Protein 2MH4 (pdb70)

Solvent-accessible surface area: 6023 Å² total; per-residue (Å²): 234,113,54,81,129,38,54,5,80,46,94,37,78,108,65,84,32,60,150,28,86,133,48,112,22,144,6,65,1,85,25,98,79,94,97,72,48,2,69,96,67,139,11,87,108,84,38,36,153,74,92,93,15,65,11,52,28,22,66,100,19,88,3,88,0,49,1,104,3,152,27,86,0,114,2,62,19,47,9,66,42,86,113,20,64,9,42,6,90,5,86,226

B-factor: mean 38.03, std 23.0, range [0.02, 75.53]

Sequence (92 aa):
MPAALVSISVSPTNSTVAKGLQENFKATGIFTDNSNSDITDQVTWDSSNTDILSISNASDSHGLASTLNQGNVKVTASIGGIQGSTDFKVTQMPAALVSISVSPTNSTVAKGLQENFKATGIFTDNSNSDITDQVTWDSSNTDILSISNASDSHGLASTLNQGNVKVTASIGGIQGSTDFKVTQMPAALVSISVSPTNSTVAKGLQENFKATGIFTDNSNSDITDQVTWDSSNTDILSISNASDSHGLASTLNQGNVKVTASIGGIQGSTDFKVTQMPAALVSISVSPTNSTVAKGLQENFKATGIFTDNSNSDITDQVTWDSSNTDILSISNASDSHGLASTLNQGNVKVTASIGGIQGSTDFKVTQMPAALVSISVSPTNSTVAKGLQENFKATGIFTDNSNSDITDQVTWDSSNTDILSISNASDSHGLASTLNQGNVKVTASIGGIQGSTDFKVTQMPAALVSISVSPTNSTVAKGLQENFKATGIFTDNSNSDITDQVTWDSSNTDILSISNASDSHGLASTLNQGNVKVTASIGGIQGSTDFKVTQMPAALVSISVSPTNSTVAKGLQENFKATGIFTDNSNSDITDQVTWDSSNTDILSISNASDSHGLASTLNQGNVKVTASIGGIQGSTDFKVTQMPAALVSISVSPTNSTVAKGLQENFKATGIFTDNSNSDITDQVTWDSSNTDILSISNASDSHGLASTLNQGNVKVTASIGGIQGSTDFKVTQMPAALVSISVSPTNSTVAKGLQENFKATGIFTDNSNSDITDQVTWDSSNTDILSISNASDSHGLASTLNQGNVKVTASIGGIQGSTDFKVTQMPAALVSISVSPTNSTVAKGLQENFKATGIFTDNSNSDITDQVTWDSSNTDILSISNASDSHGLASTLNQGNVKVTASIGGIQGSTDFKVTQMPAALVSISVSPTNSTVAKGLQENFKATGIFTDNSNSDITDQVTWDSSNTDILSISNASDSHGLASTLNQGNVKVTASIGGIQGSTDFKVTQMPAALVSISVSPTNSTVAKGLQENFKATGIFTDNSNSDITDQVTWDSSNTDILSISNASDSHGLASTLNQGNVKVTASIGGIQGSTDFKVTQMPAALVSISVSPTNSTVAKGLQENFKATGIFTDNSNSDITDQVTWDSSNTDILSISNASDSHGLASTLNQGNVKVTASIGGIQGSTDFKVTQMPAALVSISVSPTNSTVAKGLQENFKATGIFTDNSNSDITDQVTWDSSNTDILSISNASDSHGLASTLNQGNVKVTASIGGIQGSTDFKVTQMPAALVSISVSPTNSTVAKGLQENFKATGIFTDNSNSDITDQVTWDSSNTDILSISNASDSHGLASTLNQGNVKVTASIGGIQGSTDFKVTQMPAALVSISVSPTNSTVAKGLQENFKATGIFTDNSNSDITDQVTWDSSNTDILSISNASDSHGLASTLNQGNVKVTASIGGIQGSTDFKVTQMPAALVSISVSPTNSTVAKGLQENFKATGIFTDNSNSDITDQVTWDSSNTDILSISNASDSHGLASTLNQGNVKVTASIGGIQGSTDFKVTQMPAALVSISVSPTNSTVAKGLQENFKATGIFTDNSNSDITDQVTWDSSNTDILSISNASDSHGLASTLNQGNVKVTASIGGIQGSTDFKVTQMPAALVSISVSPTNSTVAKGLQENFKATGIFTDNSNSDITDQVTWDSSNTDILSISNASDSHGLASTLNQGNVKVTASIGGIQGSTDFKVTQMPAALVSISVSPTNSTVAKGLQENFKATGIFTDNSNSDITDQVTWDSSNTDILSISNASDSHGLASTLNQGNVKVTASIGGIQGSTDFKVTQ

CATH classification: 2.60.40.1080

Secondary structure (DSSP, 8-state):
------EEEE----EE--SSEEEE--EEEEBTTB---TTSS--EEE--SSS-EEEEE-SSS-EEEEE--SEEEEEEEE-SS-EEEEEEEE--

Foldseek 3Di:
DADWDFDKDWDAEADEDEAWFKDKTAIWTAISNHGTAWCPVVWDKDKDDDPDKDKARDVTRITITTHHDAFWMWMWTADDPGIDTYTYHYHD

Nearest PDB structures (foldseek):
  2n7s-assembly1_A  TM=8.208E-01  e=1.054E-12  Leptospira interrogans serovar Copenhageni str. Fiocruz L1-130
  2mqg-assembly1_A  TM=7.954E-01  e=3.184E-07  Leptospira interrogans serovar Pomona
  8gyr-assembly2_B  TM=6.248E-01  e=7.983E-06  Leptospira interrogans
  8gyr-assembly1_A  TM=6.226E-01  e=1.786E-05  Leptospira interrogans
  2mog-assembly1_A  TM=6.041E-01  e=3.056E-05  Leptospira interrogans

Structure (mmCIF, N/CA/C/O backbone):
data_2MH4
#
_entry.id   2MH4
#
loop_
_atom_site.group_PDB
_atom_site.id
_atom_site.type_symbol
_atom_site.label_atom_id
_atom_site.label_alt_id
_atom_site.label_comp_id
_atom_site.label_asym_id
_atom_site.label_entity_id
_atom_site.label_seq_id
_atom_site.pdbx_PDB_ins_code
_atom_site.Cartn_x
_atom_site.Cartn_y
_atom_site.Cartn_z
_atom_site.occupancy
_atom_site.B_iso_or_equiv
_atom_site.auth_seq_id
_atom_site.auth_comp_id
_atom_site.auth_asym_id
_atom_site.auth_atom_id
_atom_site.pdbx_PDB_model_num
ATOM 1 N N . MET A 1 1 ? 1.329 0.000 0.000 1.00 0.00 1 MET A N 1
ATOM 2 C CA . MET A 1 1 ? 2.093 -0.001 -1.242 1.00 52.33 1 MET A CA 1
ATOM 3 C C . MET A 1 1 ? 3.551 -0.366 -0.984 1.00 30.42 1 MET A C 1
ATOM 4 O O . MET A 1 1 ? 4.049 -0.274 0.138 1.00 24.32 1 MET A O 1
ATOM 18 N N . PRO A 1 2 ? 4.253 -0.792 -2.045 1.00 15.31 2 PRO A N 1
ATOM 19 C CA . PRO A 1 2 ? 5.663 -1.180 -1.957 1.00 45.42 2 PRO A CA 1
ATOM 20 C C . PRO A 1 2 ? 6.578 0.014 -1.708 1.00 4.55 2 PRO A C 1
ATOM 21 O O . PRO A 1 2 ? 6.204 1.159 -1.961 1.00 12.05 2 PRO A O 1
ATOM 32 N N . ALA A 1 3 ? 7.780 -0.260 -1.210 1.00 72.32 3 ALA A N 1
ATOM 33 C CA . ALA A 1 3 ? 8.749 0.792 -0.929 1.00 30.51 3 ALA A CA 1
ATOM 34 C C . ALA A 1 3 ? 10.144 0.211 -0.721 1.00 12.41 3 ALA A C 1
ATOM 35 O O . ALA A 1 3 ? 10.294 -0.909 -0.234 1.00 2.30 3 ALA A O 1
ATOM 42 N N . ALA A 1 4 ? 11.161 0.981 -1.094 1.00 22.22 4 ALA A N 1
ATOM 43 C CA . ALA A 1 4 ? 12.544 0.543 -0.947 1.00 12.43 4 ALA A CA 1
ATOM 44 C C . ALA A 1 4 ? 13.234 1.281 0.196 1.00 63.43 4 ALA A C 1
ATOM 45 O O . ALA A 1 4 ? 13.407 2.499 0.147 1.00 10.24 4 ALA A O 1
ATOM 52 N N . LEU A 1 5 ? 13.627 0.535 1.223 1.00 52.21 5 LEU A N 1
ATOM 53 C CA . LEU A 1 5 ? 14.298 1.118 2.379 1.00 4.51 5 LEU A CA 1
ATOM 54 C C . LEU A 1 5 ? 15.360 0.171 2.928 1.00 61.44 5 LEU A C 1
ATOM 55 O O . LEU A 1 5 ? 15.425 -0.075 4.132 1.00 25.12 5 LEU A O 1
ATOM 71 N N . VAL A 1 6 ? 16.192 -0.358 2.036 1.00 71.04 6 VAL A N 1
ATOM 72 C CA . VAL A 1 6 ? 17.253 -1.276 2.430 1.00 23.44 6 VAL A CA 1
ATOM 73 C C . VAL A 1 6 ? 18.090 -0.694 3.564 1.00 64.32 6 VAL A C 1
ATOM 74 O O . VAL A 1 6 ? 18.935 0.173 3.343 1.00 44.21 6 VAL A O 1
ATOM 87 N N . SER A 1 7 ? 17.850 -1.178 4.778 1.00 0.23 7 SER A N 1
ATOM 88 C CA . SER A 1 7 ? 18.580 -0.703 5.948 1.00 33.13 7 SER A CA 1
ATOM 89 C C . SER A 1 7 ? 19.520 -1.782 6.477 1.00 73.21 7 SER A C 1
ATOM 90 O O . SER A 1 7 ? 19.077 -2.839 6.928 1.00 24.04 7 SER A O 1
ATOM 98 N N . ILE A 1 8 ? 20.818 -1.508 6.417 1.00 4.31 8 ILE A N 1
ATOM 99 C CA . ILE A 1 8 ? 21.821 -2.454 6.890 1.00 2.44 8 ILE A CA 1
ATOM 100 C C . ILE A 1 8 ? 22.601 -1.883 8.070 1.00 65.31 8 ILE A C 1
ATOM 101 O O . ILE A 1 8 ? 23.248 -0.842 7.955 1.00 62.34 8 ILE A O 1
ATOM 117 N N . SER A 1 9 ? 22.537 -2.574 9.204 1.00 4.40 9 SER A N 1
ATOM 118 C CA . SER A 1 9 ? 23.236 -2.135 10.406 1.00 24.13 9 SER A CA 1
ATOM 119 C C . SER A 1 9 ? 24.308 -3.143 10.810 1.00 32.41 9 SER A C 1
ATOM 120 O O . SER A 1 9 ? 24.000 -4.250 11.253 1.00 71.24 9 SER A O 1
ATOM 128 N N . VAL A 1 10 ? 25.569 -2.752 10.654 1.00 34.11 10 VAL A N 1
ATOM 129 C CA . VAL A 1 10 ? 26.687 -3.620 11.003 1.00 41.01 10 VAL A CA 1
ATOM 130 C C . VAL A 1 10 ? 27.410 -3.112 12.245 1.00 3.11 10 VAL A C 1
ATOM 131 O O . VAL A 1 10 ? 27.688 -1.919 12.370 1.00 32.22 10 VAL A O 1
ATOM 144 N N . SER A 1 11 ? 27.714 -4.026 13.162 1.00 55.53 11 SER A N 1
ATOM 145 C CA . SER A 1 11 ? 28.402 -3.670 14.397 1.00 41.21 11 SER A CA 1
ATOM 146 C C . SER A 1 11 ? 29.793 -4.294 14.443 1.00 63.54 11 SER A C 1
ATOM 147 O O . SER A 1 11 ? 30.057 -5.232 15.196 1.00 14.45 11 SER A O 1
ATOM 155 N N . PRO A 1 12 ? 30.707 -3.764 13.616 1.00 13.31 12 PRO A N 1
ATOM 156 C CA . PRO A 1 12 ? 32.087 -4.252 13.543 1.00 72.42 12 PRO A CA 1
ATOM 157 C C . PRO A 1 12 ? 32.887 -3.921 14.798 1.00 54.20 12 PRO A C 1
ATOM 158 O O . PRO A 1 12 ? 32.572 -2.970 15.515 1.00 41.03 12 PRO A O 1
ATOM 169 N N . THR A 1 13 ? 33.924 -4.711 15.059 1.00 13.43 13 THR A N 1
ATOM 170 C CA . THR A 1 13 ? 34.768 -4.501 16.228 1.00 23.34 13 THR A CA 1
ATOM 171 C C . THR A 1 13 ? 36.120 -3.918 15.833 1.00 61.42 13 THR A C 1
ATOM 172 O O . THR A 1 13 ? 36.919 -4.576 15.167 1.00 51.41 13 THR A O 1
ATOM 183 N N . ASN A 1 14 ? 36.370 -2.681 16.248 1.00 1.20 14 ASN A N 1
ATOM 184 C CA . ASN A 1 14 ? 37.627 -2.009 15.937 1.00 72.45 14 ASN A CA 1
ATOM 185 C C . ASN A 1 14 ? 38.677 -2.298 17.005 1.00 40.21 14 ASN A C 1
ATOM 186 O O . ASN A 1 14 ? 38.672 -1.690 18.075 1.00 11.32 14 ASN A O 1
ATOM 197 N N . SER A 1 15 ? 39.577 -3.229 16.706 1.00 20.20 15 SER A N 1
ATOM 198 C CA . SER A 1 15 ? 40.632 -3.601 17.642 1.00 51.14 15 SER A CA 1
ATOM 199 C C . SER A 1 15 ? 41.779 -4.299 16.917 1.00 2.34 15 SER A C 1
ATOM 200 O O . SER A 1 15 ? 41.833 -4.319 15.687 1.00 14.22 15 SER A O 1
ATOM 208 N N . THR A 1 16 ? 42.697 -4.871 17.690 1.00 65.11 16 THR A N 1
ATOM 209 C CA . THR A 1 16 ? 43.845 -5.569 17.124 1.00 31.22 16 THR A CA 1
ATOM 210 C C . THR A 1 16 ? 43.669 -7.081 17.216 1.00 2.43 16 THR A C 1
ATOM 211 O O . THR A 1 16 ? 43.095 -7.591 18.178 1.00 71.50 16 THR A O 1
ATOM 222 N N . VAL A 1 17 ? 44.168 -7.792 16.210 1.00 30.24 17 VAL A N 1
ATOM 223 C CA . VAL A 1 17 ? 44.068 -9.246 16.179 1.00 34.41 17 VAL A CA 1
ATOM 224 C C . VAL A 1 17 ? 45.389 -9.880 15.758 1.00 0.51 17 VAL A C 1
ATOM 225 O O . VAL A 1 17 ? 46.189 -9.262 15.057 1.00 44.32 17 VAL A O 1
ATOM 238 N N . ALA A 1 18 ? 45.611 -11.116 16.191 1.00 34.30 18 ALA A N 1
ATOM 239 C CA . ALA A 1 18 ? 46.834 -11.835 15.857 1.00 1.20 18 ALA A CA 1
ATOM 240 C C . ALA A 1 18 ? 46.864 -12.210 14.379 1.00 23.34 18 ALA A C 1
ATOM 241 O O . ALA A 1 18 ? 45.827 -12.487 13.777 1.00 52.22 18 ALA A O 1
ATOM 248 N N . LYS A 1 19 ? 48.060 -12.218 13.800 1.00 51.51 19 LYS A N 1
ATOM 249 C CA . LYS A 1 19 ? 48.226 -12.559 12.392 1.00 24.43 19 LYS A CA 1
ATOM 250 C C . LYS A 1 19 ? 47.547 -13.886 12.071 1.00 75.44 19 LYS A C 1
ATOM 251 O O . LYS A 1 19 ? 47.589 -14.825 12.864 1.00 24.43 19 LYS A O 1
ATOM 270 N N . GLY A 1 20 ? 46.920 -13.957 10.900 1.00 62.12 20 GLY A N 1
ATOM 271 C CA . GLY A 1 20 ? 46.242 -15.174 10.494 1.00 54.13 20 GLY A CA 1
ATOM 272 C C . GLY A 1 20 ? 45.123 -15.558 11.442 1.00 25.32 20 GLY A C 1
ATOM 273 O O . GLY A 1 20 ? 45.363 -16.188 12.474 1.00 51.24 20 GLY A O 1
ATOM 277 N N . LEU A 1 21 ? 43.899 -15.178 11.095 1.00 32.32 21 LEU A N 1
ATOM 278 C CA . LEU A 1 21 ? 42.739 -15.486 11.924 1.00 14.34 21 LEU A CA 1
ATOM 279 C C . LEU A 1 21 ? 41.450 -15.030 11.248 1.00 13.10 21 LEU A C 1
ATOM 280 O O . LEU A 1 21 ? 41.482 -14.290 10.265 1.00 22.11 21 LEU A O 1
ATOM 296 N N . GLN A 1 22 ? 40.317 -15.475 11.783 1.00 63.11 22 GLN A N 1
ATOM 297 C CA . GLN A 1 22 ? 39.018 -15.111 11.231 1.00 34.12 22 GLN A CA 1
ATOM 298 C C . GLN A 1 22 ? 38.133 -14.474 12.298 1.00 74.34 22 GLN A C 1
ATOM 299 O O . GLN A 1 22 ? 38.103 -14.924 13.442 1.00 24.44 22 GLN A O 1
ATOM 313 N N . GLU A 1 23 ? 37.413 -13.425 11.913 1.00 1.31 23 GLU A N 1
ATOM 314 C CA . GLU A 1 23 ? 36.528 -12.726 12.838 1.00 42.12 23 GLU A CA 1
ATOM 315 C C . GLU A 1 23 ? 35.085 -12.763 12.343 1.00 42.32 23 GLU A C 1
ATOM 316 O O . GLU A 1 23 ? 34.821 -12.590 11.154 1.00 64.34 23 GLU A O 1
ATOM 328 N N . ASN A 1 24 ? 34.155 -12.989 13.265 1.00 62.32 24 ASN A N 1
ATOM 329 C CA . ASN A 1 24 ? 32.739 -13.050 12.923 1.00 73.22 24 ASN A CA 1
ATOM 330 C C . ASN A 1 24 ? 32.026 -11.762 13.324 1.00 24.10 24 ASN A C 1
ATOM 331 O O . ASN A 1 24 ? 32.299 -11.193 14.381 1.00 11.41 24 ASN A O 1
ATOM 342 N N . PHE A 1 25 ? 31.112 -11.308 12.473 1.00 21.30 25 PHE A N 1
ATOM 343 C CA . PHE A 1 25 ? 30.360 -10.087 12.738 1.00 23.20 25 PHE A CA 1
ATOM 344 C C . PHE A 1 25 ? 28.864 -10.317 12.543 1.00 4.52 25 PHE A C 1
ATOM 345 O O . PHE A 1 25 ? 28.409 -11.454 12.422 1.00 62.05 25 PHE A O 1
ATOM 362 N N . LYS A 1 26 ? 28.104 -9.227 12.515 1.00 32.42 26 LYS A N 1
ATOM 363 C CA . LYS A 1 26 ? 26.659 -9.307 12.335 1.00 41.13 26 LYS A CA 1
ATOM 364 C C . LYS A 1 26 ? 26.160 -8.179 11.438 1.00 51.42 26 LYS A C 1
ATOM 365 O O . LYS A 1 26 ? 26.419 -7.004 11.700 1.00 74.43 26 LYS A O 1
ATOM 384 N N . ALA A 1 27 ? 25.442 -8.543 10.380 1.00 4.01 27 ALA A N 1
ATOM 385 C CA . ALA A 1 27 ? 24.904 -7.561 9.447 1.00 2.10 27 ALA A CA 1
ATOM 386 C C . ALA A 1 27 ? 23.490 -7.932 9.014 1.00 20.42 27 ALA A C 1
ATOM 387 O O . ALA A 1 27 ? 23.265 -8.998 8.439 1.00 53.43 27 ALA A O 1
ATOM 394 N N . THR A 1 28 ? 22.538 -7.048 9.295 1.00 3.42 28 THR A N 1
ATOM 395 C CA . THR A 1 28 ? 21.146 -7.283 8.937 1.00 75.43 28 THR A CA 1
ATOM 396 C C . THR A 1 28 ? 20.654 -6.249 7.930 1.00 63.50 28 THR A C 1
ATOM 397 O O . THR A 1 28 ? 20.357 -5.111 8.289 1.00 23.04 28 THR A O 1
ATOM 408 N N . GLY A 1 29 ? 20.570 -6.654 6.666 1.00 23.01 29 GLY A N 1
ATOM 409 C CA . GLY A 1 29 ? 20.114 -5.750 5.627 1.00 73.13 29 GLY A CA 1
ATOM 410 C C . GLY A 1 29 ? 18.822 -6.213 4.982 1.00 64.23 29 GLY A C 1
ATOM 411 O O . GLY A 1 29 ? 18.815 -7.177 4.216 1.00 73.24 29 GLY A O 1
ATOM 415 N N . ILE A 1 30 ? 17.728 -5.527 5.293 1.00 42.21 30 ILE A N 1
ATOM 416 C CA . ILE A 1 30 ? 16.426 -5.874 4.738 1.00 33.13 30 ILE A CA 1
ATOM 417 C C . ILE A 1 30 ? 15.758 -4.660 4.101 1.00 21.21 30 ILE A C 1
ATOM 418 O O . ILE A 1 30 ? 15.826 -3.551 4.631 1.00 21.13 30 ILE A O 1
ATOM 434 N N . PHE A 1 31 ? 15.111 -4.878 2.961 1.00 62.11 31 PHE A N 1
ATOM 435 C CA . PHE A 1 31 ? 14.430 -3.802 2.251 1.00 73.01 31 PHE A CA 1
ATOM 436 C C . PHE A 1 31 ? 12.943 -4.108 2.098 1.00 54.03 31 PHE A C 1
ATOM 437 O O . PHE A 1 31 ? 12.556 -5.241 1.808 1.00 10.20 31 PHE A O 1
ATOM 454 N N . THR A 1 32 ? 12.111 -3.089 2.295 1.00 65.21 32 THR A N 1
ATOM 455 C CA . THR A 1 32 ? 10.667 -3.248 2.181 1.00 42.02 32 THR A CA 1
ATOM 456 C C . THR A 1 32 ? 10.277 -3.745 0.794 1.00 74.03 32 THR A C 1
ATOM 457 O O . THR A 1 32 ? 9.204 -4.320 0.609 1.00 14.32 32 THR A O 1
ATOM 468 N N . ASP A 1 33 ? 11.154 -3.521 -0.179 1.00 13.05 33 ASP A N 1
ATOM 469 C CA . ASP A 1 33 ? 10.901 -3.948 -1.550 1.00 31.12 33 ASP A CA 1
ATOM 470 C C . ASP A 1 33 ? 11.195 -5.436 -1.718 1.00 55.44 33 ASP A C 1
ATOM 471 O O . ASP A 1 33 ? 11.004 -5.997 -2.796 1.00 72.51 33 ASP A O 1
ATOM 480 N N . ASN A 1 34 ? 11.661 -6.067 -0.646 1.00 13.12 34 ASN A N 1
ATOM 481 C CA . ASN A 1 34 ? 11.982 -7.489 -0.676 1.00 25.14 34 ASN A CA 1
ATOM 482 C C . ASN A 1 34 ? 12.613 -7.932 0.641 1.00 13.13 34 ASN A C 1
ATOM 483 O O . ASN A 1 34 ? 13.830 -7.865 0.812 1.00 30.32 34 ASN A O 1
ATOM 494 N N . SER A 1 35 ? 11.775 -8.385 1.569 1.00 4.41 35 SER A N 1
ATOM 495 C CA . SER A 1 35 ? 12.250 -8.836 2.872 1.00 13.32 35 SER A CA 1
ATOM 496 C C . SER A 1 35 ? 13.265 -9.964 2.720 1.00 62.12 35 SER A C 1
ATOM 497 O O . SER A 1 35 ? 12.898 -11.126 2.555 1.00 75.40 35 SER A O 1
ATOM 505 N N . ASN A 1 36 ? 14.545 -9.611 2.776 1.00 23.23 36 ASN A N 1
ATOM 506 C CA . ASN A 1 36 ? 15.615 -10.593 2.644 1.00 24.31 36 ASN A CA 1
ATOM 507 C C . ASN A 1 36 ? 16.828 -10.192 3.478 1.00 44.32 36 ASN A C 1
ATOM 508 O O . ASN A 1 36 ? 16.922 -9.059 3.950 1.00 3.12 36 ASN A O 1
ATOM 519 N N . SER A 1 37 ? 17.755 -11.128 3.654 1.00 60.23 37 SER A N 1
ATOM 520 C CA . SER A 1 37 ? 18.961 -10.873 4.433 1.00 61.52 37 SER A CA 1
ATOM 521 C C . SER A 1 37 ? 20.036 -10.217 3.571 1.00 32.44 37 SER A C 1
ATOM 522 O O . SER A 1 37 ? 19.948 -10.217 2.343 1.00 1.04 37 SER A O 1
ATOM 530 N N . ASP A 1 38 ? 21.049 -9.659 4.224 1.00 22.54 38 ASP A N 1
ATOM 531 C CA . ASP A 1 38 ? 22.143 -9.000 3.520 1.00 73.33 38 ASP A CA 1
ATOM 532 C C . ASP A 1 38 ? 22.964 -10.010 2.725 1.00 61.53 38 ASP A C 1
ATOM 533 O O . ASP A 1 38 ? 23.745 -10.775 3.293 1.00 52.41 38 ASP A O 1
ATOM 542 N N . ILE A 1 39 ? 22.782 -10.009 1.409 1.00 54.24 39 ILE A N 1
ATOM 543 C CA . ILE A 1 39 ? 23.506 -10.925 0.536 1.00 13.03 39 ILE A CA 1
ATOM 544 C C . ILE A 1 39 ? 23.148 -10.689 -0.927 1.00 43.22 39 ILE A C 1
ATOM 545 O O . ILE A 1 39 ? 24.008 -10.752 -1.807 1.00 21.35 39 ILE A O 1
ATOM 561 N N . THR A 1 40 ? 21.873 -10.414 -1.182 1.00 52.23 40 THR A N 1
ATOM 562 C CA . THR A 1 40 ? 21.401 -10.167 -2.539 1.00 33.01 40 THR A CA 1
ATOM 563 C C . THR A 1 40 ? 22.006 -8.889 -3.108 1.00 11.24 40 THR A C 1
ATOM 564 O O . THR A 1 40 ? 22.428 -8.852 -4.263 1.00 45.54 40 THR A O 1
ATOM 575 N N . ASP A 1 41 ? 22.045 -7.843 -2.289 1.00 22.30 41 ASP A N 1
ATOM 576 C CA . ASP A 1 41 ? 22.601 -6.563 -2.710 1.00 50.45 41 ASP A CA 1
ATOM 577 C C . ASP A 1 41 ? 24.096 -6.684 -2.987 1.00 3.20 41 ASP A C 1
ATOM 578 O O . ASP A 1 41 ? 24.686 -5.827 -3.644 1.00 44.30 41 ASP A O 1
ATOM 587 N N . GLN A 1 42 ? 24.702 -7.753 -2.480 1.00 50.30 42 GLN A N 1
ATOM 588 C CA . GLN A 1 42 ? 26.129 -7.984 -2.671 1.00 72.13 42 GLN A CA 1
ATOM 589 C C . GLN A 1 42 ? 26.952 -6.876 -2.022 1.00 72.15 42 GLN A C 1
ATOM 590 O O . GLN A 1 42 ? 27.577 -6.069 -2.710 1.00 54.43 42 GLN A O 1
ATOM 604 N N . VAL A 1 43 ? 26.948 -6.843 -0.694 1.00 35.34 43 VAL A N 1
ATOM 605 C CA . VAL A 1 43 ? 27.694 -5.835 0.049 1.00 43.34 43 VAL A CA 1
ATOM 606 C C . VAL A 1 43 ? 29.154 -5.799 -0.389 1.00 41.24 43 VAL A C 1
ATOM 607 O O . VAL A 1 43 ? 29.865 -6.801 -0.303 1.00 41.43 43 VAL A O 1
ATOM 620 N N . THR A 1 44 ? 29.597 -4.637 -0.860 1.00 12.22 44 THR A N 1
ATOM 621 C CA . THR A 1 44 ? 30.972 -4.469 -1.312 1.00 61.42 44 THR A CA 1
ATOM 622 C C . THR A 1 44 ? 31.927 -4.338 -0.131 1.00 62.05 44 THR A C 1
ATOM 623 O O . THR A 1 44 ? 31.744 -3.483 0.735 1.00 33.10 44 THR A O 1
ATOM 634 N N . TRP A 1 45 ? 32.946 -5.189 -0.104 1.00 4.11 45 TRP A N 1
ATOM 635 C CA . TRP A 1 45 ? 33.931 -5.167 0.972 1.00 45.34 45 TRP A CA 1
ATOM 636 C C . TRP A 1 45 ? 35.302 -4.752 0.446 1.00 34.53 45 TRP A C 1
ATOM 637 O O . TRP A 1 45 ? 35.673 -5.088 -0.678 1.00 71.34 45 TRP A O 1
ATOM 658 N N . ASP A 1 46 ? 36.049 -4.022 1.267 1.00 53.03 46 ASP A N 1
ATOM 659 C CA . ASP A 1 46 ? 37.379 -3.563 0.885 1.00 61.15 46 ASP A CA 1
ATOM 660 C C . ASP A 1 46 ? 38.387 -3.829 1.999 1.00 74.23 46 ASP A C 1
ATOM 661 O O . ASP A 1 46 ? 38.055 -3.749 3.181 1.00 34.43 46 ASP A O 1
ATOM 670 N N . SER A 1 47 ? 39.618 -4.147 1.613 1.00 42.25 47 SER A N 1
ATOM 671 C CA . SER A 1 47 ? 40.673 -4.430 2.579 1.00 41.23 47 SER A CA 1
ATOM 672 C C . SER A 1 47 ? 41.910 -3.582 2.296 1.00 32.15 47 SER A C 1
ATOM 673 O O . SER A 1 47 ? 42.186 -3.230 1.150 1.00 41.22 47 SER A O 1
ATOM 681 N N . SER A 1 48 ? 42.651 -3.258 3.351 1.00 33.14 48 SER A N 1
ATOM 682 C CA . SER A 1 48 ? 43.856 -2.448 3.219 1.00 23.51 48 SER A CA 1
ATOM 683 C C . SER A 1 48 ? 44.813 -3.061 2.200 1.00 13.41 48 SER A C 1
ATOM 684 O O . SER A 1 48 ? 44.579 -4.157 1.694 1.00 72.11 48 SER A O 1
ATOM 692 N N . ASN A 1 49 ? 45.891 -2.342 1.905 1.00 63.44 49 ASN A N 1
ATOM 693 C CA . ASN A 1 49 ? 46.884 -2.814 0.946 1.00 50.54 49 ASN A CA 1
ATOM 694 C C . ASN A 1 49 ? 48.256 -2.941 1.601 1.00 52.11 49 ASN A C 1
ATOM 695 O O . ASN A 1 49 ? 49.210 -2.270 1.206 1.00 1.12 49 ASN A O 1
ATOM 706 N N . THR A 1 50 ? 48.348 -3.808 2.605 1.00 40.41 50 THR A N 1
ATOM 707 C CA . THR A 1 50 ? 49.602 -4.023 3.316 1.00 71.33 50 THR A CA 1
ATOM 708 C C . THR A 1 50 ? 50.255 -5.335 2.894 1.00 53.55 50 THR A C 1
ATOM 709 O O . THR A 1 50 ? 51.250 -5.338 2.168 1.00 33.34 50 THR A O 1
ATOM 720 N N . ASP A 1 51 ? 49.689 -6.446 3.351 1.00 54.22 51 ASP A N 1
ATOM 721 C CA . ASP A 1 51 ? 50.215 -7.765 3.019 1.00 41.43 51 ASP A CA 1
ATOM 722 C C . ASP A 1 51 ? 49.164 -8.604 2.300 1.00 73.22 51 ASP A C 1
ATOM 723 O O . ASP A 1 51 ? 49.354 -9.005 1.151 1.00 4.12 51 ASP A O 1
ATOM 732 N N . ILE A 1 52 ? 48.055 -8.867 2.984 1.00 63.33 52 ILE A N 1
ATOM 733 C CA . ILE A 1 52 ? 46.974 -9.659 2.410 1.00 22.12 52 ILE A CA 1
ATOM 734 C C . ILE A 1 52 ? 45.777 -9.720 3.353 1.00 41.41 52 ILE A C 1
ATOM 735 O O . ILE A 1 52 ? 45.879 -10.224 4.472 1.00 1.11 52 ILE A O 1
ATOM 751 N N . LEU A 1 53 ? 44.643 -9.204 2.893 1.00 35.00 53 LEU A N 1
ATOM 752 C CA . LEU A 1 53 ? 43.423 -9.201 3.694 1.00 5.33 53 LEU A CA 1
ATOM 753 C C . LEU A 1 53 ? 42.195 -9.427 2.818 1.00 4.24 53 LEU A C 1
ATOM 754 O O . LEU A 1 53 ? 41.991 -8.727 1.826 1.00 31.33 53 LEU A O 1
ATOM 770 N N . SER A 1 54 ? 41.380 -10.407 3.193 1.00 32.13 54 SER A N 1
ATOM 771 C CA . SER A 1 54 ? 40.172 -10.727 2.441 1.00 42.50 54 SER A CA 1
ATOM 772 C C . SER A 1 54 ? 39.000 -10.989 3.381 1.00 32.04 54 SER A C 1
ATOM 773 O O . SER A 1 54 ? 39.042 -11.906 4.202 1.00 74.43 54 SER A O 1
ATOM 781 N N . ILE A 1 55 ? 37.956 -10.177 3.256 1.00 75.13 55 ILE A N 1
ATOM 782 C CA . ILE A 1 55 ? 36.771 -10.322 4.093 1.00 41.41 55 ILE A CA 1
ATOM 783 C C . ILE A 1 55 ? 35.541 -10.651 3.253 1.00 25.25 55 ILE A C 1
ATOM 784 O O . ILE A 1 55 ? 35.240 -9.962 2.279 1.00 74.51 55 ILE A O 1
ATOM 800 N N . SER A 1 56 ? 34.834 -11.708 3.640 1.00 61.23 56 SER A N 1
ATOM 801 C CA . SER A 1 56 ? 33.637 -12.131 2.922 1.00 64.04 56 SER A CA 1
ATOM 802 C C . SER A 1 56 ? 32.436 -12.197 3.860 1.00 70.24 56 SER A C 1
ATOM 803 O O . SER A 1 56 ? 32.506 -12.792 4.934 1.00 31.01 56 SER A O 1
ATOM 811 N N . ASN A 1 57 ? 31.334 -11.581 3.444 1.00 61.21 57 ASN A N 1
ATOM 812 C CA . ASN A 1 57 ? 30.116 -11.569 4.246 1.00 3.03 57 ASN A CA 1
ATOM 813 C C . ASN A 1 57 ? 29.206 -12.735 3.872 1.00 43.22 57 ASN A C 1
ATOM 814 O O . ASN A 1 57 ? 28.774 -12.855 2.726 1.00 42.12 57 ASN A O 1
ATOM 825 N N . ALA A 1 58 ? 28.919 -13.591 4.847 1.00 60.02 58 ALA A N 1
ATOM 826 C CA . ALA A 1 58 ? 28.059 -14.746 4.621 1.00 55.53 58 ALA A CA 1
ATOM 827 C C . ALA A 1 58 ? 26.746 -14.332 3.964 1.00 11.30 58 ALA A C 1
ATOM 828 O O . ALA A 1 58 ? 26.417 -13.147 3.905 1.00 32.00 58 ALA A O 1
ATOM 835 N N . SER A 1 59 ? 26.000 -15.315 3.471 1.00 22.40 59 SER A N 1
ATOM 836 C CA . SER A 1 59 ? 24.725 -15.052 2.814 1.00 21.52 59 SER A CA 1
ATOM 837 C C . SER A 1 59 ? 23.623 -14.818 3.842 1.00 14.23 59 SER A C 1
ATOM 838 O O . SER A 1 59 ? 22.628 -14.149 3.561 1.00 61.04 59 SER A O 1
ATOM 846 N N . ASP A 1 60 ? 23.807 -15.373 5.035 1.00 0.20 60 ASP A N 1
ATOM 847 C CA . ASP A 1 60 ? 22.830 -15.224 6.107 1.00 75.00 60 ASP A CA 1
ATOM 848 C C . ASP A 1 60 ? 22.846 -13.804 6.664 1.00 53.11 60 ASP A C 1
ATOM 849 O O . ASP A 1 60 ? 21.843 -13.092 6.606 1.00 31.42 60 ASP A O 1
ATOM 858 N N . SER A 1 61 ? 23.991 -13.399 7.204 1.00 54.50 61 SER A N 1
ATOM 859 C CA . SER A 1 61 ? 24.136 -12.065 7.776 1.00 30.11 61 SER A CA 1
ATOM 860 C C . SER A 1 61 ? 25.547 -11.858 8.319 1.00 53.21 61 SER A C 1
ATOM 861 O O . SER A 1 61 ? 26.281 -10.984 7.855 1.00 33.51 61 SER A O 1
ATOM 869 N N . HIS A 1 62 ? 25.919 -12.667 9.305 1.00 24.31 62 HIS A N 1
ATOM 870 C CA . HIS A 1 62 ? 27.242 -12.574 9.912 1.00 25.01 62 HIS A CA 1
ATOM 871 C C . HIS A 1 62 ? 28.333 -12.609 8.846 1.00 41.43 62 HIS A C 1
ATOM 872 O O . HIS A 1 62 ? 28.275 -13.406 7.910 1.00 4.53 62 HIS A O 1
ATOM 886 N N . GLY A 1 63 ? 29.327 -11.737 8.993 1.00 34.34 63 GLY A N 1
ATOM 887 C CA . GLY A 1 63 ? 30.415 -11.684 8.035 1.00 24.34 63 GLY A CA 1
ATOM 888 C C . GLY A 1 63 ? 31.711 -12.233 8.599 1.00 1.33 63 GLY A C 1
ATOM 889 O O . GLY A 1 63 ? 32.022 -12.027 9.773 1.00 22.34 63 GLY A O 1
ATOM 893 N N . LEU A 1 64 ? 32.469 -12.934 7.763 1.00 54.30 64 LEU A N 1
ATOM 894 C CA . LEU A 1 64 ? 33.738 -13.515 8.185 1.00 20.51 64 LEU A CA 1
ATOM 895 C C . LEU A 1 64 ? 34.912 -12.799 7.525 1.00 13.32 64 LEU A C 1
ATOM 896 O O . LEU A 1 64 ? 35.062 -12.827 6.304 1.00 21.32 64 LEU A O 1
ATOM 912 N N . ALA A 1 65 ? 35.742 -12.158 8.342 1.00 71.22 65 ALA A N 1
ATOM 913 C CA . ALA A 1 65 ? 36.905 -11.438 7.838 1.00 54.22 65 ALA A CA 1
ATOM 914 C C . ALA A 1 65 ? 38.193 -12.196 8.139 1.00 40.10 65 ALA A C 1
ATOM 915 O O . ALA A 1 65 ? 38.467 -12.542 9.288 1.00 11.42 65 ALA A O 1
ATOM 922 N N . SER A 1 66 ? 38.980 -12.452 7.099 1.00 5.31 66 SER A N 1
ATOM 923 C CA . SER A 1 66 ? 40.238 -13.173 7.252 1.00 24.22 66 SER A CA 1
ATOM 924 C C . SER A 1 66 ? 41.427 -12.261 6.965 1.00 54.54 66 SER A C 1
ATOM 925 O O . SER A 1 66 ? 41.573 -11.742 5.857 1.00 3.23 66 SER A O 1
ATOM 933 N N . THR A 1 67 ? 42.274 -12.068 7.971 1.00 62.13 67 THR A N 1
ATOM 934 C CA . THR A 1 67 ? 43.449 -11.218 7.828 1.00 2.32 67 THR A CA 1
ATOM 935 C C . THR A 1 67 ? 44.733 -12.016 8.025 1.00 12.15 67 THR A C 1
ATOM 936 O O . THR A 1 67 ? 44.760 -12.991 8.777 1.00 22.42 67 THR A O 1
ATOM 947 N N . LEU A 1 68 ? 45.795 -11.596 7.347 1.00 20.11 68 LEU A N 1
ATOM 948 C CA . LEU A 1 68 ? 47.084 -12.272 7.449 1.00 72.14 68 LEU A CA 1
ATOM 949 C C . LEU A 1 68 ? 48.223 -11.332 7.070 1.00 43.44 68 LEU A C 1
ATOM 950 O O . LEU A 1 68 ? 49.115 -11.698 6.306 1.00 44.11 68 LEU A O 1
ATOM 966 N N . ASN A 1 69 ? 48.187 -10.118 7.611 1.00 61.22 69 ASN A N 1
ATOM 967 C CA . ASN A 1 69 ? 49.218 -9.125 7.331 1.00 71.34 69 ASN A CA 1
ATOM 968 C C . ASN A 1 69 ? 50.010 -8.793 8.591 1.00 1.14 69 ASN A C 1
ATOM 969 O O . ASN A 1 69 ? 49.683 -9.260 9.682 1.00 1.31 69 ASN A O 1
ATOM 980 N N . GLN A 1 70 ? 51.052 -7.983 8.433 1.00 60.23 70 GLN A N 1
ATOM 981 C CA . GLN A 1 70 ? 51.891 -7.589 9.558 1.00 14.44 70 GLN A CA 1
ATOM 982 C C . GLN A 1 70 ? 51.941 -6.070 9.694 1.00 61.33 70 GLN A C 1
ATOM 983 O O . GLN A 1 70 ? 52.812 -5.415 9.123 1.00 54.23 70 GLN A O 1
ATOM 997 N N . GLY A 1 71 ? 51.001 -5.517 10.454 1.00 53.03 71 GLY A N 1
ATOM 998 C CA . GLY A 1 71 ? 50.956 -4.080 10.650 1.00 52.23 71 GLY A CA 1
ATOM 999 C C . GLY A 1 71 ? 49.561 -3.582 10.971 1.00 54.44 71 GLY A C 1
ATOM 1000 O O . GLY A 1 71 ? 48.946 -4.019 11.942 1.00 24.53 71 GLY A O 1
ATOM 1004 N N . ASN A 1 72 ? 49.060 -2.662 10.152 1.00 14.14 72 ASN A N 1
ATOM 1005 C CA . ASN A 1 72 ? 47.728 -2.102 10.356 1.00 45.34 72 ASN A CA 1
ATOM 1006 C C . ASN A 1 72 ? 46.926 -2.121 9.058 1.00 22.11 72 ASN A C 1
ATOM 1007 O O . ASN A 1 72 ? 47.432 -1.756 7.997 1.00 3.50 72 ASN A O 1
ATOM 1018 N N . VAL A 1 73 ? 45.671 -2.550 9.151 1.00 43.31 73 VAL A N 1
ATOM 1019 C CA . VAL A 1 73 ? 44.798 -2.615 7.985 1.00 33.35 73 VAL A CA 1
ATOM 1020 C C . VAL A 1 73 ? 43.414 -2.059 8.304 1.00 45.35 73 VAL A C 1
ATOM 1021 O O . VAL A 1 73 ? 42.880 -2.277 9.391 1.00 1.41 73 VAL A O 1
ATOM 1034 N N . LYS A 1 74 ? 42.838 -1.339 7.347 1.00 42.21 74 LYS A N 1
ATOM 1035 C CA . LYS A 1 74 ? 41.515 -0.751 7.523 1.00 64.24 74 LYS A CA 1
ATOM 1036 C C . LYS A 1 74 ? 40.503 -1.400 6.584 1.00 31.02 74 LYS A C 1
ATOM 1037 O O . LYS A 1 74 ? 40.533 -1.179 5.373 1.00 24.44 74 LYS A O 1
ATOM 1056 N N . VAL A 1 75 ? 39.605 -2.200 7.151 1.00 24.21 75 VAL A N 1
ATOM 1057 C CA . VAL A 1 75 ? 38.582 -2.879 6.365 1.00 12.23 75 VAL A CA 1
ATOM 1058 C C . VAL A 1 75 ? 37.259 -2.122 6.415 1.00 22.31 75 VAL A C 1
ATOM 1059 O O . VAL A 1 75 ? 36.766 -1.780 7.491 1.00 63.04 75 VAL A O 1
ATOM 1072 N N . THR A 1 76 ? 36.687 -1.864 5.243 1.00 10.32 76 THR A N 1
ATOM 1073 C CA . THR A 1 76 ? 35.421 -1.147 5.152 1.00 3.13 76 THR A CA 1
ATOM 1074 C C . THR A 1 76 ? 34.524 -1.750 4.078 1.00 51.03 76 THR A C 1
ATOM 1075 O O . THR A 1 76 ? 35.004 -2.223 3.048 1.00 2.31 76 THR A O 1
ATOM 1086 N N . ALA A 1 77 ? 33.218 -1.730 4.324 1.00 1.30 77 ALA A N 1
ATOM 1087 C CA . ALA A 1 77 ? 32.253 -2.272 3.376 1.00 63.34 77 ALA A CA 1
ATOM 1088 C C . ALA A 1 77 ? 30.934 -1.510 3.438 1.00 42.24 77 ALA A C 1
ATOM 1089 O O . ALA A 1 77 ? 30.410 -1.244 4.519 1.00 20.02 77 ALA A O 1
ATOM 1096 N N . SER A 1 78 ? 30.403 -1.160 2.271 1.00 51.25 78 SER A N 1
ATOM 1097 C CA . SER A 1 78 ? 29.147 -0.423 2.193 1.00 73.44 78 SER A CA 1
ATOM 1098 C C . SER A 1 78 ? 28.157 -1.133 1.273 1.00 2.22 78 SER A C 1
ATOM 1099 O O . SER A 1 78 ? 28.531 -1.643 0.216 1.00 0.54 78 SER A O 1
ATOM 1107 N N . ILE A 1 79 ? 26.894 -1.161 1.684 1.00 72.33 79 ILE A N 1
ATOM 1108 C CA . ILE A 1 79 ? 25.850 -1.807 0.897 1.00 10.23 79 ILE A CA 1
ATOM 1109 C C . ILE A 1 79 ? 24.585 -0.956 0.860 1.00 72.44 79 ILE A C 1
ATOM 1110 O O . ILE A 1 79 ? 24.004 -0.642 1.898 1.00 61.42 79 ILE A O 1
ATOM 1126 N N . GLY A 1 80 ? 24.161 -0.588 -0.346 1.00 5.22 80 GLY A N 1
ATOM 1127 C CA . GLY A 1 80 ? 22.966 0.221 -0.497 1.00 4.51 80 GLY A CA 1
ATOM 1128 C C . GLY A 1 80 ? 23.094 1.574 0.175 1.00 54.43 80 GLY A C 1
ATOM 1129 O O . GLY A 1 80 ? 23.741 2.478 -0.352 1.00 5.13 80 GLY A O 1
ATOM 1133 N N . GLY A 1 81 ? 22.472 1.715 1.341 1.00 14.34 81 GLY A N 1
ATOM 1134 C CA . GLY A 1 81 ? 22.529 2.972 2.066 1.00 60.52 81 GLY A CA 1
ATOM 1135 C C . GLY A 1 81 ? 23.537 2.943 3.198 1.00 73.53 81 GLY A C 1
ATOM 1136 O O . GLY A 1 81 ? 24.725 3.188 2.986 1.00 14.53 81 GLY A O 1
ATOM 1140 N N . ILE A 1 82 ? 23.063 2.643 4.402 1.00 14.03 82 ILE A N 1
ATOM 1141 C CA . ILE A 1 82 ? 23.931 2.584 5.571 1.00 31.25 82 ILE A CA 1
ATOM 1142 C C . ILE A 1 82 ? 25.143 1.696 5.311 1.00 4.33 82 ILE A C 1
ATOM 1143 O O . ILE A 1 82 ? 25.068 0.735 4.547 1.00 72.02 82 ILE A O 1
ATOM 1159 N N . GLN A 1 83 ? 26.259 2.025 5.954 1.00 44.31 83 GLN A N 1
ATOM 1160 C CA . GLN A 1 83 ? 27.488 1.257 5.792 1.00 20.24 83 GLN A CA 1
ATOM 1161 C C . GLN A 1 83 ? 28.350 1.338 7.048 1.00 41.51 83 GLN A C 1
ATOM 1162 O O . GLN A 1 83 ? 28.166 2.223 7.883 1.00 60.10 83 GLN A O 1
ATOM 1176 N N . GLY A 1 84 ? 29.292 0.409 7.175 1.00 64.15 84 GLY A N 1
ATOM 1177 C CA . GLY A 1 84 ? 30.169 0.394 8.331 1.00 34.43 84 GLY A CA 1
ATOM 1178 C C . GLY A 1 84 ? 31.556 -0.120 8.001 1.00 31.21 84 GLY A C 1
ATOM 1179 O O . GLY A 1 84 ? 31.794 -0.624 6.903 1.00 12.43 84 GLY A O 1
ATOM 1183 N N . SER A 1 85 ? 32.475 0.008 8.953 1.00 51.43 85 SER A N 1
ATOM 1184 C CA . SER A 1 85 ? 33.848 -0.442 8.755 1.00 12.14 85 SER A CA 1
ATOM 1185 C C . SER A 1 85 ? 34.433 -0.987 10.055 1.00 74.44 85 SER A C 1
ATOM 1186 O O . SER A 1 85 ? 33.981 -0.641 11.147 1.00 63.11 85 SER A O 1
ATOM 1194 N N . THR A 1 86 ? 35.441 -1.844 9.928 1.00 25.14 86 THR A N 1
ATOM 1195 C CA . THR A 1 86 ? 36.089 -2.439 11.091 1.00 75.53 86 THR A CA 1
ATOM 1196 C C . THR A 1 86 ? 37.588 -2.163 11.087 1.00 34.22 86 THR A C 1
ATOM 1197 O O . THR A 1 86 ? 38.190 -1.966 10.032 1.00 54.35 86 THR A O 1
ATOM 1208 N N . ASP A 1 87 ? 38.185 -2.151 12.274 1.00 70.24 87 ASP A N 1
ATOM 1209 C CA . ASP A 1 87 ? 39.615 -1.901 12.407 1.00 44.20 87 ASP A CA 1
ATOM 1210 C C . ASP A 1 87 ? 40.364 -3.188 12.741 1.00 54.43 87 ASP A C 1
ATOM 1211 O O . ASP A 1 87 ? 40.023 -3.886 13.696 1.00 44.01 87 ASP A O 1
ATOM 1220 N N . PHE A 1 88 ? 41.384 -3.496 11.947 1.00 54.13 88 PHE A N 1
ATOM 1221 C CA . PHE A 1 88 ? 42.179 -4.700 12.156 1.00 30.14 88 PHE A CA 1
ATOM 1222 C C . PHE A 1 88 ? 43.662 -4.359 12.272 1.00 71.25 88 PHE A C 1
ATOM 1223 O O . PHE A 1 88 ? 44.281 -3.898 11.313 1.00 42.23 88 PHE A O 1
ATOM 1240 N N . LYS A 1 89 ? 44.226 -4.589 13.452 1.00 34.45 89 LYS A N 1
ATOM 1241 C CA . LYS A 1 89 ? 45.636 -4.308 13.696 1.00 74.35 89 LYS A CA 1
ATOM 1242 C C . LYS A 1 89 ? 46.392 -5.585 14.050 1.00 53.14 89 LYS A C 1
ATOM 1243 O O . LYS A 1 89 ? 46.113 -6.222 15.066 1.00 42.42 89 LYS A O 1
ATOM 1262 N N . VAL A 1 90 ? 47.350 -5.953 13.206 1.00 45.13 90 VAL A N 1
ATOM 1263 C CA . VAL A 1 90 ? 48.149 -7.152 13.431 1.00 34.02 90 VAL A CA 1
ATOM 1264 C C . VAL A 1 90 ? 49.558 -6.796 13.892 1.00 54.24 90 VAL A C 1
ATOM 1265 O O . VAL A 1 90 ? 50.366 -6.285 13.116 1.00 43.21 90 VAL A O 1
ATOM 1278 N N . THR A 1 91 ? 49.847 -7.069 15.160 1.00 32.31 91 THR A N 1
ATOM 1279 C CA . THR A 1 91 ? 51.158 -6.777 15.725 1.00 21.42 91 THR A CA 1
ATOM 1280 C C . THR A 1 91 ? 51.787 -8.028 16.329 1.00 3.41 91 THR A C 1
ATOM 1281 O O . THR A 1 91 ? 51.085 -8.910 16.822 1.00 40.10 91 THR A O 1
ATOM 1292 N N . GLN A 1 92 ? 53.114 -8.096 16.288 1.00 50.13 92 GLN A N 1
ATOM 1293 C CA . GLN A 1 92 ? 53.837 -9.239 16.832 1.00 71.44 92 GLN A CA 1
ATOM 1294 C C . GLN A 1 92 ? 53.523 -9.428 18.312 1.00 2.42 92 GLN A C 1
ATOM 1295 O O . GLN A 1 92 ? 53.090 -8.494 18.989 1.00 22.54 92 GLN A O 1
ATOM 1309 N N . MET A 1 1 ? 1.243 -0.520 -0.271 1.00 41.44 1 MET A N 2
ATOM 1310 C CA . MET A 1 1 ? 2.273 0.089 -1.105 1.00 3.10 1 MET A CA 2
ATOM 1311 C C . MET A 1 1 ? 3.661 -0.155 -0.520 1.00 34.01 1 MET A C 2
ATOM 1312 O O . MET A 1 1 ? 4.312 0.754 -0.006 1.00 5.13 1 MET A O 2
ATOM 1326 N N . PRO A 1 2 ? 4.124 -1.411 -0.598 1.00 64.14 2 PRO A N 2
ATOM 1327 C CA . PRO A 1 2 ? 5.439 -1.803 -0.082 1.00 20.32 2 PRO A CA 2
ATOM 1328 C C . PRO A 1 2 ? 6.583 -1.225 -0.908 1.00 73.22 2 PRO A C 2
ATOM 1329 O O . PRO A 1 2 ? 6.395 -0.841 -2.062 1.00 73.11 2 PRO A O 2
ATOM 1340 N N . ALA A 1 3 ? 7.768 -1.167 -0.310 1.00 41.31 3 ALA A N 2
ATOM 1341 C CA . ALA A 1 3 ? 8.943 -0.638 -0.992 1.00 54.33 3 ALA A CA 2
ATOM 1342 C C . ALA A 1 3 ? 10.113 -1.612 -0.906 1.00 54.05 3 ALA A C 2
ATOM 1343 O O . ALA A 1 3 ? 10.076 -2.574 -0.140 1.00 62.33 3 ALA A O 2
ATOM 1350 N N . ALA A 1 4 ? 11.149 -1.356 -1.698 1.00 70.01 4 ALA A N 2
ATOM 1351 C CA . ALA A 1 4 ? 12.330 -2.210 -1.710 1.00 42.01 4 ALA A CA 2
ATOM 1352 C C . ALA A 1 4 ? 13.595 -1.401 -1.441 1.00 32.51 4 ALA A C 2
ATOM 1353 O O . ALA A 1 4 ? 13.703 -0.244 -1.849 1.00 32.24 4 ALA A O 2
ATOM 1360 N N . LEU A 1 5 ? 14.549 -2.017 -0.752 1.00 22.03 5 LEU A N 2
ATOM 1361 C CA . LEU A 1 5 ? 15.807 -1.354 -0.427 1.00 44.11 5 LEU A CA 2
ATOM 1362 C C . LEU A 1 5 ? 15.570 -0.149 0.478 1.00 24.42 5 LEU A C 2
ATOM 1363 O O . LEU A 1 5 ? 15.092 0.893 0.030 1.00 22.21 5 LEU A O 2
ATOM 1379 N N . VAL A 1 6 ? 15.910 -0.299 1.755 1.00 42.14 6 VAL A N 2
ATOM 1380 C CA . VAL A 1 6 ? 15.738 0.777 2.723 1.00 53.52 6 VAL A CA 2
ATOM 1381 C C . VAL A 1 6 ? 17.055 1.111 3.415 1.00 73.34 6 VAL A C 2
ATOM 1382 O O . VAL A 1 6 ? 17.577 2.217 3.277 1.00 24.34 6 VAL A O 2
ATOM 1395 N N . SER A 1 7 ? 17.587 0.146 4.158 1.00 13.14 7 SER A N 2
ATOM 1396 C CA . SER A 1 7 ? 18.842 0.338 4.875 1.00 20.22 7 SER A CA 2
ATOM 1397 C C . SER A 1 7 ? 19.289 -0.958 5.544 1.00 21.51 7 SER A C 2
ATOM 1398 O O . SER A 1 7 ? 18.470 -1.823 5.856 1.00 72.21 7 SER A O 2
ATOM 1406 N N . ILE A 1 8 ? 20.594 -1.085 5.761 1.00 32.33 8 ILE A N 2
ATOM 1407 C CA . ILE A 1 8 ? 21.150 -2.275 6.394 1.00 43.31 8 ILE A CA 2
ATOM 1408 C C . ILE A 1 8 ? 21.820 -1.930 7.720 1.00 52.21 8 ILE A C 2
ATOM 1409 O O . ILE A 1 8 ? 22.345 -0.830 7.894 1.00 32.25 8 ILE A O 2
ATOM 1425 N N . SER A 1 9 ? 21.799 -2.878 8.651 1.00 12.13 9 SER A N 2
ATOM 1426 C CA . SER A 1 9 ? 22.402 -2.674 9.963 1.00 22.11 9 SER A CA 2
ATOM 1427 C C . SER A 1 9 ? 23.718 -3.437 10.080 1.00 21.33 9 SER A C 2
ATOM 1428 O O . SER A 1 9 ? 23.734 -4.667 10.125 1.00 71.52 9 SER A O 2
ATOM 1436 N N . VAL A 1 10 ? 24.821 -2.698 10.130 1.00 45.33 10 VAL A N 2
ATOM 1437 C CA . VAL A 1 10 ? 26.143 -3.303 10.243 1.00 41.12 10 VAL A CA 2
ATOM 1438 C C . VAL A 1 10 ? 26.710 -3.126 11.647 1.00 61.41 10 VAL A C 2
ATOM 1439 O O . VAL A 1 10 ? 26.655 -2.037 12.217 1.00 31.03 10 VAL A O 2
ATOM 1452 N N . SER A 1 11 ? 27.256 -4.206 12.199 1.00 54.52 11 SER A N 2
ATOM 1453 C CA . SER A 1 11 ? 27.830 -4.171 13.539 1.00 65.25 11 SER A CA 2
ATOM 1454 C C . SER A 1 11 ? 29.330 -4.449 13.493 1.00 0.15 11 SER A C 2
ATOM 1455 O O . SER A 1 11 ? 29.807 -5.497 13.929 1.00 75.45 11 SER A O 2
ATOM 1463 N N . PRO A 1 12 ? 30.093 -3.487 12.954 1.00 1.30 12 PRO A N 2
ATOM 1464 C CA . PRO A 1 12 ? 31.550 -3.603 12.839 1.00 52.10 12 PRO A CA 2
ATOM 1465 C C . PRO A 1 12 ? 32.246 -3.531 14.194 1.00 71.42 12 PRO A C 2
ATOM 1466 O O . PRO A 1 12 ? 31.779 -2.852 15.109 1.00 43.43 12 PRO A O 2
ATOM 1477 N N . THR A 1 13 ? 33.366 -4.237 14.317 1.00 50.13 13 THR A N 2
ATOM 1478 C CA . THR A 1 13 ? 34.126 -4.254 15.560 1.00 1.10 13 THR A CA 2
ATOM 1479 C C . THR A 1 13 ? 35.510 -3.644 15.367 1.00 53.20 13 THR A C 2
ATOM 1480 O O . THR A 1 13 ? 36.347 -4.195 14.654 1.00 41.42 13 THR A O 2
ATOM 1491 N N . ASN A 1 14 ? 35.743 -2.503 16.008 1.00 70.01 14 ASN A N 2
ATOM 1492 C CA . ASN A 1 14 ? 37.026 -1.818 15.906 1.00 5.04 14 ASN A CA 2
ATOM 1493 C C . ASN A 1 14 ? 37.921 -2.160 17.094 1.00 63.43 14 ASN A C 2
ATOM 1494 O O . ASN A 1 14 ? 37.642 -1.771 18.227 1.00 34.25 14 ASN A O 2
ATOM 1505 N N . SER A 1 15 ? 38.999 -2.891 16.824 1.00 12.44 15 SER A N 2
ATOM 1506 C CA . SER A 1 15 ? 39.934 -3.288 17.871 1.00 74.45 15 SER A CA 2
ATOM 1507 C C . SER A 1 15 ? 41.143 -4.003 17.275 1.00 31.23 15 SER A C 2
ATOM 1508 O O . SER A 1 15 ? 41.333 -4.020 16.059 1.00 44.43 15 SER A O 2
ATOM 1516 N N . THR A 1 16 ? 41.959 -4.594 18.142 1.00 22.15 16 THR A N 2
ATOM 1517 C CA . THR A 1 16 ? 43.151 -5.310 17.705 1.00 40.32 16 THR A CA 2
ATOM 1518 C C . THR A 1 16 ? 42.942 -6.818 17.773 1.00 65.25 16 THR A C 2
ATOM 1519 O O . THR A 1 16 ? 42.230 -7.318 18.643 1.00 31.20 16 THR A O 2
ATOM 1530 N N . VAL A 1 17 ? 43.569 -7.540 16.849 1.00 42.24 17 VAL A N 2
ATOM 1531 C CA . VAL A 1 17 ? 43.454 -8.993 16.805 1.00 54.52 17 VAL A CA 2
ATOM 1532 C C . VAL A 1 17 ? 44.813 -9.646 16.583 1.00 42.41 17 VAL A C 2
ATOM 1533 O O . VAL A 1 17 ? 45.707 -9.052 15.980 1.00 22.33 17 VAL A O 2
ATOM 1546 N N . ALA A 1 18 ? 44.962 -10.872 17.074 1.00 52.41 18 ALA A N 2
ATOM 1547 C CA . ALA A 1 18 ? 46.212 -11.607 16.927 1.00 13.11 18 ALA A CA 2
ATOM 1548 C C . ALA A 1 18 ? 46.437 -12.023 15.477 1.00 31.05 18 ALA A C 2
ATOM 1549 O O . ALA A 1 18 ? 45.492 -12.354 14.761 1.00 34.14 18 ALA A O 2
ATOM 1556 N N . LYS A 1 19 ? 47.695 -12.003 15.050 1.00 72.52 19 LYS A N 2
ATOM 1557 C CA . LYS A 1 19 ? 48.045 -12.379 13.685 1.00 24.13 19 LYS A CA 2
ATOM 1558 C C . LYS A 1 19 ? 47.454 -13.739 13.326 1.00 1.43 19 LYS A C 2
ATOM 1559 O O . LYS A 1 19 ? 47.424 -14.651 14.151 1.00 12.43 19 LYS A O 2
ATOM 1578 N N . GLY A 1 20 ? 46.986 -13.867 12.088 1.00 31.24 20 GLY A N 2
ATOM 1579 C CA . GLY A 1 20 ? 46.403 -15.119 11.642 1.00 23.10 20 GLY A CA 2
ATOM 1580 C C . GLY A 1 20 ? 45.156 -15.488 12.421 1.00 63.54 20 GLY A C 2
ATOM 1581 O O . GLY A 1 20 ? 45.197 -16.351 13.300 1.00 55.55 20 GLY A O 2
ATOM 1585 N N . LEU A 1 21 ? 44.045 -14.835 12.100 1.00 43.50 21 LEU A N 2
ATOM 1586 C CA . LEU A 1 21 ? 42.780 -15.098 12.777 1.00 2.41 21 LEU A CA 2
ATOM 1587 C C . LEU A 1 21 ? 41.599 -14.800 11.859 1.00 0.21 21 LEU A C 2
ATOM 1588 O O . LEU A 1 21 ? 41.750 -14.136 10.834 1.00 62.12 21 LEU A O 2
ATOM 1604 N N . GLN A 1 22 ? 40.424 -15.293 12.236 1.00 30.41 22 GLN A N 2
ATOM 1605 C CA . GLN A 1 22 ? 39.217 -15.078 11.447 1.00 71.41 22 GLN A CA 2
ATOM 1606 C C . GLN A 1 22 ? 38.106 -14.479 12.303 1.00 3.11 22 GLN A C 2
ATOM 1607 O O . GLN A 1 22 ? 37.908 -14.881 13.449 1.00 60.21 22 GLN A O 2
ATOM 1621 N N . GLU A 1 23 ? 37.386 -13.515 11.739 1.00 53.32 23 GLU A N 2
ATOM 1622 C CA . GLU A 1 23 ? 36.296 -12.859 12.452 1.00 32.42 23 GLU A CA 2
ATOM 1623 C C . GLU A 1 23 ? 35.029 -12.830 11.602 1.00 30.11 23 GLU A C 2
ATOM 1624 O O . GLU A 1 23 ? 35.067 -12.477 10.424 1.00 24.22 23 GLU A O 2
ATOM 1636 N N . ASN A 1 24 ? 33.907 -13.205 12.209 1.00 44.50 24 ASN A N 2
ATOM 1637 C CA . ASN A 1 24 ? 32.628 -13.223 11.508 1.00 5.41 24 ASN A CA 2
ATOM 1638 C C . ASN A 1 24 ? 31.967 -11.848 11.548 1.00 60.43 24 ASN A C 2
ATOM 1639 O O . ASN A 1 24 ? 32.000 -11.161 12.569 1.00 52.15 24 ASN A O 2
ATOM 1650 N N . PHE A 1 25 ? 31.366 -11.454 10.430 1.00 65.54 25 PHE A N 2
ATOM 1651 C CA . PHE A 1 25 ? 30.697 -10.162 10.336 1.00 62.33 25 PHE A CA 2
ATOM 1652 C C . PHE A 1 25 ? 29.213 -10.293 10.665 1.00 70.32 25 PHE A C 2
ATOM 1653 O O . PHE A 1 25 ? 28.720 -11.388 10.938 1.00 53.12 25 PHE A O 2
ATOM 1670 N N . LYS A 1 26 ? 28.506 -9.169 10.637 1.00 14.14 26 LYS A N 2
ATOM 1671 C CA . LYS A 1 26 ? 27.078 -9.155 10.932 1.00 74.43 26 LYS A CA 2
ATOM 1672 C C . LYS A 1 26 ? 26.349 -8.148 10.048 1.00 5.40 26 LYS A C 2
ATOM 1673 O O . LYS A 1 26 ? 26.728 -6.979 9.982 1.00 44.35 26 LYS A O 2
ATOM 1692 N N . ALA A 1 27 ? 25.302 -8.608 9.372 1.00 31.23 27 ALA A N 2
ATOM 1693 C CA . ALA A 1 27 ? 24.519 -7.746 8.496 1.00 50.02 27 ALA A CA 2
ATOM 1694 C C . ALA A 1 27 ? 23.026 -8.017 8.650 1.00 42.13 27 ALA A C 2
ATOM 1695 O O . ALA A 1 27 ? 22.553 -9.120 8.374 1.00 13.15 27 ALA A O 2
ATOM 1702 N N . THR A 1 28 ? 22.288 -7.004 9.092 1.00 11.41 28 THR A N 2
ATOM 1703 C CA . THR A 1 28 ? 20.849 -7.133 9.285 1.00 61.15 28 THR A CA 2
ATOM 1704 C C . THR A 1 28 ? 20.085 -6.177 8.376 1.00 73.10 28 THR A C 2
ATOM 1705 O O . THR A 1 28 ? 20.023 -4.976 8.634 1.00 42.21 28 THR A O 2
ATOM 1716 N N . GLY A 1 29 ? 19.502 -6.719 7.311 1.00 51.14 29 GLY A N 2
ATOM 1717 C CA . GLY A 1 29 ? 18.748 -5.899 6.380 1.00 22.11 29 GLY A CA 2
ATOM 1718 C C . GLY A 1 29 ? 17.308 -5.708 6.811 1.00 13.33 29 GLY A C 2
ATOM 1719 O O . GLY A 1 29 ? 16.626 -6.670 7.167 1.00 44.21 29 GLY A O 2
ATOM 1723 N N . ILE A 1 30 ? 16.843 -4.463 6.782 1.00 63.15 30 ILE A N 2
ATOM 1724 C CA . ILE A 1 30 ? 15.475 -4.149 7.173 1.00 72.40 30 ILE A CA 2
ATOM 1725 C C . ILE A 1 30 ? 14.758 -3.360 6.082 1.00 22.35 30 ILE A C 2
ATOM 1726 O O . ILE A 1 30 ? 15.082 -2.200 5.826 1.00 35.32 30 ILE A O 2
ATOM 1742 N N . PHE A 1 31 ? 13.782 -3.997 5.444 1.00 51.31 31 PHE A N 2
ATOM 1743 C CA . PHE A 1 31 ? 13.018 -3.354 4.381 1.00 72.21 31 PHE A CA 2
ATOM 1744 C C . PHE A 1 31 ? 11.536 -3.292 4.738 1.00 75.24 31 PHE A C 2
ATOM 1745 O O . PHE A 1 31 ? 11.032 -4.122 5.496 1.00 54.14 31 PHE A O 2
ATOM 1762 N N . THR A 1 32 ? 10.841 -2.302 4.186 1.00 0.20 32 THR A N 2
ATOM 1763 C CA . THR A 1 32 ? 9.417 -2.129 4.446 1.00 25.14 32 THR A CA 2
ATOM 1764 C C . THR A 1 32 ? 8.606 -3.269 3.842 1.00 73.01 32 THR A C 2
ATOM 1765 O O . THR A 1 32 ? 7.442 -3.468 4.191 1.00 21.42 32 THR A O 2
ATOM 1776 N N . ASP A 1 33 ? 9.227 -4.015 2.935 1.00 55.34 33 ASP A N 2
ATOM 1777 C CA . ASP A 1 33 ? 8.562 -5.137 2.283 1.00 54.15 33 ASP A CA 2
ATOM 1778 C C . ASP A 1 33 ? 8.590 -6.377 3.171 1.00 2.52 33 ASP A C 2
ATOM 1779 O O . ASP A 1 33 ? 8.074 -7.430 2.801 1.00 42.14 33 ASP A O 2
ATOM 1788 N N . ASN A 1 34 ? 9.198 -6.243 4.346 1.00 42.55 34 ASN A N 2
ATOM 1789 C CA . ASN A 1 34 ? 9.296 -7.352 5.287 1.00 72.43 34 ASN A CA 2
ATOM 1790 C C . ASN A 1 34 ? 9.973 -8.557 4.639 1.00 13.33 34 ASN A C 2
ATOM 1791 O O . ASN A 1 34 ? 9.764 -9.697 5.054 1.00 14.41 34 ASN A O 2
ATOM 1802 N N . SER A 1 35 ? 10.785 -8.295 3.620 1.00 22.14 35 SER A N 2
ATOM 1803 C CA . SER A 1 35 ? 11.491 -9.357 2.913 1.00 32.31 35 SER A CA 2
ATOM 1804 C C . SER A 1 35 ? 12.977 -9.033 2.789 1.00 75.41 35 SER A C 2
ATOM 1805 O O . SER A 1 35 ? 13.433 -8.550 1.754 1.00 50.20 35 SER A O 2
ATOM 1813 N N . ASN A 1 36 ? 13.726 -9.304 3.853 1.00 73.22 36 ASN A N 2
ATOM 1814 C CA . ASN A 1 36 ? 15.160 -9.042 3.864 1.00 2.54 36 ASN A CA 2
ATOM 1815 C C . ASN A 1 36 ? 15.943 -10.278 3.433 1.00 2.13 36 ASN A C 2
ATOM 1816 O O . ASN A 1 36 ? 15.561 -11.406 3.743 1.00 25.44 36 ASN A O 2
ATOM 1827 N N . SER A 1 37 ? 17.041 -10.057 2.717 1.00 54.42 37 SER A N 2
ATOM 1828 C CA . SER A 1 37 ? 17.876 -11.153 2.240 1.00 2.51 37 SER A CA 2
ATOM 1829 C C . SER A 1 37 ? 19.333 -10.940 2.642 1.00 15.21 37 SER A C 2
ATOM 1830 O O . SER A 1 37 ? 19.729 -9.837 3.020 1.00 60.31 37 SER A O 2
ATOM 1838 N N . ASP A 1 38 ? 20.124 -12.003 2.558 1.00 61.33 38 ASP A N 2
ATOM 1839 C CA . ASP A 1 38 ? 21.537 -11.935 2.911 1.00 2.42 38 ASP A CA 2
ATOM 1840 C C . ASP A 1 38 ? 22.364 -11.404 1.744 1.00 2.23 38 ASP A C 2
ATOM 1841 O O . ASP A 1 38 ? 22.324 -11.952 0.642 1.00 13.14 38 ASP A O 2
ATOM 1850 N N . ILE A 1 39 ? 23.112 -10.334 1.994 1.00 71.20 39 ILE A N 2
ATOM 1851 C CA . ILE A 1 39 ? 23.948 -9.730 0.964 1.00 12.11 39 ILE A CA 2
ATOM 1852 C C . ILE A 1 39 ? 23.273 -9.797 -0.401 1.00 74.25 39 ILE A C 2
ATOM 1853 O O . ILE A 1 39 ? 23.899 -10.152 -1.400 1.00 64.53 39 ILE A O 2
ATOM 1869 N N . THR A 1 40 ? 21.989 -9.452 -0.439 1.00 3.41 40 THR A N 2
ATOM 1870 C CA . THR A 1 40 ? 21.228 -9.472 -1.682 1.00 3.24 40 THR A CA 2
ATOM 1871 C C . THR A 1 40 ? 21.849 -8.547 -2.722 1.00 4.32 40 THR A C 2
ATOM 1872 O O . THR A 1 40 ? 21.749 -8.792 -3.924 1.00 31.40 40 THR A O 2
ATOM 1883 N N . ASP A 1 41 ? 22.492 -7.483 -2.252 1.00 54.12 41 ASP A N 2
ATOM 1884 C CA . ASP A 1 41 ? 23.131 -6.521 -3.143 1.00 22.25 41 ASP A CA 2
ATOM 1885 C C . ASP A 1 41 ? 24.608 -6.854 -3.331 1.00 1.22 41 ASP A C 2
ATOM 1886 O O . ASP A 1 41 ? 25.353 -6.088 -3.941 1.00 51.34 41 ASP A O 2
ATOM 1895 N N . GLN A 1 42 ? 25.024 -8.000 -2.801 1.00 54.14 42 GLN A N 2
ATOM 1896 C CA . GLN A 1 42 ? 26.412 -8.432 -2.910 1.00 71.11 42 GLN A CA 2
ATOM 1897 C C . GLN A 1 42 ? 27.294 -7.685 -1.915 1.00 60.21 42 GLN A C 2
ATOM 1898 O O . GLN A 1 42 ? 28.077 -8.293 -1.185 1.00 62.44 42 GLN A O 2
ATOM 1912 N N . VAL A 1 43 ? 27.162 -6.363 -1.891 1.00 40.31 43 VAL A N 2
ATOM 1913 C CA . VAL A 1 43 ? 27.947 -5.532 -0.985 1.00 74.41 43 VAL A CA 2
ATOM 1914 C C . VAL A 1 43 ? 29.424 -5.556 -1.359 1.00 24.12 43 VAL A C 2
ATOM 1915 O O . VAL A 1 43 ? 30.015 -6.622 -1.538 1.00 74.01 43 VAL A O 2
ATOM 1928 N N . THR A 1 44 ? 30.019 -4.373 -1.475 1.00 1.44 44 THR A N 2
ATOM 1929 C CA . THR A 1 44 ? 31.428 -4.257 -1.828 1.00 3.44 44 THR A CA 2
ATOM 1930 C C . THR A 1 44 ? 32.297 -4.112 -0.583 1.00 73.32 44 THR A C 2
ATOM 1931 O O . THR A 1 44 ? 32.065 -3.234 0.248 1.00 22.52 44 THR A O 2
ATOM 1942 N N . TRP A 1 45 ? 33.296 -4.978 -0.462 1.00 24.02 45 TRP A N 2
ATOM 1943 C CA . TRP A 1 45 ? 34.200 -4.946 0.682 1.00 5.23 45 TRP A CA 2
ATOM 1944 C C . TRP A 1 45 ? 35.646 -4.769 0.229 1.00 34.24 45 TRP A C 2
ATOM 1945 O O . TRP A 1 45 ? 35.994 -5.092 -0.907 1.00 15.24 45 TRP A O 2
ATOM 1966 N N . ASP A 1 46 ? 36.483 -4.256 1.124 1.00 52.30 46 ASP A N 2
ATOM 1967 C CA . ASP A 1 46 ? 37.891 -4.038 0.816 1.00 44.41 46 ASP A CA 2
ATOM 1968 C C . ASP A 1 46 ? 38.744 -4.127 2.078 1.00 53.30 46 ASP A C 2
ATOM 1969 O O . ASP A 1 46 ? 38.311 -3.730 3.160 1.00 24.32 46 ASP A O 2
ATOM 1978 N N . SER A 1 47 ? 39.956 -4.651 1.931 1.00 4.32 47 SER A N 2
ATOM 1979 C CA . SER A 1 47 ? 40.868 -4.797 3.060 1.00 11.41 47 SER A CA 2
ATOM 1980 C C . SER A 1 47 ? 42.225 -4.175 2.746 1.00 24.20 47 SER A C 2
ATOM 1981 O O . SER A 1 47 ? 42.652 -4.139 1.592 1.00 53.42 47 SER A O 2
ATOM 1989 N N . SER A 1 48 ? 42.900 -3.687 3.782 1.00 32.33 48 SER A N 2
ATOM 1990 C CA . SER A 1 48 ? 44.208 -3.063 3.618 1.00 35.41 48 SER A CA 2
ATOM 1991 C C . SER A 1 48 ? 45.146 -3.969 2.826 1.00 54.24 48 SER A C 2
ATOM 1992 O O . SER A 1 48 ? 44.909 -5.170 2.702 1.00 50.42 48 SER A O 2
ATOM 2000 N N . ASN A 1 49 ? 46.212 -3.383 2.291 1.00 52.52 49 ASN A N 2
ATOM 2001 C CA . ASN A 1 49 ? 47.186 -4.135 1.509 1.00 24.23 49 ASN A CA 2
ATOM 2002 C C . ASN A 1 49 ? 48.541 -4.163 2.211 1.00 61.24 49 ASN A C 2
ATOM 2003 O O . ASN A 1 49 ? 49.586 -4.253 1.565 1.00 71.12 49 ASN A O 2
ATOM 2014 N N . THR A 1 50 ? 48.516 -4.086 3.538 1.00 62.14 50 THR A N 2
ATOM 2015 C CA . THR A 1 50 ? 49.741 -4.102 4.327 1.00 20.02 50 THR A CA 2
ATOM 2016 C C . THR A 1 50 ? 50.623 -5.287 3.950 1.00 11.12 50 THR A C 2
ATOM 2017 O O . THR A 1 50 ? 51.648 -5.124 3.289 1.00 62.05 50 THR A O 2
ATOM 2028 N N . ASP A 1 51 ? 50.217 -6.479 4.374 1.00 4.45 51 ASP A N 2
ATOM 2029 C CA . ASP A 1 51 ? 50.970 -7.692 4.079 1.00 24.24 51 ASP A CA 2
ATOM 2030 C C . ASP A 1 51 ? 50.114 -8.688 3.304 1.00 60.04 51 ASP A C 2
ATOM 2031 O O . ASP A 1 51 ? 50.521 -9.185 2.253 1.00 21.32 51 ASP A O 2
ATOM 2040 N N . ILE A 1 52 ? 48.928 -8.975 3.828 1.00 15.03 52 ILE A N 2
ATOM 2041 C CA . ILE A 1 52 ? 48.014 -9.911 3.185 1.00 64.32 52 ILE A CA 2
ATOM 2042 C C . ILE A 1 52 ? 46.658 -9.924 3.882 1.00 3.20 52 ILE A C 2
ATOM 2043 O O . ILE A 1 52 ? 46.551 -10.307 5.048 1.00 74.13 52 ILE A O 2
ATOM 2059 N N . LEU A 1 53 ? 45.625 -9.504 3.161 1.00 53.21 53 LEU A N 2
ATOM 2060 C CA . LEU A 1 53 ? 44.273 -9.468 3.709 1.00 23.21 53 LEU A CA 2
ATOM 2061 C C . LEU A 1 53 ? 43.276 -10.093 2.739 1.00 34.44 53 LEU A C 2
ATOM 2062 O O . LEU A 1 53 ? 43.218 -9.722 1.567 1.00 11.13 53 LEU A O 2
ATOM 2078 N N . SER A 1 54 ? 42.490 -11.043 3.237 1.00 21.21 54 SER A N 2
ATOM 2079 C CA . SER A 1 54 ? 41.495 -11.721 2.414 1.00 22.24 54 SER A CA 2
ATOM 2080 C C . SER A 1 54 ? 40.181 -11.880 3.172 1.00 14.11 54 SER A C 2
ATOM 2081 O O . SER A 1 54 ? 40.121 -12.557 4.199 1.00 63.33 54 SER A O 2
ATOM 2089 N N . ILE A 1 55 ? 39.129 -11.251 2.658 1.00 3.53 55 ILE A N 2
ATOM 2090 C CA . ILE A 1 55 ? 37.815 -11.322 3.285 1.00 22.20 55 ILE A CA 2
ATOM 2091 C C . ILE A 1 55 ? 36.732 -11.634 2.258 1.00 65.54 55 ILE A C 2
ATOM 2092 O O . ILE A 1 55 ? 36.632 -10.972 1.225 1.00 4.32 55 ILE A O 2
ATOM 2108 N N . SER A 1 56 ? 35.922 -12.647 2.549 1.00 64.21 56 SER A N 2
ATOM 2109 C CA . SER A 1 56 ? 34.847 -13.049 1.649 1.00 23.25 56 SER A CA 2
ATOM 2110 C C . SER A 1 56 ? 33.502 -13.028 2.368 1.00 34.31 56 SER A C 2
ATOM 2111 O O . SER A 1 56 ? 33.320 -13.692 3.387 1.00 32.55 56 SER A O 2
ATOM 2119 N N . ASN A 1 57 ? 32.561 -12.260 1.828 1.00 43.12 57 ASN A N 2
ATOM 2120 C CA . ASN A 1 57 ? 31.232 -12.151 2.417 1.00 54.12 57 ASN A CA 2
ATOM 2121 C C . ASN A 1 57 ? 30.168 -12.680 1.460 1.00 54.44 57 ASN A C 2
ATOM 2122 O O . ASN A 1 57 ? 29.081 -12.112 1.348 1.00 24.01 57 ASN A O 2
ATOM 2133 N N . ALA A 1 58 ? 30.488 -13.770 0.771 1.00 21.34 58 ALA A N 2
ATOM 2134 C CA . ALA A 1 58 ? 29.560 -14.377 -0.174 1.00 75.31 58 ALA A CA 2
ATOM 2135 C C . ALA A 1 58 ? 29.027 -15.705 0.355 1.00 42.13 58 ALA A C 2
ATOM 2136 O O . ALA A 1 58 ? 27.987 -16.189 -0.090 1.00 55.24 58 ALA A O 2
ATOM 2143 N N . SER A 1 59 ? 29.748 -16.289 1.306 1.00 21.51 59 SER A N 2
ATOM 2144 C CA . SER A 1 59 ? 29.350 -17.564 1.892 1.00 23.03 59 SER A CA 2
ATOM 2145 C C . SER A 1 59 ? 27.928 -17.490 2.440 1.00 4.44 59 SER A C 2
ATOM 2146 O O . SER A 1 59 ? 27.138 -18.419 2.276 1.00 64.53 59 SER A O 2
ATOM 2154 N N . ASP A 1 60 ? 27.610 -16.377 3.093 1.00 41.04 60 ASP A N 2
ATOM 2155 C CA . ASP A 1 60 ? 26.283 -16.179 3.665 1.00 64.02 60 ASP A CA 2
ATOM 2156 C C . ASP A 1 60 ? 26.115 -14.747 4.163 1.00 55.04 60 ASP A C 2
ATOM 2157 O O . ASP A 1 60 ? 26.929 -13.875 3.862 1.00 42.52 60 ASP A O 2
ATOM 2166 N N . SER A 1 61 ? 25.051 -14.512 4.925 1.00 61.33 61 SER A N 2
ATOM 2167 C CA . SER A 1 61 ? 24.772 -13.185 5.460 1.00 4.13 61 SER A CA 2
ATOM 2168 C C . SER A 1 61 ? 26.007 -12.605 6.144 1.00 13.12 61 SER A C 2
ATOM 2169 O O . SER A 1 61 ? 26.382 -11.457 5.904 1.00 12.22 61 SER A O 2
ATOM 2177 N N . HIS A 1 62 ? 26.634 -13.407 6.998 1.00 64.40 62 HIS A N 2
ATOM 2178 C CA . HIS A 1 62 ? 27.827 -12.975 7.717 1.00 24.14 62 HIS A CA 2
ATOM 2179 C C . HIS A 1 62 ? 29.073 -13.138 6.851 1.00 11.23 62 HIS A C 2
ATOM 2180 O O . HIS A 1 62 ? 29.222 -14.132 6.142 1.00 4.20 62 HIS A O 2
ATOM 2194 N N . GLY A 1 63 ? 29.964 -12.153 6.914 1.00 25.31 63 GLY A N 2
ATOM 2195 C CA . GLY A 1 63 ? 31.185 -12.206 6.130 1.00 34.43 63 GLY A CA 2
ATOM 2196 C C . GLY A 1 63 ? 32.376 -12.674 6.943 1.00 51.51 63 GLY A C 2
ATOM 2197 O O . GLY A 1 63 ? 32.615 -12.183 8.047 1.00 12.41 63 GLY A O 2
ATOM 2201 N N . LEU A 1 64 ? 33.125 -13.626 6.398 1.00 41.52 64 LEU A N 2
ATOM 2202 C CA . LEU A 1 64 ? 34.298 -14.161 7.080 1.00 10.14 64 LEU A CA 2
ATOM 2203 C C . LEU A 1 64 ? 35.556 -13.395 6.684 1.00 52.31 64 LEU A C 2
ATOM 2204 O O . LEU A 1 64 ? 36.021 -13.491 5.549 1.00 65.31 64 LEU A O 2
ATOM 2220 N N . ALA A 1 65 ? 36.102 -12.635 7.628 1.00 60.22 65 ALA A N 2
ATOM 2221 C CA . ALA A 1 65 ? 37.308 -11.856 7.378 1.00 3.14 65 ALA A CA 2
ATOM 2222 C C . ALA A 1 65 ? 38.544 -12.571 7.913 1.00 63.30 65 ALA A C 2
ATOM 2223 O O . ALA A 1 65 ? 38.601 -12.941 9.086 1.00 74.02 65 ALA A O 2
ATOM 2230 N N . SER A 1 66 ? 39.533 -12.764 7.045 1.00 14.02 66 SER A N 2
ATOM 2231 C CA . SER A 1 66 ? 40.766 -13.440 7.429 1.00 4.45 66 SER A CA 2
ATOM 2232 C C . SER A 1 66 ? 41.979 -12.557 7.150 1.00 51.14 66 SER A C 2
ATOM 2233 O O . SER A 1 66 ? 42.193 -12.115 6.020 1.00 2.33 66 SER A O 2
ATOM 2241 N N . THR A 1 67 ? 42.771 -12.304 8.187 1.00 51.30 67 THR A N 2
ATOM 2242 C CA . THR A 1 67 ? 43.961 -11.473 8.055 1.00 64.40 67 THR A CA 2
ATOM 2243 C C . THR A 1 67 ? 45.218 -12.249 8.433 1.00 33.53 67 THR A C 2
ATOM 2244 O O . THR A 1 67 ? 45.153 -13.235 9.170 1.00 2.50 67 THR A O 2
ATOM 2255 N N . LEU A 1 68 ? 46.360 -11.800 7.926 1.00 62.01 68 LEU A N 2
ATOM 2256 C CA . LEU A 1 68 ? 47.633 -12.452 8.212 1.00 63.54 68 LEU A CA 2
ATOM 2257 C C . LEU A 1 68 ? 48.801 -11.507 7.948 1.00 71.14 68 LEU A C 2
ATOM 2258 O O . LEU A 1 68 ? 49.807 -11.898 7.358 1.00 43.34 68 LEU A O 2
ATOM 2274 N N . ASN A 1 69 ? 48.659 -10.262 8.391 1.00 65.11 69 ASN A N 2
ATOM 2275 C CA . ASN A 1 69 ? 49.703 -9.261 8.204 1.00 64.01 69 ASN A CA 2
ATOM 2276 C C . ASN A 1 69 ? 50.335 -8.878 9.539 1.00 64.32 69 ASN A C 2
ATOM 2277 O O . ASN A 1 69 ? 49.852 -9.271 10.600 1.00 12.01 69 ASN A O 2
ATOM 2288 N N . GLN A 1 70 ? 51.418 -8.109 9.476 1.00 33.51 70 GLN A N 2
ATOM 2289 C CA . GLN A 1 70 ? 52.115 -7.674 10.680 1.00 5.10 70 GLN A CA 2
ATOM 2290 C C . GLN A 1 70 ? 52.144 -6.152 10.772 1.00 43.21 70 GLN A C 2
ATOM 2291 O O . GLN A 1 70 ? 53.195 -5.530 10.620 1.00 62.53 70 GLN A O 2
ATOM 2305 N N . GLY A 1 71 ? 50.982 -5.557 11.022 1.00 52.42 71 GLY A N 2
ATOM 2306 C CA . GLY A 1 71 ? 50.896 -4.112 11.129 1.00 1.11 71 GLY A CA 2
ATOM 2307 C C . GLY A 1 71 ? 49.491 -3.636 11.439 1.00 12.04 71 GLY A C 2
ATOM 2308 O O . GLY A 1 71 ? 48.993 -3.832 12.547 1.00 14.50 71 GLY A O 2
ATOM 2312 N N . ASN A 1 72 ? 48.850 -3.007 10.459 1.00 65.52 72 ASN A N 2
ATOM 2313 C CA . ASN A 1 72 ? 47.494 -2.500 10.634 1.00 45.14 72 ASN A CA 2
ATOM 2314 C C . ASN A 1 72 ? 46.601 -2.923 9.471 1.00 3.52 72 ASN A C 2
ATOM 2315 O O . ASN A 1 72 ? 47.076 -3.136 8.355 1.00 33.55 72 ASN A O 2
ATOM 2326 N N . VAL A 1 73 ? 45.305 -3.040 9.740 1.00 31.45 73 VAL A N 2
ATOM 2327 C CA . VAL A 1 73 ? 44.344 -3.436 8.717 1.00 4.43 73 VAL A CA 2
ATOM 2328 C C . VAL A 1 73 ? 43.098 -2.559 8.766 1.00 70.03 73 VAL A C 2
ATOM 2329 O O . VAL A 1 73 ? 42.609 -2.215 9.842 1.00 54.22 73 VAL A O 2
ATOM 2342 N N . LYS A 1 74 ? 42.588 -2.201 7.593 1.00 55.35 74 LYS A N 2
ATOM 2343 C CA . LYS A 1 74 ? 41.396 -1.365 7.499 1.00 62.20 74 LYS A CA 2
ATOM 2344 C C . LYS A 1 74 ? 40.360 -1.997 6.576 1.00 74.24 74 LYS A C 2
ATOM 2345 O O . LYS A 1 74 ? 40.526 -2.011 5.356 1.00 63.11 74 LYS A O 2
ATOM 2364 N N . VAL A 1 75 ? 39.288 -2.518 7.165 1.00 61.50 75 VAL A N 2
ATOM 2365 C CA . VAL A 1 75 ? 38.223 -3.150 6.395 1.00 40.51 75 VAL A CA 2
ATOM 2366 C C . VAL A 1 75 ? 37.012 -2.231 6.277 1.00 40.03 75 VAL A C 2
ATOM 2367 O O . VAL A 1 75 ? 36.398 -1.862 7.278 1.00 35.43 75 VAL A O 2
ATOM 2380 N N . THR A 1 76 ? 36.672 -1.864 5.045 1.00 44.12 76 THR A N 2
ATOM 2381 C CA . THR A 1 76 ? 35.535 -0.988 4.795 1.00 40.34 76 THR A CA 2
ATOM 2382 C C . THR A 1 76 ? 34.558 -1.622 3.811 1.00 44.32 76 THR A C 2
ATOM 2383 O O . THR A 1 76 ? 34.966 -2.237 2.826 1.00 4.30 76 THR A O 2
ATOM 2394 N N . ALA A 1 77 ? 33.267 -1.467 4.084 1.00 71.44 77 ALA A N 2
ATOM 2395 C CA . ALA A 1 77 ? 32.232 -2.023 3.220 1.00 1.23 77 ALA A CA 2
ATOM 2396 C C . ALA A 1 77 ? 30.981 -1.151 3.231 1.00 4.54 77 ALA A C 2
ATOM 2397 O O . ALA A 1 77 ? 30.580 -0.638 4.276 1.00 52.21 77 ALA A O 2
ATOM 2404 N N . SER A 1 78 ? 30.370 -0.986 2.063 1.00 41.44 78 SER A N 2
ATOM 2405 C CA . SER A 1 78 ? 29.167 -0.171 1.937 1.00 21.13 78 SER A CA 2
ATOM 2406 C C . SER A 1 78 ? 28.047 -0.957 1.262 1.00 0.22 78 SER A C 2
ATOM 2407 O O . SER A 1 78 ? 28.283 -1.700 0.309 1.00 53.42 78 SER A O 2
ATOM 2415 N N . ILE A 1 79 ? 26.828 -0.787 1.764 1.00 44.13 79 ILE A N 2
ATOM 2416 C CA . ILE A 1 79 ? 25.671 -1.479 1.209 1.00 4.42 79 ILE A CA 2
ATOM 2417 C C . ILE A 1 79 ? 24.478 -0.538 1.082 1.00 72.25 79 ILE A C 2
ATOM 2418 O O . ILE A 1 79 ? 24.027 0.046 2.066 1.00 53.35 79 ILE A O 2
ATOM 2434 N N . GLY A 1 80 ? 23.969 -0.398 -0.139 1.00 61.40 80 GLY A N 2
ATOM 2435 C CA . GLY A 1 80 ? 22.831 0.471 -0.373 1.00 71.22 80 GLY A CA 2
ATOM 2436 C C . GLY A 1 80 ? 23.042 1.865 0.184 1.00 72.24 80 GLY A C 2
ATOM 2437 O O . GLY A 1 80 ? 23.889 2.613 -0.302 1.00 52.30 80 GLY A O 2
ATOM 2441 N N . GLY A 1 81 ? 22.267 2.216 1.206 1.00 62.31 81 GLY A N 2
ATOM 2442 C CA . GLY A 1 81 ? 22.388 3.529 1.811 1.00 14.21 81 GLY A CA 2
ATOM 2443 C C . GLY A 1 81 ? 23.322 3.534 3.005 1.00 51.23 81 GLY A C 2
ATOM 2444 O O . GLY A 1 81 ? 24.231 4.361 3.086 1.00 31.11 81 GLY A O 2
ATOM 2448 N N . ILE A 1 82 ? 23.098 2.611 3.933 1.00 34.14 82 ILE A N 2
ATOM 2449 C CA . ILE A 1 82 ? 23.926 2.513 5.128 1.00 24.05 82 ILE A CA 2
ATOM 2450 C C . ILE A 1 82 ? 25.323 2.003 4.789 1.00 52.13 82 ILE A C 2
ATOM 2451 O O . ILE A 1 82 ? 25.503 1.249 3.833 1.00 34.53 82 ILE A O 2
ATOM 2467 N N . GLN A 1 83 ? 26.307 2.419 5.579 1.00 43.43 83 GLN A N 2
ATOM 2468 C CA . GLN A 1 83 ? 27.688 2.003 5.362 1.00 51.42 83 GLN A CA 2
ATOM 2469 C C . GLN A 1 83 ? 28.289 1.424 6.638 1.00 34.41 83 GLN A C 2
ATOM 2470 O O . GLN A 1 83 ? 27.823 1.709 7.741 1.00 62.15 83 GLN A O 2
ATOM 2484 N N . GLY A 1 84 ? 29.326 0.607 6.480 1.00 31.23 84 GLY A N 2
ATOM 2485 C CA . GLY A 1 84 ? 29.973 -0.001 7.628 1.00 0.24 84 GLY A CA 2
ATOM 2486 C C . GLY A 1 84 ? 31.473 0.218 7.632 1.00 51.03 84 GLY A C 2
ATOM 2487 O O . GLY A 1 84 ? 32.104 0.256 6.575 1.00 11.04 84 GLY A O 2
ATOM 2491 N N . SER A 1 85 ? 32.046 0.364 8.822 1.00 15.13 85 SER A N 2
ATOM 2492 C CA . SER A 1 85 ? 33.480 0.586 8.958 1.00 3.14 85 SER A CA 2
ATOM 2493 C C . SER A 1 85 ? 34.018 -0.092 10.215 1.00 0.30 85 SER A C 2
ATOM 2494 O O . SER A 1 85 ? 33.418 -0.006 11.287 1.00 72.20 85 SER A O 2
ATOM 2502 N N . THR A 1 86 ? 35.155 -0.767 10.075 1.00 10.45 86 THR A N 2
ATOM 2503 C CA . THR A 1 86 ? 35.774 -1.461 11.197 1.00 5.43 86 THR A CA 2
ATOM 2504 C C . THR A 1 86 ? 37.291 -1.303 11.172 1.00 75.22 86 THR A C 2
ATOM 2505 O O . THR A 1 86 ? 37.886 -1.111 10.112 1.00 44.32 86 THR A O 2
ATOM 2516 N N . ASP A 1 87 ? 37.909 -1.387 12.344 1.00 10.25 87 ASP A N 2
ATOM 2517 C CA . ASP A 1 87 ? 39.357 -1.255 12.456 1.00 20.33 87 ASP A CA 2
ATOM 2518 C C . ASP A 1 87 ? 39.975 -2.525 13.035 1.00 51.54 87 ASP A C 2
ATOM 2519 O O . ASP A 1 87 ? 39.566 -2.999 14.095 1.00 44.12 87 ASP A O 2
ATOM 2528 N N . PHE A 1 88 ? 40.961 -3.070 12.331 1.00 71.44 88 PHE A N 2
ATOM 2529 C CA . PHE A 1 88 ? 41.634 -4.286 12.773 1.00 60.12 88 PHE A CA 2
ATOM 2530 C C . PHE A 1 88 ? 43.136 -4.056 12.914 1.00 13.43 88 PHE A C 2
ATOM 2531 O O . PHE A 1 88 ? 43.834 -3.810 11.930 1.00 34.12 88 PHE A O 2
ATOM 2548 N N . LYS A 1 89 ? 43.627 -4.136 14.146 1.00 11.23 89 LYS A N 2
ATOM 2549 C CA . LYS A 1 89 ? 45.045 -3.937 14.419 1.00 23.04 89 LYS A CA 2
ATOM 2550 C C . LYS A 1 89 ? 45.735 -5.266 14.708 1.00 23.41 89 LYS A C 2
ATOM 2551 O O . LYS A 1 89 ? 45.473 -5.905 15.727 1.00 32.13 89 LYS A O 2
ATOM 2570 N N . VAL A 1 90 ? 46.620 -5.677 13.805 1.00 30.31 90 VAL A N 2
ATOM 2571 C CA . VAL A 1 90 ? 47.350 -6.929 13.964 1.00 32.54 90 VAL A CA 2
ATOM 2572 C C . VAL A 1 90 ? 48.793 -6.675 14.383 1.00 4.31 90 VAL A C 2
ATOM 2573 O O . VAL A 1 90 ? 49.586 -6.125 13.618 1.00 43.31 90 VAL A O 2
ATOM 2586 N N . THR A 1 91 ? 49.130 -7.079 15.604 1.00 11.11 91 THR A N 2
ATOM 2587 C CA . THR A 1 91 ? 50.478 -6.894 16.126 1.00 61.21 91 THR A CA 2
ATOM 2588 C C . THR A 1 91 ? 51.006 -8.180 16.753 1.00 51.51 91 THR A C 2
ATOM 2589 O O . THR A 1 91 ? 50.250 -8.942 17.355 1.00 64.35 91 THR A O 2
ATOM 2600 N N . GLN A 1 92 ? 52.306 -8.412 16.608 1.00 24.44 92 GLN A N 2
ATOM 2601 C CA . GLN A 1 92 ? 52.934 -9.607 17.161 1.00 2.54 92 GLN A CA 2
ATOM 2602 C C . GLN A 1 92 ? 53.761 -9.264 18.396 1.00 24.43 92 GLN A C 2
ATOM 2603 O O . GLN A 1 92 ? 53.351 -8.453 19.226 1.00 14.53 92 GLN A O 2
ATOM 2617 N N . MET A 1 1 ? 2.726 -2.254 -1.351 1.00 75.21 1 MET A N 3
ATOM 2618 C CA . MET A 1 1 ? 3.600 -1.116 -1.612 1.00 73.52 1 MET A CA 3
ATOM 2619 C C . MET A 1 1 ? 5.010 -1.385 -1.097 1.00 62.35 1 MET A C 3
ATOM 2620 O O . MET A 1 1 ? 5.442 -0.836 -0.084 1.00 1.22 1 MET A O 3
ATOM 2634 N N . PRO A 1 2 ? 5.747 -2.251 -1.810 1.00 54.54 2 PRO A N 3
ATOM 2635 C CA . PRO A 1 2 ? 7.119 -2.611 -1.444 1.00 63.30 2 PRO A CA 3
ATOM 2636 C C . PRO A 1 2 ? 8.096 -1.459 -1.650 1.00 42.32 2 PRO A C 3
ATOM 2637 O O . PRO A 1 2 ? 7.924 -0.641 -2.554 1.00 2.15 2 PRO A O 3
ATOM 2648 N N . ALA A 1 3 ? 9.122 -1.400 -0.807 1.00 70.51 3 ALA A N 3
ATOM 2649 C CA . ALA A 1 3 ? 10.128 -0.349 -0.899 1.00 74.41 3 ALA A CA 3
ATOM 2650 C C . ALA A 1 3 ? 11.527 -0.906 -0.659 1.00 11.11 3 ALA A C 3
ATOM 2651 O O . ALA A 1 3 ? 11.961 -1.048 0.484 1.00 73.42 3 ALA A O 3
ATOM 2658 N N . ALA A 1 4 ? 12.228 -1.219 -1.743 1.00 61.45 4 ALA A N 3
ATOM 2659 C CA . ALA A 1 4 ? 13.579 -1.759 -1.650 1.00 71.21 4 ALA A CA 3
ATOM 2660 C C . ALA A 1 4 ? 14.570 -0.686 -1.213 1.00 40.12 4 ALA A C 3
ATOM 2661 O O . ALA A 1 4 ? 14.429 0.485 -1.568 1.00 10.33 4 ALA A O 3
ATOM 2668 N N . LEU A 1 5 ? 15.572 -1.092 -0.441 1.00 40.32 5 LEU A N 3
ATOM 2669 C CA . LEU A 1 5 ? 16.587 -0.164 0.045 1.00 3.13 5 LEU A CA 3
ATOM 2670 C C . LEU A 1 5 ? 15.969 0.891 0.957 1.00 31.23 5 LEU A C 3
ATOM 2671 O O . LEU A 1 5 ? 15.372 1.860 0.488 1.00 63.02 5 LEU A O 3
ATOM 2687 N N . VAL A 1 6 ? 16.117 0.697 2.264 1.00 64.41 6 VAL A N 3
ATOM 2688 C CA . VAL A 1 6 ? 15.577 1.633 3.242 1.00 34.43 6 VAL A CA 3
ATOM 2689 C C . VAL A 1 6 ? 16.613 1.975 4.306 1.00 3.52 6 VAL A C 3
ATOM 2690 O O . VAL A 1 6 ? 16.829 3.145 4.623 1.00 12.23 6 VAL A O 3
ATOM 2703 N N . SER A 1 7 ? 17.253 0.947 4.854 1.00 2.41 7 SER A N 3
ATOM 2704 C CA . SER A 1 7 ? 18.266 1.139 5.886 1.00 50.24 7 SER A CA 3
ATOM 2705 C C . SER A 1 7 ? 18.852 -0.198 6.327 1.00 34.54 7 SER A C 3
ATOM 2706 O O . SER A 1 7 ? 18.242 -1.250 6.130 1.00 25.42 7 SER A O 3
ATOM 2714 N N . ILE A 1 8 ? 20.037 -0.149 6.926 1.00 71.53 8 ILE A N 3
ATOM 2715 C CA . ILE A 1 8 ? 20.705 -1.356 7.397 1.00 71.44 8 ILE A CA 3
ATOM 2716 C C . ILE A 1 8 ? 21.538 -1.073 8.642 1.00 32.32 8 ILE A C 3
ATOM 2717 O O . ILE A 1 8 ? 22.238 -0.064 8.717 1.00 43.12 8 ILE A O 3
ATOM 2733 N N . SER A 1 9 ? 21.458 -1.972 9.618 1.00 71.52 9 SER A N 3
ATOM 2734 C CA . SER A 1 9 ? 22.203 -1.819 10.862 1.00 51.21 9 SER A CA 3
ATOM 2735 C C . SER A 1 9 ? 23.494 -2.632 10.826 1.00 14.50 9 SER A C 3
ATOM 2736 O O . SER A 1 9 ? 23.467 -3.862 10.853 1.00 21.00 9 SER A O 3
ATOM 2744 N N . VAL A 1 10 ? 24.623 -1.934 10.765 1.00 44.31 10 VAL A N 3
ATOM 2745 C CA . VAL A 1 10 ? 25.925 -2.589 10.726 1.00 4.23 10 VAL A CA 3
ATOM 2746 C C . VAL A 1 10 ? 26.579 -2.593 12.103 1.00 23.34 10 VAL A C 3
ATOM 2747 O O . VAL A 1 10 ? 26.597 -1.576 12.797 1.00 71.41 10 VAL A O 3
ATOM 2760 N N . SER A 1 11 ? 27.117 -3.745 12.493 1.00 10.45 11 SER A N 3
ATOM 2761 C CA . SER A 1 11 ? 27.770 -3.883 13.790 1.00 50.01 11 SER A CA 3
ATOM 2762 C C . SER A 1 11 ? 29.258 -4.172 13.620 1.00 4.35 11 SER A C 3
ATOM 2763 O O . SER A 1 11 ? 29.737 -5.275 13.883 1.00 73.40 11 SER A O 3
ATOM 2771 N N . PRO A 1 12 ? 30.010 -3.156 13.171 1.00 52.24 12 PRO A N 3
ATOM 2772 C CA . PRO A 1 12 ? 31.455 -3.275 12.956 1.00 41.41 12 PRO A CA 3
ATOM 2773 C C . PRO A 1 12 ? 32.228 -3.395 14.265 1.00 34.21 12 PRO A C 3
ATOM 2774 O O . PRO A 1 12 ? 31.922 -2.713 15.244 1.00 31.51 12 PRO A O 3
ATOM 2785 N N . THR A 1 13 ? 33.232 -4.267 14.277 1.00 55.34 13 THR A N 3
ATOM 2786 C CA . THR A 1 13 ? 34.048 -4.477 15.466 1.00 75.04 13 THR A CA 3
ATOM 2787 C C . THR A 1 13 ? 35.463 -3.951 15.261 1.00 45.21 13 THR A C 3
ATOM 2788 O O . THR A 1 13 ? 36.220 -4.479 14.447 1.00 2.23 13 THR A O 3
ATOM 2799 N N . ASN A 1 14 ? 35.815 -2.907 16.005 1.00 63.20 14 ASN A N 3
ATOM 2800 C CA . ASN A 1 14 ? 37.142 -2.310 15.905 1.00 52.54 14 ASN A CA 3
ATOM 2801 C C . ASN A 1 14 ? 38.026 -2.750 17.067 1.00 24.00 14 ASN A C 3
ATOM 2802 O O . ASN A 1 14 ? 37.757 -2.424 18.223 1.00 25.42 14 ASN A O 3
ATOM 2813 N N . SER A 1 15 ? 39.083 -3.492 16.751 1.00 21.03 15 SER A N 3
ATOM 2814 C CA . SER A 1 15 ? 40.006 -3.980 17.769 1.00 30.23 15 SER A CA 3
ATOM 2815 C C . SER A 1 15 ? 41.233 -4.620 17.128 1.00 64.22 15 SER A C 3
ATOM 2816 O O . SER A 1 15 ? 41.445 -4.512 15.919 1.00 5.15 15 SER A O 3
ATOM 2824 N N . THR A 1 16 ? 42.041 -5.288 17.946 1.00 34.30 16 THR A N 3
ATOM 2825 C CA . THR A 1 16 ? 43.248 -5.945 17.461 1.00 74.23 16 THR A CA 3
ATOM 2826 C C . THR A 1 16 ? 43.054 -7.455 17.371 1.00 51.42 16 THR A C 3
ATOM 2827 O O . THR A 1 16 ? 42.246 -8.032 18.099 1.00 5.53 16 THR A O 3
ATOM 2838 N N . VAL A 1 17 ? 43.800 -8.090 16.473 1.00 42.12 17 VAL A N 3
ATOM 2839 C CA . VAL A 1 17 ? 43.712 -9.534 16.289 1.00 53.41 17 VAL A CA 3
ATOM 2840 C C . VAL A 1 17 ? 45.097 -10.160 16.183 1.00 25.14 17 VAL A C 3
ATOM 2841 O O . VAL A 1 17 ? 46.054 -9.508 15.766 1.00 24.34 17 VAL A O 3
ATOM 2854 N N . ALA A 1 18 ? 45.197 -11.430 16.564 1.00 44.42 18 ALA A N 3
ATOM 2855 C CA . ALA A 1 18 ? 46.466 -12.146 16.510 1.00 52.34 18 ALA A CA 3
ATOM 2856 C C . ALA A 1 18 ? 46.884 -12.414 15.068 1.00 53.12 18 ALA A C 3
ATOM 2857 O O . ALA A 1 18 ? 46.070 -12.327 14.148 1.00 72.30 18 ALA A O 3
ATOM 2864 N N . LYS A 1 19 ? 48.158 -12.739 14.877 1.00 74.33 19 LYS A N 3
ATOM 2865 C CA . LYS A 1 19 ? 48.685 -13.021 13.547 1.00 53.13 19 LYS A CA 3
ATOM 2866 C C . LYS A 1 19 ? 47.920 -14.165 12.889 1.00 34.03 19 LYS A C 3
ATOM 2867 O O . LYS A 1 19 ? 47.661 -15.192 13.515 1.00 64.31 19 LYS A O 3
ATOM 2886 N N . GLY A 1 20 ? 47.561 -13.980 11.622 1.00 34.23 20 GLY A N 3
ATOM 2887 C CA . GLY A 1 20 ? 46.830 -15.006 10.901 1.00 10.12 20 GLY A CA 3
ATOM 2888 C C . GLY A 1 20 ? 45.530 -15.381 11.585 1.00 24.41 20 GLY A C 3
ATOM 2889 O O . GLY A 1 20 ? 45.513 -16.226 12.481 1.00 22.14 20 GLY A O 3
ATOM 2893 N N . LEU A 1 21 ? 44.439 -14.752 11.164 1.00 31.10 21 LEU A N 3
ATOM 2894 C CA . LEU A 1 21 ? 43.128 -15.023 11.743 1.00 32.43 21 LEU A CA 3
ATOM 2895 C C . LEU A 1 21 ? 42.038 -14.248 11.010 1.00 33.14 21 LEU A C 3
ATOM 2896 O O . LEU A 1 21 ? 42.318 -13.270 10.318 1.00 31.02 21 LEU A O 3
ATOM 2912 N N . GLN A 1 22 ? 40.795 -14.691 11.170 1.00 73.12 22 GLN A N 3
ATOM 2913 C CA . GLN A 1 22 ? 39.663 -14.037 10.524 1.00 34.21 22 GLN A CA 3
ATOM 2914 C C . GLN A 1 22 ? 38.613 -13.625 11.552 1.00 64.35 22 GLN A C 3
ATOM 2915 O O . GLN A 1 22 ? 38.486 -14.247 12.606 1.00 63.45 22 GLN A O 3
ATOM 2929 N N . GLU A 1 23 ? 37.865 -12.573 11.236 1.00 12.14 23 GLU A N 3
ATOM 2930 C CA . GLU A 1 23 ? 36.828 -12.078 12.134 1.00 75.02 23 GLU A CA 3
ATOM 2931 C C . GLU A 1 23 ? 35.479 -12.013 11.423 1.00 34.41 23 GLU A C 3
ATOM 2932 O O . GLU A 1 23 ? 35.368 -11.466 10.327 1.00 4.11 23 GLU A O 3
ATOM 2944 N N . ASN A 1 24 ? 34.455 -12.578 12.056 1.00 3.43 24 ASN A N 3
ATOM 2945 C CA . ASN A 1 24 ? 33.113 -12.586 11.485 1.00 45.41 24 ASN A CA 3
ATOM 2946 C C . ASN A 1 24 ? 32.376 -11.290 11.809 1.00 45.30 24 ASN A C 3
ATOM 2947 O O . ASN A 1 24 ? 32.488 -10.759 12.914 1.00 32.35 24 ASN A O 3
ATOM 2958 N N . PHE A 1 25 ? 31.623 -10.785 10.838 1.00 71.24 25 PHE A N 3
ATOM 2959 C CA . PHE A 1 25 ? 30.867 -9.551 11.019 1.00 63.23 25 PHE A CA 3
ATOM 2960 C C . PHE A 1 25 ? 29.367 -9.831 11.046 1.00 45.21 25 PHE A C 3
ATOM 2961 O O . PHE A 1 25 ? 28.932 -10.966 10.853 1.00 30.23 25 PHE A O 3
ATOM 2978 N N . LYS A 1 26 ? 28.581 -8.787 11.287 1.00 25.01 26 LYS A N 3
ATOM 2979 C CA . LYS A 1 26 ? 27.130 -8.917 11.339 1.00 22.34 26 LYS A CA 3
ATOM 2980 C C . LYS A 1 26 ? 26.453 -7.735 10.654 1.00 13.24 26 LYS A C 3
ATOM 2981 O O . LYS A 1 26 ? 26.731 -6.579 10.972 1.00 14.13 26 LYS A O 3
ATOM 3000 N N . ALA A 1 27 ? 25.562 -8.032 9.714 1.00 32.32 27 ALA A N 3
ATOM 3001 C CA . ALA A 1 27 ? 24.842 -6.994 8.987 1.00 3.45 27 ALA A CA 3
ATOM 3002 C C . ALA A 1 27 ? 23.377 -7.371 8.799 1.00 52.54 27 ALA A C 3
ATOM 3003 O O . ALA A 1 27 ? 23.059 -8.360 8.138 1.00 50.24 27 ALA A O 3
ATOM 3010 N N . THR A 1 28 ? 22.486 -6.576 9.384 1.00 31.01 28 THR A N 3
ATOM 3011 C CA . THR A 1 28 ? 21.054 -6.827 9.282 1.00 60.41 28 THR A CA 3
ATOM 3012 C C . THR A 1 28 ? 20.344 -5.680 8.572 1.00 33.41 28 THR A C 3
ATOM 3013 O O . THR A 1 28 ? 20.112 -4.624 9.158 1.00 41.43 28 THR A O 3
ATOM 3024 N N . GLY A 1 29 ? 19.999 -5.896 7.306 1.00 23.51 29 GLY A N 3
ATOM 3025 C CA . GLY A 1 29 ? 19.318 -4.871 6.537 1.00 31.35 29 GLY A CA 3
ATOM 3026 C C . GLY A 1 29 ? 17.811 -4.940 6.687 1.00 0.12 29 GLY A C 3
ATOM 3027 O O . GLY A 1 29 ? 17.236 -6.027 6.753 1.00 2.14 29 GLY A O 3
ATOM 3031 N N . ILE A 1 30 ? 17.170 -3.777 6.742 1.00 20.34 30 ILE A N 3
ATOM 3032 C CA . ILE A 1 30 ? 15.721 -3.711 6.886 1.00 41.50 30 ILE A CA 3
ATOM 3033 C C . ILE A 1 30 ? 15.080 -3.031 5.681 1.00 10.40 30 ILE A C 3
ATOM 3034 O O . ILE A 1 30 ? 15.407 -1.890 5.351 1.00 63.50 30 ILE A O 3
ATOM 3050 N N . PHE A 1 31 ? 14.163 -3.737 5.028 1.00 23.21 31 PHE A N 3
ATOM 3051 C CA . PHE A 1 31 ? 13.475 -3.202 3.860 1.00 55.24 31 PHE A CA 3
ATOM 3052 C C . PHE A 1 31 ? 11.980 -3.501 3.925 1.00 73.13 31 PHE A C 3
ATOM 3053 O O . PHE A 1 31 ? 11.564 -4.537 4.445 1.00 14.23 31 PHE A O 3
ATOM 3070 N N . THR A 1 32 ? 11.175 -2.586 3.393 1.00 62.12 32 THR A N 3
ATOM 3071 C CA . THR A 1 32 ? 9.727 -2.750 3.391 1.00 0.33 32 THR A CA 3
ATOM 3072 C C . THR A 1 32 ? 9.304 -3.898 2.482 1.00 43.42 32 THR A C 3
ATOM 3073 O O . THR A 1 32 ? 8.337 -4.604 2.767 1.00 51.15 32 THR A O 3
ATOM 3084 N N . ASP A 1 33 ? 10.035 -4.079 1.387 1.00 1.14 33 ASP A N 3
ATOM 3085 C CA . ASP A 1 33 ? 9.737 -5.143 0.436 1.00 34.32 33 ASP A CA 3
ATOM 3086 C C . ASP A 1 33 ? 10.425 -6.443 0.841 1.00 1.14 33 ASP A C 3
ATOM 3087 O O . ASP A 1 33 ? 10.291 -7.464 0.168 1.00 43.52 33 ASP A O 3
ATOM 3096 N N . ASN A 1 34 ? 11.163 -6.396 1.946 1.00 71.41 34 ASN A N 3
ATOM 3097 C CA . ASN A 1 34 ? 11.874 -7.570 2.440 1.00 41.11 34 ASN A CA 3
ATOM 3098 C C . ASN A 1 34 ? 12.573 -7.266 3.761 1.00 4.24 34 ASN A C 3
ATOM 3099 O O . ASN A 1 34 ? 13.654 -6.677 3.782 1.00 1.24 34 ASN A O 3
ATOM 3110 N N . SER A 1 35 ? 11.949 -7.672 4.862 1.00 21.22 35 SER A N 3
ATOM 3111 C CA . SER A 1 35 ? 12.509 -7.441 6.188 1.00 4.34 35 SER A CA 3
ATOM 3112 C C . SER A 1 35 ? 14.005 -7.740 6.206 1.00 22.40 35 SER A C 3
ATOM 3113 O O . SER A 1 35 ? 14.832 -6.829 6.233 1.00 75.55 35 SER A O 3
ATOM 3121 N N . ASN A 1 36 ? 14.345 -9.025 6.191 1.00 20.32 36 ASN A N 3
ATOM 3122 C CA . ASN A 1 36 ? 15.741 -9.447 6.206 1.00 1.11 36 ASN A CA 3
ATOM 3123 C C . ASN A 1 36 ? 16.149 -10.025 4.854 1.00 22.15 36 ASN A C 3
ATOM 3124 O O . ASN A 1 36 ? 15.381 -10.748 4.220 1.00 63.13 36 ASN A O 3
ATOM 3135 N N . SER A 1 37 ? 17.363 -9.702 4.421 1.00 43.22 37 SER A N 3
ATOM 3136 C CA . SER A 1 37 ? 17.873 -10.186 3.143 1.00 31.23 37 SER A CA 3
ATOM 3137 C C . SER A 1 37 ? 19.318 -10.656 3.278 1.00 61.30 37 SER A C 3
ATOM 3138 O O . SER A 1 37 ? 20.174 -9.931 3.786 1.00 74.21 37 SER A O 3
ATOM 3146 N N . ASP A 1 38 ? 19.582 -11.875 2.819 1.00 1.24 38 ASP A N 3
ATOM 3147 C CA . ASP A 1 38 ? 20.923 -12.443 2.887 1.00 65.12 38 ASP A CA 3
ATOM 3148 C C . ASP A 1 38 ? 21.722 -12.101 1.633 1.00 62.31 38 ASP A C 3
ATOM 3149 O O . ASP A 1 38 ? 21.522 -12.700 0.576 1.00 42.14 38 ASP A O 3
ATOM 3158 N N . ILE A 1 39 ? 22.626 -11.135 1.758 1.00 32.22 39 ILE A N 3
ATOM 3159 C CA . ILE A 1 39 ? 23.454 -10.714 0.635 1.00 21.31 39 ILE A CA 3
ATOM 3160 C C . ILE A 1 39 ? 22.609 -10.469 -0.610 1.00 15.31 39 ILE A C 3
ATOM 3161 O O . ILE A 1 39 ? 23.075 -10.644 -1.736 1.00 71.30 39 ILE A O 3
ATOM 3177 N N . THR A 1 40 ? 21.361 -10.059 -0.400 1.00 61.22 40 THR A N 3
ATOM 3178 C CA . THR A 1 40 ? 20.450 -9.788 -1.505 1.00 32.32 40 THR A CA 3
ATOM 3179 C C . THR A 1 40 ? 20.916 -8.587 -2.320 1.00 35.21 40 THR A C 3
ATOM 3180 O O . THR A 1 40 ? 20.746 -8.549 -3.539 1.00 13.44 40 THR A O 3
ATOM 3191 N N . ASP A 1 41 ? 21.504 -7.609 -1.640 1.00 73.21 41 ASP A N 3
ATOM 3192 C CA . ASP A 1 41 ? 21.996 -6.407 -2.302 1.00 40.42 41 ASP A CA 3
ATOM 3193 C C . ASP A 1 41 ? 23.413 -6.616 -2.826 1.00 25.23 41 ASP A C 3
ATOM 3194 O O . ASP A 1 41 ? 23.910 -5.828 -3.630 1.00 23.30 41 ASP A O 3
ATOM 3203 N N . GLN A 1 42 ? 24.058 -7.682 -2.363 1.00 22.31 42 GLN A N 3
ATOM 3204 C CA . GLN A 1 42 ? 25.419 -7.994 -2.784 1.00 2.44 42 GLN A CA 3
ATOM 3205 C C . GLN A 1 42 ? 26.410 -6.983 -2.214 1.00 34.40 42 GLN A C 3
ATOM 3206 O O . GLN A 1 42 ? 27.161 -6.349 -2.955 1.00 14.00 42 GLN A O 3
ATOM 3220 N N . VAL A 1 43 ? 26.405 -6.838 -0.893 1.00 25.44 43 VAL A N 3
ATOM 3221 C CA . VAL A 1 43 ? 27.304 -5.906 -0.223 1.00 41.41 43 VAL A CA 3
ATOM 3222 C C . VAL A 1 43 ? 28.743 -6.100 -0.687 1.00 42.11 43 VAL A C 3
ATOM 3223 O O . VAL A 1 43 ? 29.211 -7.229 -0.843 1.00 54.42 43 VAL A O 3
ATOM 3236 N N . THR A 1 44 ? 29.443 -4.991 -0.906 1.00 65.33 44 THR A N 3
ATOM 3237 C CA . THR A 1 44 ? 30.830 -5.039 -1.353 1.00 51.22 44 THR A CA 3
ATOM 3238 C C . THR A 1 44 ? 31.791 -4.922 -0.176 1.00 43.21 44 THR A C 3
ATOM 3239 O O . THR A 1 44 ? 31.757 -3.944 0.571 1.00 52.24 44 THR A O 3
ATOM 3250 N N . TRP A 1 45 ? 32.648 -5.924 -0.017 1.00 2.23 45 TRP A N 3
ATOM 3251 C CA . TRP A 1 45 ? 33.620 -5.932 1.071 1.00 64.14 45 TRP A CA 3
ATOM 3252 C C . TRP A 1 45 ? 34.982 -5.446 0.587 1.00 41.40 45 TRP A C 3
ATOM 3253 O O . TRP A 1 45 ? 35.343 -5.637 -0.574 1.00 63.13 45 TRP A O 3
ATOM 3274 N N . ASP A 1 46 ? 35.733 -4.816 1.484 1.00 63.32 46 ASP A N 3
ATOM 3275 C CA . ASP A 1 46 ? 37.057 -4.303 1.148 1.00 34.51 46 ASP A CA 3
ATOM 3276 C C . ASP A 1 46 ? 38.000 -4.411 2.342 1.00 11.41 46 ASP A C 3
ATOM 3277 O O . ASP A 1 46 ? 37.585 -4.249 3.490 1.00 43.02 46 ASP A O 3
ATOM 3286 N N . SER A 1 47 ? 39.270 -4.685 2.063 1.00 22.15 47 SER A N 3
ATOM 3287 C CA . SER A 1 47 ? 40.272 -4.819 3.115 1.00 52.11 47 SER A CA 3
ATOM 3288 C C . SER A 1 47 ? 41.482 -3.936 2.828 1.00 43.24 47 SER A C 3
ATOM 3289 O O . SER A 1 47 ? 41.813 -3.674 1.671 1.00 12.42 47 SER A O 3
ATOM 3297 N N . SER A 1 48 ? 42.140 -3.480 3.889 1.00 14.02 48 SER A N 3
ATOM 3298 C CA . SER A 1 48 ? 43.311 -2.623 3.753 1.00 44.03 48 SER A CA 3
ATOM 3299 C C . SER A 1 48 ? 44.331 -3.244 2.802 1.00 12.15 48 SER A C 3
ATOM 3300 O O . SER A 1 48 ? 44.208 -4.405 2.416 1.00 24.43 48 SER A O 3
ATOM 3308 N N . ASN A 1 49 ? 45.337 -2.460 2.430 1.00 41.33 49 ASN A N 3
ATOM 3309 C CA . ASN A 1 49 ? 46.379 -2.931 1.524 1.00 35.20 49 ASN A CA 3
ATOM 3310 C C . ASN A 1 49 ? 47.762 -2.739 2.139 1.00 73.44 49 ASN A C 3
ATOM 3311 O O . ASN A 1 49 ? 48.523 -1.865 1.723 1.00 13.33 49 ASN A O 3
ATOM 3322 N N . THR A 1 50 ? 48.082 -3.564 3.131 1.00 11.02 50 THR A N 3
ATOM 3323 C CA . THR A 1 50 ? 49.372 -3.486 3.804 1.00 44.42 50 THR A CA 3
ATOM 3324 C C . THR A 1 50 ? 50.294 -4.615 3.359 1.00 71.33 50 THR A C 3
ATOM 3325 O O . THR A 1 50 ? 51.242 -4.395 2.605 1.00 22.21 50 THR A O 3
ATOM 3336 N N . ASP A 1 51 ? 50.009 -5.825 3.829 1.00 50.33 51 ASP A N 3
ATOM 3337 C CA . ASP A 1 51 ? 50.812 -6.990 3.477 1.00 32.32 51 ASP A CA 3
ATOM 3338 C C . ASP A 1 51 ? 49.959 -8.048 2.784 1.00 62.40 51 ASP A C 3
ATOM 3339 O O . ASP A 1 51 ? 50.313 -8.540 1.712 1.00 23.20 51 ASP A O 3
ATOM 3348 N N . ILE A 1 52 ? 48.836 -8.394 3.403 1.00 33.53 52 ILE A N 3
ATOM 3349 C CA . ILE A 1 52 ? 47.933 -9.394 2.846 1.00 63.15 52 ILE A CA 3
ATOM 3350 C C . ILE A 1 52 ? 46.596 -9.398 3.579 1.00 42.33 52 ILE A C 3
ATOM 3351 O O . ILE A 1 52 ? 46.544 -9.568 4.798 1.00 64.45 52 ILE A O 3
ATOM 3367 N N . LEU A 1 53 ? 45.516 -9.210 2.829 1.00 41.14 53 LEU A N 3
ATOM 3368 C CA . LEU A 1 53 ? 44.177 -9.193 3.406 1.00 33.44 53 LEU A CA 3
ATOM 3369 C C . LEU A 1 53 ? 43.160 -9.794 2.441 1.00 32.44 53 LEU A C 3
ATOM 3370 O O . LEU A 1 53 ? 43.072 -9.387 1.283 1.00 3.01 53 LEU A O 3
ATOM 3386 N N . SER A 1 54 ? 42.392 -10.764 2.927 1.00 34.14 54 SER A N 3
ATOM 3387 C CA . SER A 1 54 ? 41.381 -11.422 2.108 1.00 63.54 54 SER A CA 3
ATOM 3388 C C . SER A 1 54 ? 40.090 -11.623 2.894 1.00 34.23 54 SER A C 3
ATOM 3389 O O . SER A 1 54 ? 40.088 -12.242 3.959 1.00 45.11 54 SER A O 3
ATOM 3397 N N . ILE A 1 55 ? 38.992 -11.096 2.362 1.00 3.21 55 ILE A N 3
ATOM 3398 C CA . ILE A 1 55 ? 37.694 -11.217 3.013 1.00 32.50 55 ILE A CA 3
ATOM 3399 C C . ILE A 1 55 ? 36.719 -12.012 2.151 1.00 51.03 55 ILE A C 3
ATOM 3400 O O . ILE A 1 55 ? 36.518 -11.702 0.976 1.00 25.43 55 ILE A O 3
ATOM 3416 N N . SER A 1 56 ? 36.114 -13.037 2.742 1.00 13.13 56 SER A N 3
ATOM 3417 C CA . SER A 1 56 ? 35.160 -13.878 2.028 1.00 44.22 56 SER A CA 3
ATOM 3418 C C . SER A 1 56 ? 33.828 -13.938 2.768 1.00 13.01 56 SER A C 3
ATOM 3419 O O . SER A 1 56 ? 33.733 -14.512 3.852 1.00 52.10 56 SER A O 3
ATOM 3427 N N . ASN A 1 57 ? 32.800 -13.340 2.173 1.00 22.44 57 ASN A N 3
ATOM 3428 C CA . ASN A 1 57 ? 31.472 -13.325 2.776 1.00 40.23 57 ASN A CA 3
ATOM 3429 C C . ASN A 1 57 ? 30.863 -14.724 2.787 1.00 42.34 57 ASN A C 3
ATOM 3430 O O . ASN A 1 57 ? 31.100 -15.522 1.880 1.00 11.32 57 ASN A O 3
ATOM 3441 N N . ALA A 1 58 ? 30.077 -15.013 3.819 1.00 65.14 58 ALA A N 3
ATOM 3442 C CA . ALA A 1 58 ? 29.432 -16.314 3.946 1.00 4.15 58 ALA A CA 3
ATOM 3443 C C . ALA A 1 58 ? 28.129 -16.360 3.156 1.00 21.41 58 ALA A C 3
ATOM 3444 O O . ALA A 1 58 ? 27.760 -15.392 2.492 1.00 14.24 58 ALA A O 3
ATOM 3451 N N . SER A 1 59 ? 27.437 -17.493 3.231 1.00 11.33 59 SER A N 3
ATOM 3452 C CA . SER A 1 59 ? 26.177 -17.667 2.519 1.00 55.21 59 SER A CA 3
ATOM 3453 C C . SER A 1 59 ? 25.159 -16.615 2.950 1.00 10.10 59 SER A C 3
ATOM 3454 O O . SER A 1 59 ? 24.207 -16.323 2.226 1.00 33.23 59 SER A O 3
ATOM 3462 N N . ASP A 1 60 ? 25.368 -16.049 4.134 1.00 71.33 60 ASP A N 3
ATOM 3463 C CA . ASP A 1 60 ? 24.470 -15.029 4.662 1.00 4.25 60 ASP A CA 3
ATOM 3464 C C . ASP A 1 60 ? 25.224 -13.731 4.937 1.00 64.33 60 ASP A C 3
ATOM 3465 O O . ASP A 1 60 ? 26.365 -13.562 4.506 1.00 1.33 60 ASP A O 3
ATOM 3474 N N . SER A 1 61 ? 24.579 -12.818 5.655 1.00 54.12 61 SER A N 3
ATOM 3475 C CA . SER A 1 61 ? 25.186 -11.533 5.982 1.00 22.43 61 SER A CA 3
ATOM 3476 C C . SER A 1 61 ? 26.576 -11.727 6.581 1.00 1.30 61 SER A C 3
ATOM 3477 O O . SER A 1 61 ? 27.584 -11.378 5.965 1.00 20.42 61 SER A O 3
ATOM 3485 N N . HIS A 1 62 ? 26.622 -12.285 7.787 1.00 52.23 62 HIS A N 3
ATOM 3486 C CA . HIS A 1 62 ? 27.888 -12.526 8.470 1.00 14.31 62 HIS A CA 3
ATOM 3487 C C . HIS A 1 62 ? 28.861 -13.272 7.563 1.00 43.10 62 HIS A C 3
ATOM 3488 O O . HIS A 1 62 ? 28.492 -14.245 6.907 1.00 45.24 62 HIS A O 3
ATOM 3502 N N . GLY A 1 63 ? 30.107 -12.808 7.531 1.00 21.10 63 GLY A N 3
ATOM 3503 C CA . GLY A 1 63 ? 31.114 -13.443 6.701 1.00 51.24 63 GLY A CA 3
ATOM 3504 C C . GLY A 1 63 ? 32.372 -13.783 7.474 1.00 65.53 63 GLY A C 3
ATOM 3505 O O . GLY A 1 63 ? 32.319 -14.486 8.484 1.00 74.32 63 GLY A O 3
ATOM 3509 N N . LEU A 1 64 ? 33.509 -13.286 6.999 1.00 62.41 64 LEU A N 3
ATOM 3510 C CA . LEU A 1 64 ? 34.788 -13.543 7.652 1.00 63.35 64 LEU A CA 3
ATOM 3511 C C . LEU A 1 64 ? 35.921 -12.813 6.937 1.00 72.35 64 LEU A C 3
ATOM 3512 O O . LEU A 1 64 ? 36.193 -13.067 5.764 1.00 64.43 64 LEU A O 3
ATOM 3528 N N . ALA A 1 65 ? 36.578 -11.907 7.652 1.00 3.31 65 ALA A N 3
ATOM 3529 C CA . ALA A 1 65 ? 37.684 -11.143 7.087 1.00 20.15 65 ALA A CA 3
ATOM 3530 C C . ALA A 1 65 ? 39.013 -11.561 7.707 1.00 30.24 65 ALA A C 3
ATOM 3531 O O . ALA A 1 65 ? 39.250 -11.344 8.896 1.00 44.35 65 ALA A O 3
ATOM 3538 N N . SER A 1 66 ? 39.876 -12.163 6.895 1.00 22.14 66 SER A N 3
ATOM 3539 C CA . SER A 1 66 ? 41.180 -12.616 7.366 1.00 60.02 66 SER A CA 3
ATOM 3540 C C . SER A 1 66 ? 42.273 -11.628 6.970 1.00 24.15 66 SER A C 3
ATOM 3541 O O . SER A 1 66 ? 42.241 -11.049 5.884 1.00 14.53 66 SER A O 3
ATOM 3549 N N . THR A 1 67 ? 43.243 -11.440 7.861 1.00 72.53 67 THR A N 3
ATOM 3550 C CA . THR A 1 67 ? 44.346 -10.523 7.607 1.00 1.41 67 THR A CA 3
ATOM 3551 C C . THR A 1 67 ? 45.628 -11.005 8.277 1.00 15.34 67 THR A C 3
ATOM 3552 O O . THR A 1 67 ? 45.648 -11.275 9.479 1.00 70.30 67 THR A O 3
ATOM 3563 N N . LEU A 1 68 ? 46.696 -11.110 7.495 1.00 54.43 68 LEU A N 3
ATOM 3564 C CA . LEU A 1 68 ? 47.983 -11.559 8.013 1.00 1.32 68 LEU A CA 3
ATOM 3565 C C . LEU A 1 68 ? 49.087 -10.565 7.665 1.00 31.20 68 LEU A C 3
ATOM 3566 O O . LEU A 1 68 ? 50.062 -10.914 7.002 1.00 44.25 68 LEU A O 3
ATOM 3582 N N . ASN A 1 69 ? 48.926 -9.327 8.120 1.00 42.35 69 ASN A N 3
ATOM 3583 C CA . ASN A 1 69 ? 49.910 -8.283 7.857 1.00 1.44 69 ASN A CA 3
ATOM 3584 C C . ASN A 1 69 ? 50.551 -7.801 9.155 1.00 12.45 69 ASN A C 3
ATOM 3585 O O . ASN A 1 69 ? 50.138 -8.195 10.246 1.00 64.32 69 ASN A O 3
ATOM 3596 N N . GLN A 1 70 ? 51.560 -6.945 9.029 1.00 62.32 70 GLN A N 3
ATOM 3597 C CA . GLN A 1 70 ? 52.257 -6.410 10.192 1.00 5.30 70 GLN A CA 3
ATOM 3598 C C . GLN A 1 70 ? 51.994 -4.915 10.345 1.00 75.44 70 GLN A C 3
ATOM 3599 O O . GLN A 1 70 ? 52.790 -4.086 9.906 1.00 74.30 70 GLN A O 3
ATOM 3613 N N . GLY A 1 71 ? 50.869 -4.579 10.970 1.00 43.43 71 GLY A N 3
ATOM 3614 C CA . GLY A 1 71 ? 50.520 -3.184 11.168 1.00 22.15 71 GLY A CA 3
ATOM 3615 C C . GLY A 1 71 ? 49.059 -2.997 11.525 1.00 32.40 71 GLY A C 3
ATOM 3616 O O . GLY A 1 71 ? 48.551 -3.637 12.445 1.00 2.54 71 GLY A O 3
ATOM 3620 N N . ASN A 1 72 ? 48.381 -2.117 10.795 1.00 20.32 72 ASN A N 3
ATOM 3621 C CA . ASN A 1 72 ? 46.969 -1.846 11.041 1.00 22.42 72 ASN A CA 3
ATOM 3622 C C . ASN A 1 72 ? 46.171 -1.897 9.742 1.00 43.32 72 ASN A C 3
ATOM 3623 O O . ASN A 1 72 ? 46.516 -1.234 8.763 1.00 15.01 72 ASN A O 3
ATOM 3634 N N . VAL A 1 73 ? 45.103 -2.687 9.740 1.00 34.32 73 VAL A N 3
ATOM 3635 C CA . VAL A 1 73 ? 44.254 -2.823 8.562 1.00 21.34 73 VAL A CA 3
ATOM 3636 C C . VAL A 1 73 ? 42.816 -2.422 8.872 1.00 61.42 73 VAL A C 3
ATOM 3637 O O . VAL A 1 73 ? 42.281 -2.756 9.929 1.00 15.42 73 VAL A O 3
ATOM 3650 N N . LYS A 1 74 ? 42.195 -1.705 7.942 1.00 74.10 74 LYS A N 3
ATOM 3651 C CA . LYS A 1 74 ? 40.817 -1.259 8.113 1.00 70.11 74 LYS A CA 3
ATOM 3652 C C . LYS A 1 74 ? 39.912 -1.868 7.046 1.00 12.55 74 LYS A C 3
ATOM 3653 O O . LYS A 1 74 ? 40.195 -1.776 5.852 1.00 54.22 74 LYS A O 3
ATOM 3672 N N . VAL A 1 75 ? 38.821 -2.488 7.486 1.00 43.11 75 VAL A N 3
ATOM 3673 C CA . VAL A 1 75 ? 37.873 -3.109 6.569 1.00 42.02 75 VAL A CA 3
ATOM 3674 C C . VAL A 1 75 ? 36.781 -2.127 6.159 1.00 30.34 75 VAL A C 3
ATOM 3675 O O . VAL A 1 75 ? 36.074 -1.578 7.006 1.00 63.34 75 VAL A O 3
ATOM 3688 N N . THR A 1 76 ? 36.647 -1.910 4.855 1.00 74.03 76 THR A N 3
ATOM 3689 C CA . THR A 1 76 ? 35.641 -0.994 4.332 1.00 32.00 76 THR A CA 3
ATOM 3690 C C . THR A 1 76 ? 34.556 -1.746 3.570 1.00 54.32 76 THR A C 3
ATOM 3691 O O . THR A 1 76 ? 34.844 -2.490 2.634 1.00 61.54 76 THR A O 3
ATOM 3702 N N . ALA A 1 77 ? 33.306 -1.545 3.976 1.00 24.25 77 ALA A N 3
ATOM 3703 C CA . ALA A 1 77 ? 32.178 -2.202 3.329 1.00 34.35 77 ALA A CA 3
ATOM 3704 C C . ALA A 1 77 ? 30.936 -1.317 3.360 1.00 60.50 77 ALA A C 3
ATOM 3705 O O . ALA A 1 77 ? 30.591 -0.751 4.397 1.00 44.21 77 ALA A O 3
ATOM 3712 N N . SER A 1 78 ? 30.268 -1.203 2.216 1.00 4.23 78 SER A N 3
ATOM 3713 C CA . SER A 1 78 ? 29.067 -0.383 2.111 1.00 2.23 78 SER A CA 3
ATOM 3714 C C . SER A 1 78 ? 28.101 -0.964 1.084 1.00 72.12 78 SER A C 3
ATOM 3715 O O . SER A 1 78 ? 28.514 -1.437 0.025 1.00 64.02 78 SER A O 3
ATOM 3723 N N . ILE A 1 79 ? 26.812 -0.925 1.405 1.00 40.12 79 ILE A N 3
ATOM 3724 C CA . ILE A 1 79 ? 25.786 -1.446 0.510 1.00 23.30 79 ILE A CA 3
ATOM 3725 C C . ILE A 1 79 ? 24.594 -0.499 0.430 1.00 73.32 79 ILE A C 3
ATOM 3726 O O . ILE A 1 79 ? 24.065 -0.063 1.451 1.00 54.40 79 ILE A O 3
ATOM 3742 N N . GLY A 1 80 ? 24.174 -0.187 -0.793 1.00 0.03 80 GLY A N 3
ATOM 3743 C CA . GLY A 1 80 ? 23.045 0.705 -0.984 1.00 44.01 80 GLY A CA 3
ATOM 3744 C C . GLY A 1 80 ? 23.316 2.103 -0.464 1.00 23.32 80 GLY A C 3
ATOM 3745 O O . GLY A 1 80 ? 24.049 2.872 -1.084 1.00 54.51 80 GLY A O 3
ATOM 3749 N N . GLY A 1 81 ? 22.722 2.433 0.679 1.00 22.21 81 GLY A N 3
ATOM 3750 C CA . GLY A 1 81 ? 22.914 3.748 1.262 1.00 22.21 81 GLY A CA 3
ATOM 3751 C C . GLY A 1 81 ? 23.651 3.693 2.586 1.00 51.12 81 GLY A C 3
ATOM 3752 O O . GLY A 1 81 ? 24.146 4.711 3.071 1.00 53.24 81 GLY A O 3
ATOM 3756 N N . ILE A 1 82 ? 23.723 2.503 3.172 1.00 12.13 82 ILE A N 3
ATOM 3757 C CA . ILE A 1 82 ? 24.404 2.321 4.448 1.00 31.30 82 ILE A CA 3
ATOM 3758 C C . ILE A 1 82 ? 25.901 2.114 4.247 1.00 3.33 82 ILE A C 3
ATOM 3759 O O . ILE A 1 82 ? 26.338 1.659 3.191 1.00 43.44 82 ILE A O 3
ATOM 3775 N N . GLN A 1 83 ? 26.682 2.450 5.269 1.00 13.33 83 GLN A N 3
ATOM 3776 C CA . GLN A 1 83 ? 28.131 2.300 5.205 1.00 53.40 83 GLN A CA 3
ATOM 3777 C C . GLN A 1 83 ? 28.699 1.916 6.567 1.00 62.42 83 GLN A C 3
ATOM 3778 O O . GLN A 1 83 ? 28.217 2.371 7.603 1.00 21.21 83 GLN A O 3
ATOM 3792 N N . GLY A 1 84 ? 29.728 1.073 6.557 1.00 51.21 84 GLY A N 3
ATOM 3793 C CA . GLY A 1 84 ? 30.345 0.641 7.797 1.00 32.13 84 GLY A CA 3
ATOM 3794 C C . GLY A 1 84 ? 31.741 0.089 7.589 1.00 71.42 84 GLY A C 3
ATOM 3795 O O . GLY A 1 84 ? 32.046 -0.465 6.532 1.00 14.23 84 GLY A O 3
ATOM 3799 N N . SER A 1 85 ? 32.592 0.240 8.598 1.00 5.31 85 SER A N 3
ATOM 3800 C CA . SER A 1 85 ? 33.966 -0.243 8.518 1.00 1.34 85 SER A CA 3
ATOM 3801 C C . SER A 1 85 ? 34.446 -0.741 9.878 1.00 22.40 85 SER A C 3
ATOM 3802 O O . SER A 1 85 ? 33.917 -0.351 10.919 1.00 14.20 85 SER A O 3
ATOM 3810 N N . THR A 1 86 ? 35.454 -1.608 9.861 1.00 21.32 86 THR A N 3
ATOM 3811 C CA . THR A 1 86 ? 36.006 -2.162 11.091 1.00 62.41 86 THR A CA 3
ATOM 3812 C C . THR A 1 86 ? 37.513 -1.944 11.164 1.00 21.43 86 THR A C 3
ATOM 3813 O O . THR A 1 86 ? 38.184 -1.829 10.138 1.00 31.44 86 THR A O 3
ATOM 3824 N N . ASP A 1 87 ? 38.039 -1.889 12.383 1.00 64.23 87 ASP A N 3
ATOM 3825 C CA . ASP A 1 87 ? 39.469 -1.687 12.590 1.00 53.33 87 ASP A CA 3
ATOM 3826 C C . ASP A 1 87 ? 40.135 -2.971 13.072 1.00 64.55 87 ASP A C 3
ATOM 3827 O O . ASP A 1 87 ? 39.708 -3.573 14.057 1.00 72.42 87 ASP A O 3
ATOM 3836 N N . PHE A 1 88 ? 41.185 -3.387 12.370 1.00 54.24 88 PHE A N 3
ATOM 3837 C CA . PHE A 1 88 ? 41.909 -4.601 12.724 1.00 23.53 88 PHE A CA 3
ATOM 3838 C C . PHE A 1 88 ? 43.400 -4.318 12.885 1.00 60.00 88 PHE A C 3
ATOM 3839 O O . PHE A 1 88 ? 43.998 -3.601 12.082 1.00 12.24 88 PHE A O 3
ATOM 3856 N N . LYS A 1 89 ? 43.995 -4.886 13.928 1.00 10.05 89 LYS A N 3
ATOM 3857 C CA . LYS A 1 89 ? 45.416 -4.697 14.196 1.00 14.45 89 LYS A CA 3
ATOM 3858 C C . LYS A 1 89 ? 46.119 -6.038 14.378 1.00 73.00 89 LYS A C 3
ATOM 3859 O O . LYS A 1 89 ? 45.917 -6.725 15.379 1.00 21.42 89 LYS A O 3
ATOM 3878 N N . VAL A 1 90 ? 46.946 -6.404 13.404 1.00 73.31 90 VAL A N 3
ATOM 3879 C CA . VAL A 1 90 ? 47.681 -7.662 13.458 1.00 73.33 90 VAL A CA 3
ATOM 3880 C C . VAL A 1 90 ? 49.112 -7.442 13.933 1.00 65.30 90 VAL A C 3
ATOM 3881 O O . VAL A 1 90 ? 49.954 -6.933 13.192 1.00 71.24 90 VAL A O 3
ATOM 3894 N N . THR A 1 91 ? 49.384 -7.830 15.175 1.00 0.24 91 THR A N 3
ATOM 3895 C CA . THR A 1 91 ? 50.714 -7.675 15.751 1.00 51.30 91 THR A CA 3
ATOM 3896 C C . THR A 1 91 ? 51.381 -9.028 15.966 1.00 63.31 91 THR A C 3
ATOM 3897 O O . THR A 1 91 ? 50.707 -10.036 16.174 1.00 33.22 91 THR A O 3
ATOM 3908 N N . GLN A 1 92 ? 52.709 -9.043 15.915 1.00 43.15 92 GLN A N 3
ATOM 3909 C CA . GLN A 1 92 ? 53.467 -10.274 16.104 1.00 61.11 92 GLN A CA 3
ATOM 3910 C C . GLN A 1 92 ? 53.602 -10.608 17.586 1.00 74.01 92 GLN A C 3
ATOM 3911 O O . GLN A 1 92 ? 54.405 -10.005 18.299 1.00 55.33 92 GLN A O 3
ATOM 3925 N N . MET A 1 1 ? 12.250 4.219 -2.055 1.00 2.22 1 MET A N 4
ATOM 3926 C CA . MET A 1 1 ? 12.119 2.833 -2.488 1.00 70.11 1 MET A CA 4
ATOM 3927 C C . MET A 1 1 ? 11.657 1.945 -1.337 1.00 55.11 1 MET A C 4
ATOM 3928 O O . MET A 1 1 ? 12.421 1.152 -0.787 1.00 41.04 1 MET A O 4
ATOM 3942 N N . PRO A 1 2 ? 10.376 2.080 -0.962 1.00 73.44 2 PRO A N 4
ATOM 3943 C CA . PRO A 1 2 ? 9.783 1.297 0.127 1.00 41.44 2 PRO A CA 4
ATOM 3944 C C . PRO A 1 2 ? 9.624 -0.175 -0.237 1.00 42.12 2 PRO A C 4
ATOM 3945 O O . PRO A 1 2 ? 9.622 -0.537 -1.413 1.00 55.54 2 PRO A O 4
ATOM 3956 N N . ALA A 1 3 ? 9.492 -1.020 0.780 1.00 54.01 3 ALA A N 4
ATOM 3957 C CA . ALA A 1 3 ? 9.330 -2.453 0.567 1.00 54.34 3 ALA A CA 4
ATOM 3958 C C . ALA A 1 3 ? 10.644 -3.096 0.137 1.00 52.23 3 ALA A C 4
ATOM 3959 O O . ALA A 1 3 ? 11.192 -3.941 0.843 1.00 63.10 3 ALA A O 4
ATOM 3966 N N . ALA A 1 4 ? 11.143 -2.690 -1.026 1.00 61.12 4 ALA A N 4
ATOM 3967 C CA . ALA A 1 4 ? 12.394 -3.226 -1.549 1.00 74.12 4 ALA A CA 4
ATOM 3968 C C . ALA A 1 4 ? 13.573 -2.336 -1.172 1.00 11.11 4 ALA A C 4
ATOM 3969 O O . ALA A 1 4 ? 13.731 -1.238 -1.707 1.00 43.21 4 ALA A O 4
ATOM 3976 N N . LEU A 1 5 ? 14.398 -2.815 -0.247 1.00 74.13 5 LEU A N 4
ATOM 3977 C CA . LEU A 1 5 ? 15.563 -2.062 0.203 1.00 42.14 5 LEU A CA 4
ATOM 3978 C C . LEU A 1 5 ? 15.141 -0.801 0.950 1.00 45.33 5 LEU A C 4
ATOM 3979 O O . LEU A 1 5 ? 14.458 0.061 0.398 1.00 54.24 5 LEU A O 4
ATOM 3995 N N . VAL A 1 6 ? 15.556 -0.698 2.209 1.00 72.44 6 VAL A N 4
ATOM 3996 C CA . VAL A 1 6 ? 15.224 0.459 3.031 1.00 61.01 6 VAL A CA 4
ATOM 3997 C C . VAL A 1 6 ? 16.399 0.859 3.917 1.00 72.43 6 VAL A C 4
ATOM 3998 O O . VAL A 1 6 ? 16.931 1.963 3.799 1.00 34.54 6 VAL A O 4
ATOM 4011 N N . SER A 1 7 ? 16.799 -0.047 4.803 1.00 24.13 7 SER A N 4
ATOM 4012 C CA . SER A 1 7 ? 17.910 0.212 5.712 1.00 31.12 7 SER A CA 4
ATOM 4013 C C . SER A 1 7 ? 18.275 -1.045 6.496 1.00 32.10 7 SER A C 4
ATOM 4014 O O . SER A 1 7 ? 17.399 -1.788 6.941 1.00 65.33 7 SER A O 4
ATOM 4022 N N . ILE A 1 8 ? 19.573 -1.276 6.661 1.00 51.31 8 ILE A N 4
ATOM 4023 C CA . ILE A 1 8 ? 20.054 -2.441 7.392 1.00 64.54 8 ILE A CA 4
ATOM 4024 C C . ILE A 1 8 ? 20.830 -2.028 8.638 1.00 40.45 8 ILE A C 4
ATOM 4025 O O . ILE A 1 8 ? 21.384 -0.930 8.700 1.00 23.32 8 ILE A O 4
ATOM 4041 N N . SER A 1 9 ? 20.866 -2.914 9.627 1.00 23.31 9 SER A N 4
ATOM 4042 C CA . SER A 1 9 ? 21.573 -2.641 10.873 1.00 13.31 9 SER A CA 4
ATOM 4043 C C . SER A 1 9 ? 22.879 -3.426 10.940 1.00 3.45 9 SER A C 4
ATOM 4044 O O . SER A 1 9 ? 22.876 -4.650 11.066 1.00 34.22 9 SER A O 4
ATOM 4052 N N . VAL A 1 10 ? 23.997 -2.711 10.856 1.00 52.22 10 VAL A N 4
ATOM 4053 C CA . VAL A 1 10 ? 25.312 -3.339 10.908 1.00 13.50 10 VAL A CA 4
ATOM 4054 C C . VAL A 1 10 ? 25.987 -3.089 12.252 1.00 34.41 10 VAL A C 4
ATOM 4055 O O . VAL A 1 10 ? 25.997 -1.966 12.754 1.00 12.43 10 VAL A O 4
ATOM 4068 N N . SER A 1 11 ? 26.550 -4.145 12.830 1.00 64.42 11 SER A N 4
ATOM 4069 C CA . SER A 1 11 ? 27.225 -4.042 14.118 1.00 24.33 11 SER A CA 4
ATOM 4070 C C . SER A 1 11 ? 28.710 -4.364 13.981 1.00 63.51 11 SER A C 4
ATOM 4071 O O . SER A 1 11 ? 29.193 -5.397 14.446 1.00 63.24 11 SER A O 4
ATOM 4079 N N . PRO A 1 12 ? 29.453 -3.459 13.327 1.00 62.33 12 PRO A N 4
ATOM 4080 C CA . PRO A 1 12 ? 30.894 -3.624 13.113 1.00 40.45 12 PRO A CA 4
ATOM 4081 C C . PRO A 1 12 ? 31.691 -3.488 14.405 1.00 24.42 12 PRO A C 4
ATOM 4082 O O . PRO A 1 12 ? 31.349 -2.690 15.278 1.00 33.33 12 PRO A O 4
ATOM 4093 N N . THR A 1 13 ? 32.758 -4.273 14.522 1.00 22.22 13 THR A N 4
ATOM 4094 C CA . THR A 1 13 ? 33.604 -4.241 15.709 1.00 60.44 13 THR A CA 4
ATOM 4095 C C . THR A 1 13 ? 35.013 -3.769 15.367 1.00 34.11 13 THR A C 4
ATOM 4096 O O . THR A 1 13 ? 35.750 -4.450 14.655 1.00 12.51 13 THR A O 4
ATOM 4107 N N . ASN A 1 14 ? 35.380 -2.599 15.880 1.00 22.53 14 ASN A N 4
ATOM 4108 C CA . ASN A 1 14 ? 36.702 -2.036 15.629 1.00 31.22 14 ASN A CA 4
ATOM 4109 C C . ASN A 1 14 ? 37.653 -2.347 16.781 1.00 63.04 14 ASN A C 4
ATOM 4110 O O . ASN A 1 14 ? 37.460 -1.878 17.902 1.00 25.55 14 ASN A O 4
ATOM 4121 N N . SER A 1 15 ? 38.681 -3.140 16.494 1.00 0.13 15 SER A N 4
ATOM 4122 C CA . SER A 1 15 ? 39.661 -3.516 17.506 1.00 23.22 15 SER A CA 4
ATOM 4123 C C . SER A 1 15 ? 40.884 -4.163 16.864 1.00 63.34 15 SER A C 4
ATOM 4124 O O . SER A 1 15 ? 41.041 -4.148 15.642 1.00 13.21 15 SER A O 4
ATOM 4132 N N . THR A 1 16 ? 41.751 -4.733 17.696 1.00 51.42 16 THR A N 4
ATOM 4133 C CA . THR A 1 16 ? 42.961 -5.384 17.211 1.00 31.40 16 THR A CA 4
ATOM 4134 C C . THR A 1 16 ? 42.823 -6.902 17.255 1.00 42.14 16 THR A C 4
ATOM 4135 O O . THR A 1 16 ? 42.114 -7.447 18.101 1.00 63.04 16 THR A O 4
ATOM 4146 N N . VAL A 1 17 ? 43.506 -7.580 16.338 1.00 61.03 17 VAL A N 4
ATOM 4147 C CA . VAL A 1 17 ? 43.461 -9.036 16.273 1.00 43.13 17 VAL A CA 4
ATOM 4148 C C . VAL A 1 17 ? 44.856 -9.620 16.077 1.00 74.53 17 VAL A C 4
ATOM 4149 O O . VAL A 1 17 ? 45.738 -8.972 15.515 1.00 61.41 17 VAL A O 4
ATOM 4162 N N . ALA A 1 18 ? 45.047 -10.850 16.544 1.00 73.04 18 ALA A N 4
ATOM 4163 C CA . ALA A 1 18 ? 46.333 -11.524 16.417 1.00 2.44 18 ALA A CA 4
ATOM 4164 C C . ALA A 1 18 ? 46.618 -11.896 14.966 1.00 32.24 18 ALA A C 4
ATOM 4165 O O . ALA A 1 18 ? 45.700 -12.027 14.156 1.00 11.43 18 ALA A O 4
ATOM 4172 N N . LYS A 1 19 ? 47.896 -12.066 14.644 1.00 55.23 19 LYS A N 4
ATOM 4173 C CA . LYS A 1 19 ? 48.302 -12.424 13.290 1.00 23.02 19 LYS A CA 4
ATOM 4174 C C . LYS A 1 19 ? 47.534 -13.646 12.797 1.00 41.24 19 LYS A C 4
ATOM 4175 O O . LYS A 1 19 ? 47.284 -14.582 13.555 1.00 52.33 19 LYS A O 4
ATOM 4194 N N . GLY A 1 20 ? 47.163 -13.630 11.520 1.00 65.44 20 GLY A N 4
ATOM 4195 C CA . GLY A 1 20 ? 46.429 -14.743 10.947 1.00 71.21 20 GLY A CA 4
ATOM 4196 C C . GLY A 1 20 ? 45.158 -15.055 11.713 1.00 44.32 20 GLY A C 4
ATOM 4197 O O . GLY A 1 20 ? 45.110 -16.012 12.486 1.00 33.04 20 GLY A O 4
ATOM 4201 N N . LEU A 1 21 ? 44.127 -14.245 11.500 1.00 44.44 21 LEU A N 4
ATOM 4202 C CA . LEU A 1 21 ? 42.850 -14.437 12.177 1.00 30.42 21 LEU A CA 4
ATOM 4203 C C . LEU A 1 21 ? 41.701 -13.887 11.339 1.00 15.12 21 LEU A C 4
ATOM 4204 O O . LEU A 1 21 ? 41.877 -12.941 10.573 1.00 43.45 21 LEU A O 4
ATOM 4220 N N . GLN A 1 22 ? 40.524 -14.485 11.493 1.00 54.10 22 GLN A N 4
ATOM 4221 C CA . GLN A 1 22 ? 39.345 -14.053 10.751 1.00 0.21 22 GLN A CA 4
ATOM 4222 C C . GLN A 1 22 ? 38.200 -13.711 11.699 1.00 42.10 22 GLN A C 4
ATOM 4223 O O . GLN A 1 22 ? 37.966 -14.412 12.682 1.00 25.45 22 GLN A O 4
ATOM 4237 N N . GLU A 1 23 ? 37.490 -12.628 11.396 1.00 65.52 23 GLU A N 4
ATOM 4238 C CA . GLU A 1 23 ? 36.371 -12.194 12.223 1.00 53.25 23 GLU A CA 4
ATOM 4239 C C . GLU A 1 23 ? 35.096 -12.074 11.393 1.00 73.44 23 GLU A C 4
ATOM 4240 O O . GLU A 1 23 ? 35.071 -11.393 10.369 1.00 72.35 23 GLU A O 4
ATOM 4252 N N . ASN A 1 24 ? 34.039 -12.743 11.843 1.00 51.12 24 ASN A N 4
ATOM 4253 C CA . ASN A 1 24 ? 32.760 -12.713 11.142 1.00 63.31 24 ASN A CA 4
ATOM 4254 C C . ASN A 1 24 ? 31.877 -11.586 11.669 1.00 61.33 24 ASN A C 4
ATOM 4255 O O . ASN A 1 24 ? 31.827 -11.333 12.873 1.00 62.25 24 ASN A O 4
ATOM 4266 N N . PHE A 1 25 ? 31.181 -10.913 10.759 1.00 41.23 25 PHE A N 4
ATOM 4267 C CA . PHE A 1 25 ? 30.300 -9.812 11.131 1.00 74.40 25 PHE A CA 4
ATOM 4268 C C . PHE A 1 25 ? 28.836 -10.235 11.046 1.00 20.44 25 PHE A C 4
ATOM 4269 O O . PHE A 1 25 ? 28.527 -11.414 10.868 1.00 4.11 25 PHE A O 4
ATOM 4286 N N . LYS A 1 26 ? 27.938 -9.265 11.176 1.00 34.22 26 LYS A N 4
ATOM 4287 C CA . LYS A 1 26 ? 26.506 -9.534 11.114 1.00 31.21 26 LYS A CA 4
ATOM 4288 C C . LYS A 1 26 ? 25.765 -8.385 10.439 1.00 40.53 26 LYS A C 4
ATOM 4289 O O . LYS A 1 26 ? 26.076 -7.216 10.665 1.00 41.53 26 LYS A O 4
ATOM 4308 N N . ALA A 1 27 ? 24.783 -8.725 9.610 1.00 1.24 27 ALA A N 4
ATOM 4309 C CA . ALA A 1 27 ? 23.996 -7.721 8.905 1.00 10.23 27 ALA A CA 4
ATOM 4310 C C . ALA A 1 27 ? 22.516 -8.089 8.898 1.00 22.00 27 ALA A C 4
ATOM 4311 O O . ALA A 1 27 ? 22.129 -9.140 8.387 1.00 63.45 27 ALA A O 4
ATOM 4318 N N . THR A 1 28 ? 21.691 -7.217 9.470 1.00 62.14 28 THR A N 4
ATOM 4319 C CA . THR A 1 28 ? 20.254 -7.451 9.531 1.00 61.55 28 THR A CA 4
ATOM 4320 C C . THR A 1 28 ? 19.489 -6.378 8.765 1.00 11.01 28 THR A C 4
ATOM 4321 O O . THR A 1 28 ? 19.344 -5.251 9.236 1.00 54.42 28 THR A O 4
ATOM 4332 N N . GLY A 1 29 ? 19.000 -6.736 7.581 1.00 23.14 29 GLY A N 4
ATOM 4333 C CA . GLY A 1 29 ? 18.255 -5.792 6.770 1.00 41.50 29 GLY A CA 4
ATOM 4334 C C . GLY A 1 29 ? 16.768 -5.824 7.061 1.00 32.11 29 GLY A C 4
ATOM 4335 O O . GLY A 1 29 ? 16.155 -6.892 7.077 1.00 61.12 29 GLY A O 4
ATOM 4339 N N . ILE A 1 30 ? 16.186 -4.652 7.294 1.00 63.23 30 ILE A N 4
ATOM 4340 C CA . ILE A 1 30 ? 14.762 -4.552 7.586 1.00 10.53 30 ILE A CA 4
ATOM 4341 C C . ILE A 1 30 ? 14.079 -3.554 6.657 1.00 40.10 30 ILE A C 4
ATOM 4342 O O . ILE A 1 30 ? 14.282 -2.345 6.769 1.00 2.22 30 ILE A O 4
ATOM 4358 N N . PHE A 1 31 ? 13.267 -4.069 5.740 1.00 54.52 31 PHE A N 4
ATOM 4359 C CA . PHE A 1 31 ? 12.552 -3.223 4.791 1.00 50.13 31 PHE A CA 4
ATOM 4360 C C . PHE A 1 31 ? 11.110 -3.000 5.239 1.00 64.32 31 PHE A C 4
ATOM 4361 O O . PHE A 1 31 ? 10.654 -3.591 6.218 1.00 14.02 31 PHE A O 4
ATOM 4378 N N . THR A 1 32 ? 10.398 -2.143 4.515 1.00 54.21 32 THR A N 4
ATOM 4379 C CA . THR A 1 32 ? 9.009 -1.840 4.838 1.00 40.25 32 THR A CA 4
ATOM 4380 C C . THR A 1 32 ? 8.111 -3.046 4.589 1.00 71.12 32 THR A C 4
ATOM 4381 O O . THR A 1 32 ? 7.018 -3.144 5.147 1.00 21.14 32 THR A O 4
ATOM 4392 N N . ASP A 1 33 ? 8.578 -3.963 3.748 1.00 4.54 33 ASP A N 4
ATOM 4393 C CA . ASP A 1 33 ? 7.818 -5.164 3.427 1.00 34.42 33 ASP A CA 4
ATOM 4394 C C . ASP A 1 33 ? 8.204 -6.315 4.351 1.00 61.31 33 ASP A C 4
ATOM 4395 O O . ASP A 1 33 ? 7.961 -7.481 4.041 1.00 1.24 33 ASP A O 4
ATOM 4404 N N . ASN A 1 34 ? 8.808 -5.979 5.486 1.00 3.00 34 ASN A N 4
ATOM 4405 C CA . ASN A 1 34 ? 9.230 -6.985 6.454 1.00 1.44 34 ASN A CA 4
ATOM 4406 C C . ASN A 1 34 ? 9.834 -8.197 5.752 1.00 54.03 34 ASN A C 4
ATOM 4407 O O . ASN A 1 34 ? 9.492 -9.339 6.059 1.00 52.05 34 ASN A O 4
ATOM 4418 N N . SER A 1 35 ? 10.733 -7.940 4.808 1.00 45.22 35 SER A N 4
ATOM 4419 C CA . SER A 1 35 ? 11.383 -9.009 4.059 1.00 73.50 35 SER A CA 4
ATOM 4420 C C . SER A 1 35 ? 12.894 -8.975 4.263 1.00 63.23 35 SER A C 4
ATOM 4421 O O . SER A 1 35 ? 13.553 -7.989 3.936 1.00 64.35 35 SER A O 4
ATOM 4429 N N . ASN A 1 36 ? 13.437 -10.060 4.806 1.00 34.11 36 ASN A N 4
ATOM 4430 C CA . ASN A 1 36 ? 14.870 -10.155 5.055 1.00 65.22 36 ASN A CA 4
ATOM 4431 C C . ASN A 1 36 ? 15.584 -10.814 3.878 1.00 2.21 36 ASN A C 4
ATOM 4432 O O . ASN A 1 36 ? 15.053 -11.730 3.250 1.00 11.24 36 ASN A O 4
ATOM 4443 N N . SER A 1 37 ? 16.791 -10.341 3.586 1.00 65.05 37 SER A N 4
ATOM 4444 C CA . SER A 1 37 ? 17.577 -10.881 2.482 1.00 23.45 37 SER A CA 4
ATOM 4445 C C . SER A 1 37 ? 19.019 -11.131 2.914 1.00 62.21 37 SER A C 4
ATOM 4446 O O . SER A 1 37 ? 19.635 -10.294 3.573 1.00 4.15 37 SER A O 4
ATOM 4454 N N . ASP A 1 38 ? 19.551 -12.289 2.537 1.00 53.22 38 ASP A N 4
ATOM 4455 C CA . ASP A 1 38 ? 20.920 -12.650 2.883 1.00 64.20 38 ASP A CA 4
ATOM 4456 C C . ASP A 1 38 ? 21.899 -12.149 1.825 1.00 74.10 38 ASP A C 4
ATOM 4457 O O . ASP A 1 38 ? 21.992 -12.714 0.735 1.00 53.03 38 ASP A O 4
ATOM 4466 N N . ILE A 1 39 ? 22.624 -11.086 2.154 1.00 44.11 39 ILE A N 4
ATOM 4467 C CA . ILE A 1 39 ? 23.595 -10.509 1.232 1.00 61.41 39 ILE A CA 4
ATOM 4468 C C . ILE A 1 39 ? 23.065 -10.515 -0.198 1.00 45.31 39 ILE A C 4
ATOM 4469 O O . ILE A 1 39 ? 23.811 -10.757 -1.148 1.00 21.22 39 ILE A O 4
ATOM 4485 N N . THR A 1 40 ? 21.772 -10.244 -0.346 1.00 3.24 40 THR A N 4
ATOM 4486 C CA . THR A 1 40 ? 21.142 -10.217 -1.659 1.00 41.54 40 THR A CA 4
ATOM 4487 C C . THR A 1 40 ? 21.689 -9.074 -2.508 1.00 20.31 40 THR A C 4
ATOM 4488 O O . THR A 1 40 ? 21.905 -9.230 -3.710 1.00 4.31 40 THR A O 4
ATOM 4499 N N . ASP A 1 41 ? 21.911 -7.928 -1.875 1.00 42.53 41 ASP A N 4
ATOM 4500 C CA . ASP A 1 41 ? 22.435 -6.759 -2.572 1.00 41.34 41 ASP A CA 4
ATOM 4501 C C . ASP A 1 41 ? 23.922 -6.924 -2.868 1.00 65.04 41 ASP A C 4
ATOM 4502 O O . ASP A 1 41 ? 24.487 -6.195 -3.683 1.00 1.50 41 ASP A O 4
ATOM 4511 N N . GLN A 1 42 ? 24.550 -7.887 -2.200 1.00 41.55 42 GLN A N 4
ATOM 4512 C CA . GLN A 1 42 ? 25.972 -8.146 -2.391 1.00 43.42 42 GLN A CA 4
ATOM 4513 C C . GLN A 1 42 ? 26.808 -6.948 -1.952 1.00 14.35 42 GLN A C 4
ATOM 4514 O O . GLN A 1 42 ? 27.179 -6.104 -2.767 1.00 41.22 42 GLN A O 4
ATOM 4528 N N . VAL A 1 43 ? 27.100 -6.879 -0.656 1.00 74.45 43 VAL A N 4
ATOM 4529 C CA . VAL A 1 43 ? 27.892 -5.785 -0.108 1.00 72.11 43 VAL A CA 4
ATOM 4530 C C . VAL A 1 43 ? 29.315 -5.809 -0.655 1.00 54.20 43 VAL A C 4
ATOM 4531 O O . VAL A 1 43 ? 29.905 -6.874 -0.837 1.00 32.32 43 VAL A O 4
ATOM 4544 N N . THR A 1 44 ? 29.862 -4.626 -0.916 1.00 43.21 44 THR A N 4
ATOM 4545 C CA . THR A 1 44 ? 31.216 -4.510 -1.443 1.00 41.11 44 THR A CA 4
ATOM 4546 C C . THR A 1 44 ? 32.253 -4.745 -0.351 1.00 62.40 44 THR A C 4
ATOM 4547 O O . THR A 1 44 ? 32.365 -3.961 0.591 1.00 34.44 44 THR A O 4
ATOM 4558 N N . TRP A 1 45 ? 33.010 -5.828 -0.484 1.00 61.45 45 TRP A N 4
ATOM 4559 C CA . TRP A 1 45 ? 34.040 -6.166 0.492 1.00 74.10 45 TRP A CA 4
ATOM 4560 C C . TRP A 1 45 ? 35.413 -5.707 0.016 1.00 42.42 45 TRP A C 4
ATOM 4561 O O . TRP A 1 45 ? 35.795 -5.946 -1.130 1.00 23.12 45 TRP A O 4
ATOM 4582 N N . ASP A 1 46 ? 36.151 -5.046 0.901 1.00 21.22 46 ASP A N 4
ATOM 4583 C CA . ASP A 1 46 ? 37.484 -4.554 0.571 1.00 74.30 46 ASP A CA 4
ATOM 4584 C C . ASP A 1 46 ? 38.387 -4.566 1.800 1.00 63.31 46 ASP A C 4
ATOM 4585 O O . ASP A 1 46 ? 37.933 -4.331 2.919 1.00 13.43 46 ASP A O 4
ATOM 4594 N N . SER A 1 47 ? 39.669 -4.843 1.583 1.00 21.50 47 SER A N 4
ATOM 4595 C CA . SER A 1 47 ? 40.636 -4.891 2.674 1.00 70.25 47 SER A CA 4
ATOM 4596 C C . SER A 1 47 ? 41.835 -3.997 2.376 1.00 44.43 47 SER A C 4
ATOM 4597 O O . SER A 1 47 ? 42.210 -3.807 1.219 1.00 51.44 47 SER A O 4
ATOM 4605 N N . SER A 1 48 ? 42.434 -3.449 3.429 1.00 35.30 48 SER A N 4
ATOM 4606 C CA . SER A 1 48 ? 43.588 -2.571 3.282 1.00 64.24 48 SER A CA 4
ATOM 4607 C C . SER A 1 48 ? 44.878 -3.381 3.190 1.00 3.24 48 SER A C 4
ATOM 4608 O O . SER A 1 48 ? 44.848 -4.604 3.059 1.00 44.42 48 SER A O 4
ATOM 4616 N N . ASN A 1 49 ? 46.010 -2.688 3.261 1.00 24.24 49 ASN A N 4
ATOM 4617 C CA . ASN A 1 49 ? 47.312 -3.342 3.186 1.00 1.44 49 ASN A CA 4
ATOM 4618 C C . ASN A 1 49 ? 47.506 -4.013 1.830 1.00 22.33 49 ASN A C 4
ATOM 4619 O O . ASN A 1 49 ? 46.571 -4.116 1.036 1.00 41.35 49 ASN A O 4
ATOM 4630 N N . THR A 1 50 ? 48.728 -4.471 1.572 1.00 55.21 50 THR A N 4
ATOM 4631 C CA . THR A 1 50 ? 49.045 -5.132 0.313 1.00 64.13 50 THR A CA 4
ATOM 4632 C C . THR A 1 50 ? 49.955 -6.335 0.538 1.00 50.45 50 THR A C 4
ATOM 4633 O O . THR A 1 50 ? 50.695 -6.742 -0.359 1.00 15.44 50 THR A O 4
ATOM 4644 N N . ASP A 1 51 ? 49.895 -6.899 1.738 1.00 20.44 51 ASP A N 4
ATOM 4645 C CA . ASP A 1 51 ? 50.713 -8.057 2.080 1.00 33.43 51 ASP A CA 4
ATOM 4646 C C . ASP A 1 51 ? 49.896 -9.343 1.996 1.00 62.24 51 ASP A C 4
ATOM 4647 O O . ASP A 1 51 ? 50.107 -10.166 1.104 1.00 21.22 51 ASP A O 4
ATOM 4656 N N . ILE A 1 52 ? 48.965 -9.509 2.929 1.00 61.31 52 ILE A N 4
ATOM 4657 C CA . ILE A 1 52 ? 48.118 -10.695 2.959 1.00 15.22 52 ILE A CA 4
ATOM 4658 C C . ILE A 1 52 ? 46.726 -10.363 3.488 1.00 4.51 52 ILE A C 4
ATOM 4659 O O . ILE A 1 52 ? 46.441 -10.544 4.673 1.00 52.45 52 ILE A O 4
ATOM 4675 N N . LEU A 1 53 ? 45.863 -9.877 2.603 1.00 64.15 53 LEU A N 4
ATOM 4676 C CA . LEU A 1 53 ? 44.500 -9.521 2.979 1.00 13.00 53 LEU A CA 4
ATOM 4677 C C . LEU A 1 53 ? 43.485 -10.347 2.195 1.00 30.34 53 LEU A C 4
ATOM 4678 O O . LEU A 1 53 ? 43.528 -10.399 0.966 1.00 11.52 53 LEU A O 4
ATOM 4694 N N . SER A 1 54 ? 42.572 -10.991 2.915 1.00 34.21 54 SER A N 4
ATOM 4695 C CA . SER A 1 54 ? 41.546 -11.817 2.287 1.00 4.43 54 SER A CA 4
ATOM 4696 C C . SER A 1 54 ? 40.189 -11.591 2.946 1.00 31.42 54 SER A C 4
ATOM 4697 O O . SER A 1 54 ? 40.008 -11.871 4.132 1.00 63.02 54 SER A O 4
ATOM 4705 N N . ILE A 1 55 ? 39.238 -11.084 2.169 1.00 21.10 55 ILE A N 4
ATOM 4706 C CA . ILE A 1 55 ? 37.897 -10.822 2.676 1.00 52.01 55 ILE A CA 4
ATOM 4707 C C . ILE A 1 55 ? 36.862 -11.686 1.964 1.00 34.21 55 ILE A C 4
ATOM 4708 O O . ILE A 1 55 ? 36.808 -11.724 0.735 1.00 45.41 55 ILE A O 4
ATOM 4724 N N . SER A 1 56 ? 36.039 -12.379 2.745 1.00 12.44 56 SER A N 4
ATOM 4725 C CA . SER A 1 56 ? 35.005 -13.245 2.190 1.00 3.40 56 SER A CA 4
ATOM 4726 C C . SER A 1 56 ? 33.629 -12.857 2.721 1.00 54.31 56 SER A C 4
ATOM 4727 O O . SER A 1 56 ? 33.337 -13.027 3.904 1.00 72.33 56 SER A O 4
ATOM 4735 N N . ASN A 1 57 ? 32.786 -12.333 1.836 1.00 20.50 57 ASN A N 4
ATOM 4736 C CA . ASN A 1 57 ? 31.440 -11.920 2.214 1.00 34.24 57 ASN A CA 4
ATOM 4737 C C . ASN A 1 57 ? 30.412 -12.425 1.206 1.00 0.00 57 ASN A C 4
ATOM 4738 O O . ASN A 1 57 ? 29.404 -11.767 0.949 1.00 45.11 57 ASN A O 4
ATOM 4749 N N . ALA A 1 58 ? 30.675 -13.598 0.639 1.00 54.34 58 ALA A N 4
ATOM 4750 C CA . ALA A 1 58 ? 29.772 -14.192 -0.339 1.00 70.43 58 ALA A CA 4
ATOM 4751 C C . ALA A 1 58 ? 28.927 -15.294 0.292 1.00 11.50 58 ALA A C 4
ATOM 4752 O O . ALA A 1 58 ? 27.826 -15.588 -0.173 1.00 13.32 58 ALA A O 4
ATOM 4759 N N . SER A 1 59 ? 29.450 -15.900 1.353 1.00 11.41 59 SER A N 4
ATOM 4760 C CA . SER A 1 59 ? 28.745 -16.972 2.046 1.00 70.15 59 SER A CA 4
ATOM 4761 C C . SER A 1 59 ? 27.355 -16.517 2.480 1.00 41.31 59 SER A C 4
ATOM 4762 O O . SER A 1 59 ? 26.381 -17.260 2.360 1.00 53.42 59 SER A O 4
ATOM 4770 N N . ASP A 1 60 ? 27.272 -15.291 2.985 1.00 3.10 60 ASP A N 4
ATOM 4771 C CA . ASP 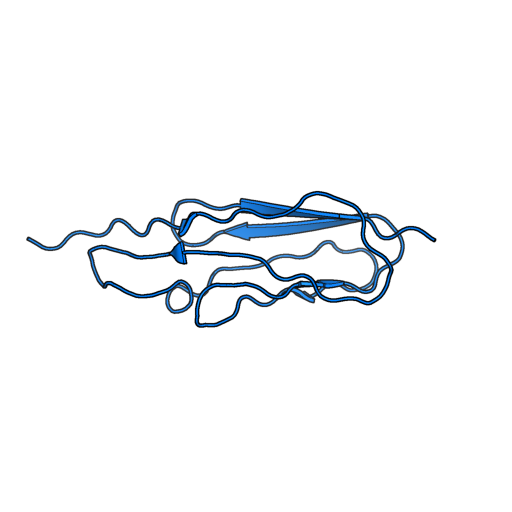A 1 60 ? 26.002 -14.734 3.437 1.00 64.40 60 ASP A CA 4
ATOM 4772 C C . ASP A 1 60 ? 26.186 -13.310 3.952 1.00 32.44 60 ASP A C 4
ATOM 4773 O O . ASP A 1 60 ? 27.238 -12.700 3.760 1.00 75.54 60 ASP A O 4
ATOM 4782 N N . SER A 1 61 ? 25.155 -12.786 4.608 1.00 60.22 61 SER A N 4
ATOM 4783 C CA . SER A 1 61 ? 25.201 -11.432 5.147 1.00 74.12 61 SER A CA 4
ATOM 4784 C C . SER A 1 61 ? 26.462 -11.221 5.978 1.00 1.45 61 SER A C 4
ATOM 4785 O O . SER A 1 61 ? 27.215 -10.272 5.755 1.00 64.41 61 SER A O 4
ATOM 4793 N N . HIS A 1 62 ? 26.686 -12.111 6.940 1.00 60.35 62 HIS A N 4
ATOM 4794 C CA . HIS A 1 62 ? 27.856 -12.024 7.805 1.00 5.34 62 HIS A CA 4
ATOM 4795 C C . HIS A 1 62 ? 29.134 -11.897 6.981 1.00 51.30 62 HIS A C 4
ATOM 4796 O O . HIS A 1 62 ? 29.395 -12.708 6.094 1.00 24.10 62 HIS A O 4
ATOM 4810 N N . GLY A 1 63 ? 29.926 -10.872 7.280 1.00 4.40 63 GLY A N 4
ATOM 4811 C CA . GLY A 1 63 ? 31.166 -10.657 6.557 1.00 41.21 63 GLY A CA 4
ATOM 4812 C C . GLY A 1 63 ? 32.379 -11.131 7.332 1.00 3.55 63 GLY A C 4
ATOM 4813 O O . GLY A 1 63 ? 32.638 -10.662 8.442 1.00 31.41 63 GLY A O 4
ATOM 4817 N N . LEU A 1 64 ? 33.125 -12.063 6.750 1.00 51.34 64 LEU A N 4
ATOM 4818 C CA . LEU A 1 64 ? 34.317 -12.602 7.394 1.00 24.10 64 LEU A CA 4
ATOM 4819 C C . LEU A 1 64 ? 35.580 -11.966 6.822 1.00 3.44 64 LEU A C 4
ATOM 4820 O O . LEU A 1 64 ? 35.902 -12.147 5.648 1.00 12.25 64 LEU A O 4
ATOM 4836 N N . ALA A 1 65 ? 36.293 -11.221 7.661 1.00 23.23 65 ALA A N 4
ATOM 4837 C CA . ALA A 1 65 ? 37.523 -10.562 7.241 1.00 42.32 65 ALA A CA 4
ATOM 4838 C C . ALA A 1 65 ? 38.743 -11.213 7.884 1.00 70.14 65 ALA A C 4
ATOM 4839 O O . ALA A 1 65 ? 38.843 -11.294 9.108 1.00 54.12 65 ALA A O 4
ATOM 4846 N N . SER A 1 66 ? 39.668 -11.677 7.050 1.00 25.20 66 SER A N 4
ATOM 4847 C CA . SER A 1 66 ? 40.880 -12.326 7.538 1.00 70.15 66 SER A CA 4
ATOM 4848 C C . SER A 1 66 ? 42.125 -11.626 7.001 1.00 72.14 66 SER A C 4
ATOM 4849 O O . SER A 1 66 ? 42.144 -11.151 5.864 1.00 31.43 66 SER A O 4
ATOM 4857 N N . THR A 1 67 ? 43.165 -11.566 7.827 1.00 52.54 67 THR A N 4
ATOM 4858 C CA . THR A 1 67 ? 44.414 -10.923 7.437 1.00 33.21 67 THR A CA 4
ATOM 4859 C C . THR A 1 67 ? 45.615 -11.652 8.029 1.00 14.35 67 THR A C 4
ATOM 4860 O O . THR A 1 67 ? 45.528 -12.236 9.111 1.00 43.43 67 THR A O 4
ATOM 4871 N N . LEU A 1 68 ? 46.735 -11.614 7.316 1.00 15.41 68 LEU A N 4
ATOM 4872 C CA . LEU A 1 68 ? 47.955 -12.270 7.772 1.00 31.01 68 LEU A CA 4
ATOM 4873 C C . LEU A 1 68 ? 49.142 -11.314 7.715 1.00 53.43 68 LEU A C 4
ATOM 4874 O O . LEU A 1 68 ? 50.289 -11.722 7.886 1.00 64.34 68 LEU A O 4
ATOM 4890 N N . ASN A 1 69 ? 48.856 -10.038 7.475 1.00 1.11 69 ASN A N 4
ATOM 4891 C CA . ASN A 1 69 ? 49.900 -9.023 7.397 1.00 0.51 69 ASN A CA 4
ATOM 4892 C C . ASN A 1 69 ? 50.116 -8.359 8.754 1.00 60.11 69 ASN A C 4
ATOM 4893 O O . ASN A 1 69 ? 49.317 -8.532 9.674 1.00 62.11 69 ASN A O 4
ATOM 4904 N N . GLN A 1 70 ? 51.200 -7.599 8.869 1.00 25.40 70 GLN A N 4
ATOM 4905 C CA . GLN A 1 70 ? 51.521 -6.910 10.113 1.00 22.13 70 GLN A CA 4
ATOM 4906 C C . GLN A 1 70 ? 51.424 -5.398 9.939 1.00 64.13 70 GLN A C 4
ATOM 4907 O O . GLN A 1 70 ? 52.092 -4.818 9.084 1.00 41.12 70 GLN A O 4
ATOM 4921 N N . GLY A 1 71 ? 50.587 -4.765 10.755 1.00 22.22 71 GLY A N 4
ATOM 4922 C CA . GLY A 1 71 ? 50.418 -3.326 10.674 1.00 30.22 71 GLY A CA 4
ATOM 4923 C C . GLY A 1 71 ? 49.004 -2.889 11.003 1.00 61.34 71 GLY A C 4
ATOM 4924 O O . GLY A 1 71 ? 48.469 -3.236 12.054 1.00 32.44 71 GLY A O 4
ATOM 4928 N N . ASN A 1 72 ? 48.398 -2.124 10.101 1.00 44.14 72 ASN A N 4
ATOM 4929 C CA . ASN A 1 72 ? 47.038 -1.637 10.301 1.00 4.21 72 ASN A CA 4
ATOM 4930 C C . ASN A 1 72 ? 46.183 -1.887 9.063 1.00 40.53 72 ASN A C 4
ATOM 4931 O O . ASN A 1 72 ? 46.589 -1.578 7.942 1.00 30.50 72 ASN A O 4
ATOM 4942 N N . VAL A 1 73 ? 44.996 -2.447 9.273 1.00 10.51 73 VAL A N 4
ATOM 4943 C CA . VAL A 1 73 ? 44.082 -2.736 8.175 1.00 71.32 73 VAL A CA 4
ATOM 4944 C C . VAL A 1 73 ? 42.658 -2.312 8.518 1.00 23.32 73 VAL A C 4
ATOM 4945 O O . VAL A 1 73 ? 42.215 -2.452 9.658 1.00 34.01 73 VAL A O 4
ATOM 4958 N N . LYS A 1 74 ? 41.945 -1.794 7.524 1.00 4.31 74 LYS A N 4
ATOM 4959 C CA . LYS A 1 74 ? 40.570 -1.350 7.719 1.00 61.14 74 LYS A CA 4
ATOM 4960 C C . LYS A 1 74 ? 39.649 -1.956 6.665 1.00 73.21 74 LYS A C 4
ATOM 4961 O O . LYS A 1 74 ? 39.910 -1.856 5.466 1.00 73.21 74 LYS A O 4
ATOM 4980 N N . VAL A 1 75 ? 38.569 -2.584 7.120 1.00 70.11 75 VAL A N 4
ATOM 4981 C CA . VAL A 1 75 ? 37.607 -3.204 6.216 1.00 4.02 75 VAL A CA 4
ATOM 4982 C C . VAL A 1 75 ? 36.496 -2.229 5.844 1.00 72.33 75 VAL A C 4
ATOM 4983 O O . VAL A 1 75 ? 35.943 -1.542 6.703 1.00 1.22 75 VAL A O 4
ATOM 4996 N N . THR A 1 76 ? 36.171 -2.174 4.556 1.00 62.43 76 THR A N 4
ATOM 4997 C CA . THR A 1 76 ? 35.126 -1.284 4.068 1.00 12.42 76 THR A CA 4
ATOM 4998 C C . THR A 1 76 ? 33.959 -2.072 3.485 1.00 30.41 76 THR A C 4
ATOM 4999 O O . THR A 1 76 ? 34.147 -2.935 2.628 1.00 64.00 76 THR A O 4
ATOM 5010 N N . ALA A 1 77 ? 32.753 -1.771 3.955 1.00 40.50 77 ALA A N 4
ATOM 5011 C CA . ALA A 1 77 ? 31.555 -2.450 3.478 1.00 41.04 77 ALA A CA 4
ATOM 5012 C C . ALA A 1 77 ? 30.359 -1.504 3.455 1.00 5.20 77 ALA A C 4
ATOM 5013 O O . ALA A 1 77 ? 30.116 -0.773 4.415 1.00 34.44 77 ALA A O 4
ATOM 5020 N N . SER A 1 78 ? 29.617 -1.522 2.352 1.00 3.45 78 SER A N 4
ATOM 5021 C CA . SER A 1 78 ? 28.449 -0.661 2.203 1.00 22.43 78 SER A CA 4
ATOM 5022 C C . SER A 1 78 ? 27.381 -1.339 1.350 1.00 1.13 78 SER A C 4
ATOM 5023 O O . SER A 1 78 ? 27.690 -1.990 0.352 1.00 73.31 78 SER A O 4
ATOM 5031 N N . ILE A 1 79 ? 26.124 -1.180 1.751 1.00 23.33 79 ILE A N 4
ATOM 5032 C CA . ILE A 1 79 ? 25.010 -1.775 1.024 1.00 60.21 79 ILE A CA 4
ATOM 5033 C C . ILE A 1 79 ? 23.858 -0.787 0.879 1.00 13.04 79 ILE A C 4
ATOM 5034 O O . ILE A 1 79 ? 23.368 -0.240 1.866 1.00 11.34 79 ILE A O 4
ATOM 5050 N N . GLY A 1 80 ? 23.428 -0.564 -0.359 1.00 34.40 80 GLY A N 4
ATOM 5051 C CA . GLY A 1 80 ? 22.335 0.356 -0.610 1.00 55.54 80 GLY A CA 4
ATOM 5052 C C . GLY A 1 80 ? 22.575 1.723 0.001 1.00 63.34 80 GLY A C 4
ATOM 5053 O O . GLY A 1 80 ? 23.330 2.529 -0.542 1.00 22.34 80 GLY A O 4
ATOM 5057 N N . GLY A 1 81 ? 21.930 1.985 1.133 1.00 11.02 81 GLY A N 4
ATOM 5058 C CA . GLY A 1 81 ? 22.089 3.265 1.799 1.00 65.24 81 GLY A CA 4
ATOM 5059 C C . GLY A 1 81 ? 22.984 3.176 3.019 1.00 13.03 81 GLY A C 4
ATOM 5060 O O . GLY A 1 81 ? 23.889 3.992 3.194 1.00 1.11 81 GLY A O 4
ATOM 5064 N N . ILE A 1 82 ? 22.729 2.184 3.866 1.00 2.43 82 ILE A N 4
ATOM 5065 C CA . ILE A 1 82 ? 23.518 1.993 5.077 1.00 0.20 82 ILE A CA 4
ATOM 5066 C C . ILE A 1 82 ? 24.857 1.334 4.763 1.00 75.34 82 ILE A C 4
ATOM 5067 O O . ILE A 1 82 ? 24.974 0.575 3.801 1.00 63.11 82 ILE A O 4
ATOM 5083 N N . GLN A 1 83 ? 25.862 1.628 5.581 1.00 35.42 83 GLN A N 4
ATOM 5084 C CA . GLN A 1 83 ? 27.192 1.062 5.391 1.00 72.24 83 GLN A CA 4
ATOM 5085 C C . GLN A 1 83 ? 27.940 0.971 6.717 1.00 51.05 83 GLN A C 4
ATOM 5086 O O . GLN A 1 83 ? 27.577 1.627 7.692 1.00 51.22 83 GLN A O 4
ATOM 5100 N N . GLY A 1 84 ? 28.987 0.152 6.745 1.00 41.11 84 GLY A N 4
ATOM 5101 C CA . GLY A 1 84 ? 29.769 -0.010 7.956 1.00 5.14 84 GLY A CA 4
ATOM 5102 C C . GLY A 1 84 ? 31.196 -0.437 7.673 1.00 41.54 84 GLY A C 4
ATOM 5103 O O . GLY A 1 84 ? 31.478 -1.031 6.633 1.00 70.54 84 GLY A O 4
ATOM 5107 N N . SER A 1 85 ? 32.099 -0.131 8.599 1.00 50.31 85 SER A N 4
ATOM 5108 C CA . SER A 1 85 ? 33.505 -0.482 8.441 1.00 44.43 85 SER A CA 4
ATOM 5109 C C . SER A 1 85 ? 34.036 -1.177 9.691 1.00 52.11 85 SER A C 4
ATOM 5110 O O . SER A 1 85 ? 33.487 -1.022 10.783 1.00 63.14 85 SER A O 4
ATOM 5118 N N . THR A 1 86 ? 35.108 -1.945 9.523 1.00 0.05 86 THR A N 4
ATOM 5119 C CA . THR A 1 86 ? 35.713 -2.666 10.636 1.00 2.33 86 THR A CA 4
ATOM 5120 C C . THR A 1 86 ? 37.195 -2.334 10.765 1.00 4.12 86 THR A C 4
ATOM 5121 O O . THR A 1 86 ? 37.894 -2.170 9.765 1.00 51.23 86 THR A O 4
ATOM 5132 N N . ASP A 1 87 ? 37.670 -2.237 12.002 1.00 33.22 87 ASP A N 4
ATOM 5133 C CA . ASP A 1 87 ? 39.071 -1.927 12.262 1.00 53.41 87 ASP A CA 4
ATOM 5134 C C . ASP A 1 87 ? 39.852 -3.190 12.611 1.00 14.43 87 ASP A C 4
ATOM 5135 O O . ASP A 1 87 ? 39.469 -3.940 13.510 1.00 44.24 87 ASP A O 4
ATOM 5144 N N . PHE A 1 88 ? 40.947 -3.419 11.895 1.00 60.13 88 PHE A N 4
ATOM 5145 C CA . PHE A 1 88 ? 41.781 -4.593 12.128 1.00 51.45 88 PHE A CA 4
ATOM 5146 C C . PHE A 1 88 ? 43.232 -4.189 12.372 1.00 51.20 88 PHE A C 4
ATOM 5147 O O . PHE A 1 88 ? 43.901 -3.663 11.482 1.00 31.00 88 PHE A O 4
ATOM 5164 N N . LYS A 1 89 ? 43.713 -4.438 13.585 1.00 14.04 89 LYS A N 4
ATOM 5165 C CA . LYS A 1 89 ? 45.084 -4.102 13.949 1.00 30.14 89 LYS A CA 4
ATOM 5166 C C . LYS A 1 89 ? 45.875 -5.357 14.307 1.00 52.53 89 LYS A C 4
ATOM 5167 O O . LYS A 1 89 ? 45.641 -5.975 15.345 1.00 73.52 89 LYS A O 4
ATOM 5186 N N . VAL A 1 90 ? 46.813 -5.726 13.441 1.00 43.23 90 VAL A N 4
ATOM 5187 C CA . VAL A 1 90 ? 47.641 -6.905 13.666 1.00 14.14 90 VAL A CA 4
ATOM 5188 C C . VAL A 1 90 ? 48.990 -6.523 14.266 1.00 75.24 90 VAL A C 4
ATOM 5189 O O . VAL A 1 90 ? 49.861 -5.992 13.576 1.00 74.23 90 VAL A O 4
ATOM 5202 N N . THR A 1 91 ? 49.157 -6.798 15.556 1.00 51.44 91 THR A N 4
ATOM 5203 C CA . THR A 1 91 ? 50.400 -6.483 16.249 1.00 15.30 91 THR A CA 4
ATOM 5204 C C . THR A 1 91 ? 51.069 -7.746 16.779 1.00 53.30 91 THR A C 4
ATOM 5205 O O . THR A 1 91 ? 50.416 -8.772 16.968 1.00 52.41 91 THR A O 4
ATOM 5216 N N . GLN A 1 92 ? 52.374 -7.663 17.017 1.00 14.03 92 GLN A N 4
ATOM 5217 C CA . GLN A 1 92 ? 53.130 -8.801 17.526 1.00 45.21 92 GLN A CA 4
ATOM 5218 C C . GLN A 1 92 ? 52.981 -10.009 16.607 1.00 14.20 92 GLN A C 4
ATOM 5219 O O . GLN A 1 92 ? 53.921 -10.783 16.424 1.00 74.13 92 GLN A O 4
ATOM 5233 N N . MET A 1 1 ? 2.576 1.320 3.667 1.00 35.54 1 MET A N 5
ATOM 5234 C CA . MET A 1 1 ? 2.679 0.868 2.285 1.00 73.34 1 MET A CA 5
ATOM 5235 C C . MET A 1 1 ? 3.999 0.142 2.047 1.00 61.10 1 MET A C 5
ATOM 5236 O O . MET A 1 1 ? 4.977 0.328 2.772 1.00 35.32 1 MET A O 5
ATOM 5250 N N . PRO A 1 2 ? 4.031 -0.705 1.008 1.00 61.53 2 PRO A N 5
ATOM 5251 C CA . PRO A 1 2 ? 5.226 -1.476 0.651 1.00 41.11 2 PRO A CA 5
ATOM 5252 C C . PRO A 1 2 ? 6.338 -0.595 0.093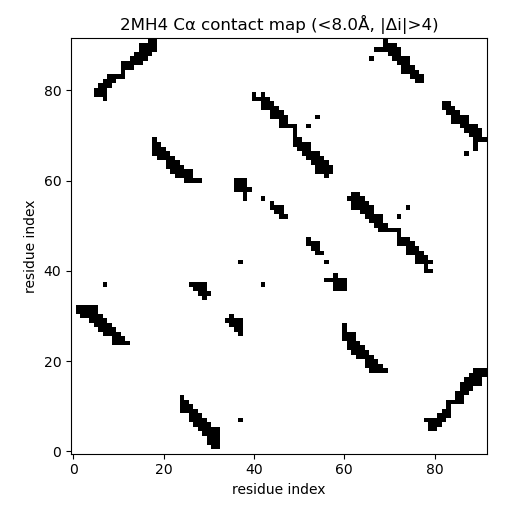 1.00 45.13 2 PRO A C 5
ATOM 5253 O O . PRO A 1 2 ? 6.077 0.380 -0.611 1.00 72.25 2 PRO A O 5
ATOM 5264 N N . ALA A 1 3 ? 7.580 -0.945 0.412 1.00 43.34 3 ALA A N 5
ATOM 5265 C CA . ALA A 1 3 ? 8.732 -0.187 -0.060 1.00 45.25 3 ALA A CA 5
ATOM 5266 C C . ALA A 1 3 ? 9.974 -1.069 -0.142 1.00 53.12 3 ALA A C 5
ATOM 5267 O O . ALA A 1 3 ? 10.433 -1.606 0.866 1.00 53.45 3 ALA A O 5
ATOM 5274 N N . ALA A 1 4 ? 10.512 -1.215 -1.349 1.00 12.24 4 ALA A N 5
ATOM 5275 C CA . ALA A 1 4 ? 11.701 -2.031 -1.561 1.00 53.02 4 ALA A CA 5
ATOM 5276 C C . ALA A 1 4 ? 12.971 -1.203 -1.398 1.00 21.41 4 ALA A C 5
ATOM 5277 O O . ALA A 1 4 ? 13.004 -0.022 -1.746 1.00 31.23 4 ALA A O 5
ATOM 5284 N N . LEU A 1 5 ? 14.015 -1.830 -0.866 1.00 41.44 5 LEU A N 5
ATOM 5285 C CA . LEU A 1 5 ? 15.289 -1.150 -0.656 1.00 71.42 5 LEU A CA 5
ATOM 5286 C C . LEU A 1 5 ? 15.137 -0.005 0.340 1.00 45.14 5 LEU A C 5
ATOM 5287 O O . LEU A 1 5 ? 14.595 1.050 0.011 1.00 52.14 5 LEU A O 5
ATOM 5303 N N . VAL A 1 6 ? 15.623 -0.219 1.559 1.00 73.05 6 VAL A N 5
ATOM 5304 C CA . VAL A 1 6 ? 15.544 0.796 2.602 1.00 45.52 6 VAL A CA 5
ATOM 5305 C C . VAL A 1 6 ? 16.922 1.095 3.183 1.00 60.23 6 VAL A C 5
ATOM 5306 O O . VAL A 1 6 ? 17.498 2.153 2.930 1.00 61.35 6 VAL A O 5
ATOM 5319 N N . SER A 1 7 ? 17.445 0.155 3.963 1.00 64.50 7 SER A N 5
ATOM 5320 C CA . SER A 1 7 ? 18.755 0.318 4.583 1.00 30.34 7 SER A CA 5
ATOM 5321 C C . SER A 1 7 ? 19.142 -0.930 5.372 1.00 14.32 7 SER A C 5
ATOM 5322 O O . SER A 1 7 ? 18.307 -1.797 5.630 1.00 31.35 7 SER A O 5
ATOM 5330 N N . ILE A 1 8 ? 20.412 -1.012 5.752 1.00 44.34 8 ILE A N 5
ATOM 5331 C CA . ILE A 1 8 ? 20.910 -2.151 6.512 1.00 61.53 8 ILE A CA 5
ATOM 5332 C C . ILE A 1 8 ? 21.643 -1.696 7.769 1.00 62.02 8 ILE A C 5
ATOM 5333 O O . ILE A 1 8 ? 22.224 -0.611 7.802 1.00 30.25 8 ILE A O 5
ATOM 5349 N N . SER A 1 9 ? 21.614 -2.533 8.801 1.00 75.43 9 SER A N 5
ATOM 5350 C CA . SER A 1 9 ? 22.274 -2.216 10.062 1.00 73.34 9 SER A CA 5
ATOM 5351 C C . SER A 1 9 ? 23.494 -3.107 10.275 1.00 51.10 9 SER A C 5
ATOM 5352 O O . SER A 1 9 ? 23.367 -4.310 10.502 1.00 73.21 9 SER A O 5
ATOM 5360 N N . VAL A 1 10 ? 24.677 -2.506 10.200 1.00 25.32 10 VAL A N 5
ATOM 5361 C CA . VAL A 1 10 ? 25.922 -3.243 10.386 1.00 72.21 10 VAL A CA 5
ATOM 5362 C C . VAL A 1 10 ? 26.525 -2.966 11.758 1.00 1.03 10 VAL A C 5
ATOM 5363 O O . VAL A 1 10 ? 26.606 -1.817 12.191 1.00 5.43 10 VAL A O 5
ATOM 5376 N N . SER A 1 11 ? 26.947 -4.027 12.438 1.00 24.13 11 SER A N 5
ATOM 5377 C CA . SER A 1 11 ? 27.541 -3.899 13.764 1.00 11.21 11 SER A CA 5
ATOM 5378 C C . SER A 1 11 ? 29.009 -4.315 13.745 1.00 53.43 11 SER A C 5
ATOM 5379 O O . SER A 1 11 ? 29.389 -5.368 14.256 1.00 12.03 11 SER A O 5
ATOM 5387 N N . PRO A 1 12 ? 29.855 -3.468 13.140 1.00 52.41 12 PRO A N 5
ATOM 5388 C CA . PRO A 1 12 ? 31.294 -3.724 13.039 1.00 65.21 12 PRO A CA 5
ATOM 5389 C C . PRO A 1 12 ? 31.998 -3.619 14.388 1.00 41.44 12 PRO A C 5
ATOM 5390 O O . PRO A 1 12 ? 31.526 -2.932 15.294 1.00 2.33 12 PRO A O 5
ATOM 5401 N N . THR A 1 13 ? 33.131 -4.303 14.514 1.00 32.13 13 THR A N 5
ATOM 5402 C CA . THR A 1 13 ? 33.899 -4.287 15.753 1.00 43.35 13 THR A CA 5
ATOM 5403 C C . THR A 1 13 ? 35.271 -3.656 15.540 1.00 33.02 13 THR A C 5
ATOM 5404 O O . THR A 1 13 ? 36.112 -4.203 14.829 1.00 42.13 13 THR A O 5
ATOM 5415 N N . ASN A 1 14 ? 35.489 -2.502 16.163 1.00 61.22 14 ASN A N 5
ATOM 5416 C CA . ASN A 1 14 ? 36.760 -1.797 16.042 1.00 51.15 14 ASN A CA 5
ATOM 5417 C C . ASN A 1 14 ? 37.692 -2.152 17.196 1.00 34.32 14 ASN A C 5
ATOM 5418 O O . ASN A 1 14 ? 37.594 -1.583 18.283 1.00 24.55 14 ASN A O 5
ATOM 5429 N N . SER A 1 15 ? 38.595 -3.096 16.952 1.00 73.54 15 SER A N 5
ATOM 5430 C CA . SER A 1 15 ? 39.542 -3.530 17.971 1.00 23.54 15 SER A CA 5
ATOM 5431 C C . SER A 1 15 ? 40.779 -4.155 17.333 1.00 21.31 15 SER A C 5
ATOM 5432 O O . SER A 1 15 ? 40.972 -4.080 16.119 1.00 12.20 15 SER A O 5
ATOM 5440 N N . THR A 1 16 ? 41.616 -4.773 18.160 1.00 23.45 16 THR A N 5
ATOM 5441 C CA . THR A 1 16 ? 42.835 -5.411 17.679 1.00 4.41 16 THR A CA 5
ATOM 5442 C C . THR A 1 16 ? 42.737 -6.929 17.775 1.00 52.24 16 THR A C 5
ATOM 5443 O O . THR A 1 16 ? 41.963 -7.462 18.570 1.00 3.03 16 THR A O 5
ATOM 5454 N N . VAL A 1 17 ? 43.526 -7.621 16.959 1.00 72.01 17 VAL A N 5
ATOM 5455 C CA . VAL A 1 17 ? 43.529 -9.079 16.953 1.00 34.00 17 VAL A CA 5
ATOM 5456 C C . VAL A 1 17 ? 44.951 -9.626 16.920 1.00 4.33 17 VAL A C 5
ATOM 5457 O O . VAL A 1 17 ? 45.873 -8.958 16.452 1.00 71.45 17 VAL A O 5
ATOM 5470 N N . ALA A 1 18 ? 45.123 -10.845 17.421 1.00 14.21 18 ALA A N 5
ATOM 5471 C CA . ALA A 1 18 ? 46.433 -11.483 17.447 1.00 51.11 18 ALA A CA 5
ATOM 5472 C C . ALA A 1 18 ? 46.889 -11.857 16.041 1.00 61.12 18 ALA A C 5
ATOM 5473 O O . ALA A 1 18 ? 46.095 -11.863 15.100 1.00 32.40 18 ALA A O 5
ATOM 5480 N N . LYS A 1 19 ? 48.174 -12.168 15.904 1.00 74.12 19 LYS A N 5
ATOM 5481 C CA . LYS A 1 19 ? 48.737 -12.544 14.612 1.00 33.35 19 LYS A CA 5
ATOM 5482 C C . LYS A 1 19 ? 47.918 -13.656 13.965 1.00 74.22 19 LYS A C 5
ATOM 5483 O O . LYS A 1 19 ? 47.693 -14.706 14.566 1.00 14.53 19 LYS A O 5
ATOM 5502 N N . GLY A 1 20 ? 47.475 -13.419 12.734 1.00 61.04 20 GLY A N 5
ATOM 5503 C CA . GLY A 1 20 ? 46.687 -14.410 12.025 1.00 62.43 20 GLY A CA 5
ATOM 5504 C C . GLY A 1 20 ? 45.372 -14.709 12.717 1.00 23.10 20 GLY A C 5
ATOM 5505 O O . GLY A 1 20 ? 45.339 -15.415 13.726 1.00 65.32 20 GLY A O 5
ATOM 5509 N N . LEU A 1 21 ? 44.285 -14.170 12.177 1.00 42.14 21 LEU A N 5
ATOM 5510 C CA . LEU A 1 21 ? 42.960 -14.381 12.750 1.00 65.11 21 LEU A CA 5
ATOM 5511 C C . LEU A 1 21 ? 41.879 -13.782 11.857 1.00 73.12 21 LEU A C 5
ATOM 5512 O O . LEU A 1 21 ? 42.151 -12.899 11.044 1.00 61.21 21 LEU A O 5
ATOM 5528 N N . GLN A 1 22 ? 40.652 -14.267 12.016 1.00 74.33 22 GLN A N 5
ATOM 5529 C CA . GLN A 1 22 ? 39.529 -13.778 11.224 1.00 31.34 22 GLN A CA 5
ATOM 5530 C C . GLN A 1 22 ? 38.382 -13.331 12.125 1.00 71.32 22 GLN A C 5
ATOM 5531 O O . GLN A 1 22 ? 38.125 -13.937 13.165 1.00 44.22 22 GLN A O 5
ATOM 5545 N N . GLU A 1 23 ? 37.696 -12.268 11.718 1.00 42.35 23 GLU A N 5
ATOM 5546 C CA . GLU A 1 23 ? 36.577 -11.740 12.489 1.00 3.32 23 GLU A CA 5
ATOM 5547 C C . GLU A 1 23 ? 35.291 -11.765 11.669 1.00 34.01 23 GLU A C 5
ATOM 5548 O O . GLU A 1 23 ? 35.215 -11.169 10.596 1.00 53.13 23 GLU A O 5
ATOM 5560 N N . ASN A 1 24 ? 34.282 -12.460 12.184 1.00 74.55 24 ASN A N 5
ATOM 5561 C CA . ASN A 1 24 ? 32.998 -12.565 11.499 1.00 60.10 24 ASN A CA 5
ATOM 5562 C C . ASN A 1 24 ? 32.224 -11.254 11.591 1.00 11.30 24 ASN A C 5
ATOM 5563 O O . ASN A 1 24 ? 32.216 -10.596 12.632 1.00 24.41 24 ASN A O 5
ATOM 5574 N N . PHE A 1 25 ? 31.573 -10.879 10.495 1.00 72.22 25 PHE A N 5
ATOM 5575 C CA . PHE A 1 25 ? 30.795 -9.646 10.451 1.00 24.10 25 PHE A CA 5
ATOM 5576 C C . PHE A 1 25 ? 29.312 -9.930 10.670 1.00 23.22 25 PHE A C 5
ATOM 5577 O O . PHE A 1 25 ? 28.888 -11.085 10.710 1.00 65.44 25 PHE A O 5
ATOM 5594 N N . LYS A 1 26 ? 28.527 -8.868 10.813 1.00 4.40 26 LYS A N 5
ATOM 5595 C CA . LYS A 1 26 ? 27.091 -9.000 11.028 1.00 43.23 26 LYS A CA 5
ATOM 5596 C C . LYS A 1 26 ? 26.332 -7.873 10.335 1.00 74.45 26 LYS A C 5
ATOM 5597 O O . LYS A 1 26 ? 26.649 -6.698 10.512 1.00 55.43 26 LYS A O 5
ATOM 5616 N N . ALA A 1 27 ? 25.327 -8.241 9.546 1.00 31.01 27 ALA A N 5
ATOM 5617 C CA . ALA A 1 27 ? 24.520 -7.261 8.830 1.00 61.14 27 ALA A CA 5
ATOM 5618 C C . ALA A 1 27 ? 23.041 -7.627 8.878 1.00 74.20 27 ALA A C 5
ATOM 5619 O O . ALA A 1 27 ? 22.653 -8.741 8.522 1.00 3.21 27 ALA A O 5
ATOM 5626 N N . THR A 1 28 ? 22.216 -6.683 9.321 1.00 21.14 28 THR A N 5
ATOM 5627 C CA . THR A 1 28 ? 20.779 -6.907 9.418 1.00 23.13 28 THR A CA 5
ATOM 5628 C C . THR A 1 28 ? 20.012 -5.953 8.511 1.00 53.32 28 THR A C 5
ATOM 5629 O O . THR A 1 28 ? 19.854 -4.774 8.825 1.00 43.42 28 THR A O 5
ATOM 5640 N N . GLY A 1 29 ? 19.534 -6.471 7.383 1.00 45.31 29 GLY A N 5
ATOM 5641 C CA . GLY A 1 29 ? 18.788 -5.650 6.447 1.00 21.12 29 GLY A CA 5
ATOM 5642 C C . GLY A 1 29 ? 17.314 -5.574 6.791 1.00 73.33 29 GLY A C 5
ATOM 5643 O O . GLY A 1 29 ? 16.684 -6.592 7.078 1.00 34.44 29 GLY A O 5
ATOM 5647 N N . ILE A 1 30 ? 16.763 -4.366 6.763 1.00 53.55 30 ILE A N 5
ATOM 5648 C CA . ILE A 1 30 ? 15.353 -4.161 7.074 1.00 25.40 30 ILE A CA 5
ATOM 5649 C C . ILE A 1 30 ? 14.650 -3.393 5.960 1.00 20.05 30 ILE A C 5
ATOM 5650 O O . ILE A 1 30 ? 14.884 -2.199 5.772 1.00 14.00 30 ILE A O 5
ATOM 5666 N N . PHE A 1 31 ? 13.786 -4.085 5.226 1.00 71.42 31 PHE A N 5
ATOM 5667 C CA . PHE A 1 31 ? 13.047 -3.468 4.131 1.00 73.33 31 PHE A CA 5
ATOM 5668 C C . PHE A 1 31 ? 11.553 -3.423 4.440 1.00 61.41 31 PHE A C 5
ATOM 5669 O O . PHE A 1 31 ? 11.010 -4.329 5.074 1.00 64.34 31 PHE A O 5
ATOM 5686 N N . THR A 1 32 ? 10.893 -2.362 3.988 1.00 12.42 32 THR A N 5
ATOM 5687 C CA . THR A 1 32 ? 9.463 -2.196 4.217 1.00 21.22 32 THR A CA 5
ATOM 5688 C C . THR A 1 32 ? 8.659 -3.241 3.451 1.00 2.34 32 THR A C 5
ATOM 5689 O O . THR A 1 32 ? 7.482 -3.463 3.736 1.00 62.13 32 THR A O 5
ATOM 5700 N N . ASP A 1 33 ? 9.302 -3.879 2.480 1.00 73.32 33 ASP A N 5
ATOM 5701 C CA . ASP A 1 33 ? 8.646 -4.903 1.674 1.00 44.34 33 ASP A CA 5
ATOM 5702 C C . ASP A 1 33 ? 8.631 -6.242 2.404 1.00 75.13 33 ASP A C 5
ATOM 5703 O O . ASP A 1 33 ? 8.115 -7.234 1.890 1.00 44.02 33 ASP A O 5
ATOM 5712 N N . ASN A 1 34 ? 9.200 -6.262 3.605 1.00 74.43 34 ASN A N 5
ATOM 5713 C CA . ASN A 1 34 ? 9.252 -7.480 4.405 1.00 63.51 34 ASN A CA 5
ATOM 5714 C C . ASN A 1 34 ? 9.934 -8.608 3.635 1.00 11.23 34 ASN A C 5
ATOM 5715 O O . ASN A 1 34 ? 9.684 -9.786 3.889 1.00 73.11 34 ASN A O 5
ATOM 5726 N N . SER A 1 35 ? 10.797 -8.237 2.695 1.00 73.55 35 SER A N 5
ATOM 5727 C CA . SER A 1 35 ? 11.512 -9.217 1.885 1.00 4.04 35 SER A CA 5
ATOM 5728 C C . SER A 1 35 ? 13.010 -8.923 1.875 1.00 75.20 35 SER A C 5
ATOM 5729 O O . SER A 1 35 ? 13.528 -8.319 0.937 1.00 11.12 35 SER A O 5
ATOM 5737 N N . ASN A 1 36 ? 13.698 -9.356 2.926 1.00 3.01 36 ASN A N 5
ATOM 5738 C CA . ASN A 1 36 ? 15.136 -9.139 3.039 1.00 21.55 36 ASN A CA 5
ATOM 5739 C C . ASN A 1 36 ? 15.911 -10.336 2.496 1.00 31.23 36 ASN A C 5
ATOM 5740 O O . ASN A 1 36 ? 15.491 -11.483 2.651 1.00 11.13 36 ASN A O 5
ATOM 5751 N N . SER A 1 37 ? 17.045 -10.061 1.860 1.00 53.34 37 SER A N 5
ATOM 5752 C CA . SER A 1 37 ? 17.877 -11.114 1.290 1.00 3.05 37 SER A CA 5
ATOM 5753 C C . SER A 1 37 ? 19.344 -10.905 1.656 1.00 14.33 37 SER A C 5
ATOM 5754 O O . SER A 1 37 ? 19.739 -9.821 2.085 1.00 2.33 37 SER A O 5
ATOM 5762 N N . ASP A 1 38 ? 20.145 -11.950 1.484 1.00 73.25 38 ASP A N 5
ATOM 5763 C CA . ASP A 1 38 ? 21.568 -11.882 1.794 1.00 31.50 38 ASP A CA 5
ATOM 5764 C C . ASP A 1 38 ? 22.317 -11.079 0.736 1.00 64.34 38 ASP A C 5
ATOM 5765 O O . ASP A 1 38 ? 22.487 -11.533 -0.397 1.00 4.34 38 ASP A O 5
ATOM 5774 N N . ILE A 1 39 ? 22.762 -9.885 1.111 1.00 10.14 39 ILE A N 5
ATOM 5775 C CA . ILE A 1 39 ? 23.493 -9.019 0.194 1.00 31.15 39 ILE A CA 5
ATOM 5776 C C . ILE A 1 39 ? 22.955 -9.145 -1.227 1.00 13.42 39 ILE A C 5
ATOM 5777 O O . ILE A 1 39 ? 23.716 -9.328 -2.177 1.00 51.05 39 ILE A O 5
ATOM 5793 N N . THR A 1 40 ? 21.636 -9.043 -1.366 1.00 5.01 40 THR A N 5
ATOM 5794 C CA . THR A 1 40 ? 20.995 -9.144 -2.671 1.00 25.22 40 THR A CA 5
ATOM 5795 C C . THR A 1 40 ? 21.532 -8.088 -3.630 1.00 60.34 40 THR A C 5
ATOM 5796 O O . THR A 1 40 ? 21.571 -8.300 -4.843 1.00 2.15 40 THR A O 5
ATOM 5807 N N . ASP A 1 41 ? 21.945 -6.952 -3.081 1.00 0.42 41 ASP A N 5
ATOM 5808 C CA . ASP A 1 41 ? 22.482 -5.862 -3.889 1.00 35.44 41 ASP A CA 5
ATOM 5809 C C . ASP A 1 41 ? 23.981 -6.037 -4.110 1.00 32.34 41 ASP A C 5
ATOM 5810 O O . ASP A 1 41 ? 24.640 -5.164 -4.673 1.00 21.11 41 ASP A O 5
ATOM 5819 N N . GLN A 1 42 ? 24.512 -7.170 -3.661 1.00 73.23 42 GLN A N 5
ATOM 5820 C CA . GLN A 1 42 ? 25.933 -7.458 -3.809 1.00 5.01 42 GLN A CA 5
ATOM 5821 C C . GLN A 1 42 ? 26.776 -6.459 -3.022 1.00 54.12 42 GLN A C 5
ATOM 5822 O O . GLN A 1 42 ? 27.010 -5.338 -3.473 1.00 52.32 42 GLN A O 5
ATOM 5836 N N . VAL A 1 43 ? 27.228 -6.873 -1.843 1.00 22.10 43 VAL A N 5
ATOM 5837 C CA . VAL A 1 43 ? 28.045 -6.015 -0.993 1.00 41.23 43 VAL A CA 5
ATOM 5838 C C . VAL A 1 43 ? 29.508 -6.051 -1.420 1.00 62.04 43 VAL A C 5
ATOM 5839 O O . VAL A 1 43 ? 30.044 -7.109 -1.752 1.00 43.12 43 VAL A O 5
ATOM 5852 N N . THR A 1 44 ? 30.151 -4.887 -1.410 1.00 22.44 44 THR A N 5
ATOM 5853 C CA . THR A 1 44 ? 31.553 -4.785 -1.796 1.00 54.03 44 THR A CA 5
ATOM 5854 C C . THR A 1 44 ? 32.465 -4.837 -0.576 1.00 71.52 44 THR A C 5
ATOM 5855 O O . THR A 1 44 ? 32.301 -4.063 0.366 1.00 2.05 44 THR A O 5
ATOM 5866 N N . TRP A 1 45 ? 33.425 -5.754 -0.601 1.00 24.21 45 TRP A N 5
ATOM 5867 C CA . TRP A 1 45 ? 34.365 -5.907 0.504 1.00 11.44 45 TRP A CA 5
ATOM 5868 C C . TRP A 1 45 ? 35.775 -5.514 0.078 1.00 22.31 45 TRP A C 5
ATOM 5869 O O . TRP A 1 45 ? 36.174 -5.740 -1.065 1.00 35.13 45 TRP A O 5
ATOM 5890 N N . ASP A 1 46 ? 36.526 -4.926 1.003 1.00 61.51 46 ASP A N 5
ATOM 5891 C CA . ASP A 1 46 ? 37.893 -4.504 0.723 1.00 44.05 46 ASP A CA 5
ATOM 5892 C C . ASP A 1 46 ? 38.735 -4.508 1.995 1.00 62.33 46 ASP A C 5
ATOM 5893 O O . ASP A 1 46 ? 38.239 -4.206 3.080 1.00 44.40 46 ASP A O 5
ATOM 5902 N N . SER A 1 47 ? 40.011 -4.854 1.853 1.00 33.51 47 SER A N 5
ATOM 5903 C CA . SER A 1 47 ? 40.920 -4.903 2.992 1.00 64.13 47 SER A CA 5
ATOM 5904 C C . SER A 1 47 ? 42.167 -4.065 2.727 1.00 43.21 47 SER A C 5
ATOM 5905 O O . SER A 1 47 ? 42.598 -3.917 1.583 1.00 11.33 47 SER A O 5
ATOM 5913 N N . SER A 1 48 ? 42.743 -3.518 3.793 1.00 34.13 48 SER A N 5
ATOM 5914 C CA . SER A 1 48 ? 43.938 -2.691 3.677 1.00 30.02 48 SER A CA 5
ATOM 5915 C C . SER A 1 48 ? 45.048 -3.440 2.946 1.00 52.14 48 SER A C 5
ATOM 5916 O O . SER A 1 48 ? 45.378 -4.573 3.291 1.00 63.54 48 SER A O 5
ATOM 5924 N N . ASN A 1 49 ? 45.619 -2.796 1.933 1.00 60.33 49 ASN A N 5
ATOM 5925 C CA . ASN A 1 49 ? 46.692 -3.401 1.151 1.00 54.32 49 ASN A CA 5
ATOM 5926 C C . ASN A 1 49 ? 48.042 -3.195 1.830 1.00 22.41 49 ASN A C 5
ATOM 5927 O O . ASN A 1 49 ? 48.651 -2.131 1.718 1.00 2.23 49 ASN A O 5
ATOM 5938 N N . THR A 1 50 ? 48.506 -4.223 2.535 1.00 2.31 50 THR A N 5
ATOM 5939 C CA . THR A 1 50 ? 49.784 -4.156 3.233 1.00 11.30 50 THR A CA 5
ATOM 5940 C C . THR A 1 50 ? 50.653 -5.364 2.905 1.00 24.13 50 THR A C 5
ATOM 5941 O O . THR A 1 50 ? 51.857 -5.232 2.680 1.00 75.21 50 THR A O 5
ATOM 5952 N N . ASP A 1 51 ? 50.037 -6.541 2.880 1.00 44.33 51 ASP A N 5
ATOM 5953 C CA . ASP A 1 51 ? 50.756 -7.773 2.577 1.00 34.44 51 ASP A CA 5
ATOM 5954 C C . ASP A 1 51 ? 49.784 -8.932 2.373 1.00 25.02 51 ASP A C 5
ATOM 5955 O O . ASP A 1 51 ? 49.550 -9.366 1.245 1.00 35.10 51 ASP A O 5
ATOM 5964 N N . ILE A 1 52 ? 49.225 -9.428 3.471 1.00 35.41 52 ILE A N 5
ATOM 5965 C CA . ILE A 1 52 ? 48.279 -10.536 3.412 1.00 63.41 52 ILE A CA 5
ATOM 5966 C C . ILE A 1 52 ? 46.910 -10.120 3.939 1.00 43.12 52 ILE A C 5
ATOM 5967 O O . ILE A 1 52 ? 46.740 -9.878 5.135 1.00 43.25 52 ILE A O 5
ATOM 5983 N N . LEU A 1 53 ? 45.936 -10.040 3.040 1.00 51.25 53 LEU A N 5
ATOM 5984 C CA . LEU A 1 53 ? 44.579 -9.654 3.413 1.00 24.44 53 LEU A CA 5
ATOM 5985 C C . LEU A 1 53 ? 43.549 -10.451 2.620 1.00 53.45 53 LEU A C 5
ATOM 5986 O O . LEU A 1 53 ? 43.582 -10.475 1.389 1.00 22.43 53 LEU A O 5
ATOM 6002 N N . SER A 1 54 ? 42.632 -11.098 3.332 1.00 64.52 54 SER A N 5
ATOM 6003 C CA . SER A 1 54 ? 41.592 -11.897 2.694 1.00 43.02 54 SER A CA 5
ATOM 6004 C C . SER A 1 54 ? 40.250 -11.697 3.391 1.00 71.41 54 SER A C 5
ATOM 6005 O O . SER A 1 54 ? 40.093 -12.030 4.566 1.00 3.53 54 SER A O 5
ATOM 6013 N N . ILE A 1 55 ? 39.285 -11.153 2.658 1.00 51.13 55 ILE A N 5
ATOM 6014 C CA . ILE A 1 55 ? 37.956 -10.910 3.204 1.00 13.22 55 ILE A CA 5
ATOM 6015 C C . ILE A 1 55 ? 36.900 -11.725 2.465 1.00 11.11 55 ILE A C 5
ATOM 6016 O O . ILE A 1 55 ? 36.809 -11.675 1.239 1.00 72.05 55 ILE A O 5
ATOM 6032 N N . SER A 1 56 ? 36.103 -12.474 3.220 1.00 14.22 56 SER A N 5
ATOM 6033 C CA . SER A 1 56 ? 35.053 -13.302 2.637 1.00 44.42 56 SER A CA 5
ATOM 6034 C C . SER A 1 56 ? 33.699 -12.984 3.264 1.00 42.03 56 SER A C 5
ATOM 6035 O O . SER A 1 56 ? 33.465 -13.268 4.438 1.00 53.44 56 SER A O 5
ATOM 6043 N N . ASN A 1 57 ? 32.811 -12.393 2.471 1.00 42.12 57 ASN A N 5
ATOM 6044 C CA . ASN A 1 57 ? 31.480 -12.035 2.947 1.00 31.41 57 ASN A CA 5
ATOM 6045 C C . ASN A 1 57 ? 30.478 -12.016 1.797 1.00 51.42 57 ASN A C 5
ATOM 6046 O O . ASN A 1 57 ? 29.788 -11.020 1.578 1.00 24.00 57 ASN A O 5
ATOM 6057 N N . ALA A 1 58 ? 30.403 -13.123 1.065 1.00 10.44 58 ALA A N 5
ATOM 6058 C CA . ALA A 1 58 ? 29.484 -13.234 -0.060 1.00 52.44 58 ALA A CA 5
ATOM 6059 C C . ALA A 1 58 ? 28.444 -14.322 0.185 1.00 0.30 58 ALA A C 5
ATOM 6060 O O . ALA A 1 58 ? 27.362 -14.303 -0.401 1.00 71.25 58 ALA A O 5
ATOM 6067 N N . SER A 1 59 ? 28.780 -15.269 1.055 1.00 74.22 59 SER A N 5
ATOM 6068 C CA . SER A 1 59 ? 27.876 -16.368 1.374 1.00 22.42 59 SER A CA 5
ATOM 6069 C C . SER A 1 59 ? 26.583 -15.846 1.993 1.00 70.43 59 SER A C 5
ATOM 6070 O O . SER A 1 59 ? 25.493 -16.320 1.671 1.00 11.23 59 SER A O 5
ATOM 6078 N N . ASP A 1 60 ? 26.713 -14.868 2.882 1.00 72.01 60 ASP A N 5
ATOM 6079 C CA . ASP A 1 60 ? 25.555 -14.280 3.546 1.00 44.41 60 ASP A CA 5
ATOM 6080 C C . ASP A 1 60 ? 25.930 -12.969 4.231 1.00 51.14 60 ASP A C 5
ATOM 6081 O O . ASP A 1 60 ? 27.010 -12.425 4.003 1.00 42.42 60 ASP A O 5
ATOM 6090 N N . SER A 1 61 ? 25.029 -12.467 5.069 1.00 3.14 61 SER A N 5
ATOM 6091 C CA . SER A 1 61 ? 25.263 -11.217 5.784 1.00 71.23 61 SER A CA 5
ATOM 6092 C C . SER A 1 61 ? 26.617 -11.238 6.487 1.00 73.32 61 SER A C 5
ATOM 6093 O O . SER A 1 61 ? 27.442 -10.344 6.298 1.00 55.43 61 SER A O 5
ATOM 6101 N N . HIS A 1 62 ? 26.839 -12.267 7.299 1.00 14.44 62 HIS A N 5
ATOM 6102 C CA . HIS A 1 62 ? 28.093 -12.406 8.031 1.00 15.03 62 HIS A CA 5
ATOM 6103 C C . HIS A 1 62 ? 29.205 -12.903 7.113 1.00 20.44 62 HIS A C 5
ATOM 6104 O O . HIS A 1 62 ? 28.955 -13.642 6.162 1.00 33.42 62 HIS A O 5
ATOM 6118 N N . GLY A 1 63 ? 30.435 -12.492 7.405 1.00 3.23 63 GLY A N 5
ATOM 6119 C CA . GLY A 1 63 ? 31.567 -12.905 6.596 1.00 2.33 63 GLY A CA 5
ATOM 6120 C C . GLY A 1 63 ? 32.716 -13.432 7.433 1.00 71.31 63 GLY A C 5
ATOM 6121 O O . GLY A 1 63 ? 32.513 -14.241 8.339 1.00 23.25 63 GLY A O 5
ATOM 6125 N N . LEU A 1 64 ? 33.926 -12.976 7.128 1.00 13.14 64 LEU A N 5
ATOM 6126 C CA . LEU A 1 64 ? 35.113 -13.408 7.858 1.00 34.31 64 LEU A CA 5
ATOM 6127 C C . LEU A 1 64 ? 36.348 -12.649 7.387 1.00 44.33 64 LEU A C 5
ATOM 6128 O O . LEU A 1 64 ? 37.055 -13.093 6.483 1.00 60.34 64 LEU A O 5
ATOM 6144 N N . ALA A 1 65 ? 36.604 -11.502 8.007 1.00 11.52 65 ALA A N 5
ATOM 6145 C CA . ALA A 1 65 ? 37.757 -10.682 7.654 1.00 33.42 65 ALA A CA 5
ATOM 6146 C C . ALA A 1 65 ? 39.030 -11.219 8.300 1.00 52.13 65 ALA A C 5
ATOM 6147 O O . ALA A 1 65 ? 39.247 -11.051 9.500 1.00 71.23 65 ALA A O 5
ATOM 6154 N N . SER A 1 66 ? 39.868 -11.865 7.496 1.00 63.30 66 SER A N 5
ATOM 6155 C CA . SER A 1 66 ? 41.118 -12.431 7.990 1.00 2.34 66 SER A CA 5
ATOM 6156 C C . SER A 1 66 ? 42.315 -11.645 7.464 1.00 65.31 66 SER A C 5
ATOM 6157 O O . SER A 1 66 ? 42.334 -11.216 6.310 1.00 75.45 66 SER A O 5
ATOM 6165 N N . THR A 1 67 ? 43.316 -11.460 8.319 1.00 3.02 67 THR A N 5
ATOM 6166 C CA . THR A 1 67 ? 44.517 -10.726 7.943 1.00 45.34 67 THR A CA 5
ATOM 6167 C C . THR A 1 67 ? 45.751 -11.301 8.629 1.00 42.31 67 THR A C 5
ATOM 6168 O O . THR A 1 67 ? 45.731 -11.589 9.826 1.00 13.23 67 THR A O 5
ATOM 6179 N N . LEU A 1 68 ? 46.825 -11.465 7.864 1.00 30.22 68 LEU A N 5
ATOM 6180 C CA . LEU A 1 68 ? 48.070 -12.006 8.399 1.00 12.33 68 LEU A CA 5
ATOM 6181 C C . LEU A 1 68 ? 49.252 -11.113 8.036 1.00 51.21 68 LEU A C 5
ATOM 6182 O O . LEU A 1 68 ? 50.223 -11.567 7.434 1.00 64.34 68 LEU A O 5
ATOM 6198 N N . ASN A 1 69 ? 49.162 -9.840 8.408 1.00 20.14 69 ASN A N 5
ATOM 6199 C CA . ASN A 1 69 ? 50.225 -8.883 8.123 1.00 21.41 69 ASN A CA 5
ATOM 6200 C C . ASN A 1 69 ? 50.765 -8.270 9.411 1.00 25.34 69 ASN A C 5
ATOM 6201 O O . ASN A 1 69 ? 50.221 -8.494 10.492 1.00 12.11 69 ASN A O 5
ATOM 6212 N N . GLN A 1 70 ? 51.839 -7.496 9.287 1.00 31.53 70 GLN A N 5
ATOM 6213 C CA . GLN A 1 70 ? 52.453 -6.851 10.442 1.00 74.41 70 GLN A CA 5
ATOM 6214 C C . GLN A 1 70 ? 52.109 -5.366 10.482 1.00 1.00 70 GLN A C 5
ATOM 6215 O O . GLN A 1 70 ? 52.885 -4.527 10.028 1.00 4.50 70 GLN A O 5
ATOM 6229 N N . GLY A 1 71 ? 50.939 -5.048 11.029 1.00 63.53 71 GLY A N 5
ATOM 6230 C CA . GLY A 1 71 ? 50.513 -3.664 11.117 1.00 23.03 71 GLY A CA 5
ATOM 6231 C C . GLY A 1 71 ? 49.040 -3.531 11.448 1.00 50.21 71 GLY A C 5
ATOM 6232 O O . GLY A 1 71 ? 48.530 -4.220 12.330 1.00 3.02 71 GLY A O 5
ATOM 6236 N N . ASN A 1 72 ? 48.354 -2.640 10.739 1.00 62.13 72 ASN A N 5
ATOM 6237 C CA . ASN A 1 72 ? 46.931 -2.417 10.963 1.00 15.02 72 ASN A CA 5
ATOM 6238 C C . ASN A 1 72 ? 46.162 -2.436 9.645 1.00 4.21 72 ASN A C 5
ATOM 6239 O O . ASN A 1 72 ? 46.627 -1.906 8.636 1.00 41.13 72 ASN A O 5
ATOM 6250 N N . VAL A 1 73 ? 44.983 -3.050 9.662 1.00 4.52 73 VAL A N 5
ATOM 6251 C CA . VAL A 1 73 ? 44.149 -3.136 8.469 1.00 24.35 73 VAL A CA 5
ATOM 6252 C C . VAL A 1 73 ? 42.764 -2.553 8.724 1.00 31.42 73 VAL A C 5
ATOM 6253 O O . VAL A 1 73 ? 42.287 -2.529 9.859 1.00 20.31 73 VAL A O 5
ATOM 6266 N N . LYS A 1 74 ? 42.121 -2.084 7.660 1.00 32.24 74 LYS A N 5
ATOM 6267 C CA . LYS A 1 74 ? 40.788 -1.502 7.766 1.00 21.35 74 LYS A CA 5
ATOM 6268 C C . LYS A 1 74 ? 39.836 -2.135 6.756 1.00 2.22 74 LYS A C 5
ATOM 6269 O O . LYS A 1 74 ? 40.042 -2.034 5.547 1.00 63.24 74 LYS A O 5
ATOM 6288 N N . VAL A 1 75 ? 38.792 -2.786 7.260 1.00 5.42 75 VAL A N 5
ATOM 6289 C CA . VAL A 1 75 ? 37.807 -3.432 6.402 1.00 63.14 75 VAL A CA 5
ATOM 6290 C C . VAL A 1 75 ? 36.566 -2.562 6.237 1.00 22.13 75 VAL A C 5
ATOM 6291 O O . VAL A 1 75 ? 36.105 -1.932 7.190 1.00 41.45 75 VAL A O 5
ATOM 6304 N N . THR A 1 76 ? 36.028 -2.532 5.022 1.00 33.01 76 THR A N 5
ATOM 6305 C CA . THR A 1 76 ? 34.840 -1.739 4.732 1.00 50.01 76 THR A CA 5
ATOM 6306 C C . THR A 1 76 ? 33.857 -2.518 3.865 1.00 1.23 76 THR A C 5
ATOM 6307 O O . THR A 1 76 ? 34.246 -3.150 2.884 1.00 23.30 76 THR A O 5
ATOM 6318 N N . ALA A 1 77 ? 32.581 -2.467 4.234 1.00 42.12 77 ALA A N 5
ATOM 6319 C CA . ALA A 1 77 ? 31.542 -3.166 3.488 1.00 41.32 77 ALA A CA 5
ATOM 6320 C C . ALA A 1 77 ? 30.217 -2.414 3.556 1.00 2.14 77 ALA A C 5
ATOM 6321 O O . ALA A 1 77 ? 29.795 -1.977 4.627 1.00 43.20 77 ALA A O 5
ATOM 6328 N N . SER A 1 78 ? 29.566 -2.266 2.407 1.00 34.43 78 SER A N 5
ATOM 6329 C CA . SER A 1 78 ? 28.290 -1.563 2.337 1.00 62.14 78 SER A CA 5
ATOM 6330 C C . SER A 1 78 ? 27.344 -2.252 1.358 1.00 53.51 78 SER A C 5
ATOM 6331 O O . SER A 1 78 ? 27.756 -2.691 0.284 1.00 30.32 78 SER A O 5
ATOM 6339 N N . ILE A 1 79 ? 26.073 -2.341 1.737 1.00 3.01 79 ILE A N 5
ATOM 6340 C CA . ILE A 1 79 ? 25.068 -2.975 0.893 1.00 13.54 79 ILE A CA 5
ATOM 6341 C C . ILE A 1 79 ? 23.768 -2.177 0.894 1.00 51.00 79 ILE A C 5
ATOM 6342 O O . ILE A 1 79 ? 23.236 -1.838 1.950 1.00 1.41 79 ILE A O 5
ATOM 6358 N N . GLY A 1 80 ? 23.260 -1.882 -0.299 1.00 62.10 80 GLY A N 5
ATOM 6359 C CA . GLY A 1 80 ? 22.025 -1.128 -0.414 1.00 25.11 80 GLY A CA 5
ATOM 6360 C C . GLY A 1 80 ? 22.090 0.204 0.307 1.00 62.30 80 GLY A C 5
ATOM 6361 O O . GLY A 1 80 ? 22.587 1.189 -0.238 1.00 35.13 80 GLY A O 5
ATOM 6365 N N . GLY A 1 81 ? 21.585 0.235 1.537 1.00 63.33 81 GLY A N 5
ATOM 6366 C CA . GLY A 1 81 ? 21.596 1.461 2.312 1.00 1.23 81 GLY A CA 5
ATOM 6367 C C . GLY A 1 81 ? 22.490 1.367 3.533 1.00 15.22 81 GLY A C 5
ATOM 6368 O O . GLY A 1 81 ? 22.587 0.311 4.159 1.00 3.20 81 GLY A O 5
ATOM 6372 N N . ILE A 1 82 ? 23.144 2.473 3.872 1.00 60.21 82 ILE A N 5
ATOM 6373 C CA . ILE A 1 82 ? 24.034 2.510 5.026 1.00 62.15 82 ILE A CA 5
ATOM 6374 C C . ILE A 1 82 ? 25.249 1.614 4.811 1.00 22.43 82 ILE A C 5
ATOM 6375 O O . ILE A 1 82 ? 25.166 0.592 4.130 1.00 1.20 82 ILE A O 5
ATOM 6391 N N . GLN A 1 83 ? 26.376 2.003 5.399 1.00 32.13 83 GLN A N 5
ATOM 6392 C CA . GLN A 1 83 ? 27.608 1.233 5.273 1.00 10.44 83 GLN A CA 5
ATOM 6393 C C . GLN A 1 83 ? 28.212 0.944 6.644 1.00 55.12 83 GLN A C 5
ATOM 6394 O O . GLN A 1 83 ? 27.874 1.595 7.632 1.00 71.32 83 GLN A O 5
ATOM 6408 N N . GLY A 1 84 ? 29.107 -0.038 6.696 1.00 52.43 84 GLY A N 5
ATOM 6409 C CA . GLY A 1 84 ? 29.743 -0.396 7.950 1.00 73.21 84 GLY A CA 5
ATOM 6410 C C . GLY A 1 84 ? 31.254 -0.308 7.880 1.00 43.24 84 GLY A C 5
ATOM 6411 O O . GLY A 1 84 ? 31.851 -0.581 6.838 1.00 22.44 84 GLY A O 5
ATOM 6415 N N . SER A 1 85 ? 31.875 0.077 8.990 1.00 3.20 85 SER A N 5
ATOM 6416 C CA . SER A 1 85 ? 33.327 0.207 9.049 1.00 74.55 85 SER A CA 5
ATOM 6417 C C . SER A 1 85 ? 33.881 -0.454 10.308 1.00 55.45 85 SER A C 5
ATOM 6418 O O . SER A 1 85 ? 33.341 -0.283 11.402 1.00 63.24 85 SER A O 5
ATOM 6426 N N . THR A 1 86 ? 34.962 -1.209 10.145 1.00 22.40 86 THR A N 5
ATOM 6427 C CA . THR A 1 86 ? 35.590 -1.897 11.266 1.00 13.14 86 THR A CA 5
ATOM 6428 C C . THR A 1 86 ? 37.107 -1.763 11.214 1.00 63.34 86 THR A C 5
ATOM 6429 O O . THR A 1 86 ? 37.701 -1.739 10.135 1.00 14.51 86 THR A O 5
ATOM 6440 N N . ASP A 1 87 ? 37.730 -1.678 12.384 1.00 61.31 87 ASP A N 5
ATOM 6441 C CA . ASP A 1 87 ? 39.180 -1.549 12.471 1.00 60.02 87 ASP A CA 5
ATOM 6442 C C . ASP A 1 87 ? 39.805 -2.817 13.043 1.00 23.34 87 ASP A C 5
ATOM 6443 O O . ASP A 1 87 ? 39.418 -3.284 14.115 1.00 10.40 87 ASP A O 5
ATOM 6452 N N . PHE A 1 88 ? 40.774 -3.371 12.321 1.00 34.45 88 PHE A N 5
ATOM 6453 C CA . PHE A 1 88 ? 41.451 -4.587 12.756 1.00 23.24 88 PHE A CA 5
ATOM 6454 C C . PHE A 1 88 ? 42.964 -4.387 12.782 1.00 72.42 88 PHE A C 5
ATOM 6455 O O . PHE A 1 88 ? 43.594 -4.191 11.742 1.00 15.53 88 PHE A O 5
ATOM 6472 N N . LYS A 1 89 ? 43.541 -4.439 13.977 1.00 3.24 89 LYS A N 5
ATOM 6473 C CA . LYS A 1 89 ? 44.980 -4.264 14.141 1.00 73.50 89 LYS A CA 5
ATOM 6474 C C . LYS A 1 89 ? 45.651 -5.587 14.497 1.00 60.00 89 LYS A C 5
ATOM 6475 O O . LYS A 1 89 ? 45.392 -6.161 15.555 1.00 62.22 89 LYS A O 5
ATOM 6494 N N . VAL A 1 90 ? 46.516 -6.065 13.608 1.00 53.14 90 VAL A N 5
ATOM 6495 C CA . VAL A 1 90 ? 47.226 -7.319 13.829 1.00 3.44 90 VAL A CA 5
ATOM 6496 C C . VAL A 1 90 ? 48.680 -7.066 14.214 1.00 14.23 90 VAL A C 5
ATOM 6497 O O . VAL A 1 90 ? 49.407 -6.364 13.511 1.00 24.10 90 VAL A O 5
ATOM 6510 N N . THR A 1 91 ? 49.098 -7.643 15.337 1.00 51.14 91 THR A N 5
ATOM 6511 C CA . THR A 1 91 ? 50.464 -7.480 15.816 1.00 24.14 91 THR A CA 5
ATOM 6512 C C . THR A 1 91 ? 51.083 -8.825 16.181 1.00 41.15 91 THR A C 5
ATOM 6513 O O . THR A 1 91 ? 50.375 -9.770 16.526 1.00 20.14 91 THR A O 5
ATOM 6524 N N . GLN A 1 92 ? 52.408 -8.903 16.101 1.00 55.42 92 GLN A N 5
ATOM 6525 C CA . GLN A 1 92 ? 53.121 -10.133 16.422 1.00 33.15 92 GLN A CA 5
ATOM 6526 C C . GLN A 1 92 ? 54.266 -9.861 17.392 1.00 11.12 92 GLN A C 5
ATOM 6527 O O . GLN A 1 92 ? 54.052 -9.708 18.595 1.00 33.14 92 GLN A O 5
ATOM 6541 N N . MET A 1 1 ? 3.231 -2.528 1.153 1.00 35.44 1 MET A N 6
ATOM 6542 C CA . MET A 1 1 ? 3.487 -2.027 -0.192 1.00 25.42 1 MET A CA 6
ATOM 6543 C C . MET A 1 1 ? 4.977 -1.774 -0.402 1.00 52.42 1 MET A C 6
ATOM 6544 O O . MET A 1 1 ? 5.749 -1.641 0.548 1.00 55.41 1 MET A O 6
ATOM 6558 N N . PRO A 1 2 ? 5.392 -1.705 -1.676 1.00 3.24 2 PRO A N 6
ATOM 6559 C CA . PRO A 1 2 ? 6.792 -1.466 -2.040 1.00 21.32 2 PRO A CA 6
ATOM 6560 C C . PRO A 1 2 ? 7.242 -0.046 -1.713 1.00 62.45 2 PRO A C 6
ATOM 6561 O O . PRO A 1 2 ? 6.432 0.879 -1.681 1.00 42.51 2 PRO A O 6
ATOM 6572 N N . ALA A 1 3 ? 8.539 0.118 -1.473 1.00 32.24 3 ALA A N 6
ATOM 6573 C CA . ALA A 1 3 ? 9.097 1.426 -1.151 1.00 75.44 3 ALA A CA 6
ATOM 6574 C C . ALA A 1 3 ? 10.617 1.418 -1.269 1.00 31.15 3 ALA A C 6
ATOM 6575 O O . ALA A 1 3 ? 11.215 0.407 -1.636 1.00 4.40 3 ALA A O 6
ATOM 6582 N N . ALA A 1 4 ? 11.236 2.551 -0.955 1.00 13.44 4 ALA A N 6
ATOM 6583 C CA . ALA A 1 4 ? 12.686 2.674 -1.024 1.00 5.14 4 ALA A CA 6
ATOM 6584 C C . ALA A 1 4 ? 13.258 3.178 0.297 1.00 23.44 4 ALA A C 6
ATOM 6585 O O . ALA A 1 4 ? 12.809 4.192 0.834 1.00 64.42 4 ALA A O 6
ATOM 6592 N N . LEU A 1 5 ? 14.250 2.463 0.818 1.00 41.43 5 LEU A N 6
ATOM 6593 C CA . LEU A 1 5 ? 14.883 2.838 2.077 1.00 25.35 5 LEU A CA 6
ATOM 6594 C C . LEU A 1 5 ? 16.088 1.948 2.367 1.00 44.35 5 LEU A C 6
ATOM 6595 O O . LEU A 1 5 ? 17.117 2.417 2.853 1.00 2.55 5 LEU A O 6
ATOM 6611 N N . VAL A 1 6 ? 15.954 0.661 2.061 1.00 5.43 6 VAL A N 6
ATOM 6612 C CA . VAL A 1 6 ? 17.033 -0.294 2.285 1.00 1.30 6 VAL A CA 6
ATOM 6613 C C . VAL A 1 6 ? 17.814 0.045 3.550 1.00 53.41 6 VAL A C 6
ATOM 6614 O O . VAL A 1 6 ? 18.863 0.686 3.491 1.00 11.51 6 VAL A O 6
ATOM 6627 N N . SER A 1 7 ? 17.295 -0.390 4.694 1.00 53.14 7 SER A N 6
ATOM 6628 C CA . SER A 1 7 ? 17.941 -0.130 5.974 1.00 3.24 7 SER A CA 6
ATOM 6629 C C . SER A 1 7 ? 18.710 -1.357 6.454 1.00 30.31 7 SER A C 6
ATOM 6630 O O . SER A 1 7 ? 18.152 -2.450 6.560 1.00 2.01 7 SER A O 6
ATOM 6638 N N . ILE A 1 8 ? 19.993 -1.169 6.742 1.00 2.53 8 ILE A N 6
ATOM 6639 C CA . ILE A 1 8 ? 20.839 -2.259 7.212 1.00 73.24 8 ILE A CA 6
ATOM 6640 C C . ILE A 1 8 ? 21.617 -1.854 8.459 1.00 72.01 8 ILE A C 6
ATOM 6641 O O . ILE A 1 8 ? 22.104 -0.728 8.561 1.00 63.35 8 ILE A O 6
ATOM 6657 N N . SER A 1 9 ? 21.731 -2.780 9.406 1.00 75.14 9 SER A N 6
ATOM 6658 C CA . SER A 1 9 ? 22.448 -2.519 10.648 1.00 61.11 9 SER A CA 6
ATOM 6659 C C . SER A 1 9 ? 23.694 -3.393 10.749 1.00 24.33 9 SER A C 6
ATOM 6660 O O . SER A 1 9 ? 23.602 -4.609 10.922 1.00 1.43 9 SER A O 6
ATOM 6668 N N . VAL A 1 10 ? 24.861 -2.765 10.640 1.00 13.12 10 VAL A N 6
ATOM 6669 C CA . VAL A 1 10 ? 26.127 -3.484 10.720 1.00 13.45 10 VAL A CA 6
ATOM 6670 C C . VAL A 1 10 ? 26.804 -3.255 12.067 1.00 43.31 10 VAL A C 6
ATOM 6671 O O . VAL A 1 10 ? 26.890 -2.124 12.546 1.00 62.12 10 VAL A O 6
ATOM 6684 N N . SER A 1 11 ? 27.285 -4.336 12.673 1.00 53.22 11 SER A N 6
ATOM 6685 C CA . SER A 1 11 ? 27.952 -4.254 13.967 1.00 44.24 11 SER A CA 6
ATOM 6686 C C . SER A 1 11 ? 29.418 -4.661 13.848 1.00 31.34 11 SER A C 6
ATOM 6687 O O . SER A 1 11 ? 29.834 -5.721 14.318 1.00 51.15 11 SER A O 6
ATOM 6695 N N . PRO A 1 12 ? 30.221 -3.800 13.206 1.00 73.01 12 PRO A N 6
ATOM 6696 C CA . PRO A 1 12 ? 31.652 -4.047 13.011 1.00 63.34 12 PRO A CA 6
ATOM 6697 C C . PRO A 1 12 ? 32.439 -3.960 14.314 1.00 12.11 12 PRO A C 6
ATOM 6698 O O . PRO A 1 12 ? 32.028 -3.280 15.255 1.00 5.41 12 PRO A O 6
ATOM 6709 N N . THR A 1 13 ? 33.572 -4.653 14.364 1.00 44.34 13 THR A N 6
ATOM 6710 C CA . THR A 1 13 ? 34.416 -4.654 15.552 1.00 41.20 13 THR A CA 6
ATOM 6711 C C . THR A 1 13 ? 35.776 -4.030 15.261 1.00 1.54 13 THR A C 6
ATOM 6712 O O . THR A 1 13 ? 36.570 -4.576 14.497 1.00 32.40 13 THR A O 6
ATOM 6723 N N . ASN A 1 14 ? 36.039 -2.881 15.877 1.00 74.21 14 ASN A N 6
ATOM 6724 C CA . ASN A 1 14 ? 37.304 -2.182 15.684 1.00 70.32 14 ASN A CA 6
ATOM 6725 C C . ASN A 1 14 ? 38.267 -2.473 16.831 1.00 33.21 14 ASN A C 6
ATOM 6726 O O . ASN A 1 14 ? 38.126 -1.929 17.926 1.00 2.41 14 ASN A O 6
ATOM 6737 N N . SER A 1 15 ? 39.245 -3.335 16.572 1.00 52.14 15 SER A N 6
ATOM 6738 C CA . SER A 1 15 ? 40.229 -3.701 17.583 1.00 4.00 15 SER A CA 6
ATOM 6739 C C . SER A 1 15 ? 41.437 -4.380 16.945 1.00 63.14 15 SER A C 6
ATOM 6740 O O . SER A 1 15 ? 41.584 -4.393 15.722 1.00 50.41 15 SER A O 6
ATOM 6748 N N . THR A 1 16 ? 42.302 -4.945 17.782 1.00 72.12 16 THR A N 6
ATOM 6749 C CA . THR A 1 16 ? 43.498 -5.625 17.301 1.00 32.45 16 THR A CA 6
ATOM 6750 C C . THR A 1 16 ? 43.337 -7.139 17.377 1.00 22.44 16 THR A C 6
ATOM 6751 O O . THR A 1 16 ? 42.636 -7.657 18.247 1.00 1.43 16 THR A O 6
ATOM 6762 N N . VAL A 1 17 ? 43.992 -7.846 16.461 1.00 33.14 17 VAL A N 6
ATOM 6763 C CA . VAL A 1 17 ? 43.923 -9.302 16.426 1.00 72.01 17 VAL A CA 6
ATOM 6764 C C . VAL A 1 17 ? 45.303 -9.912 16.212 1.00 24.53 17 VAL A C 6
ATOM 6765 O O . VAL A 1 17 ? 46.195 -9.276 15.652 1.00 52.23 17 VAL A O 6
ATOM 6778 N N . ALA A 1 18 ? 45.473 -11.151 16.663 1.00 73.31 18 ALA A N 6
ATOM 6779 C CA . ALA A 1 18 ? 46.744 -11.849 16.519 1.00 61.41 18 ALA A CA 6
ATOM 6780 C C . ALA A 1 18 ? 47.014 -12.203 15.060 1.00 31.34 18 ALA A C 6
ATOM 6781 O O . ALA A 1 18 ? 46.098 -12.233 14.238 1.00 42.10 18 ALA A O 6
ATOM 6788 N N . LYS A 1 19 ? 48.277 -12.471 14.745 1.00 13.22 19 LYS A N 6
ATOM 6789 C CA . LYS A 1 19 ? 48.668 -12.824 13.386 1.00 43.53 19 LYS A CA 6
ATOM 6790 C C . LYS A 1 19 ? 47.802 -13.958 12.847 1.00 41.41 19 LYS A C 6
ATOM 6791 O O . LYS A 1 19 ? 47.547 -14.941 13.541 1.00 1.44 19 LYS A O 6
ATOM 6810 N N . GLY A 1 20 ? 47.353 -13.814 11.603 1.00 24.45 20 GLY A N 6
ATOM 6811 C CA . GLY A 1 20 ? 46.522 -14.835 10.993 1.00 61.13 20 GLY A CA 6
ATOM 6812 C C . GLY A 1 20 ? 45.330 -15.203 11.853 1.00 32.33 20 GLY A C 6
ATOM 6813 O O . GLY A 1 20 ? 45.404 -16.123 12.669 1.00 31.12 20 GLY A O 6
ATOM 6817 N N . LEU A 1 21 ? 44.228 -14.484 11.674 1.00 52.45 21 LEU A N 6
ATOM 6818 C CA . LEU A 1 21 ? 43.014 -14.738 12.441 1.00 31.35 21 LEU A CA 6
ATOM 6819 C C . LEU A 1 21 ? 41.772 -14.369 11.636 1.00 44.10 21 LEU A C 6
ATOM 6820 O O . LEU A 1 21 ? 41.870 -13.742 10.581 1.00 33.42 21 LEU A O 6
ATOM 6836 N N . GLN A 1 22 ? 40.607 -14.760 12.142 1.00 42.30 22 GLN A N 6
ATOM 6837 C CA . GLN A 1 22 ? 39.347 -14.468 11.470 1.00 54.14 22 GLN A CA 6
ATOM 6838 C C . GLN A 1 22 ? 38.390 -13.733 12.402 1.00 35.14 22 GLN A C 6
ATOM 6839 O O . GLN A 1 22 ? 38.316 -14.034 13.593 1.00 32.21 22 GLN A O 6
ATOM 6853 N N . GLU A 1 23 ? 37.659 -12.768 11.852 1.00 20.13 23 GLU A N 6
ATOM 6854 C CA . GLU A 1 23 ? 36.707 -11.990 12.637 1.00 45.13 23 GLU A CA 6
ATOM 6855 C C . GLU A 1 23 ? 35.293 -12.143 12.084 1.00 22.04 23 GLU A C 6
ATOM 6856 O O . GLU A 1 23 ? 35.084 -12.126 10.872 1.00 12.43 23 GLU A O 6
ATOM 6868 N N . ASN A 1 24 ? 34.326 -12.294 12.984 1.00 42.43 24 ASN A N 6
ATOM 6869 C CA . ASN A 1 24 ? 32.932 -12.451 12.587 1.00 34.12 24 ASN A CA 6
ATOM 6870 C C . ASN A 1 24 ? 32.159 -11.151 12.787 1.00 41.42 24 ASN A C 6
ATOM 6871 O O . ASN A 1 24 ? 32.351 -10.448 13.779 1.00 4.31 24 ASN A O 6
ATOM 6882 N N . PHE A 1 25 ? 31.284 -10.837 11.837 1.00 0.01 25 PHE A N 6
ATOM 6883 C CA . PHE A 1 25 ? 30.482 -9.621 11.908 1.00 42.02 25 PHE A CA 6
ATOM 6884 C C . PHE A 1 25 ? 28.996 -9.941 11.777 1.00 30.24 25 PHE A C 6
ATOM 6885 O O . PHE A 1 25 ? 28.593 -11.104 11.819 1.00 43.11 25 PHE A O 6
ATOM 6902 N N . LYS A 1 26 ? 28.184 -8.901 11.620 1.00 45.11 26 LYS A N 6
ATOM 6903 C CA . LYS A 1 26 ? 26.743 -9.069 11.483 1.00 54.44 26 LYS A CA 6
ATOM 6904 C C . LYS A 1 26 ? 26.164 -8.035 10.521 1.00 32.52 26 LYS A C 6
ATOM 6905 O O . LYS A 1 26 ? 26.379 -6.835 10.683 1.00 41.34 26 LYS A O 6
ATOM 6924 N N . ALA A 1 27 ? 25.427 -8.511 9.522 1.00 5.31 27 ALA A N 6
ATOM 6925 C CA . ALA A 1 27 ? 24.815 -7.628 8.537 1.00 10.33 27 ALA A CA 6
ATOM 6926 C C . ALA A 1 27 ? 23.397 -8.079 8.202 1.00 4.41 27 ALA A C 6
ATOM 6927 O O . ALA A 1 27 ? 23.191 -9.171 7.672 1.00 54.21 27 ALA A O 6
ATOM 6934 N N . THR A 1 28 ? 22.422 -7.231 8.515 1.00 30.11 28 THR A N 6
ATOM 6935 C CA . THR A 1 28 ? 21.024 -7.543 8.249 1.00 75.31 28 THR A CA 6
ATOM 6936 C C . THR A 1 28 ? 20.413 -6.544 7.273 1.00 1.43 28 THR A C 6
ATOM 6937 O O . THR A 1 28 ? 20.184 -5.385 7.618 1.00 22.24 28 THR A O 6
ATOM 6948 N N . GLY A 1 29 ? 20.151 -7.000 6.052 1.00 13.22 29 GLY A N 6
ATOM 6949 C CA . GLY A 1 29 ? 19.568 -6.132 5.045 1.00 2.04 29 GLY A CA 6
ATOM 6950 C C . GLY A 1 29 ? 18.054 -6.113 5.102 1.00 34.21 29 GLY A C 6
ATOM 6951 O O . GLY A 1 29 ? 17.413 -7.165 5.113 1.00 24.04 29 GLY A O 6
ATOM 6955 N N . ILE A 1 30 ? 17.479 -4.916 5.140 1.00 43.43 30 ILE A N 6
ATOM 6956 C CA . ILE A 1 30 ? 16.031 -4.765 5.196 1.00 34.13 30 ILE A CA 6
ATOM 6957 C C . ILE A 1 30 ? 15.531 -3.836 4.095 1.00 0.13 30 ILE A C 6
ATOM 6958 O O . ILE A 1 30 ? 15.847 -2.646 4.082 1.00 52.15 30 ILE A O 6
ATOM 6974 N N . PHE A 1 31 ? 14.748 -4.387 3.174 1.00 54.30 31 PHE A N 6
ATOM 6975 C CA . PHE A 1 31 ? 14.203 -3.607 2.069 1.00 73.34 31 PHE A CA 6
ATOM 6976 C C . PHE A 1 31 ? 12.682 -3.726 2.017 1.00 63.33 31 PHE A C 6
ATOM 6977 O O . PHE A 1 31 ? 12.129 -4.821 2.128 1.00 51.21 31 PHE A O 6
ATOM 6994 N N . THR A 1 32 ? 12.011 -2.591 1.848 1.00 62.15 32 THR A N 6
ATOM 6995 C CA . THR A 1 32 ? 10.555 -2.566 1.783 1.00 65.34 32 THR A CA 6
ATOM 6996 C C . THR A 1 32 ? 10.051 -3.212 0.497 1.00 23.11 32 THR A C 6
ATOM 6997 O O . THR A 1 32 ? 8.910 -3.668 0.427 1.00 60.44 32 THR A O 6
ATOM 7008 N N . ASP A 1 33 ? 10.909 -3.248 -0.517 1.00 33.11 33 ASP A N 6
ATOM 7009 C CA . ASP A 1 33 ? 10.550 -3.840 -1.800 1.00 64.45 33 ASP A CA 6
ATOM 7010 C C . ASP A 1 33 ? 11.290 -5.157 -2.017 1.00 43.31 33 ASP A C 6
ATOM 7011 O O . ASP A 1 33 ? 11.460 -5.605 -3.150 1.00 22.31 33 ASP A O 6
ATOM 7020 N N . ASN A 1 34 ? 11.729 -5.770 -0.923 1.00 21.14 34 ASN A N 6
ATOM 7021 C CA . ASN A 1 34 ? 12.453 -7.034 -0.993 1.00 74.41 34 ASN A CA 6
ATOM 7022 C C . ASN A 1 34 ? 12.353 -7.793 0.327 1.00 14.41 34 ASN A C 6
ATOM 7023 O O . ASN A 1 34 ? 11.699 -8.832 0.410 1.00 71.44 34 ASN A O 6
ATOM 7034 N N . SER A 1 35 ? 13.005 -7.264 1.358 1.00 71.14 35 SER A N 6
ATOM 7035 C CA . SER A 1 35 ? 12.992 -7.892 2.674 1.00 64.34 35 SER A CA 6
ATOM 7036 C C . SER A 1 35 ? 13.710 -9.238 2.640 1.00 75.52 35 SER A C 6
ATOM 7037 O O . SER A 1 35 ? 13.104 -10.283 2.876 1.00 12.33 35 SER A O 6
ATOM 7045 N N . ASN A 1 36 ? 15.005 -9.205 2.344 1.00 53.55 36 ASN A N 6
ATOM 7046 C CA . ASN A 1 36 ? 15.806 -10.421 2.278 1.00 72.43 36 ASN A CA 6
ATOM 7047 C C . ASN A 1 36 ? 17.106 -10.259 3.059 1.00 64.52 36 ASN A C 6
ATOM 7048 O O . ASN A 1 36 ? 17.473 -9.152 3.450 1.00 5.33 36 ASN A O 6
ATOM 7059 N N . SER A 1 37 ? 17.799 -11.372 3.281 1.00 2.22 37 SER A N 6
ATOM 7060 C CA . SER A 1 37 ? 19.057 -11.354 4.018 1.00 24.21 37 SER A CA 6
ATOM 7061 C C . SER A 1 37 ? 20.219 -10.983 3.101 1.00 12.42 37 SER A C 6
ATOM 7062 O O . SER A 1 37 ? 20.096 -11.026 1.877 1.00 41.10 37 SER A O 6
ATOM 7070 N N . ASP A 1 38 ? 21.346 -10.617 3.703 1.00 75.52 38 ASP A N 6
ATOM 7071 C CA . ASP A 1 38 ? 22.531 -10.239 2.942 1.00 55.12 38 ASP A CA 6
ATOM 7072 C C . ASP A 1 38 ? 23.034 -11.409 2.102 1.00 12.20 38 ASP A C 6
ATOM 7073 O O . ASP A 1 38 ? 23.639 -12.345 2.624 1.00 31.44 38 ASP A O 6
ATOM 7082 N N . ILE A 1 39 ? 22.779 -11.348 0.799 1.00 34.35 39 ILE A N 6
ATOM 7083 C CA . ILE A 1 39 ? 23.206 -12.403 -0.112 1.00 13.41 39 ILE A CA 6
ATOM 7084 C C . ILE A 1 39 ? 22.750 -12.114 -1.538 1.00 60.23 39 ILE A C 6
ATOM 7085 O O . ILE A 1 39 ? 23.463 -12.402 -2.500 1.00 72.15 39 ILE A O 6
ATOM 7101 N N . THR A 1 40 ? 21.557 -11.542 -1.668 1.00 42.44 40 THR A N 6
ATOM 7102 C CA . THR A 1 40 ? 21.006 -11.213 -2.977 1.00 12.02 40 THR A CA 6
ATOM 7103 C C . THR A 1 40 ? 21.818 -10.117 -3.656 1.00 43.43 40 THR A C 6
ATOM 7104 O O . THR A 1 40 ? 22.119 -10.201 -4.847 1.00 64.40 40 THR A O 6
ATOM 7115 N N . ASP A 1 41 ? 22.171 -9.089 -2.892 1.00 52.55 41 ASP A N 6
ATOM 7116 C CA . ASP A 1 41 ? 22.951 -7.975 -3.421 1.00 33.30 41 ASP A CA 6
ATOM 7117 C C . ASP A 1 41 ? 24.440 -8.184 -3.163 1.00 34.03 41 ASP A C 6
ATOM 7118 O O . ASP A 1 41 ? 25.283 -7.549 -3.794 1.00 42.53 41 ASP A O 6
ATOM 7127 N N . GLN A 1 42 ? 24.754 -9.077 -2.230 1.00 73.30 42 GLN A N 6
ATOM 7128 C CA . GLN A 1 42 ? 26.141 -9.368 -1.887 1.00 50.35 42 GLN A CA 6
ATOM 7129 C C . GLN A 1 42 ? 26.870 -8.102 -1.448 1.00 14.00 42 GLN A C 6
ATOM 7130 O O . GLN A 1 42 ? 27.401 -7.360 -2.275 1.00 33.24 42 GLN A O 6
ATOM 7144 N N . VAL A 1 43 ? 26.891 -7.861 -0.141 1.00 15.31 43 VAL A N 6
ATOM 7145 C CA . VAL A 1 43 ? 27.555 -6.685 0.409 1.00 54.22 43 VAL A CA 6
ATOM 7146 C C . VAL A 1 43 ? 28.976 -6.556 -0.127 1.00 1.13 43 VAL A C 6
ATOM 7147 O O . VAL A 1 43 ? 29.688 -7.549 -0.276 1.00 63.42 43 VAL A O 6
ATOM 7160 N N . THR A 1 44 ? 29.385 -5.324 -0.414 1.00 51.14 44 THR A N 6
ATOM 7161 C CA . THR A 1 44 ? 30.721 -5.064 -0.934 1.00 44.11 44 THR A CA 6
ATOM 7162 C C . THR A 1 44 ? 31.683 -4.683 0.186 1.00 34.42 44 THR A C 6
ATOM 7163 O O . THR A 1 44 ? 31.549 -3.624 0.798 1.00 14.23 44 THR A O 6
ATOM 7174 N N . TRP A 1 45 ? 32.651 -5.553 0.449 1.00 62.11 45 TRP A N 6
ATOM 7175 C CA . TRP A 1 45 ? 33.636 -5.307 1.496 1.00 11.23 45 TRP A CA 6
ATOM 7176 C C . TRP A 1 45 ? 34.999 -4.982 0.896 1.00 23.02 45 TRP A C 6
ATOM 7177 O O . TRP A 1 45 ? 35.348 -5.473 -0.178 1.00 30.14 45 TRP A O 6
ATOM 7198 N N . ASP A 1 46 ? 35.766 -4.153 1.595 1.00 3.24 46 ASP A N 6
ATOM 7199 C CA . ASP A 1 46 ? 37.093 -3.764 1.131 1.00 11.24 46 ASP A CA 6
ATOM 7200 C C . ASP A 1 46 ? 38.102 -3.803 2.275 1.00 13.21 46 ASP A C 6
ATOM 7201 O O . ASP A 1 46 ? 37.768 -3.500 3.421 1.00 61.43 46 ASP A O 6
ATOM 7210 N N . SER A 1 47 ? 39.336 -4.178 1.956 1.00 22.21 47 SER A N 6
ATOM 7211 C CA . SER A 1 47 ? 40.393 -4.262 2.958 1.00 53.33 47 SER A CA 6
ATOM 7212 C C . SER A 1 47 ? 41.620 -3.467 2.521 1.00 74.13 47 SER A C 6
ATOM 7213 O O . SER A 1 47 ? 41.882 -3.315 1.328 1.00 54.24 47 SER A O 6
ATOM 7221 N N . SER A 1 48 ? 42.368 -2.962 3.496 1.00 22.42 48 SER A N 6
ATOM 7222 C CA . SER A 1 48 ? 43.566 -2.180 3.214 1.00 52.22 48 SER A CA 6
ATOM 7223 C C . SER A 1 48 ? 44.457 -2.896 2.203 1.00 10.25 48 SER A C 6
ATOM 7224 O O . SER A 1 48 ? 45.128 -2.260 1.391 1.00 31.45 48 SER A O 6
ATOM 7232 N N . ASN A 1 49 ? 44.457 -4.224 2.261 1.00 45.30 49 ASN A N 6
ATOM 7233 C CA . ASN A 1 49 ? 45.266 -5.028 1.352 1.00 42.32 49 ASN A CA 6
ATOM 7234 C C . ASN A 1 49 ? 46.720 -4.564 1.362 1.00 54.23 49 ASN A C 6
ATOM 7235 O O . ASN A 1 49 ? 47.430 -4.687 0.363 1.00 13.01 49 ASN A O 6
ATOM 7246 N N . THR A 1 50 ? 47.157 -4.030 2.498 1.00 40.20 50 THR A N 6
ATOM 7247 C CA . THR A 1 50 ? 48.525 -3.547 2.639 1.00 51.13 50 THR A CA 6
ATOM 7248 C C . THR A 1 50 ? 49.531 -4.667 2.398 1.00 12.34 50 THR A C 6
ATOM 7249 O O . THR A 1 50 ? 50.687 -4.413 2.061 1.00 62.35 50 THR A O 6
ATOM 7260 N N . ASP A 1 51 ? 49.083 -5.905 2.574 1.00 24.12 51 ASP A N 6
ATOM 7261 C CA . ASP A 1 51 ? 49.945 -7.065 2.374 1.00 13.25 51 ASP A CA 6
ATOM 7262 C C . ASP A 1 51 ? 49.118 -8.310 2.069 1.00 53.32 51 ASP A C 6
ATOM 7263 O O . ASP A 1 51 ? 49.200 -8.868 0.974 1.00 24.35 51 ASP A O 6
ATOM 7272 N N . ILE A 1 52 ? 48.322 -8.739 3.043 1.00 63.24 52 ILE A N 6
ATOM 7273 C CA . ILE A 1 52 ? 47.481 -9.918 2.877 1.00 12.21 52 ILE A CA 6
ATOM 7274 C C . ILE A 1 52 ? 46.149 -9.748 3.599 1.00 14.14 52 ILE A C 6
ATOM 7275 O O . ILE A 1 52 ? 45.990 -10.181 4.742 1.00 55.44 52 ILE A O 6
ATOM 7291 N N . LEU A 1 53 ? 45.193 -9.117 2.926 1.00 41.11 53 LEU A N 6
ATOM 7292 C CA . LEU A 1 53 ? 43.872 -8.891 3.502 1.00 22.14 53 LEU A CA 6
ATOM 7293 C C . LEU A 1 53 ? 42.776 -9.378 2.560 1.00 42.12 53 LEU A C 6
ATOM 7294 O O . LEU A 1 53 ? 42.736 -8.998 1.390 1.00 63.15 53 LEU A O 6
ATOM 7310 N N . SER A 1 54 ? 41.887 -10.219 3.078 1.00 23.14 54 SER A N 6
ATOM 7311 C CA . SER A 1 54 ? 40.791 -10.759 2.283 1.00 62.13 54 SER A CA 6
ATOM 7312 C C . SER A 1 54 ? 39.490 -10.761 3.080 1.00 4.30 54 SER A C 6
ATOM 7313 O O . SER A 1 54 ? 39.485 -11.044 4.278 1.00 33.53 54 SER A O 6
ATOM 7321 N N . ILE A 1 55 ? 38.391 -10.442 2.406 1.00 15.23 55 ILE A N 6
ATOM 7322 C CA . ILE A 1 55 ? 37.084 -10.407 3.051 1.00 74.33 55 ILE A CA 6
ATOM 7323 C C . ILE A 1 55 ? 36.153 -11.462 2.463 1.00 74.15 55 ILE A C 6
ATOM 7324 O O . ILE A 1 55 ? 36.021 -11.579 1.244 1.00 13.52 55 ILE A O 6
ATOM 7340 N N . SER A 1 56 ? 35.507 -12.228 3.337 1.00 44.33 56 SER A N 6
ATOM 7341 C CA . SER A 1 56 ? 34.589 -13.275 2.904 1.00 3.13 56 SER A CA 6
ATOM 7342 C C . SER A 1 56 ? 33.210 -13.078 3.525 1.00 34.10 56 SER A C 6
ATOM 7343 O O . SER A 1 56 ? 33.034 -13.227 4.733 1.00 12.14 56 SER A O 6
ATOM 7351 N N . ASN A 1 57 ? 32.234 -12.742 2.688 1.00 75.22 57 ASN A N 6
ATOM 7352 C CA . ASN A 1 57 ? 30.869 -12.524 3.153 1.00 13.13 57 ASN A CA 6
ATOM 7353 C C . ASN A 1 57 ? 29.975 -13.706 2.791 1.00 31.12 57 ASN A C 6
ATOM 7354 O O . ASN A 1 57 ? 29.724 -13.971 1.616 1.00 44.22 57 ASN A O 6
ATOM 7365 N N . ALA A 1 58 ? 29.497 -14.413 3.810 1.00 75.02 58 ALA A N 6
ATOM 7366 C CA . ALA A 1 58 ? 28.629 -15.565 3.599 1.00 34.05 58 ALA A CA 6
ATOM 7367 C C . ALA A 1 58 ? 27.239 -15.130 3.146 1.00 21.02 58 ALA A C 6
ATOM 7368 O O . ALA A 1 58 ? 26.932 -13.939 3.111 1.00 11.42 58 ALA A O 6
ATOM 7375 N N . SER A 1 59 ? 26.403 -16.103 2.799 1.00 22.42 59 SER A N 6
ATOM 7376 C CA . SER A 1 59 ? 25.047 -15.820 2.343 1.00 23.34 59 SER A CA 6
ATOM 7377 C C . SER A 1 59 ? 24.125 -15.536 3.525 1.00 21.32 59 SER A C 6
ATOM 7378 O O . SER A 1 59 ? 23.162 -14.778 3.407 1.00 21.43 59 SER A O 6
ATOM 7386 N N . ASP A 1 60 ? 24.427 -16.150 4.664 1.00 63.11 60 ASP A N 6
ATOM 7387 C CA . ASP A 1 60 ? 23.627 -15.964 5.869 1.00 43.42 60 ASP A CA 6
ATOM 7388 C C . ASP A 1 60 ? 23.516 -14.484 6.224 1.00 70.14 60 ASP A C 6
ATOM 7389 O O . ASP A 1 60 ? 22.477 -13.860 6.008 1.00 32.43 60 ASP A O 6
ATOM 7398 N N . SER A 1 61 ? 24.593 -13.929 6.769 1.00 4.13 61 SER A N 6
ATOM 7399 C CA . SER A 1 61 ? 24.615 -12.524 7.159 1.00 41.23 61 SER A CA 6
ATOM 7400 C C . SER A 1 61 ? 25.964 -12.149 7.766 1.00 73.22 61 SER A C 6
ATOM 7401 O O . SER A 1 61 ? 26.603 -11.186 7.341 1.00 30.20 61 SER A O 6
ATOM 7409 N N . HIS A 1 62 ? 26.391 -12.918 8.763 1.00 53.30 62 HIS A N 6
ATOM 7410 C CA . HIS A 1 62 ? 27.664 -12.668 9.430 1.00 52.15 62 HIS A CA 6
ATOM 7411 C C . HIS A 1 62 ? 28.827 -12.824 8.455 1.00 42.22 62 HIS A C 6
ATOM 7412 O O . HIS A 1 62 ? 28.958 -13.849 7.788 1.00 60.31 62 HIS A O 6
ATOM 7426 N N . GLY A 1 63 ? 29.670 -11.798 8.377 1.00 32.12 63 GLY A N 6
ATOM 7427 C CA . GLY A 1 63 ? 30.810 -11.841 7.481 1.00 63.21 63 GLY A CA 6
ATOM 7428 C C . GLY A 1 63 ? 32.082 -12.279 8.181 1.00 54.12 63 GLY A C 6
ATOM 7429 O O . GLY A 1 63 ? 32.303 -11.948 9.346 1.00 30.05 63 GLY A O 6
ATOM 7433 N N . LEU A 1 64 ? 32.919 -13.026 7.470 1.00 31.21 64 LEU A N 6
ATOM 7434 C CA . LEU A 1 64 ? 34.175 -13.512 8.031 1.00 40.02 64 LEU A CA 6
ATOM 7435 C C . LEU A 1 64 ? 35.368 -12.854 7.345 1.00 0.32 64 LEU A C 6
ATOM 7436 O O . LEU A 1 64 ? 35.654 -13.125 6.179 1.00 30.05 64 LEU A O 6
ATOM 7452 N N . ALA A 1 65 ? 36.062 -11.989 8.078 1.00 51.21 65 ALA A N 6
ATOM 7453 C CA . ALA A 1 65 ? 37.226 -11.295 7.542 1.00 65.21 65 ALA A CA 6
ATOM 7454 C C . ALA A 1 65 ? 38.518 -12.001 7.941 1.00 32.23 65 ALA A C 6
ATOM 7455 O O . ALA A 1 65 ? 38.722 -12.327 9.111 1.00 44.14 65 ALA A O 6
ATOM 7462 N N . SER A 1 66 ? 39.386 -12.236 6.962 1.00 12.43 66 SER A N 6
ATOM 7463 C CA . SER A 1 66 ? 40.656 -12.908 7.211 1.00 12.54 66 SER A CA 6
ATOM 7464 C C . SER A 1 66 ? 41.829 -11.973 6.931 1.00 31.10 66 SER A C 6
ATOM 7465 O O . SER A 1 66 ? 41.912 -11.364 5.864 1.00 2.10 66 SER A O 6
ATOM 7473 N N . THR A 1 67 ? 42.735 -11.865 7.898 1.00 41.43 67 THR A N 6
ATOM 7474 C CA . THR A 1 67 ? 43.903 -11.004 7.757 1.00 22.53 67 THR A CA 6
ATOM 7475 C C . THR A 1 67 ? 45.184 -11.757 8.099 1.00 2.21 67 THR A C 6
ATOM 7476 O O . THR A 1 67 ? 45.190 -12.634 8.964 1.00 15.31 67 THR A O 6
ATOM 7487 N N . LEU A 1 68 ? 46.269 -11.409 7.416 1.00 41.21 68 LEU A N 6
ATOM 7488 C CA . LEU A 1 68 ? 47.558 -12.051 7.648 1.00 21.30 68 LEU A CA 6
ATOM 7489 C C . LEU A 1 68 ? 48.704 -11.153 7.193 1.00 71.35 68 LEU A C 6
ATOM 7490 O O . LEU A 1 68 ? 49.534 -11.555 6.378 1.00 1.23 68 LEU A O 6
ATOM 7506 N N . ASN A 1 69 ? 48.743 -9.936 7.726 1.00 61.53 69 ASN A N 6
ATOM 7507 C CA . ASN A 1 69 ? 49.788 -8.982 7.375 1.00 4.21 69 ASN A CA 6
ATOM 7508 C C . ASN A 1 69 ? 50.518 -8.491 8.622 1.00 34.33 69 ASN A C 6
ATOM 7509 O O . ASN A 1 69 ? 50.137 -8.821 9.745 1.00 14.31 69 ASN A O 6
ATOM 7520 N N . GLN A 1 70 ? 51.567 -7.702 8.416 1.00 70.24 70 GLN A N 6
ATOM 7521 C CA . GLN A 1 70 ? 52.349 -7.166 9.523 1.00 22.53 70 GLN A CA 6
ATOM 7522 C C . GLN A 1 70 ? 52.181 -5.654 9.628 1.00 75.32 70 GLN A C 6
ATOM 7523 O O . GLN A 1 70 ? 52.831 -4.896 8.910 1.00 5.04 70 GLN A O 6
ATOM 7537 N N . GLY A 1 71 ? 51.301 -5.222 10.527 1.00 61.42 71 GLY A N 6
ATOM 7538 C CA . GLY A 1 71 ? 51.062 -3.802 10.708 1.00 23.52 71 GLY A CA 6
ATOM 7539 C C . GLY A 1 71 ? 49.616 -3.496 11.041 1.00 14.20 71 GLY A C 6
ATOM 7540 O O . GLY A 1 71 ? 49.038 -4.101 11.943 1.00 53.21 71 GLY A O 6
ATOM 7544 N N . ASN A 1 72 ? 49.030 -2.552 10.312 1.00 54.41 72 ASN A N 6
ATOM 7545 C CA . ASN A 1 72 ? 47.642 -2.164 10.536 1.00 13.13 72 ASN A CA 6
ATOM 7546 C C . ASN A 1 72 ? 46.867 -2.129 9.222 1.00 4.11 72 ASN A C 6
ATOM 7547 O O . ASN A 1 72 ? 47.384 -1.686 8.196 1.00 11.33 72 ASN A O 6
ATOM 7558 N N . VAL A 1 73 ? 45.625 -2.599 9.261 1.00 15.21 73 VAL A N 6
ATOM 7559 C CA . VAL A 1 73 ? 44.778 -2.620 8.075 1.00 54.15 73 VAL A CA 6
ATOM 7560 C C . VAL A 1 73 ? 43.372 -2.124 8.394 1.00 72.12 73 VAL A C 6
ATOM 7561 O O . VAL A 1 73 ? 42.804 -2.459 9.434 1.00 44.11 73 VAL A O 6
ATOM 7574 N N . LYS A 1 74 ? 42.814 -1.324 7.492 1.00 54.11 74 LYS A N 6
ATOM 7575 C CA . LYS A 1 74 ? 41.472 -0.782 7.675 1.00 44.11 74 LYS A CA 6
ATOM 7576 C C . LYS A 1 74 ? 40.486 -1.435 6.713 1.00 74.24 74 LYS A C 6
ATOM 7577 O O . LYS A 1 74 ? 40.686 -1.422 5.498 1.00 24.20 74 LYS A O 6
ATOM 7596 N N . VAL A 1 75 ? 39.418 -2.005 7.263 1.00 41.10 75 VAL A N 6
ATOM 7597 C CA . VAL A 1 75 ? 38.399 -2.661 6.453 1.00 15.20 75 VAL A CA 6
ATOM 7598 C C . VAL A 1 75 ? 37.077 -1.903 6.513 1.00 2.30 75 VAL A C 6
ATOM 7599 O O . VAL A 1 75 ? 36.655 -1.450 7.578 1.00 62.41 75 VAL A O 6
ATOM 7612 N N . THR A 1 76 ? 36.426 -1.767 5.362 1.00 42.12 76 THR A N 6
ATOM 7613 C CA . THR A 1 76 ? 35.153 -1.063 5.282 1.00 35.04 76 THR A CA 6
ATOM 7614 C C . THR A 1 76 ? 34.177 -1.794 4.367 1.00 13.41 76 THR A C 6
ATOM 7615 O O . THR A 1 76 ? 34.585 -2.512 3.456 1.00 64.15 76 THR A O 6
ATOM 7626 N N . ALA A 1 77 ? 32.885 -1.605 4.616 1.00 51.43 77 ALA A N 6
ATOM 7627 C CA . ALA A 1 77 ? 31.851 -2.244 3.812 1.00 53.24 77 ALA A CA 6
ATOM 7628 C C . ALA A 1 77 ? 30.604 -1.370 3.725 1.00 0.12 77 ALA A C 6
ATOM 7629 O O . ALA A 1 77 ? 30.222 -0.718 4.697 1.00 25.43 77 ALA A O 6
ATOM 7636 N N . SER A 1 78 ? 29.974 -1.360 2.555 1.00 34.40 78 SER A N 6
ATOM 7637 C CA . SER A 1 78 ? 28.772 -0.562 2.341 1.00 61.54 78 SER A CA 6
ATOM 7638 C C . SER A 1 78 ? 27.637 -1.425 1.798 1.00 73.20 78 SER A C 6
ATOM 7639 O O . SER A 1 78 ? 27.849 -2.281 0.939 1.00 64.14 78 SER A O 6
ATOM 7647 N N . ILE A 1 79 ? 26.431 -1.193 2.306 1.00 22.42 79 ILE A N 6
ATOM 7648 C CA . ILE A 1 79 ? 25.262 -1.948 1.873 1.00 51.15 79 ILE A CA 6
ATOM 7649 C C . ILE A 1 79 ? 24.058 -1.032 1.676 1.00 25.13 79 ILE A C 6
ATOM 7650 O O . ILE A 1 79 ? 23.552 -0.442 2.630 1.00 43.24 79 ILE A O 6
ATOM 7666 N N . GLY A 1 80 ? 23.604 -0.920 0.432 1.00 55.11 80 GLY A N 6
ATOM 7667 C CA . GLY A 1 80 ? 22.462 -0.076 0.133 1.00 54.31 80 GLY A CA 6
ATOM 7668 C C . GLY A 1 80 ? 22.623 1.331 0.674 1.00 33.25 80 GLY A C 6
ATOM 7669 O O . GLY A 1 80 ? 23.472 2.090 0.208 1.00 34.43 80 GLY A O 6
ATOM 7673 N N . GLY A 1 81 ? 21.804 1.681 1.662 1.00 73.12 81 GLY A N 6
ATOM 7674 C CA . GLY A 1 81 ? 21.874 3.006 2.250 1.00 63.23 81 GLY A CA 6
ATOM 7675 C C . GLY A 1 81 ? 22.864 3.080 3.395 1.00 20.34 81 GLY A C 6
ATOM 7676 O O . GLY A 1 81 ? 23.917 3.707 3.275 1.00 12.12 81 GLY A O 6
ATOM 7680 N N . ILE A 1 82 ? 22.526 2.440 4.509 1.00 32.55 82 ILE A N 6
ATOM 7681 C CA . ILE A 1 82 ? 23.393 2.436 5.681 1.00 12.32 82 ILE A CA 6
ATOM 7682 C C . ILE A 1 82 ? 24.658 1.625 5.427 1.00 63.44 82 ILE A C 6
ATOM 7683 O O . ILE A 1 82 ? 24.623 0.600 4.745 1.00 1.34 82 ILE A O 6
ATOM 7699 N N . GLN A 1 83 ? 25.774 2.089 5.980 1.00 71.01 83 GLN A N 6
ATOM 7700 C CA . GLN A 1 83 ? 27.051 1.405 5.813 1.00 32.23 83 GLN A CA 6
ATOM 7701 C C . GLN A 1 83 ? 27.902 1.528 7.072 1.00 25.55 83 GLN A C 6
ATOM 7702 O O . GLN A 1 83 ? 27.659 2.388 7.918 1.00 74.44 83 GLN A O 6
ATOM 7716 N N . GLY A 1 84 ? 28.903 0.660 7.191 1.00 4.21 84 GLY A N 6
ATOM 7717 C CA . GLY A 1 84 ? 29.776 0.688 8.351 1.00 53.25 84 GLY A CA 6
ATOM 7718 C C . GLY A 1 84 ? 31.202 0.304 8.012 1.00 5.10 84 GLY A C 6
ATOM 7719 O O . GLY A 1 84 ? 31.497 -0.082 6.881 1.00 51.22 84 GLY A O 6
ATOM 7723 N N . SER A 1 85 ? 32.091 0.411 8.994 1.00 5.23 85 SER A N 6
ATOM 7724 C CA . SER A 1 85 ? 33.497 0.077 8.793 1.00 14.44 85 SER A CA 6
ATOM 7725 C C . SER A 1 85 ? 34.094 -0.538 10.055 1.00 65.42 85 SER A C 6
ATOM 7726 O O . SER A 1 85 ? 33.590 -0.334 11.160 1.00 61.04 85 SER A O 6
ATOM 7734 N N . THR A 1 86 ? 35.174 -1.295 9.882 1.00 3.42 86 THR A N 6
ATOM 7735 C CA . THR A 1 86 ? 35.841 -1.942 11.005 1.00 44.23 86 THR A CA 6
ATOM 7736 C C . THR A 1 86 ? 37.346 -1.704 10.961 1.00 4.45 86 THR A C 6
ATOM 7737 O O . THR A 1 86 ? 37.920 -1.490 9.893 1.00 23.04 86 THR A O 6
ATOM 7748 N N . ASP A 1 87 ? 37.980 -1.742 12.128 1.00 24.12 87 ASP A N 6
ATOM 7749 C CA . ASP A 1 87 ? 39.420 -1.532 12.223 1.00 24.02 87 ASP A CA 6
ATOM 7750 C C . ASP A 1 87 ? 40.143 -2.843 12.516 1.00 33.33 87 ASP A C 6
ATOM 7751 O O . ASP A 1 87 ? 39.707 -3.629 13.358 1.00 24.31 87 ASP A O 6
ATOM 7760 N N . PHE A 1 88 ? 41.248 -3.074 11.815 1.00 1.54 88 PHE A N 6
ATOM 7761 C CA . PHE A 1 88 ? 42.030 -4.291 11.999 1.00 51.32 88 PHE A CA 6
ATOM 7762 C C . PHE A 1 88 ? 43.488 -3.960 12.303 1.00 1.24 88 PHE A C 6
ATOM 7763 O O . PHE A 1 88 ? 44.193 -3.386 11.473 1.00 64.51 88 PHE A O 6
ATOM 7780 N N . LYS A 1 89 ? 43.934 -4.325 13.501 1.00 54.32 89 LYS A N 6
ATOM 7781 C CA . LYS A 1 89 ? 45.307 -4.068 13.917 1.00 22.53 89 LYS A CA 6
ATOM 7782 C C . LYS A 1 89 ? 46.001 -5.363 14.330 1.00 11.44 89 LYS A C 6
ATOM 7783 O O . LYS A 1 89 ? 45.657 -5.966 15.347 1.00 1.21 89 LYS A O 6
ATOM 7802 N N . VAL A 1 90 ? 46.980 -5.783 13.536 1.00 22.52 90 VAL A N 6
ATOM 7803 C CA . VAL A 1 90 ? 47.724 -7.005 13.821 1.00 1.41 90 VAL A CA 6
ATOM 7804 C C . VAL A 1 90 ? 49.162 -6.692 14.220 1.00 40.14 90 VAL A C 6
ATOM 7805 O O . VAL A 1 90 ? 49.883 -6.004 13.497 1.00 44.44 90 VAL A O 6
ATOM 7818 N N . THR A 1 91 ? 49.575 -7.203 15.376 1.00 55.33 91 THR A N 6
ATOM 7819 C CA . THR A 1 91 ? 50.926 -6.978 15.872 1.00 43.14 91 THR A CA 6
ATOM 7820 C C . THR A 1 91 ? 51.595 -8.291 16.261 1.00 34.43 91 THR A C 6
ATOM 7821 O O . THR A 1 91 ? 50.920 -9.268 16.587 1.00 3.11 91 THR A O 6
ATOM 7832 N N . GLN A 1 92 ? 52.923 -8.307 16.226 1.00 61.30 92 GLN A N 6
ATOM 7833 C CA . GLN A 1 92 ? 53.682 -9.502 16.576 1.00 72.31 92 GLN A CA 6
ATOM 7834 C C . GLN A 1 92 ? 54.838 -9.159 17.509 1.00 30.25 92 GLN A C 6
ATOM 7835 O O . GLN A 1 92 ? 55.640 -8.270 17.221 1.00 62.52 92 GLN A O 6
ATOM 7849 N N . MET A 1 1 ? 6.020 1.826 -4.577 1.00 73.50 1 MET A N 7
ATOM 7850 C CA . MET A 1 1 ? 5.850 2.372 -3.236 1.00 3.33 1 MET A CA 7
ATOM 7851 C C . MET A 1 1 ? 6.200 1.332 -2.176 1.00 44.14 1 MET A C 7
ATOM 7852 O O . MET A 1 1 ? 7.106 1.519 -1.364 1.00 3.21 1 MET A O 7
ATOM 7866 N N . PRO A 1 2 ? 5.467 0.209 -2.183 1.00 52.20 2 PRO A N 7
ATOM 7867 C CA . PRO A 1 2 ? 5.682 -0.883 -1.229 1.00 1.31 2 PRO A CA 7
ATOM 7868 C C . PRO A 1 2 ? 6.993 -1.621 -1.479 1.00 13.12 2 PRO A C 7
ATOM 7869 O O . PRO A 1 2 ? 7.536 -1.584 -2.582 1.00 71.34 2 PRO A O 7
ATOM 7880 N N . ALA A 1 3 ? 7.495 -2.291 -0.447 1.00 2.22 3 ALA A N 7
ATOM 7881 C CA . ALA A 1 3 ? 8.741 -3.040 -0.556 1.00 11.31 3 ALA A CA 7
ATOM 7882 C C . ALA A 1 3 ? 9.905 -2.120 -0.908 1.00 63.23 3 ALA A C 7
ATOM 7883 O O . ALA A 1 3 ? 10.903 -2.558 -1.481 1.00 13.10 3 ALA A O 7
ATOM 7890 N N . ALA A 1 4 ? 9.771 -0.844 -0.563 1.00 12.10 4 ALA A N 7
ATOM 7891 C CA . ALA A 1 4 ? 10.812 0.137 -0.842 1.00 25.30 4 ALA A CA 7
ATOM 7892 C C . ALA A 1 4 ? 12.022 -0.074 0.063 1.00 35.10 4 ALA A C 7
ATOM 7893 O O . ALA A 1 4 ? 11.910 -0.020 1.289 1.00 54.15 4 ALA A O 7
ATOM 7900 N N . LEU A 1 5 ? 13.176 -0.315 -0.547 1.00 65.33 5 LEU A N 7
ATOM 7901 C CA . LEU A 1 5 ? 14.408 -0.535 0.204 1.00 74.21 5 LEU A CA 7
ATOM 7902 C C . LEU A 1 5 ? 14.622 0.570 1.233 1.00 30.34 5 LEU A C 7
ATOM 7903 O O . LEU A 1 5 ? 14.060 1.659 1.117 1.00 33.32 5 LEU A O 7
ATOM 7919 N N . VAL A 1 6 ? 15.441 0.282 2.240 1.00 12.44 6 VAL A N 7
ATOM 7920 C CA . VAL A 1 6 ? 15.733 1.253 3.289 1.00 73.50 6 VAL A CA 7
ATOM 7921 C C . VAL A 1 6 ? 17.218 1.259 3.634 1.00 73.11 6 VAL A C 7
ATOM 7922 O O . VAL A 1 6 ? 17.927 2.225 3.352 1.00 71.43 6 VAL A O 7
ATOM 7935 N N . SER A 1 7 ? 17.682 0.174 4.246 1.00 41.13 7 SER A N 7
ATOM 7936 C CA . SER A 1 7 ? 19.083 0.055 4.633 1.00 41.54 7 SER A CA 7
ATOM 7937 C C . SER A 1 7 ? 19.350 -1.289 5.303 1.00 73.15 7 SER A C 7
ATOM 7938 O O . SER A 1 7 ? 18.451 -2.122 5.427 1.00 41.31 7 SER A O 7
ATOM 7946 N N . ILE A 1 8 ? 20.590 -1.493 5.732 1.00 64.21 8 ILE A N 7
ATOM 7947 C CA . ILE A 1 8 ? 20.976 -2.735 6.390 1.00 32.31 8 ILE A CA 7
ATOM 7948 C C . ILE A 1 8 ? 21.651 -2.461 7.729 1.00 22.25 8 ILE A C 7
ATOM 7949 O O . ILE A 1 8 ? 22.265 -1.412 7.924 1.00 52.13 8 ILE A O 7
ATOM 7965 N N . SER A 1 9 ? 21.535 -3.413 8.650 1.00 2.33 9 SER A N 7
ATOM 7966 C CA . SER A 1 9 ? 22.133 -3.273 9.973 1.00 70.40 9 SER A CA 7
ATOM 7967 C C . SER A 1 9 ? 23.367 -4.160 10.107 1.00 23.04 9 SER A C 7
ATOM 7968 O O . SER A 1 9 ? 23.264 -5.386 10.151 1.00 53.04 9 SER A O 7
ATOM 7976 N N . VAL A 1 10 ? 24.536 -3.530 10.173 1.00 21.32 10 VAL A N 7
ATOM 7977 C CA . VAL A 1 10 ? 25.792 -4.260 10.304 1.00 75.22 10 VAL A CA 7
ATOM 7978 C C . VAL A 1 10 ? 26.507 -3.895 11.600 1.00 60.54 10 VAL A C 7
ATOM 7979 O O . VAL A 1 10 ? 26.598 -2.722 11.961 1.00 23.44 10 VAL A O 7
ATOM 7992 N N . SER A 1 11 ? 27.014 -4.909 12.295 1.00 51.32 11 SER A N 7
ATOM 7993 C CA . SER A 1 11 ? 27.719 -4.695 13.553 1.00 22.41 11 SER A CA 7
ATOM 7994 C C . SER A 1 11 ? 29.201 -5.030 13.409 1.00 52.32 11 SER A C 7
ATOM 7995 O O . SER A 1 11 ? 29.677 -6.068 13.869 1.00 52.23 11 SER A O 7
ATOM 8003 N N . PRO A 1 12 ? 29.949 -4.129 12.754 1.00 14.02 12 PRO A N 7
ATOM 8004 C CA . PRO A 1 12 ? 31.387 -4.305 12.534 1.00 42.22 12 PRO A CA 7
ATOM 8005 C C . PRO A 1 12 ? 32.191 -4.180 13.824 1.00 52.03 12 PRO A C 7
ATOM 8006 O O . PRO A 1 12 ? 31.757 -3.533 14.778 1.00 23.40 12 PRO A O 7
ATOM 8017 N N . THR A 1 13 ? 33.365 -4.803 13.847 1.00 42.34 13 THR A N 7
ATOM 8018 C CA . THR A 1 13 ? 34.229 -4.762 15.020 1.00 42.24 13 THR A CA 7
ATOM 8019 C C . THR A 1 13 ? 35.415 -3.830 14.797 1.00 71.02 13 THR A C 7
ATOM 8020 O O . THR A 1 13 ? 36.020 -3.825 13.726 1.00 72.33 13 THR A O 7
ATOM 8031 N N . ASN A 1 14 ? 35.742 -3.042 15.816 1.00 24.52 14 ASN A N 7
ATOM 8032 C CA . ASN A 1 14 ? 36.857 -2.106 15.731 1.00 1.20 14 ASN A CA 7
ATOM 8033 C C . ASN A 1 14 ? 37.800 -2.273 16.919 1.00 50.03 14 ASN A C 7
ATOM 8034 O O . ASN A 1 14 ? 37.494 -1.846 18.032 1.00 2.00 14 ASN A O 7
ATOM 8045 N N . SER A 1 15 ? 38.948 -2.897 16.673 1.00 52.41 15 SER A N 7
ATOM 8046 C CA . SER A 1 15 ? 39.935 -3.123 17.722 1.00 34.23 15 SER A CA 7
ATOM 8047 C C . SER A 1 15 ? 41.207 -3.739 17.148 1.00 74.40 15 SER A C 7
ATOM 8048 O O . SER A 1 15 ? 41.380 -3.814 15.931 1.00 25.21 15 SER A O 7
ATOM 8056 N N . THR A 1 16 ? 42.095 -4.180 18.033 1.00 21.43 16 THR A N 7
ATOM 8057 C CA . THR A 1 16 ? 43.352 -4.789 17.616 1.00 30.14 16 THR A CA 7
ATOM 8058 C C . THR A 1 16 ? 43.336 -6.296 17.846 1.00 52.00 16 THR A C 7
ATOM 8059 O O . THR A 1 16 ? 42.757 -6.780 18.819 1.00 51.23 16 THR A O 7
ATOM 8070 N N . VAL A 1 17 ? 43.976 -7.034 16.945 1.00 72.25 17 VAL A N 7
ATOM 8071 C CA . VAL A 1 17 ? 44.036 -8.487 17.050 1.00 24.10 17 VAL A CA 7
ATOM 8072 C C . VAL A 1 17 ? 45.441 -9.001 16.755 1.00 71.42 17 VAL A C 7
ATOM 8073 O O . VAL A 1 17 ? 46.216 -8.352 16.053 1.00 73.42 17 VAL A O 7
ATOM 8086 N N . ALA A 1 18 ? 45.762 -10.172 17.296 1.00 62.15 18 ALA A N 7
ATOM 8087 C CA . ALA A 1 18 ? 47.073 -10.775 17.088 1.00 32.41 18 ALA A CA 7
ATOM 8088 C C . ALA A 1 18 ? 47.240 -11.243 15.646 1.00 10.03 18 ALA A C 7
ATOM 8089 O O . ALA A 1 18 ? 46.259 -11.438 14.928 1.00 22.11 18 ALA A O 7
ATOM 8096 N N . LYS A 1 19 ? 48.488 -11.420 15.228 1.00 65.52 19 LYS A N 7
ATOM 8097 C CA . LYS A 1 19 ? 48.785 -11.866 13.872 1.00 43.25 19 LYS A CA 7
ATOM 8098 C C . LYS A 1 19 ? 47.992 -13.122 13.525 1.00 2.15 19 LYS A C 7
ATOM 8099 O O . LYS A 1 19 ? 47.815 -14.006 14.362 1.00 31.04 19 LYS A O 7
ATOM 8118 N N . GLY A 1 20 ? 47.518 -13.194 12.285 1.00 20.33 20 GLY A N 7
ATOM 8119 C CA . GLY A 1 20 ? 46.751 -14.347 11.851 1.00 52.14 20 GLY A CA 7
ATOM 8120 C C . GLY A 1 20 ? 45.402 -14.438 12.537 1.00 64.20 20 GLY A C 7
ATOM 8121 O O . GLY A 1 20 ? 45.303 -14.921 13.666 1.00 43.02 20 GLY A O 7
ATOM 8125 N N . LEU A 1 21 ? 44.361 -13.972 11.856 1.00 21.32 21 LEU A N 7
ATOM 8126 C CA . LEU A 1 21 ? 43.011 -14.002 12.408 1.00 40.10 21 LEU A CA 7
ATOM 8127 C C . LEU A 1 21 ? 42.004 -13.431 11.414 1.00 21.34 21 LEU A C 7
ATOM 8128 O O . LEU A 1 21 ? 42.377 -12.743 10.465 1.00 3.11 21 LEU A O 7
ATOM 8144 N N . GLN A 1 22 ? 40.727 -13.721 11.642 1.00 50.02 22 GLN A N 7
ATOM 8145 C CA . GLN A 1 22 ? 39.667 -13.235 10.767 1.00 55.01 22 GLN A CA 7
ATOM 8146 C C . GLN A 1 22 ? 38.493 -12.700 11.580 1.00 15.31 22 GLN A C 7
ATOM 8147 O O . GLN A 1 22 ? 38.271 -13.118 12.716 1.00 1.40 22 GLN A O 7
ATOM 8161 N N . GLU A 1 23 ? 37.744 -11.773 10.990 1.00 2.33 23 GLU A N 7
ATOM 8162 C CA . GLU A 1 23 ? 36.594 -11.180 11.662 1.00 55.13 23 GLU A CA 7
ATOM 8163 C C . GLU A 1 23 ? 35.313 -11.433 10.871 1.00 13.55 23 GLU A C 7
ATOM 8164 O O . GLU A 1 23 ? 35.181 -10.999 9.728 1.00 63.54 23 GLU A O 7
ATOM 8176 N N . ASN A 1 24 ? 34.371 -12.137 11.491 1.00 24.20 24 ASN A N 7
ATOM 8177 C CA . ASN A 1 24 ? 33.101 -12.449 10.846 1.00 62.11 24 ASN A CA 7
ATOM 8178 C C . ASN A 1 24 ? 31.931 -11.895 11.653 1.00 72.22 24 ASN A C 7
ATOM 8179 O O . ASN A 1 24 ? 31.929 -11.951 12.883 1.00 70.13 24 ASN A O 7
ATOM 8190 N N . PHE A 1 25 ? 30.936 -11.361 10.952 1.00 42.02 25 PHE A N 7
ATOM 8191 C CA . PHE A 1 25 ? 29.760 -10.796 11.602 1.00 34.32 25 PHE A CA 7
ATOM 8192 C C . PHE A 1 25 ? 28.498 -11.091 10.796 1.00 62.50 25 PHE A C 7
ATOM 8193 O O . PHE A 1 25 ? 28.519 -11.889 9.858 1.00 40.52 25 PHE A O 7
ATOM 8210 N N . LYS A 1 26 ? 27.400 -10.443 11.169 1.00 72.32 26 LYS A N 7
ATOM 8211 C CA . LYS A 1 26 ? 26.128 -10.634 10.482 1.00 50.12 26 LYS A CA 7
ATOM 8212 C C . LYS A 1 26 ? 25.510 -9.293 10.098 1.00 4.03 26 LYS A C 7
ATOM 8213 O O . LYS A 1 26 ? 25.813 -8.264 10.702 1.00 63.31 26 LYS A O 7
ATOM 8232 N N . ALA A 1 27 ? 24.642 -9.313 9.092 1.00 3.42 27 ALA A N 7
ATOM 8233 C CA . ALA A 1 27 ? 23.980 -8.099 8.631 1.00 13.23 27 ALA A CA 7
ATOM 8234 C C . ALA A 1 27 ? 22.471 -8.299 8.537 1.00 71.12 27 ALA A C 7
ATOM 8235 O O . ALA A 1 27 ? 21.990 -9.120 7.754 1.00 3.42 27 ALA A O 7
ATOM 8242 N N . THR A 1 28 ? 21.727 -7.544 9.340 1.00 71.53 28 THR A N 7
ATOM 8243 C CA . THR A 1 28 ? 20.273 -7.640 9.348 1.00 73.51 28 THR A CA 7
ATOM 8244 C C . THR A 1 28 ? 19.644 -6.531 8.513 1.00 73.34 28 THR A C 7
ATOM 8245 O O . THR A 1 28 ? 19.641 -5.367 8.910 1.00 60.11 28 THR A O 7
ATOM 8256 N N . GLY A 1 29 ? 19.110 -6.901 7.352 1.00 0.30 29 GLY A N 7
ATOM 8257 C CA . GLY A 1 29 ? 18.485 -5.925 6.479 1.00 14.30 29 GLY A CA 7
ATOM 8258 C C . GLY A 1 29 ? 17.033 -5.673 6.837 1.00 43.33 29 GLY A C 7
ATOM 8259 O O . GLY A 1 29 ? 16.304 -6.600 7.188 1.00 72.42 29 GLY A O 7
ATOM 8263 N N . ILE A 1 30 ? 16.614 -4.415 6.749 1.00 11.02 30 ILE A N 7
ATOM 8264 C CA . ILE A 1 30 ? 15.240 -4.044 7.067 1.00 25.40 30 ILE A CA 7
ATOM 8265 C C . ILE A 1 30 ? 14.601 -3.269 5.920 1.00 11.03 30 ILE A C 7
ATOM 8266 O O . ILE A 1 30 ? 14.949 -2.116 5.666 1.00 11.42 30 ILE A O 7
ATOM 8282 N N . PHE A 1 31 ? 13.662 -3.909 5.231 1.00 22.43 31 PHE A N 7
ATOM 8283 C CA . PHE A 1 31 ? 12.972 -3.280 4.111 1.00 4.34 31 PHE A CA 7
ATOM 8284 C C . PHE A 1 31 ? 11.469 -3.219 4.364 1.00 73.04 31 PHE A C 7
ATOM 8285 O O . PHE A 1 31 ? 10.966 -3.787 5.334 1.00 2.42 31 PHE A O 7
ATOM 8302 N N . THR A 1 32 ? 10.754 -2.526 3.482 1.00 3.55 32 THR A N 7
ATOM 8303 C CA . THR A 1 32 ? 9.309 -2.388 3.609 1.00 31.12 32 THR A CA 7
ATOM 8304 C C . THR A 1 32 ? 8.607 -3.720 3.369 1.00 11.22 32 THR A C 7
ATOM 8305 O O . THR A 1 32 ? 7.496 -3.942 3.851 1.00 60.40 32 THR A O 7
ATOM 8316 N N . ASP A 1 33 ? 9.262 -4.602 2.623 1.00 73.23 33 ASP A N 7
ATOM 8317 C CA . ASP A 1 33 ? 8.700 -5.914 2.320 1.00 5.22 33 ASP A CA 7
ATOM 8318 C C . ASP A 1 33 ? 8.883 -6.867 3.497 1.00 62.52 33 ASP A C 7
ATOM 8319 O O . ASP A 1 33 ? 8.464 -8.023 3.442 1.00 5.15 33 ASP A O 7
ATOM 8328 N N . ASN A 1 34 ? 9.512 -6.375 4.559 1.00 64.01 34 ASN A N 7
ATOM 8329 C CA . ASN A 1 34 ? 9.752 -7.184 5.748 1.00 23.23 34 ASN A CA 7
ATOM 8330 C C . ASN A 1 34 ? 10.485 -8.473 5.390 1.00 24.44 34 ASN A C 7
ATOM 8331 O O . ASN A 1 34 ? 10.406 -9.466 6.114 1.00 21.01 34 ASN A O 7
ATOM 8342 N N . SER A 1 35 ? 11.199 -8.450 4.269 1.00 22.24 35 SER A N 7
ATOM 8343 C CA . SER A 1 35 ? 11.944 -9.618 3.813 1.00 2.23 35 SER A CA 7
ATOM 8344 C C . SER A 1 35 ? 13.432 -9.301 3.696 1.00 20.22 35 SER A C 7
ATOM 8345 O O . SER A 1 35 ? 13.871 -8.677 2.731 1.00 32.31 35 SER A O 7
ATOM 8353 N N . ASN A 1 36 ? 14.203 -9.737 4.687 1.00 0.34 36 ASN A N 7
ATOM 8354 C CA . ASN A 1 36 ? 15.642 -9.500 4.697 1.00 0.21 36 ASN A CA 7
ATOM 8355 C C . ASN A 1 36 ? 16.390 -10.668 4.063 1.00 60.43 36 ASN A C 7
ATOM 8356 O O . ASN A 1 36 ? 16.012 -11.827 4.234 1.00 21.23 36 ASN A O 7
ATOM 8367 N N . SER A 1 37 ? 17.454 -10.355 3.330 1.00 75.15 37 SER A N 7
ATOM 8368 C CA . SER A 1 37 ? 18.253 -11.378 2.667 1.00 63.54 37 SER A CA 7
ATOM 8369 C C . SER A 1 37 ? 19.743 -11.122 2.873 1.00 40.24 37 SER A C 7
ATOM 8370 O O . SER A 1 37 ? 20.153 -10.007 3.197 1.00 21.20 37 SER A O 7
ATOM 8378 N N . ASP A 1 38 ? 20.548 -12.161 2.682 1.00 72.32 38 ASP A N 7
ATOM 8379 C CA . ASP A 1 38 ? 21.993 -12.050 2.845 1.00 14.22 38 ASP A CA 7
ATOM 8380 C C . ASP A 1 38 ? 22.579 -11.066 1.838 1.00 62.04 38 ASP A C 7
ATOM 8381 O O . ASP A 1 38 ? 22.655 -11.357 0.643 1.00 12.14 38 ASP A O 7
ATOM 8390 N N . ILE A 1 39 ? 22.992 -9.901 2.327 1.00 74.53 39 ILE A N 7
ATOM 8391 C CA . ILE A 1 39 ? 23.571 -8.875 1.469 1.00 61.42 39 ILE A CA 7
ATOM 8392 C C . ILE A 1 39 ? 22.892 -8.853 0.103 1.00 4.24 39 ILE A C 7
ATOM 8393 O O . ILE A 1 39 ? 23.556 -8.885 -0.933 1.00 42.25 39 ILE A O 7
ATOM 8409 N N . THR A 1 40 ? 21.564 -8.796 0.110 1.00 42.44 40 THR A N 7
ATOM 8410 C CA . THR A 1 40 ? 20.795 -8.768 -1.128 1.00 14.32 40 THR A CA 7
ATOM 8411 C C . THR A 1 40 ? 21.193 -7.580 -1.996 1.00 60.14 40 THR A C 7
ATOM 8412 O O . THR A 1 40 ? 21.113 -7.642 -3.223 1.00 55.44 40 THR A O 7
ATOM 8423 N N . ASP A 1 41 ? 21.623 -6.501 -1.353 1.00 3.41 41 ASP A N 7
ATOM 8424 C CA . ASP A 1 41 ? 22.036 -5.298 -2.068 1.00 24.34 41 ASP A CA 7
ATOM 8425 C C . ASP A 1 41 ? 23.476 -5.424 -2.556 1.00 22.12 41 ASP A C 7
ATOM 8426 O O . ASP A 1 41 ? 24.015 -4.504 -3.170 1.00 60.25 41 ASP A O 7
ATOM 8435 N N . GLN A 1 42 ? 24.093 -6.568 -2.277 1.00 35.14 42 GLN A N 7
ATOM 8436 C CA . GLN A 1 42 ? 25.470 -6.813 -2.686 1.00 44.41 42 GLN A CA 7
ATOM 8437 C C . GLN A 1 42 ? 26.422 -5.834 -2.006 1.00 23.23 42 GLN A C 7
ATOM 8438 O O . GLN A 1 42 ? 26.596 -4.703 -2.460 1.00 33.21 42 GLN A O 7
ATOM 8452 N N . VAL A 1 43 ? 27.037 -6.277 -0.913 1.00 41.05 43 VAL A N 7
ATOM 8453 C CA . VAL A 1 43 ? 27.972 -5.441 -0.170 1.00 42.34 43 VAL A CA 7
ATOM 8454 C C . VAL A 1 43 ? 29.412 -5.727 -0.582 1.00 31.12 43 VAL A C 7
ATOM 8455 O O . VAL A 1 43 ? 29.814 -6.884 -0.714 1.00 52.44 43 VAL A O 7
ATOM 8468 N N . THR A 1 44 ? 30.187 -4.665 -0.783 1.00 33.54 44 THR A N 7
ATOM 8469 C CA . THR A 1 44 ? 31.582 -4.802 -1.180 1.00 3.13 44 THR A CA 7
ATOM 8470 C C . THR A 1 44 ? 32.507 -4.735 0.030 1.00 22.12 44 THR A C 7
ATOM 8471 O O . THR A 1 44 ? 32.633 -3.691 0.670 1.00 44.23 44 THR A O 7
ATOM 8482 N N . TRP A 1 45 ? 33.152 -5.855 0.338 1.00 11.53 45 TRP A N 7
ATOM 8483 C CA . TRP A 1 45 ? 34.067 -5.922 1.472 1.00 34.13 45 TRP A CA 7
ATOM 8484 C C . TRP A 1 45 ? 35.506 -6.099 1.001 1.00 32.51 45 TRP A C 7
ATOM 8485 O O . TRP A 1 45 ? 35.812 -7.021 0.245 1.00 72.52 45 TRP A O 7
ATOM 8506 N N . ASP A 1 46 ? 36.385 -5.212 1.452 1.00 1.14 46 ASP A N 7
ATOM 8507 C CA . ASP A 1 46 ? 37.793 -5.272 1.077 1.00 1.24 46 ASP A CA 7
ATOM 8508 C C . ASP A 1 46 ? 38.689 -5.102 2.300 1.00 11.44 46 ASP A C 7
ATOM 8509 O O . ASP A 1 46 ? 38.309 -4.452 3.275 1.00 62.04 46 ASP A O 7
ATOM 8518 N N . SER A 1 47 ? 39.879 -5.690 2.242 1.00 21.54 47 SER A N 7
ATOM 8519 C CA . SER A 1 47 ? 40.827 -5.608 3.347 1.00 23.22 47 SER A CA 7
ATOM 8520 C C . SER A 1 47 ? 42.187 -5.117 2.861 1.00 63.15 47 SER A C 7
ATOM 8521 O O . SER A 1 47 ? 42.576 -5.363 1.719 1.00 51.54 47 SER A O 7
ATOM 8529 N N . SER A 1 48 ? 42.906 -4.422 3.736 1.00 42.41 48 SER A N 7
ATOM 8530 C CA . SER A 1 48 ? 44.221 -3.892 3.395 1.00 4.15 48 SER A CA 7
ATOM 8531 C C . SER A 1 48 ? 45.116 -4.986 2.820 1.00 34.14 48 SER A C 7
ATOM 8532 O O . SER A 1 48 ? 44.980 -6.159 3.165 1.00 35.05 48 SER A O 7
ATOM 8540 N N . ASN A 1 49 ? 46.031 -4.592 1.941 1.00 72.23 49 ASN A N 7
ATOM 8541 C CA . ASN A 1 49 ? 46.948 -5.539 1.316 1.00 11.32 49 ASN A CA 7
ATOM 8542 C C . ASN A 1 49 ? 48.394 -5.218 1.683 1.00 34.33 49 ASN A C 7
ATOM 8543 O O . ASN A 1 49 ? 49.138 -4.650 0.884 1.00 63.23 49 ASN A O 7
ATOM 8554 N N . THR A 1 50 ? 48.785 -5.587 2.899 1.00 25.11 50 THR A N 7
ATOM 8555 C CA . THR A 1 50 ? 50.141 -5.339 3.373 1.00 21.12 50 THR A CA 7
ATOM 8556 C C . THR A 1 50 ? 51.034 -6.554 3.146 1.00 11.41 50 THR A C 7
ATOM 8557 O O . THR A 1 50 ? 52.255 -6.429 3.052 1.00 21.45 50 THR A O 7
ATOM 8568 N N . ASP A 1 51 ? 50.417 -7.727 3.058 1.00 42.14 51 ASP A N 7
ATOM 8569 C CA . ASP A 1 51 ? 51.157 -8.965 2.839 1.00 14.24 51 ASP A CA 7
ATOM 8570 C C . ASP A 1 51 ? 50.235 -10.065 2.323 1.00 55.45 51 ASP A C 7
ATOM 8571 O O . ASP A 1 51 ? 50.607 -10.835 1.437 1.00 52.22 51 ASP A O 7
ATOM 8580 N N . ILE A 1 52 ? 49.031 -10.132 2.882 1.00 23.42 52 ILE A N 7
ATOM 8581 C CA . ILE A 1 52 ? 48.057 -11.138 2.478 1.00 53.13 52 ILE A CA 7
ATOM 8582 C C . ILE A 1 52 ? 46.666 -10.798 3.002 1.00 52.50 52 ILE A C 7
ATOM 8583 O O . ILE A 1 52 ? 46.462 -10.660 4.209 1.00 73.11 52 ILE A O 7
ATOM 8599 N N . LEU A 1 53 ? 45.711 -10.664 2.088 1.00 63.43 53 LEU A N 7
ATOM 8600 C CA . LEU A 1 53 ? 44.337 -10.342 2.457 1.00 4.04 53 LEU A CA 7
ATOM 8601 C C . LEU A 1 53 ? 43.354 -11.285 1.773 1.00 74.43 53 LEU A C 7
ATOM 8602 O O . LEU A 1 53 ? 43.447 -11.529 0.570 1.00 72.33 53 LEU A O 7
ATOM 8618 N N . SER A 1 54 ? 42.410 -11.812 2.547 1.00 51.42 54 SER A N 7
ATOM 8619 C CA . SER A 1 54 ? 41.409 -12.730 2.015 1.00 2.54 54 SER A CA 7
ATOM 8620 C C . SER A 1 54 ? 40.018 -12.373 2.529 1.00 33.25 54 SER A C 7
ATOM 8621 O O . SER A 1 54 ? 39.756 -12.426 3.732 1.00 41.34 54 SER A O 7
ATOM 8629 N N . ILE A 1 55 ? 39.129 -12.011 1.610 1.00 2.34 55 ILE A N 7
ATOM 8630 C CA . ILE A 1 55 ? 37.764 -11.647 1.970 1.00 44.43 55 ILE A CA 7
ATOM 8631 C C . ILE A 1 55 ? 36.755 -12.581 1.312 1.00 32.52 55 ILE A C 7
ATOM 8632 O O . ILE A 1 55 ? 36.789 -12.795 0.100 1.00 14.14 55 ILE A O 7
ATOM 8648 N N . SER A 1 56 ? 35.856 -13.135 2.120 1.00 61.31 56 SER A N 7
ATOM 8649 C CA . SER A 1 56 ? 34.837 -14.049 1.617 1.00 21.32 56 SER A CA 7
ATOM 8650 C C . SER A 1 56 ? 33.440 -13.563 1.989 1.00 12.31 56 SER A C 7
ATOM 8651 O O . SER A 1 56 ? 33.062 -13.562 3.160 1.00 4.40 56 SER A O 7
ATOM 8659 N N . ASN A 1 57 ? 32.676 -13.150 0.983 1.00 45.34 57 ASN A N 7
ATOM 8660 C CA . ASN A 1 57 ? 31.321 -12.660 1.203 1.00 54.34 57 ASN A CA 7
ATOM 8661 C C . ASN A 1 57 ? 30.536 -12.623 -0.106 1.00 23.04 57 ASN A C 7
ATOM 8662 O O . ASN A 1 57 ? 30.729 -11.731 -0.931 1.00 75.35 57 ASN A O 7
ATOM 8673 N N . ALA A 1 58 ? 29.652 -13.598 -0.286 1.00 73.22 58 ALA A N 7
ATOM 8674 C CA . ALA A 1 58 ? 28.836 -13.676 -1.492 1.00 24.30 58 ALA A CA 7
ATOM 8675 C C . ALA A 1 58 ? 27.600 -14.539 -1.264 1.00 21.42 58 ALA A C 7
ATOM 8676 O O . ALA A 1 58 ? 26.479 -14.033 -1.212 1.00 21.41 58 ALA A O 7
ATOM 8683 N N . SER A 1 59 ? 27.812 -15.845 -1.129 1.00 10.40 59 SER A N 7
ATOM 8684 C CA . SER A 1 59 ? 26.714 -16.779 -0.911 1.00 13.21 59 SER A CA 7
ATOM 8685 C C . SER A 1 59 ? 25.999 -16.480 0.404 1.00 64.13 59 SER A C 7
ATOM 8686 O O . SER A 1 59 ? 24.876 -16.931 0.629 1.00 23.21 59 SER A O 7
ATOM 8694 N N . ASP A 1 60 ? 26.659 -15.717 1.268 1.00 42.01 60 ASP A N 7
ATOM 8695 C CA . ASP A 1 60 ? 26.088 -15.356 2.560 1.00 24.24 60 ASP A CA 7
ATOM 8696 C C . ASP A 1 60 ? 26.150 -13.848 2.780 1.00 45.21 60 ASP A C 7
ATOM 8697 O O . ASP A 1 60 ? 26.435 -13.087 1.855 1.00 62.21 60 ASP A O 7
ATOM 8706 N N . SER A 1 61 ? 25.881 -13.422 4.010 1.00 60.21 61 SER A N 7
ATOM 8707 C CA . SER A 1 61 ? 25.901 -12.004 4.350 1.00 64.41 61 SER A CA 7
ATOM 8708 C C . SER A 1 61 ? 27.003 -11.704 5.362 1.00 71.11 61 SER A C 7
ATOM 8709 O O . SER A 1 61 ? 27.299 -10.544 5.649 1.00 15.34 61 SER A O 7
ATOM 8717 N N . HIS A 1 62 ? 27.607 -12.759 5.900 1.00 45.15 62 HIS A N 7
ATOM 8718 C CA . HIS A 1 62 ? 28.677 -12.610 6.880 1.00 43.34 62 HIS A CA 7
ATOM 8719 C C . HIS A 1 62 ? 29.980 -12.194 6.203 1.00 61.22 62 HIS A C 7
ATOM 8720 O O . HIS A 1 62 ? 30.437 -12.842 5.262 1.00 34.20 62 HIS A O 7
ATOM 8734 N N . GLY A 1 63 ? 30.574 -11.108 6.688 1.00 13.15 63 GLY A N 7
ATOM 8735 C CA . GLY A 1 63 ? 31.817 -10.624 6.118 1.00 63.32 63 GLY A CA 7
ATOM 8736 C C . GLY A 1 63 ? 33.034 -11.124 6.871 1.00 31.22 63 GLY A C 7
ATOM 8737 O O . GLY A 1 63 ? 33.493 -10.485 7.818 1.00 1.54 63 GLY A O 7
ATOM 8741 N N . LEU A 1 64 ? 33.557 -12.271 6.452 1.00 21.12 64 LEU A N 7
ATOM 8742 C CA . LEU A 1 64 ? 34.728 -12.858 7.095 1.00 33.21 64 LEU A CA 7
ATOM 8743 C C . LEU A 1 64 ? 36.015 -12.315 6.483 1.00 71.11 64 LEU A C 7
ATOM 8744 O O . LEU A 1 64 ? 36.472 -12.796 5.446 1.00 13.32 64 LEU A O 7
ATOM 8760 N N . ALA A 1 65 ? 36.596 -11.312 7.133 1.00 52.12 65 ALA A N 7
ATOM 8761 C CA . ALA A 1 65 ? 37.833 -10.707 6.655 1.00 54.51 65 ALA A CA 7
ATOM 8762 C C . ALA A 1 65 ? 39.042 -11.278 7.387 1.00 1.42 65 ALA A C 7
ATOM 8763 O O . ALA A 1 65 ? 39.253 -11.001 8.568 1.00 53.51 65 ALA A O 7
ATOM 8770 N N . SER A 1 66 ? 39.834 -12.077 6.679 1.00 12.31 66 SER A N 7
ATOM 8771 C CA . SER A 1 66 ? 41.020 -12.691 7.264 1.00 43.34 66 SER A CA 7
ATOM 8772 C C . SER A 1 66 ? 42.291 -12.070 6.692 1.00 41.34 66 SER A C 7
ATOM 8773 O O . SER A 1 66 ? 42.339 -11.690 5.521 1.00 21.20 66 SER A O 7
ATOM 8781 N N . THR A 1 67 ? 43.321 -11.969 7.527 1.00 53.23 67 THR A N 7
ATOM 8782 C CA . THR A 1 67 ? 44.592 -11.393 7.107 1.00 70.35 67 THR A CA 7
ATOM 8783 C C . THR A 1 67 ? 45.757 -12.022 7.863 1.00 52.22 67 THR A C 7
ATOM 8784 O O . THR A 1 67 ? 45.561 -12.706 8.868 1.00 12.02 67 THR A O 7
ATOM 8795 N N . LEU A 1 68 ? 46.969 -11.786 7.374 1.00 3.44 68 LEU A N 7
ATOM 8796 C CA . LEU A 1 68 ? 48.167 -12.328 8.005 1.00 24.44 68 LEU A CA 7
ATOM 8797 C C . LEU A 1 68 ? 49.388 -11.474 7.681 1.00 4.44 68 LEU A C 7
ATOM 8798 O O . LEU A 1 68 ? 50.463 -11.995 7.388 1.00 61.25 68 LEU A O 7
ATOM 8814 N N . ASN A 1 69 ? 49.215 -10.157 7.739 1.00 30.14 69 ASN A N 7
ATOM 8815 C CA . ASN A 1 69 ? 50.303 -9.229 7.454 1.00 65.53 69 ASN A CA 7
ATOM 8816 C C . ASN A 1 69 ? 50.742 -8.499 8.719 1.00 22.34 69 ASN A C 7
ATOM 8817 O O . ASN A 1 69 ? 50.131 -8.649 9.777 1.00 55.42 69 ASN A O 7
ATOM 8828 N N . GLN A 1 70 ? 51.805 -7.710 8.602 1.00 11.33 70 GLN A N 7
ATOM 8829 C CA . GLN A 1 70 ? 52.325 -6.957 9.737 1.00 2.52 70 GLN A CA 7
ATOM 8830 C C . GLN A 1 70 ? 52.089 -5.461 9.552 1.00 30.25 70 GLN A C 7
ATOM 8831 O O . GLN A 1 70 ? 52.390 -4.900 8.500 1.00 62.32 70 GLN A O 7
ATOM 8845 N N . GLY A 1 71 ? 51.547 -4.821 10.584 1.00 50.40 71 GLY A N 7
ATOM 8846 C CA . GLY A 1 71 ? 51.279 -3.396 10.515 1.00 71.13 71 GLY A CA 7
ATOM 8847 C C . GLY A 1 71 ? 49.853 -3.055 10.901 1.00 4.10 71 GLY A C 7
ATOM 8848 O O . GLY A 1 71 ? 49.399 -3.401 11.990 1.00 32.14 71 GLY A O 7
ATOM 8852 N N . ASN A 1 72 ? 49.147 -2.372 10.006 1.00 33.11 72 ASN A N 7
ATOM 8853 C CA . ASN A 1 72 ? 47.765 -1.982 10.260 1.00 13.32 72 ASN A CA 7
ATOM 8854 C C . ASN A 1 72 ? 46.873 -2.334 9.074 1.00 71.34 72 ASN A C 7
ATOM 8855 O O . ASN A 1 72 ? 47.324 -2.355 7.928 1.00 22.34 72 ASN A O 7
ATOM 8866 N N . VAL A 1 73 ? 45.604 -2.610 9.356 1.00 75.42 73 VAL A N 7
ATOM 8867 C CA . VAL A 1 73 ? 44.647 -2.960 8.312 1.00 21.44 73 VAL A CA 7
ATOM 8868 C C . VAL A 1 73 ? 43.327 -2.223 8.507 1.00 30.33 73 VAL A C 7
ATOM 8869 O O . VAL A 1 73 ? 42.836 -2.092 9.629 1.00 73.04 73 VAL A O 7
ATOM 8882 N N . LYS A 1 74 ? 42.756 -1.743 7.408 1.00 72.53 74 LYS A N 7
ATOM 8883 C CA . LYS A 1 74 ? 41.491 -1.020 7.455 1.00 34.34 74 LYS A CA 7
ATOM 8884 C C . LYS A 1 74 ? 40.457 -1.671 6.541 1.00 3.22 74 LYS A C 7
ATOM 8885 O O . LYS A 1 74 ? 40.652 -1.756 5.329 1.00 45.13 74 LYS A O 7
ATOM 8904 N N . VAL A 1 75 ? 39.357 -2.127 7.130 1.00 34.53 75 VAL A N 7
ATOM 8905 C CA . VAL A 1 75 ? 38.291 -2.768 6.368 1.00 2.12 75 VAL A CA 7
ATOM 8906 C C . VAL A 1 75 ? 37.164 -1.786 6.068 1.00 62.24 75 VAL A C 7
ATOM 8907 O O . VAL A 1 75 ? 36.781 -0.983 6.919 1.00 73.30 75 VAL A O 7
ATOM 8920 N N . THR A 1 76 ? 36.635 -1.856 4.850 1.00 43.32 76 THR A N 7
ATOM 8921 C CA . THR A 1 76 ? 35.552 -0.973 4.435 1.00 21.14 76 THR A CA 7
ATOM 8922 C C . THR A 1 76 ? 34.448 -1.752 3.730 1.00 53.31 76 THR A C 7
ATOM 8923 O O . THR A 1 76 ? 34.708 -2.502 2.790 1.00 74.02 76 THR A O 7
ATOM 8934 N N . ALA A 1 77 ? 33.214 -1.568 4.189 1.00 3.22 77 ALA A N 7
ATOM 8935 C CA . ALA A 1 77 ? 32.070 -2.251 3.600 1.00 73.33 77 ALA A CA 7
ATOM 8936 C C . ALA A 1 77 ? 30.811 -1.395 3.693 1.00 22.44 77 ALA A C 7
ATOM 8937 O O . ALA A 1 77 ? 30.532 -0.798 4.732 1.00 15.54 77 ALA A O 7
ATOM 8944 N N . SER A 1 78 ? 30.056 -1.341 2.601 1.00 13.41 78 SER A N 7
ATOM 8945 C CA . SER A 1 78 ? 28.829 -0.554 2.559 1.00 13.20 78 SER A CA 7
ATOM 8946 C C . SER A 1 78 ? 27.757 -1.263 1.737 1.00 14.13 78 SER A C 7
ATOM 8947 O O . SER A 1 78 ? 28.045 -1.844 0.691 1.00 53.15 78 SER A O 7
ATOM 8955 N N . ILE A 1 79 ? 26.520 -1.210 2.219 1.00 35.44 79 ILE A N 7
ATOM 8956 C CA . ILE A 1 79 ? 25.404 -1.846 1.530 1.00 72.31 79 ILE A CA 7
ATOM 8957 C C . ILE A 1 79 ? 24.180 -0.937 1.510 1.00 32.11 79 ILE A C 7
ATOM 8958 O O . ILE A 1 79 ? 23.686 -0.520 2.557 1.00 62.10 79 ILE A O 7
ATOM 8974 N N . GLY A 1 80 ? 23.693 -0.635 0.310 1.00 0.32 80 GLY A N 7
ATOM 8975 C CA . GLY A 1 80 ? 22.529 0.222 0.176 1.00 22.20 80 GLY A CA 7
ATOM 8976 C C . GLY A 1 80 ? 22.718 1.566 0.850 1.00 42.53 80 GLY A C 7
ATOM 8977 O O . GLY A 1 80 ? 23.356 2.462 0.297 1.00 73.44 80 GLY A O 7
ATOM 8981 N N . GLY A 1 81 ? 22.161 1.710 2.048 1.00 32.03 81 GLY A N 7
ATOM 8982 C CA . GLY A 1 81 ? 22.281 2.959 2.778 1.00 71.14 81 GLY A CA 7
ATOM 8983 C C . GLY A 1 81 ? 23.362 2.909 3.839 1.00 33.32 81 GLY A C 7
ATOM 8984 O O . GLY A 1 81 ? 24.474 3.390 3.625 1.00 45.24 81 GLY A O 7
ATOM 8988 N N . ILE A 1 82 ? 23.034 2.326 4.988 1.00 41.33 82 ILE A N 7
ATOM 8989 C CA . ILE A 1 82 ? 23.985 2.216 6.086 1.00 5.04 82 ILE A CA 7
ATOM 8990 C C . ILE A 1 82 ? 25.186 1.363 5.691 1.00 73.32 82 ILE A C 7
ATOM 8991 O O . ILE A 1 82 ? 25.063 0.437 4.889 1.00 25.24 82 ILE A O 7
ATOM 9007 N N . GLN A 1 83 ? 26.344 1.681 6.260 1.00 61.52 83 GLN A N 7
ATOM 9008 C CA . GLN A 1 83 ? 27.567 0.942 5.967 1.00 74.31 83 GLN A CA 7
ATOM 9009 C C . GLN A 1 83 ? 28.342 0.644 7.246 1.00 60.51 83 GLN A C 7
ATOM 9010 O O . GLN A 1 83 ? 28.117 1.270 8.280 1.00 3.24 83 GLN A O 7
ATOM 9024 N N . GLY A 1 84 ? 29.256 -0.319 7.167 1.00 4.33 84 GLY A N 7
ATOM 9025 C CA . GLY A 1 84 ? 30.051 -0.683 8.326 1.00 72.54 84 GLY A CA 7
ATOM 9026 C C . GLY A 1 84 ? 31.492 -0.989 7.968 1.00 52.25 84 GLY A C 7
ATOM 9027 O O . GLY A 1 84 ? 31.772 -1.520 6.893 1.00 3.01 84 GLY A O 7
ATOM 9031 N N . SER A 1 85 ? 32.408 -0.651 8.869 1.00 23.10 85 SER A N 7
ATOM 9032 C CA . SER A 1 85 ? 33.829 -0.887 8.640 1.00 31.43 85 SER A CA 7
ATOM 9033 C C . SER A 1 85 ? 34.491 -1.467 9.887 1.00 51.42 85 SER A C 7
ATOM 9034 O O . SER A 1 85 ? 34.256 -1.002 11.003 1.00 51.32 85 SER A O 7
ATOM 9042 N N . THR A 1 86 ? 35.321 -2.486 9.689 1.00 60.10 86 THR A N 7
ATOM 9043 C CA . THR A 1 86 ? 36.017 -3.131 10.795 1.00 11.13 86 THR A CA 7
ATOM 9044 C C . THR A 1 86 ? 37.485 -2.722 10.834 1.00 31.34 86 THR A C 7
ATOM 9045 O O . THR A 1 86 ? 38.136 -2.610 9.795 1.00 33.04 86 THR A O 7
ATOM 9056 N N . ASP A 1 87 ? 38.001 -2.502 12.038 1.00 11.25 87 ASP A N 7
ATOM 9057 C CA . ASP A 1 87 ? 39.394 -2.107 12.213 1.00 71.21 87 ASP A CA 7
ATOM 9058 C C . ASP A 1 87 ? 40.239 -3.289 12.677 1.00 4.14 87 ASP A C 7
ATOM 9059 O O . ASP A 1 87 ? 39.917 -3.945 13.668 1.00 31.10 87 ASP A O 7
ATOM 9068 N N . PHE A 1 88 ? 41.322 -3.555 11.955 1.00 64.31 88 PHE A N 7
ATOM 9069 C CA . PHE A 1 88 ? 42.214 -4.659 12.292 1.00 75.54 88 PHE A CA 7
ATOM 9070 C C . PHE A 1 88 ? 43.650 -4.170 12.450 1.00 61.24 88 PHE A C 7
ATOM 9071 O O . PHE A 1 88 ? 44.274 -3.719 11.489 1.00 62.21 88 PHE A O 7
ATOM 9088 N N . LYS A 1 89 ? 44.169 -4.262 13.669 1.00 2.13 89 LYS A N 7
ATOM 9089 C CA . LYS A 1 89 ? 45.532 -3.830 13.956 1.00 60.01 89 LYS A CA 7
ATOM 9090 C C . LYS A 1 89 ? 46.373 -4.992 14.476 1.00 51.41 89 LYS A C 7
ATOM 9091 O O . LYS A 1 89 ? 46.180 -5.457 15.599 1.00 12.23 89 LYS A O 7
ATOM 9110 N N . VAL A 1 90 ? 47.308 -5.455 13.652 1.00 34.02 90 VAL A N 7
ATOM 9111 C CA . VAL A 1 90 ? 48.180 -6.561 14.030 1.00 12.52 90 VAL A CA 7
ATOM 9112 C C . VAL A 1 90 ? 49.510 -6.050 14.574 1.00 73.24 90 VAL A C 7
ATOM 9113 O O . VAL A 1 90 ? 50.260 -5.369 13.873 1.00 15.13 90 VAL A O 7
ATOM 9126 N N . THR A 1 91 ? 49.798 -6.385 15.828 1.00 51.54 91 THR A N 7
ATOM 9127 C CA . THR A 1 91 ? 51.037 -5.960 16.466 1.00 2.03 91 THR A CA 7
ATOM 9128 C C . THR A 1 91 ? 51.704 -7.120 17.197 1.00 45.40 91 THR A C 7
ATOM 9129 O O . THR A 1 91 ? 51.029 -7.994 17.738 1.00 31.23 91 THR A O 7
ATOM 9140 N N . GLN A 1 92 ? 53.034 -7.119 17.209 1.00 75.34 92 GLN A N 7
ATOM 9141 C CA . GLN A 1 92 ? 53.791 -8.173 17.874 1.00 43.42 92 GLN A CA 7
ATOM 9142 C C . GLN A 1 92 ? 53.484 -9.535 17.261 1.00 55.33 92 GLN A C 7
ATOM 9143 O O . GLN A 1 92 ? 54.219 -10.021 16.400 1.00 12.44 92 GLN A O 7
ATOM 9157 N N . MET A 1 1 ? 3.473 2.220 -2.817 1.00 24.43 1 MET A N 8
ATOM 9158 C CA . MET A 1 1 ? 4.842 1.825 -3.129 1.00 2.40 1 MET A CA 8
ATOM 9159 C C . MET A 1 1 ? 5.333 0.752 -2.163 1.00 33.23 1 MET A C 8
ATOM 9160 O O . MET A 1 1 ? 6.161 1.003 -1.287 1.00 34.34 1 MET A O 8
ATOM 9174 N N . PRO A 1 2 ? 4.811 -0.473 -2.323 1.00 61.44 2 PRO A N 8
ATOM 9175 C CA . PRO A 1 2 ? 5.182 -1.609 -1.474 1.00 61.33 2 PRO A CA 8
ATOM 9176 C C . PRO A 1 2 ? 6.611 -2.078 -1.725 1.00 23.01 2 PRO A C 8
ATOM 9177 O O . PRO A 1 2 ? 7.142 -1.922 -2.824 1.00 51.12 2 PRO A O 8
ATOM 9188 N N . ALA A 1 3 ? 7.229 -2.653 -0.698 1.00 60.34 3 ALA A N 8
ATOM 9189 C CA . ALA A 1 3 ? 8.596 -3.147 -0.809 1.00 0.03 3 ALA A CA 8
ATOM 9190 C C . ALA A 1 3 ? 9.526 -2.070 -1.357 1.00 60.23 3 ALA A C 8
ATOM 9191 O O . ALA A 1 3 ? 9.727 -1.968 -2.567 1.00 51.21 3 ALA A O 8
ATOM 9198 N N . ALA A 1 4 ? 10.090 -1.269 -0.460 1.00 3.32 4 ALA A N 8
ATOM 9199 C CA . ALA A 1 4 ? 11.000 -0.200 -0.854 1.00 70.45 4 ALA A CA 8
ATOM 9200 C C . ALA A 1 4 ? 12.269 -0.220 -0.009 1.00 50.31 4 ALA A C 8
ATOM 9201 O O . ALA A 1 4 ? 12.209 -0.169 1.220 1.00 2.22 4 ALA A O 8
ATOM 9208 N N . LEU A 1 5 ? 13.416 -0.294 -0.675 1.00 23.15 5 LEU A N 8
ATOM 9209 C CA . LEU A 1 5 ? 14.701 -0.321 0.016 1.00 10.22 5 LEU A CA 8
ATOM 9210 C C . LEU A 1 5 ? 14.794 0.808 1.037 1.00 13.44 5 LEU A C 8
ATOM 9211 O O . LEU A 1 5 ? 14.722 1.986 0.685 1.00 31.21 5 LEU A O 8
ATOM 9227 N N . VAL A 1 6 ? 14.956 0.441 2.305 1.00 52.42 6 VAL A N 8
ATOM 9228 C CA . VAL A 1 6 ? 15.062 1.423 3.377 1.00 1.34 6 VAL A CA 8
ATOM 9229 C C . VAL A 1 6 ? 16.511 1.601 3.818 1.00 53.42 6 VAL A C 8
ATOM 9230 O O . VAL A 1 6 ? 17.121 2.642 3.574 1.00 41.14 6 VAL A O 8
ATOM 9243 N N . SER A 1 7 ? 17.056 0.578 4.468 1.00 12.32 7 SER A N 8
ATOM 9244 C CA . SER A 1 7 ? 18.433 0.623 4.946 1.00 33.32 7 SER A CA 8
ATOM 9245 C C . SER A 1 7 ? 18.802 -0.674 5.661 1.00 15.53 7 SER A C 8
ATOM 9246 O O . SER A 1 7 ? 17.991 -1.596 5.755 1.00 13.53 7 SER A O 8
ATOM 9254 N N . ILE A 1 8 ? 20.030 -0.736 6.163 1.00 1.24 8 ILE A N 8
ATOM 9255 C CA . ILE A 1 8 ? 20.507 -1.918 6.871 1.00 53.21 8 ILE A CA 8
ATOM 9256 C C . ILE A 1 8 ? 21.517 -1.543 7.950 1.00 53.40 8 ILE A C 8
ATOM 9257 O O . ILE A 1 8 ? 22.332 -0.639 7.764 1.00 21.34 8 ILE A O 8
ATOM 9273 N N . SER A 1 9 ? 21.458 -2.244 9.078 1.00 54.34 9 SER A N 8
ATOM 9274 C CA . SER A 1 9 ? 22.366 -1.983 10.188 1.00 20.32 9 SER A CA 8
ATOM 9275 C C . SER A 1 9 ? 23.555 -2.938 10.153 1.00 61.41 9 SER A C 8
ATOM 9276 O O . SER A 1 9 ? 23.388 -4.152 10.034 1.00 31.31 9 SER A O 8
ATOM 9284 N N . VAL A 1 10 ? 24.757 -2.381 10.257 1.00 43.10 10 VAL A N 8
ATOM 9285 C CA . VAL A 1 10 ? 25.976 -3.182 10.238 1.00 13.42 10 VAL A CA 8
ATOM 9286 C C . VAL A 1 10 ? 26.711 -3.094 11.571 1.00 44.04 10 VAL A C 8
ATOM 9287 O O . VAL A 1 10 ? 26.865 -2.012 12.137 1.00 54.21 10 VAL A O 8
ATOM 9300 N N . SER A 1 11 ? 27.166 -4.241 12.066 1.00 14.31 11 SER A N 8
ATOM 9301 C CA . SER A 1 11 ? 27.883 -4.295 13.334 1.00 2.54 11 SER A CA 8
ATOM 9302 C C . SER A 1 11 ? 29.346 -4.669 13.115 1.00 31.05 11 SER A C 8
ATOM 9303 O O . SER A 1 11 ? 29.767 -5.800 13.358 1.00 74.41 11 SER A O 8
ATOM 9311 N N . PRO A 1 12 ? 30.141 -3.696 12.646 1.00 71.35 12 PRO A N 8
ATOM 9312 C CA . PRO A 1 12 ? 31.569 -3.898 12.384 1.00 71.44 12 PRO A CA 8
ATOM 9313 C C . PRO A 1 12 ? 32.375 -4.072 13.666 1.00 12.34 12 PRO A C 8
ATOM 9314 O O . PRO A 1 12 ? 31.970 -3.610 14.734 1.00 30.10 12 PRO A O 8
ATOM 9325 N N . THR A 1 13 ? 33.519 -4.740 13.556 1.00 52.13 13 THR A N 8
ATOM 9326 C CA . THR A 1 13 ? 34.381 -4.975 14.707 1.00 43.32 13 THR A CA 8
ATOM 9327 C C . THR A 1 13 ? 35.671 -4.169 14.601 1.00 12.42 13 THR A C 8
ATOM 9328 O O . THR A 1 13 ? 36.496 -4.413 13.722 1.00 10.51 13 THR A O 8
ATOM 9339 N N . ASN A 1 14 ? 35.838 -3.207 15.504 1.00 72.33 14 ASN A N 8
ATOM 9340 C CA . ASN A 1 14 ? 37.028 -2.365 15.512 1.00 42.24 14 ASN A CA 8
ATOM 9341 C C . ASN A 1 14 ? 37.937 -2.718 16.685 1.00 12.12 14 ASN A C 8
ATOM 9342 O O . ASN A 1 14 ? 37.774 -2.196 17.788 1.00 21.43 14 ASN A O 8
ATOM 9353 N N . SER A 1 15 ? 38.894 -3.607 16.439 1.00 40.41 15 SER A N 8
ATOM 9354 C CA . SER A 1 15 ? 39.827 -4.032 17.476 1.00 60.24 15 SER A CA 8
ATOM 9355 C C . SER A 1 15 ? 41.049 -4.710 16.862 1.00 14.22 15 SER A C 8
ATOM 9356 O O . SER A 1 15 ? 41.248 -4.676 15.647 1.00 22.24 15 SER A O 8
ATOM 9364 N N . THR A 1 16 ? 41.865 -5.326 17.712 1.00 40.42 16 THR A N 8
ATOM 9365 C CA . THR A 1 16 ? 43.068 -6.010 17.256 1.00 71.44 16 THR A CA 8
ATOM 9366 C C . THR A 1 16 ? 42.876 -7.523 17.263 1.00 51.42 16 THR A C 8
ATOM 9367 O O . THR A 1 16 ? 42.131 -8.060 18.083 1.00 63.13 16 THR A O 8
ATOM 9378 N N . VAL A 1 17 ? 43.553 -8.205 16.344 1.00 14.14 17 VAL A N 8
ATOM 9379 C CA . VAL A 1 17 ? 43.458 -9.657 16.246 1.00 13.53 17 VAL A CA 8
ATOM 9380 C C . VAL A 1 17 ? 44.836 -10.288 16.085 1.00 40.31 17 VAL A C 8
ATOM 9381 O O . VAL A 1 17 ? 45.770 -9.649 15.600 1.00 15.11 17 VAL A O 8
ATOM 9394 N N . ALA A 1 18 ? 44.956 -11.546 16.494 1.00 30.41 18 ALA A N 8
ATOM 9395 C CA . ALA A 1 18 ? 46.220 -12.266 16.393 1.00 52.54 18 ALA A CA 8
ATOM 9396 C C . ALA A 1 18 ? 46.562 -12.571 14.938 1.00 3.13 18 ALA A C 8
ATOM 9397 O O . ALA A 1 18 ? 45.687 -12.582 14.072 1.00 2.14 18 ALA A O 8
ATOM 9404 N N . LYS A 1 19 ? 47.841 -12.818 14.676 1.00 42.10 19 LYS A N 8
ATOM 9405 C CA . LYS A 1 19 ? 48.301 -13.124 13.326 1.00 33.15 19 LYS A CA 8
ATOM 9406 C C . LYS A 1 19 ? 47.480 -14.256 12.716 1.00 23.12 19 LYS A C 8
ATOM 9407 O O . LYS A 1 19 ? 47.241 -15.278 13.358 1.00 15.21 19 LYS A O 8
ATOM 9426 N N . GLY A 1 20 ? 47.053 -14.067 11.471 1.00 25.21 20 GLY A N 8
ATOM 9427 C CA . GLY A 1 20 ? 46.266 -15.081 10.795 1.00 31.40 20 GLY A CA 8
ATOM 9428 C C . GLY A 1 20 ? 45.070 -15.527 11.612 1.00 14.14 20 GLY A C 8
ATOM 9429 O O . GLY A 1 20 ? 45.081 -16.606 12.206 1.00 30.02 20 GLY A O 8
ATOM 9433 N N . LEU A 1 21 ? 44.035 -14.695 11.645 1.00 13.32 21 LEU A N 8
ATOM 9434 C CA . LEU A 1 21 ? 42.825 -15.008 12.398 1.00 52.23 21 LEU A CA 8
ATOM 9435 C C . LEU A 1 21 ? 41.589 -14.899 11.511 1.00 54.01 21 LEU A C 8
ATOM 9436 O O . LEU A 1 21 ? 41.698 -14.769 10.292 1.00 14.31 21 LEU A O 8
ATOM 9452 N N . GLN A 1 22 ? 40.415 -14.951 12.132 1.00 73.30 22 GLN A N 8
ATOM 9453 C CA . GLN A 1 22 ? 39.158 -14.857 11.398 1.00 20.14 22 GLN A CA 8
ATOM 9454 C C . GLN A 1 22 ? 38.080 -14.194 12.249 1.00 34.20 22 GLN A C 8
ATOM 9455 O O . GLN A 1 22 ? 37.959 -14.473 13.441 1.00 15.04 22 GLN A O 8
ATOM 9469 N N . GLU A 1 23 ? 37.299 -13.316 11.627 1.00 1.34 23 GLU A N 8
ATOM 9470 C CA . GLU A 1 23 ? 36.232 -12.613 12.329 1.00 14.31 23 GLU A CA 8
ATOM 9471 C C . GLU A 1 23 ? 34.903 -12.770 11.596 1.00 73.14 23 GLU A C 8
ATOM 9472 O O . GLU A 1 23 ? 34.860 -12.803 10.367 1.00 42.04 23 GLU A O 8
ATOM 9484 N N . ASN A 1 24 ? 33.820 -12.867 12.360 1.00 73.51 24 ASN A N 8
ATOM 9485 C CA . ASN A 1 24 ? 32.489 -13.023 11.784 1.00 50.34 24 ASN A CA 8
ATOM 9486 C C . ASN A 1 24 ? 31.751 -11.688 11.751 1.00 1.30 24 ASN A C 8
ATOM 9487 O O . ASN A 1 24 ? 31.837 -10.896 12.690 1.00 40.44 24 ASN A O 8
ATOM 9498 N N . PHE A 1 25 ? 31.026 -11.445 10.664 1.00 34.34 25 PHE A N 8
ATOM 9499 C CA . PHE A 1 25 ? 30.273 -10.206 10.509 1.00 75.23 25 PHE A CA 8
ATOM 9500 C C . PHE A 1 25 ? 28.775 -10.457 10.661 1.00 22.02 25 PHE A C 8
ATOM 9501 O O . PHE A 1 25 ? 28.295 -11.569 10.443 1.00 75.31 25 PHE A O 8
ATOM 9518 N N . LYS A 1 26 ? 28.042 -9.415 11.038 1.00 3.23 26 LYS A N 8
ATOM 9519 C CA . LYS A 1 26 ? 26.599 -9.519 11.220 1.00 24.22 26 LYS A CA 8
ATOM 9520 C C . LYS A 1 26 ? 25.903 -8.229 10.799 1.00 61.22 26 LYS A C 8
ATOM 9521 O O . LYS A 1 26 ? 26.258 -7.143 11.256 1.00 22.31 26 LYS A O 8
ATOM 9540 N N . ALA A 1 27 ? 24.909 -8.356 9.926 1.00 64.54 27 ALA A N 8
ATOM 9541 C CA . ALA A 1 27 ? 24.161 -7.201 9.446 1.00 63.12 27 ALA A CA 8
ATOM 9542 C C . ALA A 1 27 ? 22.669 -7.506 9.371 1.00 0.30 27 ALA A C 8
ATOM 9543 O O . ALA A 1 27 ? 22.263 -8.561 8.883 1.00 23.21 27 ALA A O 8
ATOM 9550 N N . THR A 1 28 ? 21.854 -6.575 9.858 1.00 5.14 28 THR A N 8
ATOM 9551 C CA . THR A 1 28 ? 20.407 -6.745 9.849 1.00 40.34 28 THR A CA 8
ATOM 9552 C C . THR A 1 28 ? 19.739 -5.713 8.947 1.00 35.20 28 THR A C 8
ATOM 9553 O O . THR A 1 28 ? 19.590 -4.551 9.321 1.00 12.33 28 THR A O 8
ATOM 9564 N N . GLY A 1 29 ? 19.336 -6.147 7.756 1.00 0.32 29 GLY A N 8
ATOM 9565 C CA . GLY A 1 29 ? 18.687 -5.248 6.820 1.00 42.31 29 GLY A CA 8
ATOM 9566 C C . GLY A 1 29 ? 17.185 -5.194 7.014 1.00 12.10 29 GLY A C 8
ATOM 9567 O O . GLY A 1 29 ? 16.555 -6.208 7.316 1.00 12.13 29 GLY A O 8
ATOM 9571 N N . ILE A 1 30 ? 16.610 -4.009 6.842 1.00 54.42 30 ILE A N 8
ATOM 9572 C CA . ILE A 1 30 ? 15.172 -3.827 7.001 1.00 61.43 30 ILE A CA 8
ATOM 9573 C C . ILE A 1 30 ? 14.546 -3.259 5.732 1.00 41.13 30 ILE A C 8
ATOM 9574 O O . ILE A 1 30 ? 14.888 -2.159 5.297 1.00 51.11 30 ILE A O 8
ATOM 9590 N N . PHE A 1 31 ? 13.626 -4.015 5.142 1.00 31.25 31 PHE A N 8
ATOM 9591 C CA . PHE A 1 31 ? 12.951 -3.587 3.923 1.00 15.31 31 PHE A CA 8
ATOM 9592 C C . PHE A 1 31 ? 11.449 -3.841 4.015 1.00 13.33 31 PHE A C 8
ATOM 9593 O O . PHE A 1 31 ? 11.000 -4.730 4.740 1.00 44.02 31 PHE A O 8
ATOM 9610 N N . THR A 1 32 ? 10.675 -3.052 3.276 1.00 73.21 32 THR A N 8
ATOM 9611 C CA . THR A 1 32 ? 9.224 -3.189 3.275 1.00 73.14 32 THR A CA 8
ATOM 9612 C C . THR A 1 32 ? 8.795 -4.489 2.604 1.00 73.02 32 THR A C 8
ATOM 9613 O O . THR A 1 32 ? 7.640 -4.901 2.710 1.00 74.53 32 THR A O 8
ATOM 9624 N N . ASP A 1 33 ? 9.732 -5.131 1.914 1.00 14.53 33 ASP A N 8
ATOM 9625 C CA . ASP A 1 33 ? 9.451 -6.386 1.227 1.00 15.22 33 ASP A CA 8
ATOM 9626 C C . ASP A 1 33 ? 9.373 -7.542 2.219 1.00 71.52 33 ASP A C 8
ATOM 9627 O O . ASP A 1 33 ? 9.101 -8.681 1.840 1.00 54.44 33 ASP A O 8
ATOM 9636 N N . ASN A 1 34 ? 9.615 -7.242 3.491 1.00 64.24 34 ASN A N 8
ATOM 9637 C CA . ASN A 1 34 ? 9.575 -8.257 4.537 1.00 73.52 34 ASN A CA 8
ATOM 9638 C C . ASN A 1 34 ? 10.437 -9.459 4.163 1.00 60.14 34 ASN A C 8
ATOM 9639 O O . ASN A 1 34 ? 10.194 -10.576 4.618 1.00 22.54 34 ASN A O 8
ATOM 9650 N N . SER A 1 35 ? 11.445 -9.221 3.330 1.00 4.41 35 SER A N 8
ATOM 9651 C CA . SER A 1 35 ? 12.342 -10.283 2.892 1.00 65.43 35 SER A CA 8
ATOM 9652 C C . SER A 1 35 ? 13.780 -9.779 2.804 1.00 73.24 35 SER A C 8
ATOM 9653 O O . SER A 1 35 ? 14.333 -9.637 1.714 1.00 24.33 35 SER A O 8
ATOM 9661 N N . ASN A 1 36 ? 14.378 -9.510 3.960 1.00 73.33 36 ASN A N 8
ATOM 9662 C CA . ASN A 1 36 ? 15.751 -9.021 4.014 1.00 34.15 36 ASN A CA 8
ATOM 9663 C C . ASN A 1 36 ? 16.734 -10.177 4.172 1.00 10.11 36 ASN A C 8
ATOM 9664 O O . ASN A 1 36 ? 16.454 -11.153 4.867 1.00 33.41 36 ASN A O 8
ATOM 9675 N N . SER A 1 37 ? 17.887 -10.058 3.522 1.00 24.14 37 SER A N 8
ATOM 9676 C CA . SER A 1 37 ? 18.912 -11.094 3.588 1.00 53.15 37 SER A CA 8
ATOM 9677 C C . SER A 1 37 ? 20.289 -10.482 3.825 1.00 51.13 37 SER A C 8
ATOM 9678 O O . SER A 1 37 ? 20.481 -9.277 3.662 1.00 44.12 37 SER A O 8
ATOM 9686 N N . ASP A 1 38 ? 21.244 -11.321 4.211 1.00 74.24 38 ASP A N 8
ATOM 9687 C CA . ASP A 1 38 ? 22.604 -10.865 4.470 1.00 41.32 38 ASP A CA 8
ATOM 9688 C C . ASP A 1 38 ? 23.436 -10.883 3.191 1.00 24.34 38 ASP A C 8
ATOM 9689 O O . ASP A 1 38 ? 23.518 -11.904 2.507 1.00 1.14 38 ASP A O 8
ATOM 9698 N N . ILE A 1 39 ? 24.051 -9.749 2.875 1.00 11.50 39 ILE A N 8
ATOM 9699 C CA . ILE A 1 39 ? 24.876 -9.635 1.679 1.00 24.11 39 ILE A CA 8
ATOM 9700 C C . ILE A 1 39 ? 24.127 -10.126 0.445 1.00 31.12 39 ILE A C 8
ATOM 9701 O O . ILE A 1 39 ? 24.730 -10.633 -0.501 1.00 42.44 39 ILE A O 8
ATOM 9717 N N . THR A 1 40 ? 22.806 -9.971 0.461 1.00 65.31 40 THR A N 8
ATOM 9718 C CA . THR A 1 40 ? 21.974 -10.398 -0.656 1.00 54.14 40 THR A CA 8
ATOM 9719 C C . THR A 1 40 ? 22.254 -9.564 -1.901 1.00 64.03 40 THR A C 8
ATOM 9720 O O . THR A 1 40 ? 22.118 -10.045 -3.026 1.00 62.42 40 THR A O 8
ATOM 9731 N N . ASP A 1 41 ? 22.648 -8.312 -1.693 1.00 34.42 41 ASP A N 8
ATOM 9732 C CA . ASP A 1 41 ? 22.950 -7.412 -2.799 1.00 54.51 41 ASP A CA 8
ATOM 9733 C C . ASP A 1 41 ? 24.445 -7.405 -3.102 1.00 12.45 41 ASP A C 8
ATOM 9734 O O . ASP A 1 41 ? 24.917 -6.621 -3.925 1.00 31.21 41 ASP A O 8
ATOM 9743 N N . GLN A 1 42 ? 25.183 -8.281 -2.429 1.00 65.41 42 GLN A N 8
ATOM 9744 C CA . GLN A 1 42 ? 26.625 -8.374 -2.625 1.00 64.32 42 GLN A CA 8
ATOM 9745 C C . GLN A 1 42 ? 27.322 -7.104 -2.150 1.00 43.43 42 GLN A C 8
ATOM 9746 O O . GLN A 1 42 ? 27.759 -6.284 -2.958 1.00 42.22 42 GLN A O 8
ATOM 9760 N N . VAL A 1 43 ? 27.423 -6.946 -0.834 1.00 55.02 43 VAL A N 8
ATOM 9761 C CA . VAL A 1 43 ? 28.067 -5.775 -0.251 1.00 60.33 43 VAL A CA 8
ATOM 9762 C C . VAL A 1 43 ? 29.497 -5.625 -0.759 1.00 31.55 43 VAL A C 8
ATOM 9763 O O . VAL A 1 43 ? 30.192 -6.615 -0.993 1.00 10.25 43 VAL A O 8
ATOM 9776 N N . THR A 1 44 ? 29.932 -4.381 -0.927 1.00 1.54 44 THR A N 8
ATOM 9777 C CA . THR A 1 44 ? 31.279 -4.100 -1.407 1.00 23.12 44 THR A CA 8
ATOM 9778 C C . THR A 1 44 ? 32.267 -4.007 -0.250 1.00 1.24 44 THR A C 8
ATOM 9779 O O . THR A 1 44 ? 32.207 -3.079 0.557 1.00 52.42 44 THR A O 8
ATOM 9790 N N . TRP A 1 45 ? 33.176 -4.973 -0.174 1.00 55.43 45 TRP A N 8
ATOM 9791 C CA . TRP A 1 45 ? 34.178 -4.998 0.885 1.00 34.22 45 TRP A CA 8
ATOM 9792 C C . TRP A 1 45 ? 35.566 -4.706 0.328 1.00 25.40 45 TRP A C 8
ATOM 9793 O O . TRP A 1 45 ? 35.843 -4.968 -0.843 1.00 22.23 45 TRP A O 8
ATOM 9814 N N . ASP A 1 46 ? 36.436 -4.164 1.173 1.00 41.41 46 ASP A N 8
ATOM 9815 C CA . ASP A 1 46 ? 37.797 -3.838 0.764 1.00 5.44 46 ASP A CA 8
ATOM 9816 C C . ASP A 1 46 ? 38.752 -3.902 1.953 1.00 15.51 46 ASP A C 8
ATOM 9817 O O . ASP A 1 46 ? 38.383 -3.558 3.076 1.00 5.13 46 ASP A O 8
ATOM 9826 N N . SER A 1 47 ? 39.978 -4.345 1.698 1.00 44.34 47 SER A N 8
ATOM 9827 C CA . SER A 1 47 ? 40.984 -4.459 2.747 1.00 0.54 47 SER A CA 8
ATOM 9828 C C . SER A 1 47 ? 42.273 -3.748 2.345 1.00 55.43 47 SER A C 8
ATOM 9829 O O . SER A 1 47 ? 42.601 -3.656 1.162 1.00 74.42 47 SER A O 8
ATOM 9837 N N . SER A 1 48 ? 42.999 -3.245 3.338 1.00 31.10 48 SER A N 8
ATOM 9838 C CA . SER A 1 48 ? 44.250 -2.539 3.089 1.00 51.44 48 SER A CA 8
ATOM 9839 C C . SER A 1 48 ? 45.194 -3.388 2.243 1.00 41.41 48 SER A C 8
ATOM 9840 O O . SER A 1 48 ? 44.924 -4.558 1.977 1.00 52.11 48 SER A O 8
ATOM 9848 N N . ASN A 1 49 ? 46.304 -2.788 1.823 1.00 14.14 49 ASN A N 8
ATOM 9849 C CA . ASN A 1 49 ? 47.289 -3.488 1.007 1.00 12.21 49 ASN A CA 8
ATOM 9850 C C . ASN A 1 49 ? 48.669 -3.435 1.655 1.00 11.42 49 ASN A C 8
ATOM 9851 O O . ASN A 1 49 ? 49.647 -3.026 1.028 1.00 11.42 49 ASN A O 8
ATOM 9862 N N . THR A 1 50 ? 48.741 -3.851 2.916 1.00 64.44 50 THR A N 8
ATOM 9863 C CA . THR A 1 50 ? 50.001 -3.851 3.650 1.00 75.15 50 THR A CA 8
ATOM 9864 C C . THR A 1 50 ? 50.832 -5.085 3.316 1.00 13.41 50 THR A C 8
ATOM 9865 O O . THR A 1 50 ? 51.925 -4.977 2.761 1.00 3.51 50 THR A O 8
ATOM 9876 N N . ASP A 1 51 ? 50.306 -6.256 3.657 1.00 23.01 51 ASP A N 8
ATOM 9877 C CA . ASP A 1 51 ? 51.000 -7.511 3.392 1.00 74.30 51 ASP A CA 8
ATOM 9878 C C . ASP A 1 51 ? 50.078 -8.504 2.690 1.00 14.34 51 ASP A C 8
ATOM 9879 O O . ASP A 1 51 ? 50.284 -8.840 1.524 1.00 23.11 51 ASP A O 8
ATOM 9888 N N . ILE A 1 52 ? 49.061 -8.969 3.409 1.00 43.02 52 ILE A N 8
ATOM 9889 C CA . ILE A 1 52 ? 48.108 -9.923 2.855 1.00 42.41 52 ILE A CA 8
ATOM 9890 C C . ILE A 1 52 ? 46.788 -9.887 3.617 1.00 2.55 52 ILE A C 8
ATOM 9891 O O . ILE A 1 52 ? 46.641 -10.532 4.656 1.00 35.11 52 ILE A O 8
ATOM 9907 N N . LEU A 1 53 ? 45.830 -9.129 3.095 1.00 60.22 53 LEU A N 8
ATOM 9908 C CA . LEU A 1 53 ? 44.520 -9.010 3.725 1.00 12.11 53 LEU A CA 8
ATOM 9909 C C . LEU A 1 53 ? 43.416 -9.464 2.776 1.00 74.40 53 LEU A C 8
ATOM 9910 O O . LEU A 1 53 ? 43.320 -8.987 1.645 1.00 34.14 53 LEU A O 8
ATOM 9926 N N . SER A 1 54 ? 42.583 -10.388 3.244 1.00 32.45 54 SER A N 8
ATOM 9927 C CA . SER A 1 54 ? 41.486 -10.909 2.437 1.00 53.31 54 SER A CA 8
ATOM 9928 C C . SER A 1 54 ? 40.217 -11.051 3.272 1.00 54.23 54 SER A C 8
ATOM 9929 O O . SER A 1 54 ? 40.175 -11.821 4.231 1.00 21.25 54 SER A O 8
ATOM 9937 N N . ILE A 1 55 ? 39.184 -10.302 2.899 1.00 70.41 55 ILE A N 8
ATOM 9938 C CA . ILE A 1 55 ? 37.913 -10.345 3.612 1.00 63.23 55 ILE A CA 8
ATOM 9939 C C . ILE A 1 55 ? 36.790 -10.836 2.704 1.00 23.35 55 ILE A C 8
ATOM 9940 O O . ILE A 1 55 ? 36.596 -10.319 1.605 1.00 72.04 55 ILE A O 8
ATOM 9956 N N . SER A 1 56 ? 36.052 -11.837 3.174 1.00 24.22 56 SER A N 8
ATOM 9957 C CA . SER A 1 56 ? 34.949 -12.400 2.405 1.00 62.14 56 SER A CA 8
ATOM 9958 C C . SER A 1 56 ? 33.650 -12.351 3.202 1.00 14.23 56 SER A C 8
ATOM 9959 O O . SER A 1 56 ? 33.604 -12.763 4.361 1.00 54.35 56 SER A O 8
ATOM 9967 N N . ASN A 1 57 ? 32.595 -11.843 2.572 1.00 30.25 57 ASN A N 8
ATOM 9968 C CA . ASN A 1 57 ? 31.294 -11.739 3.223 1.00 53.23 57 ASN A CA 8
ATOM 9969 C C . ASN A 1 57 ? 30.335 -12.803 2.696 1.00 44.41 57 ASN A C 8
ATOM 9970 O O . ASN A 1 57 ? 29.619 -12.579 1.721 1.00 51.02 57 ASN A O 8
ATOM 9981 N N . ALA A 1 58 ? 30.328 -13.960 3.349 1.00 63.23 58 ALA A N 8
ATOM 9982 C CA . ALA A 1 58 ? 29.457 -15.058 2.948 1.00 13.33 58 ALA A CA 8
ATOM 9983 C C . ALA A 1 58 ? 28.013 -14.588 2.806 1.00 32.31 58 ALA A C 8
ATOM 9984 O O . ALA A 1 58 ? 27.519 -13.812 3.624 1.00 42.12 58 ALA A O 8
ATOM 9991 N N . SER A 1 59 ? 27.341 -15.064 1.762 1.00 11.34 59 SER A N 8
ATOM 9992 C CA . SER A 1 59 ? 25.954 -14.689 1.511 1.00 44.32 59 SER A CA 8
ATOM 9993 C C . SER A 1 59 ? 25.009 -15.450 2.436 1.00 43.43 59 SER A C 8
ATOM 9994 O O . SER A 1 59 ? 23.860 -15.053 2.630 1.00 41.01 59 SER A O 8
ATOM 10002 N N . ASP A 1 60 ? 25.502 -16.545 3.003 1.00 2.24 60 ASP A N 8
ATOM 10003 C CA . ASP A 1 60 ? 24.703 -17.362 3.909 1.00 23.21 60 ASP A CA 8
ATOM 10004 C C . ASP A 1 60 ? 24.073 -16.505 5.002 1.00 3.33 60 ASP A C 8
ATOM 10005 O O . ASP A 1 60 ? 22.864 -16.554 5.224 1.00 34.40 60 ASP A O 8
ATOM 10014 N N . SER A 1 61 ? 24.902 -15.720 5.683 1.00 3.20 61 SER A N 8
ATOM 10015 C CA . SER A 1 61 ? 24.427 -14.855 6.757 1.00 42.13 61 SER A CA 8
ATOM 10016 C C . SER A 1 61 ? 25.576 -14.045 7.351 1.00 71.25 61 SER A C 8
ATOM 10017 O O . SER A 1 61 ? 25.708 -12.849 7.089 1.00 62.22 61 SER A O 8
ATOM 10025 N N . HIS A 1 62 ? 26.405 -14.706 8.152 1.00 20.32 62 HIS A N 8
ATOM 10026 C CA . HIS A 1 62 ? 27.544 -14.049 8.784 1.00 72.22 62 HIS A CA 8
ATOM 10027 C C . HIS A 1 62 ? 28.737 -13.999 7.835 1.00 63.14 62 HIS A C 8
ATOM 10028 O O . HIS A 1 62 ? 28.914 -14.882 6.997 1.00 62.43 62 HIS A O 8
ATOM 10042 N N . GLY A 1 63 ? 29.554 -12.958 7.972 1.00 74.51 63 GLY A N 8
ATOM 10043 C CA . GLY A 1 63 ? 30.719 -12.812 7.120 1.00 71.34 63 GLY A CA 8
ATOM 10044 C C . GLY A 1 63 ? 31.939 -13.515 7.680 1.00 23.14 63 GLY A C 8
ATOM 10045 O O . GLY A 1 63 ? 31.871 -14.147 8.735 1.00 31.24 63 GLY A O 8
ATOM 10049 N N . LEU A 1 64 ? 33.059 -13.407 6.974 1.00 71.33 64 LEU A N 8
ATOM 10050 C CA . LEU A 1 64 ? 34.301 -14.039 7.406 1.00 34.23 64 LEU A CA 8
ATOM 10051 C C . LEU A 1 64 ? 35.512 -13.289 6.862 1.00 71.14 64 LEU A C 8
ATOM 10052 O O . LEU A 1 64 ? 35.896 -13.466 5.706 1.00 30.30 64 LEU A O 8
ATOM 10068 N N . ALA A 1 65 ? 36.111 -12.452 7.703 1.00 75.41 65 ALA A N 8
ATOM 10069 C CA . ALA A 1 65 ? 37.281 -11.679 7.307 1.00 12.33 65 ALA A CA 8
ATOM 10070 C C . ALA A 1 65 ? 38.558 -12.281 7.884 1.00 54.11 65 ALA A C 8
ATOM 10071 O O . ALA A 1 65 ? 38.604 -12.656 9.055 1.00 5.34 65 ALA A O 8
ATOM 10078 N N . SER A 1 66 ? 39.591 -12.372 7.053 1.00 3.42 66 SER A N 8
ATOM 10079 C CA . SER A 1 66 ? 40.868 -12.933 7.480 1.00 52.13 66 SER A CA 8
ATOM 10080 C C . SER A 1 66 ? 42.022 -12.015 7.090 1.00 3.21 66 SER A C 8
ATOM 10081 O O . SER A 1 66 ? 42.088 -11.524 5.962 1.00 4.05 66 SER A O 8
ATOM 10089 N N . THR A 1 67 ? 42.932 -11.786 8.032 1.00 22.21 67 THR A N 8
ATOM 10090 C CA . THR A 1 67 ? 44.084 -10.927 7.790 1.00 51.43 67 THR A CA 8
ATOM 10091 C C . THR A 1 67 ? 45.315 -11.436 8.530 1.00 4.41 67 THR A C 8
ATOM 10092 O O . THR A 1 67 ? 45.226 -11.872 9.678 1.00 33.43 67 THR A O 8
ATOM 10103 N N . LEU A 1 68 ? 46.465 -11.376 7.867 1.00 30.11 68 LEU A N 8
ATOM 10104 C CA . LEU A 1 68 ? 47.716 -11.831 8.463 1.00 4.34 68 LEU A CA 8
ATOM 10105 C C . LEU A 1 68 ? 48.879 -10.942 8.033 1.00 10.13 68 LEU A C 8
ATOM 10106 O O . LEU A 1 68 ? 49.626 -11.281 7.117 1.00 43.01 68 LEU A O 8
ATOM 10122 N N . ASN A 1 69 ? 49.026 -9.803 8.703 1.00 21.42 69 ASN A N 8
ATOM 10123 C CA . ASN A 1 69 ? 50.099 -8.866 8.391 1.00 21.24 69 ASN A CA 8
ATOM 10124 C C . ASN A 1 69 ? 50.670 -8.249 9.665 1.00 72.43 69 ASN A C 8
ATOM 10125 O O . ASN A 1 69 ? 49.998 -8.195 10.694 1.00 31.43 69 ASN A O 8
ATOM 10136 N N . GLN A 1 70 ? 51.913 -7.786 9.585 1.00 12.44 70 GLN A N 8
ATOM 10137 C CA . GLN A 1 70 ? 52.574 -7.173 10.732 1.00 54.34 70 GLN A CA 8
ATOM 10138 C C . GLN A 1 70 ? 52.410 -5.657 10.708 1.00 51.42 70 GLN A C 8
ATOM 10139 O O . GLN A 1 70 ? 53.375 -4.921 10.504 1.00 31.12 70 GLN A O 8
ATOM 10153 N N . GLY A 1 71 ? 51.180 -5.195 10.917 1.00 25.40 71 GLY A N 8
ATOM 10154 C CA . GLY A 1 71 ? 50.913 -3.769 10.915 1.00 72.11 71 GLY A CA 8
ATOM 10155 C C . GLY A 1 71 ? 49.468 -3.450 11.243 1.00 11.25 71 GLY A C 8
ATOM 10156 O O . GLY A 1 71 ? 48.965 -3.834 12.298 1.00 32.41 71 GLY A O 8
ATOM 10160 N N . ASN A 1 72 ? 48.799 -2.743 10.338 1.00 2.34 72 ASN A N 8
ATOM 10161 C CA . ASN A 1 72 ? 47.404 -2.370 10.539 1.00 54.44 72 ASN A CA 8
ATOM 10162 C C . ASN A 1 72 ? 46.570 -2.697 9.303 1.00 23.44 72 ASN A C 8
ATOM 10163 O O . ASN A 1 72 ? 47.099 -2.813 8.197 1.00 14.14 72 ASN A O 8
ATOM 10174 N N . VAL A 1 73 ? 45.264 -2.846 9.500 1.00 51.42 73 VAL A N 8
ATOM 10175 C CA . VAL A 1 73 ? 44.356 -3.158 8.402 1.00 25.22 73 VAL A CA 8
ATOM 10176 C C . VAL A 1 73 ? 43.109 -2.283 8.454 1.00 44.21 73 VAL A C 8
ATOM 10177 O O . VAL A 1 73 ? 42.550 -2.042 9.524 1.00 2.40 73 VAL A O 8
ATOM 10190 N N . LYS A 1 74 ? 42.677 -1.809 7.290 1.00 21.22 74 LYS A N 8
ATOM 10191 C CA . LYS A 1 74 ? 41.494 -0.961 7.201 1.00 63.35 74 LYS A CA 8
ATOM 10192 C C . LYS A 1 74 ? 40.422 -1.613 6.333 1.00 21.23 74 LYS A C 8
ATOM 10193 O O . LYS A 1 74 ? 40.550 -1.673 5.110 1.00 23.13 74 LYS A O 8
ATOM 10212 N N . VAL A 1 75 ? 39.364 -2.099 6.974 1.00 32.41 75 VAL A N 8
ATOM 10213 C CA . VAL A 1 75 ? 38.268 -2.744 6.261 1.00 71.42 75 VAL A CA 8
ATOM 10214 C C . VAL A 1 75 ? 37.048 -1.833 6.187 1.00 44.44 75 VAL A C 8
ATOM 10215 O O . VAL A 1 75 ? 36.718 -1.138 7.149 1.00 45.14 75 VAL A O 8
ATOM 10228 N N . THR A 1 76 ? 36.380 -1.839 5.037 1.00 21.33 76 THR A N 8
ATOM 10229 C CA . THR A 1 76 ? 35.197 -1.013 4.836 1.00 12.43 76 THR A CA 8
ATOM 10230 C C . THR A 1 76 ? 34.137 -1.756 4.032 1.00 33.31 76 THR A C 8
ATOM 10231 O O . THR A 1 76 ? 34.450 -2.442 3.059 1.00 13.03 76 THR A O 8
ATOM 10242 N N . ALA A 1 77 ? 32.881 -1.615 4.444 1.00 21.41 77 ALA A N 8
ATOM 10243 C CA . ALA A 1 77 ? 31.774 -2.272 3.760 1.00 63.03 77 ALA A CA 8
ATOM 10244 C C . ALA A 1 77 ? 30.499 -1.442 3.857 1.00 34.24 77 ALA A C 8
ATOM 10245 O O . ALA A 1 77 ? 30.182 -0.895 4.914 1.00 70.23 77 ALA A O 8
ATOM 10252 N N . SER A 1 78 ? 29.770 -1.352 2.749 1.00 23.41 78 SER A N 8
ATOM 10253 C CA . SER A 1 78 ? 28.531 -0.585 2.709 1.00 31.11 78 SER A CA 8
ATOM 10254 C C . SER A 1 78 ? 27.535 -1.212 1.738 1.00 32.24 78 SER A C 8
ATOM 10255 O O . SER A 1 78 ? 27.903 -1.639 0.644 1.00 63.22 78 SER A O 8
ATOM 10263 N N . ILE A 1 79 ? 26.272 -1.264 2.148 1.00 51.11 79 ILE A N 8
ATOM 10264 C CA . ILE A 1 79 ? 25.222 -1.837 1.315 1.00 22.51 79 ILE A CA 8
ATOM 10265 C C . ILE A 1 79 ? 23.948 -1.003 1.385 1.00 74.22 79 ILE A C 8
ATOM 10266 O O . ILE A 1 79 ? 23.585 -0.492 2.443 1.00 31.14 79 ILE A O 8
ATOM 10282 N N . GLY A 1 80 ? 23.270 -0.871 0.248 1.00 22.03 80 GLY A N 8
ATOM 10283 C CA . GLY A 1 80 ? 22.042 -0.099 0.202 1.00 20.32 80 GLY A CA 8
ATOM 10284 C C . GLY A 1 80 ? 22.232 1.323 0.691 1.00 63.12 80 GLY A C 8
ATOM 10285 O O . GLY A 1 80 ? 23.071 2.058 0.171 1.00 13.33 80 GLY A O 8
ATOM 10289 N N . GLY A 1 81 ? 21.450 1.713 1.693 1.00 60.31 81 GLY A N 8
ATOM 10290 C CA . GLY A 1 81 ? 21.551 3.056 2.234 1.00 73.35 81 GLY A CA 8
ATOM 10291 C C . GLY A 1 81 ? 22.190 3.081 3.608 1.00 40.03 81 GLY A C 8
ATOM 10292 O O . GLY A 1 81 ? 21.576 3.529 4.577 1.00 44.24 81 GLY A O 8
ATOM 10296 N N . ILE A 1 82 ? 23.425 2.598 3.693 1.00 33.30 82 ILE A N 8
ATOM 10297 C CA . ILE A 1 82 ? 24.147 2.567 4.959 1.00 35.50 82 ILE A CA 8
ATOM 10298 C C . ILE A 1 82 ? 25.644 2.389 4.734 1.00 62.33 82 ILE A C 8
ATOM 10299 O O . ILE A 1 82 ? 26.068 1.848 3.713 1.00 74.04 82 ILE A O 8
ATOM 10315 N N . GLN A 1 83 ? 26.440 2.846 5.695 1.00 40.11 83 GLN A N 8
ATOM 10316 C CA . GLN A 1 83 ? 27.891 2.736 5.601 1.00 10.34 83 GLN A CA 8
ATOM 10317 C C . GLN A 1 83 ? 28.480 2.192 6.898 1.00 24.34 83 GLN A C 8
ATOM 10318 O O . GLN A 1 83 ? 28.113 2.626 7.989 1.00 22.13 83 GLN A O 8
ATOM 10332 N N . GLY A 1 84 ? 29.397 1.237 6.771 1.00 20.23 84 GLY A N 8
ATOM 10333 C CA . GLY A 1 84 ? 30.022 0.648 7.941 1.00 1.12 84 GLY A CA 8
ATOM 10334 C C . GLY A 1 84 ? 31.533 0.760 7.909 1.00 64.51 84 GLY A C 8
ATOM 10335 O O . GLY A 1 84 ? 32.131 0.877 6.839 1.00 3.44 84 GLY A O 8
ATOM 10339 N N . SER A 1 85 ? 32.153 0.724 9.084 1.00 21.23 85 SER A N 8
ATOM 10340 C CA . SER A 1 85 ? 33.604 0.827 9.187 1.00 41.21 85 SER A CA 8
ATOM 10341 C C . SER A 1 85 ? 34.142 -0.119 10.256 1.00 71.43 85 SER A C 8
ATOM 10342 O O . SER A 1 85 ? 33.592 -0.213 11.354 1.00 50.14 85 SER A O 8
ATOM 10350 N N . THR A 1 86 ? 35.222 -0.821 9.926 1.00 21.15 86 THR A N 8
ATOM 10351 C CA . THR A 1 86 ? 35.835 -1.762 10.856 1.00 40.32 86 THR A CA 8
ATOM 10352 C C . THR A 1 86 ? 37.356 -1.684 10.794 1.00 41.32 86 THR A C 8
ATOM 10353 O O . THR A 1 86 ? 37.938 -1.578 9.714 1.00 2.52 86 THR A O 8
ATOM 10364 N N . ASP A 1 87 ? 37.994 -1.738 11.958 1.00 45.35 87 ASP A N 8
ATOM 10365 C CA . ASP A 1 87 ? 39.449 -1.675 12.035 1.00 23.02 87 ASP A CA 8
ATOM 10366 C C . ASP A 1 87 ? 40.025 -3.001 12.521 1.00 22.42 87 ASP A C 8
ATOM 10367 O O . ASP A 1 87 ? 39.537 -3.585 13.489 1.00 0.44 87 ASP A O 8
ATOM 10376 N N . PHE A 1 88 ? 41.066 -3.473 11.842 1.00 35.21 88 PHE A N 8
ATOM 10377 C CA . PHE A 1 88 ? 41.707 -4.732 12.203 1.00 31.12 88 PHE A CA 8
ATOM 10378 C C . PHE A 1 88 ? 43.207 -4.539 12.408 1.00 73.31 88 PHE A C 8
ATOM 10379 O O . PHE A 1 88 ? 43.938 -4.226 11.468 1.00 23.34 88 PHE A O 8
ATOM 10396 N N . LYS A 1 89 ? 43.658 -4.728 13.643 1.00 1.12 89 LYS A N 8
ATOM 10397 C CA . LYS A 1 89 ? 45.070 -4.576 13.974 1.00 61.01 89 LYS A CA 8
ATOM 10398 C C . LYS A 1 89 ? 45.728 -5.935 14.189 1.00 72.45 89 LYS A C 8
ATOM 10399 O O . LYS A 1 89 ? 45.462 -6.615 15.180 1.00 23.10 89 LYS A O 8
ATOM 10418 N N . VAL A 1 90 ? 46.589 -6.326 13.254 1.00 55.34 90 VAL A N 8
ATOM 10419 C CA . VAL A 1 90 ? 47.286 -7.603 13.342 1.00 3.21 90 VAL A CA 8
ATOM 10420 C C . VAL A 1 90 ? 48.739 -7.407 13.760 1.00 64.30 90 VAL A C 8
ATOM 10421 O O . VAL A 1 90 ? 49.569 -6.955 12.970 1.00 23.14 90 VAL A O 8
ATOM 10434 N N . THR A 1 91 ? 49.042 -7.751 15.008 1.00 61.40 91 THR A N 8
ATOM 10435 C CA . THR A 1 91 ? 50.395 -7.613 15.532 1.00 30.51 91 THR A CA 8
ATOM 10436 C C . THR A 1 91 ? 51.098 -8.964 15.603 1.00 74.41 91 THR A C 8
ATOM 10437 O O . THR A 1 91 ? 50.465 -10.011 15.462 1.00 1.42 91 THR A O 8
ATOM 10448 N N . GLN A 1 92 ? 52.408 -8.934 15.822 1.00 1.23 92 GLN A N 8
ATOM 10449 C CA . GLN A 1 92 ? 53.196 -10.158 15.912 1.00 50.53 92 GLN A CA 8
ATOM 10450 C C . GLN A 1 92 ? 53.327 -10.616 17.360 1.00 2.14 92 GLN A C 8
ATOM 10451 O O . GLN A 1 92 ? 53.822 -11.710 17.634 1.00 0.11 92 GLN A O 8
ATOM 10465 N N . MET A 1 1 ? 13.978 -0.201 -8.665 1.00 20.03 1 MET A N 9
ATOM 10466 C CA . MET A 1 1 ? 14.308 0.312 -7.340 1.00 34.10 1 MET A CA 9
ATOM 10467 C C . MET A 1 1 ? 13.916 -0.688 -6.257 1.00 24.41 1 MET A C 9
ATOM 10468 O O . MET A 1 1 ? 12.992 -0.464 -5.476 1.00 14.03 1 MET A O 9
ATOM 10482 N N . PRO A 1 2 ? 14.635 -1.820 -6.207 1.00 44.42 2 PRO A N 9
ATOM 10483 C CA . PRO A 1 2 ? 14.381 -2.877 -5.224 1.00 4.54 2 PRO A CA 9
ATOM 10484 C C . PRO A 1 2 ? 14.764 -2.456 -3.809 1.00 13.33 2 PRO A C 9
ATOM 10485 O O . PRO A 1 2 ? 15.642 -1.616 -3.617 1.00 4.20 2 PRO A O 9
ATOM 10496 N N . ALA A 1 3 ? 14.098 -3.045 -2.821 1.00 23.21 3 ALA A N 9
ATOM 10497 C CA . ALA A 1 3 ? 14.371 -2.733 -1.423 1.00 54.14 3 ALA A CA 9
ATOM 10498 C C . ALA A 1 3 ? 14.018 -1.284 -1.106 1.00 42.40 3 ALA A C 9
ATOM 10499 O O . ALA A 1 3 ? 14.667 -0.357 -1.591 1.00 14.11 3 ALA A O 9
ATOM 10506 N N . ALA A 1 4 ? 12.987 -1.095 -0.290 1.00 35.54 4 ALA A N 9
ATOM 10507 C CA . ALA A 1 4 ? 12.549 0.241 0.093 1.00 1.31 4 ALA A CA 9
ATOM 10508 C C . ALA A 1 4 ? 12.927 0.550 1.538 1.00 63.12 4 ALA A C 9
ATOM 10509 O O . ALA A 1 4 ? 12.440 -0.093 2.469 1.00 42.12 4 ALA A O 9
ATOM 10516 N N . LEU A 1 5 ? 13.798 1.536 1.718 1.00 4.44 5 LEU A N 9
ATOM 10517 C CA . LEU A 1 5 ? 14.243 1.930 3.051 1.00 51.21 5 LEU A CA 9
ATOM 10518 C C . LEU A 1 5 ? 15.042 0.811 3.711 1.00 12.23 5 LEU A C 9
ATOM 10519 O O . LEU A 1 5 ? 15.016 0.653 4.932 1.00 61.41 5 LEU A O 9
ATOM 10535 N N . VAL A 1 6 ? 15.753 0.038 2.897 1.00 50.35 6 VAL A N 9
ATOM 10536 C CA . VAL A 1 6 ? 16.563 -1.064 3.402 1.00 74.04 6 VAL A CA 9
ATOM 10537 C C . VAL A 1 6 ? 17.432 -0.616 4.571 1.00 63.41 6 VAL A C 9
ATOM 10538 O O . VAL A 1 6 ? 18.457 0.038 4.381 1.00 42.43 6 VAL A O 9
ATOM 10551 N N . SER A 1 7 ? 17.017 -0.974 5.782 1.00 74.54 7 SER A N 9
ATOM 10552 C CA . SER A 1 7 ? 17.756 -0.607 6.983 1.00 10.25 7 SER A CA 9
ATOM 10553 C C . SER A 1 7 ? 18.579 -1.785 7.497 1.00 54.22 7 SER A C 9
ATOM 10554 O O . SER A 1 7 ? 18.036 -2.845 7.811 1.00 40.42 7 SER A O 9
ATOM 10562 N N . ILE A 1 8 ? 19.890 -1.591 7.579 1.00 5.20 8 ILE A N 9
ATOM 10563 C CA . ILE A 1 8 ? 20.788 -2.636 8.055 1.00 43.21 8 ILE A CA 9
ATOM 10564 C C . ILE A 1 8 ? 21.488 -2.215 9.343 1.00 40.12 8 ILE A C 9
ATOM 10565 O O . ILE A 1 8 ? 21.829 -1.046 9.523 1.00 41.15 8 ILE A O 9
ATOM 10581 N N . SER A 1 9 ? 21.700 -3.176 10.236 1.00 64.22 9 SER A N 9
ATOM 10582 C CA . SER A 1 9 ? 22.358 -2.905 11.509 1.00 62.43 9 SER A CA 9
ATOM 10583 C C . SER A 1 9 ? 23.644 -3.716 11.639 1.00 1.00 9 SER A C 9
ATOM 10584 O O . SER A 1 9 ? 23.609 -4.935 11.807 1.00 11.05 9 SER A O 9
ATOM 10592 N N . VAL A 1 10 ? 24.780 -3.029 11.560 1.00 74.43 10 VAL A N 9
ATOM 10593 C CA . VAL A 1 10 ? 26.078 -3.684 11.670 1.00 51.24 10 VAL A CA 9
ATOM 10594 C C . VAL A 1 10 ? 26.726 -3.396 13.019 1.00 34.44 10 VAL A C 9
ATOM 10595 O O . VAL A 1 10 ? 26.737 -2.256 13.484 1.00 63.42 10 VAL A O 9
ATOM 10608 N N . SER A 1 11 ? 27.265 -4.438 13.645 1.00 74.12 11 SER A N 9
ATOM 10609 C CA . SER A 1 11 ? 27.912 -4.299 14.944 1.00 40.41 11 SER A CA 9
ATOM 10610 C C . SER A 1 11 ? 29.399 -4.625 14.848 1.00 62.54 11 SER A C 9
ATOM 10611 O O . SER A 1 11 ? 29.873 -5.637 15.365 1.00 5.24 11 SER A O 9
ATOM 10619 N N . PRO A 1 12 ? 30.154 -3.749 14.168 1.00 31.14 12 PRO A N 9
ATOM 10620 C CA . PRO A 1 12 ? 31.598 -3.922 13.988 1.00 44.43 12 PRO A CA 9
ATOM 10621 C C . PRO A 1 12 ? 32.372 -3.730 15.288 1.00 42.24 12 PRO A C 9
ATOM 10622 O O . PRO A 1 12 ? 31.913 -3.043 16.201 1.00 74.40 12 PRO A O 9
ATOM 10633 N N . THR A 1 13 ? 33.551 -4.340 15.365 1.00 34.42 13 THR A N 9
ATOM 10634 C CA . THR A 1 13 ? 34.388 -4.237 16.554 1.00 60.45 13 THR A CA 9
ATOM 10635 C C . THR A 1 13 ? 35.704 -3.535 16.239 1.00 22.45 13 THR A C 9
ATOM 10636 O O . THR A 1 13 ? 36.538 -4.060 15.502 1.00 33.13 13 THR A O 9
ATOM 10647 N N . ASN A 1 14 ? 35.885 -2.346 16.804 1.00 14.14 14 ASN A N 9
ATOM 10648 C CA . ASN A 1 14 ? 37.101 -1.572 16.584 1.00 11.22 14 ASN A CA 9
ATOM 10649 C C . ASN A 1 14 ? 38.166 -1.927 17.617 1.00 64.44 14 ASN A C 9
ATOM 10650 O O . ASN A 1 14 ? 38.180 -1.386 18.722 1.00 75.00 14 ASN A O 9
ATOM 10661 N N . SER A 1 15 ? 39.059 -2.841 17.247 1.00 11.34 15 SER A N 9
ATOM 10662 C CA . SER A 1 15 ? 40.127 -3.271 18.142 1.00 32.31 15 SER A CA 9
ATOM 10663 C C . SER A 1 15 ? 41.299 -3.846 17.352 1.00 13.01 15 SER A C 9
ATOM 10664 O O . SER A 1 15 ? 41.356 -3.727 16.128 1.00 42.23 15 SER A O 9
ATOM 10672 N N . THR A 1 16 ? 42.233 -4.471 18.062 1.00 42.30 16 THR A N 9
ATOM 10673 C CA . THR A 1 16 ? 43.405 -5.063 17.429 1.00 31.34 16 THR A CA 9
ATOM 10674 C C . THR A 1 16 ? 43.280 -6.581 17.352 1.00 13.43 16 THR A C 9
ATOM 10675 O O . THR A 1 16 ? 42.567 -7.196 18.146 1.00 43.04 16 THR A O 9
ATOM 10686 N N . VAL A 1 17 ? 43.977 -7.179 16.392 1.00 23.31 17 VAL A N 9
ATOM 10687 C CA . VAL A 1 17 ? 43.946 -8.626 16.213 1.00 55.24 17 VAL A CA 9
ATOM 10688 C C . VAL A 1 17 ? 45.355 -9.198 16.114 1.00 70.42 17 VAL A C 9
ATOM 10689 O O . VAL A 1 17 ? 46.293 -8.502 15.729 1.00 5.52 17 VAL A O 9
ATOM 10702 N N . ALA A 1 18 ? 45.496 -10.473 16.463 1.00 12.24 18 ALA A N 9
ATOM 10703 C CA . ALA A 1 18 ? 46.790 -11.141 16.412 1.00 45.52 18 ALA A CA 9
ATOM 10704 C C . ALA A 1 18 ? 47.240 -11.356 14.971 1.00 41.33 18 ALA A C 9
ATOM 10705 O O . ALA A 1 18 ? 46.469 -11.154 14.032 1.00 44.10 18 ALA A O 9
ATOM 10712 N N . LYS A 1 19 ? 48.493 -11.766 14.802 1.00 54.24 19 LYS A N 9
ATOM 10713 C CA . LYS A 1 19 ? 49.046 -12.009 13.475 1.00 60.22 19 LYS A CA 9
ATOM 10714 C C . LYS A 1 19 ? 48.350 -13.188 12.803 1.00 73.32 19 LYS A C 9
ATOM 10715 O O . LYS A 1 19 ? 48.327 -14.296 13.338 1.00 12.54 19 LYS A O 9
ATOM 10734 N N . GLY A 1 20 ? 47.784 -12.943 11.625 1.00 53.31 20 GLY A N 9
ATOM 10735 C CA . GLY A 1 20 ? 47.096 -13.994 10.899 1.00 71.32 20 GLY A CA 9
ATOM 10736 C C . GLY A 1 20 ? 45.886 -14.519 11.646 1.00 21.21 20 GLY A C 9
ATOM 10737 O O . GLY A 1 20 ? 46.022 -15.258 12.623 1.00 44.44 20 GLY A O 9
ATOM 10741 N N . LEU A 1 21 ? 44.699 -14.137 11.189 1.00 32.10 21 LEU A N 9
ATOM 10742 C CA . LEU A 1 21 ? 43.459 -14.573 11.822 1.00 12.20 21 LEU A CA 9
ATOM 10743 C C . LEU A 1 21 ? 42.246 -14.019 11.082 1.00 53.31 21 LEU A C 9
ATOM 10744 O O . LEU A 1 21 ? 42.368 -13.100 10.273 1.00 54.52 21 LEU A O 9
ATOM 10760 N N . GLN A 1 22 ? 41.077 -14.583 11.367 1.00 75.12 22 GLN A N 9
ATOM 10761 C CA . GLN A 1 22 ? 39.841 -14.144 10.729 1.00 42.22 22 GLN A CA 9
ATOM 10762 C C . GLN A 1 22 ? 38.802 -13.745 11.771 1.00 31.25 22 GLN A C 9
ATOM 10763 O O . GLN A 1 22 ? 38.741 -14.327 12.854 1.00 70.11 22 GLN A O 9
ATOM 10777 N N . GLU A 1 23 ? 37.987 -12.749 11.437 1.00 21.52 23 GLU A N 9
ATOM 10778 C CA . GLU A 1 23 ? 36.951 -12.273 12.346 1.00 22.02 23 GLU A CA 9
ATOM 10779 C C . GLU A 1 23 ? 35.586 -12.273 11.664 1.00 44.45 23 GLU A C 9
ATOM 10780 O O . GLU A 1 23 ? 35.411 -11.671 10.605 1.00 74.21 23 GLU A O 9
ATOM 10792 N N . ASN A 1 24 ? 34.624 -12.952 12.278 1.00 33.12 24 ASN A N 9
ATOM 10793 C CA . ASN A 1 24 ? 33.275 -13.032 11.730 1.00 54.41 24 ASN A CA 9
ATOM 10794 C C . ASN A 1 24 ? 32.412 -11.881 12.240 1.00 74.42 24 ASN A C 9
ATOM 10795 O O . ASN A 1 24 ? 32.492 -11.501 13.408 1.00 31.31 24 ASN A O 9
ATOM 10806 N N . PHE A 1 25 ? 31.586 -11.332 11.356 1.00 53.43 25 PHE A N 9
ATOM 10807 C CA . PHE A 1 25 ? 30.707 -10.224 11.716 1.00 64.54 25 PHE A CA 9
ATOM 10808 C C . PHE A 1 25 ? 29.243 -10.611 11.533 1.00 14.21 25 PHE A C 9
ATOM 10809 O O . PHE A 1 25 ? 28.928 -11.745 11.171 1.00 52.43 25 PHE A O 9
ATOM 10826 N N . LYS A 1 26 ? 28.350 -9.660 11.788 1.00 41.05 26 LYS A N 9
ATOM 10827 C CA . LYS A 1 26 ? 26.918 -9.898 11.652 1.00 40.15 26 LYS A CA 9
ATOM 10828 C C . LYS A 1 26 ? 26.205 -8.650 11.141 1.00 1.44 26 LYS A C 9
ATOM 10829 O O . LYS A 1 26 ? 26.339 -7.569 11.715 1.00 73.11 26 LYS A O 9
ATOM 10848 N N . ALA A 1 27 ? 25.447 -8.807 10.061 1.00 12.43 27 ALA A N 9
ATOM 10849 C CA . ALA A 1 27 ? 24.710 -7.693 9.477 1.00 42.14 27 ALA A CA 9
ATOM 10850 C C . ALA A 1 27 ? 23.316 -8.127 9.038 1.00 14.13 27 ALA A C 9
ATOM 10851 O O . ALA A 1 27 ? 23.163 -9.069 8.260 1.00 74.00 27 ALA A O 9
ATOM 10858 N N . THR A 1 28 ? 22.299 -7.435 9.543 1.00 2.53 28 THR A N 9
ATOM 10859 C CA . THR A 1 28 ? 20.917 -7.750 9.205 1.00 10.43 28 THR A CA 9
ATOM 10860 C C . THR A 1 28 ? 20.254 -6.592 8.468 1.00 15.24 28 THR A C 9
ATOM 10861 O O . THR A 1 28 ? 19.867 -5.595 9.078 1.00 64.24 28 THR A O 9
ATOM 10872 N N . GLY A 1 29 ? 20.123 -6.731 7.152 1.00 4.34 29 GLY A N 9
ATOM 10873 C CA . GLY A 1 29 ? 19.505 -5.688 6.354 1.00 63.30 29 GLY A CA 9
ATOM 10874 C C . GLY A 1 29 ? 18.146 -6.095 5.821 1.00 31.50 29 GLY A C 9
ATOM 10875 O O . GLY A 1 29 ? 18.026 -7.085 5.098 1.00 24.35 29 GLY A O 9
ATOM 10879 N N . ILE A 1 30 ? 17.119 -5.332 6.179 1.00 20.10 30 ILE A N 9
ATOM 10880 C CA . ILE A 1 30 ? 15.762 -5.620 5.732 1.00 13.41 30 ILE A CA 9
ATOM 10881 C C . ILE A 1 30 ? 15.117 -4.388 5.106 1.00 54.02 30 ILE A C 9
ATOM 10882 O O . ILE A 1 30 ? 15.247 -3.277 5.619 1.00 2.42 30 ILE A O 9
ATOM 10898 N N . PHE A 1 31 ? 14.418 -4.593 3.994 1.00 64.31 31 PHE A N 9
ATOM 10899 C CA . PHE A 1 31 ? 13.751 -3.500 3.297 1.00 3.32 31 PHE A CA 9
ATOM 10900 C C . PHE A 1 31 ? 12.235 -3.646 3.381 1.00 32.10 31 PHE A C 9
ATOM 10901 O O . PHE A 1 31 ? 11.709 -4.758 3.442 1.00 55.13 31 PHE A O 9
ATOM 10918 N N . THR A 1 32 ? 11.536 -2.515 3.385 1.00 42.14 32 THR A N 9
ATOM 10919 C CA . THR A 1 32 ? 10.081 -2.516 3.463 1.00 51.51 32 THR A CA 9
ATOM 10920 C C . THR A 1 32 ? 9.462 -3.091 2.194 1.00 44.10 32 THR A C 9
ATOM 10921 O O . THR A 1 32 ? 8.312 -3.529 2.196 1.00 31.14 32 THR A O 9
ATOM 10932 N N . ASP A 1 33 ? 10.233 -3.087 1.112 1.00 73.23 33 ASP A N 9
ATOM 10933 C CA . ASP A 1 33 ? 9.761 -3.611 -0.165 1.00 15.13 33 ASP A CA 9
ATOM 10934 C C . ASP A 1 33 ? 9.836 -5.134 -0.188 1.00 73.33 33 ASP A C 9
ATOM 10935 O O . ASP A 1 33 ? 9.433 -5.770 -1.161 1.00 61.34 33 ASP A O 9
ATOM 10944 N N . ASN A 1 34 ? 10.355 -5.713 0.890 1.00 42.14 34 ASN A N 9
ATOM 10945 C CA . ASN A 1 34 ? 10.485 -7.162 0.992 1.00 51.12 34 ASN A CA 9
ATOM 10946 C C . ASN A 1 34 ? 11.274 -7.551 2.238 1.00 12.14 34 ASN A C 9
ATOM 10947 O O . ASN A 1 34 ? 12.502 -7.624 2.210 1.00 22.04 34 ASN A O 9
ATOM 10958 N N . SER A 1 35 ? 10.559 -7.800 3.331 1.00 53.02 35 SER A N 9
ATOM 10959 C CA . SER A 1 35 ? 11.191 -8.179 4.589 1.00 45.52 35 SER A CA 9
ATOM 10960 C C . SER A 1 35 ? 12.096 -9.393 4.398 1.00 13.43 35 SER A C 9
ATOM 10961 O O . SER A 1 35 ? 11.628 -10.530 4.369 1.00 12.12 35 SER A O 9
ATOM 10969 N N . ASN A 1 36 ? 13.394 -9.141 4.269 1.00 43.20 36 ASN A N 9
ATOM 10970 C CA . ASN A 1 36 ? 14.365 -10.212 4.081 1.00 65.34 36 ASN A CA 9
ATOM 10971 C C . ASN A 1 36 ? 15.700 -9.858 4.730 1.00 15.24 36 ASN A C 9
ATOM 10972 O O . ASN A 1 36 ? 15.927 -8.712 5.119 1.00 23.44 36 ASN A O 9
ATOM 10983 N N . SER A 1 37 ? 16.578 -10.849 4.844 1.00 41.20 37 SER A N 9
ATOM 10984 C CA . SER A 1 37 ? 17.889 -10.643 5.449 1.00 14.14 37 SER A CA 9
ATOM 10985 C C . SER A 1 37 ? 18.879 -10.093 4.427 1.00 12.44 37 SER A C 9
ATOM 10986 O O . SER A 1 37 ? 18.630 -10.131 3.222 1.00 31.43 37 SER A O 9
ATOM 10994 N N . ASP A 1 38 ? 20.002 -9.581 4.918 1.00 41.51 38 ASP A N 9
ATOM 10995 C CA . ASP A 1 38 ? 21.032 -9.023 4.049 1.00 54.34 38 ASP A CA 9
ATOM 10996 C C . ASP A 1 38 ? 21.596 -10.092 3.119 1.00 74.34 38 ASP A C 9
ATOM 10997 O O . ASP A 1 38 ? 22.367 -10.953 3.543 1.00 62.13 38 ASP A O 9
ATOM 11006 N N . ILE A 1 39 ? 21.205 -10.032 1.850 1.00 35.12 39 ILE A N 9
ATOM 11007 C CA . ILE A 1 39 ? 21.671 -10.995 0.861 1.00 63.41 39 ILE A CA 9
ATOM 11008 C C . ILE A 1 39 ? 21.135 -10.662 -0.527 1.00 40.31 39 ILE A C 9
ATOM 11009 O O . ILE A 1 39 ? 21.797 -10.905 -1.536 1.00 63.25 39 ILE A O 9
ATOM 11025 N N . THR A 1 40 ? 19.931 -10.100 -0.571 1.00 74.41 40 THR A N 9
ATOM 11026 C CA . THR A 1 40 ? 19.305 -9.732 -1.835 1.00 12.03 40 THR A CA 9
ATOM 11027 C C . THR A 1 40 ? 20.076 -8.612 -2.524 1.00 15.11 40 THR A C 9
ATOM 11028 O O . THR A 1 40 ? 20.186 -8.584 -3.750 1.00 34.32 40 THR A O 9
ATOM 11039 N N . ASP A 1 41 ? 20.608 -7.690 -1.729 1.00 32.31 41 ASP A N 9
ATOM 11040 C CA . ASP A 1 41 ? 21.371 -6.568 -2.263 1.00 54.01 41 ASP A CA 9
ATOM 11041 C C . ASP A 1 41 ? 22.864 -6.881 -2.273 1.00 35.23 41 ASP A C 9
ATOM 11042 O O . ASP A 1 41 ? 23.640 -6.222 -2.963 1.00 65.21 41 ASP A O 9
ATOM 11051 N N . GLN A 1 42 ? 23.256 -7.890 -1.502 1.00 4.24 42 GLN A N 9
ATOM 11052 C CA . GLN A 1 42 ? 24.657 -8.288 -1.421 1.00 34.54 42 GLN A CA 9
ATOM 11053 C C . GLN A 1 42 ? 25.538 -7.105 -1.035 1.00 21.10 42 GLN A C 9
ATOM 11054 O O . GLN A 1 42 ? 26.003 -6.357 -1.895 1.00 71.45 42 GLN A O 9
ATOM 11068 N N . VAL A 1 43 ? 25.764 -6.941 0.265 1.00 41.54 43 VAL A N 9
ATOM 11069 C CA . VAL A 1 43 ? 26.590 -5.848 0.765 1.00 65.34 43 VAL A CA 9
ATOM 11070 C C . VAL A 1 43 ? 28.054 -6.049 0.388 1.00 71.45 43 VAL A C 9
ATOM 11071 O O . VAL A 1 43 ? 28.526 -7.180 0.266 1.00 22.33 43 VAL A O 9
ATOM 11084 N N . THR A 1 44 ? 28.769 -4.944 0.203 1.00 2.03 44 THR A N 9
ATOM 11085 C CA . THR A 1 44 ? 30.179 -4.998 -0.161 1.00 4.03 44 THR A CA 9
ATOM 11086 C C . THR A 1 44 ? 31.070 -4.882 1.071 1.00 10.10 44 THR A C 9
ATOM 11087 O O . THR A 1 44 ? 31.104 -3.842 1.728 1.00 12.51 44 THR A O 9
ATOM 11098 N N . TRP A 1 45 ? 31.790 -5.955 1.378 1.00 73.02 45 TRP A N 9
ATOM 11099 C CA . TRP A 1 45 ? 32.682 -5.972 2.532 1.00 72.44 45 TRP A CA 9
ATOM 11100 C C . TRP A 1 45 ? 34.095 -6.372 2.121 1.00 12.21 45 TRP A C 9
ATOM 11101 O O . TRP A 1 45 ? 34.299 -7.416 1.501 1.00 4.24 45 TRP A O 9
ATOM 11122 N N . ASP A 1 46 ? 35.066 -5.536 2.470 1.00 2.32 46 ASP A N 9
ATOM 11123 C CA . ASP A 1 46 ? 36.461 -5.803 2.139 1.00 40.03 46 ASP A CA 9
ATOM 11124 C C . ASP A 1 46 ? 37.370 -5.499 3.326 1.00 54.43 46 ASP A C 9
ATOM 11125 O O . ASP A 1 46 ? 37.119 -4.565 4.088 1.00 24.33 46 ASP A O 9
ATOM 11134 N N . SER A 1 47 ? 38.424 -6.293 3.476 1.00 24.21 47 SER A N 9
ATOM 11135 C CA . SER A 1 47 ? 39.368 -6.112 4.573 1.00 12.02 47 SER A CA 9
ATOM 11136 C C . SER A 1 47 ? 40.799 -6.032 4.051 1.00 2.02 47 SER A C 9
ATOM 11137 O O . SER A 1 47 ? 41.185 -6.776 3.150 1.00 25.10 47 SER A O 9
ATOM 11145 N N . SER A 1 48 ? 41.582 -5.123 4.625 1.00 75.23 48 SER A N 9
ATOM 11146 C CA . SER A 1 48 ? 42.969 -4.942 4.216 1.00 45.02 48 SER A CA 9
ATOM 11147 C C . SER A 1 48 ? 43.060 -4.626 2.726 1.00 70.21 48 SER A C 9
ATOM 11148 O O . SER A 1 48 ? 42.049 -4.583 2.027 1.00 75.20 48 SER A O 9
ATOM 11156 N N . ASN A 1 49 ? 44.280 -4.406 2.247 1.00 1.12 49 ASN A N 9
ATOM 11157 C CA . ASN A 1 49 ? 44.504 -4.093 0.840 1.00 23.25 49 ASN A CA 9
ATOM 11158 C C . ASN A 1 49 ? 45.990 -3.891 0.558 1.00 10.02 49 ASN A C 9
ATOM 11159 O O . ASN A 1 49 ? 46.369 -3.066 -0.274 1.00 62.21 49 ASN A O 9
ATOM 11170 N N . THR A 1 50 ? 46.828 -4.650 1.257 1.00 63.20 50 THR A N 9
ATOM 11171 C CA . THR A 1 50 ? 48.272 -4.555 1.083 1.00 41.23 50 THR A CA 9
ATOM 11172 C C . THR A 1 50 ? 48.816 -5.763 0.330 1.00 61.35 50 THR A C 9
ATOM 11173 O O . THR A 1 50 ? 49.168 -5.667 -0.846 1.00 73.14 50 THR A O 9
ATOM 11184 N N . ASP A 1 51 ? 48.882 -6.900 1.014 1.00 62.14 51 ASP A N 9
ATOM 11185 C CA . ASP A 1 51 ? 49.382 -8.129 0.408 1.00 1.11 51 ASP A CA 9
ATOM 11186 C C . ASP A 1 51 ? 48.379 -9.266 0.578 1.00 50.40 51 ASP A C 9
ATOM 11187 O O . ASP A 1 51 ? 47.694 -9.648 -0.371 1.00 35.43 51 ASP A O 9
ATOM 11196 N N . ILE A 1 52 ? 48.299 -9.801 1.791 1.00 24.23 52 ILE A N 9
ATOM 11197 C CA . ILE A 1 52 ? 47.380 -10.894 2.085 1.00 43.22 52 ILE A CA 9
ATOM 11198 C C . ILE A 1 52 ? 46.053 -10.367 2.621 1.00 64.04 52 ILE A C 9
ATOM 11199 O O . ILE A 1 52 ? 46.012 -9.685 3.646 1.00 72.33 52 ILE A O 9
ATOM 11215 N N . LEU A 1 53 ? 44.970 -10.689 1.922 1.00 3.41 53 LEU A N 9
ATOM 11216 C CA . LEU A 1 53 ? 43.640 -10.250 2.328 1.00 13.42 53 LEU A CA 9
ATOM 11217 C C . LEU A 1 53 ? 42.564 -11.155 1.738 1.00 74.31 53 LEU A C 9
ATOM 11218 O O . LEU A 1 53 ? 42.523 -11.381 0.529 1.00 62.15 53 LEU A O 9
ATOM 11234 N N . SER A 1 54 ? 41.692 -11.670 2.600 1.00 42.33 54 SER A N 9
ATOM 11235 C CA . SER A 1 54 ? 40.616 -12.552 2.164 1.00 62.11 54 SER A CA 9
ATOM 11236 C C . SER A 1 54 ? 39.310 -12.206 2.871 1.00 15.04 54 SER A C 9
ATOM 11237 O O . SER A 1 54 ? 39.300 -11.891 4.062 1.00 63.02 54 SER A O 9
ATOM 11245 N N . ILE A 1 55 ? 38.209 -12.267 2.130 1.00 14.10 55 ILE A N 9
ATOM 11246 C CA . ILE A 1 55 ? 36.896 -11.961 2.686 1.00 62.23 55 ILE A CA 9
ATOM 11247 C C . ILE A 1 55 ? 35.822 -12.863 2.087 1.00 40.44 55 ILE A C 9
ATOM 11248 O O . ILE A 1 55 ? 35.830 -13.143 0.888 1.00 21.00 55 ILE A O 9
ATOM 11264 N N . SER A 1 56 ? 34.897 -13.312 2.929 1.00 62.32 56 SER A N 9
ATOM 11265 C CA . SER A 1 56 ? 33.816 -14.184 2.483 1.00 5.11 56 SER A CA 9
ATOM 11266 C C . SER A 1 56 ? 32.457 -13.590 2.840 1.00 3.02 56 SER A C 9
ATOM 11267 O O . SER A 1 56 ? 32.094 -13.505 4.012 1.00 14.14 56 SER A O 9
ATOM 11275 N N . ASN A 1 57 ? 31.711 -13.180 1.820 1.00 70.34 57 ASN A N 9
ATOM 11276 C CA . ASN A 1 57 ? 30.392 -12.593 2.025 1.00 73.45 57 ASN A CA 9
ATOM 11277 C C . ASN A 1 57 ? 29.473 -12.895 0.845 1.00 73.33 57 ASN A C 9
ATOM 11278 O O . ASN A 1 57 ? 29.240 -12.040 -0.009 1.00 2.12 57 ASN A O 9
ATOM 11289 N N . ALA A 1 58 ? 28.953 -14.118 0.804 1.00 13.34 58 ALA A N 9
ATOM 11290 C CA . ALA A 1 58 ? 28.057 -14.532 -0.269 1.00 3.04 58 ALA A CA 9
ATOM 11291 C C . ALA A 1 58 ? 26.761 -15.110 0.290 1.00 4.32 58 ALA A C 9
ATOM 11292 O O . ALA A 1 58 ? 25.684 -14.890 -0.262 1.00 74.14 58 ALA A O 9
ATOM 11299 N N . SER A 1 59 ? 26.874 -15.850 1.389 1.00 50.43 59 SER A N 9
ATOM 11300 C CA . SER A 1 59 ? 25.711 -16.463 2.020 1.00 42.03 59 SER A CA 9
ATOM 11301 C C . SER A 1 59 ? 24.649 -15.415 2.336 1.00 12.33 59 SER A C 9
ATOM 11302 O O . SER A 1 59 ? 23.457 -15.641 2.128 1.00 14.33 59 SER A O 9
ATOM 11310 N N . ASP A 1 60 ? 25.090 -14.268 2.841 1.00 45.25 60 ASP A N 9
ATOM 11311 C CA . ASP A 1 60 ? 24.179 -13.183 3.186 1.00 40.04 60 ASP A CA 9
ATOM 11312 C C . ASP A 1 60 ? 24.946 -11.981 3.727 1.00 12.44 60 ASP A C 9
ATOM 11313 O O . ASP A 1 60 ? 25.139 -10.988 3.026 1.00 11.42 60 ASP A O 9
ATOM 11322 N N . SER A 1 61 ? 25.380 -12.077 4.980 1.00 33.41 61 SER A N 9
ATOM 11323 C CA . SER A 1 61 ? 26.121 -10.996 5.618 1.00 41.10 61 SER A CA 9
ATOM 11324 C C . SER A 1 61 ? 27.277 -11.546 6.448 1.00 1.42 61 SER A C 9
ATOM 11325 O O . SER A 1 61 ? 28.443 -11.413 6.075 1.00 41.40 61 SER A O 9
ATOM 11333 N N . HIS A 1 62 ? 26.945 -12.164 7.577 1.00 21.10 62 HIS A N 9
ATOM 11334 C CA . HIS A 1 62 ? 27.955 -12.735 8.461 1.00 33.24 62 HIS A CA 9
ATOM 11335 C C . HIS A 1 62 ? 28.903 -13.646 7.687 1.00 52.21 62 HIS A C 9
ATOM 11336 O O . HIS A 1 62 ? 28.469 -14.562 6.990 1.00 35.23 62 HIS 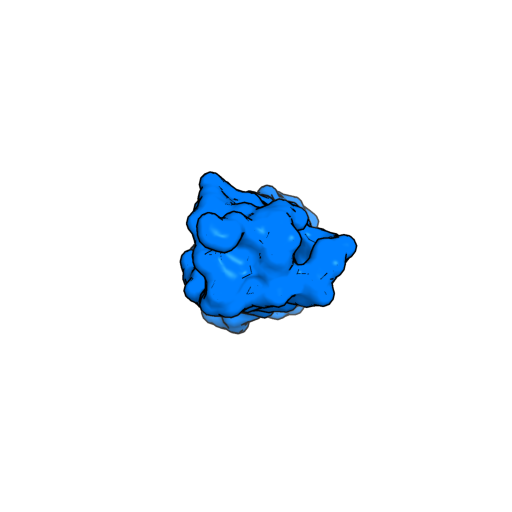A O 9
ATOM 11350 N N . GLY A 1 63 ? 30.201 -13.386 7.813 1.00 13.04 63 GLY A N 9
ATOM 11351 C CA . GLY A 1 63 ? 31.189 -14.190 7.119 1.00 23.11 63 GLY A CA 9
ATOM 11352 C C . GLY A 1 63 ? 32.455 -14.381 7.931 1.00 60.20 63 GLY A C 9
ATOM 11353 O O . GLY A 1 63 ? 32.429 -14.989 9.002 1.00 13.32 63 GLY A O 9
ATOM 11357 N N . LEU A 1 64 ? 33.567 -13.864 7.421 1.00 51.43 64 LEU A N 9
ATOM 11358 C CA . LEU A 1 64 ? 34.850 -13.982 8.105 1.00 51.50 64 LEU A CA 9
ATOM 11359 C C . LEU A 1 64 ? 35.952 -13.277 7.321 1.00 42.13 64 LEU A C 9
ATOM 11360 O O . LEU A 1 64 ? 36.357 -13.734 6.252 1.00 31.23 64 LEU A O 9
ATOM 11376 N N . ALA A 1 65 ? 36.435 -12.162 7.860 1.00 71.21 65 ALA A N 9
ATOM 11377 C CA . ALA A 1 65 ? 37.493 -11.397 7.213 1.00 43.21 65 ALA A CA 9
ATOM 11378 C C . ALA A 1 65 ? 38.860 -11.761 7.782 1.00 45.02 65 ALA A C 9
ATOM 11379 O O . ALA A 1 65 ? 39.128 -11.547 8.964 1.00 23.41 65 ALA A O 9
ATOM 11386 N N . SER A 1 66 ? 39.722 -12.312 6.933 1.00 71.32 66 SER A N 9
ATOM 11387 C CA . SER A 1 66 ? 41.060 -12.710 7.353 1.00 64.53 66 SER A CA 9
ATOM 11388 C C . SER A 1 66 ? 42.122 -11.864 6.657 1.00 1.24 66 SER A C 9
ATOM 11389 O O . SER A 1 66 ? 41.895 -11.329 5.571 1.00 32.25 66 SER A O 9
ATOM 11397 N N . THR A 1 67 ? 43.285 -11.746 7.292 1.00 54.53 67 THR A N 9
ATOM 11398 C CA . THR A 1 67 ? 44.382 -10.964 6.737 1.00 40.54 67 THR A CA 9
ATOM 11399 C C . THR A 1 67 ? 45.712 -11.355 7.371 1.00 71.04 67 THR A C 9
ATOM 11400 O O . THR A 1 67 ? 45.818 -11.473 8.592 1.00 21.31 67 THR A O 9
ATOM 11411 N N . LEU A 1 68 ? 46.725 -11.554 6.534 1.00 34.44 68 LEU A N 9
ATOM 11412 C CA . LEU A 1 68 ? 48.050 -11.932 7.014 1.00 74.22 68 LEU A CA 9
ATOM 11413 C C . LEU A 1 68 ? 49.089 -10.888 6.621 1.00 42.53 68 LEU A C 9
ATOM 11414 O O . LEU A 1 68 ? 49.872 -11.095 5.694 1.00 11.55 68 LEU A O 9
ATOM 11430 N N . ASN A 1 69 ? 49.092 -9.765 7.333 1.00 33.40 69 ASN A N 9
ATOM 11431 C CA . ASN A 1 69 ? 50.037 -8.689 7.060 1.00 55.45 69 ASN A CA 9
ATOM 11432 C C . ASN A 1 69 ? 50.690 -8.198 8.348 1.00 51.11 69 ASN A C 9
ATOM 11433 O O . ASN A 1 69 ? 50.325 -8.627 9.442 1.00 1.01 69 ASN A O 9
ATOM 11444 N N . GLN A 1 70 ? 51.656 -7.296 8.209 1.00 64.23 70 GLN A N 9
ATOM 11445 C CA . GLN A 1 70 ? 52.360 -6.747 9.362 1.00 63.44 70 GLN A CA 9
ATOM 11446 C C . GLN A 1 70 ? 52.218 -5.230 9.414 1.00 2.24 70 GLN A C 9
ATOM 11447 O O . GLN A 1 70 ? 53.118 -4.497 9.005 1.00 31.41 70 GLN A O 9
ATOM 11461 N N . GLY A 1 71 ? 51.081 -4.764 9.921 1.00 14.13 71 GLY A N 9
ATOM 11462 C CA . GLY A 1 71 ? 50.841 -3.336 10.018 1.00 43.23 71 GLY A CA 9
ATOM 11463 C C . GLY A 1 71 ? 49.446 -3.014 10.514 1.00 11.04 71 GLY A C 9
ATOM 11464 O O . GLY A 1 71 ? 49.061 -3.420 11.610 1.00 1.32 71 GLY A O 9
ATOM 11468 N N . ASN A 1 72 ? 48.686 -2.281 9.707 1.00 43.11 72 ASN A N 9
ATOM 11469 C CA . ASN A 1 72 ? 47.326 -1.903 10.072 1.00 51.41 72 ASN A CA 9
ATOM 11470 C C . ASN A 1 72 ? 46.343 -2.274 8.966 1.00 52.11 72 ASN A C 9
ATOM 11471 O O . ASN A 1 72 ? 46.695 -2.290 7.787 1.00 42.35 72 ASN A O 9
ATOM 11482 N N . VAL A 1 73 ? 45.107 -2.572 9.355 1.00 2.15 73 VAL A N 9
ATOM 11483 C CA . VAL A 1 73 ? 44.072 -2.941 8.398 1.00 71.53 73 VAL A CA 9
ATOM 11484 C C . VAL A 1 73 ? 42.768 -2.206 8.687 1.00 61.03 73 VAL A C 9
ATOM 11485 O O . VAL A 1 73 ? 42.367 -2.061 9.842 1.00 53.15 73 VAL A O 9
ATOM 11498 N N . LYS A 1 74 ? 42.110 -1.743 7.630 1.00 75.24 74 LYS A N 9
ATOM 11499 C CA . LYS A 1 74 ? 40.849 -1.024 7.768 1.00 50.43 74 LYS A CA 9
ATOM 11500 C C . LYS A 1 74 ? 39.781 -1.617 6.855 1.00 73.30 74 LYS A C 9
ATOM 11501 O O . LYS A 1 74 ? 39.954 -1.678 5.638 1.00 52.14 74 LYS A O 9
ATOM 11520 N N . VAL A 1 75 ? 38.675 -2.053 7.451 1.00 63.22 75 VAL A N 9
ATOM 11521 C CA . VAL A 1 75 ? 37.578 -2.640 6.691 1.00 13.40 75 VAL A CA 9
ATOM 11522 C C . VAL A 1 75 ? 36.495 -1.606 6.402 1.00 44.42 75 VAL A C 9
ATOM 11523 O O . VAL A 1 75 ? 36.038 -0.900 7.302 1.00 72.33 75 VAL A O 9
ATOM 11536 N N . THR A 1 76 ? 36.089 -1.520 5.139 1.00 75.10 76 THR A N 9
ATOM 11537 C CA . THR A 1 76 ? 35.060 -0.572 4.730 1.00 42.11 76 THR A CA 9
ATOM 11538 C C . THR A 1 76 ? 33.930 -1.274 3.986 1.00 40.45 76 THR A C 9
ATOM 11539 O O . THR A 1 76 ? 34.166 -1.992 3.015 1.00 73.13 76 THR A O 9
ATOM 11550 N N . ALA A 1 77 ? 32.702 -1.060 4.447 1.00 70.15 77 ALA A N 9
ATOM 11551 C CA . ALA A 1 77 ? 31.535 -1.670 3.822 1.00 32.41 77 ALA A CA 9
ATOM 11552 C C . ALA A 1 77 ? 30.361 -0.698 3.785 1.00 35.25 77 ALA A C 9
ATOM 11553 O O . ALA A 1 77 ? 30.053 -0.044 4.782 1.00 51.34 77 ALA A O 9
ATOM 11560 N N . SER A 1 78 ? 29.708 -0.608 2.631 1.00 64.43 78 SER A N 9
ATOM 11561 C CA . SER A 1 78 ? 28.570 0.288 2.463 1.00 23.22 78 SER A CA 9
ATOM 11562 C C . SER A 1 78 ? 27.464 -0.384 1.656 1.00 34.54 78 SER A C 9
ATOM 11563 O O . SER A 1 78 ? 27.729 -1.066 0.666 1.00 24.20 78 SER A O 9
ATOM 11571 N N . ILE A 1 79 ? 26.222 -0.187 2.088 1.00 65.22 79 ILE A N 9
ATOM 11572 C CA . ILE A 1 79 ? 25.075 -0.773 1.406 1.00 41.22 79 ILE A CA 9
ATOM 11573 C C . ILE A 1 79 ? 23.927 0.226 1.305 1.00 60.32 79 ILE A C 9
ATOM 11574 O O . ILE A 1 79 ? 23.362 0.642 2.315 1.00 34.31 79 ILE A O 9
ATOM 11590 N N . GLY A 1 80 ? 23.586 0.605 0.077 1.00 42.41 80 GLY A N 9
ATOM 11591 C CA . GLY A 1 80 ? 22.506 1.551 -0.134 1.00 73.00 80 GLY A CA 9
ATOM 11592 C C . GLY A 1 80 ? 22.699 2.836 0.646 1.00 45.32 80 GLY A C 9
ATOM 11593 O O . GLY A 1 80 ? 23.465 3.709 0.238 1.00 22.51 80 GLY A O 9
ATOM 11597 N N . GLY A 1 81 ? 22.002 2.955 1.772 1.00 73.25 81 GLY A N 9
ATOM 11598 C CA . GLY A 1 81 ? 22.113 4.147 2.591 1.00 4.04 81 GLY A CA 9
ATOM 11599 C C . GLY A 1 81 ? 22.960 3.923 3.828 1.00 23.24 81 GLY A C 9
ATOM 11600 O O . GLY A 1 81 ? 23.782 4.767 4.187 1.00 22.42 81 GLY A O 9
ATOM 11604 N N . ILE A 1 82 ? 22.759 2.784 4.483 1.00 61.02 82 ILE A N 9
ATOM 11605 C CA . ILE A 1 82 ? 23.511 2.452 5.687 1.00 54.41 82 ILE A CA 9
ATOM 11606 C C . ILE A 1 82 ? 24.865 1.843 5.340 1.00 52.55 82 ILE A C 9
ATOM 11607 O O . ILE A 1 82 ? 25.042 1.274 4.263 1.00 33.32 82 ILE A O 9
ATOM 11623 N N . GLN A 1 83 ? 25.816 1.967 6.259 1.00 24.12 83 GLN A N 9
ATOM 11624 C CA . GLN A 1 83 ? 27.155 1.427 6.050 1.00 13.31 83 GLN A CA 9
ATOM 11625 C C . GLN A 1 83 ? 27.802 1.048 7.378 1.00 62.22 83 GLN A C 9
ATOM 11626 O O . GLN A 1 83 ? 27.367 1.489 8.441 1.00 71.44 83 GLN A O 9
ATOM 11640 N N . GLY A 1 84 ? 28.845 0.226 7.309 1.00 45.34 84 GLY A N 9
ATOM 11641 C CA . GLY A 1 84 ? 29.536 -0.199 8.512 1.00 32.11 84 GLY A CA 9
ATOM 11642 C C . GLY A 1 84 ? 31.013 -0.445 8.277 1.00 0.42 84 GLY A C 9
ATOM 11643 O O . GLY A 1 84 ? 31.412 -0.890 7.201 1.00 33.12 84 GLY A O 9
ATOM 11647 N N . SER A 1 85 ? 31.828 -0.152 9.286 1.00 53.12 85 SER A N 9
ATOM 11648 C CA . SER A 1 85 ? 33.270 -0.338 9.182 1.00 22.41 85 SER A CA 9
ATOM 11649 C C . SER A 1 85 ? 33.860 -0.767 10.522 1.00 24.11 85 SER A C 9
ATOM 11650 O O . SER A 1 85 ? 33.275 -0.526 11.578 1.00 12.32 85 SER A O 9
ATOM 11658 N N . THR A 1 86 ? 35.025 -1.406 10.471 1.00 4.44 86 THR A N 9
ATOM 11659 C CA . THR A 1 86 ? 35.696 -1.870 11.679 1.00 13.34 86 THR A CA 9
ATOM 11660 C C . THR A 1 86 ? 37.202 -1.656 11.589 1.00 3.20 86 THR A C 9
ATOM 11661 O O . THR A 1 86 ? 37.769 -1.619 10.497 1.00 62.52 86 THR A O 9
ATOM 11672 N N . ASP A 1 87 ? 37.845 -1.515 12.743 1.00 64.41 87 ASP A N 9
ATOM 11673 C CA . ASP A 1 87 ? 39.288 -1.307 12.794 1.00 52.12 87 ASP A CA 9
ATOM 11674 C C . ASP A 1 87 ? 40.011 -2.598 13.165 1.00 13.35 87 ASP A C 9
ATOM 11675 O O . ASP A 1 87 ? 39.699 -3.227 14.176 1.00 34.44 87 ASP A O 9
ATOM 11684 N N . PHE A 1 88 ? 40.978 -2.987 12.341 1.00 54.10 88 PHE A N 9
ATOM 11685 C CA . PHE A 1 88 ? 41.744 -4.204 12.582 1.00 73.13 88 PHE A CA 9
ATOM 11686 C C . PHE A 1 88 ? 43.242 -3.914 12.576 1.00 52.05 88 PHE A C 9
ATOM 11687 O O . PHE A 1 88 ? 43.810 -3.544 11.548 1.00 2.31 88 PHE A O 9
ATOM 11704 N N . LYS A 1 89 ? 43.876 -4.084 13.731 1.00 60.24 89 LYS A N 9
ATOM 11705 C CA . LYS A 1 89 ? 45.308 -3.842 13.861 1.00 71.13 89 LYS A CA 9
ATOM 11706 C C . LYS A 1 89 ? 46.066 -5.152 14.055 1.00 13.52 89 LYS A C 9
ATOM 11707 O O . LYS A 1 89 ? 45.962 -5.791 15.102 1.00 10.11 89 LYS A O 9
ATOM 11726 N N . VAL A 1 90 ? 46.829 -5.545 13.040 1.00 1.34 90 VAL A N 9
ATOM 11727 C CA . VAL A 1 90 ? 47.607 -6.777 13.101 1.00 14.41 90 VAL A CA 9
ATOM 11728 C C . VAL A 1 90 ? 49.060 -6.492 13.461 1.00 3.23 90 VAL A C 9
ATOM 11729 O O . VAL A 1 90 ? 49.830 -5.993 12.639 1.00 33.11 90 VAL A O 9
ATOM 11742 N N . THR A 1 91 ? 49.432 -6.812 14.697 1.00 70.41 91 THR A N 9
ATOM 11743 C CA . THR A 1 91 ? 50.793 -6.591 15.167 1.00 5.32 91 THR A CA 9
ATOM 11744 C C . THR A 1 91 ? 51.439 -7.896 15.617 1.00 63.32 91 THR A C 9
ATOM 11745 O O . THR A 1 91 ? 50.762 -8.793 16.118 1.00 70.31 91 THR A O 9
ATOM 11756 N N . GLN A 1 92 ? 52.752 -7.995 15.435 1.00 61.13 92 GLN A N 9
ATOM 11757 C CA . GLN A 1 92 ? 53.489 -9.192 15.822 1.00 34.42 92 GLN A CA 9
ATOM 11758 C C . GLN A 1 92 ? 53.264 -9.516 17.296 1.00 64.34 92 GLN A C 9
ATOM 11759 O O . GLN A 1 92 ? 52.603 -10.499 17.632 1.00 23.35 92 GLN A O 9
ATOM 11773 N N . MET A 1 1 ? 3.896 -1.831 -1.328 1.00 75.14 1 MET A N 10
ATOM 11774 C CA . MET A 1 1 ? 4.493 -3.020 -1.924 1.00 61.35 1 MET A CA 10
ATOM 11775 C C . MET A 1 1 ? 5.970 -3.127 -1.560 1.00 65.21 1 MET A C 10
ATOM 11776 O O . MET A 1 1 ? 6.624 -2.140 -1.220 1.00 74.52 1 MET A O 10
ATOM 11790 N N . PRO A 1 2 ? 6.511 -4.353 -1.631 1.00 44.43 2 PRO A N 10
ATOM 11791 C CA . PRO A 1 2 ? 7.918 -4.617 -1.313 1.00 14.23 2 PRO A CA 10
ATOM 11792 C C . PRO A 1 2 ? 8.867 -4.030 -2.351 1.00 65.34 2 PRO A C 10
ATOM 11793 O O . PRO A 1 2 ? 8.488 -3.817 -3.503 1.00 24.24 2 PRO A O 10
ATOM 11804 N N . ALA A 1 3 ? 10.104 -3.772 -1.937 1.00 54.11 3 ALA A N 10
ATOM 11805 C CA . ALA A 1 3 ? 11.108 -3.212 -2.833 1.00 21.41 3 ALA A CA 10
ATOM 11806 C C . ALA A 1 3 ? 12.490 -3.785 -2.534 1.00 53.23 3 ALA A C 10
ATOM 11807 O O . ALA A 1 3 ? 12.623 -4.746 -1.778 1.00 23.21 3 ALA A O 10
ATOM 11814 N N . ALA A 1 4 ? 13.515 -3.188 -3.134 1.00 14.11 4 ALA A N 10
ATOM 11815 C CA . ALA A 1 4 ? 14.886 -3.638 -2.931 1.00 0.11 4 ALA A CA 10
ATOM 11816 C C . ALA A 1 4 ? 15.780 -2.488 -2.478 1.00 33.20 4 ALA A C 10
ATOM 11817 O O . ALA A 1 4 ? 15.591 -1.342 -2.889 1.00 34.44 4 ALA A O 10
ATOM 11824 N N . LEU A 1 5 ? 16.753 -2.801 -1.629 1.00 52.54 5 LEU A N 10
ATOM 11825 C CA . LEU A 1 5 ? 17.676 -1.793 -1.120 1.00 2.33 5 LEU A CA 10
ATOM 11826 C C . LEU A 1 5 ? 16.938 -0.747 -0.290 1.00 34.40 5 LEU A C 10
ATOM 11827 O O . LEU A 1 5 ? 16.286 0.145 -0.833 1.00 71.33 5 LEU A O 10
ATOM 11843 N N . VAL A 1 6 ? 17.046 -0.863 1.030 1.00 54.51 6 VAL A N 10
ATOM 11844 C CA . VAL A 1 6 ? 16.391 0.074 1.935 1.00 11.32 6 VAL A CA 10
ATOM 11845 C C . VAL A 1 6 ? 17.317 0.470 3.080 1.00 54.20 6 VAL A C 10
ATOM 11846 O O . VAL A 1 6 ? 17.790 1.604 3.145 1.00 44.41 6 VAL A O 10
ATOM 11859 N N . SER A 1 7 ? 17.571 -0.473 3.982 1.00 54.15 7 SER A N 10
ATOM 11860 C CA . SER A 1 7 ? 18.438 -0.222 5.127 1.00 54.12 7 SER A CA 10
ATOM 11861 C C . SER A 1 7 ? 19.113 -1.509 5.589 1.00 21.33 7 SER A C 10
ATOM 11862 O O . SER A 1 7 ? 18.679 -2.609 5.245 1.00 34.05 7 SER A O 10
ATOM 11870 N N . ILE A 1 8 ? 20.178 -1.364 6.370 1.00 11.55 8 ILE A N 10
ATOM 11871 C CA . ILE A 1 8 ? 20.913 -2.514 6.881 1.00 3.33 8 ILE A CA 10
ATOM 11872 C C . ILE A 1 8 ? 21.561 -2.200 8.226 1.00 55.53 8 ILE A C 10
ATOM 11873 O O . ILE A 1 8 ? 21.888 -1.049 8.515 1.00 41.32 8 ILE A O 10
ATOM 11889 N N . SER A 1 9 ? 21.744 -3.231 9.044 1.00 73.13 9 SER A N 10
ATOM 11890 C CA . SER A 1 9 ? 22.350 -3.065 10.359 1.00 24.32 9 SER A CA 10
ATOM 11891 C C . SER A 1 9 ? 23.679 -3.811 10.443 1.00 73.12 9 SER A C 10
ATOM 11892 O O . SER A 1 9 ? 23.731 -5.030 10.276 1.00 3.23 9 SER A O 10
ATOM 11900 N N . VAL A 1 10 ? 24.751 -3.070 10.702 1.00 42.31 10 VAL A N 10
ATOM 11901 C CA . VAL A 1 10 ? 26.080 -3.659 10.809 1.00 65.21 10 VAL A CA 10
ATOM 11902 C C . VAL A 1 10 ? 26.670 -3.438 12.197 1.00 13.44 10 VAL A C 10
ATOM 11903 O O . VAL A 1 10 ? 26.611 -2.334 12.739 1.00 43.32 10 VAL A O 10
ATOM 11916 N N . SER A 1 11 ? 27.238 -4.495 12.769 1.00 40.33 11 SER A N 10
ATOM 11917 C CA . SER A 1 11 ? 27.836 -4.417 14.096 1.00 12.15 11 SER A CA 10
ATOM 11918 C C . SER A 1 11 ? 29.345 -4.630 14.026 1.00 31.01 11 SER A C 10
ATOM 11919 O O . SER A 1 11 ? 29.871 -5.667 14.432 1.00 52.24 11 SER A O 10
ATOM 11927 N N . PRO A 1 12 ? 30.060 -3.625 13.499 1.00 74.04 12 PRO A N 10
ATOM 11928 C CA . PRO A 1 12 ? 31.518 -3.677 13.362 1.00 22.35 12 PRO A CA 10
ATOM 11929 C C . PRO A 1 12 ? 32.229 -3.606 14.710 1.00 41.04 12 PRO A C 10
ATOM 11930 O O . PRO A 1 12 ? 31.784 -2.910 15.623 1.00 41.43 12 PRO A O 10
ATOM 11941 N N . THR A 1 13 ? 33.338 -4.330 14.828 1.00 74.51 13 THR A N 10
ATOM 11942 C CA . THR A 1 13 ? 34.110 -4.350 16.064 1.00 52.23 13 THR A CA 10
ATOM 11943 C C . THR A 1 13 ? 35.505 -3.774 15.849 1.00 13.45 13 THR A C 10
ATOM 11944 O O . THR A 1 13 ? 36.323 -4.353 15.137 1.00 71.03 13 THR A O 10
ATOM 11955 N N . ASN A 1 14 ? 35.769 -2.630 16.472 1.00 3.50 14 ASN A N 10
ATOM 11956 C CA . ASN A 1 14 ? 37.067 -1.975 16.349 1.00 13.21 14 ASN A CA 10
ATOM 11957 C C . ASN A 1 14 ? 38.021 -2.449 17.441 1.00 70.10 14 ASN A C 10
ATOM 11958 O O . ASN A 1 14 ? 37.948 -1.996 18.583 1.00 5.40 14 ASN A O 10
ATOM 11969 N N . SER A 1 15 ? 38.915 -3.364 17.081 1.00 23.21 15 SER A N 10
ATOM 11970 C CA . SER A 1 15 ? 39.882 -3.903 18.030 1.00 4.35 15 SER A CA 10
ATOM 11971 C C . SER A 1 15 ? 41.058 -4.546 17.302 1.00 23.30 15 SER A C 10
ATOM 11972 O O . SER A 1 15 ? 41.208 -4.401 16.088 1.00 12.53 15 SER A O 10
ATOM 11980 N N . THR A 1 16 ? 41.892 -5.260 18.052 1.00 3.23 16 THR A N 10
ATOM 11981 C CA . THR A 1 16 ? 43.056 -5.925 17.480 1.00 31.32 16 THR A CA 10
ATOM 11982 C C . THR A 1 16 ? 42.822 -7.426 17.350 1.00 23.01 16 THR A C 10
ATOM 11983 O O . THR A 1 16 ? 42.036 -8.009 18.097 1.00 60.23 16 THR A O 10
ATOM 11994 N N . VAL A 1 17 ? 43.511 -8.047 16.398 1.00 72.14 17 VAL A N 10
ATOM 11995 C CA . VAL A 1 17 ? 43.379 -9.481 16.171 1.00 64.41 17 VAL A CA 10
ATOM 11996 C C . VAL A 1 17 ? 44.745 -10.156 16.112 1.00 4.22 17 VAL A C 10
ATOM 11997 O O . VAL A 1 17 ? 45.749 -9.521 15.790 1.00 1.21 17 VAL A O 10
ATOM 12010 N N . ALA A 1 18 ? 44.776 -11.447 16.425 1.00 34.03 18 ALA A N 10
ATOM 12011 C CA . ALA A 1 18 ? 46.018 -12.209 16.406 1.00 41.04 18 ALA A CA 10
ATOM 12012 C C . ALA A 1 18 ? 46.515 -12.412 14.978 1.00 2.34 18 ALA A C 10
ATOM 12013 O O . ALA A 1 18 ? 45.755 -12.275 14.020 1.00 41.25 18 ALA A O 10
ATOM 12020 N N . LYS A 1 19 ? 47.796 -12.738 14.844 1.00 62.22 19 LYS A N 10
ATOM 12021 C CA . LYS A 1 19 ? 48.396 -12.961 13.534 1.00 50.44 19 LYS A CA 10
ATOM 12022 C C . LYS A 1 19 ? 47.747 -14.150 12.833 1.00 22.11 19 LYS A C 10
ATOM 12023 O O . LYS A 1 19 ? 47.733 -15.261 13.361 1.00 74.32 19 LYS A O 10
ATOM 12042 N N . GLY A 1 20 ? 47.212 -13.909 11.640 1.00 63.12 20 GLY A N 10
ATOM 12043 C CA . GLY A 1 20 ? 46.571 -14.971 10.886 1.00 12.53 20 GLY A CA 10
ATOM 12044 C C . GLY A 1 20 ? 45.374 -15.554 11.610 1.00 15.43 20 GLY A C 10
ATOM 12045 O O . GLY A 1 20 ? 45.526 -16.355 12.533 1.00 63.31 20 GLY A O 10
ATOM 12049 N N . LEU A 1 21 ? 44.178 -15.150 11.194 1.00 64.22 21 LEU A N 10
ATOM 12050 C CA . LEU A 1 21 ? 42.949 -15.637 11.810 1.00 11.21 21 LEU A CA 10
ATOM 12051 C C . LEU A 1 21 ? 41.724 -15.029 11.135 1.00 53.11 21 LEU A C 10
ATOM 12052 O O . LEU A 1 21 ? 41.840 -14.092 10.346 1.00 52.32 21 LEU A O 10
ATOM 12068 N N . GLN A 1 22 ? 40.551 -15.568 11.453 1.00 50.34 22 GLN A N 10
ATOM 12069 C CA . GLN A 1 22 ? 39.304 -15.077 10.877 1.00 4.34 22 GLN A CA 10
ATOM 12070 C C . GLN A 1 22 ? 38.320 -14.678 11.972 1.00 52.23 22 GLN A C 10
ATOM 12071 O O . GLN A 1 22 ? 38.212 -15.349 12.997 1.00 25.31 22 GLN A O 10
ATOM 12085 N N . GLU A 1 23 ? 37.604 -13.581 11.746 1.00 51.33 23 GLU A N 10
ATOM 12086 C CA . GLU A 1 23 ? 36.629 -13.093 12.714 1.00 1.51 23 GLU A CA 10
ATOM 12087 C C . GLU A 1 23 ? 35.232 -13.041 12.101 1.00 5.34 23 GLU A C 10
ATOM 12088 O O . GLU A 1 23 ? 35.075 -12.773 10.911 1.00 1.41 23 GLU A O 10
ATOM 12100 N N . ASN A 1 24 ? 34.222 -13.300 12.924 1.00 34.14 24 ASN A N 10
ATOM 12101 C CA . ASN A 1 24 ? 32.838 -13.284 12.464 1.00 32.41 24 ASN A CA 10
ATOM 12102 C C . ASN A 1 24 ? 32.031 -12.222 13.204 1.00 54.13 24 ASN A C 10
ATOM 12103 O O . ASN A 1 24 ? 32.189 -12.034 14.410 1.00 23.11 24 ASN A O 10
ATOM 12114 N N . PHE A 1 25 ? 31.164 -11.529 12.472 1.00 32.50 25 PHE A N 10
ATOM 12115 C CA . PHE A 1 25 ? 30.331 -10.485 13.058 1.00 63.32 25 PHE A CA 10
ATOM 12116 C C . PHE A 1 25 ? 28.853 -10.757 12.796 1.00 71.41 25 PHE A C 10
ATOM 12117 O O . PHE A 1 25 ? 28.480 -11.837 12.336 1.00 21.03 25 PHE A O 10
ATOM 12134 N N . LYS A 1 26 ? 28.014 -9.770 13.092 1.00 23.34 26 LYS A N 10
ATOM 12135 C CA . LYS A 1 26 ? 26.576 -9.900 12.889 1.00 23.54 26 LYS A CA 10
ATOM 12136 C C . LYS A 1 26 ? 26.027 -8.709 12.111 1.00 72.41 26 LYS A C 10
ATOM 12137 O O . LYS A 1 26 ? 26.244 -7.558 12.485 1.00 1.45 26 LYS A O 10
ATOM 12156 N N . ALA A 1 27 ? 25.313 -8.995 11.027 1.00 70.31 27 ALA A N 10
ATOM 12157 C CA . ALA A 1 27 ? 24.729 -7.948 10.198 1.00 5.43 27 ALA A CA 10
ATOM 12158 C C . ALA A 1 27 ? 23.314 -8.315 9.765 1.00 43.32 27 ALA A C 10
ATOM 12159 O O . ALA A 1 27 ? 23.107 -9.297 9.051 1.00 51.41 27 ALA A O 10
ATOM 12166 N N . THR A 1 28 ? 22.342 -7.520 10.201 1.00 33.44 28 THR A N 10
ATOM 12167 C CA . THR A 1 28 ? 20.946 -7.763 9.860 1.00 13.01 28 THR A CA 10
ATOM 12168 C C . THR A 1 28 ? 20.431 -6.720 8.874 1.00 24.05 28 THR A C 10
ATOM 12169 O O . THR A 1 28 ? 20.293 -5.546 9.214 1.00 0.21 28 THR A O 10
ATOM 12180 N N . GLY A 1 29 ? 20.149 -7.157 7.651 1.00 73.21 29 GLY A N 10
ATOM 12181 C CA . GLY A 1 29 ? 19.652 -6.248 6.635 1.00 71.13 29 GLY A CA 10
ATOM 12182 C C . GLY A 1 29 ? 18.149 -6.062 6.708 1.00 44.31 29 GLY A C 10
ATOM 12183 O O . GLY A 1 29 ? 17.409 -7.019 6.934 1.00 20.24 29 GLY A O 10
ATOM 12187 N N . ILE A 1 30 ? 17.698 -4.827 6.518 1.00 41.43 30 ILE A N 10
ATOM 12188 C CA . ILE A 1 30 ? 16.274 -4.519 6.564 1.00 2.40 30 ILE A CA 10
ATOM 12189 C C . ILE A 1 30 ? 15.797 -3.924 5.243 1.00 31.42 30 ILE A C 10
ATOM 12190 O O . ILE A 1 30 ? 16.113 -2.781 4.914 1.00 11.23 30 ILE A O 10
ATOM 12206 N N . PHE A 1 31 ? 15.032 -4.708 4.490 1.00 25.31 31 PHE A N 10
ATOM 12207 C CA . PHE A 1 31 ? 14.510 -4.260 3.205 1.00 40.34 31 PHE A CA 10
ATOM 12208 C C . PHE A 1 31 ? 13.059 -3.807 3.335 1.00 33.14 31 PHE A C 10
ATOM 12209 O O . PHE A 1 31 ? 12.445 -3.948 4.394 1.00 54.14 31 PHE A O 10
ATOM 12226 N N . THR A 1 32 ? 12.515 -3.262 2.252 1.00 41.43 32 THR A N 10
ATOM 12227 C CA . THR A 1 32 ? 11.137 -2.786 2.244 1.00 25.23 32 THR A CA 10
ATOM 12228 C C . THR A 1 32 ? 10.155 -3.947 2.349 1.00 52.11 32 THR A C 10
ATOM 12229 O O . THR A 1 32 ? 8.995 -3.759 2.716 1.00 73.32 32 THR A O 10
ATOM 12240 N N . ASP A 1 33 ? 10.626 -5.146 2.025 1.00 2.10 33 ASP A N 10
ATOM 12241 C CA . ASP A 1 33 ? 9.789 -6.338 2.084 1.00 33.34 33 ASP A CA 10
ATOM 12242 C C . ASP A 1 33 ? 9.769 -6.919 3.495 1.00 1.20 33 ASP A C 10
ATOM 12243 O O . ASP A 1 33 ? 9.213 -7.991 3.728 1.00 73.03 33 ASP A O 10
ATOM 12252 N N . ASN A 1 34 ? 10.381 -6.203 4.433 1.00 44.04 34 ASN A N 10
ATOM 12253 C CA . ASN A 1 34 ? 10.436 -6.648 5.820 1.00 33.14 34 ASN A CA 10
ATOM 12254 C C . ASN A 1 34 ? 10.708 -8.147 5.901 1.00 63.03 34 ASN A C 10
ATOM 12255 O O . ASN A 1 34 ? 10.162 -8.843 6.757 1.00 42.31 34 ASN A O 10
ATOM 12266 N N . SER A 1 35 ? 11.557 -8.637 5.003 1.00 21.51 35 SER A N 10
ATOM 12267 C CA . SER A 1 35 ? 11.900 -10.054 4.970 1.00 63.31 35 SER A CA 10
ATOM 12268 C C . SER A 1 35 ? 13.069 -10.308 4.022 1.00 34.20 35 SER A C 10
ATOM 12269 O O . SER A 1 35 ? 12.972 -11.122 3.104 1.00 11.14 35 SER A O 10
ATOM 12277 N N . ASN A 1 36 ? 14.173 -9.605 4.252 1.00 54.21 36 ASN A N 10
ATOM 12278 C CA . ASN A 1 36 ? 15.360 -9.753 3.419 1.00 44.42 36 ASN A CA 10
ATOM 12279 C C . ASN A 1 36 ? 16.630 -9.597 4.250 1.00 45.44 36 ASN A C 10
ATOM 12280 O O . ASN A 1 36 ? 16.682 -8.791 5.178 1.00 12.55 36 ASN A O 10
ATOM 12291 N N . SER A 1 37 ? 17.654 -10.373 3.908 1.00 73.20 37 SER A N 10
ATOM 12292 C CA . SER A 1 37 ? 18.923 -10.324 4.624 1.00 41.01 37 SER A CA 10
ATOM 12293 C C . SER A 1 37 ? 19.941 -9.477 3.867 1.00 43.22 37 SER A C 10
ATOM 12294 O O . SER A 1 37 ? 19.761 -9.178 2.686 1.00 1.32 37 SER A O 10
ATOM 12302 N N . ASP A 1 38 ? 21.011 -9.094 4.555 1.00 11.40 38 ASP A N 10
ATOM 12303 C CA . ASP A 1 38 ? 22.060 -8.282 3.949 1.00 54.42 38 ASP A CA 10
ATOM 12304 C C . ASP A 1 38 ? 23.028 -9.151 3.153 1.00 51.25 38 ASP A C 10
ATOM 12305 O O . ASP A 1 38 ? 23.876 -9.837 3.725 1.00 54.34 38 ASP A O 10
ATOM 12314 N N . ILE A 1 39 ? 22.895 -9.118 1.831 1.00 40.51 39 ILE A N 10
ATOM 12315 C CA . ILE A 1 39 ? 23.758 -9.902 0.957 1.00 62.21 39 ILE A CA 10
ATOM 12316 C C . ILE A 1 39 ? 23.347 -9.748 -0.504 1.00 24.44 39 ILE A C 10
ATOM 12317 O O . ILE A 1 39 ? 24.195 -9.659 -1.393 1.00 34.30 39 ILE A O 10
ATOM 12333 N N . THR A 1 40 ? 22.040 -9.716 -0.745 1.00 24.11 40 THR A N 10
ATOM 12334 C CA . THR A 1 40 ? 21.516 -9.572 -2.097 1.00 61.21 40 THR A CA 10
ATOM 12335 C C . THR A 1 40 ? 21.850 -8.201 -2.673 1.00 64.14 40 THR A C 10
ATOM 12336 O O . THR A 1 40 ? 22.007 -8.048 -3.885 1.00 1.22 40 THR A O 10
ATOM 12347 N N . ASP A 1 41 ? 21.959 -7.207 -1.798 1.00 72.45 41 ASP A N 10
ATOM 12348 C CA . ASP A 1 41 ? 22.277 -5.848 -2.221 1.00 34.23 41 ASP A CA 10
ATOM 12349 C C . ASP A 1 41 ? 23.677 -5.780 -2.823 1.00 14.42 41 ASP A C 10
ATOM 12350 O O . ASP A 1 41 ? 24.016 -4.823 -3.519 1.00 23.22 41 ASP A O 10
ATOM 12359 N N . GLN A 1 42 ? 24.484 -6.799 -2.549 1.00 32.33 42 GLN A N 10
ATOM 12360 C CA . GLN A 1 42 ? 25.847 -6.853 -3.062 1.00 45.11 42 GLN A CA 10
ATOM 12361 C C . GLN A 1 42 ? 26.712 -5.770 -2.424 1.00 62.55 42 GLN A C 10
ATOM 12362 O O . GLN A 1 42 ? 27.396 -5.018 -3.119 1.00 32.20 42 GLN A O 10
ATOM 12376 N N . VAL A 1 43 ? 26.677 -5.697 -1.098 1.00 21.13 43 VAL A N 10
ATOM 12377 C CA . VAL A 1 43 ? 27.458 -4.707 -0.366 1.00 22.12 43 VAL A CA 10
ATOM 12378 C C . VAL A 1 43 ? 28.916 -4.717 -0.813 1.00 34.11 43 VAL A C 10
ATOM 12379 O O . VAL A 1 43 ? 29.503 -5.777 -1.033 1.00 34.23 43 VAL A O 10
ATOM 12392 N N . THR A 1 44 ? 29.497 -3.529 -0.946 1.00 14.44 44 THR A N 10
ATOM 12393 C CA . THR A 1 44 ? 30.886 -3.400 -1.367 1.00 53.30 44 THR A CA 10
ATOM 12394 C C . THR A 1 44 ? 31.817 -3.295 -0.165 1.00 65.11 44 THR A C 10
ATOM 12395 O O . THR A 1 44 ? 31.648 -2.425 0.689 1.00 23.12 44 THR A O 10
ATOM 12406 N N . TRP A 1 45 ? 32.801 -4.186 -0.106 1.00 12.31 45 TRP A N 10
ATOM 12407 C CA . TRP A 1 45 ? 33.761 -4.192 0.992 1.00 35.35 45 TRP A CA 10
ATOM 12408 C C . TRP A 1 45 ? 35.156 -3.827 0.498 1.00 31.23 45 TRP A C 10
ATOM 12409 O O . TRP A 1 45 ? 35.468 -3.986 -0.682 1.00 73.30 45 TRP A O 10
ATOM 12430 N N . ASP A 1 46 ? 35.991 -3.338 1.408 1.00 45.44 46 ASP A N 10
ATOM 12431 C CA . ASP A 1 46 ? 37.355 -2.951 1.064 1.00 71.14 46 ASP A CA 10
ATOM 12432 C C . ASP A 1 46 ? 38.317 -3.285 2.199 1.00 23.11 46 ASP A C 10
ATOM 12433 O O . ASP A 1 46 ? 37.962 -3.195 3.374 1.00 13.02 46 ASP A O 10
ATOM 12442 N N . SER A 1 47 ? 39.537 -3.672 1.840 1.00 41.12 47 SER A N 10
ATOM 12443 C CA . SER A 1 47 ? 40.549 -4.024 2.828 1.00 25.34 47 SER A CA 10
ATOM 12444 C C . SER A 1 47 ? 41.793 -3.156 2.666 1.00 42.24 47 SER A C 10
ATOM 12445 O O . SER A 1 47 ? 42.115 -2.713 1.563 1.00 73.11 47 SER A O 10
ATOM 12453 N N . SER A 1 48 ? 42.489 -2.916 3.772 1.00 20.35 48 SER A N 10
ATOM 12454 C CA . SER A 1 48 ? 43.696 -2.098 3.755 1.00 54.32 48 SER A CA 10
ATOM 12455 C C . SER A 1 48 ? 44.927 -2.952 3.469 1.00 2.41 48 SER A C 10
ATOM 12456 O O . SER A 1 48 ? 44.814 -4.120 3.101 1.00 40.10 48 SER A O 10
ATOM 12464 N N . ASN A 1 49 ? 46.104 -2.358 3.642 1.00 71.23 49 ASN A N 10
ATOM 12465 C CA . ASN A 1 49 ? 47.358 -3.063 3.402 1.00 31.22 49 ASN A CA 10
ATOM 12466 C C . ASN A 1 49 ? 47.432 -3.567 1.964 1.00 25.31 49 ASN A C 10
ATOM 12467 O O . ASN A 1 49 ? 46.605 -3.210 1.125 1.00 73.20 49 ASN A O 10
ATOM 12478 N N . THR A 1 50 ? 48.430 -4.401 1.686 1.00 43.43 50 THR A N 10
ATOM 12479 C CA . THR A 1 50 ? 48.614 -4.954 0.350 1.00 40.31 50 THR A CA 10
ATOM 12480 C C . THR A 1 50 ? 49.391 -6.264 0.400 1.00 74.53 50 THR A C 10
ATOM 12481 O O . THR A 1 50 ? 50.234 -6.530 -0.457 1.00 73.42 50 THR A O 10
ATOM 12492 N N . ASP A 1 51 ? 49.101 -7.080 1.407 1.00 31.41 51 ASP A N 10
ATOM 12493 C CA . ASP A 1 51 ? 49.771 -8.365 1.567 1.00 24.54 51 ASP A CA 10
ATOM 12494 C C . ASP A 1 51 ? 48.788 -9.518 1.387 1.00 11.32 51 ASP A C 10
ATOM 12495 O O . ASP A 1 51 ? 48.762 -10.166 0.341 1.00 70.41 51 ASP A O 10
ATOM 12504 N N . ILE A 1 52 ? 47.982 -9.767 2.414 1.00 51.23 52 ILE A N 10
ATOM 12505 C CA . ILE A 1 52 ? 46.997 -10.841 2.368 1.00 2.51 52 ILE A CA 10
ATOM 12506 C C . ILE A 1 52 ? 45.760 -10.487 3.186 1.00 12.21 52 ILE A C 10
ATOM 12507 O O . ILE A 1 52 ? 45.520 -11.061 4.249 1.00 12.11 52 ILE A O 10
ATOM 12523 N N . LEU A 1 53 ? 44.976 -9.540 2.683 1.00 0.41 53 LEU A N 10
ATOM 12524 C CA . LEU A 1 53 ? 43.761 -9.110 3.366 1.00 13.30 53 LEU A CA 10
ATOM 12525 C C . LEU A 1 53 ? 42.531 -9.358 2.498 1.00 44.54 53 LEU A C 10
ATOM 12526 O O . LEU A 1 53 ? 42.473 -8.922 1.348 1.00 65.23 53 LEU A O 10
ATOM 12542 N N . SER A 1 54 ? 41.550 -10.058 3.057 1.00 53.14 54 SER A N 10
ATOM 12543 C CA . SER A 1 54 ? 40.322 -10.365 2.333 1.00 54.02 54 SER A CA 10
ATOM 12544 C C . SER A 1 54 ? 39.102 -10.192 3.234 1.00 65.44 54 SER A C 10
ATOM 12545 O O . SER A 1 54 ? 39.125 -10.570 4.406 1.00 52.35 54 SER A O 10
ATOM 12553 N N . ILE A 1 55 ? 38.040 -9.620 2.678 1.00 43.35 55 ILE A N 10
ATOM 12554 C CA . ILE A 1 55 ? 36.811 -9.398 3.429 1.00 4.33 55 ILE A CA 10
ATOM 12555 C C . ILE A 1 55 ? 35.598 -9.912 2.663 1.00 55.33 55 ILE A C 10
ATOM 12556 O O . ILE A 1 55 ? 35.399 -9.574 1.496 1.00 72.12 55 ILE A O 10
ATOM 12572 N N . SER A 1 56 ? 34.787 -10.729 3.328 1.00 62.14 56 SER A N 10
ATOM 12573 C CA . SER A 1 56 ? 33.593 -11.292 2.708 1.00 11.24 56 SER A CA 10
ATOM 12574 C C . SER A 1 56 ? 32.350 -10.964 3.530 1.00 55.04 56 SER A C 10
ATOM 12575 O O . SER A 1 56 ? 32.291 -11.245 4.726 1.00 74.13 56 SER A O 10
ATOM 12583 N N . ASN A 1 57 ? 31.357 -10.367 2.877 1.00 65.02 57 ASN A N 10
ATOM 12584 C CA . ASN A 1 57 ? 30.115 -10.000 3.546 1.00 54.44 57 ASN A CA 10
ATOM 12585 C C . ASN A 1 57 ? 28.910 -10.298 2.657 1.00 4.35 57 ASN A C 10
ATOM 12586 O O . ASN A 1 57 ? 27.853 -9.685 2.802 1.00 42.45 57 ASN A O 10
ATOM 12597 N N . ALA A 1 58 ? 29.079 -11.244 1.739 1.00 12.25 58 ALA A N 10
ATOM 12598 C CA . ALA A 1 58 ? 28.006 -11.625 0.830 1.00 74.41 58 ALA A CA 10
ATOM 12599 C C . ALA A 1 58 ? 27.619 -13.088 1.020 1.00 31.11 58 ALA A C 10
ATOM 12600 O O . ALA A 1 58 ? 27.053 -13.712 0.123 1.00 72.14 58 ALA A O 10
ATOM 12607 N N . SER A 1 59 ? 27.929 -13.630 2.194 1.00 54.52 59 SER A N 10
ATOM 12608 C CA . SER A 1 59 ? 27.617 -15.021 2.500 1.00 43.12 59 SER A CA 10
ATOM 12609 C C . SER A 1 59 ? 26.150 -15.176 2.889 1.00 62.42 59 SER A C 10
ATOM 12610 O O . SER A 1 59 ? 25.485 -16.127 2.478 1.00 61.50 59 SER A O 10
ATOM 12618 N N . ASP A 1 60 ? 25.653 -14.235 3.683 1.00 33.35 60 ASP A N 10
ATOM 12619 C CA . ASP A 1 60 ? 24.264 -14.266 4.128 1.00 2.32 60 ASP A CA 10
ATOM 12620 C C . ASP A 1 60 ? 23.953 -13.069 5.022 1.00 44.25 60 ASP A C 10
ATOM 12621 O O . ASP A 1 60 ? 22.845 -12.534 4.996 1.00 1.20 60 ASP A O 10
ATOM 12630 N N . SER A 1 61 ? 24.939 -12.655 5.811 1.00 11.44 61 SER A N 10
ATOM 12631 C CA . SER A 1 61 ? 24.769 -11.524 6.717 1.00 62.14 61 SER A CA 10
ATOM 12632 C C . SER A 1 61 ? 26.063 -11.232 7.470 1.00 25.40 61 SER A C 10
ATOM 12633 O O . SER A 1 61 ? 26.681 -10.183 7.284 1.00 33.11 61 SER A O 10
ATOM 12641 N N . HIS A 1 62 ? 26.469 -12.169 8.322 1.00 51.11 62 HIS A N 10
ATOM 12642 C CA . HIS A 1 62 ? 27.690 -12.014 9.104 1.00 2.21 62 HIS A CA 10
ATOM 12643 C C . HIS A 1 62 ? 28.872 -11.667 8.203 1.00 30.43 62 HIS A C 10
ATOM 12644 O O . HIS A 1 62 ? 29.050 -12.261 7.141 1.00 62.13 62 HIS A O 10
ATOM 12658 N N . GLY A 1 63 ? 29.677 -10.701 8.636 1.00 73.41 63 GLY A N 10
ATOM 12659 C CA . GLY A 1 63 ? 30.830 -10.292 7.856 1.00 24.33 63 GLY A CA 10
ATOM 12660 C C . GLY A 1 63 ? 32.101 -10.999 8.286 1.00 74.23 63 GLY A C 10
ATOM 12661 O O . GLY A 1 63 ? 32.643 -10.721 9.356 1.00 22.41 63 GLY A O 10
ATOM 12665 N N . LEU A 1 64 ? 32.576 -11.917 7.451 1.00 1.21 64 LEU A N 10
ATOM 12666 C CA . LEU A 1 64 ? 33.790 -12.668 7.751 1.00 44.34 64 LEU A CA 10
ATOM 12667 C C . LEU A 1 64 ? 35.031 -11.887 7.329 1.00 22.11 64 LEU A C 10
ATOM 12668 O O . LEU A 1 64 ? 35.190 -11.539 6.159 1.00 21.25 64 LEU A O 10
ATOM 12684 N N . ALA A 1 65 ? 35.909 -11.617 8.290 1.00 71.31 65 ALA A N 10
ATOM 12685 C CA . ALA A 1 65 ? 37.138 -10.882 8.018 1.00 54.04 65 ALA A CA 10
ATOM 12686 C C . ALA A 1 65 ? 38.358 -11.788 8.139 1.00 61.10 65 ALA A C 10
ATOM 12687 O O . ALA A 1 65 ? 38.557 -12.444 9.162 1.00 51.14 65 ALA A O 10
ATOM 12694 N N . SER A 1 66 ? 39.172 -11.820 7.089 1.00 63.42 66 SER A N 10
ATOM 12695 C CA . SER A 1 66 ? 40.371 -12.650 7.076 1.00 23.25 66 SER A CA 10
ATOM 12696 C C . SER A 1 66 ? 41.619 -11.798 6.865 1.00 62.44 66 SER A C 10
ATOM 12697 O O . SER A 1 66 ? 41.755 -11.115 5.849 1.00 14.01 66 SER A O 10
ATOM 12705 N N . THR A 1 67 ? 42.531 -11.844 7.832 1.00 74.14 67 THR A N 10
ATOM 12706 C CA . THR A 1 67 ? 43.767 -11.077 7.753 1.00 1.23 67 THR A CA 10
ATOM 12707 C C . THR A 1 67 ? 44.971 -11.935 8.123 1.00 22.33 67 THR A C 10
ATOM 12708 O O . THR A 1 67 ? 44.940 -12.676 9.107 1.00 11.21 67 THR A O 10
ATOM 12719 N N . LEU A 1 68 ? 46.032 -11.831 7.330 1.00 30.34 68 LEU A N 10
ATOM 12720 C CA . LEU A 1 68 ? 47.248 -12.598 7.575 1.00 25.35 68 LEU A CA 10
ATOM 12721 C C . LEU A 1 68 ? 48.487 -11.783 7.220 1.00 44.31 68 LEU A C 10
ATOM 12722 O O . LEU A 1 68 ? 49.503 -12.332 6.794 1.00 14.50 68 LEU A O 10
ATOM 12738 N N . ASN A 1 69 ? 48.396 -10.469 7.400 1.00 4.01 69 ASN A N 10
ATOM 12739 C CA . ASN A 1 69 ? 49.511 -9.577 7.100 1.00 72.42 69 ASN A CA 10
ATOM 12740 C C . ASN A 1 69 ? 50.195 -9.111 8.381 1.00 21.33 69 ASN A C 10
ATOM 12741 O O . ASN A 1 69 ? 49.733 -9.403 9.484 1.00 63.41 69 ASN A O 10
ATOM 12752 N N . GLN A 1 70 ? 51.297 -8.385 8.226 1.00 4.05 70 GLN A N 10
ATOM 12753 C CA . GLN A 1 70 ? 52.045 -7.879 9.371 1.00 10.44 70 GLN A CA 10
ATOM 12754 C C . GLN A 1 70 ? 51.971 -6.357 9.440 1.00 13.12 70 GLN A C 10
ATOM 12755 O O . GLN A 1 70 ? 52.752 -5.657 8.796 1.00 35.52 70 GLN A O 10
ATOM 12769 N N . GLY A 1 71 ? 51.025 -5.850 10.226 1.00 62.11 71 GLY A N 10
ATOM 12770 C CA . GLY A 1 71 ? 50.866 -4.414 10.364 1.00 61.32 71 GLY A CA 10
ATOM 12771 C C . GLY A 1 71 ? 49.484 -4.028 10.852 1.00 30.31 71 GLY A C 10
ATOM 12772 O O . GLY A 1 71 ? 49.096 -4.369 11.969 1.00 55.14 71 GLY A O 10
ATOM 12776 N N . ASN A 1 72 ? 48.740 -3.314 10.014 1.00 41.30 72 ASN A N 10
ATOM 12777 C CA . ASN A 1 72 ? 47.394 -2.879 10.368 1.00 53.13 72 ASN A CA 10
ATOM 12778 C C . ASN A 1 72 ? 46.407 -3.199 9.249 1.00 41.21 72 ASN A C 10
ATOM 12779 O O . ASN A 1 72 ? 46.779 -3.259 8.077 1.00 61.31 72 ASN A O 10
ATOM 12790 N N . VAL A 1 73 ? 45.147 -3.402 9.619 1.00 73.51 73 VAL A N 10
ATOM 12791 C CA . VAL A 1 73 ? 44.106 -3.714 8.647 1.00 35.51 73 VAL A CA 10
ATOM 12792 C C . VAL A 1 73 ? 42.869 -2.850 8.869 1.00 25.25 73 VAL A C 10
ATOM 12793 O O . VAL A 1 73 ? 42.473 -2.595 10.007 1.00 75.33 73 VAL A O 10
ATOM 12806 N N . LYS A 1 74 ? 42.263 -2.402 7.775 1.00 5.44 74 LYS A N 10
ATOM 12807 C CA . LYS A 1 74 ? 41.070 -1.567 7.849 1.00 44.32 74 LYS A CA 10
ATOM 12808 C C . LYS A 1 74 ? 39.961 -2.123 6.962 1.00 64.33 74 LYS A C 10
ATOM 12809 O O . LYS A 1 74 ? 40.027 -2.029 5.736 1.00 71.10 74 LYS A O 10
ATOM 12828 N N . VAL A 1 75 ? 38.942 -2.702 7.589 1.00 64.40 75 VAL A N 10
ATOM 12829 C CA . VAL A 1 75 ? 37.818 -3.272 6.856 1.00 13.24 75 VAL A CA 10
ATOM 12830 C C . VAL A 1 75 ? 36.653 -2.290 6.787 1.00 23.14 75 VAL A C 10
ATOM 12831 O O . VAL A 1 75 ? 36.095 -1.898 7.813 1.00 51.04 75 VAL A O 10
ATOM 12844 N N . THR A 1 76 ? 36.290 -1.896 5.571 1.00 42.42 76 THR A N 10
ATOM 12845 C CA . THR A 1 76 ? 35.192 -0.959 5.367 1.00 44.01 76 THR A CA 10
ATOM 12846 C C . THR A 1 76 ? 34.163 -1.522 4.394 1.00 50.23 76 THR A C 10
ATOM 12847 O O . THR A 1 76 ? 34.517 -2.128 3.383 1.00 40.01 76 THR A O 10
ATOM 12858 N N . ALA A 1 77 ? 32.887 -1.317 4.705 1.00 43.32 77 ALA A N 10
ATOM 12859 C CA . ALA A 1 77 ? 31.806 -1.802 3.856 1.00 44.44 77 ALA A CA 10
ATOM 12860 C C . ALA A 1 77 ? 30.619 -0.845 3.879 1.00 72.40 77 ALA A C 10
ATOM 12861 O O . ALA A 1 77 ? 30.195 -0.393 4.942 1.00 12.13 77 ALA A O 10
ATOM 12868 N N . SER A 1 78 ? 30.086 -0.541 2.700 1.00 64.34 78 SER A N 10
ATOM 12869 C CA . SER A 1 78 ? 28.950 0.365 2.585 1.00 40.32 78 SER A CA 10
ATOM 12870 C C . SER A 1 78 ? 27.972 -0.122 1.520 1.00 33.24 78 SER A C 10
ATOM 12871 O O . SER A 1 78 ? 28.378 -0.591 0.457 1.00 51.25 78 SER A O 10
ATOM 12879 N N . ILE A 1 79 ? 26.681 -0.008 1.815 1.00 22.14 79 ILE A N 10
ATOM 12880 C CA . ILE A 1 79 ? 25.645 -0.436 0.884 1.00 15.23 79 ILE A CA 10
ATOM 12881 C C . ILE A 1 79 ? 24.510 0.581 0.820 1.00 50.11 79 ILE A C 10
ATOM 12882 O O . ILE A 1 79 ? 23.891 0.902 1.834 1.00 63.22 79 ILE A O 10
ATOM 12898 N N . GLY A 1 80 ? 24.241 1.084 -0.381 1.00 52.22 80 GLY A N 10
ATOM 12899 C CA . GLY A 1 80 ? 23.180 2.058 -0.556 1.00 55.44 80 GLY A CA 10
ATOM 12900 C C . GLY A 1 80 ? 23.338 3.259 0.355 1.00 3.11 80 GLY A C 10
ATOM 12901 O O . GLY A 1 80 ? 24.134 4.156 0.079 1.00 24.44 80 GLY A O 10
ATOM 12905 N N . GLY A 1 81 ? 22.577 3.278 1.445 1.00 54.02 81 GLY A N 10
ATOM 12906 C CA . GLY A 1 81 ? 22.650 4.383 2.382 1.00 2.33 81 GLY A CA 10
ATOM 12907 C C . GLY A 1 81 ? 23.489 4.055 3.602 1.00 75.54 81 GLY A C 10
ATOM 12908 O O . GLY A 1 81 ? 24.564 4.622 3.795 1.00 40.21 81 GLY A O 10
ATOM 12912 N N . ILE A 1 82 ? 22.995 3.137 4.427 1.00 45.23 82 ILE A N 10
ATOM 12913 C CA . ILE A 1 82 ? 23.707 2.735 5.634 1.00 73.13 82 ILE A CA 10
ATOM 12914 C C . ILE A 1 82 ? 25.020 2.040 5.292 1.00 45.31 82 ILE A C 10
ATOM 12915 O O . ILE A 1 82 ? 25.149 1.419 4.237 1.00 12.14 82 ILE A O 10
ATOM 12931 N N . GLN A 1 83 ? 25.993 2.149 6.192 1.00 54.12 83 GLN A N 10
ATOM 12932 C CA . GLN A 1 83 ? 27.297 1.530 5.985 1.00 14.25 83 GLN A CA 10
ATOM 12933 C C . GLN A 1 83 ? 27.960 1.202 7.319 1.00 64.13 83 GLN A C 10
ATOM 12934 O O . GLN A 1 83 ? 27.579 1.732 8.361 1.00 55.40 83 GLN A O 10
ATOM 12948 N N . GLY A 1 84 ? 28.957 0.323 7.278 1.00 62.24 84 GLY A N 10
ATOM 12949 C CA . GLY A 1 84 ? 29.658 -0.061 8.489 1.00 71.40 84 GLY A CA 10
ATOM 12950 C C . GLY A 1 84 ? 31.163 0.058 8.351 1.00 14.52 84 GLY A C 10
ATOM 12951 O O . GLY A 1 84 ? 31.699 -0.015 7.246 1.00 44.21 84 GLY A O 10
ATOM 12955 N N . SER A 1 85 ? 31.845 0.245 9.476 1.00 4.13 85 SER A N 10
ATOM 12956 C CA . SER A 1 85 ? 33.297 0.381 9.476 1.00 42.12 85 SER A CA 10
ATOM 12957 C C . SER A 1 85 ? 33.902 -0.245 10.729 1.00 50.22 85 SER A C 10
ATOM 12958 O O . SER A 1 85 ? 33.404 -0.049 11.838 1.00 1.11 85 SER A O 10
ATOM 12966 N N . THR A 1 86 ? 34.980 -1.000 10.544 1.00 23.20 86 THR A N 10
ATOM 12967 C CA . THR A 1 86 ? 35.654 -1.657 11.658 1.00 54.45 86 THR A CA 10
ATOM 12968 C C . THR A 1 86 ? 37.168 -1.527 11.538 1.00 72.42 86 THR A C 10
ATOM 12969 O O . THR A 1 86 ? 37.703 -1.386 10.438 1.00 23.03 86 THR A O 10
ATOM 12980 N N . ASP A 1 87 ? 37.853 -1.577 12.675 1.00 73.31 87 ASP A N 10
ATOM 12981 C CA . ASP A 1 87 ? 39.307 -1.468 12.697 1.00 13.52 87 ASP A CA 10
ATOM 12982 C C . ASP A 1 87 ? 39.944 -2.783 13.134 1.00 3.30 87 ASP A C 10
ATOM 12983 O O . ASP A 1 87 ? 39.517 -3.397 14.112 1.00 44.01 87 ASP A O 10
ATOM 12992 N N . PHE A 1 88 ? 40.968 -3.210 12.402 1.00 10.12 88 PHE A N 10
ATOM 12993 C CA . PHE A 1 88 ? 41.663 -4.454 12.713 1.00 44.53 88 PHE A CA 10
ATOM 12994 C C . PHE A 1 88 ? 43.164 -4.216 12.856 1.00 60.44 88 PHE A C 10
ATOM 12995 O O . PHE A 1 88 ? 43.772 -3.508 12.053 1.00 71.13 88 PHE A O 10
ATOM 13012 N N . LYS A 1 89 ? 43.756 -4.814 13.884 1.00 11.23 89 LYS A N 10
ATOM 13013 C CA . LYS A 1 89 ? 45.185 -4.670 14.134 1.00 1.14 89 LYS A CA 10
ATOM 13014 C C . LYS A 1 89 ? 45.851 -6.034 14.289 1.00 55.23 89 LYS A C 10
ATOM 13015 O O . LYS A 1 89 ? 45.641 -6.729 15.283 1.00 4.20 89 LYS A O 10
ATOM 13034 N N . VAL A 1 90 ? 46.654 -6.411 13.299 1.00 1.50 90 VAL A N 10
ATOM 13035 C CA . VAL A 1 90 ? 47.352 -7.690 13.326 1.00 24.23 90 VAL A CA 10
ATOM 13036 C C . VAL A 1 90 ? 48.791 -7.521 13.803 1.00 73.33 90 VAL A C 10
ATOM 13037 O O . VAL A 1 90 ? 49.645 -7.022 13.070 1.00 64.42 90 VAL A O 10
ATOM 13050 N N . THR A 1 91 ? 49.053 -7.941 15.037 1.00 72.03 91 THR A N 10
ATOM 13051 C CA . THR A 1 91 ? 50.388 -7.836 15.612 1.00 34.03 91 THR A CA 10
ATOM 13052 C C . THR A 1 91 ? 50.885 -9.192 16.100 1.00 75.35 91 THR A C 10
ATOM 13053 O O . THR A 1 91 ? 50.108 -10.001 16.607 1.00 64.52 91 THR A O 10
ATOM 13064 N N . GLN A 1 92 ? 52.182 -9.433 15.943 1.00 61.24 92 GLN A N 10
ATOM 13065 C CA . GLN A 1 92 ? 52.782 -10.693 16.367 1.00 14.32 92 GLN A CA 10
ATOM 13066 C C . GLN A 1 92 ? 53.395 -10.562 17.757 1.00 24.13 92 GLN A C 10
ATOM 13067 O O . GLN A 1 92 ? 53.635 -11.560 18.438 1.00 30.00 92 GLN A O 10
ATOM 13081 N N . MET A 1 1 ? 3.124 -1.587 -6.168 1.00 73.55 1 MET A N 11
ATOM 13082 C CA . MET A 1 1 ? 2.936 -2.743 -5.298 1.00 51.52 1 MET A CA 11
ATOM 13083 C C . MET A 1 1 ? 4.049 -2.827 -4.259 1.00 2.22 1 MET A C 11
ATOM 13084 O O . MET A 1 1 ? 3.810 -2.778 -3.052 1.00 55.01 1 MET A O 11
ATOM 13098 N N . PRO A 1 2 ? 5.296 -2.957 -4.735 1.00 43.42 2 PRO A N 11
ATOM 13099 C CA . PRO A 1 2 ? 6.471 -3.050 -3.863 1.00 70.12 2 PRO A CA 11
ATOM 13100 C C . PRO A 1 2 ? 6.774 -1.734 -3.155 1.00 74.01 2 PRO A C 11
ATOM 13101 O O . PRO A 1 2 ? 6.334 -0.670 -3.589 1.00 1.41 2 PRO A O 11
ATOM 13112 N N . ALA A 1 3 ? 7.527 -1.814 -2.063 1.00 61.53 3 ALA A N 11
ATOM 13113 C CA . ALA A 1 3 ? 7.890 -0.629 -1.297 1.00 23.12 3 ALA A CA 11
ATOM 13114 C C . ALA A 1 3 ? 9.310 -0.178 -1.624 1.00 13.45 3 ALA A C 11
ATOM 13115 O O . ALA A 1 3 ? 9.925 -0.669 -2.569 1.00 62.01 3 ALA A O 11
ATOM 13122 N N . ALA A 1 4 ? 9.823 0.761 -0.836 1.00 2.34 4 ALA A N 11
ATOM 13123 C CA . ALA A 1 4 ? 11.171 1.278 -1.041 1.00 33.12 4 ALA A CA 11
ATOM 13124 C C . ALA A 1 4 ? 12.084 0.908 0.123 1.00 33.41 4 ALA A C 11
ATOM 13125 O O . ALA A 1 4 ? 11.647 0.846 1.273 1.00 12.32 4 ALA A O 11
ATOM 13132 N N . LEU A 1 5 ? 13.353 0.661 -0.182 1.00 72.11 5 LEU A N 11
ATOM 13133 C CA . LEU A 1 5 ? 14.328 0.296 0.839 1.00 23.33 5 LEU A CA 11
ATOM 13134 C C . LEU A 1 5 ? 14.390 1.353 1.937 1.00 53.33 5 LEU A C 11
ATOM 13135 O O . LEU A 1 5 ? 13.702 2.373 1.870 1.00 24.54 5 LEU A O 11
ATOM 13151 N N . VAL A 1 6 ? 15.219 1.105 2.945 1.00 22.13 6 VAL A N 11
ATOM 13152 C CA . VAL A 1 6 ? 15.373 2.037 4.056 1.00 44.13 6 VAL A CA 11
ATOM 13153 C C . VAL A 1 6 ? 16.838 2.180 4.454 1.00 60.10 6 VAL A C 11
ATOM 13154 O O . VAL A 1 6 ? 17.470 3.200 4.179 1.00 30.05 6 VAL A O 11
ATOM 13167 N N . SER A 1 7 ? 17.372 1.150 5.103 1.00 44.14 7 SER A N 11
ATOM 13168 C CA . SER A 1 7 ? 18.763 1.162 5.542 1.00 33.31 7 SER A CA 11
ATOM 13169 C C . SER A 1 7 ? 19.121 -0.144 6.246 1.00 50.33 7 SER A C 11
ATOM 13170 O O . SER A 1 7 ? 18.291 -1.045 6.365 1.00 73.32 7 SER A O 11
ATOM 13178 N N . ILE A 1 8 ? 20.363 -0.237 6.710 1.00 55.13 8 ILE A N 11
ATOM 13179 C CA . ILE A 1 8 ? 20.831 -1.431 7.402 1.00 0.23 8 ILE A CA 11
ATOM 13180 C C . ILE A 1 8 ? 21.663 -1.065 8.627 1.00 70.12 8 ILE A C 11
ATOM 13181 O O . ILE A 1 8 ? 22.253 0.013 8.690 1.00 50.44 8 ILE A O 11
ATOM 13197 N N . SER A 1 9 ? 21.707 -1.972 9.598 1.00 51.41 9 SER A N 11
ATOM 13198 C CA . SER A 1 9 ? 22.465 -1.744 10.822 1.00 23.04 9 SER A CA 11
ATOM 13199 C C . SER A 1 9 ? 23.679 -2.666 10.889 1.00 43.32 9 SER A C 11
ATOM 13200 O O . SER A 1 9 ? 23.544 -3.879 11.051 1.00 4.41 9 SER A O 11
ATOM 13208 N N . VAL A 1 10 ? 24.866 -2.081 10.762 1.00 42.22 10 VAL A N 11
ATOM 13209 C CA . VAL A 1 10 ? 26.105 -2.848 10.808 1.00 3.32 10 VAL A CA 11
ATOM 13210 C C . VAL A 1 10 ? 26.759 -2.753 12.182 1.00 31.43 10 VAL A C 11
ATOM 13211 O O . VAL A 1 10 ? 26.866 -1.670 12.757 1.00 22.10 10 VAL A O 11
ATOM 13224 N N . SER A 1 11 ? 27.195 -3.896 12.704 1.00 52.41 11 SER A N 11
ATOM 13225 C CA . SER A 1 11 ? 27.836 -3.943 14.013 1.00 55.11 11 SER A CA 11
ATOM 13226 C C . SER A 1 11 ? 29.284 -4.405 13.892 1.00 25.11 11 SER A C 11
ATOM 13227 O O . SER A 1 11 ? 29.649 -5.505 14.308 1.00 12.05 11 SER A O 11
ATOM 13235 N N . PRO A 1 12 ? 30.132 -3.545 13.308 1.00 21.31 12 PRO A N 11
ATOM 13236 C CA . PRO A 1 12 ? 31.555 -3.842 13.119 1.00 62.04 12 PRO A CA 11
ATOM 13237 C C . PRO A 1 12 ? 32.324 -3.858 14.435 1.00 22.22 12 PRO A C 11
ATOM 13238 O O . PRO A 1 12 ? 31.919 -3.226 15.411 1.00 32.45 12 PRO A O 11
ATOM 13249 N N . THR A 1 13 ? 33.438 -4.584 14.456 1.00 33.31 13 THR A N 11
ATOM 13250 C CA . THR A 1 13 ? 34.263 -4.683 15.653 1.00 23.20 13 THR A CA 11
ATOM 13251 C C . THR A 1 13 ? 35.644 -4.081 15.420 1.00 40.41 13 THR A C 11
ATOM 13252 O O . THR A 1 13 ? 36.433 -4.600 14.632 1.00 23.44 13 THR A O 11
ATOM 13263 N N . ASN A 1 14 ? 35.929 -2.981 16.111 1.00 62.54 14 ASN A N 11
ATOM 13264 C CA . ASN A 1 14 ? 37.216 -2.308 15.978 1.00 20.13 14 ASN A CA 11
ATOM 13265 C C . ASN A 1 14 ? 38.170 -2.735 17.089 1.00 24.43 14 ASN A C 11
ATOM 13266 O O . ASN A 1 14 ? 38.041 -2.301 18.234 1.00 44.13 14 ASN A O 11
ATOM 13277 N N . SER A 1 15 ? 39.129 -3.589 16.743 1.00 75.10 15 SER A N 11
ATOM 13278 C CA . SER A 1 15 ? 40.103 -4.078 17.711 1.00 22.11 15 SER A CA 11
ATOM 13279 C C . SER A 1 15 ? 41.290 -4.729 17.006 1.00 14.33 15 SER A C 11
ATOM 13280 O O . SER A 1 15 ? 41.436 -4.627 15.788 1.00 50.12 15 SER A O 11
ATOM 13288 N N . THR A 1 16 ? 42.136 -5.399 17.782 1.00 3.43 16 THR A N 11
ATOM 13289 C CA . THR A 1 16 ? 43.311 -6.065 17.235 1.00 71.33 16 THR A CA 11
ATOM 13290 C C . THR A 1 16 ? 43.103 -7.574 17.162 1.00 51.42 16 THR A C 11
ATOM 13291 O O . THR A 1 16 ? 42.388 -8.152 17.980 1.00 23.34 16 THR A O 11
ATOM 13302 N N . VAL A 1 17 ? 43.732 -8.206 16.177 1.00 64.34 17 VAL A N 11
ATOM 13303 C CA . VAL A 1 17 ? 43.618 -9.649 15.998 1.00 13.21 17 VAL A CA 11
ATOM 13304 C C . VAL A 1 17 ? 44.978 -10.278 15.722 1.00 64.31 17 VAL A C 11
ATOM 13305 O O . VAL A 1 17 ? 45.878 -9.628 15.191 1.00 4.14 17 VAL A O 11
ATOM 13318 N N . ALA A 1 18 ? 45.121 -11.549 16.085 1.00 2.31 18 ALA A N 11
ATOM 13319 C CA . ALA A 1 18 ? 46.372 -12.268 15.874 1.00 15.42 18 ALA A CA 11
ATOM 13320 C C . ALA A 1 18 ? 46.608 -12.535 14.392 1.00 52.34 18 ALA A C 11
ATOM 13321 O O . ALA A 1 18 ? 45.663 -12.614 13.606 1.00 62.41 18 ALA A O 11
ATOM 13328 N N . LYS A 1 19 ? 47.874 -12.672 14.014 1.00 5.44 19 LYS A N 11
ATOM 13329 C CA . LYS A 1 19 ? 48.236 -12.930 12.626 1.00 61.42 19 LYS A CA 11
ATOM 13330 C C . LYS A 1 19 ? 47.517 -14.167 12.098 1.00 74.34 19 LYS A C 11
ATOM 13331 O O . LYS A 1 19 ? 47.355 -15.156 12.812 1.00 41.20 19 LYS A O 11
ATOM 13350 N N . GLY A 1 20 ? 47.087 -14.105 10.841 1.00 64.44 20 GLY A N 11
ATOM 13351 C CA . GLY A 1 20 ? 46.392 -15.228 10.238 1.00 14.52 20 GLY A CA 11
ATOM 13352 C C . GLY A 1 20 ? 45.217 -15.697 11.073 1.00 20.33 20 GLY A C 11
ATOM 13353 O O . GLY A 1 20 ? 45.363 -16.574 11.926 1.00 70.21 20 GLY A O 11
ATOM 13357 N N . LEU A 1 21 ? 44.049 -15.113 10.830 1.00 2.44 21 LEU A N 11
ATOM 13358 C CA . LEU A 1 21 ? 42.844 -15.475 11.568 1.00 71.32 21 LEU A CA 11
ATOM 13359 C C . LEU A 1 21 ? 41.594 -14.993 10.839 1.00 72.10 21 LEU A C 11
ATOM 13360 O O . LEU A 1 21 ? 41.684 -14.305 9.823 1.00 74.14 21 LEU A O 11
ATOM 13376 N N . GLN A 1 22 ? 40.430 -15.357 11.367 1.00 73.41 22 GLN A N 11
ATOM 13377 C CA . GLN A 1 22 ? 39.162 -14.960 10.767 1.00 74.23 22 GLN A CA 11
ATOM 13378 C C . GLN A 1 22 ? 38.285 -14.231 11.779 1.00 10.53 22 GLN A C 11
ATOM 13379 O O . GLN A 1 22 ? 38.203 -14.626 12.941 1.00 30.25 22 GLN A O 11
ATOM 13393 N N . GLU A 1 23 ? 37.632 -13.163 11.329 1.00 23.43 23 GLU A N 11
ATOM 13394 C CA . GLU A 1 23 ? 36.763 -12.378 12.198 1.00 72.34 23 GLU A CA 11
ATOM 13395 C C . GLU A 1 23 ? 35.333 -12.363 11.666 1.00 73.15 23 GLU A C 11
ATOM 13396 O O . GLU A 1 23 ? 35.080 -11.914 10.549 1.00 54.14 23 GLU A O 11
ATOM 13408 N N . ASN A 1 24 ? 34.401 -12.858 12.474 1.00 24.33 24 ASN A N 11
ATOM 13409 C CA . ASN A 1 24 ? 32.997 -12.903 12.085 1.00 34.22 24 ASN A CA 11
ATOM 13410 C C . ASN A 1 24 ? 32.320 -11.558 12.333 1.00 22.45 24 ASN A C 11
ATOM 13411 O O . ASN A 1 24 ? 32.566 -10.906 13.348 1.00 13.32 24 ASN A O 11
ATOM 13422 N N . PHE A 1 25 ? 31.467 -11.150 11.400 1.00 31.20 25 PHE A N 11
ATOM 13423 C CA . PHE A 1 25 ? 30.755 -9.883 11.517 1.00 73.02 25 PHE A CA 11
ATOM 13424 C C . PHE A 1 25 ? 29.247 -10.109 11.568 1.00 34.51 25 PHE A C 11
ATOM 13425 O O . PHE A 1 25 ? 28.775 -11.246 11.519 1.00 44.11 25 PHE A O 11
ATOM 13442 N N . LYS A 1 26 ? 28.494 -9.019 11.668 1.00 32.21 26 LYS A N 11
ATOM 13443 C CA . LYS A 1 26 ? 27.039 -9.096 11.726 1.00 51.02 26 LYS A CA 11
ATOM 13444 C C . LYS A 1 26 ? 26.403 -7.915 10.999 1.00 34.42 26 LYS A C 11
ATOM 13445 O O . LYS A 1 26 ? 26.726 -6.760 11.271 1.00 3.31 26 LYS A O 11
ATOM 13464 N N . ALA A 1 27 ? 25.495 -8.214 10.075 1.00 21.34 27 ALA A N 11
ATOM 13465 C CA . ALA A 1 27 ? 24.811 -7.177 9.313 1.00 61.42 27 ALA A CA 11
ATOM 13466 C C . ALA A 1 27 ? 23.328 -7.497 9.159 1.00 30.11 27 ALA A C 11
ATOM 13467 O O . ALA A 1 27 ? 22.958 -8.504 8.553 1.00 1.53 27 ALA A O 11
ATOM 13474 N N . THR A 1 28 ? 22.481 -6.635 9.712 1.00 12.53 28 THR A N 11
ATOM 13475 C CA . THR A 1 28 ? 21.038 -6.826 9.638 1.00 30.13 28 THR A CA 11
ATOM 13476 C C . THR A 1 28 ? 20.370 -5.685 8.880 1.00 40.03 28 THR A C 11
ATOM 13477 O O . THR A 1 28 ? 20.192 -4.591 9.414 1.00 24.33 28 THR A O 11
ATOM 13488 N N . GLY A 1 29 ? 20.001 -5.948 7.630 1.00 54.54 29 GLY A N 11
ATOM 13489 C CA . GLY A 1 29 ? 19.355 -4.932 6.818 1.00 64.10 29 GLY A CA 11
ATOM 13490 C C . GLY A 1 29 ? 17.847 -4.944 6.966 1.00 51.21 29 GLY A C 11
ATOM 13491 O O . GLY A 1 29 ? 17.236 -6.007 7.077 1.00 31.14 29 GLY A O 11
ATOM 13495 N N . ILE A 1 30 ? 17.245 -3.759 6.969 1.00 61.24 30 ILE A N 11
ATOM 13496 C CA . ILE A 1 30 ? 15.799 -3.638 7.105 1.00 51.13 30 ILE A CA 11
ATOM 13497 C C . ILE A 1 30 ? 15.204 -2.833 5.954 1.00 1.35 30 ILE A C 11
ATOM 13498 O O . ILE A 1 30 ? 15.391 -1.619 5.870 1.00 3.32 30 ILE A O 11
ATOM 13514 N N . PHE A 1 31 ? 14.485 -3.516 5.071 1.00 72.43 31 PHE A N 11
ATOM 13515 C CA . PHE A 1 31 ? 13.861 -2.865 3.925 1.00 52.11 31 PHE A CA 11
ATOM 13516 C C . PHE A 1 31 ? 12.369 -3.180 3.866 1.00 50.10 31 PHE A C 11
ATOM 13517 O O . PHE A 1 31 ? 11.957 -4.328 4.035 1.00 63.32 31 PHE A O 11
ATOM 13534 N N . THR A 1 32 ? 11.562 -2.151 3.626 1.00 71.14 32 THR A N 11
ATOM 13535 C CA . THR A 1 32 ? 10.116 -2.316 3.546 1.00 61.21 32 THR A CA 11
ATOM 13536 C C . THR A 1 32 ? 9.722 -3.130 2.319 1.00 65.42 32 THR A C 11
ATOM 13537 O O . THR A 1 32 ? 8.616 -3.666 2.246 1.00 42.31 32 THR A O 11
ATOM 13548 N N . ASP A 1 33 ? 10.634 -3.221 1.357 1.00 4.41 33 ASP A N 11
ATOM 13549 C CA . ASP A 1 33 ? 10.383 -3.972 0.133 1.00 52.23 33 ASP A CA 11
ATOM 13550 C C . ASP A 1 33 ? 11.059 -5.338 0.185 1.00 64.12 33 ASP A C 11
ATOM 13551 O O . ASP A 1 33 ? 10.958 -6.128 -0.753 1.00 43.41 33 ASP A O 11
ATOM 13560 N N . ASN A 1 34 ? 11.750 -5.609 1.287 1.00 23.04 34 ASN A N 11
ATOM 13561 C CA . ASN A 1 34 ? 12.445 -6.879 1.461 1.00 23.40 34 ASN A CA 11
ATOM 13562 C C . ASN A 1 34 ? 13.155 -6.931 2.811 1.00 74.32 34 ASN A C 11
ATOM 13563 O O . ASN A 1 34 ? 14.307 -6.517 2.934 1.00 22.03 34 ASN A O 11
ATOM 13574 N N . SER A 1 35 ? 12.458 -7.444 3.820 1.00 13.41 35 SER A N 11
ATOM 13575 C CA . SER A 1 35 ? 13.019 -7.547 5.162 1.00 61.21 35 SER A CA 11
ATOM 13576 C C . SER A 1 35 ? 14.021 -8.695 5.245 1.00 75.23 35 SER A C 11
ATOM 13577 O O . SER A 1 35 ? 13.760 -9.715 5.881 1.00 63.41 35 SER A O 11
ATOM 13585 N N . ASN A 1 36 ? 15.167 -8.520 4.596 1.00 42.21 36 ASN A N 11
ATOM 13586 C CA . ASN A 1 36 ? 16.209 -9.541 4.595 1.00 53.31 36 ASN A CA 11
ATOM 13587 C C . ASN A 1 36 ? 17.529 -8.972 5.105 1.00 11.55 36 ASN A C 11
ATOM 13588 O O . ASN A 1 36 ? 17.691 -7.756 5.218 1.00 34.54 36 ASN A O 11
ATOM 13599 N N . SER A 1 37 ? 18.470 -9.858 5.412 1.00 22.41 37 SER A N 11
ATOM 13600 C CA . SER A 1 37 ? 19.776 -9.445 5.914 1.00 74.13 37 SER A CA 11
ATOM 13601 C C . SER A 1 37 ? 20.717 -9.103 4.763 1.00 74.45 37 SER A C 11
ATOM 13602 O O . SER A 1 37 ? 20.462 -9.459 3.612 1.00 51.44 37 SER A O 11
ATOM 13610 N N . ASP A 1 38 ? 21.805 -8.412 5.082 1.00 53.51 38 ASP A N 11
ATOM 13611 C CA . ASP A 1 38 ? 22.786 -8.022 4.076 1.00 53.33 38 ASP A CA 11
ATOM 13612 C C . ASP A 1 38 ? 23.473 -9.248 3.483 1.00 0.11 38 ASP A C 11
ATOM 13613 O O . ASP A 1 38 ? 24.329 -9.861 4.122 1.00 43.43 38 ASP A O 11
ATOM 13622 N N . ILE A 1 39 ? 23.092 -9.600 2.260 1.00 35.42 39 ILE A N 11
ATOM 13623 C CA . ILE A 1 39 ? 23.671 -10.753 1.582 1.00 22.12 39 ILE A CA 11
ATOM 13624 C C . ILE A 1 39 ? 23.107 -10.904 0.174 1.00 53.33 39 ILE A C 11
ATOM 13625 O O . ILE A 1 39 ? 23.813 -11.307 -0.751 1.00 31.50 39 ILE A O 11
ATOM 13641 N N . THR A 1 40 ? 21.828 -10.574 0.016 1.00 63.51 40 THR A N 11
ATOM 13642 C CA . THR A 1 40 ? 21.168 -10.672 -1.280 1.00 23.12 40 THR A CA 11
ATOM 13643 C C . THR A 1 40 ? 21.748 -9.668 -2.269 1.00 64.14 40 THR A C 11
ATOM 13644 O O . THR A 1 40 ? 21.784 -9.919 -3.474 1.00 70.31 40 THR A O 11
ATOM 13655 N N . ASP A 1 41 ? 22.202 -8.531 -1.754 1.00 24.22 41 ASP A N 11
ATOM 13656 C CA . ASP A 1 41 ? 22.783 -7.489 -2.593 1.00 22.33 41 ASP A CA 11
ATOM 13657 C C . ASP A 1 41 ? 24.272 -7.737 -2.814 1.00 60.14 41 ASP A C 11
ATOM 13658 O O . ASP A 1 41 ? 24.968 -6.907 -3.397 1.00 44.44 41 ASP A O 11
ATOM 13667 N N . GLN A 1 42 ? 24.752 -8.884 -2.344 1.00 43.32 42 GLN A N 11
ATOM 13668 C CA . GLN A 1 42 ? 26.159 -9.239 -2.490 1.00 31.12 42 GLN A CA 11
ATOM 13669 C C . GLN A 1 42 ? 27.018 -8.486 -1.479 1.00 60.42 42 GLN A C 11
ATOM 13670 O O . GLN A 1 42 ? 27.833 -9.083 -0.775 1.00 52.00 42 GLN A O 11
ATOM 13684 N N . VAL A 1 43 ? 26.831 -7.172 -1.413 1.00 73.01 43 VAL A N 11
ATOM 13685 C CA . VAL A 1 43 ? 27.588 -6.337 -0.488 1.00 60.41 43 VAL A CA 11
ATOM 13686 C C . VAL A 1 43 ? 29.062 -6.289 -0.873 1.00 25.15 43 VAL A C 11
ATOM 13687 O O . VAL A 1 43 ? 29.718 -7.324 -0.996 1.00 23.22 43 VAL A O 11
ATOM 13700 N N . THR A 1 44 ? 29.580 -5.079 -1.061 1.00 20.01 44 THR A N 11
ATOM 13701 C CA . THR A 1 44 ? 30.977 -4.895 -1.432 1.00 43.31 44 THR A CA 11
ATOM 13702 C C . THR A 1 44 ? 31.842 -4.629 -0.205 1.00 14.50 44 THR A C 11
ATOM 13703 O O . THR A 1 44 ? 31.561 -3.722 0.579 1.00 54.22 44 THR A O 11
ATOM 13714 N N . TRP A 1 45 ? 32.894 -5.423 -0.045 1.00 34.12 45 TRP A N 11
ATOM 13715 C CA . TRP A 1 45 ? 33.800 -5.272 1.088 1.00 71.01 45 TRP A CA 11
ATOM 13716 C C . TRP A 1 45 ? 35.215 -4.958 0.615 1.00 52.12 45 TRP A C 11
ATOM 13717 O O . TRP A 1 45 ? 35.704 -5.552 -0.346 1.00 41.11 45 TRP A O 11
ATOM 13738 N N . ASP A 1 46 ? 35.867 -4.022 1.295 1.00 2.31 46 ASP A N 11
ATOM 13739 C CA . ASP A 1 46 ? 37.227 -3.630 0.944 1.00 4.15 46 ASP A CA 11
ATOM 13740 C C . ASP A 1 46 ? 38.179 -3.866 2.113 1.00 1.41 46 ASP A C 11
ATOM 13741 O O . ASP A 1 46 ? 37.802 -3.711 3.275 1.00 41.54 46 ASP A O 11
ATOM 13750 N N . SER A 1 47 ? 39.414 -4.242 1.797 1.00 21.33 47 SER A N 11
ATOM 13751 C CA . SER A 1 47 ? 40.419 -4.504 2.821 1.00 33.42 47 SER A CA 11
ATOM 13752 C C . SER A 1 47 ? 41.692 -3.710 2.549 1.00 44.13 47 SER A C 11
ATOM 13753 O O . SER A 1 47 ? 42.029 -3.431 1.398 1.00 60.20 47 SER A O 11
ATOM 13761 N N . SER A 1 48 ? 42.396 -3.348 3.616 1.00 24.05 48 SER A N 11
ATOM 13762 C CA . SER A 1 48 ? 43.631 -2.582 3.494 1.00 22.12 48 SER A CA 11
ATOM 13763 C C . SER A 1 48 ? 44.586 -3.245 2.506 1.00 50.22 48 SER A C 11
ATOM 13764 O O . SER A 1 48 ? 44.645 -4.470 2.410 1.00 45.21 48 SER A O 11
ATOM 13772 N N . ASN A 1 49 ? 45.332 -2.425 1.773 1.00 53.45 49 ASN A N 11
ATOM 13773 C CA . ASN A 1 49 ? 46.284 -2.930 0.790 1.00 11.13 49 ASN A CA 11
ATOM 13774 C C . ASN A 1 49 ? 47.544 -3.452 1.473 1.00 23.12 49 ASN A C 11
ATOM 13775 O O . ASN A 1 49 ? 48.634 -2.906 1.293 1.00 34.51 49 ASN A O 11
ATOM 13786 N N . THR A 1 50 ? 47.389 -4.514 2.258 1.00 10.22 50 THR A N 11
ATOM 13787 C CA . THR A 1 50 ? 48.513 -5.110 2.969 1.00 62.14 50 THR A CA 11
ATOM 13788 C C . THR A 1 50 ? 49.066 -6.313 2.213 1.00 53.03 50 THR A C 11
ATOM 13789 O O . THR A 1 50 ? 48.698 -6.558 1.064 1.00 64.25 50 THR A O 11
ATOM 13800 N N . ASP A 1 51 ? 49.949 -7.060 2.865 1.00 63.53 51 ASP A N 11
ATOM 13801 C CA . ASP A 1 51 ? 50.552 -8.240 2.254 1.00 15.02 51 ASP A CA 11
ATOM 13802 C C . ASP A 1 51 ? 49.485 -9.130 1.623 1.00 41.52 51 ASP A C 11
ATOM 13803 O O . ASP A 1 51 ? 49.480 -9.344 0.410 1.00 1.22 51 ASP A O 11
ATOM 13812 N N . ILE A 1 52 ? 48.585 -9.645 2.453 1.00 73.12 52 ILE A N 11
ATOM 13813 C CA . ILE A 1 52 ? 47.514 -10.511 1.975 1.00 31.14 52 ILE A CA 11
ATOM 13814 C C . ILE A 1 52 ? 46.231 -10.287 2.769 1.00 71.43 52 ILE A C 11
ATOM 13815 O O . ILE A 1 52 ? 46.071 -10.812 3.872 1.00 54.52 5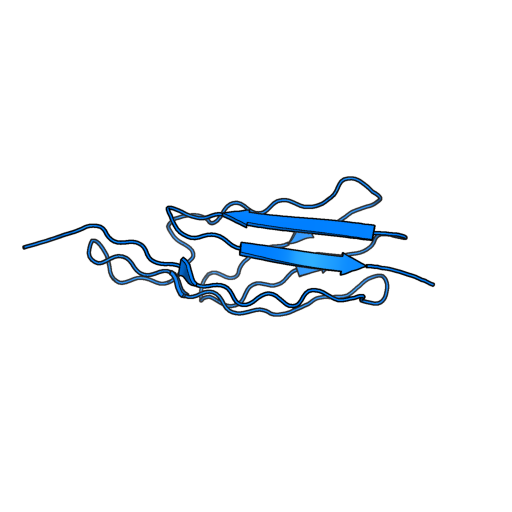2 ILE A O 11
ATOM 13831 N N . LEU A 1 53 ? 45.319 -9.507 2.200 1.00 74.44 53 LEU A N 11
ATOM 13832 C CA . LEU A 1 53 ? 44.047 -9.215 2.852 1.00 22.14 53 LEU A CA 11
ATOM 13833 C C . LEU A 1 53 ? 42.874 -9.628 1.969 1.00 20.13 53 LEU A C 11
ATOM 13834 O O . LEU A 1 53 ? 42.797 -9.243 0.803 1.00 54.02 53 LEU A O 11
ATOM 13850 N N . SER A 1 54 ? 41.962 -10.412 2.535 1.00 72.44 54 SER A N 11
ATOM 13851 C CA . SER A 1 54 ? 40.793 -10.879 1.798 1.00 11.03 54 SER A CA 11
ATOM 13852 C C . SER A 1 54 ? 39.526 -10.723 2.634 1.00 2.42 54 SER A C 11
ATOM 13853 O O . SER A 1 54 ? 39.533 -10.963 3.842 1.00 41.21 54 SER A O 11
ATOM 13861 N N . ILE A 1 55 ? 38.441 -10.318 1.983 1.00 61.45 55 ILE A N 11
ATOM 13862 C CA . ILE A 1 55 ? 37.167 -10.131 2.665 1.00 53.35 55 ILE A CA 11
ATOM 13863 C C . ILE A 1 55 ? 36.087 -11.026 2.067 1.00 35.23 55 ILE A C 11
ATOM 13864 O O . ILE A 1 55 ? 35.899 -11.064 0.851 1.00 2.23 55 ILE A O 11
ATOM 13880 N N . SER A 1 56 ? 35.377 -11.745 2.931 1.00 20.14 56 SER A N 11
ATOM 13881 C CA . SER A 1 56 ? 34.316 -12.642 2.490 1.00 70.45 56 SER A CA 11
ATOM 13882 C C . SER A 1 56 ? 32.994 -12.297 3.169 1.00 25.44 56 SER A C 11
ATOM 13883 O O . SER A 1 56 ? 32.921 -12.199 4.393 1.00 31.14 56 SER A O 11
ATOM 13891 N N . ASN A 1 57 ? 31.952 -12.115 2.365 1.00 44.42 57 ASN A N 11
ATOM 13892 C CA . ASN A 1 57 ? 30.633 -11.780 2.888 1.00 53.24 57 ASN A CA 11
ATOM 13893 C C . ASN A 1 57 ? 29.540 -12.169 1.896 1.00 22.24 57 ASN A C 11
ATOM 13894 O O . ASN A 1 57 ? 28.620 -11.395 1.636 1.00 34.11 57 ASN A O 11
ATOM 13905 N N . ALA A 1 58 ? 29.649 -13.375 1.347 1.00 3.53 58 ALA A N 11
ATOM 13906 C CA . ALA A 1 58 ? 28.670 -13.868 0.387 1.00 31.02 58 ALA A CA 11
ATOM 13907 C C . ALA A 1 58 ? 27.944 -15.096 0.926 1.00 71.23 58 ALA A C 11
ATOM 13908 O O . ALA A 1 58 ? 26.877 -15.464 0.434 1.00 51.41 58 ALA A O 11
ATOM 13915 N N . SER A 1 59 ? 28.530 -15.728 1.938 1.00 15.42 59 SER A N 11
ATOM 13916 C CA . SER A 1 59 ? 27.940 -16.918 2.540 1.00 2.35 59 SER A CA 11
ATOM 13917 C C . SER A 1 59 ? 26.614 -16.584 3.218 1.00 65.02 59 SER A C 11
ATOM 13918 O O . SER A 1 59 ? 25.645 -17.335 3.113 1.00 31.40 59 SER A O 11
ATOM 13926 N N . ASP A 1 60 ? 26.581 -15.452 3.912 1.00 32.13 60 ASP A N 11
ATOM 13927 C CA . ASP A 1 60 ? 25.375 -15.017 4.607 1.00 55.23 60 ASP A CA 11
ATOM 13928 C C . ASP A 1 60 ? 25.571 -13.635 5.222 1.00 13.22 60 ASP A C 11
ATOM 13929 O O . ASP A 1 60 ? 26.542 -12.942 4.920 1.00 41.13 60 ASP A O 11
ATOM 13938 N N . SER A 1 61 ? 24.641 -13.240 6.086 1.00 20.03 61 SER A N 11
ATOM 13939 C CA . SER A 1 61 ? 24.709 -11.939 6.741 1.00 50.33 61 SER A CA 11
ATOM 13940 C C . SER A 1 61 ? 26.085 -11.713 7.359 1.00 44.32 61 SER A C 11
ATOM 13941 O O . SER A 1 61 ? 26.792 -10.769 7.002 1.00 33.01 61 SER A O 11
ATOM 13949 N N . HIS A 1 62 ? 26.460 -12.586 8.288 1.00 3.24 62 HIS A N 11
ATOM 13950 C CA . HIS A 1 62 ? 27.753 -12.483 8.957 1.00 14.00 62 HIS A CA 11
ATOM 13951 C C . HIS A 1 62 ? 28.894 -12.549 7.947 1.00 72.24 62 HIS A C 11
ATOM 13952 O O . HIS A 1 62 ? 28.898 -13.396 7.055 1.00 61.44 62 HIS A O 11
ATOM 13966 N N . GLY A 1 63 ? 29.861 -11.648 8.093 1.00 33.20 63 GLY A N 11
ATOM 13967 C CA . GLY A 1 63 ? 30.993 -11.621 7.186 1.00 61.31 63 GLY A CA 11
ATOM 13968 C C . GLY A 1 63 ? 32.250 -12.194 7.810 1.00 0.13 63 GLY A C 11
ATOM 13969 O O . GLY A 1 63 ? 32.542 -11.941 8.980 1.00 40.10 63 GLY A O 11
ATOM 13973 N N . LEU A 1 64 ? 32.996 -12.969 7.031 1.00 73.03 64 LEU A N 11
ATOM 13974 C CA . LEU A 1 64 ? 34.228 -13.581 7.515 1.00 62.34 64 LEU A CA 11
ATOM 13975 C C . LEU A 1 64 ? 35.450 -12.873 6.939 1.00 5.13 64 LEU A C 11
ATOM 13976 O O . LEU A 1 64 ? 35.856 -13.134 5.807 1.00 21.53 64 LEU A O 11
ATOM 13992 N N . ALA A 1 65 ? 36.034 -11.976 7.728 1.00 60.31 65 ALA A N 11
ATOM 13993 C CA . ALA A 1 65 ? 37.212 -11.234 7.299 1.00 45.53 65 ALA A CA 11
ATOM 13994 C C . ALA A 1 65 ? 38.486 -12.037 7.540 1.00 72.25 65 ALA A C 11
ATOM 13995 O O . ALA A 1 65 ? 38.733 -12.509 8.649 1.00 11.13 65 ALA A O 11
ATOM 14002 N N . SER A 1 66 ? 39.291 -12.190 6.493 1.00 53.22 66 SER A N 11
ATOM 14003 C CA . SER A 1 66 ? 40.537 -12.941 6.590 1.00 51.21 66 SER A CA 11
ATOM 14004 C C . SER A 1 66 ? 41.741 -12.020 6.418 1.00 10.42 66 SER A C 11
ATOM 14005 O O . SER A 1 66 ? 42.004 -11.519 5.324 1.00 2.34 66 SER A O 11
ATOM 14013 N N . THR A 1 67 ? 42.470 -11.800 7.508 1.00 64.11 67 THR A N 11
ATOM 14014 C CA . THR A 1 67 ? 43.646 -10.939 7.480 1.00 12.11 67 THR A CA 11
ATOM 14015 C C . THR A 1 67 ? 44.891 -11.693 7.934 1.00 54.24 67 THR A C 11
ATOM 14016 O O . THR A 1 67 ? 44.881 -12.363 8.967 1.00 71.31 67 THR A O 11
ATOM 14027 N N . LEU A 1 68 ? 45.962 -11.579 7.156 1.00 14.21 68 LEU A N 11
ATOM 14028 C CA . LEU A 1 68 ? 47.216 -12.250 7.479 1.00 42.33 68 LEU A CA 11
ATOM 14029 C C . LEU A 1 68 ? 48.411 -11.375 7.113 1.00 1.01 68 LEU A C 11
ATOM 14030 O O . LEU A 1 68 ? 49.176 -11.700 6.206 1.00 2.12 68 LEU A O 11
ATOM 14046 N N . ASN A 1 69 ? 48.566 -10.265 7.827 1.00 14.41 69 ASN A N 11
ATOM 14047 C CA . ASN A 1 69 ? 49.669 -9.344 7.579 1.00 52.42 69 ASN A CA 11
ATOM 14048 C C . ASN A 1 69 ? 50.347 -8.942 8.885 1.00 33.02 69 ASN A C 11
ATOM 14049 O O . ASN A 1 69 ? 49.887 -9.300 9.969 1.00 24.42 69 ASN A O 11
ATOM 14060 N N . GLN A 1 70 ? 51.441 -8.196 8.773 1.00 51.12 70 GLN A N 11
ATOM 14061 C CA . GLN A 1 70 ? 52.182 -7.746 9.945 1.00 12.22 70 GLN A CA 11
ATOM 14062 C C . GLN A 1 70 ? 52.117 -6.228 10.080 1.00 24.13 70 GLN A C 11
ATOM 14063 O O . GLN A 1 70 ? 53.062 -5.523 9.727 1.00 13.24 70 GLN A O 11
ATOM 14077 N N . GLY A 1 71 ? 50.996 -5.731 10.594 1.00 71.34 71 GLY A N 11
ATOM 14078 C CA . GLY A 1 71 ? 50.829 -4.300 10.766 1.00 60.04 71 GLY A CA 11
ATOM 14079 C C . GLY A 1 71 ? 49.407 -3.922 11.129 1.00 51.42 71 GLY A C 11
ATOM 14080 O O . GLY A 1 71 ? 48.840 -4.454 12.082 1.00 3.23 71 GLY A O 11
ATOM 14084 N N . ASN A 1 72 ? 48.829 -2.998 10.367 1.00 21.04 72 ASN A N 11
ATOM 14085 C CA . ASN A 1 72 ? 47.465 -2.547 10.616 1.00 54.11 72 ASN A CA 11
ATOM 14086 C C . ASN A 1 72 ? 46.646 -2.556 9.329 1.00 73.54 72 ASN A C 11
ATOM 14087 O O . ASN A 1 72 ? 47.127 -2.149 8.271 1.00 73.50 72 ASN A O 11
ATOM 14098 N N . VAL A 1 73 ? 45.405 -3.023 9.426 1.00 30.54 73 VAL A N 11
ATOM 14099 C CA . VAL A 1 73 ? 44.518 -3.085 8.271 1.00 51.30 73 VAL A CA 11
ATOM 14100 C C . VAL A 1 73 ? 43.124 -2.576 8.621 1.00 72.50 73 VAL A C 11
ATOM 14101 O O . VAL A 1 73 ? 42.591 -2.878 9.689 1.00 75.21 73 VAL A O 11
ATOM 14114 N N . LYS A 1 74 ? 42.537 -1.803 7.714 1.00 60.12 74 LYS A N 11
ATOM 14115 C CA . LYS A 1 74 ? 41.203 -1.253 7.924 1.00 22.01 74 LYS A CA 11
ATOM 14116 C C . LYS A 1 74 ? 40.237 -1.744 6.851 1.00 51.54 74 LYS A C 11
ATOM 14117 O O . LYS A 1 74 ? 40.396 -1.433 5.670 1.00 74.52 74 LYS A O 11
ATOM 14136 N N . VAL A 1 75 ? 39.234 -2.510 7.269 1.00 43.24 75 VAL A N 11
ATOM 14137 C CA . VAL A 1 75 ? 38.241 -3.041 6.343 1.00 13.21 75 VAL A CA 11
ATOM 14138 C C . VAL A 1 75 ? 37.017 -2.134 6.271 1.00 61.31 75 VAL A C 11
ATOM 14139 O O . VAL A 1 75 ? 36.357 -1.881 7.279 1.00 31.23 75 VAL A O 11
ATOM 14152 N N . THR A 1 76 ? 36.718 -1.647 5.071 1.00 62.04 76 THR A N 11
ATOM 14153 C CA . THR A 1 76 ? 35.574 -0.768 4.866 1.00 41.22 76 THR A CA 11
ATOM 14154 C C . THR A 1 76 ? 34.618 -1.343 3.827 1.00 11.41 76 THR A C 11
ATOM 14155 O O . THR A 1 76 ? 35.033 -1.731 2.736 1.00 73.23 76 THR A O 11
ATOM 14166 N N . ALA A 1 77 ? 33.336 -1.393 4.174 1.00 71.13 77 ALA A N 11
ATOM 14167 C CA . ALA A 1 77 ? 32.320 -1.918 3.270 1.00 62.14 77 ALA A CA 11
ATOM 14168 C C . ALA A 1 77 ? 31.041 -1.092 3.342 1.00 15.03 77 ALA A C 11
ATOM 14169 O O . ALA A 1 77 ? 30.766 -0.443 4.352 1.00 50.15 77 ALA A O 11
ATOM 14176 N N . SER A 1 78 ? 30.261 -1.120 2.266 1.00 63.32 78 SER A N 11
ATOM 14177 C CA . SER A 1 78 ? 29.012 -0.370 2.206 1.00 24.03 78 SER A CA 11
ATOM 14178 C C . SER A 1 78 ? 27.918 -1.190 1.530 1.00 52.11 78 SER A C 11
ATOM 14179 O O . SER A 1 78 ? 28.164 -1.873 0.535 1.00 10.13 78 SER A O 11
ATOM 14187 N N . ILE A 1 79 ? 26.709 -1.117 2.077 1.00 42.21 79 ILE A N 11
ATOM 14188 C CA . ILE A 1 79 ? 25.576 -1.851 1.527 1.00 45.34 79 ILE A CA 11
ATOM 14189 C C . ILE A 1 79 ? 24.323 -0.983 1.493 1.00 0.11 79 ILE A C 11
ATOM 14190 O O . ILE A 1 79 ? 23.808 -0.578 2.534 1.00 35.02 79 ILE A O 11
ATOM 14206 N N . GLY A 1 80 ? 23.836 -0.702 0.288 1.00 21.01 80 GLY A N 11
ATOM 14207 C CA . GLY A 1 80 ? 22.646 0.115 0.141 1.00 74.31 80 GLY A CA 11
ATOM 14208 C C . GLY A 1 80 ? 22.815 1.499 0.734 1.00 3.21 80 GLY A C 11
ATOM 14209 O O . GLY A 1 80 ? 23.494 2.349 0.160 1.00 50.44 80 GLY A O 11
ATOM 14213 N N . GLY A 1 81 ? 22.195 1.727 1.888 1.00 41.40 81 GLY A N 11
ATOM 14214 C CA . GLY A 1 81 ? 22.292 3.021 2.539 1.00 32.30 81 GLY A CA 11
ATOM 14215 C C . GLY A 1 81 ? 23.431 3.084 3.537 1.00 61.22 81 GLY A C 11
ATOM 14216 O O . GLY A 1 81 ? 24.567 3.392 3.173 1.00 34.35 81 GLY A O 11
ATOM 14220 N N . ILE A 1 82 ? 23.128 2.793 4.798 1.00 41.35 82 ILE A N 11
ATOM 14221 C CA . ILE A 1 82 ? 24.136 2.819 5.850 1.00 11.23 82 ILE A CA 11
ATOM 14222 C C . ILE A 1 82 ? 25.357 1.992 5.463 1.00 33.41 82 ILE A C 11
ATOM 14223 O O . ILE A 1 82 ? 25.240 0.988 4.760 1.00 2.13 82 ILE A O 11
ATOM 14239 N N . GLN A 1 83 ? 26.526 2.419 5.928 1.00 22.22 83 GLN A N 11
ATOM 14240 C CA . GLN A 1 83 ? 27.769 1.716 5.631 1.00 33.02 83 GLN A CA 11
ATOM 14241 C C . GLN A 1 83 ? 28.411 1.182 6.907 1.00 13.15 83 GLN A C 11
ATOM 14242 O O . GLN A 1 83 ? 28.086 1.623 8.009 1.00 13.01 83 GLN A O 11
ATOM 14256 N N . GLY A 1 84 ? 29.324 0.229 6.751 1.00 65.03 84 GLY A N 11
ATOM 14257 C CA . GLY A 1 84 ? 29.997 -0.350 7.899 1.00 2.30 84 GLY A CA 11
ATOM 14258 C C . GLY A 1 84 ? 31.501 -0.168 7.842 1.00 20.41 84 GLY A C 11
ATOM 14259 O O . GLY A 1 84 ? 32.095 -0.187 6.764 1.00 30.01 84 GLY A O 11
ATOM 14263 N N . SER A 1 85 ? 32.119 0.009 9.006 1.00 54.13 85 SER A N 11
ATOM 14264 C CA . SER A 1 85 ? 33.562 0.200 9.084 1.00 41.35 85 SER A CA 11
ATOM 14265 C C . SER A 1 85 ? 34.136 -0.489 10.318 1.00 14.31 85 SER A C 11
ATOM 14266 O O . SER A 1 85 ? 33.583 -0.387 11.414 1.00 3.11 85 SER A O 11
ATOM 14274 N N . THR A 1 86 ? 35.249 -1.192 10.132 1.00 13.44 86 THR A N 11
ATOM 14275 C CA . THR A 1 86 ? 35.898 -1.899 11.229 1.00 73.01 86 THR A CA 11
ATOM 14276 C C . THR A 1 86 ? 37.408 -1.698 11.195 1.00 4.24 86 THR A C 11
ATOM 14277 O O . THR A 1 86 ? 37.989 -1.456 10.137 1.00 73.53 86 THR A O 11
ATOM 14288 N N . ASP A 1 87 ? 38.040 -1.799 12.360 1.00 71.34 87 ASP A N 11
ATOM 14289 C CA . ASP A 1 87 ? 39.485 -1.630 12.463 1.00 33.11 87 ASP A CA 11
ATOM 14290 C C . ASP A 1 87 ? 40.151 -2.921 12.929 1.00 10.10 87 ASP A C 11
ATOM 14291 O O . ASP A 1 87 ? 39.776 -3.491 13.954 1.00 55.32 87 ASP A O 11
ATOM 14300 N N . PHE A 1 88 ? 41.141 -3.377 12.169 1.00 30.52 88 PHE A N 11
ATOM 14301 C CA . PHE A 1 88 ? 41.858 -4.602 12.503 1.00 64.40 88 PHE A CA 11
ATOM 14302 C C . PHE A 1 88 ? 43.363 -4.352 12.563 1.00 35.43 88 PHE A C 11
ATOM 14303 O O . PHE A 1 88 ? 43.990 -4.022 11.557 1.00 72.13 88 PHE A O 11
ATOM 14320 N N . LYS A 1 89 ? 43.935 -4.512 13.751 1.00 4.14 89 LYS A N 11
ATOM 14321 C CA . LYS A 1 89 ? 45.366 -4.305 13.946 1.00 54.22 89 LYS A CA 11
ATOM 14322 C C . LYS A 1 89 ? 46.071 -5.624 14.243 1.00 31.22 89 LYS A C 11
ATOM 14323 O O . LYS A 1 89 ? 45.902 -6.201 15.317 1.00 25.35 89 LYS A O 11
ATOM 14342 N N . VAL A 1 90 ? 46.862 -6.096 13.285 1.00 25.11 90 VAL A N 11
ATOM 14343 C CA . VAL A 1 90 ? 47.596 -7.346 13.446 1.00 75.13 90 VAL A CA 11
ATOM 14344 C C . VAL A 1 90 ? 49.016 -7.091 13.938 1.00 34.12 90 VAL A C 11
ATOM 14345 O O . VAL A 1 90 ? 49.855 -6.568 13.205 1.00 40.53 90 VAL A O 11
ATOM 14358 N N . THR A 1 91 ? 49.279 -7.465 15.186 1.00 25.04 91 THR A N 11
ATOM 14359 C CA . THR A 1 91 ? 50.598 -7.277 15.778 1.00 11.53 91 THR A CA 11
ATOM 14360 C C . THR A 1 91 ? 51.159 -8.594 16.301 1.00 3.21 91 THR A C 11
ATOM 14361 O O . THR A 1 91 ? 50.418 -9.552 16.516 1.00 20.25 91 THR A O 11
ATOM 14372 N N . GLN A 1 92 ? 52.472 -8.633 16.503 1.00 23.34 92 GLN A N 11
ATOM 14373 C CA . GLN A 1 92 ? 53.132 -9.834 17.001 1.00 21.55 92 GLN A CA 11
ATOM 14374 C C . GLN A 1 92 ? 54.460 -9.490 17.668 1.00 13.52 92 GLN A C 11
ATOM 14375 O O . GLN A 1 92 ? 55.001 -8.401 17.472 1.00 52.22 92 GLN A O 11
ATOM 14389 N N . MET A 1 1 ? 9.063 -1.687 -6.999 1.00 32.43 1 MET A N 12
ATOM 14390 C CA . MET A 1 1 ? 8.184 -1.293 -5.903 1.00 64.14 1 MET A CA 12
ATOM 14391 C C . MET A 1 1 ? 8.447 -2.142 -4.664 1.00 33.05 1 MET A C 12
ATOM 14392 O O . MET A 1 1 ? 8.814 -1.637 -3.602 1.00 61.15 1 MET A O 12
ATOM 14406 N N . PRO A 1 2 ? 8.254 -3.463 -4.798 1.00 0.43 2 PRO A N 12
ATOM 14407 C CA . PRO A 1 2 ? 8.464 -4.409 -3.698 1.00 63.12 2 PRO A CA 12
ATOM 14408 C C . PRO A 1 2 ? 9.938 -4.562 -3.339 1.00 3.55 2 PRO A C 12
ATOM 14409 O O . PRO A 1 2 ? 10.816 -4.346 -4.174 1.00 21.04 2 PRO A O 12
ATOM 14420 N N . ALA A 1 3 ? 10.203 -4.935 -2.091 1.00 14.33 3 ALA A N 12
ATOM 14421 C CA . ALA A 1 3 ? 11.570 -5.118 -1.622 1.00 25.42 3 ALA A CA 12
ATOM 14422 C C . ALA A 1 3 ? 12.354 -3.812 -1.688 1.00 14.43 3 ALA A C 12
ATOM 14423 O O . ALA A 1 3 ? 13.565 -3.813 -1.901 1.00 64.44 3 ALA A O 12
ATOM 14430 N N . ALA A 1 4 ? 11.653 -2.697 -1.503 1.00 70.43 4 ALA A N 12
ATOM 14431 C CA . ALA A 1 4 ? 12.283 -1.384 -1.541 1.00 3.34 4 ALA A CA 12
ATOM 14432 C C . ALA A 1 4 ? 13.143 -1.152 -0.303 1.00 24.21 4 ALA A C 12
ATOM 14433 O O . ALA A 1 4 ? 12.629 -1.033 0.810 1.00 71.40 4 ALA A O 12
ATOM 14440 N N . LEU A 1 5 ? 14.455 -1.090 -0.503 1.00 42.41 5 LEU A N 12
ATOM 14441 C CA . LEU A 1 5 ? 15.388 -0.873 0.598 1.00 53.24 5 LEU A CA 12
ATOM 14442 C C . LEU A 1 5 ? 14.981 0.343 1.424 1.00 31.34 5 LEU A C 12
ATOM 14443 O O . LEU A 1 5 ? 14.120 1.123 1.018 1.00 43.51 5 LEU A O 12
ATOM 14459 N N . VAL A 1 6 ? 15.607 0.498 2.587 1.00 63.04 6 VAL A N 12
ATOM 14460 C CA . VAL A 1 6 ? 15.313 1.620 3.470 1.00 43.45 6 VAL A CA 12
ATOM 14461 C C . VAL A 1 6 ? 16.538 2.010 4.290 1.00 71.22 6 VAL A C 12
ATOM 14462 O O . VAL A 1 6 ? 16.958 3.167 4.286 1.00 63.32 6 VAL A O 12
ATOM 14475 N N . SER A 1 7 ? 17.107 1.036 4.993 1.00 72.53 7 SER A N 12
ATOM 14476 C CA . SER A 1 7 ? 18.282 1.277 5.821 1.00 23.22 7 SER A CA 12
ATOM 14477 C C . SER A 1 7 ? 18.804 -0.027 6.417 1.00 71.31 7 SER A C 12
ATOM 14478 O O . SER A 1 7 ? 18.094 -1.033 6.453 1.00 24.15 7 SER A O 12
ATOM 14486 N N . ILE A 1 8 ? 20.048 -0.002 6.882 1.00 2.23 8 ILE A N 12
ATOM 14487 C CA . ILE A 1 8 ? 20.665 -1.181 7.477 1.00 1.33 8 ILE A CA 12
ATOM 14488 C C . ILE A 1 8 ? 21.525 -0.804 8.679 1.00 41.11 8 ILE A C 12
ATOM 14489 O O . ILE A 1 8 ? 22.078 0.294 8.739 1.00 3.04 8 ILE A O 12
ATOM 14505 N N . SER A 1 9 ? 21.634 -1.723 9.633 1.00 45.01 9 SER A N 12
ATOM 14506 C CA . SER A 1 9 ? 22.426 -1.487 10.835 1.00 50.14 9 SER A CA 12
ATOM 14507 C C . SER A 1 9 ? 23.639 -2.411 10.876 1.00 4.32 9 SER A C 12
ATOM 14508 O O . SER A 1 9 ? 23.507 -3.621 11.058 1.00 32.13 9 SER A O 12
ATOM 14516 N N . VAL A 1 10 ? 24.823 -1.831 10.706 1.00 42.43 10 VAL A N 12
ATOM 14517 C CA . VAL A 1 10 ? 26.061 -2.600 10.725 1.00 65.05 10 VAL A CA 12
ATOM 14518 C C . VAL A 1 10 ? 26.733 -2.528 12.091 1.00 13.34 10 VAL A C 12
ATOM 14519 O O . VAL A 1 10 ? 26.854 -1.453 12.679 1.00 52.32 10 VAL A O 12
ATOM 14532 N N . SER A 1 11 ? 27.168 -3.679 12.592 1.00 23.24 11 SER A N 12
ATOM 14533 C CA . SER A 1 11 ? 27.825 -3.747 13.892 1.00 22.55 11 SER A CA 12
ATOM 14534 C C . SER A 1 11 ? 29.286 -4.160 13.742 1.00 21.50 11 SER A C 12
ATOM 14535 O O . SER A 1 11 ? 29.677 -5.282 14.066 1.00 5.24 11 SER A O 12
ATOM 14543 N N . PRO A 1 12 ? 30.113 -3.233 13.238 1.00 44.14 12 PRO A N 12
ATOM 14544 C CA . PRO A 1 12 ? 31.544 -3.476 13.033 1.00 64.05 12 PRO A CA 12
ATOM 14545 C C . PRO A 1 12 ? 32.308 -3.583 14.348 1.00 65.43 12 PRO A C 12
ATOM 14546 O O . PRO A 1 12 ? 31.894 -3.029 15.366 1.00 0.13 12 PRO A O 12
ATOM 14557 N N . THR A 1 13 ? 33.428 -4.300 14.320 1.00 72.32 13 THR A N 12
ATOM 14558 C CA . THR A 1 13 ? 34.250 -4.481 15.510 1.00 54.12 13 THR A CA 12
ATOM 14559 C C . THR A 1 13 ? 35.625 -3.850 15.329 1.00 65.12 13 THR A C 12
ATOM 14560 O O . THR A 1 13 ? 36.421 -4.300 14.506 1.00 64.03 13 THR A O 12
ATOM 14571 N N . ASN A 1 14 ? 35.899 -2.806 16.104 1.00 42.31 14 ASN A N 12
ATOM 14572 C CA . ASN A 1 14 ? 37.180 -2.113 16.029 1.00 43.14 14 ASN A CA 12
ATOM 14573 C C . ASN A 1 14 ? 38.143 -2.632 17.092 1.00 31.42 14 ASN A C 12
ATOM 14574 O O . ASN A 1 14 ? 38.173 -2.130 18.216 1.00 72.14 14 ASN A O 12
ATOM 14585 N N . SER A 1 15 ? 38.929 -3.641 16.729 1.00 11.03 15 SER A N 12
ATOM 14586 C CA . SER A 1 15 ? 39.891 -4.231 17.653 1.00 72.01 15 SER A CA 12
ATOM 14587 C C . SER A 1 15 ? 41.040 -4.887 16.894 1.00 23.21 15 SER A C 12
ATOM 14588 O O . SER A 1 15 ? 41.175 -4.722 15.681 1.00 14.11 15 SER A O 12
ATOM 14596 N N . THR A 1 16 ? 41.869 -5.634 17.618 1.00 41.33 16 THR A N 12
ATOM 14597 C CA . THR A 1 16 ? 43.008 -6.314 17.015 1.00 21.41 16 THR A CA 12
ATOM 14598 C C . THR A 1 16 ? 42.778 -7.820 16.950 1.00 14.11 16 THR A C 12
ATOM 14599 O O . THR A 1 16 ? 41.961 -8.366 17.692 1.00 11.44 16 THR A O 12
ATOM 14610 N N . VAL A 1 17 ? 43.503 -8.487 16.058 1.00 73.10 17 VAL A N 12
ATOM 14611 C CA . VAL A 1 17 ? 43.378 -9.931 15.898 1.00 43.15 17 VAL A CA 12
ATOM 14612 C C . VAL A 1 17 ? 44.748 -10.593 15.798 1.00 1.14 17 VAL A C 12
ATOM 14613 O O . VAL A 1 17 ? 45.726 -9.962 15.398 1.00 71.33 17 VAL A O 12
ATOM 14626 N N . ALA A 1 18 ? 44.811 -11.869 16.166 1.00 54.43 18 ALA A N 12
ATOM 14627 C CA . ALA A 1 18 ? 46.060 -12.617 16.116 1.00 61.52 18 ALA A CA 12
ATOM 14628 C C . ALA A 1 18 ? 46.484 -12.882 14.675 1.00 23.22 18 ALA A C 12
ATOM 14629 O O . ALA A 1 18 ? 45.676 -12.788 13.751 1.00 33.04 18 ALA A O 12
ATOM 14636 N N . LYS A 1 19 ? 47.758 -13.213 14.490 1.00 74.24 19 LYS A N 12
ATOM 14637 C CA . LYS A 1 19 ? 48.290 -13.492 13.161 1.00 24.34 19 LYS A CA 12
ATOM 14638 C C . LYS A 1 19 ? 47.434 -14.527 12.438 1.00 0.21 19 LYS A C 12
ATOM 14639 O O . LYS A 1 19 ? 47.164 -15.604 12.968 1.00 3.32 19 LYS A O 12
ATOM 14658 N N . GLY A 1 20 ? 47.010 -14.193 11.223 1.00 44.32 20 GLY A N 12
ATOM 14659 C CA . GLY A 1 20 ? 46.190 -15.104 10.446 1.00 23.24 20 GLY A CA 12
ATOM 14660 C C . GLY A 1 20 ? 44.981 -15.596 11.217 1.00 2.20 20 GLY A C 12
ATOM 14661 O O . GLY A 1 20 ? 45.032 -16.642 11.865 1.00 31.12 20 GLY A O 12
ATOM 14665 N N . LEU A 1 21 ? 43.891 -14.840 11.149 1.00 10.10 21 LEU A N 12
ATOM 14666 C CA . LEU A 1 21 ? 42.663 -15.204 11.847 1.00 11.45 21 LEU A CA 12
ATOM 14667 C C . LEU A 1 21 ? 41.435 -14.799 11.037 1.00 25.32 21 LEU A C 12
ATOM 14668 O O . LEU A 1 21 ? 41.552 -14.376 9.887 1.00 35.34 21 LEU A O 12
ATOM 14684 N N . GLN A 1 22 ? 40.261 -14.931 11.646 1.00 43.21 22 GLN A N 12
ATOM 14685 C CA . GLN A 1 22 ? 39.013 -14.578 10.981 1.00 52.52 22 GLN A CA 12
ATOM 14686 C C . GLN A 1 22 ? 37.971 -14.110 11.992 1.00 72.04 22 GLN A C 12
ATOM 14687 O O . GLN A 1 22 ? 37.833 -14.690 13.068 1.00 25.10 22 GLN A O 12
ATOM 14701 N N . GLU A 1 23 ? 37.240 -13.058 11.637 1.00 11.31 23 GLU A N 12
ATOM 14702 C CA . GLU A 1 23 ? 36.211 -12.512 12.515 1.00 22.30 23 GLU A CA 12
ATOM 14703 C C . GLU A 1 23 ? 34.860 -12.467 11.807 1.00 1.03 23 GLU A C 12
ATOM 14704 O O . GLU A 1 23 ? 34.770 -12.077 10.644 1.00 33.01 23 GLU A O 12
ATOM 14716 N N . ASN A 1 24 ? 33.812 -12.869 12.519 1.00 62.51 24 ASN A N 12
ATOM 14717 C CA . ASN A 1 24 ? 32.465 -12.876 11.959 1.00 24.24 24 ASN A CA 12
ATOM 14718 C C . ASN A 1 24 ? 31.722 -11.592 12.314 1.00 5.32 24 ASN A C 12
ATOM 14719 O O . ASN A 1 24 ? 31.827 -11.091 13.434 1.00 53.41 24 ASN A O 12
ATOM 14730 N N . PHE A 1 25 ? 30.972 -11.064 11.353 1.00 51.02 25 PHE A N 12
ATOM 14731 C CA . PHE A 1 25 ? 30.211 -9.838 11.563 1.00 4.30 25 PHE A CA 12
ATOM 14732 C C . PHE A 1 25 ? 28.712 -10.102 11.457 1.00 64.34 25 PHE A C 12
ATOM 14733 O O . PHE A 1 25 ? 28.286 -11.225 11.185 1.00 11.11 25 PHE A O 12
ATOM 14750 N N . LYS A 1 26 ? 27.917 -9.060 11.673 1.00 30.31 26 LYS A N 12
ATOM 14751 C CA . LYS A 1 26 ? 26.465 -9.177 11.601 1.00 24.34 26 LYS A CA 12
ATOM 14752 C C . LYS A 1 26 ? 25.845 -7.907 11.030 1.00 54.41 26 LYS A C 12
ATOM 14753 O O . LYS A 1 26 ? 26.105 -6.805 11.514 1.00 65.55 26 LYS A O 12
ATOM 14772 N N . ALA A 1 27 ? 25.021 -8.067 9.999 1.00 23.51 27 ALA A N 12
ATOM 14773 C CA . ALA A 1 27 ? 24.361 -6.933 9.365 1.00 70.54 27 ALA A CA 12
ATOM 14774 C C . ALA A 1 27 ? 22.907 -7.258 9.037 1.00 45.33 27 ALA A C 12
ATOM 14775 O O . ALA A 1 27 ? 22.621 -8.211 8.312 1.00 31.41 27 ALA A O 12
ATOM 14782 N N . THR A 1 28 ? 21.992 -6.459 9.575 1.00 15.42 28 THR A N 12
ATOM 14783 C CA . THR A 1 28 ? 20.567 -6.662 9.341 1.00 4.34 28 THR A CA 12
ATOM 14784 C C . THR A 1 28 ? 19.952 -5.465 8.625 1.00 72.43 28 THR A C 12
ATOM 14785 O O . THR A 1 28 ? 19.698 -4.427 9.234 1.00 20.43 28 THR A O 12
ATOM 14796 N N . GLY A 1 29 ? 19.713 -5.618 7.326 1.00 71.14 29 GLY A N 12
ATOM 14797 C CA . GLY A 1 29 ? 19.128 -4.542 6.547 1.00 11.14 29 GLY A CA 12
ATOM 14798 C C . GLY A 1 29 ? 17.613 -4.582 6.550 1.00 54.01 29 GLY A C 12
ATOM 14799 O O . GLY A 1 29 ? 17.011 -5.582 6.157 1.00 20.12 29 GLY A O 12
ATOM 14803 N N . ILE A 1 30 ? 16.994 -3.493 6.995 1.00 64.32 30 ILE A N 12
ATOM 14804 C CA . ILE A 1 30 ? 15.540 -3.409 7.047 1.00 1.12 30 ILE A CA 12
ATOM 14805 C C . ILE A 1 30 ? 14.972 -2.892 5.730 1.00 74.41 30 ILE A C 12
ATOM 14806 O O . ILE A 1 30 ? 15.116 -1.716 5.398 1.00 43.33 30 ILE A O 12
ATOM 14822 N N . PHE A 1 31 ? 14.323 -3.780 4.983 1.00 14.25 31 PHE A N 12
ATOM 14823 C CA . PHE A 1 31 ? 13.731 -3.414 3.702 1.00 53.20 31 PHE A CA 12
ATOM 14824 C C . PHE A 1 31 ? 12.258 -3.808 3.651 1.00 74.52 31 PHE A C 12
ATOM 14825 O O . PHE A 1 31 ? 11.735 -4.425 4.580 1.00 71.43 31 PHE A O 12
ATOM 14842 N N . THR A 1 32 ? 11.592 -3.447 2.558 1.00 31.41 32 THR A N 12
ATOM 14843 C CA . THR A 1 32 ? 10.179 -3.761 2.385 1.00 22.21 32 THR A CA 12
ATOM 14844 C C . THR A 1 32 ? 9.957 -5.267 2.296 1.00 3.32 32 THR A C 12
ATOM 14845 O O . THR A 1 32 ? 8.824 -5.742 2.364 1.00 15.31 32 THR A O 12
ATOM 14856 N N . ASP A 1 33 ? 11.046 -6.012 2.145 1.00 61.44 33 ASP A N 12
ATOM 14857 C CA . ASP A 1 33 ? 10.970 -7.466 2.048 1.00 3.43 33 ASP A CA 12
ATOM 14858 C C . ASP A 1 33 ? 10.917 -8.100 3.435 1.00 74.05 33 ASP A C 12
ATOM 14859 O O . ASP A 1 33 ? 11.269 -9.266 3.608 1.00 2.33 33 ASP A O 12
ATOM 14868 N N . ASN A 1 34 ? 10.474 -7.324 4.418 1.00 12.33 34 ASN A N 12
ATOM 14869 C CA . ASN A 1 34 ? 10.376 -7.809 5.790 1.00 75.41 34 ASN A CA 12
ATOM 14870 C C . ASN A 1 34 ? 11.761 -8.021 6.393 1.00 41.33 34 ASN A C 12
ATOM 14871 O O . ASN A 1 34 ? 12.063 -9.091 6.921 1.00 12.32 34 ASN A O 12
ATOM 14882 N N . SER A 1 35 ? 12.600 -6.993 6.310 1.00 55.32 35 SER A N 12
ATOM 14883 C CA . SER A 1 35 ? 13.954 -7.066 6.844 1.00 24.31 35 SER A CA 12
ATOM 14884 C C . SER A 1 35 ? 14.713 -8.245 6.242 1.00 74.14 35 SER A C 12
ATOM 14885 O O . SER A 1 35 ? 14.598 -9.376 6.712 1.00 71.25 35 SER A O 12
ATOM 14893 N N . ASN A 1 36 ? 15.488 -7.971 5.198 1.00 52.45 36 ASN A N 12
ATOM 14894 C CA . ASN A 1 36 ? 16.265 -9.008 4.529 1.00 3.21 36 ASN A CA 12
ATOM 14895 C C . ASN A 1 36 ? 17.662 -9.116 5.134 1.00 34.13 36 ASN A C 12
ATOM 14896 O O . ASN A 1 36 ? 18.109 -8.222 5.853 1.00 33.51 36 ASN A O 12
ATOM 14907 N N . SER A 1 37 ? 18.345 -10.217 4.838 1.00 45.43 37 SER A N 12
ATOM 14908 C CA . SER A 1 37 ? 19.690 -10.444 5.355 1.00 52.22 37 SER A CA 12
ATOM 14909 C C . SER A 1 37 ? 20.741 -9.901 4.391 1.00 23.44 37 SER A C 12
ATOM 14910 O O . SER A 1 37 ? 20.474 -9.714 3.204 1.00 33.14 37 SER A O 12
ATOM 14918 N N . ASP A 1 38 ? 21.938 -9.651 4.911 1.00 32.35 38 ASP A N 12
ATOM 14919 C CA . ASP A 1 38 ? 23.031 -9.131 4.099 1.00 63.43 38 ASP A CA 12
ATOM 14920 C C . ASP A 1 38 ? 23.407 -10.118 2.998 1.00 22.50 38 ASP A C 12
ATOM 14921 O O . ASP A 1 38 ? 24.049 -11.137 3.257 1.00 11.01 38 ASP A O 12
ATOM 14930 N N . ILE A 1 39 ? 23.003 -9.810 1.771 1.00 73.35 39 ILE A N 12
ATOM 14931 C CA . ILE A 1 39 ? 23.297 -10.670 0.631 1.00 23.31 39 ILE A CA 12
ATOM 14932 C C . ILE A 1 39 ? 22.788 -10.055 -0.668 1.00 32.40 39 ILE A C 12
ATOM 14933 O O . ILE A 1 39 ? 23.400 -10.213 -1.725 1.00 0.30 39 ILE A O 12
ATOM 14949 N N . THR A 1 40 ? 21.663 -9.352 -0.582 1.00 50.13 40 THR A N 12
ATOM 14950 C CA . THR A 1 40 ? 21.071 -8.712 -1.750 1.00 72.22 40 THR A CA 12
ATOM 14951 C C . THR A 1 40 ? 22.093 -7.850 -2.482 1.00 13.40 40 THR A C 12
ATOM 14952 O O . THR A 1 40 ? 22.172 -7.872 -3.710 1.00 51.23 40 THR A O 12
ATOM 14963 N N . ASP A 1 41 ? 22.873 -7.091 -1.720 1.00 64.23 41 ASP A N 12
ATOM 14964 C CA . ASP A 1 41 ? 23.893 -6.222 -2.297 1.00 35.01 41 ASP A CA 12
ATOM 14965 C C . ASP A 1 41 ? 25.247 -6.923 -2.334 1.00 10.13 41 ASP A C 12
ATOM 14966 O O . ASP A 1 41 ? 26.261 -6.315 -2.675 1.00 61.24 41 ASP A O 12
ATOM 14975 N N . GLN A 1 42 ? 25.255 -8.204 -1.979 1.00 13.44 42 GLN A N 12
ATOM 14976 C CA . GLN A 1 42 ? 26.485 -8.986 -1.970 1.00 2.15 42 GLN A CA 12
ATOM 14977 C C . GLN A 1 42 ? 27.436 -8.493 -0.884 1.00 12.33 42 GLN A C 12
ATOM 14978 O O . GLN A 1 42 ? 28.604 -8.878 -0.845 1.00 45.13 42 GLN A O 12
ATOM 14992 N N . VAL A 1 43 ? 26.927 -7.638 -0.002 1.00 50.42 43 VAL A N 12
ATOM 14993 C CA . VAL A 1 43 ? 27.730 -7.092 1.085 1.00 5.02 43 VAL A CA 12
ATOM 14994 C C . VAL A 1 43 ? 29.046 -6.523 0.565 1.00 72.42 43 VAL A C 12
ATOM 14995 O O . VAL A 1 43 ? 30.048 -7.233 0.469 1.00 52.02 43 VAL A O 12
ATOM 15008 N N . THR A 1 44 ? 29.037 -5.237 0.230 1.00 52.23 44 THR A N 12
ATOM 15009 C CA . THR A 1 44 ? 30.229 -4.572 -0.282 1.00 15.12 44 THR A CA 12
ATOM 15010 C C . THR A 1 44 ? 31.229 -4.300 0.836 1.00 61.53 44 THR A C 12
ATOM 15011 O O . THR A 1 44 ? 30.976 -3.486 1.724 1.00 62.15 44 THR A O 12
ATOM 15022 N N . TRP A 1 45 ? 32.365 -4.987 0.786 1.00 40.45 45 TRP A N 12
ATOM 15023 C CA . TRP A 1 45 ? 33.405 -4.818 1.795 1.00 74.24 45 TRP A CA 12
ATOM 15024 C C . TRP A 1 45 ? 34.777 -4.685 1.145 1.00 44.31 45 TRP A C 12
ATOM 15025 O O . TRP A 1 45 ? 35.054 -5.312 0.122 1.00 53.41 45 TRP A O 12
ATOM 15046 N N . ASP A 1 46 ? 35.634 -3.865 1.745 1.00 72.24 46 ASP A N 12
ATOM 15047 C CA . ASP A 1 46 ? 36.979 -3.651 1.224 1.00 2.03 46 ASP A CA 12
ATOM 15048 C C . ASP A 1 46 ? 38.017 -3.768 2.336 1.00 30.12 46 ASP A C 12
ATOM 15049 O O . ASP A 1 46 ? 37.761 -3.391 3.480 1.00 43.23 46 ASP A O 12
ATOM 15058 N N . SER A 1 47 ? 39.188 -4.295 1.993 1.00 41.43 47 SER A N 12
ATOM 15059 C CA . SER A 1 47 ? 40.263 -4.466 2.963 1.00 61.21 47 SER A CA 12
ATOM 15060 C C . SER A 1 47 ? 41.552 -3.819 2.466 1.00 41.22 47 SER A C 12
ATOM 15061 O O . SER A 1 47 ? 41.803 -3.753 1.262 1.00 33.14 47 SER A O 12
ATOM 15069 N N . SER A 1 48 ? 42.366 -3.342 3.402 1.00 44.23 48 SER A N 12
ATOM 15070 C CA . SER A 1 48 ? 43.628 -2.696 3.060 1.00 3.41 48 SER A CA 12
ATOM 15071 C C . SER A 1 48 ? 44.513 -3.630 2.241 1.00 71.52 48 SER A C 12
ATOM 15072 O O . SER A 1 48 ? 44.132 -4.762 1.944 1.00 12.15 48 SER A O 12
ATOM 15080 N N . ASN A 1 49 ? 45.697 -3.148 1.878 1.00 11.41 49 ASN A N 12
ATOM 15081 C CA . ASN A 1 49 ? 46.637 -3.939 1.092 1.00 12.14 49 ASN A CA 12
ATOM 15082 C C . ASN A 1 49 ? 48.048 -3.832 1.663 1.00 52.22 49 ASN A C 12
ATOM 15083 O O . ASN A 1 49 ? 48.998 -3.515 0.946 1.00 54.32 49 ASN A O 12
ATOM 15094 N N . THR A 1 50 ? 48.178 -4.099 2.959 1.00 64.14 50 THR A N 12
ATOM 15095 C CA . THR A 1 50 ? 49.472 -4.033 3.626 1.00 3.41 50 THR A CA 12
ATOM 15096 C C . THR A 1 50 ? 50.327 -5.250 3.292 1.00 54.02 50 THR A C 12
ATOM 15097 O O . THR A 1 50 ? 51.556 -5.184 3.320 1.00 33.30 50 THR A O 12
ATOM 15108 N N . ASP A 1 51 ? 49.669 -6.360 2.975 1.00 54.41 51 ASP A N 12
ATOM 15109 C CA . ASP A 1 51 ? 50.369 -7.592 2.633 1.00 34.41 51 ASP A CA 12
ATOM 15110 C C . ASP A 1 51 ? 49.383 -8.678 2.211 1.00 1.22 51 ASP A C 12
ATOM 15111 O O . ASP A 1 51 ? 49.385 -9.118 1.061 1.00 33.02 51 ASP A O 12
ATOM 15120 N N . ILE A 1 52 ? 48.544 -9.105 3.149 1.00 43.01 52 ILE A N 12
ATOM 15121 C CA . ILE A 1 52 ? 47.554 -10.139 2.874 1.00 40.42 52 ILE A CA 12
ATOM 15122 C C . ILE A 1 52 ? 46.224 -9.819 3.547 1.00 12.42 52 ILE A C 12
ATOM 15123 O O . ILE A 1 52 ? 46.135 -9.757 4.774 1.00 5.23 52 ILE A O 12
ATOM 15139 N N . LEU A 1 53 ? 45.190 -9.617 2.737 1.00 23.52 53 LEU A N 12
ATOM 15140 C CA . LEU A 1 53 ? 43.862 -9.306 3.254 1.00 3.42 53 LEU A CA 12
ATOM 15141 C C . LEU A 1 53 ? 42.778 -9.934 2.385 1.00 41.25 53 LEU A C 12
ATOM 15142 O O . LEU A 1 53 ? 42.761 -9.751 1.167 1.00 1.14 53 LEU A O 12
ATOM 15158 N N . SER A 1 54 ? 41.873 -10.673 3.018 1.00 62.31 54 SER A N 12
ATOM 15159 C CA . SER A 1 54 ? 40.786 -11.330 2.302 1.00 72.01 54 SER A CA 12
ATOM 15160 C C . SER A 1 54 ? 39.469 -11.182 3.059 1.00 44.44 54 SER A C 12
ATOM 15161 O O . SER A 1 54 ? 39.378 -11.520 4.239 1.00 71.31 54 SER A O 12
ATOM 15169 N N . ILE A 1 55 ? 38.453 -10.673 2.370 1.00 11.04 55 ILE A N 12
ATOM 15170 C CA . ILE A 1 55 ? 37.141 -10.480 2.976 1.00 22.42 55 ILE A CA 12
ATOM 15171 C C . ILE A 1 55 ? 36.088 -11.348 2.295 1.00 24.22 55 ILE A C 12
ATOM 15172 O O . ILE A 1 55 ? 35.954 -11.334 1.072 1.00 50.23 55 ILE A O 12
ATOM 15188 N N . SER A 1 56 ? 35.342 -12.102 3.096 1.00 23.04 56 SER A N 12
ATOM 15189 C CA . SER A 1 56 ? 34.302 -12.978 2.571 1.00 32.31 56 SER A CA 12
ATOM 15190 C C . SER A 1 56 ? 32.953 -12.663 3.210 1.00 34.31 56 SER A C 12
ATOM 15191 O O . SER A 1 56 ? 32.748 -12.897 4.400 1.00 32.13 56 SER A O 12
ATOM 15199 N N . ASN A 1 57 ? 32.035 -12.131 2.409 1.00 5.20 57 ASN A N 12
ATOM 15200 C CA . ASN A 1 57 ? 30.705 -11.782 2.895 1.00 24.53 57 ASN A CA 12
ATOM 15201 C C . ASN A 1 57 ? 29.638 -12.142 1.866 1.00 44.34 57 ASN A C 12
ATOM 15202 O O . ASN A 1 57 ? 28.686 -11.391 1.656 1.00 30.21 57 ASN A O 12
ATOM 15213 N N . ALA A 1 58 ? 29.805 -13.295 1.226 1.00 3.14 58 ALA A N 12
ATOM 15214 C CA . ALA A 1 58 ? 28.856 -13.755 0.221 1.00 72.32 58 ALA A CA 12
ATOM 15215 C C . ALA A 1 58 ? 28.181 -15.052 0.656 1.00 65.15 58 ALA A C 12
ATOM 15216 O O . ALA A 1 58 ? 27.087 -15.378 0.195 1.00 24.54 58 ALA A O 12
ATOM 15223 N N . SER A 1 59 ? 28.842 -15.788 1.544 1.00 74.11 59 SER A N 12
ATOM 15224 C CA . SER A 1 59 ? 28.308 -17.052 2.037 1.00 34.13 59 SER A CA 12
ATOM 15225 C C . SER A 1 59 ? 26.940 -16.849 2.682 1.00 72.30 59 SER A C 12
ATOM 15226 O O . SER A 1 59 ? 26.024 -17.649 2.486 1.00 42.41 59 SER A O 12
ATOM 15234 N N . ASP A 1 60 ? 26.809 -15.775 3.452 1.00 44.42 60 ASP A N 12
ATOM 15235 C CA . ASP A 1 60 ? 25.554 -15.464 4.126 1.00 73.55 60 ASP A CA 12
ATOM 15236 C C . ASP A 1 60 ? 25.594 -14.065 4.732 1.00 34.41 60 ASP A C 12
ATOM 15237 O O . ASP A 1 60 ? 26.492 -13.276 4.439 1.00 73.31 60 ASP A O 12
ATOM 15246 N N . SER A 1 61 ? 24.614 -13.765 5.578 1.00 13.43 61 SER A N 12
ATOM 15247 C CA . SER A 1 61 ? 24.534 -12.459 6.223 1.00 51.24 61 SER A CA 12
ATOM 15248 C C . SER A 1 61 ? 25.865 -12.092 6.872 1.00 15.54 61 SER A C 12
ATOM 15249 O O . SER A 1 61 ? 26.524 -11.134 6.466 1.00 32.11 61 SER A O 12
ATOM 15257 N N . HIS A 1 62 ? 26.253 -12.860 7.885 1.00 4.10 62 HIS A N 12
ATOM 15258 C CA . HIS A 1 62 ? 27.506 -12.617 8.592 1.00 12.21 62 HIS A CA 12
ATOM 15259 C C . HIS A 1 62 ? 28.675 -12.540 7.615 1.00 2.02 62 HIS A C 12
ATOM 15260 O O . HIS A 1 62 ? 28.667 -13.188 6.570 1.00 61.23 62 HIS A O 12
ATOM 15274 N N . GLY A 1 63 ? 29.680 -11.742 7.964 1.00 40.23 63 GLY A N 12
ATOM 15275 C CA . GLY A 1 63 ? 30.842 -11.594 7.107 1.00 72.45 63 GLY A CA 12
ATOM 15276 C C . GLY A 1 63 ? 32.123 -12.035 7.786 1.00 61.22 63 GLY A C 12
ATOM 15277 O O . GLY A 1 63 ? 32.455 -11.558 8.872 1.00 42.34 63 GLY A O 12
ATOM 15281 N N . LEU A 1 64 ? 32.845 -12.950 7.147 1.00 13.25 64 LEU A N 12
ATOM 15282 C CA . LEU A 1 64 ? 34.097 -13.457 7.698 1.00 71.14 64 LEU A CA 12
ATOM 15283 C C . LEU A 1 64 ? 35.292 -12.723 7.098 1.00 21.20 64 LEU A C 12
ATOM 15284 O O . LEU A 1 64 ? 35.626 -12.911 5.929 1.00 73.54 64 LEU A O 12
ATOM 15300 N N . ALA A 1 65 ? 35.934 -11.888 7.908 1.00 10.40 65 ALA A N 12
ATOM 15301 C CA . ALA A 1 65 ? 37.095 -11.129 7.459 1.00 54.22 65 ALA A CA 12
ATOM 15302 C C . ALA A 1 65 ? 38.383 -11.698 8.044 1.00 54.00 65 ALA A C 12
ATOM 15303 O O . ALA A 1 65 ? 38.514 -11.840 9.260 1.00 73.14 65 ALA A O 12
ATOM 15310 N N . SER A 1 66 ? 39.331 -12.023 7.171 1.00 51.20 66 SER A N 12
ATOM 15311 C CA . SER A 1 66 ? 40.607 -12.581 7.601 1.00 24.14 66 SER A CA 12
ATOM 15312 C C . SER A 1 66 ? 41.771 -11.748 7.072 1.00 32.10 66 SER A C 12
ATOM 15313 O O . SER A 1 66 ? 41.735 -11.256 5.944 1.00 65.04 66 SER A O 12
ATOM 15321 N N . THR A 1 67 ? 42.803 -11.593 7.896 1.00 72.53 67 THR A N 12
ATOM 15322 C CA . THR A 1 67 ? 43.977 -10.820 7.513 1.00 40.41 67 THR A CA 12
ATOM 15323 C C . THR A 1 67 ? 45.258 -11.489 7.996 1.00 64.52 67 THR A C 12
ATOM 15324 O O . THR A 1 67 ? 45.403 -11.796 9.180 1.00 34.20 67 THR A O 12
ATOM 15335 N N . LEU A 1 68 ? 46.187 -11.714 7.073 1.00 41.32 68 LEU A N 12
ATOM 15336 C CA . LEU A 1 68 ? 47.459 -12.347 7.405 1.00 75.20 68 LEU A CA 12
ATOM 15337 C C . LEU A 1 68 ? 48.628 -11.423 7.082 1.00 62.25 68 LEU A C 12
ATOM 15338 O O . LEU A 1 68 ? 49.665 -11.867 6.591 1.00 62.04 68 LEU A O 12
ATOM 15354 N N . ASN A 1 69 ? 48.454 -10.136 7.362 1.00 11.24 69 ASN A N 12
ATOM 15355 C CA . ASN A 1 69 ? 49.496 -9.149 7.103 1.00 51.01 69 ASN A CA 12
ATOM 15356 C C . ASN A 1 69 ? 50.304 -8.867 8.365 1.00 5.25 69 ASN A C 12
ATOM 15357 O O . ASN A 1 69 ? 49.981 -9.362 9.445 1.00 55.34 69 ASN A O 12
ATOM 15368 N N . GLN A 1 70 ? 51.357 -8.068 8.221 1.00 30.04 70 GLN A N 12
ATOM 15369 C CA . GLN A 1 70 ? 52.212 -7.720 9.350 1.00 34.24 70 GLN A CA 12
ATOM 15370 C C . GLN A 1 70 ? 52.087 -6.239 9.691 1.00 1.13 70 GLN A C 12
ATOM 15371 O O . GLN A 1 70 ? 52.930 -5.430 9.306 1.00 51.14 70 GLN A O 12
ATOM 15385 N N . GLY A 1 71 ? 51.029 -5.890 10.417 1.00 31.41 71 GLY A N 12
ATOM 15386 C CA . GLY A 1 71 ? 50.813 -4.507 10.797 1.00 3.52 71 GLY A CA 12
ATOM 15387 C C . GLY A 1 71 ? 49.356 -4.205 11.085 1.00 0.25 71 GLY A C 12
ATOM 15388 O O . GLY A 1 71 ? 48.684 -4.964 11.783 1.00 44.32 71 GLY A O 12
ATOM 15392 N N . ASN A 1 72 ? 48.866 -3.092 10.549 1.00 43.04 72 ASN A N 12
ATOM 15393 C CA . ASN A 1 72 ? 47.479 -2.690 10.754 1.00 24.30 72 ASN A CA 12
ATOM 15394 C C . ASN A 1 72 ? 46.780 -2.450 9.420 1.00 55.50 72 ASN A C 12
ATOM 15395 O O . ASN A 1 72 ? 47.378 -1.931 8.477 1.00 30.22 72 ASN A O 12
ATOM 15406 N N . VAL A 1 73 ? 45.508 -2.829 9.348 1.00 34.02 73 VAL A N 12
ATOM 15407 C CA . VAL A 1 73 ? 44.725 -2.653 8.131 1.00 72.12 73 VAL A CA 12
ATOM 15408 C C . VAL A 1 73 ? 43.341 -2.095 8.443 1.00 32.21 73 VAL A C 12
ATOM 15409 O O . VAL A 1 73 ? 42.698 -2.504 9.410 1.00 32.21 73 VAL A O 12
ATOM 15422 N N . LYS A 1 74 ? 42.887 -1.158 7.618 1.00 74.33 74 LYS A N 12
ATOM 15423 C CA . LYS A 1 74 ? 41.577 -0.544 7.803 1.00 4.22 74 LYS A CA 12
ATOM 15424 C C . LYS A 1 74 ? 40.546 -1.169 6.870 1.00 73.22 74 LYS A C 12
ATOM 15425 O O . LYS A 1 74 ? 40.716 -1.170 5.651 1.00 43.44 74 LYS A O 12
ATOM 15444 N N . VAL A 1 75 ? 39.474 -1.700 7.450 1.00 21.02 75 VAL A N 12
ATOM 15445 C CA . VAL A 1 75 ? 38.413 -2.326 6.670 1.00 24.21 75 VAL A CA 12
ATOM 15446 C C . VAL A 1 75 ? 37.149 -1.474 6.678 1.00 44.15 75 VAL A C 12
ATOM 15447 O O . VAL A 1 75 ? 36.771 -0.913 7.706 1.00 0.53 75 VAL A O 12
ATOM 15460 N N . THR A 1 76 ? 36.498 -1.381 5.522 1.00 11.03 76 THR A N 12
ATOM 15461 C CA . THR A 1 76 ? 35.276 -0.597 5.395 1.00 42.43 76 THR A CA 12
ATOM 15462 C C . THR A 1 76 ? 34.280 -1.278 4.463 1.00 3.22 76 THR A C 12
ATOM 15463 O O . THR A 1 76 ? 34.669 -1.954 3.511 1.00 12.12 76 THR A O 12
ATOM 15474 N N . ALA A 1 77 ? 32.994 -1.095 4.744 1.00 42.35 77 ALA A N 12
ATOM 15475 C CA . ALA A 1 77 ? 31.942 -1.690 3.928 1.00 4.34 77 ALA A CA 12
ATOM 15476 C C . ALA A 1 77 ? 30.813 -0.696 3.679 1.00 33.33 77 ALA A C 12
ATOM 15477 O O . ALA A 1 77 ? 30.705 0.321 4.364 1.00 24.12 77 ALA A O 12
ATOM 15484 N N . SER A 1 78 ? 29.973 -0.997 2.694 1.00 35.42 78 SER A N 12
ATOM 15485 C CA . SER A 1 78 ? 28.853 -0.128 2.352 1.00 41.03 78 SER A CA 12
ATOM 15486 C C . SER A 1 78 ? 27.661 -0.945 1.861 1.00 4.51 78 SER A C 12
ATOM 15487 O O . SER A 1 78 ? 27.821 -1.903 1.104 1.00 1.43 78 SER A O 12
ATOM 15495 N N . ILE A 1 79 ? 26.467 -0.558 2.298 1.00 65.11 79 ILE A N 12
ATOM 15496 C CA . ILE A 1 79 ? 25.248 -1.253 1.903 1.00 45.20 79 ILE A CA 12
ATOM 15497 C C . ILE A 1 79 ? 24.134 -0.265 1.576 1.00 50.22 79 ILE A C 12
ATOM 15498 O O . ILE A 1 79 ? 23.607 0.408 2.461 1.00 74.41 79 ILE A O 12
ATOM 15514 N N . GLY A 1 80 ? 23.779 -0.184 0.297 1.00 13.41 80 GLY A N 12
ATOM 15515 C CA . GLY A 1 80 ? 22.727 0.723 -0.125 1.00 4.54 80 GLY A CA 12
ATOM 15516 C C . GLY A 1 80 ? 23.009 2.160 0.268 1.00 2.20 80 GLY A C 12
ATOM 15517 O O . GLY A 1 80 ? 23.768 2.858 -0.404 1.00 74.53 80 GLY A O 12
ATOM 15521 N N . GLY A 1 81 ? 22.395 2.605 1.360 1.00 1.13 81 GLY A N 12
ATOM 15522 C CA . GLY A 1 81 ? 22.595 3.966 1.821 1.00 3.54 81 GLY A CA 12
ATOM 15523 C C . GLY A 1 81 ? 23.530 4.044 3.012 1.00 21.32 81 GLY A C 12
ATOM 15524 O O . GLY A 1 81 ? 24.574 4.693 2.949 1.00 44.14 81 GLY A O 12
ATOM 15528 N N . ILE A 1 82 ? 23.154 3.382 4.101 1.00 24.51 82 ILE A N 12
ATOM 15529 C CA . ILE A 1 82 ? 23.967 3.379 5.311 1.00 32.13 82 ILE A CA 12
ATOM 15530 C C . ILE A 1 82 ? 25.355 2.810 5.040 1.00 44.21 82 ILE A C 12
ATOM 15531 O O . ILE A 1 82 ? 25.548 2.041 4.099 1.00 42.12 82 ILE A O 12
ATOM 15547 N N . GLN A 1 83 ? 26.319 3.193 5.872 1.00 34.10 83 GLN A N 12
ATOM 15548 C CA . GLN A 1 83 ? 27.690 2.720 5.722 1.00 34.20 83 GLN A CA 12
ATOM 15549 C C . GLN A 1 83 ? 28.287 2.345 7.074 1.00 2.03 83 GLN A C 12
ATOM 15550 O O . GLN A 1 83 ? 27.783 2.750 8.121 1.00 74.42 83 GLN A O 12
ATOM 15564 N N . GLY A 1 84 ? 29.366 1.568 7.044 1.00 1.44 84 GLY A N 12
ATOM 15565 C CA . GLY A 1 84 ? 30.014 1.152 8.274 1.00 23.41 84 GLY A CA 12
ATOM 15566 C C . GLY A 1 84 ? 31.523 1.085 8.141 1.00 53.23 84 GLY A C 12
ATOM 15567 O O . GLY A 1 84 ? 32.054 1.060 7.031 1.00 70.24 84 GLY A O 12
ATOM 15571 N N . SER A 1 85 ? 32.215 1.059 9.275 1.00 20.21 85 SER A N 12
ATOM 15572 C CA . SER A 1 85 ? 33.672 1.001 9.280 1.00 21.22 85 SER A CA 12
ATOM 15573 C C . SER A 1 85 ? 34.178 0.168 10.454 1.00 5.10 85 SER A C 12
ATOM 15574 O O . SER A 1 85 ? 33.545 0.109 11.509 1.00 41.24 85 SER A O 12
ATOM 15582 N N . THR A 1 86 ? 35.326 -0.476 10.264 1.00 41.55 86 THR A N 12
ATOM 15583 C CA . THR A 1 86 ? 35.918 -1.306 11.304 1.00 24.22 86 THR A CA 12
ATOM 15584 C C . THR A 1 86 ? 37.441 -1.233 11.266 1.00 14.24 86 THR A C 12
ATOM 15585 O O . THR A 1 86 ? 38.033 -0.974 10.219 1.00 62.23 86 THR A O 12
ATOM 15596 N N . ASP A 1 87 ? 38.068 -1.462 12.415 1.00 71.33 87 ASP A N 12
ATOM 15597 C CA . ASP A 1 87 ? 39.522 -1.424 12.512 1.00 4.13 87 ASP A CA 12
ATOM 15598 C C . ASP A 1 87 ? 40.088 -2.821 12.745 1.00 65.33 87 ASP A C 12
ATOM 15599 O O . ASP A 1 87 ? 39.631 -3.549 13.626 1.00 21.03 87 ASP A O 12
ATOM 15608 N N . PHE A 1 88 ? 41.086 -3.190 11.948 1.00 74.45 88 PHE A N 12
ATOM 15609 C CA . PHE A 1 88 ? 41.713 -4.502 12.065 1.00 50.41 88 PHE A CA 12
ATOM 15610 C C . PHE A 1 88 ? 43.224 -4.369 12.228 1.00 43.34 88 PHE A C 12
ATOM 15611 O O . PHE A 1 88 ? 43.921 -3.915 11.320 1.00 51.44 88 PHE A O 12
ATOM 15628 N N . LYS A 1 89 ? 43.725 -4.768 13.392 1.00 43.32 89 LYS A N 12
ATOM 15629 C CA . LYS A 1 89 ? 45.154 -4.695 13.676 1.00 55.10 89 LYS A CA 12
ATOM 15630 C C . LYS A 1 89 ? 45.718 -6.078 13.983 1.00 64.20 89 LYS A C 12
ATOM 15631 O O . LYS A 1 89 ? 45.296 -6.735 14.934 1.00 34.24 89 LYS A O 12
ATOM 15650 N N . VAL A 1 90 ? 46.677 -6.514 13.172 1.00 22.32 90 VAL A N 12
ATOM 15651 C CA . VAL A 1 90 ? 47.302 -7.818 13.359 1.00 31.40 90 VAL A CA 12
ATOM 15652 C C . VAL A 1 90 ? 48.753 -7.674 13.804 1.00 12.02 90 VAL A C 12
ATOM 15653 O O . VAL A 1 90 ? 49.549 -6.993 13.156 1.00 73.40 90 VAL A O 12
ATOM 15666 N N . THR A 1 91 ? 49.092 -8.320 14.916 1.00 42.33 91 THR A N 12
ATOM 15667 C CA . THR A 1 91 ? 50.447 -8.263 15.449 1.00 64.21 91 THR A CA 12
ATOM 15668 C C . THR A 1 91 ? 51.051 -9.658 15.565 1.00 21.13 91 THR A C 12
ATOM 15669 O O . THR A 1 91 ? 50.340 -10.633 15.809 1.00 4.35 91 THR A O 12
ATOM 15680 N N . GLN A 1 92 ? 52.366 -9.746 15.390 1.00 54.53 92 GLN A N 12
ATOM 15681 C CA . GLN A 1 92 ? 53.064 -11.023 15.475 1.00 10.44 92 GLN A CA 12
ATOM 15682 C C . GLN A 1 92 ? 53.083 -11.537 16.911 1.00 62.30 92 GLN A C 12
ATOM 15683 O O . GLN A 1 92 ? 54.006 -11.247 17.673 1.00 32.34 92 GLN A O 12
ATOM 15697 N N . MET A 1 1 ? 2.280 0.780 -0.012 1.00 25.20 1 MET A N 13
ATOM 15698 C CA . MET A 1 1 ? 3.248 1.849 -0.230 1.00 21.01 1 MET A CA 13
ATOM 15699 C C . MET A 1 1 ? 4.675 1.322 -0.115 1.00 41.41 1 MET A C 13
ATOM 15700 O O . MET A 1 1 ? 5.394 1.612 0.841 1.00 1.13 1 MET A O 13
ATOM 15714 N N . PRO A 1 2 ? 5.096 0.530 -1.112 1.00 24.01 2 PRO A N 13
ATOM 15715 C CA . PRO A 1 2 ? 6.441 -0.053 -1.145 1.00 70.22 2 PRO A CA 13
ATOM 15716 C C . PRO A 1 2 ? 7.521 0.995 -1.390 1.00 64.41 2 PRO A C 13
ATOM 15717 O O . PRO A 1 2 ? 7.252 2.060 -1.944 1.00 32.02 2 PRO A O 13
ATOM 15728 N N . ALA A 1 3 ? 8.745 0.684 -0.974 1.00 40.54 3 ALA A N 13
ATOM 15729 C CA . ALA A 1 3 ? 9.866 1.599 -1.151 1.00 65.43 3 ALA A CA 13
ATOM 15730 C C . ALA A 1 3 ? 11.163 0.984 -0.634 1.00 14.01 3 ALA A C 13
ATOM 15731 O O . ALA A 1 3 ? 11.326 0.777 0.568 1.00 1.41 3 ALA A O 13
ATOM 15738 N N . ALA A 1 4 ? 12.081 0.693 -1.550 1.00 10.44 4 ALA A N 13
ATOM 15739 C CA . ALA A 1 4 ? 13.363 0.103 -1.185 1.00 41.52 4 ALA A CA 13
ATOM 15740 C C . ALA A 1 4 ? 14.254 1.119 -0.478 1.00 14.40 4 ALA A C 13
ATOM 15741 O O . ALA A 1 4 ? 14.769 2.049 -1.101 1.00 61.41 4 ALA A O 13
ATOM 15748 N N . LEU A 1 5 ? 14.430 0.938 0.826 1.00 22.20 5 LEU A N 13
ATOM 15749 C CA . LEU A 1 5 ? 15.259 1.840 1.619 1.00 73.41 5 LEU A CA 13
ATOM 15750 C C . LEU A 1 5 ? 16.621 1.217 1.906 1.00 61.42 5 LEU A C 13
ATOM 15751 O O . LEU A 1 5 ? 17.502 1.860 2.477 1.00 71.14 5 LEU A O 13
ATOM 15767 N N . VAL A 1 6 ? 16.788 -0.039 1.504 1.00 62.50 6 VAL A N 13
ATOM 15768 C CA . VAL A 1 6 ? 18.045 -0.749 1.715 1.00 55.23 6 VAL A CA 13
ATOM 15769 C C . VAL A 1 6 ? 18.675 -0.366 3.049 1.00 14.01 6 VAL A C 13
ATOM 15770 O O . VAL A 1 6 ? 19.876 -0.110 3.129 1.00 11.52 6 VAL A O 13
ATOM 15783 N N . SER A 1 7 ? 17.856 -0.330 4.095 1.00 14.14 7 SER A N 13
ATOM 15784 C CA . SER A 1 7 ? 18.332 0.025 5.427 1.00 31.11 7 SER A CA 13
ATOM 15785 C C . SER A 1 7 ? 18.820 -1.211 6.177 1.00 62.04 7 SER A C 13
ATOM 15786 O O . SER A 1 7 ? 18.021 -2.013 6.660 1.00 73.44 7 SER A O 13
ATOM 15794 N N . ILE A 1 8 ? 20.138 -1.357 6.269 1.00 54.00 8 ILE A N 13
ATOM 15795 C CA . ILE A 1 8 ? 20.733 -2.494 6.960 1.00 1.20 8 ILE A CA 13
ATOM 15796 C C . ILE A 1 8 ? 21.543 -2.039 8.170 1.00 74.32 8 ILE A C 13
ATOM 15797 O O . ILE A 1 8 ? 22.081 -0.932 8.189 1.00 34.32 8 ILE A O 13
ATOM 15813 N N . SER A 1 9 ? 21.626 -2.902 9.177 1.00 20.33 9 SER A N 13
ATOM 15814 C CA . SER A 1 9 ? 22.369 -2.589 10.393 1.00 74.04 9 SER A CA 13
ATOM 15815 C C . SER A 1 9 ? 23.592 -3.490 10.529 1.00 45.32 9 SER A C 13
ATOM 15816 O O . SER A 1 9 ? 23.471 -4.686 10.791 1.00 70.54 9 SER A O 13
ATOM 15824 N N . VAL A 1 10 ? 24.773 -2.905 10.349 1.00 54.01 10 VAL A N 13
ATOM 15825 C CA . VAL A 1 10 ? 26.020 -3.653 10.452 1.00 10.24 10 VAL A CA 13
ATOM 15826 C C . VAL A 1 10 ? 26.638 -3.501 11.838 1.00 63.34 10 VAL A C 13
ATOM 15827 O O . VAL A 1 10 ? 26.690 -2.402 12.389 1.00 45.35 10 VAL A O 13
ATOM 15840 N N . SER A 1 11 ? 27.106 -4.613 12.396 1.00 64.24 11 SER A N 13
ATOM 15841 C CA . SER A 1 11 ? 27.719 -4.605 13.719 1.00 71.11 11 SER A CA 13
ATOM 15842 C C . SER A 1 11 ? 29.201 -4.955 13.633 1.00 24.15 11 SER A C 13
ATOM 15843 O O . SER A 1 11 ? 29.637 -6.029 14.049 1.00 72.21 11 SER A O 13
ATOM 15851 N N . PRO A 1 12 ? 29.997 -4.027 13.081 1.00 12.14 12 PRO A N 13
ATOM 15852 C CA . PRO A 1 12 ? 31.443 -4.213 12.928 1.00 33.12 12 PRO A CA 13
ATOM 15853 C C . PRO A 1 12 ? 32.175 -4.187 14.265 1.00 5.33 12 PRO A C 13
ATOM 15854 O O . PRO A 1 12 ? 31.696 -3.602 15.237 1.00 12.31 12 PRO A O 13
ATOM 15865 N N . THR A 1 13 ? 33.342 -4.824 14.309 1.00 55.13 13 THR A N 13
ATOM 15866 C CA . THR A 1 13 ? 34.140 -4.874 15.527 1.00 42.03 13 THR A CA 13
ATOM 15867 C C . THR A 1 13 ? 35.403 -4.030 15.392 1.00 75.25 13 THR A C 13
ATOM 15868 O O . THR A 1 13 ? 36.292 -4.349 14.604 1.00 22.32 13 THR A O 13
ATOM 15879 N N . ASN A 1 14 ? 35.474 -2.952 16.165 1.00 13.14 14 ASN A N 13
ATOM 15880 C CA . ASN A 1 14 ? 36.628 -2.062 16.132 1.00 44.24 14 ASN A CA 13
ATOM 15881 C C . ASN A 1 14 ? 37.585 -2.367 17.281 1.00 75.34 14 ASN A C 13
ATOM 15882 O O . ASN A 1 14 ? 37.294 -2.071 18.439 1.00 14.14 14 ASN A O 13
ATOM 15893 N N . SER A 1 15 ? 38.727 -2.961 16.951 1.00 71.34 15 SER A N 13
ATOM 15894 C CA . SER A 1 15 ? 39.725 -3.310 17.955 1.00 61.12 15 SER A CA 13
ATOM 15895 C C . SER A 1 15 ? 40.939 -3.971 17.308 1.00 55.01 15 SER A C 13
ATOM 15896 O O . SER A 1 15 ? 41.055 -4.021 16.083 1.00 54.32 15 SER A O 13
ATOM 15904 N N . THR A 1 16 ? 41.842 -4.478 18.140 1.00 23.45 16 THR A N 13
ATOM 15905 C CA . THR A 1 16 ? 43.048 -5.135 17.652 1.00 70.32 16 THR A CA 13
ATOM 15906 C C . THR A 1 16 ? 42.940 -6.650 17.783 1.00 24.22 16 THR A C 13
ATOM 15907 O O . THR A 1 16 ? 42.224 -7.159 18.645 1.00 74.42 16 THR A O 13
ATOM 15918 N N . VAL A 1 17 ? 43.658 -7.367 16.923 1.00 11.45 17 VAL A N 13
ATOM 15919 C CA . VAL A 1 17 ? 43.644 -8.824 16.945 1.00 63.42 17 VAL A CA 13
ATOM 15920 C C . VAL A 1 17 ? 45.054 -9.389 16.814 1.00 24.02 17 VAL A C 13
ATOM 15921 O O . VAL A 1 17 ? 45.940 -8.749 16.248 1.00 61.43 17 VAL A O 13
ATOM 15934 N N . ALA A 1 18 ? 45.255 -10.592 17.342 1.00 63.11 18 ALA A N 13
ATOM 15935 C CA . ALA A 1 18 ? 46.557 -11.245 17.282 1.00 3.31 18 ALA A CA 13
ATOM 15936 C C . ALA A 1 18 ? 46.890 -11.676 15.858 1.00 21.40 18 ALA A C 13
ATOM 15937 O O . ALA A 1 18 ? 46.002 -11.814 15.016 1.00 23.22 18 ALA A O 13
ATOM 15944 N N . LYS A 1 19 ? 48.175 -11.888 15.594 1.00 70.30 19 LYS A N 13
ATOM 15945 C CA . LYS A 1 19 ? 48.626 -12.305 14.272 1.00 63.14 19 LYS A CA 13
ATOM 15946 C C . LYS A 1 19 ? 47.846 -13.524 13.790 1.00 64.31 19 LYS A C 13
ATOM 15947 O O . LYS A 1 19 ? 47.743 -14.526 14.497 1.00 54.23 19 LYS A O 13
ATOM 15966 N N . GLY A 1 20 ? 47.301 -13.432 12.581 1.00 74.52 20 GLY A N 13
ATOM 15967 C CA . GLY A 1 20 ? 46.539 -14.536 12.025 1.00 14.52 20 GLY A CA 13
ATOM 15968 C C . GLY A 1 20 ? 45.235 -14.769 12.762 1.00 11.04 20 GLY A C 13
ATOM 15969 O O . GLY A 1 20 ? 45.200 -15.478 13.769 1.00 64.21 20 GLY A O 13
ATOM 15973 N N . LEU A 1 21 ? 44.159 -14.170 12.263 1.00 64.43 21 LEU A N 13
ATOM 15974 C CA . LEU A 1 21 ? 42.846 -14.315 12.882 1.00 63.24 21 LEU A CA 13
ATOM 15975 C C . LEU A 1 21 ? 41.739 -13.923 11.908 1.00 3.33 21 LEU A C 13
ATOM 15976 O O . LEU A 1 21 ? 41.954 -13.120 11.001 1.00 44.40 21 LEU A O 13
ATOM 15992 N N . GLN A 1 22 ? 40.555 -14.493 12.106 1.00 62.24 22 GLN A N 13
ATOM 15993 C CA . GLN A 1 22 ? 39.414 -14.201 11.246 1.00 64.22 22 GLN A CA 13
ATOM 15994 C C . GLN A 1 22 ? 38.228 -13.704 12.065 1.00 3.24 22 GLN A C 13
ATOM 15995 O O . GLN A 1 22 ? 38.027 -14.128 13.203 1.00 74.55 22 GLN A O 13
ATOM 16009 N N . GLU A 1 23 ? 37.447 -12.801 11.480 1.00 62.43 23 GLU A N 13
ATOM 16010 C CA . GLU A 1 23 ? 36.282 -12.246 12.158 1.00 52.15 23 GLU A CA 13
ATOM 16011 C C . GLU A 1 23 ? 35.059 -12.270 11.245 1.00 32.22 23 GLU A C 13
ATOM 16012 O O . GLU A 1 23 ? 35.043 -11.631 10.194 1.00 32.31 23 GLU A O 13
ATOM 16024 N N . ASN A 1 24 ? 34.036 -13.013 11.656 1.00 63.32 24 ASN A N 13
ATOM 16025 C CA . ASN A 1 24 ? 32.809 -13.123 10.876 1.00 50.34 24 ASN A CA 13
ATOM 16026 C C . ASN A 1 24 ? 31.998 -11.832 10.953 1.00 64.51 24 ASN A C 13
ATOM 16027 O O . ASN A 1 24 ? 31.919 -11.199 12.005 1.00 1.45 24 ASN A O 13
ATOM 16038 N N . PHE A 1 25 ? 31.397 -11.450 9.831 1.00 4.43 25 PHE A N 13
ATOM 16039 C CA . PHE A 1 25 ? 30.593 -10.235 9.771 1.00 12.13 25 PHE A CA 13
ATOM 16040 C C . PHE A 1 25 ? 29.106 -10.562 9.867 1.00 75.32 25 PHE A C 13
ATOM 16041 O O . PHE A 1 25 ? 28.700 -11.714 9.706 1.00 14.51 25 PHE A O 13
ATOM 16058 N N . LYS A 1 26 ? 28.297 -9.541 10.130 1.00 31.53 26 LYS A N 13
ATOM 16059 C CA . LYS A 1 26 ? 26.854 -9.718 10.247 1.00 3.12 26 LYS A CA 13
ATOM 16060 C C . LYS A 1 26 ? 26.111 -8.519 9.668 1.00 52.40 26 LYS A C 13
ATOM 16061 O O . LYS A 1 26 ? 26.364 -7.376 10.050 1.00 75.33 26 LYS A O 13
ATOM 16080 N N . ALA A 1 27 ? 25.192 -8.787 8.746 1.00 42.33 27 ALA A N 13
ATOM 16081 C CA . ALA A 1 27 ? 24.410 -7.730 8.117 1.00 52.31 27 ALA A CA 13
ATOM 16082 C C . ALA A 1 27 ? 22.953 -8.149 7.952 1.00 11.04 27 ALA A C 13
ATOM 16083 O O . ALA A 1 27 ? 22.661 -9.252 7.488 1.00 5.14 27 ALA A O 13
ATOM 16090 N N . THR A 1 28 ? 22.040 -7.262 8.336 1.00 34.42 28 THR A N 13
ATOM 16091 C CA . THR A 1 28 ? 20.613 -7.541 8.233 1.00 31.20 28 THR A CA 13
ATOM 16092 C C . THR A 1 28 ? 19.938 -6.595 7.247 1.00 14.32 28 THR A C 13
ATOM 16093 O O . THR A 1 28 ? 19.922 -5.381 7.448 1.00 34.14 28 THR A O 13
ATOM 16104 N N . GLY A 1 29 ? 19.380 -7.158 6.180 1.00 75.30 29 GLY A N 13
ATOM 16105 C CA . GLY A 1 29 ? 18.710 -6.349 5.179 1.00 75.22 29 GLY A CA 13
ATOM 16106 C C . GLY A 1 29 ? 17.262 -6.072 5.531 1.00 14.25 29 GLY A C 13
ATOM 16107 O O . GLY A 1 29 ? 16.500 -6.994 5.827 1.00 44.44 29 GLY A O 13
ATOM 16111 N N . ILE A 1 30 ? 16.881 -4.799 5.503 1.00 72.22 30 ILE A N 13
ATOM 16112 C CA . ILE A 1 30 ? 15.515 -4.404 5.823 1.00 52.24 30 ILE A CA 13
ATOM 16113 C C . ILE A 1 30 ? 14.925 -3.526 4.724 1.00 70.11 30 ILE A C 13
ATOM 16114 O O . ILE A 1 30 ? 15.318 -2.371 4.559 1.00 61.10 30 ILE A O 13
ATOM 16130 N N . PHE A 1 31 ? 13.978 -4.081 3.975 1.00 33.33 31 PHE A N 13
ATOM 16131 C CA . PHE A 1 31 ? 13.332 -3.349 2.892 1.00 0.01 31 PHE A CA 13
ATOM 16132 C C . PHE A 1 31 ? 11.833 -3.213 3.145 1.00 24.11 31 PHE A C 13
ATOM 16133 O O . PHE A 1 31 ? 11.211 -4.088 3.748 1.00 24.24 31 PHE A O 13
ATOM 16150 N N . THR A 1 32 ? 11.258 -2.108 2.680 1.00 64.43 32 THR A N 13
ATOM 16151 C CA . THR A 1 32 ? 9.834 -1.856 2.856 1.00 0.42 32 THR A CA 13
ATOM 16152 C C . THR A 1 32 ? 8.996 -2.847 2.057 1.00 25.41 32 THR A C 13
ATOM 16153 O O . THR A 1 32 ? 7.788 -2.963 2.264 1.00 4.15 32 THR A O 13
ATOM 16164 N N . ASP A 1 33 ? 9.645 -3.562 1.144 1.00 2.50 33 ASP A N 13
ATOM 16165 C CA . ASP A 1 33 ? 8.960 -4.546 0.314 1.00 12.34 33 ASP A CA 13
ATOM 16166 C C . ASP A 1 33 ? 8.735 -5.844 1.084 1.00 4.52 33 ASP A C 13
ATOM 16167 O O . ASP A 1 33 ? 8.156 -6.794 0.561 1.00 30.43 33 ASP A O 13
ATOM 16176 N N . ASN A 1 34 ? 9.200 -5.875 2.329 1.00 14.12 34 ASN A N 13
ATOM 16177 C CA . ASN A 1 34 ? 9.051 -7.057 3.171 1.00 41.33 34 ASN A CA 13
ATOM 16178 C C . ASN A 1 34 ? 9.651 -8.285 2.494 1.00 71.42 34 ASN A C 13
ATOM 16179 O O . ASN A 1 34 ? 9.245 -9.416 2.764 1.00 50.34 34 ASN A O 13
ATOM 16190 N N . SER A 1 35 ? 10.620 -8.055 1.614 1.00 70.44 35 SER A N 13
ATOM 16191 C CA . SER A 1 35 ? 11.274 -9.143 0.895 1.00 1.13 35 SER A CA 13
ATOM 16192 C C . SER A 1 35 ? 12.792 -9.009 0.972 1.00 50.33 35 SER A C 13
ATOM 16193 O O . SER A 1 35 ? 13.430 -8.517 0.042 1.00 50.01 35 SER A O 13
ATOM 16201 N N . ASN A 1 36 ? 13.363 -9.450 2.088 1.00 63.24 36 ASN A N 13
ATOM 16202 C CA . ASN A 1 36 ? 14.806 -9.379 2.287 1.00 22.42 36 ASN A CA 13
ATOM 16203 C C . ASN A 1 36 ? 15.363 -10.733 2.717 1.00 61.32 36 ASN A C 13
ATOM 16204 O O . ASN A 1 36 ? 14.652 -11.552 3.299 1.00 11.03 36 ASN A O 13
ATOM 16215 N N . SER A 1 37 ? 16.640 -10.961 2.426 1.00 72.44 37 SER A N 13
ATOM 16216 C CA . SER A 1 37 ? 17.292 -12.217 2.779 1.00 52.14 37 SER A CA 13
ATOM 16217 C C . SER A 1 37 ? 18.631 -11.960 3.462 1.00 4.02 37 SER A C 13
ATOM 16218 O O . SER A 1 37 ? 19.162 -10.850 3.415 1.00 62.23 37 SER A O 13
ATOM 16226 N N . ASP A 1 38 ? 19.172 -12.994 4.097 1.00 10.24 38 ASP A N 13
ATOM 16227 C CA . ASP A 1 38 ? 20.450 -12.882 4.791 1.00 41.04 38 ASP A CA 13
ATOM 16228 C C . ASP A 1 38 ? 21.567 -12.524 3.816 1.00 45.23 38 ASP A C 13
ATOM 16229 O O . ASP A 1 38 ? 22.022 -13.366 3.041 1.00 24.23 38 ASP A O 13
ATOM 16238 N N . ILE A 1 39 ? 22.004 -11.270 3.859 1.00 51.50 39 ILE A N 13
ATOM 16239 C CA . ILE A 1 39 ? 23.068 -10.801 2.980 1.00 55.54 39 ILE A CA 13
ATOM 16240 C C . ILE A 1 39 ? 22.634 -10.849 1.518 1.00 22.33 39 ILE A C 13
ATOM 16241 O O . ILE A 1 39 ? 23.446 -11.094 0.626 1.00 64.34 39 ILE A O 13
ATOM 16257 N N . THR A 1 40 ? 21.348 -10.612 1.280 1.00 71.52 40 THR A N 13
ATOM 16258 C CA . THR A 1 40 ? 20.806 -10.628 -0.073 1.00 31.51 40 THR A CA 13
ATOM 16259 C C . THR A 1 40 ? 21.475 -9.573 -0.946 1.00 22.30 40 THR A C 13
ATOM 16260 O O . THR A 1 40 ? 21.644 -9.766 -2.150 1.00 71.22 40 THR A O 13
ATOM 16271 N N . ASP A 1 41 ? 21.855 -8.458 -0.332 1.00 23.42 41 ASP A N 13
ATOM 16272 C CA . ASP A 1 41 ? 22.509 -7.373 -1.053 1.00 54.54 41 ASP A CA 13
ATOM 16273 C C . ASP A 1 41 ? 23.994 -7.662 -1.242 1.00 64.12 41 ASP A C 13
ATOM 16274 O O . ASP A 1 41 ? 24.732 -6.840 -1.784 1.00 41.43 41 ASP A O 13
ATOM 16283 N N . GLN A 1 42 ? 24.426 -8.835 -0.790 1.00 75.34 42 GLN A N 13
ATOM 16284 C CA . GLN A 1 42 ? 25.824 -9.232 -0.908 1.00 53.24 42 GLN A CA 13
ATOM 16285 C C . GLN A 1 42 ? 26.745 -8.148 -0.358 1.00 21.33 42 GLN A C 13
ATOM 16286 O O . GLN A 1 42 ? 27.323 -7.367 -1.114 1.00 30.24 42 GLN A O 13
ATOM 16300 N N . VAL A 1 43 ? 26.877 -8.107 0.964 1.00 4.43 43 VAL A N 13
ATOM 16301 C CA . VAL A 1 43 ? 27.729 -7.119 1.617 1.00 62.34 43 VAL A CA 13
ATOM 16302 C C . VAL A 1 43 ? 29.128 -7.114 1.011 1.00 61.33 43 VAL A C 13
ATOM 16303 O O . VAL A 1 43 ? 29.819 -8.134 1.005 1.00 74.13 43 VAL A O 13
ATOM 16316 N N . THR A 1 44 ? 29.542 -5.958 0.501 1.00 62.42 44 THR A N 13
ATOM 16317 C CA . THR A 1 44 ? 30.859 -5.820 -0.109 1.00 11.24 44 THR A CA 13
ATOM 16318 C C . THR A 1 44 ? 31.889 -5.345 0.910 1.00 52.52 44 THR A C 13
ATOM 16319 O O . THR A 1 44 ? 31.830 -4.209 1.382 1.00 65.13 44 THR A O 13
ATOM 16330 N N . TRP A 1 45 ? 32.831 -6.219 1.244 1.00 75.33 45 TRP A N 13
ATOM 16331 C CA . TRP A 1 45 ? 33.875 -5.888 2.207 1.00 54.43 45 TRP A CA 13
ATOM 16332 C C . TRP A 1 45 ? 35.209 -5.658 1.505 1.00 12.54 45 TRP A C 13
ATOM 16333 O O . TRP A 1 45 ? 35.433 -6.152 0.400 1.00 11.43 45 TRP A O 13
ATOM 16354 N N . ASP A 1 46 ? 36.091 -4.905 2.154 1.00 61.40 46 ASP A N 13
ATOM 16355 C CA . ASP A 1 46 ? 37.404 -4.611 1.592 1.00 23.23 46 ASP A CA 13
ATOM 16356 C C . ASP A 1 46 ? 38.465 -4.563 2.687 1.00 24.43 46 ASP A C 13
ATOM 16357 O O . ASP A 1 46 ? 38.200 -4.116 3.803 1.00 23.21 46 ASP A O 13
ATOM 16366 N N . SER A 1 47 ? 39.667 -5.028 2.361 1.00 60.33 47 SER A N 13
ATOM 16367 C CA . SER A 1 47 ? 40.767 -5.043 3.318 1.00 70.21 47 SER A CA 13
ATOM 16368 C C . SER A 1 47 ? 42.006 -4.374 2.731 1.00 25.25 47 SER A C 13
ATOM 16369 O O . SER A 1 47 ? 42.216 -4.384 1.518 1.00 34.25 47 SER A O 13
ATOM 16377 N N . SER A 1 48 ? 42.826 -3.793 3.602 1.00 35.23 48 SER A N 13
ATOM 16378 C CA . SER A 1 48 ? 44.043 -3.116 3.172 1.00 51.41 48 SER A CA 13
ATOM 16379 C C . SER A 1 48 ? 44.898 -4.034 2.304 1.00 53.34 48 SER A C 13
ATOM 16380 O O . SER A 1 48 ? 44.592 -5.214 2.141 1.00 31.13 48 SER A O 13
ATOM 16388 N N . ASN A 1 49 ? 45.971 -3.481 1.748 1.00 62.33 49 ASN A N 13
ATOM 16389 C CA . ASN A 1 49 ? 46.871 -4.249 0.895 1.00 22.40 49 ASN A CA 13
ATOM 16390 C C . ASN A 1 49 ? 48.328 -3.980 1.259 1.00 10.33 49 ASN A C 13
ATOM 16391 O O . ASN A 1 49 ? 48.920 -2.996 0.813 1.00 30.32 49 ASN A O 13
ATOM 16402 N N . THR A 1 50 ? 48.902 -4.861 2.073 1.00 13.32 50 THR A N 13
ATOM 16403 C CA . THR A 1 50 ? 50.288 -4.718 2.498 1.00 24.33 50 THR A CA 13
ATOM 16404 C C . THR A 1 50 ? 51.027 -6.049 2.419 1.00 63.35 50 THR A C 13
ATOM 16405 O O . THR A 1 50 ? 51.923 -6.224 1.592 1.00 74.52 50 THR A O 13
ATOM 16416 N N . ASP A 1 51 ? 50.647 -6.984 3.282 1.00 73.42 51 ASP A N 13
ATOM 16417 C CA . ASP A 1 51 ? 51.273 -8.301 3.308 1.00 75.44 51 ASP A CA 13
ATOM 16418 C C . ASP A 1 51 ? 50.304 -9.373 2.818 1.00 72.15 51 ASP A C 13
ATOM 16419 O O . ASP A 1 51 ? 50.574 -10.066 1.836 1.00 40.31 51 ASP A O 13
ATOM 16428 N N . ILE A 1 52 ? 49.176 -9.504 3.508 1.00 61.31 52 ILE A N 13
ATOM 16429 C CA . ILE A 1 52 ? 48.168 -10.492 3.143 1.00 51.44 52 ILE A CA 13
ATOM 16430 C C . ILE A 1 52 ? 46.838 -10.199 3.830 1.00 62.53 52 ILE A C 13
ATOM 16431 O O . ILE A 1 52 ? 46.755 -10.170 5.058 1.00 32.33 52 ILE A O 13
ATOM 16447 N N . LEU A 1 53 ? 45.800 -9.985 3.029 1.00 32.34 53 LEU A N 13
ATOM 16448 C CA . LEU A 1 53 ? 44.472 -9.697 3.560 1.00 73.32 53 LEU A CA 13
ATOM 16449 C C . LEU A 1 53 ? 43.388 -10.286 2.663 1.00 54.24 53 LEU A C 13
ATOM 16450 O O . LEU A 1 53 ? 43.358 -10.031 1.459 1.00 64.24 53 LEU A O 13
ATOM 16466 N N . SER A 1 54 ? 42.496 -11.072 3.258 1.00 65.22 54 SER A N 13
ATOM 16467 C CA . SER A 1 54 ? 41.411 -11.698 2.512 1.00 32.23 54 SER A CA 13
ATOM 16468 C C . SER A 1 54 ? 40.105 -11.637 3.299 1.00 2.42 54 SER A C 13
ATOM 16469 O O . SER A 1 54 ? 40.094 -11.813 4.518 1.00 54.12 54 SER A O 13
ATOM 16477 N N . ILE A 1 55 ? 39.008 -11.385 2.594 1.00 72.15 55 ILE A N 13
ATOM 16478 C CA . ILE A 1 55 ? 37.697 -11.301 3.225 1.00 73.11 55 ILE A CA 13
ATOM 16479 C C . ILE A 1 55 ? 36.726 -12.305 2.612 1.00 50.43 55 ILE A C 13
ATOM 16480 O O . ILE A 1 55 ? 36.577 -12.373 1.392 1.00 74.52 55 ILE A O 13
ATOM 16496 N N . SER A 1 56 ? 36.067 -13.080 3.466 1.00 33.24 56 SER A N 13
ATOM 16497 C CA . SER A 1 56 ? 35.111 -14.082 3.009 1.00 51.10 56 SER A CA 13
ATOM 16498 C C . SER A 1 56 ? 33.678 -13.603 3.222 1.00 21.14 56 SER A C 13
ATOM 16499 O O . SER A 1 56 ? 33.241 -13.406 4.355 1.00 15.31 56 SER A O 13
ATOM 16507 N N . ASN A 1 57 ? 32.953 -13.418 2.124 1.00 32.51 57 ASN A N 13
ATOM 16508 C CA . ASN A 1 57 ? 31.569 -12.962 2.190 1.00 62.23 57 ASN A CA 13
ATOM 16509 C C . ASN A 1 57 ? 30.815 -13.326 0.914 1.00 23.22 57 ASN A C 13
ATOM 16510 O O . ASN A 1 57 ? 31.356 -13.230 -0.187 1.00 54.02 57 ASN A O 13
ATOM 16521 N N . ALA A 1 58 ? 29.564 -13.744 1.072 1.00 34.21 58 ALA A N 13
ATOM 16522 C CA . ALA A 1 58 ? 28.734 -14.120 -0.066 1.00 44.02 58 ALA A CA 13
ATOM 16523 C C . ALA A 1 58 ? 27.326 -13.552 0.069 1.00 12.23 58 ALA A C 13
ATOM 16524 O O . ALA A 1 58 ? 27.059 -12.730 0.946 1.00 45.20 58 ALA A O 13
ATOM 16531 N N . SER A 1 59 ? 26.427 -13.995 -0.804 1.00 44.25 59 SER A N 13
ATOM 16532 C CA . SER A 1 59 ? 25.047 -13.527 -0.785 1.00 14.41 59 SER A CA 13
ATOM 16533 C C . SER A 1 59 ? 24.294 -14.105 0.410 1.00 51.42 59 SER A C 13
ATOM 16534 O O . SER A 1 59 ? 23.193 -13.662 0.737 1.00 12.31 59 SER A O 13
ATOM 16542 N N . ASP A 1 60 ? 24.896 -15.096 1.057 1.00 62.23 60 ASP A N 13
ATOM 16543 C CA . ASP A 1 60 ? 24.285 -15.736 2.216 1.00 13.50 60 ASP A CA 13
ATOM 16544 C C . ASP A 1 60 ? 25.338 -16.437 3.068 1.00 33.30 60 ASP A C 13
ATOM 16545 O O . ASP A 1 60 ? 26.340 -16.930 2.552 1.00 64.43 60 ASP A O 13
ATOM 16554 N N . SER A 1 61 ? 25.103 -16.477 4.376 1.00 60.23 61 SER A N 13
ATOM 16555 C CA . SER A 1 61 ? 26.034 -17.114 5.300 1.00 34.22 61 SER A CA 13
ATOM 16556 C C . SER A 1 61 ? 27.361 -16.363 5.338 1.00 10.04 61 SER A C 13
ATOM 16557 O O . SER A 1 61 ? 28.284 -16.671 4.583 1.00 12.33 61 SER A O 13
ATOM 16565 N N . HIS A 1 62 ? 27.450 -15.375 6.224 1.00 74.42 62 HIS A N 13
ATOM 16566 C CA . HIS A 1 62 ? 28.664 -14.579 6.362 1.00 30.42 62 HIS A CA 13
ATOM 16567 C C . HIS A 1 62 ? 29.895 -15.477 6.448 1.00 40.45 62 HIS A C 13
ATOM 16568 O O . HIS A 1 62 ? 29.819 -16.607 6.927 1.00 63.35 62 HIS A O 13
ATOM 16582 N N . GLY A 1 63 ? 31.029 -14.964 5.979 1.00 72.24 63 GLY A N 13
ATOM 16583 C CA . GLY A 1 63 ? 32.259 -15.733 6.010 1.00 3.24 63 GLY A CA 13
ATOM 16584 C C . GLY A 1 63 ? 33.124 -15.394 7.209 1.00 74.32 63 GLY A C 13
ATOM 16585 O O . GLY A 1 63 ? 32.771 -15.709 8.346 1.00 4.35 63 GLY A O 13
ATOM 16589 N N . LEU A 1 64 ? 34.259 -14.753 6.955 1.00 70.00 64 LEU A N 13
ATOM 16590 C CA . LEU A 1 64 ? 35.178 -14.373 8.022 1.00 11.42 64 LEU A CA 13
ATOM 16591 C C . LEU A 1 64 ? 36.393 -13.642 7.460 1.00 50.12 64 LEU A C 13
ATOM 16592 O O . LEU A 1 64 ? 37.210 -14.230 6.752 1.00 4.42 64 LEU A O 13
ATOM 16608 N N . ALA A 1 65 ? 36.506 -12.357 7.782 1.00 73.35 65 ALA A N 13
ATOM 16609 C CA . ALA A 1 65 ? 37.623 -11.548 7.312 1.00 0.51 65 ALA A CA 13
ATOM 16610 C C . ALA A 1 65 ? 38.914 -11.923 8.032 1.00 71.33 65 ALA A C 13
ATOM 16611 O O . ALA A 1 65 ? 39.055 -11.695 9.233 1.00 43.20 65 ALA A O 13
ATOM 16618 N N . SER A 1 66 ? 39.853 -12.502 7.290 1.00 51.54 66 SER A N 13
ATOM 16619 C CA . SER A 1 66 ? 41.131 -12.913 7.858 1.00 31.34 66 SER A CA 13
ATOM 16620 C C . SER A 1 66 ? 42.262 -12.023 7.354 1.00 2.51 66 SER A C 13
ATOM 16621 O O . SER A 1 66 ? 42.243 -11.560 6.213 1.00 2.30 66 SER A O 13
ATOM 16629 N N . THR A 1 67 ? 43.249 -11.786 8.214 1.00 54.25 67 THR A N 13
ATOM 16630 C CA . THR A 1 67 ? 44.388 -10.950 7.858 1.00 63.04 67 THR A CA 13
ATOM 16631 C C . THR A 1 67 ? 45.640 -11.375 8.616 1.00 22.41 67 THR A C 13
ATOM 16632 O O . THR A 1 67 ? 45.614 -11.538 9.837 1.00 73.42 67 THR A O 13
ATOM 16643 N N . LEU A 1 68 ? 46.736 -11.553 7.887 1.00 61.42 68 LEU A N 13
ATOM 16644 C CA . LEU A 1 68 ? 48.000 -11.960 8.492 1.00 41.54 68 LEU A CA 13
ATOM 16645 C C . LEU A 1 68 ? 49.119 -10.993 8.117 1.00 54.42 68 LEU A C 13
ATOM 16646 O O . LEU A 1 68 ? 50.234 -11.409 7.805 1.00 14.33 68 LEU A O 13
ATOM 16662 N N . ASN A 1 69 ? 48.812 -9.700 8.151 1.00 5.34 69 ASN A N 13
ATOM 16663 C CA . ASN A 1 69 ? 49.793 -8.673 7.817 1.00 53.12 69 ASN A CA 13
ATOM 16664 C C . ASN A 1 69 ? 50.300 -7.975 9.075 1.00 42.21 69 ASN A C 13
ATOM 16665 O O . ASN A 1 69 ? 49.613 -7.938 10.095 1.00 1.52 69 ASN A O 13
ATOM 16676 N N . GLN A 1 70 ? 51.507 -7.423 8.993 1.00 15.11 70 GLN A N 13
ATOM 16677 C CA . GLN A 1 70 ? 52.106 -6.726 10.125 1.00 33.12 70 GLN A CA 13
ATOM 16678 C C . GLN A 1 70 ? 51.917 -5.218 9.998 1.00 65.03 70 GLN A C 13
ATOM 16679 O O . GLN A 1 70 ? 52.442 -4.593 9.077 1.00 11.42 70 GLN A O 13
ATOM 16693 N N . GLY A 1 71 ? 51.164 -4.640 10.928 1.00 4.45 71 GLY A N 13
ATOM 16694 C CA . GLY A 1 71 ? 50.920 -3.209 10.902 1.00 70.45 71 GLY A CA 13
ATOM 16695 C C . GLY A 1 71 ? 49.489 -2.859 11.258 1.00 52.04 71 GLY A C 13
ATOM 16696 O O . GLY A 1 71 ? 48.979 -3.282 12.294 1.00 73.52 71 GLY A O 13
ATOM 16700 N N . ASN A 1 72 ? 48.840 -2.082 10.397 1.00 51.42 72 ASN A N 13
ATOM 16701 C CA . ASN A 1 72 ? 47.459 -1.672 10.627 1.00 22.32 72 ASN A CA 13
ATOM 16702 C C . ASN A 1 72 ? 46.607 -1.906 9.383 1.00 25.53 72 ASN A C 13
ATOM 16703 O O . ASN A 1 72 ? 47.023 -1.598 8.266 1.00 12.12 72 ASN A O 13
ATOM 16714 N N . VAL A 1 73 ? 45.413 -2.454 9.585 1.00 40.11 73 VAL A N 13
ATOM 16715 C CA . VAL A 1 73 ? 44.501 -2.728 8.481 1.00 65.14 73 VAL A CA 13
ATOM 16716 C C . VAL A 1 73 ? 43.180 -1.990 8.663 1.00 71.23 73 VAL A C 13
ATOM 16717 O O . VAL A 1 73 ? 42.639 -1.925 9.767 1.00 61.12 73 VAL A O 13
ATOM 16730 N N . LYS A 1 74 ? 42.663 -1.435 7.572 1.00 64.14 74 LYS A N 13
ATOM 16731 C CA . LYS A 1 74 ? 41.403 -0.702 7.609 1.00 63.45 74 LYS A CA 13
ATOM 16732 C C . LYS A 1 74 ? 40.359 -1.371 6.720 1.00 10.13 74 LYS A C 13
ATOM 16733 O O . LYS A 1 74 ? 40.518 -1.439 5.501 1.00 20.24 74 LYS A O 13
ATOM 16752 N N . VAL A 1 75 ? 39.290 -1.862 7.339 1.00 54.14 75 VAL A N 13
ATOM 16753 C CA . VAL A 1 75 ? 38.218 -2.523 6.604 1.00 53.34 75 VAL A CA 13
ATOM 16754 C C . VAL A 1 75 ? 37.137 -1.528 6.196 1.00 35.10 75 VAL A C 13
ATOM 16755 O O . VAL A 1 75 ? 36.780 -0.632 6.962 1.00 44.21 75 VAL A O 13
ATOM 16768 N N . THR A 1 76 ? 36.616 -1.692 4.984 1.00 51.23 76 THR A N 13
ATOM 16769 C CA . THR A 1 76 ? 35.575 -0.808 4.473 1.00 23.41 76 THR A CA 13
ATOM 16770 C C . THR A 1 76 ? 34.522 -1.591 3.697 1.00 41.42 76 THR A C 13
ATOM 16771 O O . THR A 1 76 ? 34.847 -2.509 2.945 1.00 35.53 76 THR A O 13
ATOM 16782 N N . ALA A 1 77 ? 33.260 -1.220 3.883 1.00 14.32 77 ALA A N 13
ATOM 16783 C CA . ALA A 1 77 ? 32.159 -1.885 3.198 1.00 73.32 77 ALA A CA 13
ATOM 16784 C C . ALA A 1 77 ? 31.017 -0.913 2.920 1.00 31.43 77 ALA A C 13
ATOM 16785 O O . ALA A 1 77 ? 30.774 0.011 3.696 1.00 75.11 77 ALA A O 13
ATOM 16792 N N . SER A 1 78 ? 30.320 -1.128 1.809 1.00 60.10 78 SER A N 13
ATOM 16793 C CA . SER A 1 78 ? 29.206 -0.268 1.427 1.00 43.11 78 SER A CA 13
ATOM 16794 C C . SER A 1 78 ? 28.145 -1.058 0.668 1.00 33.41 78 SER A C 13
ATOM 16795 O O . SER A 1 78 ? 28.463 -1.871 -0.200 1.00 63.05 78 SER A O 13
ATOM 16803 N N . ILE A 1 79 ? 26.882 -0.814 1.003 1.00 44.12 79 ILE A N 13
ATOM 16804 C CA . ILE A 1 79 ? 25.773 -1.501 0.353 1.00 24.51 79 ILE A CA 13
ATOM 16805 C C . ILE A 1 79 ? 24.597 -0.558 0.130 1.00 53.34 79 ILE A C 13
ATOM 16806 O O . ILE A 1 79 ? 23.954 -0.114 1.080 1.00 2.21 79 ILE A O 13
ATOM 16822 N N . GLY A 1 80 ? 24.319 -0.256 -1.135 1.00 74.33 80 GLY A N 13
ATOM 16823 C CA . GLY A 1 80 ? 23.218 0.632 -1.462 1.00 21.34 80 GLY A CA 13
ATOM 16824 C C . GLY A 1 80 ? 23.281 1.939 -0.696 1.00 63.35 80 GLY A C 13
ATOM 16825 O O . GLY A 1 80 ? 24.076 2.819 -1.023 1.00 10.32 80 GLY A O 13
ATOM 16829 N N . GLY A 1 81 ? 22.439 2.066 0.325 1.00 45.42 81 GLY A N 13
ATOM 16830 C CA . GLY A 1 81 ? 22.418 3.279 1.121 1.00 10.33 81 GLY A CA 13
ATOM 16831 C C . GLY A 1 81 ? 22.872 3.044 2.548 1.00 14.03 81 GLY A C 13
ATOM 16832 O O . GLY A 1 81 ? 22.225 3.495 3.494 1.00 31.23 81 GLY A O 13
ATOM 16836 N N . ILE A 1 82 ? 23.985 2.335 2.704 1.00 14.24 82 ILE A N 13
ATOM 16837 C CA . ILE A 1 82 ? 24.523 2.041 4.027 1.00 71.35 82 ILE A CA 13
ATOM 16838 C C . ILE A 1 82 ? 26.048 2.030 4.009 1.00 13.24 82 ILE A C 13
ATOM 16839 O O . ILE A 1 82 ? 26.664 1.787 2.973 1.00 62.34 82 ILE A O 13
ATOM 16855 N N . GLN A 1 83 ? 26.649 2.294 5.165 1.00 52.40 83 GLN A N 13
ATOM 16856 C CA . GLN A 1 83 ? 28.102 2.314 5.283 1.00 40.15 83 GLN A CA 13
ATOM 16857 C C . GLN A 1 83 ? 28.555 1.600 6.551 1.00 23.54 83 GLN A C 13
ATOM 16858 O O . GLN A 1 83 ? 27.836 1.568 7.549 1.00 74.44 83 GLN A O 13
ATOM 16872 N N . GLY A 1 84 ? 29.754 1.026 6.506 1.00 43.31 84 GLY A N 13
ATOM 16873 C CA . GLY A 1 84 ? 30.283 0.319 7.658 1.00 54.41 84 GLY A CA 13
ATOM 16874 C C . GLY A 1 84 ? 31.744 -0.047 7.493 1.00 22.01 84 GLY A C 13
ATOM 16875 O O . GLY A 1 84 ? 32.191 -0.366 6.391 1.00 11.52 84 GLY A O 13
ATOM 16879 N N . SER A 1 85 ? 32.492 0.000 8.591 1.00 32.51 85 SER A N 13
ATOM 16880 C CA . SER A 1 85 ? 33.913 -0.325 8.562 1.00 2.14 85 SER A CA 13
ATOM 16881 C C . SER A 1 85 ? 34.345 -0.988 9.867 1.00 65.34 85 SER A C 13
ATOM 16882 O O . SER A 1 85 ? 33.697 -0.832 10.902 1.00 41.11 85 SER A O 13
ATOM 16890 N N . THR A 1 86 ? 35.447 -1.731 9.809 1.00 53.11 86 THR A N 13
ATOM 16891 C CA . THR A 1 86 ? 35.966 -2.420 10.983 1.00 4.23 86 THR A CA 13
ATOM 16892 C C . THR A 1 86 ? 37.457 -2.155 11.162 1.00 51.44 86 THR A C 13
ATOM 16893 O O . THR A 1 86 ? 38.223 -2.191 10.199 1.00 62.43 86 THR A O 13
ATOM 16904 N N . ASP A 1 87 ? 37.862 -1.888 12.398 1.00 33.14 87 ASP A N 13
ATOM 16905 C CA . ASP A 1 87 ? 39.262 -1.618 12.703 1.00 21.42 87 ASP A CA 13
ATOM 16906 C C . ASP A 1 87 ? 40.026 -2.917 12.942 1.00 1.03 87 ASP A C 13
ATOM 16907 O O . ASP A 1 87 ? 39.625 -3.744 13.762 1.00 52.33 87 ASP A O 13
ATOM 16916 N N . PHE A 1 88 ? 41.128 -3.090 12.221 1.00 64.43 88 PHE A N 13
ATOM 16917 C CA . PHE A 1 88 ? 41.948 -4.289 12.353 1.00 72.54 88 PHE A CA 13
ATOM 16918 C C . PHE A 1 88 ? 43.399 -3.926 12.655 1.00 34.22 88 PHE A C 13
ATOM 16919 O O . PHE A 1 88 ? 44.085 -3.324 11.830 1.00 65.35 88 PHE A O 13
ATOM 16936 N N . LYS A 1 89 ? 43.859 -4.296 13.846 1.00 52.04 89 LYS A N 13
ATOM 16937 C CA . LYS A 1 89 ? 45.228 -4.011 14.259 1.00 35.05 89 LYS A CA 13
ATOM 16938 C C . LYS A 1 89 ? 45.958 -5.294 14.643 1.00 43.12 89 LYS A C 13
ATOM 16939 O O . LYS A 1 89 ? 45.627 -5.935 15.640 1.00 12.22 89 LYS A O 13
ATOM 16958 N N . VAL A 1 90 ? 46.955 -5.663 13.845 1.00 44.32 90 VAL A N 13
ATOM 16959 C CA . VAL A 1 90 ? 47.735 -6.868 14.102 1.00 11.42 90 VAL A CA 13
ATOM 16960 C C . VAL A 1 90 ? 49.120 -6.522 14.637 1.00 20.24 90 VAL A C 13
ATOM 16961 O O . VAL A 1 90 ? 49.984 -6.050 13.898 1.00 63.11 90 VAL A O 13
ATOM 16974 N N . THR A 1 91 ? 49.326 -6.761 15.929 1.00 60.11 91 THR A N 13
ATOM 16975 C CA . THR A 1 91 ? 50.606 -6.475 16.564 1.00 30.04 91 THR A CA 13
ATOM 16976 C C . THR A 1 91 ? 51.256 -7.750 17.090 1.00 41.22 91 THR A C 13
ATOM 16977 O O . THR A 1 91 ? 50.570 -8.667 17.538 1.00 35.50 91 THR A O 13
ATOM 16988 N N . GLN A 1 92 ? 52.583 -7.799 17.032 1.00 60.12 92 GLN A N 13
ATOM 16989 C CA . GLN A 1 92 ? 53.325 -8.963 17.502 1.00 1.34 92 GLN A CA 13
ATOM 16990 C C . GLN A 1 92 ? 54.144 -8.621 18.743 1.00 33.00 92 GLN A C 13
ATOM 16991 O O . GLN A 1 92 ? 54.497 -9.501 19.529 1.00 73.32 92 GLN A O 13
ATOM 17005 N N . MET A 1 1 ? 1.807 0.191 0.512 1.00 54.51 1 MET A N 14
ATOM 17006 C CA . MET A 1 1 ? 2.556 0.092 -0.735 1.00 62.10 1 MET A CA 14
ATOM 17007 C C . MET A 1 1 ? 3.943 -0.495 -0.490 1.00 74.34 1 MET A C 14
ATOM 17008 O O . MET A 1 1 ? 4.454 -0.496 0.630 1.00 71.23 1 MET A O 14
ATOM 17022 N N . PRO A 1 2 ? 4.567 -1.007 -1.561 1.00 71.54 2 PRO A N 14
ATOM 17023 C CA . PRO A 1 2 ? 5.903 -1.607 -1.488 1.00 14.14 2 PRO A CA 14
ATOM 17024 C C . PRO A 1 2 ? 6.990 -0.570 -1.228 1.00 12.14 2 PRO A C 14
ATOM 17025 O O . PRO A 1 2 ? 6.875 0.582 -1.646 1.00 32.25 2 PRO A O 14
ATOM 17036 N N . ALA A 1 3 ? 8.045 -0.986 -0.535 1.00 60.43 3 ALA A N 14
ATOM 17037 C CA . ALA A 1 3 ? 9.154 -0.094 -0.222 1.00 40.20 3 ALA A CA 14
ATOM 17038 C C . ALA A 1 3 ? 10.472 -0.858 -0.154 1.00 73.33 3 ALA A C 14
ATOM 17039 O O . ALA A 1 3 ? 11.050 -1.024 0.919 1.00 13.34 3 ALA A O 14
ATOM 17046 N N . ALA A 1 4 ? 10.941 -1.323 -1.308 1.00 11.23 4 ALA A N 14
ATOM 17047 C CA . ALA A 1 4 ? 12.191 -2.069 -1.379 1.00 2.31 4 ALA A CA 14
ATOM 17048 C C . ALA A 1 4 ? 13.391 -1.151 -1.170 1.00 52.44 4 ALA A C 14
ATOM 17049 O O . ALA A 1 4 ? 13.375 0.011 -1.581 1.00 25.25 4 ALA A O 14
ATOM 17056 N N . LEU A 1 5 ? 14.429 -1.677 -0.530 1.00 73.43 5 LEU A N 14
ATOM 17057 C CA . LEU A 1 5 ? 15.638 -0.904 -0.266 1.00 74.55 5 LEU A CA 14
ATOM 17058 C C . LEU A 1 5 ? 15.339 0.276 0.653 1.00 65.24 5 LEU A C 14
ATOM 17059 O O . LEU A 1 5 ? 14.945 1.348 0.195 1.00 41.51 5 LEU A O 14
ATOM 17075 N N . VAL A 1 6 ? 15.533 0.071 1.952 1.00 54.22 6 VAL A N 14
ATOM 17076 C CA . VAL A 1 6 ? 15.288 1.119 2.935 1.00 11.24 6 VAL A CA 14
ATOM 17077 C C . VAL A 1 6 ? 16.560 1.460 3.704 1.00 72.42 6 VAL A C 14
ATOM 17078 O O . VAL A 1 6 ? 17.041 2.592 3.658 1.00 33.22 6 VAL A O 14
ATOM 17091 N N . SER A 1 7 ? 17.101 0.472 4.409 1.00 33.55 7 SER A N 14
ATOM 17092 C CA . SER A 1 7 ? 18.316 0.667 5.191 1.00 20.13 7 SER A CA 14
ATOM 17093 C C . SER A 1 7 ? 18.731 -0.628 5.883 1.00 33.04 7 SER A C 14
ATOM 17094 O O . SER A 1 7 ? 17.913 -1.527 6.083 1.00 2.12 7 SER A O 14
ATOM 17102 N N . ILE A 1 8 ? 20.006 -0.715 6.247 1.00 72.15 8 ILE A N 14
ATOM 17103 C CA . ILE A 1 8 ? 20.529 -1.899 6.917 1.00 5.30 8 ILE A CA 14
ATOM 17104 C C . ILE A 1 8 ? 21.363 -1.517 8.135 1.00 1.44 8 ILE A C 14
ATOM 17105 O O . ILE A 1 8 ? 21.959 -0.441 8.180 1.00 42.41 8 ILE A O 14
ATOM 17121 N N . SER A 1 9 ? 21.401 -2.406 9.122 1.00 24.51 9 SER A N 14
ATOM 17122 C CA . SER A 1 9 ? 22.161 -2.162 10.343 1.00 73.12 9 SER A CA 14
ATOM 17123 C C . SER A 1 9 ? 23.446 -2.984 10.357 1.00 71.11 9 SER A C 14
ATOM 17124 O O . SER A 1 9 ? 23.410 -4.215 10.343 1.00 51.54 9 SER A O 14
ATOM 17132 N N . VAL A 1 10 ? 24.582 -2.294 10.385 1.00 31.20 10 VAL A N 14
ATOM 17133 C CA . VAL A 1 10 ? 25.880 -2.959 10.402 1.00 14.42 10 VAL A CA 14
ATOM 17134 C C . VAL A 1 10 ? 26.532 -2.854 11.776 1.00 45.12 10 VAL A C 14
ATOM 17135 O O . VAL A 1 10 ? 26.555 -1.784 12.384 1.00 44.34 10 VAL A O 14
ATOM 17148 N N . SER A 1 11 ? 27.063 -3.972 12.260 1.00 61.44 11 SER A N 14
ATOM 17149 C CA . SER A 1 11 ? 27.714 -4.008 13.564 1.00 43.31 11 SER A CA 14
ATOM 17150 C C . SER A 1 11 ? 29.210 -4.273 13.417 1.00 34.15 11 SER A C 14
ATOM 17151 O O . SER A 1 11 ? 29.699 -5.373 13.676 1.00 42.21 11 SER A O 14
ATOM 17159 N N . PRO A 1 12 ? 29.954 -3.241 12.993 1.00 71.35 12 PRO A N 14
ATOM 17160 C CA . PRO A 1 12 ? 31.404 -3.337 12.802 1.00 2.11 12 PRO A CA 14
ATOM 17161 C C . PRO A 1 12 ? 32.155 -3.462 14.123 1.00 4.43 12 PRO A C 14
ATOM 17162 O O . PRO A 1 12 ? 31.703 -2.966 15.156 1.00 23.32 12 PRO A O 14
ATOM 17173 N N . THR A 1 13 ? 33.306 -4.126 14.084 1.00 22.22 13 THR A N 14
ATOM 17174 C CA . THR A 1 13 ? 34.120 -4.316 15.278 1.00 32.53 13 THR A CA 14
ATOM 17175 C C . THR A 1 13 ? 35.472 -3.626 15.138 1.00 14.12 13 THR A C 14
ATOM 17176 O O . THR A 1 13 ? 36.295 -4.015 14.311 1.00 53.53 13 THR A O 14
ATOM 17187 N N . ASN A 1 14 ? 35.694 -2.600 15.953 1.00 0.13 14 ASN A N 14
ATOM 17188 C CA . ASN A 1 14 ? 36.947 -1.855 15.920 1.00 44.02 14 ASN A CA 14
ATOM 17189 C C . ASN A 1 14 ? 37.875 -2.300 17.046 1.00 21.42 14 ASN A C 14
ATOM 17190 O O . ASN A 1 14 ? 37.788 -1.803 18.169 1.00 62.40 14 ASN A O 14
ATOM 17201 N N . SER A 1 15 ? 38.763 -3.240 16.737 1.00 2.14 15 SER A N 14
ATOM 17202 C CA . SER A 1 15 ? 39.705 -3.755 17.724 1.00 44.00 15 SER A CA 14
ATOM 17203 C C . SER A 1 15 ? 40.906 -4.403 17.042 1.00 45.33 15 SER A C 14
ATOM 17204 O O . SER A 1 15 ? 41.086 -4.284 15.829 1.00 3.32 15 SER A O 14
ATOM 17212 N N . THR A 1 16 ? 41.728 -5.090 17.830 1.00 53.50 16 THR A N 14
ATOM 17213 C CA . THR A 1 16 ? 42.913 -5.756 17.304 1.00 14.32 16 THR A CA 14
ATOM 17214 C C . THR A 1 16 ? 42.728 -7.269 17.281 1.00 10.40 16 THR A C 14
ATOM 17215 O O . THR A 1 16 ? 41.901 -7.815 18.011 1.00 11.45 16 THR A O 14
ATOM 17226 N N . VAL A 1 17 ? 43.504 -7.942 16.438 1.00 61.03 17 VAL A N 14
ATOM 17227 C CA . VAL A 1 17 ? 43.427 -9.393 16.321 1.00 62.33 17 VAL A CA 14
ATOM 17228 C C . VAL A 1 17 ? 44.818 -10.017 16.301 1.00 70.44 17 VAL A C 14
ATOM 17229 O O . VAL A 1 17 ? 45.790 -9.379 15.898 1.00 70.45 17 VAL A O 14
ATOM 17242 N N . ALA A 1 18 ? 44.905 -11.269 16.738 1.00 21.31 18 ALA A N 14
ATOM 17243 C CA . ALA A 1 18 ? 46.177 -11.981 16.768 1.00 34.30 18 ALA A CA 14
ATOM 17244 C C . ALA A 1 18 ? 46.659 -12.302 15.358 1.00 64.34 18 ALA A C 14
ATOM 17245 O O . ALA A 1 18 ? 45.893 -12.233 14.397 1.00 74.52 18 ALA A O 14
ATOM 17252 N N . LYS A 1 19 ? 47.936 -12.653 15.240 1.00 53.44 19 LYS A N 14
ATOM 17253 C CA . LYS A 1 19 ? 48.522 -12.985 13.947 1.00 71.04 19 LYS A CA 14
ATOM 17254 C C . LYS A 1 19 ? 47.706 -14.063 13.241 1.00 63.55 19 LYS A C 14
ATOM 17255 O O . LYS A 1 19 ? 47.503 -15.152 13.776 1.00 14.14 19 LYS A O 14
ATOM 17274 N N . GLY A 1 20 ? 47.243 -13.754 12.033 1.00 12.44 20 GLY A N 14
ATOM 17275 C CA . GLY A 1 20 ? 46.456 -14.707 11.273 1.00 21.35 20 GLY A CA 14
ATOM 17276 C C . GLY A 1 20 ? 45.204 -15.143 12.009 1.00 25.10 20 GLY A C 14
ATOM 17277 O O . GLY A 1 20 ? 45.251 -16.040 12.852 1.00 3.45 20 GLY A O 14
ATOM 17281 N N . LEU A 1 21 ? 44.082 -14.507 11.691 1.00 21.54 21 LEU A N 14
ATOM 17282 C CA . LEU A 1 21 ? 42.811 -14.833 12.330 1.00 64.44 21 LEU A CA 14
ATOM 17283 C C . LEU A 1 21 ? 41.637 -14.380 11.468 1.00 3.20 21 LEU A C 14
ATOM 17284 O O . LEU A 1 21 ? 41.810 -13.609 10.525 1.00 54.54 21 LEU A O 14
ATOM 17300 N N . GLN A 1 22 ? 40.444 -14.862 11.801 1.00 64.41 22 GLN A N 14
ATOM 17301 C CA . GLN A 1 22 ? 39.242 -14.505 11.058 1.00 12.21 22 GLN A CA 14
ATOM 17302 C C . GLN A 1 22 ? 38.168 -13.956 11.992 1.00 61.11 22 GLN A C 14
ATOM 17303 O O . GLN A 1 22 ? 38.023 -14.417 13.123 1.00 35.24 22 GLN A O 14
ATOM 17317 N N . GLU A 1 23 ? 37.419 -12.969 11.510 1.00 64.12 23 GLU A N 14
ATOM 17318 C CA . GLU A 1 23 ? 36.360 -12.357 12.303 1.00 32.42 23 GLU A CA 14
ATOM 17319 C C . GLU A 1 23 ? 35.006 -12.516 11.617 1.00 11.02 23 GLU A C 14
ATOM 17320 O O . GLU A 1 23 ? 34.915 -12.507 10.390 1.00 1.15 23 GLU A O 14
ATOM 17332 N N . ASN A 1 24 ? 33.956 -12.662 12.419 1.00 2.24 24 ASN A N 14
ATOM 17333 C CA . ASN A 1 24 ? 32.607 -12.824 11.891 1.00 52.35 24 ASN A CA 14
ATOM 17334 C C . ASN A 1 24 ? 31.867 -11.490 11.869 1.00 0.45 24 ASN A C 14
ATOM 17335 O O . ASN A 1 24 ? 31.985 -10.687 12.796 1.00 61.31 24 ASN A O 14
ATOM 17346 N N . PHE A 1 25 ? 31.104 -11.259 10.806 1.00 34.34 25 PHE A N 14
ATOM 17347 C CA . PHE A 1 25 ? 30.344 -10.022 10.664 1.00 64.42 25 PHE A CA 14
ATOM 17348 C C . PHE A 1 25 ? 28.846 -10.288 10.778 1.00 41.24 25 PHE A C 14
ATOM 17349 O O . PHE A 1 25 ? 28.399 -11.433 10.709 1.00 64.00 25 PHE A O 14
ATOM 17366 N N . LYS A 1 26 ? 28.074 -9.221 10.953 1.00 41.43 26 LYS A N 14
ATOM 17367 C CA . LYS A 1 26 ? 26.626 -9.335 11.076 1.00 73.42 26 LYS A CA 14
ATOM 17368 C C . LYS A 1 26 ? 25.927 -8.163 10.394 1.00 22.12 26 LYS A C 14
ATOM 17369 O O . LYS A 1 26 ? 26.228 -7.003 10.672 1.00 43.41 26 LYS A O 14
ATOM 17388 N N . ALA A 1 27 ? 24.992 -8.475 9.502 1.00 5.53 27 ALA A N 14
ATOM 17389 C CA . ALA A 1 27 ? 24.249 -7.447 8.784 1.00 0.33 27 ALA A CA 14
ATOM 17390 C C . ALA A 1 27 ? 22.772 -7.810 8.680 1.00 53.14 27 ALA A C 14
ATOM 17391 O O . ALA A 1 27 ? 22.410 -8.811 8.061 1.00 34.30 27 ALA A O 14
ATOM 17398 N N . THR A 1 28 ? 21.921 -6.990 9.289 1.00 73.00 28 THR A N 14
ATOM 17399 C CA . THR A 1 28 ? 20.483 -7.226 9.266 1.00 52.01 28 THR A CA 14
ATOM 17400 C C . THR A 1 28 ? 19.750 -6.087 8.567 1.00 52.23 28 THR A C 14
ATOM 17401 O O . THR A 1 28 ? 19.552 -5.017 9.142 1.00 72.51 28 THR A O 14
ATOM 17412 N N . GLY A 1 29 ? 19.348 -6.324 7.321 1.00 1.45 29 GLY A N 14
ATOM 17413 C CA . GLY A 1 29 ? 18.641 -5.308 6.564 1.00 15.55 29 GLY A CA 14
ATOM 17414 C C . GLY A 1 29 ? 17.141 -5.364 6.779 1.00 40.11 29 GLY A C 14
ATOM 17415 O O . GLY A 1 29 ? 16.564 -6.446 6.893 1.00 40.31 29 GLY A O 14
ATOM 17419 N N . ILE A 1 30 ? 16.509 -4.197 6.836 1.00 52.43 30 ILE A N 14
ATOM 17420 C CA . ILE A 1 30 ? 15.068 -4.118 7.039 1.00 75.13 30 ILE A CA 14
ATOM 17421 C C . ILE A 1 30 ? 14.371 -3.534 5.814 1.00 31.33 30 ILE A C 14
ATOM 17422 O O . ILE A 1 30 ? 14.485 -2.341 5.532 1.00 74.41 30 ILE A O 14
ATOM 17438 N N . PHE A 1 31 ? 13.648 -4.383 5.091 1.00 11.10 31 PHE A N 14
ATOM 17439 C CA . PHE A 1 31 ? 12.931 -3.951 3.897 1.00 62.44 31 PHE A CA 14
ATOM 17440 C C . PHE A 1 31 ? 11.494 -4.463 3.910 1.00 33.22 31 PHE A C 14
ATOM 17441 O O . PHE A 1 31 ? 11.231 -5.602 4.299 1.00 51.13 31 PHE A O 14
ATOM 17458 N N . THR A 1 32 ? 10.565 -3.613 3.484 1.00 50.04 32 THR A N 14
ATOM 17459 C CA . THR A 1 32 ? 9.154 -3.977 3.448 1.00 42.22 32 THR A CA 14
ATOM 17460 C C . THR A 1 32 ? 8.891 -5.055 2.403 1.00 31.43 32 THR A C 14
ATOM 17461 O O . THR A 1 32 ? 8.031 -5.917 2.590 1.00 43.12 32 THR A O 14
ATOM 17472 N N . ASP A 1 33 ? 9.636 -5.003 1.305 1.00 52.33 33 ASP A N 14
ATOM 17473 C CA . ASP A 1 33 ? 9.484 -5.977 0.230 1.00 31.14 33 ASP A CA 14
ATOM 17474 C C . ASP A 1 33 ? 10.320 -7.223 0.505 1.00 61.24 33 ASP A C 14
ATOM 17475 O O . ASP A 1 33 ? 10.322 -8.167 -0.284 1.00 63.04 33 ASP A O 14
ATOM 17484 N N . ASN A 1 34 ? 11.030 -7.218 1.628 1.00 2.41 34 ASN A N 14
ATOM 17485 C CA . ASN A 1 34 ? 11.872 -8.347 2.006 1.00 43.04 34 ASN A CA 14
ATOM 17486 C C . ASN A 1 34 ? 12.464 -8.143 3.397 1.00 61.00 34 ASN A C 14
ATOM 17487 O O . ASN A 1 34 ? 13.481 -7.467 3.558 1.00 75.55 34 ASN A O 14
ATOM 17498 N N . SER A 1 35 ? 11.821 -8.732 4.400 1.00 70.52 35 SER A N 14
ATOM 17499 C CA . SER A 1 35 ? 12.281 -8.613 5.778 1.00 24.23 35 SER A CA 14
ATOM 17500 C C . SER A 1 35 ? 13.797 -8.766 5.860 1.00 42.11 35 SER A C 14
ATOM 17501 O O . SER A 1 35 ? 14.517 -7.799 6.104 1.00 1.23 35 SER A O 14
ATOM 17509 N N . ASN A 1 36 ? 14.274 -9.989 5.653 1.00 24.12 36 ASN A N 14
ATOM 17510 C CA . ASN A 1 36 ? 15.705 -10.270 5.704 1.00 75.33 36 ASN A CA 14
ATOM 17511 C C . ASN A 1 36 ? 16.259 -10.522 4.305 1.00 61.11 36 ASN A C 14
ATOM 17512 O O . ASN A 1 36 ? 15.616 -11.168 3.478 1.00 73.02 36 ASN A O 14
ATOM 17523 N N . SER A 1 37 ? 17.458 -10.008 4.048 1.00 53.00 37 SER A N 14
ATOM 17524 C CA . SER A 1 37 ? 18.098 -10.174 2.749 1.00 62.15 37 SER A CA 14
ATOM 17525 C C . SER A 1 37 ? 19.573 -10.529 2.911 1.00 1.33 37 SER A C 14
ATOM 17526 O O . SER A 1 37 ? 20.315 -9.840 3.613 1.00 74.51 37 SER A O 14
ATOM 17534 N N . ASP A 1 38 ? 19.991 -11.607 2.258 1.00 62.10 38 ASP A N 14
ATOM 17535 C CA . ASP A 1 38 ? 21.378 -12.054 2.328 1.00 35.13 38 ASP A CA 14
ATOM 17536 C C . ASP A 1 38 ? 22.209 -11.424 1.215 1.00 12.23 38 ASP A C 14
ATOM 17537 O O . ASP A 1 38 ? 22.146 -11.851 0.062 1.00 30.53 38 ASP A O 14
ATOM 17546 N N . ILE A 1 39 ? 22.986 -10.405 1.568 1.00 35.23 39 ILE A N 14
ATOM 17547 C CA . ILE A 1 39 ? 23.829 -9.716 0.599 1.00 32.52 39 ILE A CA 14
ATOM 17548 C C . ILE A 1 39 ? 23.050 -9.383 -0.668 1.00 53.14 39 ILE A C 14
ATOM 17549 O O . ILE A 1 39 ? 23.620 -9.291 -1.756 1.00 23.11 39 ILE A O 14
ATOM 17565 N N . THR A 1 40 ? 21.741 -9.200 -0.522 1.00 20.25 40 THR A N 14
ATOM 17566 C CA . THR A 1 40 ? 20.883 -8.876 -1.654 1.00 13.22 40 THR A CA 14
ATOM 17567 C C . THR A 1 40 ? 21.311 -7.569 -2.312 1.00 21.21 40 THR A C 14
ATOM 17568 O O . THR A 1 40 ? 21.105 -7.369 -3.509 1.00 60.41 40 THR A O 14
ATOM 17579 N N . ASP A 1 41 ? 21.908 -6.683 -1.523 1.00 25.01 41 ASP A N 14
ATOM 17580 C CA . ASP A 1 41 ? 22.368 -5.395 -2.030 1.00 20.20 41 ASP A CA 14
ATOM 17581 C C . ASP A 1 41 ? 23.813 -5.484 -2.510 1.00 24.53 41 ASP A C 14
ATOM 17582 O O . ASP A 1 41 ? 24.419 -4.477 -2.874 1.00 22.05 41 ASP A O 14
ATOM 17591 N N . GLN A 1 42 ? 24.359 -6.696 -2.506 1.00 30.50 42 GLN A N 14
ATOM 17592 C CA . GLN A 1 42 ? 25.734 -6.916 -2.939 1.00 72.02 42 GLN A CA 14
ATOM 17593 C C . GLN A 1 42 ? 26.701 -6.050 -2.140 1.00 4.24 42 GLN A C 14
ATOM 17594 O O . GLN A 1 42 ? 27.300 -5.115 -2.672 1.00 73.04 42 GLN A O 14
ATOM 17608 N N . VAL A 1 43 ? 26.850 -6.366 -0.857 1.00 62.42 43 VAL A N 14
ATOM 17609 C CA . VAL A 1 43 ? 27.746 -5.617 0.016 1.00 31.52 43 VAL A CA 14
ATOM 17610 C C . VAL A 1 43 ? 29.152 -5.546 -0.569 1.00 53.02 43 VAL A C 14
ATOM 17611 O O . VAL A 1 43 ? 29.705 -6.554 -1.010 1.00 4.12 43 VAL A O 14
ATOM 17624 N N . THR A 1 44 ? 29.726 -4.347 -0.571 1.00 10.12 44 THR A N 14
ATOM 17625 C CA . THR A 1 44 ? 31.067 -4.143 -1.103 1.00 5.34 44 THR A CA 14
ATOM 17626 C C . THR A 1 44 ? 32.112 -4.190 0.007 1.00 53.41 44 THR A C 14
ATOM 17627 O O . THR A 1 44 ? 32.154 -3.313 0.870 1.00 51.53 44 THR A O 14
ATOM 17638 N N . TRP A 1 45 ? 32.953 -5.217 -0.022 1.00 33.00 45 TRP A N 14
ATOM 17639 C CA . TRP A 1 45 ? 33.998 -5.377 0.982 1.00 23.13 45 TRP A CA 14
ATOM 17640 C C . TRP A 1 45 ? 35.354 -4.951 0.429 1.00 32.33 45 TRP A C 14
ATOM 17641 O O . TRP A 1 45 ? 35.613 -5.075 -0.768 1.00 31.52 45 TRP A O 14
ATOM 17662 N N . ASP A 1 46 ? 36.215 -4.450 1.308 1.00 50.55 46 ASP A N 14
ATOM 17663 C CA . ASP A 1 46 ? 37.545 -4.007 0.907 1.00 43.44 46 ASP A CA 14
ATOM 17664 C C . ASP A 1 46 ? 38.534 -4.142 2.060 1.00 11.15 46 ASP A C 14
ATOM 17665 O O . ASP A 1 46 ? 38.176 -3.954 3.223 1.00 12.40 46 ASP A O 14
ATOM 17674 N N . SER A 1 47 ? 39.779 -4.471 1.731 1.00 51.40 47 SER A N 14
ATOM 17675 C CA . SER A 1 47 ? 40.818 -4.636 2.740 1.00 24.12 47 SER A CA 14
ATOM 17676 C C . SER A 1 47 ? 42.012 -3.732 2.444 1.00 35.54 47 SER A C 14
ATOM 17677 O O . SER A 1 47 ? 42.285 -3.405 1.290 1.00 62.12 47 SER A O 14
ATOM 17685 N N . SER A 1 48 ? 42.718 -3.333 3.497 1.00 43.22 48 SER A N 14
ATOM 17686 C CA . SER A 1 48 ? 43.880 -2.464 3.352 1.00 42.31 48 SER A CA 14
ATOM 17687 C C . SER A 1 48 ? 45.158 -3.285 3.204 1.00 14.31 48 SER A C 14
ATOM 17688 O O . SER A 1 48 ? 45.109 -4.499 3.015 1.00 63.32 48 SER A O 14
ATOM 17696 N N . ASN A 1 49 ? 46.300 -2.611 3.292 1.00 30.00 49 ASN A N 14
ATOM 17697 C CA . ASN A 1 49 ? 47.592 -3.277 3.168 1.00 55.04 49 ASN A CA 14
ATOM 17698 C C . ASN A 1 49 ? 47.721 -3.963 1.811 1.00 45.20 49 ASN A C 14
ATOM 17699 O O . ASN A 1 49 ? 46.817 -3.894 0.978 1.00 11.11 49 ASN A O 14
ATOM 17710 N N . THR A 1 50 ? 48.853 -4.626 1.595 1.00 5.30 50 THR A N 14
ATOM 17711 C CA . THR A 1 50 ? 49.103 -5.324 0.340 1.00 11.23 50 THR A CA 14
ATOM 17712 C C . THR A 1 50 ? 49.840 -6.636 0.579 1.00 64.55 50 THR A C 14
ATOM 17713 O O . THR A 1 50 ? 50.483 -7.171 -0.325 1.00 71.42 50 THR A O 14
ATOM 17724 N N . ASP A 1 51 ? 49.743 -7.151 1.799 1.00 3.14 51 ASP A N 14
ATOM 17725 C CA . ASP A 1 51 ? 50.400 -8.403 2.156 1.00 22.10 51 ASP A CA 14
ATOM 17726 C C . ASP A 1 51 ? 49.498 -9.595 1.852 1.00 24.53 51 ASP A C 14
ATOM 17727 O O . ASP A 1 51 ? 49.714 -10.317 0.878 1.00 40.54 51 ASP A O 14
ATOM 17736 N N . ILE A 1 52 ? 48.490 -9.797 2.693 1.00 34.11 52 ILE A N 14
ATOM 17737 C CA . ILE A 1 52 ? 47.556 -10.902 2.514 1.00 12.11 52 ILE A CA 14
ATOM 17738 C C . ILE A 1 52 ? 46.231 -10.621 3.216 1.00 62.24 52 ILE A C 14
ATOM 17739 O O . ILE A 1 52 ? 46.043 -10.981 4.379 1.00 64.15 52 ILE A O 14
ATOM 17755 N N . LEU A 1 53 ? 45.314 -9.978 2.501 1.00 65.10 53 LEU A N 14
ATOM 17756 C CA . LEU A 1 53 ? 44.005 -9.650 3.054 1.00 72.32 53 LEU A CA 14
ATOM 17757 C C . LEU A 1 53 ? 42.889 -10.216 2.182 1.00 35.51 53 LEU A C 14
ATOM 17758 O O . LEU A 1 53 ? 42.851 -9.982 0.974 1.00 23.42 53 LEU A O 14
ATOM 17774 N N . SER A 1 54 ? 41.979 -10.961 2.803 1.00 3.23 54 SER A N 14
ATOM 17775 C CA . SER A 1 54 ? 40.862 -11.562 2.084 1.00 43.21 54 SER A CA 14
ATOM 17776 C C . SER A 1 54 ? 39.567 -11.423 2.878 1.00 21.52 54 SER A C 14
ATOM 17777 O O . SER A 1 54 ? 39.459 -11.918 4.001 1.00 40.21 54 SER A O 14
ATOM 17785 N N . ILE A 1 55 ? 38.587 -10.748 2.287 1.00 4.02 55 ILE A N 14
ATOM 17786 C CA . ILE A 1 55 ? 37.299 -10.545 2.938 1.00 21.12 55 ILE A CA 14
ATOM 17787 C C . ILE A 1 55 ? 36.179 -11.235 2.168 1.00 71.35 55 ILE A C 14
ATOM 17788 O O . ILE A 1 55 ? 36.033 -11.044 0.960 1.00 30.53 55 ILE A O 14
ATOM 17804 N N . SER A 1 56 ? 35.389 -12.037 2.874 1.00 33.12 56 SER A N 14
ATOM 17805 C CA . SER A 1 56 ? 34.282 -12.758 2.256 1.00 12.14 56 SER A CA 14
ATOM 17806 C C . SER A 1 56 ? 32.966 -12.438 2.959 1.00 72.21 56 SER A C 14
ATOM 17807 O O . SER A 1 56 ? 32.837 -12.615 4.170 1.00 42.54 56 SER A O 14
ATOM 17815 N N . ASN A 1 57 ? 31.991 -11.967 2.189 1.00 54.42 57 ASN A N 14
ATOM 17816 C CA . ASN A 1 57 ? 30.684 -11.621 2.736 1.00 33.13 57 ASN A CA 14
ATOM 17817 C C . ASN A 1 57 ? 29.577 -11.907 1.725 1.00 25.34 57 ASN A C 14
ATOM 17818 O O . ASN A 1 57 ? 28.850 -11.004 1.314 1.00 33.31 57 ASN A O 14
ATOM 17829 N N . ALA A 1 58 ? 29.457 -13.170 1.330 1.00 62.41 58 ALA A N 14
ATOM 17830 C CA . ALA A 1 58 ? 28.439 -13.577 0.370 1.00 54.54 58 ALA A CA 14
ATOM 17831 C C . ALA A 1 58 ? 27.919 -14.976 0.679 1.00 22.43 58 ALA A C 14
ATOM 17832 O O . ALA A 1 58 ? 27.234 -15.590 -0.139 1.00 44.11 58 ALA A O 14
ATOM 17839 N N . SER A 1 59 ? 28.250 -15.476 1.866 1.00 61.34 59 SER A N 14
ATOM 17840 C CA . SER A 1 59 ? 27.821 -16.806 2.281 1.00 35.44 59 SER A CA 14
ATOM 17841 C C . SER A 1 59 ? 26.388 -16.775 2.806 1.00 23.33 59 SER A C 14
ATOM 17842 O O . SER A 1 59 ? 25.569 -17.626 2.458 1.00 24.24 59 SER A O 14
ATOM 17850 N N . ASP A 1 60 ? 26.094 -15.789 3.646 1.00 41.33 60 ASP A N 14
ATOM 17851 C CA . ASP A 1 60 ? 24.761 -15.645 4.219 1.00 11.50 60 ASP A CA 14
ATOM 17852 C C . ASP A 1 60 ? 24.759 -14.606 5.336 1.00 2.41 60 ASP A C 14
ATOM 17853 O O . ASP A 1 60 ? 24.688 -14.949 6.516 1.00 11.41 60 ASP A O 14
ATOM 17862 N N . SER A 1 61 ? 24.839 -13.335 4.955 1.00 3.44 61 SER A N 14
ATOM 17863 C CA . SER A 1 61 ? 24.852 -12.246 5.925 1.00 11.41 61 SER A CA 14
ATOM 17864 C C . SER A 1 61 ? 26.189 -12.186 6.658 1.00 72.22 61 SER A C 14
ATOM 17865 O O . SER A 1 61 ? 26.886 -11.172 6.621 1.00 52.43 61 SER A O 14
ATOM 17873 N N . HIS A 1 62 ? 26.541 -13.281 7.324 1.00 34.40 62 HIS A N 14
ATOM 17874 C CA . HIS A 1 62 ? 27.794 -13.355 8.066 1.00 63.42 62 HIS A CA 14
ATOM 17875 C C . HIS A 1 62 ? 28.968 -12.922 7.193 1.00 2.42 62 HIS A C 14
ATOM 17876 O O . HIS A 1 62 ? 29.048 -13.281 6.019 1.00 11.42 62 HIS A O 14
ATOM 17890 N N . GLY A 1 63 ? 29.878 -12.146 7.776 1.00 53.13 63 GLY A N 14
ATOM 17891 C CA . GLY A 1 63 ? 31.034 -11.675 7.036 1.00 24.24 63 GLY A CA 14
ATOM 17892 C C . GLY A 1 63 ? 32.338 -12.202 7.603 1.00 41.41 63 GLY A C 14
ATOM 17893 O O . GLY A 1 63 ? 32.768 -11.787 8.680 1.00 0.11 63 GLY A O 14
ATOM 17897 N N . LEU A 1 64 ? 32.969 -13.119 6.878 1.00 51.44 64 LEU A N 14
ATOM 17898 C CA . LEU A 1 64 ? 34.231 -13.704 7.315 1.00 64.31 64 LEU A CA 14
ATOM 17899 C C . LEU A 1 64 ? 35.416 -12.904 6.784 1.00 40.35 64 LEU A C 14
ATOM 17900 O O . LEU A 1 64 ? 35.736 -12.963 5.597 1.00 71.43 64 LEU A O 14
ATOM 17916 N N . ALA A 1 65 ? 36.065 -12.157 7.671 1.00 15.30 65 ALA A N 14
ATOM 17917 C CA . ALA A 1 65 ? 37.216 -11.348 7.292 1.00 4.24 65 ALA A CA 14
ATOM 17918 C C . ALA A 1 65 ? 38.511 -11.952 7.826 1.00 71.12 65 ALA A C 14
ATOM 17919 O O . ALA A 1 65 ? 38.723 -12.019 9.036 1.00 4.45 65 ALA A O 14
ATOM 17926 N N . SER A 1 66 ? 39.373 -12.392 6.915 1.00 73.24 66 SER A N 14
ATOM 17927 C CA . SER A 1 66 ? 40.645 -12.996 7.294 1.00 12.41 66 SER A CA 14
ATOM 17928 C C . SER A 1 66 ? 41.814 -12.117 6.860 1.00 51.31 66 SER A C 14
ATOM 17929 O O . SER A 1 66 ? 41.902 -11.706 5.702 1.00 13.02 66 SER A O 14
ATOM 17937 N N . THR A 1 67 ? 42.712 -11.831 7.798 1.00 72.11 67 THR A N 14
ATOM 17938 C CA . THR A 1 67 ? 43.875 -11.000 7.515 1.00 63.54 67 THR A CA 14
ATOM 17939 C C . THR A 1 67 ? 45.102 -11.495 8.273 1.00 14.21 67 THR A C 14
ATOM 17940 O O . THR A 1 67 ? 44.982 -12.122 9.326 1.00 32.33 67 THR A O 14
ATOM 17951 N N . LEU A 1 68 ? 46.281 -11.208 7.733 1.00 72.23 68 LEU A N 14
ATOM 17952 C CA . LEU A 1 68 ? 47.531 -11.623 8.360 1.00 71.43 68 LEU A CA 14
ATOM 17953 C C . LEU A 1 68 ? 48.689 -10.743 7.901 1.00 12.31 68 LEU A C 14
ATOM 17954 O O . LEU A 1 68 ? 49.510 -11.156 7.084 1.00 24.43 68 LEU A O 14
ATOM 17970 N N . ASN A 1 69 ? 48.748 -9.527 8.435 1.00 41.24 69 ASN A N 14
ATOM 17971 C CA . ASN A 1 69 ? 49.807 -8.588 8.081 1.00 14.13 69 ASN A CA 14
ATOM 17972 C C . ASN A 1 69 ? 50.621 -8.198 9.311 1.00 21.42 69 ASN A C 14
ATOM 17973 O O . ASN A 1 69 ? 50.291 -8.583 10.433 1.00 43.03 69 ASN A O 14
ATOM 17984 N N . GLN A 1 70 ? 51.685 -7.433 9.091 1.00 1.24 70 GLN A N 14
ATOM 17985 C CA . GLN A 1 70 ? 52.546 -6.991 10.182 1.00 24.50 70 GLN A CA 14
ATOM 17986 C C . GLN A 1 70 ? 52.311 -5.519 10.500 1.00 15.31 70 GLN A C 14
ATOM 17987 O O . GLN A 1 70 ? 53.188 -4.681 10.296 1.00 1.03 70 GLN A O 14
ATOM 18001 N N . GLY A 1 71 ? 51.118 -5.210 11.001 1.00 41.21 71 GLY A N 14
ATOM 18002 C CA . GLY A 1 71 ? 50.788 -3.838 11.338 1.00 1.45 71 GLY A CA 14
ATOM 18003 C C . GLY A 1 71 ? 49.310 -3.648 11.615 1.00 52.12 71 GLY A C 14
ATOM 18004 O O . GLY A 1 71 ? 48.725 -4.369 12.422 1.00 2.33 71 GLY A O 14
ATOM 18008 N N . ASN A 1 72 ? 48.704 -2.674 10.944 1.00 41.43 72 ASN A N 14
ATOM 18009 C CA . ASN A 1 72 ? 47.285 -2.390 11.123 1.00 11.31 72 ASN A CA 14
ATOM 18010 C C . ASN A 1 72 ? 46.579 -2.273 9.776 1.00 71.24 72 ASN A C 14
ATOM 18011 O O . ASN A 1 72 ? 47.002 -1.513 8.904 1.00 23.43 72 ASN A O 14
ATOM 18022 N N . VAL A 1 73 ? 45.499 -3.031 9.612 1.00 63.22 73 VAL A N 14
ATOM 18023 C CA . VAL A 1 73 ? 44.733 -3.012 8.372 1.00 71.24 73 VAL A CA 14
ATOM 18024 C C . VAL A 1 73 ? 43.286 -2.605 8.626 1.00 31.10 73 VAL A C 14
ATOM 18025 O O . VAL A 1 73 ? 42.665 -3.049 9.592 1.00 12.21 73 VAL A O 14
ATOM 18038 N N . LYS A 1 74 ? 42.753 -1.758 7.752 1.00 2.43 74 LYS A N 14
ATOM 18039 C CA . LYS A 1 74 ? 41.378 -1.290 7.880 1.00 72.54 74 LYS A CA 14
ATOM 18040 C C . LYS A 1 74 ? 40.511 -1.836 6.749 1.00 2.30 74 LYS A C 14
ATOM 18041 O O . LYS A 1 74 ? 40.785 -1.596 5.573 1.00 73.22 74 LYS A O 14
ATOM 18060 N N . VAL A 1 75 ? 39.464 -2.569 7.113 1.00 12.10 75 VAL A N 14
ATOM 18061 C CA . VAL A 1 75 ? 38.555 -3.146 6.129 1.00 4.23 75 VAL A CA 14
ATOM 18062 C C . VAL A 1 75 ? 37.281 -2.318 6.006 1.00 44.44 75 VAL A C 14
ATOM 18063 O O . VAL A 1 75 ? 36.735 -1.845 7.003 1.00 41.32 75 VAL A O 14
ATOM 18076 N N . THR A 1 76 ? 36.811 -2.145 4.774 1.00 62.40 76 THR A N 14
ATOM 18077 C CA . THR A 1 76 ? 35.601 -1.374 4.519 1.00 44.23 76 THR A CA 14
ATOM 18078 C C . THR A 1 76 ? 34.465 -2.273 4.046 1.00 21.32 76 THR A C 14
ATOM 18079 O O . THR A 1 76 ? 34.676 -3.192 3.255 1.00 50.10 76 THR A O 14
ATOM 18090 N N . ALA A 1 77 ? 33.260 -2.003 4.536 1.00 54.52 77 ALA A N 14
ATOM 18091 C CA . ALA A 1 77 ? 32.089 -2.786 4.161 1.00 61.11 77 ALA A CA 14
ATOM 18092 C C . ALA A 1 77 ? 30.828 -1.928 4.169 1.00 65.20 77 ALA A C 14
ATOM 18093 O O . ALA A 1 77 ? 30.585 -1.174 5.111 1.00 22.42 77 ALA A O 14
ATOM 18100 N N . SER A 1 78 ? 30.030 -2.048 3.113 1.00 42.51 78 SER A N 14
ATOM 18101 C CA . SER A 1 78 ? 28.796 -1.279 2.997 1.00 64.14 78 SER A CA 14
ATOM 18102 C C . SER A 1 78 ? 27.735 -2.068 2.236 1.00 13.12 78 SER A C 14
ATOM 18103 O O . SER A 1 78 ? 28.034 -2.742 1.250 1.00 24.24 78 SER A O 14
ATOM 18111 N N . ILE A 1 79 ? 26.493 -1.978 2.702 1.00 65.21 79 ILE A N 14
ATOM 18112 C CA . ILE A 1 79 ? 25.387 -2.682 2.066 1.00 72.11 79 ILE A CA 14
ATOM 18113 C C . ILE A 1 79 ? 24.205 -1.748 1.829 1.00 71.21 79 ILE A C 14
ATOM 18114 O O . ILE A 1 79 ? 23.892 -0.901 2.664 1.00 4.14 79 ILE A O 14
ATOM 18130 N N . GLY A 1 80 ? 23.550 -1.911 0.683 1.00 15.44 80 GLY A N 14
ATOM 18131 C CA . GLY A 1 80 ? 22.408 -1.076 0.357 1.00 32.23 80 GLY A CA 14
ATOM 18132 C C . GLY A 1 80 ? 22.730 0.403 0.433 1.00 62.11 80 GLY A C 14
ATOM 18133 O O . GLY A 1 80 ? 23.416 0.941 -0.435 1.00 41.11 80 GLY A O 14
ATOM 18137 N N . GLY A 1 81 ? 22.232 1.063 1.474 1.00 4.32 81 GLY A N 14
ATOM 18138 C CA . GLY A 1 81 ? 22.481 2.484 1.639 1.00 33.55 81 GLY A CA 14
ATOM 18139 C C . GLY A 1 81 ? 23.334 2.785 2.855 1.00 0.34 81 GLY A C 14
ATOM 18140 O O . GLY A 1 81 ? 24.005 3.817 2.911 1.00 74.43 81 GLY A O 14
ATOM 18144 N N . ILE A 1 82 ? 23.308 1.885 3.832 1.00 3.24 82 ILE A N 14
ATOM 18145 C CA . ILE A 1 82 ? 24.085 2.061 5.053 1.00 1.11 82 ILE A CA 14
ATOM 18146 C C . ILE A 1 82 ? 25.566 1.793 4.806 1.00 72.10 82 ILE A C 14
ATOM 18147 O O . IL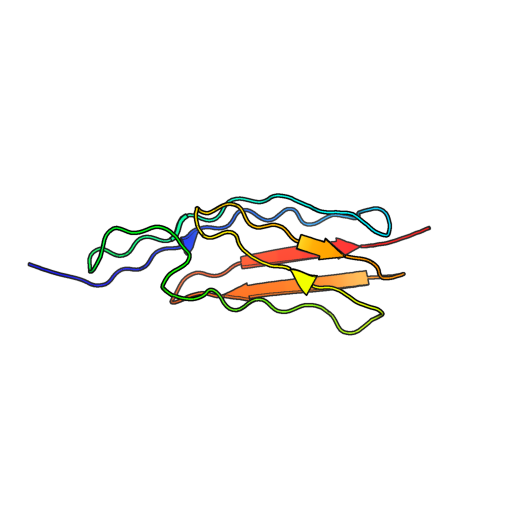E A 1 82 ? 25.926 1.006 3.931 1.00 52.23 82 ILE A O 14
ATOM 18163 N N . GLN A 1 83 ? 26.419 2.451 5.584 1.00 32.14 83 GLN A N 14
ATOM 18164 C CA . GLN A 1 83 ? 27.861 2.282 5.450 1.00 11.12 83 GLN A CA 14
ATOM 18165 C C . GLN A 1 83 ? 28.461 1.693 6.723 1.00 53.42 83 GLN A C 14
ATOM 18166 O O . GLN A 1 83 ? 27.990 1.966 7.826 1.00 24.25 83 GLN A O 14
ATOM 18180 N N . GLY A 1 84 ? 29.503 0.884 6.561 1.00 71.34 84 GLY A N 14
ATOM 18181 C CA . GLY A 1 84 ? 30.150 0.269 7.705 1.00 73.41 84 GLY A CA 14
ATOM 18182 C C . GLY A 1 84 ? 31.659 0.400 7.657 1.00 21.45 84 GLY A C 14
ATOM 18183 O O . GLY A 1 84 ? 32.257 0.379 6.582 1.00 42.02 84 GLY A O 14
ATOM 18187 N N . SER A 1 85 ? 32.277 0.536 8.826 1.00 13.55 85 SER A N 14
ATOM 18188 C CA . SER A 1 85 ? 33.725 0.677 8.914 1.00 45.23 85 SER A CA 14
ATOM 18189 C C . SER A 1 85 ? 34.268 -0.041 10.145 1.00 32.35 85 SER A C 14
ATOM 18190 O O . SER A 1 85 ? 33.711 0.067 11.238 1.00 13.04 85 SER A O 14
ATOM 18198 N N . THR A 1 86 ? 35.360 -0.777 9.961 1.00 50.30 86 THR A N 14
ATOM 18199 C CA . THR A 1 86 ? 35.978 -1.515 11.055 1.00 4.41 86 THR A CA 14
ATOM 18200 C C . THR A 1 86 ? 37.499 -1.482 10.950 1.00 12.23 86 THR A C 14
ATOM 18201 O O . THR A 1 86 ? 38.052 -1.343 9.859 1.00 25.14 86 THR A O 14
ATOM 18212 N N . ASP A 1 87 ? 38.169 -1.611 12.090 1.00 15.22 87 ASP A N 14
ATOM 18213 C CA . ASP A 1 87 ? 39.626 -1.598 12.126 1.00 3.32 87 ASP A CA 14
ATOM 18214 C C . ASP A 1 87 ? 40.169 -2.927 12.641 1.00 62.34 87 ASP A C 14
ATOM 18215 O O . ASP A 1 87 ? 39.711 -3.444 13.660 1.00 23.10 87 ASP A O 14
ATOM 18224 N N . PHE A 1 88 ? 41.147 -3.477 11.928 1.00 40.20 88 PHE A N 14
ATOM 18225 C CA . PHE A 1 88 ? 41.751 -4.748 12.311 1.00 0.41 88 PHE A CA 14
ATOM 18226 C C . PHE A 1 88 ? 43.267 -4.617 12.425 1.00 0.21 88 PHE A C 14
ATOM 18227 O O . PHE A 1 88 ? 43.958 -4.381 11.434 1.00 60.34 88 PHE A O 14
ATOM 18244 N N . LYS A 1 89 ? 43.778 -4.771 13.642 1.00 42.42 89 LYS A N 14
ATOM 18245 C CA . LYS A 1 89 ? 45.212 -4.671 13.888 1.00 11.22 89 LYS A CA 14
ATOM 18246 C C . LYS A 1 89 ? 45.822 -6.050 14.118 1.00 53.02 89 LYS A C 14
ATOM 18247 O O . LYS A 1 89 ? 45.584 -6.681 15.147 1.00 34.54 89 LYS A O 14
ATOM 18266 N N . VAL A 1 90 ? 46.611 -6.511 13.153 1.00 73.44 90 VAL A N 14
ATOM 18267 C CA . VAL A 1 90 ? 47.257 -7.815 13.251 1.00 40.40 90 VAL A CA 14
ATOM 18268 C C . VAL A 1 90 ? 48.728 -7.672 13.625 1.00 0.31 90 VAL A C 14
ATOM 18269 O O . VAL A 1 90 ? 49.542 -7.209 12.825 1.00 21.11 90 VAL A O 14
ATOM 18282 N N . THR A 1 91 ? 49.064 -8.073 14.847 1.00 11.44 91 THR A N 14
ATOM 18283 C CA . THR A 1 91 ? 50.437 -7.989 15.329 1.00 71.01 91 THR A CA 14
ATOM 18284 C C . THR A 1 91 ? 51.223 -9.245 14.971 1.00 74.32 91 THR A C 14
ATOM 18285 O O . THR A 1 91 ? 50.646 -10.252 14.560 1.00 22.00 91 THR A O 14
ATOM 18296 N N . GLN A 1 92 ? 52.540 -9.179 15.130 1.00 44.10 92 GLN A N 14
ATOM 18297 C CA . GLN A 1 92 ? 53.405 -10.313 14.823 1.00 55.51 92 GLN A CA 14
ATOM 18298 C C . GLN A 1 92 ? 53.218 -11.431 15.843 1.00 62.12 92 GLN A C 14
ATOM 18299 O O . GLN A 1 92 ? 53.014 -11.175 17.030 1.00 21.31 92 GLN A O 14
ATOM 18313 N N . MET A 1 1 ? 10.032 -7.866 -7.854 1.00 64.13 1 MET A N 15
ATOM 18314 C CA . MET A 1 1 ? 9.450 -6.570 -7.525 1.00 25.24 1 MET A CA 15
ATOM 18315 C C . MET A 1 1 ? 9.444 -6.345 -6.016 1.00 21.11 1 MET A C 15
ATOM 18316 O O . MET A 1 1 ? 8.395 -6.324 -5.372 1.00 1.22 1 MET A O 15
ATOM 18330 N N . PRO A 1 2 ? 10.642 -6.173 -5.437 1.00 71.32 2 PRO A N 15
ATOM 18331 C CA . PRO A 1 2 ? 10.800 -5.947 -3.998 1.00 3.44 2 PRO A CA 15
ATOM 18332 C C . PRO A 1 2 ? 10.286 -4.577 -3.566 1.00 63.34 2 PRO A C 15
ATOM 18333 O O . PRO A 1 2 ? 10.270 -3.633 -4.356 1.00 33.42 2 PRO A O 15
ATOM 18344 N N . ALA A 1 3 ? 9.868 -4.476 -2.309 1.00 30.50 3 ALA A N 15
ATOM 18345 C CA . ALA A 1 3 ? 9.356 -3.222 -1.773 1.00 11.44 3 ALA A CA 15
ATOM 18346 C C . ALA A 1 3 ? 10.415 -2.126 -1.833 1.00 31.13 3 ALA A C 15
ATOM 18347 O O . ALA A 1 3 ? 11.461 -2.295 -2.458 1.00 24.02 3 ALA A O 15
ATOM 18354 N N . ALA A 1 4 ? 10.136 -1.003 -1.179 1.00 55.14 4 ALA A N 15
ATOM 18355 C CA . ALA A 1 4 ? 11.065 0.120 -1.158 1.00 20.42 4 ALA A CA 15
ATOM 18356 C C . ALA A 1 4 ? 12.176 -0.107 -0.138 1.00 61.13 4 ALA A C 15
ATOM 18357 O O . ALA A 1 4 ? 11.954 -0.706 0.915 1.00 15.51 4 ALA A O 15
ATOM 18364 N N . LEU A 1 5 ? 13.373 0.373 -0.458 1.00 14.54 5 LEU A N 15
ATOM 18365 C CA . LEU A 1 5 ? 14.520 0.223 0.431 1.00 72.41 5 LEU A CA 15
ATOM 18366 C C . LEU A 1 5 ? 14.489 1.267 1.542 1.00 41.21 5 LEU A C 15
ATOM 18367 O O . LEU A 1 5 ? 13.636 2.155 1.551 1.00 72.51 5 LEU A O 15
ATOM 18383 N N . VAL A 1 6 ? 15.427 1.157 2.477 1.00 24.21 6 VAL A N 15
ATOM 18384 C CA . VAL A 1 6 ? 15.510 2.094 3.591 1.00 22.43 6 VAL A CA 15
ATOM 18385 C C . VAL A 1 6 ? 16.947 2.242 4.079 1.00 41.24 6 VAL A C 15
ATOM 18386 O O . VAL A 1 6 ? 17.599 3.254 3.822 1.00 11.40 6 VAL A O 15
ATOM 18399 N N . SER A 1 7 ? 17.435 1.226 4.783 1.00 44.22 7 SER A N 15
ATOM 18400 C CA . SER A 1 7 ? 18.795 1.245 5.310 1.00 61.35 7 SER A CA 15
ATOM 18401 C C . SER A 1 7 ? 19.108 -0.051 6.052 1.00 52.02 7 SER A C 15
ATOM 18402 O O . SER A 1 7 ? 18.218 -0.863 6.306 1.00 22.43 7 SER A O 15
ATOM 18410 N N . ILE A 1 8 ? 20.378 -0.236 6.396 1.00 73.40 8 ILE A N 15
ATOM 18411 C CA . ILE A 1 8 ? 20.808 -1.432 7.110 1.00 65.13 8 ILE A CA 15
ATOM 18412 C C . ILE A 1 8 ? 21.691 -1.073 8.301 1.00 72.54 8 ILE A C 15
ATOM 18413 O O . ILE A 1 8 ? 22.460 -0.114 8.250 1.00 63.05 8 ILE A O 15
ATOM 18429 N N . SER A 1 9 ? 21.575 -1.852 9.372 1.00 61.03 9 SER A N 15
ATOM 18430 C CA . SER A 1 9 ? 22.361 -1.616 10.577 1.00 11.30 9 SER A CA 15
ATOM 18431 C C . SER A 1 9 ? 23.608 -2.494 10.593 1.00 21.24 9 SER A C 15
ATOM 18432 O O . SER A 1 9 ? 23.520 -3.715 10.728 1.00 2.21 9 SER A O 15
ATOM 18440 N N . VAL A 1 10 ? 24.770 -1.864 10.455 1.00 42.20 10 VAL A N 15
ATOM 18441 C CA . 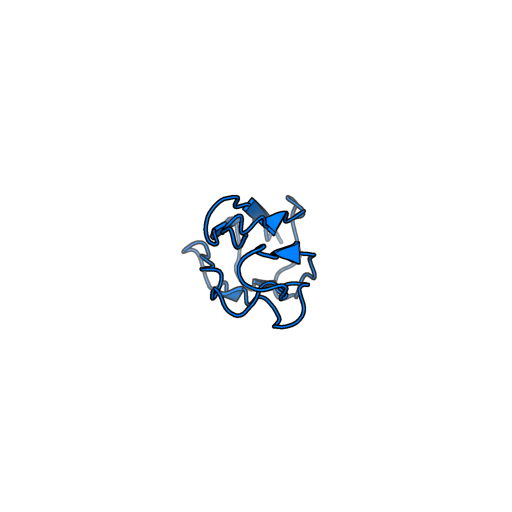VAL A 1 10 ? 26.037 -2.586 10.455 1.00 74.43 10 VAL A CA 15
ATOM 18442 C C . VAL A 1 10 ? 26.662 -2.601 11.845 1.00 14.42 10 VAL A C 15
ATOM 18443 O O . VAL A 1 10 ? 26.710 -1.576 12.526 1.00 42.04 10 VAL A O 15
ATOM 18456 N N . SER A 1 11 ? 27.139 -3.769 12.261 1.00 24.03 11 SER A N 15
ATOM 18457 C CA . SER A 1 11 ? 27.759 -3.918 13.573 1.00 60.12 11 SER A CA 15
ATOM 18458 C C . SER A 1 11 ? 29.249 -4.219 13.439 1.00 52.12 11 SER A C 15
ATOM 18459 O O . SER A 1 11 ? 29.702 -5.344 13.648 1.00 23.23 11 SER A O 15
ATOM 18467 N N . PRO A 1 12 ? 30.030 -3.189 13.081 1.00 54.21 12 PRO A N 15
ATOM 18468 C CA . PRO A 1 12 ? 31.480 -3.317 12.911 1.00 40.51 12 PRO A CA 15
ATOM 18469 C C . PRO A 1 12 ? 32.202 -3.531 14.237 1.00 44.53 12 PRO A C 15
ATOM 18470 O O . PRO A 1 12 ? 31.757 -3.057 15.283 1.00 51.25 12 PRO A O 15
ATOM 18481 N N . THR A 1 13 ? 33.321 -4.247 14.187 1.00 21.10 13 THR A N 15
ATOM 18482 C CA . THR A 1 13 ? 34.105 -4.524 15.384 1.00 70.40 13 THR A CA 15
ATOM 18483 C C . THR A 1 13 ? 35.490 -3.894 15.293 1.00 52.33 13 THR A C 15
ATOM 18484 O O . THR A 1 13 ? 36.311 -4.293 14.468 1.00 14.00 13 THR A O 15
ATOM 18495 N N . ASN A 1 14 ? 35.743 -2.907 16.146 1.00 12.40 14 ASN A N 15
ATOM 18496 C CA . ASN A 1 14 ? 37.030 -2.221 16.161 1.00 14.52 14 ASN A CA 15
ATOM 18497 C C . ASN A 1 14 ? 37.908 -2.738 17.296 1.00 5.20 14 ASN A C 15
ATOM 18498 O O . ASN A 1 14 ? 37.795 -2.289 18.437 1.00 42.04 14 ASN A O 15
ATOM 18509 N N . SER A 1 15 ? 38.785 -3.684 16.974 1.00 33.14 15 SER A N 15
ATOM 18510 C CA . SER A 1 15 ? 39.681 -4.265 17.967 1.00 61.11 15 SER A CA 15
ATOM 18511 C C . SER A 1 15 ? 40.918 -4.860 17.300 1.00 13.00 15 SER A C 15
ATOM 18512 O O . SER A 1 15 ? 41.162 -4.645 16.112 1.00 32.12 15 SER A O 15
ATOM 18520 N N . THR A 1 16 ? 41.697 -5.610 18.074 1.00 74.04 16 THR A N 15
ATOM 18521 C CA . THR A 1 16 ? 42.909 -6.236 17.560 1.00 14.41 16 THR A CA 15
ATOM 18522 C C . THR A 1 16 ? 42.716 -7.736 17.372 1.00 54.01 16 THR A C 15
ATOM 18523 O O . THR A 1 16 ? 41.878 -8.352 18.031 1.00 11.11 16 THR A O 15
ATOM 18534 N N . VAL A 1 17 ? 43.496 -8.320 16.468 1.00 5.33 17 VAL A N 15
ATOM 18535 C CA . VAL A 1 17 ? 43.413 -9.749 16.195 1.00 75.34 17 VAL A CA 15
ATOM 18536 C C . VAL A 1 17 ? 44.800 -10.374 16.104 1.00 3.02 17 VAL A C 15
ATOM 18537 O O . VAL A 1 17 ? 45.779 -9.695 15.795 1.00 11.24 17 VAL A O 15
ATOM 18550 N N . ALA A 1 18 ? 44.877 -11.673 16.375 1.00 3.34 18 ALA A N 15
ATOM 18551 C CA . ALA A 1 18 ? 46.145 -12.390 16.322 1.00 31.32 18 ALA A CA 15
ATOM 18552 C C . ALA A 1 18 ? 46.637 -12.530 14.886 1.00 42.53 18 ALA A C 15
ATOM 18553 O O . ALA A 1 18 ? 45.897 -12.269 13.937 1.00 44.23 18 ALA A O 15
ATOM 18560 N N . LYS A 1 19 ? 47.891 -12.941 14.732 1.00 20.42 19 LYS A N 15
ATOM 18561 C CA . LYS A 1 19 ? 48.483 -13.116 13.411 1.00 22.23 19 LYS A CA 15
ATOM 18562 C C . LYS A 1 19 ? 47.705 -14.146 12.598 1.00 2.21 19 LYS A C 15
ATOM 18563 O O . LYS A 1 19 ? 47.544 -15.290 13.019 1.00 34.34 19 LYS A O 15
ATOM 18582 N N . GLY A 1 20 ? 47.226 -13.731 11.429 1.00 1.01 20 GLY A N 15
ATOM 18583 C CA . GLY A 1 20 ? 46.472 -14.630 10.575 1.00 22.22 20 GLY A CA 15
ATOM 18584 C C . GLY A 1 20 ? 45.255 -15.206 11.271 1.00 31.10 20 GLY A C 15
ATOM 18585 O O . GLY A 1 20 ? 45.353 -16.205 11.985 1.00 3.45 20 GLY A O 15
ATOM 18589 N N . LEU A 1 21 ? 44.104 -14.576 11.065 1.00 41.44 21 LEU A N 15
ATOM 18590 C CA . LEU A 1 21 ? 42.862 -15.030 11.679 1.00 34.40 21 LEU A CA 15
ATOM 18591 C C . LEU A 1 21 ? 41.658 -14.634 10.831 1.00 55.42 21 LEU A C 15
ATOM 18592 O O . LEU A 1 21 ? 41.809 -14.074 9.745 1.00 22.03 21 LEU A O 15
ATOM 18608 N N . GLN A 1 22 ? 40.463 -14.926 11.335 1.00 10.40 22 GLN A N 15
ATOM 18609 C CA . GLN A 1 22 ? 39.233 -14.598 10.624 1.00 42.44 22 GLN A CA 15
ATOM 18610 C C . GLN A 1 22 ? 38.177 -14.057 11.582 1.00 23.34 22 GLN A C 15
ATOM 18611 O O . GLN A 1 22 ? 38.014 -14.566 12.691 1.00 71.34 22 GLN A O 15
ATOM 18625 N N . GLU A 1 23 ? 37.464 -13.023 11.148 1.00 72.24 23 GLU A N 15
ATOM 18626 C CA . GLU A 1 23 ? 36.424 -12.414 11.969 1.00 45.20 23 GLU A CA 15
ATOM 18627 C C . GLU A 1 23 ? 35.068 -12.490 11.274 1.00 12.25 23 GLU A C 15
ATOM 18628 O O . GLU A 1 23 ? 34.981 -12.417 10.050 1.00 51.44 23 GLU A O 15
ATOM 18640 N N . ASN A 1 24 ? 34.011 -12.638 12.067 1.00 3.33 24 ASN A N 15
ATOM 18641 C CA . ASN A 1 24 ? 32.658 -12.725 11.529 1.00 5.05 24 ASN A CA 15
ATOM 18642 C C . ASN A 1 24 ? 31.941 -11.383 11.642 1.00 71.24 24 ASN A C 15
ATOM 18643 O O . ASN A 1 24 ? 32.068 -10.681 12.645 1.00 44.23 24 ASN A O 15
ATOM 18654 N N . PHE A 1 25 ? 31.186 -11.034 10.605 1.00 12.04 25 PHE A N 15
ATOM 18655 C CA . PHE A 1 25 ? 30.448 -9.776 10.587 1.00 73.42 25 PHE A CA 15
ATOM 18656 C C . PHE A 1 25 ? 28.946 -10.026 10.686 1.00 54.12 25 PHE A C 15
ATOM 18657 O O . PHE A 1 25 ? 28.487 -11.165 10.603 1.00 33.44 25 PHE A O 15
ATOM 18674 N N . LYS A 1 26 ? 28.184 -8.952 10.864 1.00 40.33 26 LYS A N 15
ATOM 18675 C CA . LYS A 1 26 ? 26.734 -9.051 10.974 1.00 75.33 26 LYS A CA 15
ATOM 18676 C C . LYS A 1 26 ? 26.055 -7.844 10.333 1.00 22.52 26 LYS A C 15
ATOM 18677 O O . LYS A 1 26 ? 26.371 -6.700 10.656 1.00 40.44 26 LYS A O 15
ATOM 18696 N N . ALA A 1 27 ? 25.121 -8.109 9.426 1.00 41.04 27 ALA A N 15
ATOM 18697 C CA . ALA A 1 27 ? 24.396 -7.045 8.743 1.00 0.51 27 ALA A CA 15
ATOM 18698 C C . ALA A 1 27 ? 22.916 -7.387 8.609 1.00 0.33 27 ALA A C 15
ATOM 18699 O O . ALA A 1 27 ? 22.549 -8.356 7.944 1.00 23.34 27 ALA A O 15
ATOM 18706 N N . THR A 1 28 ? 22.068 -6.585 9.246 1.00 50.21 28 THR A N 15
ATOM 18707 C CA . THR A 1 28 ? 20.628 -6.804 9.200 1.00 51.25 28 THR A CA 15
ATOM 18708 C C . THR A 1 28 ? 19.912 -5.621 8.556 1.00 23.43 28 THR A C 15
ATOM 18709 O O . THR A 1 28 ? 19.747 -4.572 9.176 1.00 41.52 28 THR A O 15
ATOM 18720 N N . GLY A 1 29 ? 19.488 -5.799 7.309 1.00 64.44 29 GLY A N 15
ATOM 18721 C CA . GLY A 1 29 ? 18.795 -4.738 6.602 1.00 34.44 29 GLY A CA 15
ATOM 18722 C C . GLY A 1 29 ? 17.309 -4.717 6.903 1.00 50.21 29 GLY A C 15
ATOM 18723 O O . GLY A 1 29 ? 16.671 -5.767 6.988 1.00 1.42 29 GLY A O 15
ATOM 18727 N N . ILE A 1 30 ? 16.757 -3.519 7.065 1.00 22.04 30 ILE A N 15
ATOM 18728 C CA . ILE A 1 30 ? 15.338 -3.366 7.359 1.00 53.12 30 ILE A CA 15
ATOM 18729 C C . ILE A 1 30 ? 14.662 -2.450 6.344 1.00 61.34 30 ILE A C 15
ATOM 18730 O O . ILE A 1 30 ? 14.887 -1.240 6.337 1.00 12.23 30 ILE A O 15
ATOM 18746 N N . PHE A 1 31 ? 13.832 -3.036 5.487 1.00 32.13 31 PHE A N 15
ATOM 18747 C CA . PHE A 1 31 ? 13.122 -2.273 4.467 1.00 32.13 31 PHE A CA 15
ATOM 18748 C C . PHE A 1 31 ? 11.662 -2.708 4.381 1.00 13.41 31 PHE A C 15
ATOM 18749 O O . PHE A 1 31 ? 11.243 -3.657 5.045 1.00 65.02 31 PHE A O 15
ATOM 18766 N N . THR A 1 32 ? 10.889 -2.005 3.558 1.00 31.23 32 THR A N 15
ATOM 18767 C CA . THR A 1 32 ? 9.476 -2.316 3.386 1.00 55.24 32 THR A CA 15
ATOM 18768 C C . THR A 1 32 ? 9.287 -3.711 2.801 1.00 54.33 32 THR A C 15
ATOM 18769 O O . THR A 1 32 ? 8.189 -4.267 2.840 1.00 61.23 32 THR A O 15
ATOM 18780 N N . ASP A 1 33 ? 10.363 -4.271 2.260 1.00 52.14 33 ASP A N 15
ATOM 18781 C CA . ASP A 1 33 ? 10.316 -5.603 1.668 1.00 53.12 33 ASP A CA 15
ATOM 18782 C C . ASP A 1 33 ? 10.651 -6.670 2.705 1.00 74.42 33 ASP A C 15
ATOM 18783 O O . ASP A 1 33 ? 11.127 -7.752 2.364 1.00 32.44 33 ASP A O 15
ATOM 18792 N N . ASN A 1 34 ? 10.399 -6.357 3.972 1.00 70.13 34 ASN A N 15
ATOM 18793 C CA . ASN A 1 34 ? 10.675 -7.289 5.059 1.00 44.00 34 ASN A CA 15
ATOM 18794 C C . ASN A 1 34 ? 12.173 -7.366 5.342 1.00 73.55 34 ASN A C 15
ATOM 18795 O O . ASN A 1 34 ? 12.942 -7.881 4.530 1.00 21.11 34 ASN A O 15
ATOM 18806 N N . SER A 1 35 ? 12.579 -6.852 6.498 1.00 35.21 35 SER A N 15
ATOM 18807 C CA . SER A 1 35 ? 13.984 -6.860 6.887 1.00 71.01 35 SER A CA 15
ATOM 18808 C C . SER A 1 35 ? 14.632 -8.200 6.553 1.00 45.00 35 SER A C 15
ATOM 18809 O O . SER A 1 35 ? 14.322 -9.221 7.164 1.00 22.51 35 SER A O 15
ATOM 18817 N N . ASN A 1 36 ? 15.535 -8.186 5.578 1.00 64.42 36 ASN A N 15
ATOM 18818 C CA . ASN A 1 36 ? 16.228 -9.400 5.161 1.00 64.12 36 ASN A CA 15
ATOM 18819 C C . ASN A 1 36 ? 17.689 -9.370 5.599 1.00 24.23 36 ASN A C 15
ATOM 18820 O O . ASN A 1 36 ? 18.199 -8.335 6.027 1.00 13.52 36 ASN A O 15
ATOM 18831 N N . SER A 1 37 ? 18.358 -10.514 5.489 1.00 1.31 37 SER A N 15
ATOM 18832 C CA . SER A 1 37 ? 19.760 -10.620 5.877 1.00 13.10 37 SER A CA 15
ATOM 18833 C C . SER A 1 37 ? 20.672 -10.134 4.755 1.00 2.52 37 SER A C 15
ATOM 18834 O O . SER A 1 37 ? 20.247 -10.003 3.607 1.00 25.30 37 SER A O 15
ATOM 18842 N N . ASP A 1 38 ? 21.928 -9.867 5.097 1.00 51.54 38 ASP A N 15
ATOM 18843 C CA . ASP A 1 38 ? 22.902 -9.395 4.119 1.00 23.33 38 ASP A CA 15
ATOM 18844 C C . ASP A 1 38 ? 23.195 -10.474 3.081 1.00 44.43 38 ASP A C 15
ATOM 18845 O O . ASP A 1 38 ? 23.911 -11.437 3.357 1.00 41.20 38 ASP A O 15
ATOM 18854 N N . ILE A 1 39 ? 22.637 -10.305 1.887 1.00 70.21 39 ILE A N 15
ATOM 18855 C CA . ILE A 1 39 ? 22.839 -11.264 0.808 1.00 73.03 39 ILE A CA 15
ATOM 18856 C C . ILE A 1 39 ? 22.117 -10.824 -0.461 1.00 54.41 39 ILE A C 15
ATOM 18857 O O . ILE A 1 39 ? 22.628 -10.988 -1.569 1.00 73.34 39 ILE A O 15
ATOM 18873 N N . THR A 1 40 ? 20.924 -10.260 -0.292 1.00 22.42 40 THR A N 15
ATOM 18874 C CA . THR A 1 40 ? 20.131 -9.795 -1.423 1.00 23.04 40 THR A CA 15
ATOM 18875 C C . THR A 1 40 ? 20.814 -8.630 -2.130 1.00 73.13 40 THR A C 15
ATOM 18876 O O . THR A 1 40 ? 20.866 -8.583 -3.359 1.00 41.14 40 THR A O 15
ATOM 18887 N N . ASP A 1 41 ? 21.336 -7.693 -1.348 1.00 10.55 41 ASP A N 15
ATOM 18888 C CA . ASP A 1 41 ? 22.017 -6.528 -1.900 1.00 5.41 41 ASP A CA 15
ATOM 18889 C C . ASP A 1 41 ? 23.522 -6.765 -1.977 1.00 45.53 41 ASP A C 15
ATOM 18890 O O . ASP A 1 41 ? 24.233 -6.068 -2.701 1.00 50.24 41 ASP A O 15
ATOM 18899 N N . GLN A 1 42 ? 24.001 -7.751 -1.226 1.00 14.13 42 GLN A N 15
ATOM 18900 C CA . GLN A 1 42 ? 25.421 -8.078 -1.208 1.00 45.25 42 GLN A CA 15
ATOM 18901 C C . GLN A 1 42 ? 26.265 -6.827 -0.986 1.00 41.10 42 GLN A C 15
ATOM 18902 O O . GLN A 1 42 ? 26.834 -6.274 -1.927 1.00 52.53 42 GLN A O 15
ATOM 18916 N N . VAL A 1 43 ? 26.342 -6.385 0.266 1.00 73.55 43 VAL A N 15
ATOM 18917 C CA . VAL A 1 43 ? 27.117 -5.200 0.612 1.00 35.00 43 VAL A CA 15
ATOM 18918 C C . VAL A 1 43 ? 28.536 -5.292 0.065 1.00 64.23 43 VAL A C 15
ATOM 18919 O O . VAL A 1 43 ? 29.139 -6.366 0.048 1.00 5.11 43 VAL A O 15
ATOM 18932 N N . THR A 1 44 ? 29.067 -4.158 -0.383 1.00 61.41 44 THR A N 15
ATOM 18933 C CA . THR A 1 44 ? 30.416 -4.110 -0.932 1.00 63.51 44 THR A CA 15
ATOM 18934 C C . THR A 1 44 ? 31.427 -3.688 0.128 1.00 14.32 44 THR A C 15
ATOM 18935 O O . THR A 1 44 ? 31.419 -2.545 0.585 1.00 1.40 44 THR A O 15
ATOM 18946 N N . TRP A 1 45 ? 32.295 -4.616 0.515 1.00 55.44 45 TRP A N 15
ATOM 18947 C CA . TRP A 1 45 ? 33.312 -4.338 1.522 1.00 44.34 45 TRP A CA 15
ATOM 18948 C C . TRP A 1 45 ? 34.667 -4.890 1.093 1.00 43.11 45 TRP A C 15
ATOM 18949 O O . TRP A 1 45 ? 34.743 -5.810 0.278 1.00 4.04 45 TRP A O 15
ATOM 18970 N N . ASP A 1 46 ? 35.734 -4.323 1.646 1.00 60.31 46 ASP A N 15
ATOM 18971 C CA . ASP A 1 46 ? 37.087 -4.761 1.321 1.00 12.42 46 ASP A CA 15
ATOM 18972 C C . ASP A 1 46 ? 38.035 -4.509 2.490 1.00 55.22 46 ASP A C 15
ATOM 18973 O O . ASP A 1 46 ? 37.693 -3.801 3.437 1.00 22.13 46 ASP A O 15
ATOM 18982 N N . SER A 1 47 ? 39.226 -5.094 2.416 1.00 73.02 47 SER A N 15
ATOM 18983 C CA . SER A 1 47 ? 40.221 -4.937 3.470 1.00 62.23 47 SER A CA 15
ATOM 18984 C C . SER A 1 47 ? 41.554 -4.471 2.893 1.00 65.43 47 SER A C 15
ATOM 18985 O O . SER A 1 47 ? 41.888 -4.776 1.748 1.00 63.03 47 SER A O 15
ATOM 18993 N N . SER A 1 48 ? 42.313 -3.731 3.695 1.00 54.54 48 SER A N 15
ATOM 18994 C CA . SER A 1 48 ? 43.608 -3.218 3.264 1.00 62.53 48 SER A CA 15
ATOM 18995 C C . SER A 1 48 ? 44.721 -3.714 4.182 1.00 0.13 48 SER A C 15
ATOM 18996 O O . SER A 1 48 ? 44.699 -3.472 5.388 1.00 34.43 48 SER A O 15
ATOM 19004 N N . ASN A 1 49 ? 45.694 -4.409 3.601 1.00 12.25 49 ASN A N 15
ATOM 19005 C CA . ASN A 1 49 ? 46.816 -4.940 4.367 1.00 51.41 49 ASN A CA 15
ATOM 19006 C C . ASN A 1 49 ? 48.144 -4.553 3.724 1.00 64.01 49 ASN A C 15
ATOM 19007 O O . ASN A 1 49 ? 48.185 -4.098 2.580 1.00 31.31 49 ASN A O 15
ATOM 19018 N N . THR A 1 50 ? 49.231 -4.737 4.467 1.00 23.40 50 THR A N 15
ATOM 19019 C CA . THR A 1 50 ? 50.561 -4.408 3.971 1.00 44.02 50 THR A CA 15
ATOM 19020 C C . THR A 1 50 ? 51.268 -5.645 3.429 1.00 61.21 50 THR A C 15
ATOM 19021 O O . THR A 1 50 ? 52.494 -5.672 3.316 1.00 73.12 50 THR A O 15
ATOM 19032 N N . ASP A 1 51 ? 50.488 -6.667 3.095 1.00 62.34 51 ASP A N 15
ATOM 19033 C CA . ASP A 1 51 ? 51.040 -7.908 2.562 1.00 12.23 51 ASP A CA 15
ATOM 19034 C C . ASP A 1 51 ? 49.976 -8.693 1.801 1.00 2.01 51 ASP A C 15
ATOM 19035 O O . ASP A 1 51 ? 50.063 -8.855 0.584 1.00 64.44 51 ASP A O 15
ATOM 19044 N N . ILE A 1 52 ? 48.974 -9.178 2.526 1.00 23.33 52 ILE A N 15
ATOM 19045 C CA . ILE A 1 52 ? 47.894 -9.946 1.919 1.00 24.31 52 ILE A CA 15
ATOM 19046 C C . ILE A 1 52 ? 46.556 -9.626 2.575 1.00 54.41 52 ILE A C 15
ATOM 19047 O O . ILE A 1 52 ? 46.482 -9.399 3.783 1.00 2.44 52 ILE A O 15
ATOM 19063 N N . LEU A 1 53 ? 45.498 -9.610 1.771 1.00 21.21 53 LEU A N 15
ATOM 19064 C CA . LEU A 1 53 ? 44.160 -9.319 2.273 1.00 34.41 53 LEU A CA 15
ATOM 19065 C C . LEU A 1 53 ? 43.108 -10.129 1.521 1.00 1.01 53 LEU A C 15
ATOM 19066 O O . LEU A 1 53 ? 43.037 -10.084 0.293 1.00 21.30 53 LEU A O 15
ATOM 19082 N N . SER A 1 54 ? 42.292 -10.867 2.267 1.00 51.12 54 SER A N 15
ATOM 19083 C CA . SER A 1 54 ? 41.245 -11.688 1.671 1.00 54.03 54 SER A CA 15
ATOM 19084 C C . SER A 1 54 ? 39.959 -11.607 2.488 1.00 2.05 54 SER A C 15
ATOM 19085 O O . SER A 1 54 ? 39.923 -12.014 3.650 1.00 61.41 54 SER A O 15
ATOM 19093 N N . ILE A 1 55 ? 38.907 -11.078 1.874 1.00 73.34 55 ILE A N 15
ATOM 19094 C CA . ILE A 1 55 ? 37.619 -10.945 2.543 1.00 10.52 55 ILE A CA 15
ATOM 19095 C C . ILE A 1 55 ? 36.512 -11.626 1.747 1.00 73.52 55 ILE A C 15
ATOM 19096 O O . ILE A 1 55 ? 36.327 -11.353 0.561 1.00 11.40 55 ILE A O 15
ATOM 19112 N N . SER A 1 56 ? 35.776 -12.515 2.407 1.00 2.05 56 SER A N 15
ATOM 19113 C CA . SER A 1 56 ? 34.688 -13.238 1.761 1.00 75.11 56 SER A CA 15
ATOM 19114 C C . SER A 1 56 ? 33.394 -13.100 2.559 1.00 64.04 56 SER A C 15
ATOM 19115 O O . SER A 1 56 ? 33.273 -13.632 3.661 1.00 74.31 56 SER A O 15
ATOM 19123 N N . ASN A 1 57 ? 32.431 -12.381 1.992 1.00 40.30 57 ASN A N 15
ATOM 19124 C CA . ASN A 1 57 ? 31.146 -12.171 2.650 1.00 63.14 57 ASN A CA 15
ATOM 19125 C C . ASN A 1 57 ? 30.237 -13.383 2.466 1.00 3.45 57 ASN A C 15
ATOM 19126 O O . ASN A 1 57 ? 29.682 -13.597 1.390 1.00 75.23 57 ASN A O 15
ATOM 19137 N N . ALA A 1 58 ? 30.091 -14.171 3.526 1.00 33.12 58 ALA A N 15
ATOM 19138 C CA . ALA A 1 58 ? 29.247 -15.359 3.484 1.00 65.25 58 ALA A CA 15
ATOM 19139 C C . ALA A 1 58 ? 27.865 -15.032 2.930 1.00 40.34 58 ALA A C 15
ATOM 19140 O O . ALA A 1 58 ? 27.183 -14.135 3.426 1.00 23.11 58 ALA A O 15
ATOM 19147 N N . SER A 1 59 ? 27.457 -15.764 1.898 1.00 44.44 59 SER A N 15
ATOM 19148 C CA . SER A 1 59 ? 26.158 -15.547 1.273 1.00 34.51 59 SER A CA 15
ATOM 19149 C C . SER A 1 59 ? 25.037 -15.646 2.304 1.00 52.44 59 SER A C 15
ATOM 19150 O O . SER A 1 59 ? 23.971 -15.052 2.136 1.00 20.52 59 SER A O 15
ATOM 19158 N N . ASP A 1 60 ? 25.286 -16.399 3.369 1.00 11.42 60 ASP A N 15
ATOM 19159 C CA . ASP A 1 60 ? 24.299 -16.575 4.429 1.00 43.15 60 ASP A CA 15
ATOM 19160 C C . ASP A 1 60 ? 23.804 -15.226 4.939 1.00 13.44 60 ASP A C 15
ATOM 19161 O O . ASP A 1 60 ? 22.653 -14.851 4.717 1.00 75.15 60 ASP A O 15
ATOM 19170 N N . SER A 1 61 ? 24.680 -14.500 5.627 1.00 64.44 61 SER A N 15
ATOM 19171 C CA . SER A 1 61 ? 24.331 -13.195 6.174 1.00 55.23 61 SER A CA 15
ATOM 19172 C C . SER A 1 61 ? 25.529 -12.560 6.872 1.00 11.43 61 SER A C 15
ATOM 19173 O O . SER A 1 61 ? 25.805 -11.372 6.700 1.00 11.21 61 SER A O 15
ATOM 19181 N N . HIS A 1 62 ? 26.238 -13.360 7.662 1.00 42.11 62 HIS A N 15
ATOM 19182 C CA . HIS A 1 62 ? 27.408 -12.877 8.387 1.00 21.31 62 HIS A CA 15
ATOM 19183 C C . HIS A 1 62 ? 28.645 -12.892 7.494 1.00 22.22 62 HIS A C 15
ATOM 19184 O O . HIS A 1 62 ? 28.986 -13.917 6.906 1.00 73.44 62 HIS A O 15
ATOM 19198 N N . GLY A 1 63 ? 29.314 -11.747 7.398 1.00 54.23 63 GLY A N 15
ATOM 19199 C CA . GLY A 1 63 ? 30.505 -11.650 6.574 1.00 35.11 63 GLY A CA 15
ATOM 19200 C C . GLY A 1 63 ? 31.718 -12.274 7.234 1.00 61.43 63 GLY A C 15
ATOM 19201 O O . GLY A 1 63 ? 31.695 -12.586 8.425 1.00 31.32 63 GLY A O 15
ATOM 19205 N N . LEU A 1 64 ? 32.781 -12.459 6.459 1.00 60.32 64 LEU A N 15
ATOM 19206 C CA . LEU A 1 64 ? 34.010 -13.053 6.974 1.00 10.45 64 LEU A CA 15
ATOM 19207 C C . LEU A 1 64 ? 35.235 -12.322 6.435 1.00 65.44 64 LEU A C 15
ATOM 19208 O O . LEU A 1 64 ? 35.441 -12.246 5.224 1.00 64.12 64 LEU A O 15
ATOM 19224 N N . ALA A 1 65 ? 36.047 -11.789 7.342 1.00 42.24 65 ALA A N 15
ATOM 19225 C CA . ALA A 1 65 ? 37.255 -11.069 6.957 1.00 54.33 65 ALA A CA 15
ATOM 19226 C C . ALA A 1 65 ? 38.506 -11.820 7.398 1.00 61.13 65 ALA A C 15
ATOM 19227 O O . ALA A 1 65 ? 38.657 -12.158 8.572 1.00 45.04 65 ALA A O 15
ATOM 19234 N N . SER A 1 66 ? 39.400 -12.079 6.449 1.00 62.31 66 SER A N 15
ATOM 19235 C CA . SER A 1 66 ? 40.637 -12.795 6.739 1.00 30.22 66 SER A CA 15
ATOM 19236 C C . SER A 1 66 ? 41.852 -11.970 6.328 1.00 41.55 66 SER A C 15
ATOM 19237 O O . SER A 1 66 ? 41.926 -11.467 5.205 1.00 32.35 66 SER A O 15
ATOM 19245 N N . THR A 1 67 ? 42.805 -11.833 7.244 1.00 1.24 67 THR A N 15
ATOM 19246 C CA . THR A 1 67 ? 44.017 -11.068 6.979 1.00 12.31 67 THR A CA 15
ATOM 19247 C C . THR A 1 67 ? 45.232 -11.720 7.628 1.00 10.25 67 THR A C 15
ATOM 19248 O O . THR A 1 67 ? 45.143 -12.265 8.730 1.00 51.43 67 THR A O 15
ATOM 19259 N N . LEU A 1 68 ? 46.367 -11.661 6.941 1.00 2.21 68 LEU A N 15
ATOM 19260 C CA . LEU A 1 68 ? 47.602 -12.245 7.452 1.00 62.51 68 LEU A CA 15
ATOM 19261 C C . LEU A 1 68 ? 48.807 -11.389 7.075 1.00 52.01 68 LEU A C 15
ATOM 19262 O O . LEU A 1 68 ? 49.532 -11.702 6.132 1.00 4.20 68 LEU A O 15
ATOM 19278 N N . ASN A 1 69 ? 49.014 -10.308 7.820 1.00 41.01 69 ASN A N 15
ATOM 19279 C CA . ASN A 1 69 ? 50.132 -9.407 7.565 1.00 42.12 69 ASN A CA 15
ATOM 19280 C C . ASN A 1 69 ? 50.641 -8.790 8.864 1.00 24.51 69 ASN A C 15
ATOM 19281 O O . ASN A 1 69 ? 50.057 -8.992 9.928 1.00 23.44 69 ASN A O 15
ATOM 19292 N N . GLN A 1 70 ? 51.733 -8.038 8.768 1.00 72.11 70 GLN A N 15
ATOM 19293 C CA . GLN A 1 70 ? 52.320 -7.392 9.936 1.00 63.42 70 GLN A CA 15
ATOM 19294 C C . GLN A 1 70 ? 51.988 -5.904 9.960 1.00 75.20 70 GLN A C 15
ATOM 19295 O O . GLN A 1 70 ? 52.690 -5.091 9.362 1.00 44.13 70 GLN A O 15
ATOM 19309 N N . GLY A 1 71 ? 50.910 -5.555 10.656 1.00 12.10 71 GLY A N 15
ATOM 19310 C CA . GLY A 1 71 ? 50.502 -4.165 10.745 1.00 43.14 71 GLY A CA 15
ATOM 19311 C C . GLY A 1 71 ? 49.032 -4.012 11.082 1.00 44.12 71 GLY A C 15
ATOM 19312 O O . GLY A 1 71 ? 48.447 -4.871 11.740 1.00 4.54 71 GLY A O 15
ATOM 19316 N N . ASN A 1 72 ? 48.434 -2.914 10.630 1.00 25.14 72 ASN A N 15
ATOM 19317 C CA . ASN A 1 72 ? 47.024 -2.650 10.890 1.00 31.32 72 ASN A CA 15
ATOM 19318 C C . ASN A 1 72 ? 46.219 -2.669 9.594 1.00 22.21 72 ASN A C 15
ATOM 19319 O O . ASN A 1 72 ? 46.717 -2.285 8.536 1.00 40.31 72 ASN A O 15
ATOM 19330 N N . VAL A 1 73 ? 44.972 -3.119 9.685 1.00 54.00 73 VAL A N 15
ATOM 19331 C CA . VAL A 1 73 ? 44.097 -3.187 8.521 1.00 54.33 73 VAL A CA 15
ATOM 19332 C C . VAL A 1 73 ? 42.813 -2.397 8.751 1.00 2.31 73 VAL A C 15
ATOM 19333 O O . VAL A 1 73 ? 42.250 -2.412 9.846 1.00 55.44 73 VAL A O 15
ATOM 19346 N N . LYS A 1 74 ? 42.355 -1.707 7.712 1.00 41.10 74 LYS A N 15
ATOM 19347 C CA . LYS A 1 74 ? 41.136 -0.911 7.799 1.00 64.14 74 LYS A CA 15
ATOM 19348 C C . LYS A 1 74 ? 40.077 -1.431 6.832 1.00 62.10 74 LYS A C 15
ATOM 19349 O O . LYS A 1 74 ? 40.284 -1.446 5.618 1.00 14.24 74 LYS A O 15
ATOM 19368 N N . VAL A 1 75 ? 38.942 -1.856 7.378 1.00 51.24 75 VAL A N 15
ATOM 19369 C CA . VAL A 1 75 ? 37.849 -2.374 6.563 1.00 2.01 75 VAL A CA 15
ATOM 19370 C C . VAL A 1 75 ? 36.701 -1.374 6.483 1.00 22.14 75 VAL A C 15
ATOM 19371 O O . VAL A 1 75 ? 36.298 -0.792 7.491 1.00 3.11 75 VAL A O 15
ATOM 19384 N N . THR A 1 76 ? 36.176 -1.179 5.278 1.00 43.33 76 THR A N 15
ATOM 19385 C CA . THR A 1 76 ? 35.075 -0.249 5.065 1.00 15.43 76 THR A CA 15
ATOM 19386 C C . THR A 1 76 ? 34.098 -0.782 4.023 1.00 1.31 76 THR A C 15
ATOM 19387 O O . THR A 1 76 ? 34.499 -1.434 3.060 1.00 71.41 76 THR A O 15
ATOM 19398 N N . ALA A 1 77 ? 32.815 -0.499 4.222 1.00 52.10 77 ALA A N 15
ATOM 19399 C CA . ALA A 1 77 ? 31.781 -0.948 3.297 1.00 24.03 77 ALA A CA 15
ATOM 19400 C C . ALA A 1 77 ? 30.625 0.044 3.242 1.00 11.44 77 ALA A C 15
ATOM 19401 O O . ALA A 1 77 ? 30.273 0.659 4.249 1.00 24.25 77 ALA A O 15
ATOM 19408 N N . SER A 1 78 ? 30.038 0.197 2.060 1.00 74.22 78 SER A N 15
ATOM 19409 C CA . SER A 1 78 ? 28.923 1.119 1.873 1.00 62.51 78 SER A CA 15
ATOM 19410 C C . SER A 1 78 ? 27.786 0.448 1.107 1.00 5.42 78 SER A C 15
ATOM 19411 O O . SER A 1 78 ? 28.016 -0.252 0.121 1.00 24.31 78 SER A O 15
ATOM 19419 N N . ILE A 1 79 ? 26.560 0.669 1.569 1.00 61.14 79 ILE A N 15
ATOM 19420 C CA . ILE A 1 79 ? 25.387 0.088 0.927 1.00 22.14 79 ILE A CA 15
ATOM 19421 C C . ILE A 1 79 ? 24.234 1.085 0.883 1.00 22.23 79 ILE A C 15
ATOM 19422 O O . ILE A 1 79 ? 23.757 1.544 1.920 1.00 32.00 79 ILE A O 15
ATOM 19438 N N . GLY A 1 80 ? 23.790 1.415 -0.326 1.00 32.53 80 GLY A N 15
ATOM 19439 C CA . GLY A 1 80 ? 22.695 2.354 -0.483 1.00 33.21 80 GLY A CA 15
ATOM 19440 C C . GLY A 1 80 ? 22.916 3.638 0.292 1.00 65.32 80 GLY A C 15
ATOM 19441 O O . GLY A 1 80 ? 23.851 4.387 0.011 1.00 24.54 80 GLY A O 15
ATOM 19445 N N . GLY A 1 81 ? 22.052 3.894 1.269 1.00 5.24 81 GLY A N 15
ATOM 19446 C CA . GLY A 1 81 ? 22.175 5.098 2.070 1.00 13.15 81 GLY A CA 15
ATOM 19447 C C . GLY A 1 81 ? 22.709 4.818 3.461 1.00 60.40 81 GLY A C 15
ATOM 19448 O O . GLY A 1 81 ? 22.105 5.216 4.457 1.00 12.02 81 GLY A O 15
ATOM 19452 N N . ILE A 1 82 ? 23.843 4.129 3.529 1.00 22.14 82 ILE A N 15
ATOM 19453 C CA . ILE A 1 82 ? 24.458 3.795 4.808 1.00 12.12 82 ILE A CA 15
ATOM 19454 C C . ILE A 1 82 ? 25.795 3.091 4.608 1.00 23.32 82 ILE A C 15
ATOM 19455 O O . ILE A 1 82 ? 26.033 2.473 3.571 1.00 71.12 82 ILE A O 15
ATOM 19471 N N . GLN A 1 83 ? 26.664 3.187 5.609 1.00 3.23 83 GLN A N 15
ATOM 19472 C CA . GLN A 1 83 ? 27.978 2.558 5.543 1.00 31.13 83 GLN A CA 15
ATOM 19473 C C . GLN A 1 83 ? 28.495 2.229 6.940 1.00 51.20 83 GLN A C 15
ATOM 19474 O O . GLN A 1 83 ? 28.008 2.765 7.935 1.00 64.11 83 GLN A O 15
ATOM 19488 N N . GLY A 1 84 ? 29.485 1.344 7.006 1.00 33.24 84 GLY A N 15
ATOM 19489 C CA . GLY A 1 84 ? 30.051 0.959 8.286 1.00 72.41 84 GLY A CA 15
ATOM 19490 C C . GLY A 1 84 ? 31.554 1.150 8.336 1.00 14.12 84 GLY A C 15
ATOM 19491 O O . GLY A 1 84 ? 32.206 1.272 7.299 1.00 32.43 84 GLY A O 15
ATOM 19495 N N . SER A 1 85 ? 32.105 1.179 9.545 1.00 31.24 85 SER A N 15
ATOM 19496 C CA . SER A 1 85 ? 33.540 1.363 9.727 1.00 30.30 85 SER A CA 15
ATOM 19497 C C . SER A 1 85 ? 34.059 0.491 10.867 1.00 43.53 85 SER A C 15
ATOM 19498 O O . SER A 1 85 ? 33.453 0.420 11.936 1.00 10.23 85 SER A O 15
ATOM 19506 N N . THR A 1 86 ? 35.187 -0.171 10.630 1.00 24.11 86 THR A N 15
ATOM 19507 C CA . THR A 1 86 ? 35.789 -1.039 11.635 1.00 41.15 86 THR A CA 15
ATOM 19508 C C . THR A 1 86 ? 37.310 -0.946 11.601 1.00 3.13 86 THR A C 15
ATOM 19509 O O . THR A 1 86 ? 37.900 -0.638 10.566 1.00 64.15 86 THR A O 15
ATOM 19520 N N . ASP A 1 87 ? 37.940 -1.214 12.740 1.00 73.41 87 ASP A N 15
ATOM 19521 C CA . ASP A 1 87 ? 39.394 -1.163 12.840 1.00 14.34 87 ASP A CA 15
ATOM 19522 C C . ASP A 1 87 ? 39.955 -2.506 13.295 1.00 31.33 87 ASP A C 15
ATOM 19523 O O . ASP A 1 87 ? 39.539 -3.051 14.318 1.00 12.52 87 ASP A O 15
ATOM 19532 N N . PHE A 1 88 ? 40.901 -3.037 12.528 1.00 45.30 88 PHE A N 15
ATOM 19533 C CA . PHE A 1 88 ? 41.519 -4.318 12.851 1.00 54.22 88 PHE A CA 15
ATOM 19534 C C . PHE A 1 88 ? 43.039 -4.193 12.898 1.00 14.34 88 PHE A C 15
ATOM 19535 O O . PHE A 1 88 ? 43.647 -3.539 12.050 1.00 35.05 88 PHE A O 15
ATOM 19552 N N . LYS A 1 89 ? 43.647 -4.824 13.897 1.00 41.31 89 LYS A N 15
ATOM 19553 C CA . LYS A 1 89 ? 45.096 -4.785 14.057 1.00 32.12 89 LYS A CA 15
ATOM 19554 C C . LYS A 1 89 ? 45.666 -6.194 14.191 1.00 1.51 89 LYS A C 15
ATOM 19555 O O . LYS A 1 89 ? 45.468 -6.861 15.207 1.00 54.44 89 LYS A O 15
ATOM 19574 N N . VAL A 1 90 ? 46.377 -6.640 13.160 1.00 12.22 90 VAL A N 15
ATOM 19575 C CA . VAL A 1 90 ? 46.978 -7.968 13.164 1.00 23.01 90 VAL A CA 15
ATOM 19576 C C . VAL A 1 90 ? 48.481 -7.890 13.412 1.00 75.31 90 VAL A C 15
ATOM 19577 O O . VAL A 1 90 ? 49.201 -7.177 12.713 1.00 51.22 90 VAL A O 15
ATOM 19590 N N . THR A 1 91 ? 48.949 -8.630 14.413 1.00 52.05 91 THR A N 15
ATOM 19591 C CA . THR A 1 91 ? 50.366 -8.645 14.754 1.00 54.11 91 THR A CA 15
ATOM 19592 C C . THR A 1 91 ? 51.118 -9.685 13.932 1.00 23.01 91 THR A C 15
ATOM 19593 O O . THR A 1 91 ? 50.512 -10.575 13.336 1.00 10.21 91 THR A O 15
ATOM 19604 N N . GLN A 1 92 ? 52.442 -9.567 13.906 1.00 52.13 92 GLN A N 15
ATOM 19605 C CA . GLN A 1 92 ? 53.277 -10.498 13.156 1.00 34.32 92 GLN A CA 15
ATOM 19606 C C . GLN A 1 92 ? 52.794 -10.623 11.715 1.00 61.01 92 GLN A C 15
ATOM 19607 O O . GLN A 1 92 ? 53.589 -10.836 10.799 1.00 24.50 92 GLN A O 15
ATOM 19621 N N . MET A 1 1 ? 2.762 -4.192 -1.890 1.00 1.03 1 MET A N 16
ATOM 19622 C CA . MET A 1 1 ? 3.582 -2.996 -2.047 1.00 33.12 1 MET A CA 16
ATOM 19623 C C . MET A 1 1 ? 4.977 -3.213 -1.469 1.00 73.31 1 MET A C 16
ATOM 19624 O O . MET A 1 1 ? 5.338 -2.658 -0.431 1.00 63.14 1 MET A O 16
ATOM 19638 N N . PRO A 1 2 ? 5.780 -4.040 -2.155 1.00 21.12 2 PRO A N 16
ATOM 19639 C CA . PRO A 1 2 ? 7.148 -4.349 -1.728 1.00 30.11 2 PRO A CA 16
ATOM 19640 C C . PRO A 1 2 ? 8.085 -3.156 -1.878 1.00 4.24 2 PRO A C 16
ATOM 19641 O O . PRO A 1 2 ? 7.862 -2.280 -2.712 1.00 54.42 2 PRO A O 16
ATOM 19652 N N . ALA A 1 3 ? 9.136 -3.129 -1.064 1.00 50.30 3 ALA A N 16
ATOM 19653 C CA . ALA A 1 3 ? 10.109 -2.044 -1.108 1.00 73.12 3 ALA A CA 16
ATOM 19654 C C . ALA A 1 3 ? 11.504 -2.543 -0.747 1.00 13.45 3 ALA A C 16
ATOM 19655 O O . ALA A 1 3 ? 11.897 -2.524 0.419 1.00 34.35 3 ALA A O 16
ATOM 19662 N N . ALA A 1 4 ? 12.247 -2.988 -1.754 1.00 24.12 4 ALA A N 16
ATOM 19663 C CA . ALA A 1 4 ? 13.599 -3.490 -1.541 1.00 61.45 4 ALA A CA 16
ATOM 19664 C C . ALA A 1 4 ? 14.563 -2.353 -1.220 1.00 62.43 4 ALA A C 16
ATOM 19665 O O . ALA A 1 4 ? 14.423 -1.243 -1.735 1.00 22.02 4 ALA A O 16
ATOM 19672 N N . LEU A 1 5 ? 15.541 -2.636 -0.367 1.00 31.52 5 LEU A N 16
ATOM 19673 C CA . LEU A 1 5 ? 16.529 -1.637 0.024 1.00 52.31 5 LEU A CA 16
ATOM 19674 C C . LEU A 1 5 ? 15.871 -0.489 0.783 1.00 51.31 5 LEU A C 16
ATOM 19675 O O . LEU A 1 5 ? 15.140 0.314 0.203 1.00 15.24 5 LEU A O 16
ATOM 19691 N N . VAL A 1 6 ? 16.138 -0.416 2.083 1.00 13.01 6 VAL A N 16
ATOM 19692 C CA . VAL A 1 6 ? 15.575 0.636 2.921 1.00 34.34 6 VAL A CA 16
ATOM 19693 C C . VAL A 1 6 ? 16.596 1.136 3.937 1.00 63.55 6 VAL A C 16
ATOM 19694 O O . VAL A 1 6 ? 16.783 2.341 4.103 1.00 35.23 6 VAL A O 16
ATOM 19707 N N . SER A 1 7 ? 17.257 0.201 4.613 1.00 73.14 7 SER A N 16
ATOM 19708 C CA . SER A 1 7 ? 18.258 0.546 5.615 1.00 43.24 7 SER A CA 16
ATOM 19709 C C . SER A 1 7 ? 18.985 -0.701 6.109 1.00 14.01 7 SER A C 16
ATOM 19710 O O . SER A 1 7 ? 18.395 -1.778 6.207 1.00 2.31 7 SER A O 16
ATOM 19718 N N . ILE A 1 8 ? 20.267 -0.547 6.419 1.00 45.01 8 ILE A N 16
ATOM 19719 C CA . ILE A 1 8 ? 21.075 -1.660 6.904 1.00 14.51 8 ILE A CA 16
ATOM 19720 C C . ILE A 1 8 ? 21.698 -1.337 8.258 1.00 35.31 8 ILE A C 16
ATOM 19721 O O . ILE A 1 8 ? 21.919 -0.173 8.590 1.00 51.33 8 ILE A O 16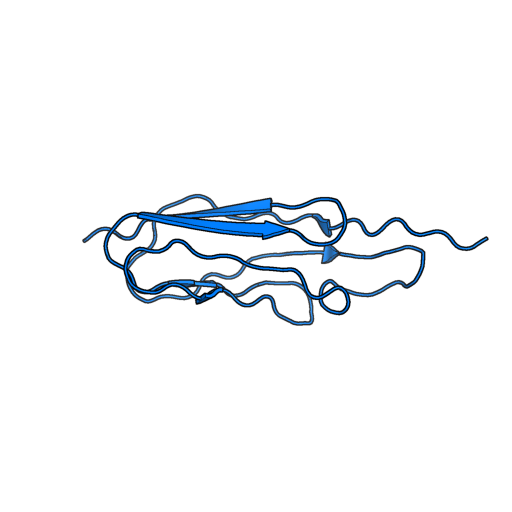
ATOM 19737 N N . SER A 1 9 ? 21.980 -2.377 9.036 1.00 33.41 9 SER A N 16
ATOM 19738 C CA . SER A 1 9 ? 22.576 -2.205 10.356 1.00 71.53 9 SER A CA 16
ATOM 19739 C C . SER A 1 9 ? 23.930 -2.905 10.436 1.00 53.55 9 SER A C 16
ATOM 19740 O O . SER A 1 9 ? 24.008 -4.133 10.441 1.00 74.10 9 SER A O 16
ATOM 19748 N N . VAL A 1 10 ? 24.995 -2.112 10.497 1.00 22.12 10 VAL A N 16
ATOM 19749 C CA . VAL A 1 10 ? 26.347 -2.653 10.578 1.00 73.12 10 VAL A CA 16
ATOM 19750 C C . VAL A 1 10 ? 26.980 -2.351 11.932 1.00 75.54 10 VAL A C 16
ATOM 19751 O O . VAL A 1 10 ? 26.904 -1.227 12.427 1.00 33.32 10 VAL A O 16
ATOM 19764 N N . SER A 1 11 ? 27.605 -3.363 12.525 1.00 35.41 11 SER A N 16
ATOM 19765 C CA . SER A 1 11 ? 28.249 -3.208 13.824 1.00 15.21 11 SER A CA 16
ATOM 19766 C C . SER A 1 11 ? 29.762 -3.357 13.702 1.00 71.24 11 SER A C 16
ATOM 19767 O O . SER A 1 11 ? 30.347 -4.364 14.103 1.00 55.33 11 SER A O 16
ATOM 19775 N N . PRO A 1 12 ? 30.413 -2.331 13.133 1.00 32.34 12 PRO A N 16
ATOM 19776 C CA . PRO A 1 12 ? 31.866 -2.323 12.945 1.00 65.25 12 PRO A CA 16
ATOM 19777 C C . PRO A 1 12 ? 32.622 -2.200 14.263 1.00 13.54 12 PRO A C 16
ATOM 19778 O O . PRO A 1 12 ? 32.356 -1.300 15.061 1.00 3.24 12 PRO A O 16
ATOM 19789 N N . THR A 1 13 ? 33.565 -3.109 14.487 1.00 4.14 13 THR A N 16
ATOM 19790 C CA . THR A 1 13 ? 34.359 -3.102 15.710 1.00 53.11 13 THR A CA 16
ATOM 19791 C C . THR A 1 13 ? 35.832 -2.856 15.408 1.00 44.14 13 THR A C 16
ATOM 19792 O O . THR A 1 13 ? 36.496 -3.687 14.790 1.00 22.51 13 THR A O 16
ATOM 19803 N N . ASN A 1 14 ? 36.338 -1.708 15.847 1.00 25.34 14 ASN A N 16
ATOM 19804 C CA . ASN A 1 14 ? 37.735 -1.353 15.624 1.00 61.15 14 ASN A CA 16
ATOM 19805 C C . ASN A 1 14 ? 38.623 -1.911 16.732 1.00 73.01 14 ASN A C 16
ATOM 19806 O O . ASN A 1 14 ? 38.882 -1.240 17.731 1.00 41.24 14 ASN A O 16
ATOM 19817 N N . SER A 1 15 ? 39.086 -3.143 16.548 1.00 71.22 15 SER A N 16
ATOM 19818 C CA . SER A 1 15 ? 39.942 -3.793 17.533 1.00 20.22 15 SER A CA 16
ATOM 19819 C C . SER A 1 15 ? 41.089 -4.534 16.852 1.00 11.11 15 SER A C 16
ATOM 19820 O O . SER A 1 15 ? 41.318 -4.380 15.652 1.00 71.21 15 SER A O 16
ATOM 19828 N N . THR A 1 16 ? 41.808 -5.339 17.628 1.00 63.34 16 THR A N 16
ATOM 19829 C CA . THR A 1 16 ? 42.932 -6.104 17.102 1.00 42.54 16 THR A CA 16
ATOM 19830 C C . THR A 1 16 ? 42.564 -7.572 16.925 1.00 72.13 16 THR A C 16
ATOM 19831 O O . THR A 1 16 ? 41.714 -8.100 17.642 1.00 71.10 16 THR A O 16
ATOM 19842 N N . VAL A 1 17 ? 43.209 -8.228 15.965 1.00 21.04 17 VAL A N 16
ATOM 19843 C CA . VAL A 1 17 ? 42.950 -9.637 15.696 1.00 63.35 17 VAL A CA 16
ATOM 19844 C C . VAL A 1 17 ? 44.251 -10.406 15.494 1.00 23.22 17 VAL A C 16
ATOM 19845 O O . VAL A 1 17 ? 45.270 -9.833 15.110 1.00 50.30 17 VAL A O 16
ATOM 19858 N N . ALA A 1 18 ? 44.209 -11.708 15.756 1.00 21.41 18 ALA A N 16
ATOM 19859 C CA . ALA A 1 18 ? 45.384 -12.557 15.601 1.00 31.22 18 ALA A CA 16
ATOM 19860 C C . ALA A 1 18 ? 45.744 -12.733 14.130 1.00 42.21 18 ALA A C 16
ATOM 19861 O O . ALA A 1 18 ? 44.874 -12.711 13.260 1.00 74.13 18 ALA A O 16
ATOM 19868 N N . LYS A 1 19 ? 47.033 -12.906 13.858 1.00 62.21 19 LYS A N 16
ATOM 19869 C CA . LYS A 1 19 ? 47.510 -13.086 12.492 1.00 71.22 19 LYS A CA 16
ATOM 19870 C C . LYS A 1 19 ? 46.983 -14.389 11.899 1.00 55.23 19 LYS A C 16
ATOM 19871 O O . LYS A 1 19 ? 46.899 -15.406 12.586 1.00 53.12 19 LYS A O 16
ATOM 19890 N N . GLY A 1 20 ? 46.629 -14.350 10.617 1.00 22.34 20 GLY A N 16
ATOM 19891 C CA . GLY A 1 20 ? 46.116 -15.534 9.954 1.00 71.44 20 GLY A CA 16
ATOM 19892 C C . GLY A 1 20 ? 44.913 -16.122 10.664 1.00 11.04 20 GLY A C 16
ATOM 19893 O O . GLY A 1 20 ? 45.058 -16.927 11.585 1.00 65.40 20 GLY A O 16
ATOM 19897 N N . LEU A 1 21 ? 43.721 -15.718 10.239 1.00 60.20 21 LEU A N 16
ATOM 19898 C CA . LEU A 1 21 ? 42.487 -16.209 10.842 1.00 12.03 21 LEU A CA 16
ATOM 19899 C C . LEU A 1 21 ? 41.267 -15.588 10.169 1.00 61.35 21 LEU A C 16
ATOM 19900 O O . LEU A 1 21 ? 41.383 -14.944 9.126 1.00 22.43 21 LEU A O 16
ATOM 19916 N N . GLN A 1 22 ? 40.100 -15.785 10.772 1.00 34.35 22 GLN A N 16
ATOM 19917 C CA . GLN A 1 22 ? 38.859 -15.243 10.231 1.00 60.30 22 GLN A CA 16
ATOM 19918 C C . GLN A 1 22 ? 37.961 -14.719 11.347 1.00 44.32 22 GLN A C 16
ATOM 19919 O O . GLN A 1 22 ? 37.905 -15.295 12.433 1.00 51.14 22 GLN A O 16
ATOM 19933 N N . GLU A 1 23 ? 37.262 -13.622 11.071 1.00 20.31 23 GLU A N 16
ATOM 19934 C CA . GLU A 1 23 ? 36.368 -13.020 12.053 1.00 21.12 23 GLU A CA 16
ATOM 19935 C C . GLU A 1 23 ? 35.025 -12.666 11.421 1.00 31.24 23 GLU A C 16
ATOM 19936 O O . GLU A 1 23 ? 34.952 -11.834 10.518 1.00 20.40 23 GLU A O 16
ATOM 19948 N N . ASN A 1 24 ? 33.964 -13.305 11.904 1.00 60.32 24 ASN A N 16
ATOM 19949 C CA . ASN A 1 24 ? 32.623 -13.059 11.386 1.00 31.41 24 ASN A CA 16
ATOM 19950 C C . ASN A 1 24 ? 32.099 -11.705 11.853 1.00 3.34 24 ASN A C 16
ATOM 19951 O O . ASN A 1 24 ? 32.328 -11.298 12.993 1.00 44.14 24 ASN A O 16
ATOM 19962 N N . PHE A 1 25 ? 31.395 -11.011 10.966 1.00 55.22 25 PHE A N 16
ATOM 19963 C CA . PHE A 1 25 ? 30.838 -9.702 11.287 1.00 42.44 25 PHE A CA 16
ATOM 19964 C C . PHE A 1 25 ? 29.330 -9.790 11.503 1.00 3.34 25 PHE A C 16
ATOM 19965 O O . PHE A 1 25 ? 28.749 -10.875 11.473 1.00 1.33 25 PHE A O 16
ATOM 19982 N N . LYS A 1 26 ? 28.702 -8.640 11.723 1.00 41.42 26 LYS A N 16
ATOM 19983 C CA . LYS A 1 26 ? 27.262 -8.584 11.944 1.00 20.03 26 LYS A CA 16
ATOM 19984 C C . LYS A 1 26 ? 26.592 -7.656 10.936 1.00 32.11 26 LYS A C 16
ATOM 19985 O O . LYS A 1 26 ? 26.986 -6.500 10.785 1.00 60.21 26 LYS A O 16
ATOM 20004 N N . ALA A 1 27 ? 25.576 -8.170 10.250 1.00 2.20 27 ALA A N 16
ATOM 20005 C CA . ALA A 1 27 ? 24.849 -7.386 9.259 1.00 3.22 27 ALA A CA 16
ATOM 20006 C C . ALA A 1 27 ? 23.349 -7.639 9.352 1.00 75.42 27 ALA A C 16
ATOM 20007 O O . ALA A 1 27 ? 22.881 -8.756 9.126 1.00 64.32 27 ALA A O 16
ATOM 20014 N N . THR A 1 28 ? 22.596 -6.596 9.687 1.00 41.34 28 THR A N 16
ATOM 20015 C CA . THR A 1 28 ? 21.148 -6.706 9.811 1.00 2.11 28 THR A CA 16
ATOM 20016 C C . THR A 1 28 ? 20.440 -5.799 8.811 1.00 12.15 28 THR A C 16
ATOM 20017 O O . THR A 1 28 ? 20.357 -4.587 9.008 1.00 64.32 28 THR A O 16
ATOM 20028 N N . GLY A 1 29 ? 19.928 -6.394 7.738 1.00 24.20 29 GLY A N 16
ATOM 20029 C CA . GLY A 1 29 ? 19.233 -5.624 6.724 1.00 73.14 29 GLY A CA 16
ATOM 20030 C C . GLY A 1 29 ? 17.729 -5.639 6.914 1.00 0.55 29 GLY A C 16
ATOM 20031 O O . GLY A 1 29 ? 17.155 -6.659 7.297 1.00 41.23 29 GLY A O 16
ATOM 20035 N N . ILE A 1 30 ? 17.090 -4.504 6.650 1.00 73.23 30 ILE A N 16
ATOM 20036 C CA . ILE A 1 30 ? 15.644 -4.391 6.795 1.00 11.13 30 ILE A CA 16
ATOM 20037 C C . ILE A 1 30 ? 15.003 -3.856 5.519 1.00 1.33 30 ILE A C 16
ATOM 20038 O O . ILE A 1 30 ? 15.255 -2.721 5.114 1.00 12.32 30 ILE A O 16
ATOM 20054 N N . PHE A 1 31 ? 14.172 -4.680 4.890 1.00 30.24 31 PHE A N 16
ATOM 20055 C CA . PHE A 1 31 ? 13.493 -4.290 3.660 1.00 45.10 31 PHE A CA 16
ATOM 20056 C C . PHE A 1 31 ? 12.027 -4.710 3.691 1.00 70.43 31 PHE A C 16
ATOM 20057 O O . PHE A 1 31 ? 11.678 -5.749 4.252 1.00 20.44 31 PHE A O 16
ATOM 20074 N N . THR A 1 32 ? 11.171 -3.895 3.083 1.00 53.01 32 THR A N 16
ATOM 20075 C CA . THR A 1 32 ? 9.742 -4.180 3.041 1.00 1.14 32 THR A CA 16
ATOM 20076 C C . THR A 1 32 ? 9.449 -5.399 2.174 1.00 45.54 32 THR A C 16
ATOM 20077 O O . THR A 1 32 ? 8.539 -6.175 2.463 1.00 12.44 32 THR A O 16
ATOM 20088 N N . ASP A 1 33 ? 10.227 -5.561 1.109 1.00 22.20 33 ASP A N 16
ATOM 20089 C CA . ASP A 1 33 ? 10.052 -6.688 0.199 1.00 3.43 33 ASP A CA 16
ATOM 20090 C C . ASP A 1 33 ? 10.833 -7.905 0.685 1.00 12.23 33 ASP A C 16
ATOM 20091 O O . ASP A 1 33 ? 10.808 -8.962 0.056 1.00 0.24 33 ASP A O 16
ATOM 20100 N N . ASN A 1 34 ? 11.526 -7.747 1.808 1.00 31.34 34 ASN A N 16
ATOM 20101 C CA . ASN A 1 34 ? 12.315 -8.833 2.378 1.00 24.20 34 ASN A CA 16
ATOM 20102 C C . ASN A 1 34 ? 12.932 -8.417 3.710 1.00 44.32 34 ASN A C 16
ATOM 20103 O O . ASN A 1 34 ? 13.935 -7.704 3.745 1.00 2.21 34 ASN A O 16
ATOM 20114 N N . SER A 1 35 ? 12.326 -8.867 4.803 1.00 32.34 35 SER A N 16
ATOM 20115 C CA . SER A 1 35 ? 12.813 -8.539 6.138 1.00 62.10 35 SER A CA 16
ATOM 20116 C C . SER A 1 35 ? 14.338 -8.550 6.177 1.00 23.03 35 SER A C 16
ATOM 20117 O O . SER A 1 35 ? 14.977 -7.499 6.193 1.00 1.24 35 SER A O 16
ATOM 20125 N N . ASN A 1 36 ? 14.915 -9.747 6.193 1.00 70.44 36 ASN A N 16
ATOM 20126 C CA . ASN A 1 36 ? 16.365 -9.897 6.231 1.00 42.13 36 ASN A CA 16
ATOM 20127 C C . ASN A 1 36 ? 16.863 -10.685 5.023 1.00 33.51 36 ASN A C 16
ATOM 20128 O O . ASN A 1 36 ? 16.257 -11.681 4.626 1.00 13.32 36 ASN A O 16
ATOM 20139 N N . SER A 1 37 ? 17.970 -10.234 4.444 1.00 44.34 37 SER A N 16
ATOM 20140 C CA . SER A 1 37 ? 18.548 -10.895 3.279 1.00 1.23 37 SER A CA 16
ATOM 20141 C C . SER A 1 37 ? 20.066 -10.989 3.405 1.00 13.43 37 SER A C 16
ATOM 20142 O O . SER A 1 37 ? 20.695 -10.176 4.084 1.00 73.41 37 SER A O 16
ATOM 20150 N N . ASP A 1 38 ? 20.647 -11.985 2.747 1.00 70.22 38 ASP A N 16
ATOM 20151 C CA . ASP A 1 38 ? 22.091 -12.186 2.783 1.00 31.22 38 ASP A CA 16
ATOM 20152 C C . ASP A 1 38 ? 22.776 -11.408 1.664 1.00 23.03 38 ASP A C 16
ATOM 20153 O O . ASP A 1 38 ? 22.760 -11.824 0.505 1.00 33.15 38 ASP A O 16
ATOM 20162 N N . ILE A 1 39 ? 23.377 -10.277 2.019 1.00 73.10 39 ILE A N 16
ATOM 20163 C CA . ILE A 1 39 ? 24.067 -9.441 1.045 1.00 63.33 39 ILE A CA 16
ATOM 20164 C C . ILE A 1 39 ? 23.255 -9.308 -0.239 1.00 64.42 39 ILE A C 16
ATOM 20165 O O . ILE A 1 39 ? 23.739 -9.618 -1.329 1.00 4.14 39 ILE A O 16
ATOM 20181 N N . THR A 1 40 ? 22.017 -8.844 -0.105 1.00 1.25 40 THR A N 16
ATOM 20182 C CA . THR A 1 40 ? 21.137 -8.669 -1.253 1.00 43.42 40 THR A CA 16
ATOM 20183 C C . THR A 1 40 ? 21.634 -7.549 -2.161 1.00 22.04 40 THR A C 16
ATOM 20184 O O . THR A 1 40 ? 21.641 -7.686 -3.384 1.00 41.31 40 THR A O 16
ATOM 20195 N N . ASP A 1 41 ? 22.050 -6.443 -1.554 1.00 12.31 41 ASP A N 16
ATOM 20196 C CA . ASP A 1 41 ? 22.551 -5.299 -2.308 1.00 34.31 41 ASP A CA 16
ATOM 20197 C C . ASP A 1 41 ? 23.969 -5.557 -2.807 1.00 52.24 41 ASP A C 16
ATOM 20198 O O . ASP A 1 41 ? 24.543 -4.736 -3.523 1.00 32.32 41 ASP A O 16
ATOM 20207 N N . GLN A 1 42 ? 24.527 -6.700 -2.424 1.00 62.43 42 GLN A N 16
ATOM 20208 C CA . GLN A 1 42 ? 25.879 -7.064 -2.832 1.00 71.33 42 GLN A CA 16
ATOM 20209 C C . GLN A 1 42 ? 26.903 -6.095 -2.250 1.00 74.05 42 GLN A C 16
ATOM 20210 O O . GLN A 1 42 ? 27.685 -5.489 -2.983 1.00 10.25 42 GLN A O 16
ATOM 20224 N N . VAL A 1 43 ? 26.892 -5.953 -0.929 1.00 35.22 43 VAL A N 16
ATOM 20225 C CA . VAL A 1 43 ? 27.820 -5.058 -0.248 1.00 55.02 43 VAL A CA 16
ATOM 20226 C C . VAL A 1 43 ? 29.256 -5.315 -0.691 1.00 34.02 43 VAL A C 16
ATOM 20227 O O . VAL A 1 43 ? 29.685 -6.463 -0.811 1.00 35.21 43 VAL A O 16
ATOM 20240 N N . THR A 1 44 ? 29.997 -4.238 -0.932 1.00 55.12 44 THR A N 16
ATOM 20241 C CA . THR A 1 44 ? 31.385 -4.346 -1.362 1.00 52.03 44 THR A CA 16
ATOM 20242 C C . THR A 1 44 ? 32.338 -4.227 -0.179 1.00 10.24 44 THR A C 16
ATOM 20243 O O . THR A 1 44 ? 32.455 -3.164 0.432 1.00 74.13 44 THR A O 16
ATOM 20254 N N . TRP A 1 45 ? 33.018 -5.322 0.140 1.00 35.40 45 TRP A N 16
ATOM 20255 C CA . TRP A 1 45 ? 33.962 -5.340 1.251 1.00 11.44 45 TRP A CA 16
ATOM 20256 C C . TRP A 1 45 ? 35.378 -5.618 0.759 1.00 75.54 45 TRP A C 16
ATOM 20257 O O . TRP A 1 45 ? 35.614 -6.588 0.037 1.00 12.32 45 TRP A O 16
ATOM 20278 N N . ASP A 1 46 ? 36.315 -4.764 1.152 1.00 24.14 46 ASP A N 16
ATOM 20279 C CA . ASP A 1 46 ? 37.709 -4.920 0.751 1.00 12.13 46 ASP A CA 16
ATOM 20280 C C . ASP A 1 46 ? 38.646 -4.634 1.920 1.00 1.24 46 ASP A C 16
ATOM 20281 O O . ASP A 1 46 ? 38.395 -3.736 2.725 1.00 62.53 46 ASP A O 16
ATOM 20290 N N . SER A 1 47 ? 39.726 -5.403 2.008 1.00 22.54 47 SER A N 16
ATOM 20291 C CA . SER A 1 47 ? 40.699 -5.236 3.082 1.00 73.11 47 SER A CA 16
ATOM 20292 C C . SER A 1 47 ? 42.117 -5.169 2.524 1.00 23.34 47 SER A C 16
ATOM 20293 O O . SER A 1 47 ? 42.483 -5.936 1.633 1.00 34.25 47 SER A O 16
ATOM 20301 N N . SER A 1 48 ? 42.912 -4.246 3.056 1.00 64.31 48 SER A N 16
ATOM 20302 C CA . SER A 1 48 ? 44.290 -4.075 2.610 1.00 62.53 48 SER A CA 16
ATOM 20303 C C . SER A 1 48 ? 44.893 -2.797 3.185 1.00 72.24 48 SER A C 16
ATOM 20304 O O . SER A 1 48 ? 44.217 -1.775 3.296 1.00 63.12 48 SER A O 16
ATOM 20312 N N . ASN A 1 49 ? 46.169 -2.864 3.548 1.00 24.05 49 ASN A N 16
ATOM 20313 C CA . ASN A 1 49 ? 46.865 -1.713 4.113 1.00 55.22 49 ASN A CA 16
ATOM 20314 C C . ASN A 1 49 ? 48.290 -2.081 4.514 1.00 51.23 49 ASN A C 16
ATOM 20315 O O . ASN A 1 49 ? 49.205 -1.261 4.421 1.00 74.41 49 ASN A O 16
ATOM 20326 N N . THR A 1 50 ? 48.472 -3.320 4.960 1.00 43.14 50 THR A N 16
ATOM 20327 C CA . THR A 1 50 ? 49.785 -3.797 5.375 1.00 22.11 50 THR A CA 16
ATOM 20328 C C . THR A 1 50 ? 50.365 -4.770 4.355 1.00 74.40 50 THR A C 16
ATOM 20329 O O . THR A 1 50 ? 51.262 -4.420 3.589 1.00 42.03 50 THR A O 16
ATOM 20340 N N . ASP A 1 51 ? 49.846 -5.993 4.350 1.00 33.30 51 ASP A N 16
ATOM 20341 C CA . ASP A 1 51 ? 50.311 -7.017 3.422 1.00 72.51 51 ASP A CA 16
ATOM 20342 C C . ASP A 1 51 ? 49.184 -7.462 2.494 1.00 3.11 51 ASP A C 16
ATOM 20343 O O . ASP A 1 51 ? 49.120 -7.047 1.337 1.00 43.53 51 ASP A O 16
ATOM 20352 N N . ILE A 1 52 ? 48.300 -8.309 3.009 1.00 14.35 52 ILE A N 16
ATOM 20353 C CA . ILE A 1 52 ? 47.176 -8.809 2.227 1.00 62.10 52 ILE A CA 16
ATOM 20354 C C . ILE A 1 52 ? 46.005 -9.189 3.127 1.00 64.20 52 ILE A C 16
ATOM 20355 O O . ILE A 1 52 ? 46.197 -9.714 4.225 1.00 53.11 52 ILE A O 16
ATOM 20371 N N . LEU A 1 53 ? 44.793 -8.923 2.655 1.00 53.23 53 LEU A N 16
ATOM 20372 C CA . LEU A 1 53 ? 43.589 -9.239 3.416 1.00 52.43 53 LEU A CA 16
ATOM 20373 C C . LEU A 1 53 ? 42.381 -9.372 2.494 1.00 50.53 53 LEU A C 16
ATOM 20374 O O . LEU A 1 53 ? 42.129 -8.505 1.656 1.00 34.42 53 LEU A O 16
ATOM 20390 N N . SER A 1 54 ? 41.637 -10.461 2.655 1.00 14.22 54 SER A N 16
ATOM 20391 C CA . SER A 1 54 ? 40.456 -10.708 1.836 1.00 14.03 54 SER A CA 16
ATOM 20392 C C . SER A 1 54 ? 39.204 -10.803 2.703 1.00 14.51 54 SER A C 16
ATOM 20393 O O . SER A 1 54 ? 39.236 -11.362 3.800 1.00 75.05 54 SER A O 16
ATOM 20401 N N . ILE A 1 55 ? 38.103 -10.251 2.203 1.00 32.51 55 ILE A N 16
ATOM 20402 C CA . ILE A 1 55 ? 36.840 -10.274 2.930 1.00 32.14 55 ILE A CA 16
ATOM 20403 C C . ILE A 1 55 ? 35.790 -11.091 2.184 1.00 3.12 55 ILE A C 16
ATOM 20404 O O . ILE A 1 55 ? 35.545 -10.870 0.998 1.00 21.43 55 ILE A O 16
ATOM 20420 N N . SER A 1 56 ? 35.172 -12.034 2.888 1.00 63.23 56 SER A N 16
ATOM 20421 C CA . SER A 1 56 ? 34.150 -12.886 2.292 1.00 52.04 56 SER A CA 16
ATOM 20422 C C . SER A 1 56 ? 32.778 -12.587 2.888 1.00 11.34 56 SER A C 16
ATOM 20423 O O . SER A 1 56 ? 32.615 -12.542 4.107 1.00 64.21 56 SER A O 16
ATOM 20431 N N . ASN A 1 57 ? 31.793 -12.382 2.019 1.00 24.22 57 ASN A N 16
ATOM 20432 C CA . ASN A 1 57 ? 30.435 -12.086 2.459 1.00 33.30 57 ASN A CA 16
ATOM 20433 C C . ASN A 1 57 ? 29.447 -12.225 1.305 1.00 50.55 57 ASN A C 16
ATOM 20434 O O . ASN A 1 57 ? 29.134 -11.250 0.622 1.00 10.40 57 ASN A O 16
ATOM 20445 N N . ALA A 1 58 ? 28.959 -13.443 1.093 1.00 43.42 58 ALA A N 16
ATOM 20446 C CA . ALA A 1 58 ? 28.005 -13.708 0.023 1.00 22.23 58 ALA A CA 16
ATOM 20447 C C . ALA A 1 58 ? 27.128 -14.910 0.356 1.00 22.41 58 ALA A C 16
ATOM 20448 O O . ALA A 1 58 ? 25.906 -14.854 0.224 1.00 34.41 58 ALA A O 16
ATOM 20455 N N . SER A 1 59 ? 27.760 -15.997 0.788 1.00 65.14 59 SER A N 16
ATOM 20456 C CA . SER A 1 59 ? 27.037 -17.215 1.135 1.00 45.11 59 SER A CA 16
ATOM 20457 C C . SER A 1 59 ? 26.091 -16.969 2.306 1.00 74.33 59 SER A C 16
ATOM 20458 O O . SER A 1 59 ? 25.176 -17.755 2.555 1.00 64.45 59 SER A O 16
ATOM 20466 N N . ASP A 1 60 ? 26.317 -15.873 3.021 1.00 32.11 60 ASP A N 16
ATOM 20467 C CA . ASP A 1 60 ? 25.484 -15.522 4.166 1.00 41.34 60 ASP A CA 16
ATOM 20468 C C . ASP A 1 60 ? 25.333 -14.008 4.283 1.00 32.23 60 ASP A C 16
ATOM 20469 O O . ASP A 1 60 ? 25.702 -13.265 3.374 1.00 4.03 60 ASP A O 16
ATOM 20478 N N . SER A 1 61 ? 24.786 -13.559 5.408 1.00 1.14 61 SER A N 16
ATOM 20479 C CA . SER A 1 61 ? 24.581 -12.134 5.643 1.00 21.40 61 SER A CA 16
ATOM 20480 C C . SER A 1 61 ? 25.653 -11.577 6.575 1.00 63.53 61 SER A C 16
ATOM 20481 O O . SER A 1 61 ? 25.927 -10.377 6.577 1.00 4.12 61 SER A O 16
ATOM 20489 N N . HIS A 1 62 ? 26.257 -12.459 7.366 1.00 50.13 62 HIS A N 16
ATOM 20490 C CA . HIS A 1 62 ? 27.300 -12.057 8.302 1.00 1.25 62 HIS A CA 16
ATOM 20491 C C . HIS A 1 62 ? 28.654 -11.972 7.604 1.00 21.24 62 HIS A C 16
ATOM 20492 O O . HIS A 1 62 ? 29.099 -12.930 6.973 1.00 52.32 62 HIS A O 16
ATOM 20506 N N . GLY A 1 63 ? 29.305 -10.819 7.723 1.00 53.45 63 GLY A N 16
ATOM 20507 C CA . GLY A 1 63 ? 30.601 -10.630 7.097 1.00 74.40 63 GLY A CA 16
ATOM 20508 C C . GLY A 1 63 ? 31.644 -11.596 7.622 1.00 31.35 63 GLY A C 16
ATOM 20509 O O . GLY A 1 63 ? 31.387 -12.347 8.565 1.00 43.21 63 GLY A O 16
ATOM 20513 N N . LEU A 1 64 ? 32.823 -11.580 7.012 1.00 65.12 64 LEU A N 16
ATOM 20514 C CA . LEU A 1 64 ? 33.910 -12.463 7.423 1.00 52.13 64 LEU A CA 16
ATOM 20515 C C . LEU A 1 64 ? 35.253 -11.943 6.921 1.00 2.22 64 LEU A C 16
ATOM 20516 O O . LEU A 1 64 ? 35.584 -12.084 5.744 1.00 3.54 64 LEU A O 16
ATOM 20532 N N . ALA A 1 65 ? 36.024 -11.343 7.823 1.00 72.41 65 ALA A N 16
ATOM 20533 C CA . ALA A 1 65 ? 37.333 -10.806 7.473 1.00 30.51 65 ALA A CA 16
ATOM 20534 C C . ALA A 1 65 ? 38.429 -11.843 7.697 1.00 40.15 65 ALA A C 16
ATOM 20535 O O . ALA A 1 65 ? 38.608 -12.341 8.808 1.00 62.12 65 ALA A O 16
ATOM 20542 N N . SER A 1 66 ? 39.159 -12.164 6.633 1.00 3.33 66 SER A N 16
ATOM 20543 C CA . SER A 1 66 ? 40.235 -13.145 6.713 1.00 43.22 66 SER A CA 16
ATOM 20544 C C . SER A 1 66 ? 41.566 -12.526 6.296 1.00 62.30 66 SER A C 16
ATOM 20545 O O . SER A 1 66 ? 41.735 -12.097 5.154 1.00 63.51 66 SER A O 16
ATOM 20553 N N . THR A 1 67 ? 42.510 -12.483 7.231 1.00 24.40 67 THR A N 16
ATOM 20554 C CA . THR A 1 67 ? 43.826 -11.917 6.963 1.00 2.11 67 THR A CA 16
ATOM 20555 C C . THR A 1 67 ? 44.870 -13.013 6.781 1.00 11.11 67 THR A C 16
ATOM 20556 O O . THR A 1 67 ? 44.712 -14.125 7.287 1.00 3.12 67 THR A O 16
ATOM 20567 N N . LEU A 1 68 ? 45.936 -12.693 6.057 1.00 65.24 68 LEU A N 16
ATOM 20568 C CA . LEU A 1 68 ? 47.008 -13.651 5.808 1.00 21.44 68 LEU A CA 16
ATOM 20569 C C . LEU A 1 68 ? 48.298 -13.215 6.495 1.00 24.30 68 LEU A C 16
ATOM 20570 O O . LEU A 1 68 ? 49.144 -14.043 6.832 1.00 50.21 68 LEU A O 16
ATOM 20586 N N . ASN A 1 69 ? 48.441 -11.910 6.701 1.00 61.00 69 ASN A N 16
ATOM 20587 C CA . ASN A 1 69 ? 49.628 -11.364 7.349 1.00 12.24 69 ASN A CA 16
ATOM 20588 C C . ASN A 1 69 ? 49.242 -10.453 8.511 1.00 44.21 69 ASN A C 16
ATOM 20589 O O . ASN A 1 69 ? 48.066 -10.153 8.713 1.00 71.50 69 ASN A O 16
ATOM 20600 N N . GLN A 1 70 ? 50.242 -10.016 9.270 1.00 41.32 70 GLN A N 16
ATOM 20601 C CA . GLN A 1 70 ? 50.007 -9.139 10.411 1.00 43.10 70 GLN A CA 16
ATOM 20602 C C . GLN A 1 70 ? 49.960 -7.678 9.975 1.00 71.34 70 GLN A C 16
ATOM 20603 O O . GLN A 1 70 ? 49.920 -7.377 8.782 1.00 21.25 70 GLN A O 16
ATOM 20617 N N . GLY A 1 71 ? 49.964 -6.774 10.949 1.00 1.14 71 GLY A N 16
ATOM 20618 C CA . GLY A 1 71 ? 49.921 -5.356 10.645 1.00 12.55 71 GLY A CA 16
ATOM 20619 C C . GLY A 1 71 ? 48.530 -4.772 10.797 1.00 31.34 71 GLY A C 16
ATOM 20620 O O . GLY A 1 71 ? 47.593 -5.474 11.177 1.00 65.15 71 GLY A O 16
ATOM 20624 N N . ASN A 1 72 ? 48.395 -3.483 10.502 1.00 31.41 72 ASN A N 16
ATOM 20625 C CA . ASN A 1 72 ? 47.108 -2.805 10.610 1.00 23.32 72 ASN A CA 16
ATOM 20626 C C . ASN A 1 72 ? 46.428 -2.710 9.248 1.00 14.31 72 ASN A C 16
ATOM 20627 O O . ASN A 1 72 ? 47.053 -2.342 8.254 1.00 43.32 72 ASN A O 16
ATOM 20638 N N . VAL A 1 73 ? 45.141 -3.043 9.211 1.00 64.23 73 VAL A N 16
ATOM 20639 C CA . VAL A 1 73 ? 44.374 -2.993 7.972 1.00 65.53 73 VAL A CA 16
ATOM 20640 C C . VAL A 1 73 ? 43.037 -2.292 8.181 1.00 43.22 73 VAL A C 16
ATOM 20641 O O . VAL A 1 73 ? 42.392 -2.456 9.217 1.00 45.22 73 VAL A O 16
ATOM 20654 N N . LYS A 1 74 ? 42.625 -1.509 7.190 1.00 52.14 74 LYS A N 16
ATOM 20655 C CA . LYS A 1 74 ? 41.363 -0.782 7.262 1.00 32.34 74 LYS A CA 16
ATOM 20656 C C . LYS A 1 74 ? 40.414 -1.228 6.154 1.00 11.43 74 LYS A C 16
ATOM 20657 O O . LYS A 1 74 ? 40.688 -1.028 4.971 1.00 40.41 74 LYS A O 16
ATOM 20676 N N . VAL A 1 75 ? 39.296 -1.831 6.546 1.00 61.24 75 VAL A N 16
ATOM 20677 C CA . VAL A 1 75 ? 38.305 -2.302 5.585 1.00 22.34 75 VAL A CA 16
ATOM 20678 C C . VAL A 1 75 ? 37.144 -1.322 5.468 1.00 12.33 75 VAL A C 16
ATOM 20679 O O . VAL A 1 75 ? 36.648 -0.805 6.471 1.00 64.44 75 VAL A O 16
ATOM 20692 N N . THR A 1 76 ? 36.712 -1.069 4.237 1.00 51.43 76 THR A N 16
ATOM 20693 C CA . THR A 1 76 ? 35.609 -0.149 3.987 1.00 32.34 76 THR A CA 16
ATOM 20694 C C . THR A 1 76 ? 34.518 -0.812 3.154 1.00 21.52 76 THR A C 16
ATOM 20695 O O . THR A 1 76 ? 34.805 -1.530 2.197 1.00 63.04 76 THR A O 16
ATOM 20706 N N . ALA A 1 77 ? 33.266 -0.567 3.525 1.00 75.24 77 ALA A N 16
ATOM 20707 C CA . ALA A 1 77 ? 32.132 -1.139 2.809 1.00 15.30 77 ALA A CA 16
ATOM 20708 C C . ALA A 1 77 ? 30.933 -0.197 2.838 1.00 13.23 77 ALA A C 16
ATOM 20709 O O . ALA A 1 77 ? 30.783 0.604 3.761 1.00 51.20 77 ALA A O 16
ATOM 20716 N N . SER A 1 78 ? 30.082 -0.298 1.822 1.00 15.24 78 SER A N 16
ATOM 20717 C CA . SER A 1 78 ? 28.898 0.549 1.730 1.00 72.32 78 SER A CA 16
ATOM 20718 C C . SER A 1 78 ? 27.740 -0.205 1.082 1.00 21.25 78 SER A C 16
ATOM 20719 O O . SER A 1 78 ? 27.930 -0.947 0.118 1.00 2.20 78 SER A O 16
ATOM 20727 N N . ILE A 1 79 ? 26.541 -0.010 1.620 1.00 11.32 79 ILE A N 16
ATOM 20728 C CA . ILE A 1 79 ? 25.352 -0.670 1.095 1.00 0.32 79 ILE A CA 16
ATOM 20729 C C . ILE A 1 79 ? 24.174 0.296 1.022 1.00 43.22 79 ILE A C 16
ATOM 20730 O O . ILE A 1 79 ? 23.749 0.851 2.034 1.00 0.11 79 ILE A O 16
ATOM 20746 N N . GLY A 1 80 ? 23.650 0.491 -0.184 1.00 52.05 80 GLY A N 16
ATOM 20747 C CA . GLY A 1 80 ? 22.525 1.389 -0.368 1.00 35.12 80 GLY A CA 16
ATOM 20748 C C . GLY A 1 80 ? 22.778 2.763 0.220 1.00 55.14 80 GLY A C 16
ATOM 20749 O O . GLY A 1 80 ? 23.484 3.578 -0.372 1.00 11.40 80 GLY A O 16
ATOM 20753 N N . GLY A 1 81 ? 22.197 3.022 1.388 1.00 64.13 81 GLY A N 16
ATOM 20754 C CA . GLY A 1 81 ? 22.374 4.309 2.035 1.00 63.31 81 GLY A CA 16
ATOM 20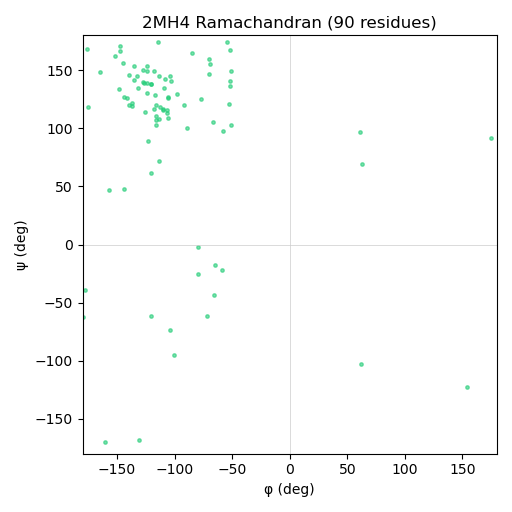755 C C . GLY A 1 81 ? 23.198 4.211 3.304 1.00 41.35 81 GLY A C 16
ATOM 20756 O O . GLY A 1 81 ? 23.701 5.218 3.804 1.00 70.04 81 GLY A O 16
ATOM 20760 N N . ILE A 1 82 ? 23.336 2.997 3.826 1.00 15.41 82 ILE A N 16
ATOM 20761 C CA . ILE A 1 82 ? 24.104 2.773 5.044 1.00 15.25 82 ILE A CA 16
ATOM 20762 C C . ILE A 1 82 ? 25.450 2.128 4.735 1.00 71.23 82 ILE A C 16
ATOM 20763 O O . ILE A 1 82 ? 25.559 1.302 3.829 1.00 50.24 82 ILE A O 16
ATOM 20779 N N . GLN A 1 83 ? 26.472 2.509 5.495 1.00 74.04 83 GLN A N 16
ATOM 20780 C CA . GLN A 1 83 ? 27.811 1.966 5.301 1.00 11.04 83 GLN A CA 16
ATOM 20781 C C . GLN A 1 83 ? 28.545 1.843 6.632 1.00 24.43 83 GLN A C 16
ATOM 20782 O O . GLN A 1 83 ? 28.157 2.454 7.626 1.00 13.44 83 GLN A O 16
ATOM 20796 N N . GLY A 1 84 ? 29.610 1.046 6.644 1.00 41.13 84 GLY A N 16
ATOM 20797 C CA . GLY A 1 84 ? 30.382 0.856 7.858 1.00 12.50 84 GLY A CA 16
ATOM 20798 C C . GLY A 1 84 ? 31.811 0.438 7.577 1.00 4.31 84 GLY A C 16
ATOM 20799 O O . GLY A 1 84 ? 32.123 -0.039 6.486 1.00 33.11 84 GLY A O 16
ATOM 20803 N N . SER A 1 85 ? 32.684 0.619 8.563 1.00 11.34 85 SER A N 16
ATOM 20804 C CA . SER A 1 85 ? 34.090 0.262 8.415 1.00 0.42 85 SER A CA 16
ATOM 20805 C C . SER A 1 85 ? 34.662 -0.252 9.733 1.00 52.02 85 SER A C 16
ATOM 20806 O O . SER A 1 85 ? 34.427 0.327 10.794 1.00 34.11 85 SER A O 16
ATOM 20814 N N . THR A 1 86 ? 35.415 -1.345 9.657 1.00 0.14 86 THR A N 16
ATOM 20815 C CA . THR A 1 86 ? 36.020 -1.939 10.842 1.00 21.44 86 THR A CA 16
ATOM 20816 C C . THR A 1 86 ? 37.539 -1.818 10.804 1.00 61.21 86 THR A C 16
ATOM 20817 O O . THR A 1 86 ? 38.137 -1.731 9.731 1.00 4.04 86 THR A O 16
ATOM 20828 N N . ASP A 1 87 ? 38.158 -1.814 11.980 1.00 75.05 87 ASP A N 16
ATOM 20829 C CA . ASP A 1 87 ? 39.608 -1.705 12.080 1.00 63.31 87 ASP A CA 16
ATOM 20830 C C . ASP A 1 87 ? 40.217 -3.007 12.594 1.00 55.43 87 ASP A C 16
ATOM 20831 O O . ASP A 1 87 ? 39.822 -3.517 13.642 1.00 35.31 87 ASP A O 16
ATOM 20840 N N . PHE A 1 88 ? 41.179 -3.539 11.848 1.00 40.11 88 PHE A N 16
ATOM 20841 C CA . PHE A 1 88 ? 41.841 -4.782 12.227 1.00 74.02 88 PHE A CA 16
ATOM 20842 C C . PHE A 1 88 ? 43.347 -4.579 12.355 1.00 65.12 88 PHE A C 16
ATOM 20843 O O . PHE A 1 88 ? 44.036 -4.310 11.370 1.00 15.50 88 PHE A O 16
ATOM 20860 N N . LYS A 1 89 ? 43.854 -4.710 13.576 1.00 23.01 89 LYS A N 16
ATOM 20861 C CA . LYS A 1 89 ? 45.279 -4.542 13.836 1.00 62.33 89 LYS A CA 16
ATOM 20862 C C . LYS A 1 89 ? 45.883 -5.822 14.407 1.00 55.44 89 LYS A C 16
ATOM 20863 O O . LYS A 1 89 ? 45.547 -6.237 15.516 1.00 40.11 89 LYS A O 16
ATOM 20882 N N . VAL A 1 90 ? 46.776 -6.442 13.642 1.00 12.21 90 VAL A N 16
ATOM 20883 C CA . VAL A 1 90 ? 47.428 -7.673 14.073 1.00 10.52 90 VAL A CA 16
ATOM 20884 C C . VAL A 1 90 ? 48.751 -7.378 14.771 1.00 62.02 90 VAL A C 16
ATOM 20885 O O . VAL A 1 90 ? 49.627 -6.716 14.213 1.00 52.23 90 VAL A O 16
ATOM 20898 N N . THR A 1 91 ? 48.892 -7.875 15.996 1.00 55.20 91 THR A N 16
ATOM 20899 C CA . THR A 1 91 ? 50.108 -7.665 16.771 1.00 14.12 91 THR A CA 16
ATOM 20900 C C . THR A 1 91 ? 50.595 -8.968 17.393 1.00 62.51 91 THR A C 16
ATOM 20901 O O . THR A 1 91 ? 49.795 -9.791 17.838 1.00 63.01 91 THR A O 16
ATOM 20912 N N . GLN A 1 92 ? 51.912 -9.149 17.421 1.00 73.43 92 GLN A N 16
ATOM 20913 C CA . GLN A 1 92 ? 52.505 -10.354 17.989 1.00 72.33 92 GLN A CA 16
ATOM 20914 C C . GLN A 1 92 ? 52.489 -10.302 19.513 1.00 61.32 92 GLN A C 16
ATOM 20915 O O . GLN A 1 92 ? 52.807 -9.275 20.113 1.00 44.12 92 GLN A O 16
ATOM 20929 N N . MET A 1 1 ? 3.651 -4.277 -2.728 1.00 32.22 1 MET A N 17
ATOM 20930 C CA . MET A 1 1 ? 4.736 -3.598 -3.426 1.00 24.04 1 MET A CA 17
ATOM 20931 C C . MET A 1 1 ? 6.010 -3.605 -2.586 1.00 42.54 1 MET A C 17
ATOM 20932 O O . MET A 1 1 ? 6.454 -2.574 -2.081 1.00 1.55 1 MET A O 17
ATOM 20946 N N . PRO A 1 2 ? 6.613 -4.793 -2.433 1.00 42.24 2 PRO A N 17
ATOM 20947 C CA . PRO A 1 2 ? 7.844 -4.961 -1.656 1.00 25.41 2 PRO A CA 17
ATOM 20948 C C . PRO A 1 2 ? 9.052 -4.326 -2.337 1.00 72.22 2 PRO A C 17
ATOM 20949 O O . PRO A 1 2 ? 9.039 -4.084 -3.544 1.00 24.23 2 PRO A O 17
ATOM 20960 N N . ALA A 1 3 ? 10.093 -4.059 -1.556 1.00 44.12 3 ALA A N 17
ATOM 20961 C CA . ALA A 1 3 ? 11.310 -3.454 -2.085 1.00 74.23 3 ALA A CA 17
ATOM 20962 C C . ALA A 1 3 ? 12.396 -3.382 -1.018 1.00 11.44 3 ALA A C 17
ATOM 20963 O O . ALA A 1 3 ? 12.110 -3.450 0.177 1.00 24.14 3 ALA A O 17
ATOM 20970 N N . ALA A 1 4 ? 13.643 -3.243 -1.457 1.00 34.41 4 ALA A N 17
ATOM 20971 C CA . ALA A 1 4 ? 14.771 -3.160 -0.538 1.00 64.45 4 ALA A CA 17
ATOM 20972 C C . ALA A 1 4 ? 15.684 -1.991 -0.894 1.00 73.42 4 ALA A C 17
ATOM 20973 O O . ALA A 1 4 ? 16.405 -2.035 -1.891 1.00 45.14 4 ALA A O 17
ATOM 20980 N N . LEU A 1 5 ? 15.646 -0.947 -0.074 1.00 25.21 5 LEU A N 17
ATOM 20981 C CA . LEU A 1 5 ? 16.470 0.235 -0.302 1.00 40.04 5 LEU A CA 17
ATOM 20982 C C . LEU A 1 5 ? 16.229 1.284 0.778 1.00 32.15 5 LEU A C 17
ATOM 20983 O O . LEU A 1 5 ? 16.272 2.485 0.513 1.00 3.33 5 LEU A O 17
ATOM 20999 N N . VAL A 1 6 ? 15.976 0.821 1.999 1.00 44.41 6 VAL A N 17
ATOM 21000 C CA . VAL A 1 6 ? 15.732 1.719 3.121 1.00 12.42 6 VAL A CA 17
ATOM 21001 C C . VAL A 1 6 ? 17.008 1.961 3.920 1.00 53.22 6 VAL A C 17
ATOM 21002 O O . VAL A 1 6 ? 17.602 3.037 3.849 1.00 62.31 6 VAL A O 17
ATOM 21015 N N . SER A 1 7 ? 17.424 0.953 4.680 1.00 52.04 7 SER A N 17
ATOM 21016 C CA . SER A 1 7 ? 18.628 1.057 5.495 1.00 63.21 7 SER A CA 17
ATOM 21017 C C . SER A 1 7 ? 18.982 -0.291 6.116 1.00 72.21 7 SER A C 17
ATOM 21018 O O . SER A 1 7 ? 18.178 -1.224 6.101 1.00 54.42 7 SER A O 17
ATOM 21026 N N . ILE A 1 8 ? 20.190 -0.386 6.661 1.00 12.30 8 ILE A N 17
ATOM 21027 C CA . ILE A 1 8 ? 20.650 -1.618 7.288 1.00 21.41 8 ILE A CA 17
ATOM 21028 C C . ILE A 1 8 ? 21.399 -1.329 8.585 1.00 71.24 8 ILE A C 17
ATOM 21029 O O . ILE A 1 8 ? 22.012 -0.273 8.737 1.00 42.20 8 ILE A O 17
ATOM 21045 N N . SER A 1 9 ? 21.346 -2.276 9.516 1.00 30.00 9 SER A N 17
ATOM 21046 C CA . SER A 1 9 ? 22.018 -2.123 10.801 1.00 12.52 9 SER A CA 17
ATOM 21047 C C . SER A 1 9 ? 23.289 -2.964 10.853 1.00 22.25 9 SER A C 17
ATOM 21048 O O . SER A 1 9 ? 23.233 -4.194 10.889 1.00 52.52 9 SER A O 17
ATOM 21056 N N . VAL A 1 10 ? 24.436 -2.293 10.858 1.00 3.51 10 VAL A N 17
ATOM 21057 C CA . VAL A 1 10 ? 25.723 -2.977 10.907 1.00 13.11 10 VAL A CA 17
ATOM 21058 C C . VAL A 1 10 ? 26.369 -2.834 12.280 1.00 4.22 10 VAL A C 17
ATOM 21059 O O . VAL A 1 10 ? 26.403 -1.744 12.851 1.00 2.23 10 VAL A O 17
ATOM 21072 N N . SER A 1 11 ? 26.882 -3.942 12.805 1.00 4.01 11 SER A N 17
ATOM 21073 C CA . SER A 1 11 ? 27.526 -3.941 14.114 1.00 72.23 11 SER A CA 17
ATOM 21074 C C . SER A 1 11 ? 29.018 -4.232 13.986 1.00 60.25 11 SER A C 17
ATOM 21075 O O . SER A 1 11 ? 29.494 -5.321 14.307 1.00 60.21 11 SER A O 17
ATOM 21083 N N . PRO A 1 12 ? 29.775 -3.235 13.504 1.00 22.21 12 PRO A N 17
ATOM 21084 C CA . PRO A 1 12 ? 31.224 -3.359 13.322 1.00 5.32 12 PRO A CA 17
ATOM 21085 C C . PRO A 1 12 ? 31.972 -3.417 14.650 1.00 44.02 12 PRO A C 17
ATOM 21086 O O . PRO A 1 12 ? 31.638 -2.703 15.595 1.00 15.35 12 PRO A O 17
ATOM 21097 N N . THR A 1 13 ? 32.988 -4.272 14.715 1.00 62.34 13 THR A N 17
ATOM 21098 C CA . THR A 1 13 ? 33.783 -4.424 15.927 1.00 63.25 13 THR A CA 17
ATOM 21099 C C . THR A 1 13 ? 35.230 -4.004 15.691 1.00 33.05 13 THR A C 17
ATOM 21100 O O . THR A 1 13 ? 35.957 -4.645 14.934 1.00 33.10 13 THR A O 17
ATOM 21111 N N . ASN A 1 14 ? 35.641 -2.923 16.347 1.00 70.24 14 ASN A N 17
ATOM 21112 C CA . ASN A 1 14 ? 37.002 -2.418 16.209 1.00 51.55 14 ASN A CA 17
ATOM 21113 C C . ASN A 1 14 ? 37.877 -2.889 17.366 1.00 65.15 14 ASN A C 17
ATOM 21114 O O . ASN A 1 14 ? 37.536 -2.699 18.533 1.00 64.40 14 ASN A O 17
ATOM 21125 N N . SER A 1 15 ? 39.008 -3.504 17.033 1.00 71.14 15 SER A N 17
ATOM 21126 C CA . SER A 1 15 ? 39.931 -4.006 18.043 1.00 4.24 15 SER A CA 17
ATOM 21127 C C . SER A 1 15 ? 41.188 -4.579 17.395 1.00 53.03 15 SER A C 17
ATOM 21128 O O . SER A 1 15 ? 41.374 -4.483 16.181 1.00 1.21 15 SER A O 17
ATOM 21136 N N . THR A 1 16 ? 42.049 -5.176 18.213 1.00 73.52 16 THR A N 17
ATOM 21137 C CA . THR A 1 16 ? 43.288 -5.764 17.721 1.00 62.51 16 THR A CA 17
ATOM 21138 C C . THR A 1 16 ? 43.192 -7.285 17.667 1.00 51.23 16 THR A C 17
ATOM 21139 O O . THR A 1 16 ? 42.446 -7.897 18.431 1.00 73.44 16 THR A O 17
ATOM 21150 N N . VAL A 1 17 ? 43.952 -7.889 16.759 1.00 21.41 17 VAL A N 17
ATOM 21151 C CA . VAL A 1 17 ? 43.954 -9.339 16.607 1.00 73.44 17 VAL A CA 17
ATOM 21152 C C . VAL A 1 17 ? 45.374 -9.876 16.466 1.00 12.34 17 VAL A C 17
ATOM 21153 O O . VAL A 1 17 ? 46.277 -9.163 16.031 1.00 43.33 17 VAL A O 17
ATOM 21166 N N . ALA A 1 18 ? 45.563 -11.137 16.838 1.00 24.44 18 ALA A N 17
ATOM 21167 C CA . ALA A 1 18 ? 46.873 -11.771 16.752 1.00 43.23 18 ALA A CA 17
ATOM 21168 C C . ALA A 1 18 ? 47.262 -12.031 15.300 1.00 23.35 18 ALA A C 17
ATOM 21169 O O . ALA A 1 18 ? 46.444 -11.886 14.392 1.00 63.43 18 ALA A O 17
ATOM 21176 N N . LYS A 1 19 ? 48.516 -12.416 15.089 1.00 44.01 19 LYS A N 17
ATOM 21177 C CA . LYS A 1 19 ? 49.015 -12.698 13.748 1.00 51.51 19 LYS A CA 17
ATOM 21178 C C . LYS A 1 19 ? 48.174 -13.775 13.070 1.00 41.52 19 LYS A C 17
ATOM 21179 O O . LYS A 1 19 ? 48.032 -14.882 13.587 1.00 41.23 19 LYS A O 17
ATOM 21198 N N . GLY A 1 20 ? 47.619 -13.442 11.908 1.00 64.10 20 GLY A N 17
ATOM 21199 C CA . GLY A 1 20 ? 46.801 -14.392 11.178 1.00 71.41 20 GLY A CA 17
ATOM 21200 C C . GLY A 1 20 ? 45.564 -14.806 11.951 1.00 64.54 20 GLY A C 17
ATOM 21201 O O . GLY A 1 20 ? 45.645 -15.607 12.883 1.00 31.21 20 GLY A O 17
ATOM 21205 N N . LEU A 1 21 ? 44.417 -14.260 11.565 1.00 51.44 21 LEU A N 17
ATOM 21206 C CA . LEU A 1 21 ? 43.157 -14.575 12.229 1.00 61.51 21 LEU A CA 17
ATOM 21207 C C . LEU A 1 21 ? 41.969 -14.110 11.393 1.00 61.41 21 LEU A C 17
ATOM 21208 O O . LEU A 1 21 ? 42.132 -13.366 10.427 1.00 63.04 21 LEU A O 17
ATOM 21224 N N . GLN A 1 22 ? 40.775 -14.553 11.773 1.00 20.03 22 GLN A N 17
ATOM 21225 C CA . GLN A 1 22 ? 39.560 -14.180 11.059 1.00 73.40 22 GLN A CA 17
ATOM 21226 C C . GLN A 1 22 ? 38.430 -13.866 12.034 1.00 10.40 22 GLN A C 17
ATOM 21227 O O . GLN A 1 22 ? 38.395 -14.389 13.147 1.00 31.10 22 GLN A O 17
ATOM 21241 N N . GLU A 1 23 ? 37.509 -13.007 11.608 1.00 50.12 23 GLU A N 17
ATOM 21242 C CA . GLU A 1 23 ? 36.379 -12.622 12.445 1.00 72.00 23 GLU A CA 17
ATOM 21243 C C . GLU A 1 23 ? 35.102 -12.507 11.617 1.00 63.53 23 GLU A C 17
ATOM 21244 O O . GLU A 1 23 ? 35.140 -12.122 10.449 1.00 1.11 23 GLU A O 17
ATOM 21256 N N . ASN A 1 24 ? 33.973 -12.846 12.231 1.00 62.24 24 ASN A N 17
ATOM 21257 C CA . ASN A 1 24 ? 32.685 -12.783 11.550 1.00 13.24 24 ASN A CA 17
ATOM 21258 C C . ASN A 1 24 ? 31.784 -11.729 12.188 1.00 22.10 24 ASN A C 17
ATOM 21259 O O . ASN A 1 24 ? 31.749 -11.584 13.410 1.00 21.22 24 ASN A O 17
ATOM 21270 N N . PHE A 1 25 ? 31.057 -10.996 11.352 1.00 52.12 25 PHE A N 17
ATOM 21271 C CA . PHE A 1 25 ? 30.156 -9.955 11.833 1.00 0.01 25 PHE A CA 17
ATOM 21272 C C . PHE A 1 25 ? 28.706 -10.296 11.503 1.00 13.33 25 PHE A C 17
ATOM 21273 O O . PHE A 1 25 ? 28.398 -11.410 11.078 1.00 3.45 25 PHE A O 17
ATOM 21290 N N . LYS A 1 26 ? 27.817 -9.328 11.703 1.00 60.23 26 LYS A N 17
ATOM 21291 C CA . LYS A 1 26 ? 26.399 -9.523 11.427 1.00 54.22 26 LYS A CA 17
ATOM 21292 C C . LYS A 1 26 ? 25.768 -8.241 10.891 1.00 33.51 26 LYS A C 17
ATOM 21293 O O . LYS A 1 26 ? 25.887 -7.178 11.499 1.00 24.43 26 LYS A O 17
ATOM 21312 N N . ALA A 1 27 ? 25.095 -8.351 9.750 1.00 11.43 27 ALA A N 17
ATOM 21313 C CA . ALA A 1 27 ? 24.442 -7.201 9.135 1.00 23.53 27 ALA A CA 17
ATOM 21314 C C . ALA A 1 27 ? 23.053 -7.567 8.625 1.00 34.31 27 ALA A C 17
ATOM 21315 O O . ALA A 1 27 ? 22.907 -8.403 7.732 1.00 2.30 27 ALA A O 17
ATOM 21322 N N . THR A 1 28 ? 22.032 -6.937 9.198 1.00 31.12 28 THR A N 17
ATOM 21323 C CA . THR A 1 28 ? 20.654 -7.198 8.803 1.00 54.42 28 THR A CA 17
ATOM 21324 C C . THR A 1 28 ? 19.998 -5.944 8.234 1.00 23.24 28 THR A C 17
ATOM 21325 O O . THR A 1 28 ? 19.896 -4.923 8.913 1.00 30.11 28 THR A O 17
ATOM 21336 N N . GLY A 1 29 ? 19.555 -6.029 6.984 1.00 54.12 29 GLY A N 17
ATOM 21337 C CA . GLY A 1 29 ? 18.914 -4.894 6.346 1.00 51.15 29 GLY A CA 17
ATOM 21338 C C . GLY A 1 29 ? 17.430 -4.821 6.647 1.00 41.21 29 GLY A C 17
ATOM 21339 O O . GLY A 1 29 ? 16.726 -5.829 6.581 1.00 23.12 29 GLY A O 17
ATOM 21343 N N . ILE A 1 30 ? 16.954 -3.626 6.980 1.00 51.11 30 ILE A N 17
ATOM 21344 C CA . ILE A 1 30 ? 15.544 -3.426 7.293 1.00 4.01 30 ILE A CA 17
ATOM 21345 C C . ILE A 1 30 ? 14.815 -2.748 6.138 1.00 63.41 30 ILE A C 17
ATOM 21346 O O . ILE A 1 30 ? 15.016 -1.563 5.873 1.00 13.21 30 ILE A O 17
ATOM 21362 N N . PHE A 1 31 ? 13.967 -3.509 5.454 1.00 53.42 31 PHE A N 17
ATOM 21363 C CA . PHE A 1 31 ? 13.206 -2.982 4.327 1.00 50.32 31 PHE A CA 17
ATOM 21364 C C . PHE A 1 31 ? 11.728 -3.341 4.453 1.00 43.53 31 PHE A C 17
ATOM 21365 O O . PHE A 1 31 ? 11.325 -4.048 5.377 1.00 41.22 31 PHE A O 17
ATOM 21382 N N . THR A 1 32 ? 10.924 -2.847 3.517 1.00 74.05 32 THR A N 17
ATOM 21383 C CA . THR A 1 32 ? 9.491 -3.113 3.522 1.00 33.14 32 THR A CA 17
ATOM 21384 C C . THR A 1 32 ? 9.206 -4.597 3.319 1.00 41.34 32 THR A C 17
ATOM 21385 O O . THR A 1 32 ? 8.079 -5.054 3.507 1.00 54.10 32 THR A O 17
ATOM 21396 N N . ASP A 1 33 ? 10.235 -5.344 2.934 1.00 73.14 33 ASP A N 17
ATOM 21397 C CA . ASP A 1 33 ? 10.095 -6.778 2.706 1.00 42.31 33 ASP A CA 17
ATOM 21398 C C . ASP A 1 33 ? 10.225 -7.551 4.015 1.00 43.15 33 ASP A C 17
ATOM 21399 O O . ASP A 1 33 ? 10.554 -8.736 4.016 1.00 33.42 33 ASP A O 17
ATOM 21408 N N . ASN A 1 34 ? 9.966 -6.870 5.126 1.00 22.34 34 ASN A N 17
ATOM 21409 C CA . ASN A 1 34 ? 10.056 -7.493 6.442 1.00 11.01 34 ASN A CA 17
ATOM 21410 C C . ASN A 1 34 ? 11.506 -7.809 6.797 1.00 72.25 34 ASN A C 17
ATOM 21411 O O . ASN A 1 34 ? 11.829 -8.929 7.193 1.00 72.05 34 ASN A O 17
ATOM 21422 N N . SER A 1 35 ? 12.375 -6.814 6.652 1.00 61.11 35 SER A N 17
ATOM 21423 C CA . SER A 1 35 ? 13.791 -6.986 6.954 1.00 64.55 35 SER A CA 17
ATOM 21424 C C . SER A 1 35 ? 14.381 -8.142 6.150 1.00 2.23 35 SER A C 17
ATOM 21425 O O . SER A 1 35 ? 14.276 -9.303 6.544 1.00 44.43 35 SER A O 17
ATOM 21433 N N . ASN A 1 36 ? 15.002 -7.813 5.022 1.00 72.52 36 ASN A N 17
ATOM 21434 C CA . ASN A 1 36 ? 15.608 -8.823 4.162 1.00 44.14 36 ASN A CA 17
ATOM 21435 C C . ASN A 1 36 ? 17.076 -9.035 4.523 1.00 54.34 36 ASN A C 17
ATOM 21436 O O . ASN A 1 36 ? 17.662 -8.250 5.268 1.00 14.20 36 ASN A O 17
ATOM 21447 N N . SER A 1 37 ? 17.663 -10.101 3.988 1.00 50.50 37 SER A N 17
ATOM 21448 C CA . SER A 1 37 ? 19.061 -10.418 4.256 1.00 52.11 37 SER A CA 17
ATOM 21449 C C . SER A 1 37 ? 19.984 -9.629 3.332 1.00 73.10 37 SER A C 17
ATOM 21450 O O . SER A 1 37 ? 19.701 -9.468 2.144 1.00 5.05 37 SER A O 17
ATOM 21458 N N . ASP A 1 38 ? 21.087 -9.140 3.886 1.00 4.20 38 ASP A N 17
ATOM 21459 C CA . ASP A 1 38 ? 22.054 -8.368 3.113 1.00 73.32 38 ASP A CA 17
ATOM 21460 C C . ASP A 1 38 ? 22.687 -9.227 2.022 1.00 14.12 38 ASP A C 17
ATOM 21461 O O . ASP A 1 38 ? 23.535 -10.075 2.301 1.00 50.05 38 ASP A O 17
ATOM 21470 N N . ILE A 1 39 ? 22.268 -9.002 0.782 1.00 52.35 39 ILE A N 17
ATOM 21471 C CA . ILE A 1 39 ? 22.794 -9.755 -0.350 1.00 52.33 39 ILE A CA 17
ATOM 21472 C C . ILE A 1 39 ? 22.208 -9.252 -1.665 1.00 75.11 39 ILE A C 17
ATOM 21473 O O . ILE A 1 39 ? 22.916 -9.118 -2.663 1.00 42.33 39 ILE A O 17
ATOM 21489 N N . THR A 1 40 ? 20.908 -8.973 -1.659 1.00 74.41 40 THR A N 17
ATOM 21490 C CA . THR A 1 40 ? 20.225 -8.485 -2.850 1.00 41.35 40 THR A CA 17
ATOM 21491 C C . THR A 1 40 ? 20.920 -7.251 -3.415 1.00 42.01 40 THR A C 17
ATOM 21492 O O . THR A 1 40 ? 20.868 -6.993 -4.618 1.00 32.13 40 THR A O 17
ATOM 21503 N N . ASP A 1 41 ? 21.571 -6.492 -2.540 1.00 61.33 41 ASP A N 17
ATOM 21504 C CA . ASP A 1 41 ? 22.279 -5.286 -2.952 1.00 52.44 41 ASP A CA 17
ATOM 21505 C C . ASP A 1 41 ? 23.754 -5.581 -3.206 1.00 52.32 41 ASP A C 17
ATOM 21506 O O . ASP A 1 41 ? 24.452 -4.794 -3.845 1.00 61.44 41 ASP A O 17
ATOM 21515 N N . GLN A 1 42 ? 24.220 -6.718 -2.700 1.00 43.32 42 GLN A N 17
ATOM 21516 C CA . GLN A 1 42 ? 25.613 -7.115 -2.871 1.00 52.20 42 GLN A CA 17
ATOM 21517 C C . GLN A 1 42 ? 26.550 -6.112 -2.206 1.00 23.51 42 GLN A C 17
ATOM 21518 O O . GLN A 1 42 ? 27.153 -5.273 -2.874 1.00 43.32 42 GLN A O 17
ATOM 21532 N N . VAL A 1 43 ? 26.668 -6.206 -0.885 1.00 60.01 43 VAL A N 17
ATOM 21533 C CA . VAL A 1 43 ? 27.533 -5.308 -0.129 1.00 53.12 43 VAL A CA 17
ATOM 21534 C C . VAL A 1 43 ? 28.968 -5.369 -0.639 1.00 41.51 43 VAL A C 17
ATOM 21535 O O . VAL A 1 43 ? 29.516 -6.449 -0.860 1.00 73.23 43 VAL A O 17
ATOM 21548 N N . THR A 1 44 ? 29.575 -4.200 -0.824 1.00 13.00 44 THR A N 17
ATOM 21549 C CA . THR A 1 44 ? 30.947 -4.119 -1.309 1.00 32.25 44 THR A CA 17
ATOM 21550 C C . THR A 1 44 ? 31.943 -4.250 -0.162 1.00 62.54 44 THR A C 17
ATOM 21551 O O . THR A 1 44 ? 32.035 -3.373 0.696 1.00 34.34 44 THR A O 17
ATOM 21562 N N . TRP A 1 45 ? 32.688 -5.350 -0.156 1.00 1.13 45 TRP A N 17
ATOM 21563 C CA . TRP A 1 45 ? 33.679 -5.595 0.886 1.00 43.11 45 TRP A CA 17
ATOM 21564 C C . TRP A 1 45 ? 35.082 -5.261 0.392 1.00 44.34 45 TRP A C 17
ATOM 21565 O O . TRP A 1 45 ? 35.410 -5.486 -0.774 1.00 30.04 45 TRP A O 17
ATOM 21586 N N . ASP A 1 46 ? 35.907 -4.723 1.284 1.00 53.13 46 ASP A N 17
ATOM 21587 C CA . ASP A 1 46 ? 37.276 -4.359 0.938 1.00 52.13 46 ASP A CA 17
ATOM 21588 C C . ASP A 1 46 ? 38.185 -4.440 2.160 1.00 10.30 46 ASP A C 17
ATOM 21589 O O . ASP A 1 46 ? 37.766 -4.142 3.279 1.00 72.15 46 ASP A O 17
ATOM 21598 N N . SER A 1 47 ? 39.431 -4.845 1.938 1.00 23.15 47 SER A N 17
ATOM 21599 C CA . SER A 1 47 ? 40.399 -4.970 3.022 1.00 14.05 47 SER A CA 17
ATOM 21600 C C . SER A 1 47 ? 41.568 -4.012 2.820 1.00 44.33 47 SER A C 17
ATOM 21601 O O . SER A 1 47 ? 41.917 -3.670 1.690 1.00 71.44 47 SER A O 17
ATOM 21609 N N . SER A 1 48 ? 42.171 -3.581 3.924 1.00 72.33 48 SER A N 17
ATOM 21610 C CA . SER A 1 48 ? 43.299 -2.659 3.869 1.00 61.31 48 SER A CA 17
ATOM 21611 C C . SER A 1 48 ? 44.575 -3.332 4.367 1.00 51.22 48 SER A C 17
ATOM 21612 O O . SER A 1 48 ? 44.615 -3.870 5.472 1.00 12.14 48 SER A O 17
ATOM 21620 N N . ASN A 1 49 ? 45.616 -3.296 3.541 1.00 31.33 49 ASN A N 17
ATOM 21621 C CA . ASN A 1 49 ? 46.894 -3.903 3.896 1.00 11.44 49 ASN A CA 17
ATOM 21622 C C . ASN A 1 49 ? 47.929 -3.671 2.800 1.00 62.10 49 ASN A C 17
ATOM 21623 O O . ASN A 1 49 ? 47.637 -3.055 1.774 1.00 4.35 49 ASN A O 17
ATOM 21634 N N . THR A 1 50 ? 49.141 -4.170 3.023 1.00 62.11 50 THR A N 17
ATOM 21635 C CA . THR A 1 50 ? 50.220 -4.018 2.055 1.00 3.33 50 THR A CA 17
ATOM 21636 C C . THR A 1 50 ? 50.928 -5.345 1.808 1.00 43.23 50 THR A C 17
ATOM 21637 O O . THR A 1 50 ? 52.011 -5.382 1.223 1.00 72.15 50 THR A O 17
ATOM 21648 N N . ASP A 1 51 ? 50.310 -6.432 2.256 1.00 65.10 51 ASP A N 17
ATOM 21649 C CA . ASP A 1 51 ? 50.881 -7.763 2.081 1.00 3.42 51 ASP A CA 17
ATOM 21650 C C . ASP A 1 51 ? 49.827 -8.745 1.580 1.00 41.55 51 ASP A C 17
ATOM 21651 O O . ASP A 1 51 ? 49.826 -9.124 0.408 1.00 22.32 51 ASP A O 17
ATOM 21660 N N . ILE A 1 52 ? 48.932 -9.152 2.473 1.00 25.15 52 ILE A N 17
ATOM 21661 C CA . ILE A 1 52 ? 47.874 -10.090 2.121 1.00 55.40 52 ILE A CA 17
ATOM 21662 C C . ILE A 1 52 ? 46.573 -9.745 2.838 1.00 13.51 52 ILE A C 17
ATOM 21663 O O . ILE A 1 52 ? 46.585 -9.244 3.964 1.00 62.34 52 ILE A O 17
ATOM 21679 N N . LEU A 1 53 ? 45.451 -10.016 2.180 1.00 21.43 53 LEU A N 17
ATOM 21680 C CA . LEU A 1 53 ? 44.140 -9.737 2.755 1.00 11.35 53 LEU A CA 17
ATOM 21681 C C . LEU A 1 53 ? 43.064 -10.597 2.101 1.00 34.03 53 LEU A C 17
ATOM 21682 O O . LEU A 1 53 ? 43.090 -10.829 0.893 1.00 53.24 53 LEU A O 17
ATOM 21698 N N . SER A 1 54 ? 42.117 -11.066 2.908 1.00 72.02 54 SER A N 17
ATOM 21699 C CA . SER A 1 54 ? 41.032 -11.902 2.408 1.00 72.13 54 SER A CA 17
ATOM 21700 C C . SER A 1 54 ? 39.718 -11.563 3.106 1.00 44.41 54 SER A C 17
ATOM 21701 O O . SER A 1 54 ? 39.586 -11.732 4.318 1.00 35.42 54 SER A O 17
ATOM 21709 N N . ILE A 1 55 ? 38.751 -11.082 2.332 1.00 62.22 55 ILE A N 17
ATOM 21710 C CA . ILE A 1 55 ? 37.448 -10.720 2.875 1.00 50.33 55 ILE A CA 17
ATOM 21711 C C . ILE A 1 55 ? 36.321 -11.200 1.966 1.00 2.24 55 ILE A C 17
ATOM 21712 O O . ILE A 1 55 ? 36.307 -10.909 0.770 1.00 2.55 55 ILE A O 17
ATOM 21728 N N . SER A 1 56 ? 35.377 -11.936 2.543 1.00 15.10 56 SER A N 17
ATOM 21729 C CA . SER A 1 56 ? 34.246 -12.459 1.785 1.00 14.52 56 SER A CA 17
ATOM 21730 C C . SER A 1 56 ? 32.924 -12.050 2.430 1.00 45.03 56 SER A C 17
ATOM 21731 O O . SER A 1 56 ? 32.584 -12.511 3.518 1.00 11.33 56 SER A O 17
ATOM 21739 N N . ASN A 1 57 ? 32.185 -11.181 1.748 1.00 34.31 57 ASN A N 17
ATOM 21740 C CA . ASN A 1 57 ? 30.901 -10.709 2.253 1.00 34.14 57 ASN A CA 17
ATOM 21741 C C . ASN A 1 57 ? 29.792 -10.952 1.234 1.00 41.03 57 ASN A C 17
ATOM 21742 O O . ASN A 1 57 ? 29.169 -10.011 0.743 1.00 44.13 57 ASN A O 17
ATOM 21753 N N . ALA A 1 58 ? 29.551 -12.221 0.921 1.00 42.14 58 ALA A N 17
ATOM 21754 C CA . ALA A 1 58 ? 28.516 -12.588 -0.038 1.00 65.01 58 ALA A CA 17
ATOM 21755 C C . ALA A 1 58 ? 27.914 -13.948 0.298 1.00 13.34 58 ALA A C 17
ATOM 21756 O O . ALA A 1 58 ? 27.278 -14.581 -0.544 1.00 65.52 58 ALA A O 17
ATOM 21763 N N . SER A 1 59 ? 28.118 -14.391 1.535 1.00 54.50 59 SER A N 17
ATOM 21764 C CA . SER A 1 59 ? 27.598 -15.678 1.981 1.00 12.24 59 SER A CA 17
ATOM 21765 C C . SER A 1 59 ? 26.117 -15.573 2.334 1.00 41.01 59 SER A C 17
ATOM 21766 O O . SER A 1 59 ? 25.326 -16.458 2.009 1.00 70.45 59 SER A O 17
ATOM 21774 N N . ASP A 1 60 ? 25.750 -14.485 3.001 1.00 1.52 60 ASP A N 17
ATOM 21775 C CA . ASP A 1 60 ? 24.365 -14.262 3.398 1.00 54.30 60 ASP A CA 17
ATOM 21776 C C . ASP A 1 60 ? 24.193 -12.879 4.019 1.00 32.00 60 ASP A C 17
ATOM 21777 O O . ASP A 1 60 ? 23.201 -12.194 3.768 1.00 4.23 60 ASP A O 17
ATOM 21786 N N . SER A 1 61 ? 25.165 -12.476 4.831 1.00 14.24 61 SER A N 17
ATOM 21787 C CA . SER A 1 61 ? 25.119 -11.177 5.492 1.00 14.15 61 SER A CA 17
ATOM 21788 C C . SER A 1 61 ? 26.363 -10.958 6.347 1.00 4.10 61 SER A C 17
ATOM 21789 O O . SER A 1 61 ? 27.028 -9.926 6.244 1.00 61.45 61 SER A O 17
ATOM 21797 N N . HIS A 1 62 ? 26.673 -11.936 7.192 1.00 61.30 62 HIS A N 17
ATOM 21798 C CA . HIS A 1 62 ? 27.838 -11.852 8.065 1.00 24.01 62 HIS A CA 17
ATOM 21799 C C . HIS A 1 62 ? 29.093 -11.511 7.266 1.00 74.21 62 HIS A C 17
ATOM 21800 O O . HIS A 1 62 ? 29.418 -12.182 6.287 1.00 4.23 62 HIS A O 17
ATOM 21814 N N . GLY A 1 63 ? 29.792 -10.463 7.690 1.00 64.10 63 GLY A N 17
ATOM 21815 C CA . GLY A 1 63 ? 31.002 -10.051 7.002 1.00 70.20 63 GLY A CA 17
ATOM 21816 C C . GLY A 1 63 ? 32.250 -10.665 7.605 1.00 32.12 63 GLY A C 17
ATOM 21817 O O . GLY A 1 63 ? 32.663 -10.295 8.705 1.00 22.51 63 GLY A O 17
ATOM 21821 N N . LEU A 1 64 ? 32.851 -11.606 6.886 1.00 61.20 64 LEU A N 17
ATOM 21822 C CA . LEU A 1 64 ? 34.059 -12.275 7.357 1.00 0.44 64 LEU A CA 17
ATOM 21823 C C . LEU A 1 64 ? 35.308 -11.537 6.887 1.00 5.44 64 LEU A C 17
ATOM 21824 O O . LEU A 1 64 ? 35.430 -11.186 5.714 1.00 14.21 64 LEU A O 17
ATOM 21840 N N . ALA A 1 65 ? 36.236 -11.306 7.811 1.00 70.30 65 ALA A N 17
ATOM 21841 C CA . ALA A 1 65 ? 37.478 -10.614 7.490 1.00 21.33 65 ALA A CA 17
ATOM 21842 C C . ALA A 1 65 ? 38.681 -11.345 8.077 1.00 30.10 65 ALA A C 17
ATOM 21843 O O . ALA A 1 65 ? 38.701 -11.675 9.263 1.00 61.13 65 ALA A O 17
ATOM 21850 N N . SER A 1 66 ? 39.682 -11.596 7.239 1.00 11.41 66 SER A N 17
ATOM 21851 C CA . SER A 1 66 ? 40.887 -12.292 7.674 1.00 1.22 66 SER A CA 17
ATOM 21852 C C . SER A 1 66 ? 42.122 -11.724 6.981 1.00 23.45 66 SER A C 17
ATOM 21853 O O . SER A 1 66 ? 42.037 -11.181 5.879 1.00 20.44 66 SER A O 17
ATOM 21861 N N . THR A 1 67 ? 43.272 -11.854 7.636 1.00 2.11 67 THR A N 17
ATOM 21862 C CA . THR A 1 67 ? 44.526 -11.354 7.086 1.00 54.24 67 THR A CA 17
ATOM 21863 C C . THR A 1 67 ? 45.707 -12.194 7.556 1.00 30.34 67 THR A C 17
ATOM 21864 O O . THR A 1 67 ? 45.538 -13.155 8.309 1.00 41.30 67 THR A O 17
ATOM 21875 N N . LEU A 1 68 ? 46.903 -11.828 7.110 1.00 41.51 68 LEU A N 17
ATOM 21876 C CA . LEU A 1 68 ? 48.114 -12.548 7.487 1.00 44.05 68 LEU A CA 17
ATOM 21877 C C . LEU A 1 68 ? 49.359 -11.733 7.151 1.00 3.24 68 LEU A C 17
ATOM 21878 O O . LEU A 1 68 ? 50.200 -12.162 6.362 1.00 10.43 68 LEU A O 17
ATOM 21894 N N . ASN A 1 69 ? 49.471 -10.556 7.759 1.00 52.24 69 ASN A N 17
ATOM 21895 C CA . ASN A 1 69 ? 50.614 -9.681 7.526 1.00 42.12 69 ASN A CA 17
ATOM 21896 C C . ASN A 1 69 ? 50.956 -8.887 8.783 1.00 44.22 69 ASN A C 17
ATOM 21897 O O . ASN A 1 69 ? 50.244 -8.955 9.784 1.00 23.12 69 ASN A O 17
ATOM 21908 N N . GLN A 1 70 ? 52.050 -8.134 8.721 1.00 23.43 70 GLN A N 17
ATOM 21909 C CA . GLN A 1 70 ? 52.487 -7.327 9.855 1.00 75.53 70 GLN A CA 17
ATOM 21910 C C . GLN A 1 70 ? 52.077 -5.870 9.675 1.00 53.53 70 GLN A C 17
ATOM 21911 O O . GLN A 1 70 ? 52.476 -5.217 8.711 1.00 15.53 70 GLN A O 17
ATOM 21925 N N . GLY A 1 71 ? 51.277 -5.365 10.609 1.00 12.23 71 GLY A N 17
ATOM 21926 C CA . GLY A 1 71 ? 50.826 -3.987 10.535 1.00 72.50 71 GLY A CA 17
ATOM 21927 C C . GLY A 1 71 ? 49.394 -3.820 11.002 1.00 33.35 71 GLY A C 17
ATOM 21928 O O . GLY A 1 71 ? 48.998 -4.380 12.024 1.00 10.10 71 GLY A O 17
ATOM 21932 N N . ASN A 1 72 ? 48.615 -3.046 10.254 1.00 71.24 72 ASN A N 17
ATOM 21933 C CA . ASN A 1 72 ? 47.219 -2.805 10.599 1.00 54.24 72 ASN A CA 17
ATOM 21934 C C . ASN A 1 72 ? 46.314 -3.019 9.389 1.00 44.25 72 ASN A C 17
ATOM 21935 O O . ASN A 1 72 ? 46.711 -2.766 8.251 1.00 42.31 72 ASN A O 17
ATOM 21946 N N . VAL A 1 73 ? 45.096 -3.486 9.642 1.00 21.22 73 VAL A N 17
ATOM 21947 C CA . VAL A 1 73 ? 44.134 -3.733 8.575 1.00 42.35 73 VAL A CA 17
ATOM 21948 C C . VAL A 1 73 ? 42.765 -3.160 8.925 1.00 24.52 73 VAL A C 17
ATOM 21949 O O . VAL A 1 73 ? 42.307 -3.270 10.062 1.00 34.54 73 VAL A O 17
ATOM 21962 N N . LYS A 1 74 ? 42.116 -2.549 7.940 1.00 10.04 74 LYS A N 17
ATOM 21963 C CA . LYS A 1 74 ? 40.798 -1.960 8.143 1.00 54.04 74 LYS A CA 17
ATOM 21964 C C . LYS A 1 74 ? 39.787 -2.537 7.156 1.00 10.23 74 LYS A C 17
ATOM 21965 O O . LYS A 1 74 ? 39.984 -2.475 5.943 1.00 61.13 74 LYS A O 17
ATOM 21984 N N . VAL A 1 75 ? 38.703 -3.096 7.685 1.00 24.24 75 VAL A N 17
ATOM 21985 C CA . VAL A 1 75 ? 37.660 -3.681 6.851 1.00 25.54 75 VAL A CA 17
ATOM 21986 C C . VAL A 1 75 ? 36.581 -2.657 6.522 1.00 53.12 75 VAL A C 17
ATOM 21987 O O . VAL A 1 75 ? 36.141 -1.901 7.388 1.00 12.54 75 VAL A O 17
ATOM 22000 N N . THR A 1 76 ? 36.156 -2.637 5.262 1.00 30.21 76 THR A N 17
ATOM 22001 C CA . THR A 1 76 ? 35.128 -1.705 4.817 1.00 72.22 76 THR A CA 17
ATOM 22002 C C . THR A 1 76 ? 33.986 -2.437 4.121 1.00 64.45 76 THR A C 17
ATOM 22003 O O . THR A 1 76 ? 34.209 -3.213 3.192 1.00 62.41 76 THR A O 17
ATOM 22014 N N . ALA A 1 77 ? 32.763 -2.185 4.575 1.00 42.11 77 ALA A N 17
ATOM 22015 C CA . ALA A 1 77 ? 31.586 -2.818 3.993 1.00 24.42 77 ALA A CA 17
ATOM 22016 C C . ALA A 1 77 ? 30.373 -1.899 4.072 1.00 55.32 77 ALA A C 17
ATOM 22017 O O . ALA A 1 77 ? 30.100 -1.303 5.114 1.00 51.43 77 ALA A O 17
ATOM 22024 N N . SER A 1 78 ? 29.647 -1.788 2.963 1.00 3.45 78 SER A N 17
ATOM 22025 C CA . SER A 1 78 ? 28.465 -0.936 2.906 1.00 74.51 78 SER A CA 17
ATOM 22026 C C . SER A 1 78 ? 27.422 -1.518 1.956 1.00 64.23 78 SER A C 17
ATOM 22027 O O . SER A 1 78 ? 27.758 -2.026 0.885 1.00 15.30 78 SER A O 17
ATOM 22035 N N . ILE A 1 79 ? 26.158 -1.441 2.356 1.00 53.53 79 ILE A N 17
ATOM 22036 C CA . ILE A 1 79 ? 25.066 -1.958 1.540 1.00 11.12 79 ILE A CA 17
ATOM 22037 C C . ILE A 1 79 ? 23.890 -0.987 1.516 1.00 61.31 79 ILE A C 17
ATOM 22038 O O . ILE A 1 79 ? 23.347 -0.627 2.560 1.00 63.15 79 ILE A O 17
ATOM 22054 N N . GLY A 1 80 ? 23.500 -0.568 0.316 1.00 70.43 80 GLY A N 17
ATOM 22055 C CA . GLY A 1 80 ? 22.389 0.355 0.177 1.00 4.54 80 GLY A CA 17
ATOM 22056 C C . GLY A 1 80 ? 22.710 1.733 0.723 1.00 52.04 80 GLY A C 17
ATOM 22057 O O . GLY A 1 80 ? 23.342 2.544 0.047 1.00 22.04 80 GLY A O 17
ATOM 22061 N N . GLY A 1 81 ? 22.270 2.000 1.949 1.00 64.40 81 GLY A N 17
ATOM 22062 C CA . GLY A 1 81 ? 22.522 3.290 2.563 1.00 42.20 81 GLY A CA 17
ATOM 22063 C C . GLY A 1 81 ? 23.570 3.218 3.656 1.00 61.22 81 GLY A C 17
ATOM 22064 O O . GLY A 1 81 ? 24.752 3.459 3.408 1.00 20.03 81 GLY A O 17
ATOM 22068 N N . ILE A 1 82 ? 23.137 2.887 4.868 1.00 61.55 82 ILE A N 17
ATOM 22069 C CA . ILE A 1 82 ? 24.047 2.784 6.002 1.00 52.03 82 ILE A CA 17
ATOM 22070 C C . ILE A 1 82 ? 25.239 1.893 5.671 1.00 21.54 82 ILE A C 17
ATOM 22071 O O . ILE A 1 82 ? 25.115 0.931 4.914 1.00 64.51 82 ILE A O 17
ATOM 22087 N N . GLN A 1 83 ? 26.392 2.219 6.246 1.00 21.43 83 GLN A N 17
ATOM 22088 C CA . GLN A 1 83 ? 27.607 1.446 6.013 1.00 13.14 83 GLN A CA 17
ATOM 22089 C C . GLN A 1 83 ? 28.291 1.097 7.331 1.00 34.30 83 GLN A C 17
ATOM 22090 O O . GLN A 1 83 ? 28.021 1.709 8.364 1.00 72.35 83 GLN A O 17
ATOM 22104 N N . GLY A 1 84 ? 29.178 0.107 7.288 1.00 52.24 84 GLY A N 17
ATOM 22105 C CA . GLY A 1 84 ? 29.886 -0.307 8.485 1.00 42.04 84 GLY A CA 17
ATOM 22106 C C . GLY A 1 84 ? 31.347 -0.609 8.218 1.00 25.21 84 GLY A C 17
ATOM 22107 O O . GLY A 1 84 ? 31.702 -1.097 7.145 1.00 32.30 84 GLY A O 17
ATOM 22111 N N . SER A 1 85 ? 32.199 -0.317 9.196 1.00 34.24 85 SER A N 17
ATOM 22112 C CA . SER A 1 85 ? 33.631 -0.556 9.060 1.00 13.33 85 SER A CA 17
ATOM 22113 C C . SER A 1 85 ? 34.231 -1.028 10.381 1.00 73.51 85 SER A C 17
ATOM 22114 O O . SER A 1 85 ? 33.894 -0.516 11.449 1.00 42.21 85 SER A O 17
ATOM 22122 N N . THR A 1 86 ? 35.123 -2.011 10.301 1.00 74.15 86 THR A N 17
ATOM 22123 C CA . THR A 1 86 ? 35.770 -2.555 11.488 1.00 75.23 86 THR A CA 17
ATOM 22124 C C . THR A 1 86 ? 37.273 -2.302 11.460 1.00 75.34 86 THR A C 17
ATOM 22125 O O . THR A 1 86 ? 37.886 -2.266 10.393 1.00 74.24 86 THR A O 17
ATOM 22136 N N . ASP A 1 87 ? 37.861 -2.129 12.638 1.00 55.40 87 ASP A N 17
ATOM 22137 C CA . ASP A 1 87 ? 39.293 -1.881 12.748 1.00 4.23 87 ASP A CA 17
ATOM 22138 C C . ASP A 1 87 ? 40.018 -3.112 13.283 1.00 62.12 87 ASP A C 17
ATOM 22139 O O . ASP A 1 87 ? 39.663 -3.647 14.333 1.00 31.41 87 ASP A O 17
ATOM 22148 N N . PHE A 1 88 ? 41.035 -3.557 12.552 1.00 24.15 88 PHE A N 17
ATOM 22149 C CA . PHE A 1 88 ? 41.809 -4.727 12.952 1.00 42.22 88 PHE A CA 17
ATOM 22150 C C . PHE A 1 88 ? 43.299 -4.401 13.004 1.00 21.42 88 PHE A C 17
ATOM 22151 O O . PHE A 1 88 ? 43.845 -3.786 12.088 1.00 12.32 88 PHE A O 17
ATOM 22168 N N . LYS A 1 89 ? 43.952 -4.819 14.084 1.00 40.25 89 LYS A N 17
ATOM 22169 C CA . LYS A 1 89 ? 45.379 -4.574 14.258 1.00 52.43 89 LYS A CA 17
ATOM 22170 C C . LYS A 1 89 ? 46.136 -5.883 14.455 1.00 73.10 89 LYS A C 17
ATOM 22171 O O . LYS A 1 89 ? 45.980 -6.554 15.475 1.00 22.04 89 LYS A O 17
ATOM 22190 N N . VAL A 1 90 ? 46.957 -6.241 13.473 1.00 53.35 90 VAL A N 17
ATOM 22191 C CA . VAL A 1 90 ? 47.740 -7.469 13.540 1.00 51.34 90 VAL A CA 17
ATOM 22192 C C . VAL A 1 90 ? 49.155 -7.191 14.033 1.00 25.30 90 VAL A C 17
ATOM 22193 O O . VAL A 1 90 ? 49.863 -6.347 13.482 1.00 24.42 90 VAL A O 17
ATOM 22206 N N . THR A 1 91 ? 49.564 -7.908 15.076 1.00 40.13 91 THR A N 17
ATOM 22207 C CA . THR A 1 91 ? 50.895 -7.739 15.645 1.00 61.13 91 THR A CA 17
ATOM 22208 C C . THR A 1 91 ? 51.636 -9.069 15.714 1.00 20.44 91 THR A C 17
ATOM 22209 O O . THR A 1 91 ? 51.048 -10.100 16.040 1.00 24.51 91 THR A O 17
ATOM 22220 N N . GLN A 1 92 ? 52.929 -9.038 15.407 1.00 73.30 92 GLN A N 17
ATOM 22221 C CA . GLN A 1 92 ? 53.749 -10.243 15.435 1.00 23.32 92 GLN A CA 17
ATOM 22222 C C . GLN A 1 92 ? 53.718 -10.891 16.815 1.00 34.34 92 GLN A C 17
ATOM 22223 O O . GLN A 1 92 ? 53.495 -10.220 17.823 1.00 12.43 92 GLN A O 17
ATOM 22237 N N . MET A 1 1 ? 4.697 -1.804 -2.274 1.00 44.43 1 MET A N 18
ATOM 22238 C CA . MET A 1 1 ? 4.711 -0.743 -1.273 1.00 74.14 1 MET A CA 18
ATOM 22239 C C . MET A 1 1 ? 6.112 -0.551 -0.703 1.00 44.03 1 MET A C 18
ATOM 22240 O O . MET A 1 1 ? 6.393 -0.893 0.445 1.00 25.25 1 MET A O 18
ATOM 22254 N N . PRO A 1 2 ? 7.014 0.009 -1.523 1.00 41.02 2 PRO A N 18
ATOM 22255 C CA . PRO A 1 2 ? 8.402 0.259 -1.121 1.00 55.24 2 PRO A CA 18
ATOM 22256 C C . PRO A 1 2 ? 8.513 1.369 -0.081 1.00 72.25 2 PRO A C 18
ATOM 22257 O O . PRO A 1 2 ? 7.808 2.375 -0.155 1.00 75.54 2 PRO A O 18
ATOM 22268 N N . ALA A 1 3 ? 9.403 1.179 0.887 1.00 43.03 3 ALA A N 18
ATOM 22269 C CA . ALA A 1 3 ? 9.608 2.165 1.940 1.00 3.41 3 ALA A CA 18
ATOM 22270 C C . ALA A 1 3 ? 11.058 2.171 2.413 1.00 62.35 3 ALA A C 18
ATOM 22271 O O . ALA A 1 3 ? 11.837 3.049 2.045 1.00 44.33 3 ALA A O 18
ATOM 22278 N N . ALA A 1 4 ? 11.413 1.185 3.230 1.00 31.20 4 ALA A N 18
ATOM 22279 C CA . ALA A 1 4 ? 12.770 1.076 3.752 1.00 73.34 4 ALA A CA 18
ATOM 22280 C C . ALA A 1 4 ? 13.745 0.647 2.660 1.00 15.01 4 ALA A C 18
ATOM 22281 O O . ALA A 1 4 ? 13.742 -0.507 2.229 1.00 21.05 4 ALA A O 18
ATOM 22288 N N . LEU A 1 5 ? 14.577 1.583 2.216 1.00 75.51 5 LEU A N 18
ATOM 22289 C CA . LEU A 1 5 ? 15.557 1.302 1.173 1.00 23.52 5 LEU A CA 18
ATOM 22290 C C . LEU A 1 5 ? 16.829 0.705 1.768 1.00 32.21 5 LEU A C 18
ATOM 22291 O O . LEU A 1 5 ? 17.569 1.381 2.482 1.00 23.24 5 LEU A O 18
ATOM 22307 N N . VAL A 1 6 ? 17.077 -0.566 1.467 1.00 1.11 6 VAL A N 18
ATOM 22308 C CA . VAL A 1 6 ? 18.261 -1.253 1.969 1.00 31.31 6 VAL A CA 18
ATOM 22309 C C . VAL A 1 6 ? 18.603 -0.797 3.383 1.00 44.43 6 VAL A C 18
ATOM 22310 O O . VAL A 1 6 ? 19.563 -0.054 3.591 1.00 52.12 6 VAL A O 18
ATOM 22323 N N . SER A 1 7 ? 17.813 -1.246 4.352 1.00 74.21 7 SER A N 18
ATOM 22324 C CA . SER A 1 7 ? 18.030 -0.881 5.747 1.00 71.12 7 SER A CA 18
ATOM 22325 C C . SER A 1 7 ? 18.747 -2.000 6.496 1.00 35.40 7 SER A C 18
ATOM 22326 O O . SER A 1 7 ? 18.110 -2.893 7.056 1.00 22.43 7 SER A O 18
ATOM 22334 N N . ILE A 1 8 ? 20.074 -1.945 6.501 1.00 41.10 8 ILE A N 18
ATOM 22335 C CA . ILE A 1 8 ? 20.878 -2.953 7.182 1.00 52.44 8 ILE A CA 18
ATOM 22336 C C . ILE A 1 8 ? 21.670 -2.339 8.331 1.00 20.32 8 ILE A C 18
ATOM 22337 O O . ILE A 1 8 ? 22.190 -1.229 8.218 1.00 71.32 8 ILE A O 18
ATOM 22353 N N . SER A 1 9 ? 21.759 -3.071 9.437 1.00 4.25 9 SER A N 18
ATOM 22354 C CA . SER A 1 9 ? 22.487 -2.598 10.610 1.00 60.35 9 SER A CA 18
ATOM 22355 C C . SER A 1 9 ? 23.710 -3.470 10.877 1.00 4.32 9 SER A C 18
ATOM 22356 O O . SER A 1 9 ? 23.587 -4.629 11.273 1.00 12.34 9 SER A O 18
ATOM 22364 N N . VAL A 1 10 ? 24.893 -2.903 10.658 1.00 55.34 10 VAL A N 18
ATOM 22365 C CA . VAL A 1 10 ? 26.140 -3.626 10.876 1.00 74.04 10 VAL A CA 18
ATOM 22366 C C . VAL A 1 10 ? 26.797 -3.206 12.186 1.00 73.04 10 VAL A C 18
ATOM 22367 O O . VAL A 1 10 ? 26.887 -2.018 12.494 1.00 54.32 10 VAL A O 18
ATOM 22380 N N . SER A 1 11 ? 27.255 -4.190 12.953 1.00 3.52 11 SER A N 18
ATOM 22381 C CA . SER A 1 11 ? 27.902 -3.923 14.233 1.00 52.54 11 SER A CA 18
ATOM 22382 C C . SER A 1 11 ? 29.381 -4.294 14.182 1.00 34.40 11 SER A C 18
ATOM 22383 O O . SER A 1 11 ? 29.809 -5.317 14.718 1.00 74.14 11 SER A O 18
ATOM 22391 N N . PRO A 1 12 ? 30.181 -3.444 13.522 1.00 24.33 12 PRO A N 18
ATOM 22392 C CA . PRO A 1 12 ? 31.625 -3.661 13.386 1.00 73.04 12 PRO A CA 18
ATOM 22393 C C . PRO A 1 12 ? 32.365 -3.487 14.707 1.00 11.53 12 PRO A C 18
ATOM 22394 O O . PRO A 1 12 ? 31.902 -2.778 15.602 1.00 42.43 12 PRO A O 18
ATOM 22405 N N . THR A 1 13 ? 33.518 -4.137 14.825 1.00 63.31 13 THR A N 18
ATOM 22406 C CA . THR A 1 13 ? 34.322 -4.055 16.038 1.00 43.54 13 THR A CA 18
ATOM 22407 C C . THR A 1 13 ? 35.674 -3.407 15.758 1.00 31.31 13 THR A C 18
ATOM 22408 O O . THR A 1 13 ? 36.499 -3.960 15.033 1.00 61.34 13 THR A O 18
ATOM 22419 N N . ASN A 1 14 ? 35.894 -2.232 16.339 1.00 33.55 14 ASN A N 18
ATOM 22420 C CA . ASN A 1 14 ? 37.147 -1.510 16.153 1.00 54.25 14 ASN A CA 18
ATOM 22421 C C . ASN A 1 14 ? 38.140 -1.848 17.260 1.00 61.01 14 ASN A C 18
ATOM 22422 O O . ASN A 1 14 ? 38.064 -1.307 18.363 1.00 34.30 14 ASN A O 18
ATOM 22433 N N . SER A 1 15 ? 39.072 -2.746 16.957 1.00 4.30 15 SER A N 18
ATOM 22434 C CA . SER A 1 15 ? 40.080 -3.159 17.927 1.00 14.12 15 SER A CA 18
ATOM 22435 C C . SER A 1 15 ? 41.274 -3.803 17.230 1.00 40.43 15 SER A C 18
ATOM 22436 O O . SER A 1 15 ? 41.407 -3.733 16.007 1.00 12.43 15 SER A O 18
ATOM 22444 N N . THR A 1 16 ? 42.143 -4.431 18.016 1.00 12.40 16 THR A N 18
ATOM 22445 C CA . THR A 1 16 ? 43.327 -5.086 17.476 1.00 22.21 16 THR A CA 18
ATOM 22446 C C . THR A 1 16 ? 43.151 -6.600 17.442 1.00 15.14 16 THR A C 18
ATOM 22447 O O . THR A 1 16 ? 42.473 -7.175 18.295 1.00 64.25 16 THR A O 18
ATOM 22458 N N . VAL A 1 17 ? 43.764 -7.241 16.453 1.00 44.12 17 VAL A N 18
ATOM 22459 C CA . VAL A 1 17 ? 43.676 -8.689 16.309 1.00 23.12 17 VAL A CA 18
ATOM 22460 C C . VAL A 1 17 ? 45.062 -9.322 16.260 1.00 45.24 17 VAL A C 18
ATOM 22461 O O . VAL A 1 17 ? 46.036 -8.678 15.870 1.00 2.24 17 VAL A O 18
ATOM 22474 N N . ALA A 1 18 ? 45.144 -10.588 16.656 1.00 13.42 18 ALA A N 18
ATOM 22475 C CA . ALA A 1 18 ? 46.410 -11.309 16.655 1.00 43.14 18 ALA A CA 18
ATOM 22476 C C . ALA A 1 18 ? 46.878 -11.594 15.231 1.00 33.34 18 ALA A C 18
ATOM 22477 O O . ALA A 1 18 ? 46.134 -11.394 14.271 1.00 44.25 18 ALA A O 18
ATOM 22484 N N . LYS A 1 19 ? 48.114 -12.063 15.103 1.00 44.35 19 LYS A N 18
ATOM 22485 C CA . LYS A 1 19 ? 48.682 -12.377 13.797 1.00 40.43 19 LYS A CA 18
ATOM 22486 C C . LYS A 1 19 ? 47.988 -13.586 13.178 1.00 54.41 19 LYS A C 18
ATOM 22487 O O . LYS A 1 19 ? 47.954 -14.664 13.769 1.00 14.11 19 LYS A O 18
ATOM 22506 N N . GLY A 1 20 ? 47.436 -13.398 11.983 1.00 73.13 20 GLY A N 18
ATOM 22507 C CA . GLY A 1 20 ? 46.751 -14.483 11.304 1.00 41.55 20 GLY A CA 18
ATOM 22508 C C . GLY A 1 20 ? 45.529 -14.961 12.061 1.00 33.34 20 GLY A C 18
ATOM 22509 O O . GLY A 1 20 ? 45.648 -15.643 13.080 1.00 22.13 20 GLY A O 18
ATOM 22513 N N . LEU A 1 21 ? 44.349 -14.603 11.565 1.00 25.35 21 LEU A N 18
ATOM 22514 C CA . LEU A 1 21 ? 43.099 -15.000 12.204 1.00 51.53 21 LEU A CA 18
ATOM 22515 C C . LEU A 1 21 ? 41.899 -14.468 11.426 1.00 32.44 21 LEU A C 18
ATOM 22516 O O . LEU A 1 21 ? 42.050 -13.665 10.507 1.00 50.14 21 LEU A O 18
ATOM 22532 N N . GLN A 1 22 ? 40.708 -14.921 11.804 1.00 31.54 22 GLN A N 18
ATOM 22533 C CA . GLN A 1 22 ? 39.482 -14.490 11.143 1.00 31.13 22 GLN A CA 18
ATOM 22534 C C . GLN A 1 22 ? 38.498 -13.903 12.150 1.00 43.30 22 GLN A C 18
ATOM 22535 O O . GLN A 1 22 ? 38.372 -14.398 13.269 1.00 31.02 22 GLN A O 18
ATOM 22549 N N . GLU A 1 23 ? 37.805 -12.844 11.744 1.00 54.14 23 GLU A N 18
ATOM 22550 C CA . GLU A 1 23 ? 36.833 -12.189 12.612 1.00 42.23 23 GLU A CA 18
ATOM 22551 C C . GLU A 1 23 ? 35.441 -12.217 11.988 1.00 14.32 23 GLU A C 18
ATOM 22552 O O . GLU A 1 23 ? 35.240 -11.744 10.870 1.00 1.24 23 GLU A O 18
ATOM 22564 N N . ASN A 1 24 ? 34.482 -12.775 12.720 1.00 21.13 24 ASN A N 18
ATOM 22565 C CA . ASN A 1 24 ? 33.108 -12.866 12.239 1.00 23.34 24 ASN A CA 18
ATOM 22566 C C . ASN A 1 24 ? 32.286 -11.671 12.712 1.00 61.01 24 ASN A C 18
ATOM 22567 O O . ASN A 1 24 ? 32.428 -11.216 13.847 1.00 34.44 24 ASN A O 18
ATOM 22578 N N . PHE A 1 25 ? 31.426 -11.167 11.833 1.00 2.12 25 PHE A N 18
ATOM 22579 C CA . PHE A 1 25 ? 30.581 -10.024 12.160 1.00 61.23 25 PHE A CA 18
ATOM 22580 C C . PHE A 1 25 ? 29.106 -10.372 11.985 1.00 15.51 25 PHE A C 18
ATOM 22581 O O . PHE A 1 25 ? 28.753 -11.522 11.723 1.00 0.31 25 PHE A O 18
ATOM 22598 N N . LYS A 1 26 ? 28.246 -9.369 12.133 1.00 45.31 26 LYS A N 18
ATOM 22599 C CA . LYS A 1 26 ? 26.809 -9.565 11.991 1.00 34.34 26 LYS A CA 18
ATOM 22600 C C . LYS A 1 26 ? 26.199 -8.494 11.093 1.00 71.12 26 LYS A C 18
ATOM 22601 O O . LYS A 1 26 ? 26.380 -7.299 11.325 1.00 71.30 26 LYS A O 18
ATOM 22620 N N . ALA A 1 27 ? 25.475 -8.930 10.067 1.00 32.43 27 ALA A N 18
ATOM 22621 C CA . ALA A 1 27 ? 24.836 -8.009 9.137 1.00 54.45 27 ALA A CA 18
ATOM 22622 C C . ALA A 1 27 ? 23.432 -8.480 8.774 1.00 75.41 27 ALA A C 18
ATOM 22623 O O . ALA A 1 27 ? 23.257 -9.544 8.178 1.00 34.14 27 ALA A O 18
ATOM 22630 N N . THR A 1 28 ? 22.432 -7.683 9.137 1.00 12.22 28 THR A N 18
ATOM 22631 C CA . THR A 1 28 ? 21.043 -8.020 8.852 1.00 51.31 28 THR A CA 18
ATOM 22632 C C . THR A 1 28 ? 20.401 -6.981 7.939 1.00 4.44 28 THR A C 18
ATOM 22633 O O . THR A 1 28 ? 20.163 -5.845 8.347 1.00 13.23 28 THR A O 18
ATOM 22644 N N . GLY A 1 29 ? 20.124 -7.378 6.701 1.00 15.22 29 GLY A N 18
ATOM 22645 C CA . GLY A 1 29 ? 19.511 -6.468 5.750 1.00 22.44 29 GLY A CA 18
ATOM 22646 C C . GLY A 1 29 ? 18.000 -6.438 5.868 1.00 43.14 29 GLY A C 18
ATOM 22647 O O . GLY A 1 29 ? 17.358 -7.483 5.972 1.00 61.53 29 GLY A O 18
ATOM 22651 N N . ILE A 1 30 ? 17.431 -5.237 5.852 1.00 24.34 30 ILE A N 18
ATOM 22652 C CA . ILE A 1 30 ? 15.987 -5.076 5.958 1.00 14.35 30 ILE A CA 18
ATOM 22653 C C . ILE A 1 30 ? 15.444 -4.220 4.819 1.00 1.41 30 ILE A C 18
ATOM 22654 O O . ILE A 1 30 ? 15.664 -3.009 4.779 1.00 15.21 30 ILE A O 18
ATOM 22670 N N . PHE A 1 31 ? 14.733 -4.857 3.895 1.00 51.53 31 PHE A N 18
ATOM 22671 C CA . PHE A 1 31 ? 14.157 -4.153 2.754 1.00 23.41 31 PHE A CA 18
ATOM 22672 C C . PHE A 1 31 ? 12.638 -4.291 2.741 1.00 53.31 31 PHE A C 18
ATOM 22673 O O . PHE A 1 31 ? 12.101 -5.396 2.823 1.00 63.34 31 PHE A O 18
ATOM 22690 N N . THR A 1 32 ? 11.948 -3.159 2.638 1.00 50.21 32 THR A N 18
ATOM 22691 C CA . THR A 1 32 ? 10.491 -3.151 2.616 1.00 72.12 32 THR A CA 18
ATOM 22692 C C . THR A 1 32 ? 9.959 -3.639 1.273 1.00 33.54 32 THR A C 18
ATOM 22693 O O . THR A 1 32 ? 8.920 -4.298 1.209 1.00 43.32 32 THR A O 18
ATOM 22704 N N . ASP A 1 33 ? 10.676 -3.314 0.204 1.00 4.10 33 ASP A N 18
ATOM 22705 C CA . ASP A 1 33 ? 10.277 -3.721 -1.138 1.00 30.40 33 ASP A CA 18
ATOM 22706 C C . ASP A 1 33 ? 10.979 -5.013 -1.545 1.00 70.12 33 ASP A C 18
ATOM 22707 O O . ASP A 1 33 ? 11.121 -5.307 -2.731 1.00 55.44 33 ASP A O 18
ATOM 22716 N N . ASN A 1 34 ? 11.418 -5.780 -0.553 1.00 34.54 34 ASN A N 18
ATOM 22717 C CA . ASN A 1 34 ? 12.107 -7.040 -0.808 1.00 33.33 34 ASN A CA 18
ATOM 22718 C C . ASN A 1 34 ? 11.900 -8.017 0.346 1.00 2.33 34 ASN A C 18
ATOM 22719 O O . ASN A 1 34 ? 11.279 -9.066 0.181 1.00 34.22 34 ASN A O 18
ATOM 22730 N N . SER A 1 35 ? 12.425 -7.663 1.515 1.00 44.21 35 SER A N 18
ATOM 22731 C CA . SER A 1 35 ? 12.302 -8.509 2.696 1.00 14.22 35 SER A CA 18
ATOM 22732 C C . SER A 1 35 ? 13.121 -9.786 2.538 1.00 42.10 35 SER A C 18
ATOM 22733 O O . SER A 1 35 ? 12.570 -10.876 2.396 1.00 31.41 35 SER A O 18
ATOM 22741 N N . ASN A 1 36 ? 14.442 -9.641 2.564 1.00 41.24 36 ASN A N 18
ATOM 22742 C CA . ASN A 1 36 ? 15.339 -10.782 2.423 1.00 42.15 36 ASN A CA 18
ATOM 22743 C C . ASN A 1 36 ? 16.615 -10.575 3.233 1.00 11.52 36 ASN A C 18
ATOM 22744 O O . ASN A 1 36 ? 16.892 -9.470 3.701 1.00 25.44 36 ASN A O 18
ATOM 22755 N N . SER A 1 37 ? 17.388 -11.644 3.394 1.00 13.13 37 SER A N 18
ATOM 22756 C CA . SER A 1 37 ? 18.633 -11.580 4.151 1.00 74.51 37 SER A CA 18
ATOM 22757 C C . SER A 1 37 ? 19.776 -11.079 3.274 1.00 1.34 37 SER A C 18
ATOM 22758 O O . SER A 1 37 ? 19.670 -11.058 2.048 1.00 71.30 37 SER A O 18
ATOM 22766 N N . ASP A 1 38 ? 20.869 -10.675 3.913 1.00 53.44 38 ASP A N 18
ATOM 22767 C CA . ASP A 1 38 ? 22.034 -10.173 3.193 1.00 74.45 38 ASP A CA 18
ATOM 22768 C C . ASP A 1 38 ? 22.627 -11.257 2.297 1.00 12.04 38 ASP A C 18
ATOM 22769 O O . ASP A 1 38 ? 23.291 -12.177 2.777 1.00 53.33 38 ASP A O 18
ATOM 22778 N N . ILE A 1 39 ? 22.382 -11.142 0.997 1.00 70.24 39 ILE A N 18
ATOM 22779 C CA . ILE A 1 39 ? 22.892 -12.112 0.035 1.00 10.13 39 ILE A CA 18
ATOM 22780 C C . ILE A 1 39 ? 22.439 -11.773 -1.381 1.00 2.42 39 ILE A C 18
ATOM 22781 O O . ILE A 1 39 ? 23.164 -12.005 -2.349 1.00 54.03 39 ILE A O 18
ATOM 22797 N N . THR A 1 40 ? 21.236 -11.219 -1.495 1.00 33.21 40 THR A N 18
ATOM 22798 C CA . THR A 1 40 ? 20.686 -10.847 -2.792 1.00 53.31 40 THR A CA 18
ATOM 22799 C C . THR A 1 40 ? 21.484 -9.712 -3.422 1.00 43.54 40 THR A C 18
ATOM 22800 O O . THR A 1 40 ? 21.786 -9.740 -4.616 1.00 31.03 40 THR A O 18
ATOM 22811 N N . ASP A 1 41 ? 21.825 -8.714 -2.614 1.00 15.10 41 ASP A N 18
ATOM 22812 C CA . ASP A 1 41 ? 22.591 -7.569 -3.093 1.00 35.03 41 ASP A CA 18
ATOM 22813 C C . ASP A 1 41 ? 24.087 -7.800 -2.906 1.00 12.11 41 ASP A C 18
ATOM 22814 O O . ASP A 1 41 ? 24.910 -7.124 -3.523 1.00 32.22 41 ASP A O 18
ATOM 22823 N N . GLN A 1 42 ? 24.430 -8.757 -2.051 1.00 25.45 42 GLN A N 18
ATOM 22824 C CA . GLN A 1 42 ? 25.828 -9.075 -1.782 1.00 31.34 42 GLN A CA 18
ATOM 22825 C C . GLN A 1 42 ? 26.608 -7.821 -1.402 1.00 62.12 42 GLN A C 18
ATOM 22826 O O . GLN A 1 42 ? 27.176 -7.147 -2.262 1.00 23.14 42 GLN A O 18
ATOM 22840 N N . VAL A 1 43 ? 26.632 -7.513 -0.109 1.00 54.03 43 VAL A N 18
ATOM 22841 C CA . VAL A 1 43 ? 27.343 -6.340 0.384 1.00 11.13 43 VAL A CA 18
ATOM 22842 C C . VAL A 1 43 ? 28.773 -6.303 -0.142 1.00 42.41 43 VAL A C 18
ATOM 22843 O O . VAL A 1 43 ? 29.422 -7.340 -0.286 1.00 15.21 43 VAL A O 18
ATOM 22856 N N . THR A 1 44 ? 29.262 -5.100 -0.428 1.00 55.34 44 THR A N 18
ATOM 22857 C CA . THR A 1 44 ? 30.615 -4.926 -0.940 1.00 22.23 44 THR A CA 18
ATOM 22858 C C . THR A 1 44 ? 31.602 -4.668 0.193 1.00 20.22 44 THR A C 18
ATOM 22859 O O . THR A 1 44 ? 31.551 -3.627 0.848 1.00 44.13 44 THR A O 18
ATOM 22870 N N . TRP A 1 45 ? 32.498 -5.622 0.419 1.00 45.31 45 TRP A N 18
ATOM 22871 C CA . TRP A 1 45 ? 33.498 -5.496 1.474 1.00 62.45 45 TRP A CA 18
ATOM 22872 C C . TRP A 1 45 ? 34.887 -5.276 0.884 1.00 52.51 45 TRP A C 18
ATOM 22873 O O . TRP A 1 45 ? 35.179 -5.725 -0.224 1.00 42.14 45 TRP A O 18
ATOM 22894 N N . ASP A 1 46 ? 35.738 -4.582 1.631 1.00 44.32 46 ASP A N 18
ATOM 22895 C CA . ASP A 1 46 ? 37.097 -4.303 1.182 1.00 45.43 46 ASP A CA 18
ATOM 22896 C C . ASP A 1 46 ? 38.075 -4.341 2.352 1.00 22.41 46 ASP A C 18
ATOM 22897 O O . ASP A 1 46 ? 37.735 -3.959 3.471 1.00 14.33 46 ASP A O 18
ATOM 22906 N N . SER A 1 47 ? 39.291 -4.807 2.086 1.00 63.35 47 SER A N 18
ATOM 22907 C CA . SER A 1 47 ? 40.317 -4.901 3.118 1.00 42.14 47 SER A CA 18
ATOM 22908 C C . SER A 1 47 ? 41.601 -4.208 2.672 1.00 62.04 47 SER A C 18
ATOM 22909 O O . SER A 1 47 ? 41.913 -4.161 1.482 1.00 50.42 47 SER A O 18
ATOM 22917 N N . SER A 1 48 ? 42.342 -3.672 3.636 1.00 42.41 48 SER A N 18
ATOM 22918 C CA . SER A 1 48 ? 43.591 -2.977 3.344 1.00 71.42 48 SER A CA 18
ATOM 22919 C C . SER A 1 48 ? 44.505 -3.843 2.481 1.00 15.41 48 SER A C 18
ATOM 22920 O O . SER A 1 48 ? 44.246 -5.028 2.280 1.00 20.40 48 SER A O 18
ATOM 22928 N N . ASN A 1 49 ? 45.575 -3.239 1.974 1.00 74.22 49 ASN A N 18
ATOM 22929 C CA . ASN A 1 49 ? 46.527 -3.953 1.132 1.00 65.42 49 ASN A CA 18
ATOM 22930 C C . ASN A 1 49 ? 47.958 -3.717 1.608 1.00 34.50 49 ASN A C 18
ATOM 22931 O O . ASN A 1 49 ? 48.480 -2.606 1.516 1.00 14.22 49 ASN A O 18
ATOM 22942 N N . THR A 1 50 ? 48.588 -4.772 2.117 1.00 14.32 50 THR A N 18
ATOM 22943 C CA . THR A 1 50 ? 49.957 -4.680 2.608 1.00 33.23 50 THR A CA 18
ATOM 22944 C C . THR A 1 50 ? 50.705 -5.991 2.397 1.00 23.22 50 THR A C 18
ATOM 22945 O O . THR A 1 50 ? 51.634 -6.064 1.592 1.00 2.05 50 THR A O 18
ATOM 22956 N N . ASP A 1 51 ? 50.295 -7.025 3.124 1.00 42.21 51 ASP A N 18
ATOM 22957 C CA . ASP A 1 51 ? 50.927 -8.335 3.015 1.00 55.24 51 ASP A CA 18
ATOM 22958 C C . ASP A 1 51 ? 49.928 -9.380 2.527 1.00 21.23 51 ASP A C 18
ATOM 22959 O O . ASP A 1 51 ? 50.239 -10.188 1.651 1.00 34.24 51 ASP A O 18
ATOM 22968 N N . ILE A 1 52 ? 48.730 -9.359 3.101 1.00 72.10 52 ILE A N 18
ATOM 22969 C CA . ILE A 1 52 ? 47.687 -10.305 2.725 1.00 54.02 52 ILE A CA 18
ATOM 22970 C C . ILE A 1 52 ? 46.388 -10.016 3.470 1.00 30.31 52 ILE A C 18
ATOM 22971 O O . ILE A 1 52 ? 46.356 -10.004 4.701 1.00 14.54 52 ILE A O 18
ATOM 22987 N N . LEU A 1 53 ? 45.318 -9.787 2.717 1.00 44.54 53 LEU A N 18
ATOM 22988 C CA . LEU A 1 53 ? 44.015 -9.500 3.305 1.00 11.24 53 LEU A CA 18
ATOM 22989 C C . LEU A 1 53 ? 42.892 -10.079 2.451 1.00 40.13 53 LEU A C 18
ATOM 22990 O O . LEU A 1 53 ? 42.825 -9.833 1.247 1.00 51.35 53 LEU A O 18
ATOM 23006 N N . SER A 1 54 ? 42.011 -10.848 3.082 1.00 11.24 54 SER A N 18
ATOM 23007 C CA . SER A 1 54 ? 40.891 -11.463 2.380 1.00 62.43 54 SER A CA 18
ATOM 23008 C C . SER A 1 54 ? 39.582 -11.216 3.123 1.00 73.44 54 SER A C 18
ATOM 23009 O O . SER A 1 54 ? 39.535 -11.262 4.352 1.00 30.32 54 SER A O 18
ATOM 23017 N N . ILE A 1 55 ? 38.521 -10.954 2.367 1.00 74.40 55 ILE A N 18
ATOM 23018 C CA . ILE A 1 55 ? 37.210 -10.701 2.953 1.00 61.13 55 ILE A CA 18
ATOM 23019 C C . ILE A 1 55 ? 36.167 -11.670 2.406 1.00 22.13 55 ILE A C 18
ATOM 23020 O O . ILE A 1 55 ? 36.036 -11.838 1.194 1.00 61.50 55 ILE A O 18
ATOM 23036 N N . SER A 1 56 ? 35.426 -12.304 3.309 1.00 32.13 56 SER A N 18
ATOM 23037 C CA . SER A 1 56 ? 34.395 -13.258 2.918 1.00 31.32 56 SER A CA 18
ATOM 23038 C C . SER A 1 56 ? 33.040 -12.862 3.496 1.00 11.54 56 SER A C 18
ATOM 23039 O O . SER A 1 56 ? 32.847 -12.864 4.711 1.00 13.13 56 SER A O 18
ATOM 23047 N N . ASN A 1 57 ? 32.105 -12.521 2.616 1.00 54.03 57 ASN A N 18
ATOM 23048 C CA . ASN A 1 57 ? 30.767 -12.121 3.037 1.00 0.15 57 ASN A CA 18
ATOM 23049 C C . ASN A 1 57 ? 29.724 -12.532 2.002 1.00 24.24 57 ASN A C 18
ATOM 23050 O O . ASN A 1 57 ? 30.010 -13.313 1.095 1.00 2.11 57 ASN A O 18
ATOM 23061 N N . ALA A 1 58 ? 28.515 -12.001 2.145 1.00 12.53 58 ALA A N 18
ATOM 23062 C CA . ALA A 1 58 ? 27.430 -12.310 1.222 1.00 44.12 58 ALA A CA 18
ATOM 23063 C C . ALA A 1 58 ? 27.022 -13.775 1.326 1.00 34.22 58 ALA A C 18
ATOM 23064 O O . ALA A 1 58 ? 26.362 -14.310 0.436 1.00 75.44 58 ALA A O 18
ATOM 23071 N N . SER A 1 59 ? 27.419 -14.419 2.419 1.00 35.12 59 SER A N 18
ATOM 23072 C CA . SER A 1 59 ? 27.097 -15.825 2.638 1.00 50.44 59 SER A CA 18
ATOM 23073 C C . SER A 1 59 ? 25.668 -15.982 3.149 1.00 41.12 59 SER A C 18
ATOM 23074 O O . SER A 1 59 ? 24.942 -16.882 2.727 1.00 53.11 59 SER A O 18
ATOM 23082 N N . ASP A 1 60 ? 25.272 -15.100 4.060 1.00 63.00 60 ASP A N 18
ATOM 23083 C CA . ASP A 1 60 ? 23.930 -15.139 4.629 1.00 2.12 60 ASP A CA 18
ATOM 23084 C C . ASP A 1 60 ? 23.738 -14.016 5.644 1.00 74.12 60 ASP A C 18
ATOM 23085 O O . ASP A 1 60 ? 22.647 -13.459 5.768 1.00 31.15 60 ASP A O 18
ATOM 23094 N N . SER A 1 61 ? 24.804 -13.690 6.367 1.00 12.32 61 SER A N 18
ATOM 23095 C CA . SER A 1 61 ? 24.751 -12.637 7.375 1.00 52.34 61 SER A CA 18
ATOM 23096 C C . SER A 1 61 ? 26.136 -12.371 7.956 1.00 42.43 61 SER A C 18
ATOM 23097 O O . SER A 1 61 ? 26.732 -11.320 7.715 1.00 60.24 61 SER A O 18
ATOM 23105 N N . HIS A 1 62 ? 26.644 -13.330 8.723 1.00 75.30 62 HIS A N 18
ATOM 23106 C CA . HIS A 1 62 ? 27.959 -13.201 9.339 1.00 64.10 62 HIS A CA 18
ATOM 23107 C C . HIS A 1 62 ? 29.060 -13.589 8.356 1.00 52.00 62 HIS A C 18
ATOM 23108 O O . HIS A 1 62 ? 29.035 -14.674 7.777 1.00 32.44 62 HIS A O 18
ATOM 23122 N N . GLY A 1 63 ? 30.025 -12.693 8.172 1.00 70.15 63 GLY A N 18
ATOM 23123 C CA . GLY A 1 63 ? 31.120 -12.960 7.257 1.00 20.04 63 GLY A CA 18
ATOM 23124 C C . GLY A 1 63 ? 32.344 -13.510 7.963 1.00 13.32 63 GLY A C 18
ATOM 23125 O O . GLY A 1 63 ? 32.229 -14.343 8.863 1.00 13.01 63 GLY A O 18
ATOM 23129 N N . LEU A 1 64 ? 33.519 -13.045 7.555 1.00 40.24 64 LEU A N 18
ATOM 23130 C CA . LEU A 1 64 ? 34.770 -13.496 8.153 1.00 25.40 64 LEU A CA 18
ATOM 23131 C C . LEU A 1 64 ? 35.965 -12.802 7.507 1.00 71.03 64 LEU A C 18
ATOM 23132 O O . LEU A 1 64 ? 36.405 -13.184 6.423 1.00 44.52 64 LEU A O 18
ATOM 23148 N N . ALA A 1 65 ? 36.486 -11.782 8.181 1.00 53.12 65 ALA A N 18
ATOM 23149 C CA . ALA A 1 65 ? 37.632 -11.037 7.674 1.00 33.14 65 ALA A CA 18
ATOM 23150 C C . ALA A 1 65 ? 38.942 -11.654 8.152 1.00 71.44 65 ALA A C 18
ATOM 23151 O O . ALA A 1 65 ? 39.180 -11.776 9.353 1.00 24.50 65 ALA A O 18
ATOM 23158 N N . SER A 1 66 ? 39.788 -12.043 7.203 1.00 51.02 66 SER A N 18
ATOM 23159 C CA . SER A 1 66 ? 41.073 -12.652 7.527 1.00 75.23 66 SER A CA 18
ATOM 23160 C C . SER A 1 66 ? 42.223 -11.716 7.171 1.00 41.34 66 SER A C 18
ATOM 23161 O O . SER A 1 66 ? 42.348 -11.271 6.029 1.00 75.01 66 SER A O 18
ATOM 23169 N N . THR A 1 67 ? 43.064 -11.419 8.157 1.00 72.40 67 THR A N 18
ATOM 23170 C CA . THR A 1 67 ? 44.204 -10.535 7.950 1.00 73.30 67 THR A CA 18
ATOM 23171 C C . THR A 1 67 ? 45.466 -11.108 8.584 1.00 20.13 67 THR A C 18
ATOM 23172 O O . THR A 1 67 ? 45.470 -11.478 9.759 1.00 0.44 67 THR A O 18
ATOM 23183 N N . LEU A 1 68 ? 46.536 -11.179 7.801 1.00 44.23 68 LEU A N 18
ATOM 23184 C CA . LEU A 1 68 ? 47.807 -11.706 8.287 1.00 73.44 68 LEU A CA 18
ATOM 23185 C C . LEU A 1 68 ? 48.970 -10.831 7.832 1.00 53.43 68 LEU A C 18
ATOM 23186 O O . LEU A 1 68 ? 49.906 -11.308 7.192 1.00 31.02 68 LEU A O 18
ATOM 23202 N N . ASN A 1 69 ? 48.904 -9.547 8.168 1.00 13.53 69 ASN A N 18
ATOM 23203 C CA . ASN A 1 69 ? 49.952 -8.604 7.796 1.00 44.12 69 ASN A CA 18
ATOM 23204 C C . ASN A 1 69 ? 50.574 -7.965 9.034 1.00 41.43 69 ASN A C 18
ATOM 23205 O O . ASN A 1 69 ? 49.937 -7.874 10.083 1.00 25.51 69 ASN A O 18
ATOM 23216 N N . GLN A 1 70 ? 51.820 -7.522 8.902 1.00 25.40 70 GLN A N 18
ATOM 23217 C CA . GLN A 1 70 ? 52.528 -6.892 10.010 1.00 12.31 70 GLN A CA 18
ATOM 23218 C C . GLN A 1 70 ? 52.231 -5.397 10.065 1.00 42.32 70 GLN A C 18
ATOM 23219 O O . GLN A 1 70 ? 52.862 -4.603 9.369 1.00 44.52 70 GLN A O 18
ATOM 23233 N N . GLY A 1 71 ? 51.265 -5.020 10.897 1.00 2.22 71 GLY A N 18
ATOM 23234 C CA . GLY A 1 71 ? 50.901 -3.621 11.027 1.00 45.12 71 GLY A CA 18
ATOM 23235 C C . GLY A 1 71 ? 49.427 -3.430 11.321 1.00 73.22 71 GLY A C 18
ATOM 23236 O O . GLY A 1 71 ? 48.879 -4.068 12.218 1.00 35.24 71 GLY A O 18
ATOM 23240 N N . ASN A 1 72 ? 48.783 -2.548 10.563 1.00 1.13 72 ASN A N 18
ATOM 23241 C CA . ASN A 1 72 ? 47.363 -2.273 10.749 1.00 71.10 72 ASN A CA 18
ATOM 23242 C C . ASN A 1 72 ? 46.621 -2.321 9.417 1.00 72.41 72 ASN A C 18
ATOM 23243 O O . ASN A 1 72 ? 47.183 -2.003 8.369 1.00 73.02 72 ASN A O 18
ATOM 23254 N N . VAL A 1 73 ? 45.354 -2.722 9.466 1.00 41.55 73 VAL A N 18
ATOM 23255 C CA . VAL A 1 73 ? 44.534 -2.810 8.264 1.00 74.14 73 VAL A CA 18
ATOM 23256 C C . VAL A 1 73 ? 43.161 -2.186 8.488 1.00 50.31 73 VAL A C 18
ATOM 23257 O O . VAL A 1 73 ? 42.548 -2.368 9.540 1.00 0.41 73 VAL A O 18
ATOM 23270 N N . LYS A 1 74 ? 42.682 -1.449 7.491 1.00 5.54 74 LYS A N 18
ATOM 23271 C CA . LYS A 1 74 ? 41.381 -0.797 7.577 1.00 33.43 74 LYS A CA 18
ATOM 23272 C C . LYS A 1 74 ? 40.370 -1.478 6.660 1.00 61.32 74 LYS A C 18
ATOM 23273 O O . LYS A 1 74 ? 40.532 -1.488 5.440 1.00 44.05 74 LYS A O 18
ATOM 23292 N N . VAL A 1 75 ? 39.326 -2.046 7.255 1.00 72.00 75 VAL A N 18
ATOM 23293 C CA . VAL A 1 75 ? 38.287 -2.727 6.491 1.00 43.22 75 VAL A CA 18
ATOM 23294 C C . VAL A 1 75 ? 37.000 -1.911 6.466 1.00 75.32 75 VAL A C 18
ATOM 23295 O O . VAL A 1 75 ? 36.554 -1.401 7.494 1.00 1.42 75 VAL A O 18
ATOM 23308 N N . THR A 1 76 ? 36.403 -1.793 5.283 1.00 4.44 76 THR A N 18
ATOM 23309 C CA . THR A 1 76 ? 35.167 -1.039 5.123 1.00 14.43 76 THR A CA 18
ATOM 23310 C C . THR A 1 76 ? 34.237 -1.713 4.121 1.00 21.41 76 THR A C 18
ATOM 23311 O O . THR A 1 76 ? 34.690 -2.387 3.196 1.00 1.20 76 THR A O 18
ATOM 23322 N N . ALA A 1 77 ? 32.935 -1.528 4.311 1.00 51.01 77 ALA A N 18
ATOM 23323 C CA . ALA A 1 77 ? 31.942 -2.117 3.421 1.00 13.13 77 ALA A CA 18
ATOM 23324 C C . ALA A 1 77 ? 30.706 -1.229 3.313 1.00 23.54 77 ALA A C 18
ATOM 23325 O O . ALA A 1 77 ? 30.367 -0.505 4.249 1.00 30.21 77 ALA A O 18
ATOM 23332 N N . SER A 1 78 ? 30.038 -1.290 2.166 1.00 31.41 78 SER A N 18
ATOM 23333 C CA . SER A 1 78 ? 28.842 -0.488 1.935 1.00 63.45 78 SER A CA 18
ATOM 23334 C C . SER A 1 78 ? 27.864 -1.223 1.023 1.00 51.32 78 SER A C 18
ATOM 23335 O O . SER A 1 78 ? 28.266 -1.862 0.050 1.00 55.53 78 SER A O 18
ATOM 23343 N N . ILE A 1 79 ? 26.579 -1.126 1.345 1.00 35.43 79 ILE A N 18
ATOM 23344 C CA . ILE A 1 79 ? 25.542 -1.780 0.556 1.00 43.05 79 ILE A CA 18
ATOM 23345 C C . ILE A 1 79 ? 24.349 -0.855 0.342 1.00 72.33 79 ILE A C 18
ATOM 23346 O O . ILE A 1 79 ? 23.659 -0.485 1.291 1.00 43.32 79 ILE A O 18
ATOM 23362 N N . GLY A 1 80 ? 24.109 -0.487 -0.913 1.00 64.25 80 GLY A N 18
ATOM 23363 C CA . GLY A 1 80 ? 22.997 0.390 -1.230 1.00 64.21 80 GLY A CA 18
ATOM 23364 C C . GLY A 1 80 ? 23.136 1.756 -0.589 1.00 11.32 80 GLY A C 18
ATOM 23365 O O . GLY A 1 80 ? 23.769 2.651 -1.148 1.00 73.00 80 GLY A O 18
ATOM 23369 N N . GLY A 1 81 ? 22.541 1.919 0.589 1.00 74.01 81 GLY A N 18
ATOM 23370 C CA . GLY A 1 81 ? 22.611 3.190 1.286 1.00 32.45 81 GLY A CA 18
ATOM 23371 C C . GLY A 1 81 ? 23.395 3.098 2.581 1.00 74.04 81 GLY A C 18
ATOM 23372 O O . GLY A 1 81 ? 24.231 3.954 2.869 1.00 3.21 81 GLY A O 18
ATOM 23376 N N . ILE A 1 82 ? 23.123 2.059 3.363 1.00 70.33 82 ILE A N 18
ATOM 23377 C CA . ILE A 1 82 ? 23.809 1.860 4.633 1.00 31.53 82 ILE A CA 18
ATOM 23378 C C . ILE A 1 82 ? 25.192 1.253 4.422 1.00 31.12 82 ILE A C 18
ATOM 23379 O O . ILE A 1 82 ? 25.434 0.567 3.430 1.00 71.23 82 ILE A O 18
ATOM 23395 N N . GLN A 1 83 ? 26.095 1.510 5.363 1.00 34.43 83 GLN A N 18
ATOM 23396 C CA . GLN A 1 83 ? 27.454 0.987 5.280 1.00 15.45 83 GLN A CA 18
ATOM 23397 C C . GLN A 1 83 ? 28.059 0.822 6.671 1.00 74.54 83 GLN A C 18
ATOM 23398 O O . GLN A 1 83 ? 27.574 1.399 7.643 1.00 52.14 83 GLN A O 18
ATOM 23412 N N . GLY A 1 84 ? 29.122 0.027 6.757 1.00 13.42 84 GLY A N 18
ATOM 23413 C CA . GLY A 1 84 ? 29.775 -0.201 8.033 1.00 42.33 84 GLY A CA 18
ATOM 23414 C C . GLY A 1 84 ? 31.264 0.082 7.980 1.00 35.03 84 GLY A C 18
ATOM 23415 O O . GLY A 1 84 ? 31.852 0.149 6.901 1.00 12.31 84 GLY A O 18
ATOM 23419 N N . SER A 1 85 ? 31.874 0.250 9.149 1.00 20.50 85 SER A N 18
ATOM 23420 C CA . SER A 1 85 ? 33.302 0.532 9.232 1.00 42.22 85 SER A CA 18
ATOM 23421 C C . SER A 1 85 ? 33.915 -0.124 10.465 1.00 23.11 85 SER A C 18
ATOM 23422 O O . SER A 1 85 ? 33.352 -0.068 11.559 1.00 53.13 85 SER A O 18
ATOM 23430 N N . THR A 1 86 ? 35.075 -0.748 10.281 1.00 10.42 86 THR A N 18
ATOM 23431 C CA . THR A 1 86 ? 35.765 -1.416 11.377 1.00 65.33 86 THR A CA 18
ATOM 23432 C C . THR A 1 86 ? 37.271 -1.188 11.299 1.00 74.13 86 THR A C 18
ATOM 23433 O O . THR A 1 86 ? 37.819 -0.963 10.220 1.00 52.33 86 THR A O 18
ATOM 23444 N N . ASP A 1 87 ? 37.934 -1.249 12.448 1.00 13.42 87 ASP A N 18
ATOM 23445 C CA . ASP A 1 87 ? 39.377 -1.050 12.510 1.00 61.33 87 ASP A CA 18
ATOM 23446 C C . ASP A 1 87 ? 40.072 -2.285 13.075 1.00 32.12 87 ASP A C 18
ATOM 23447 O O . ASP A 1 87 ? 39.727 -2.764 14.156 1.00 72.13 87 ASP A O 18
ATOM 23456 N N . PHE A 1 88 ? 41.051 -2.797 12.337 1.00 5.43 88 PHE A N 18
ATOM 23457 C CA . PHE A 1 88 ? 41.793 -3.977 12.764 1.00 24.30 88 PHE A CA 18
ATOM 23458 C C . PHE A 1 88 ? 43.295 -3.706 12.761 1.00 21.31 88 PHE A C 18
ATOM 23459 O O . PHE A 1 88 ? 43.828 -3.105 11.828 1.00 73.42 88 PHE A O 18
ATOM 23476 N N . LYS A 1 89 ? 43.973 -4.154 13.813 1.00 51.42 89 LYS A N 18
ATOM 23477 C CA . LYS A 1 89 ? 45.413 -3.961 13.934 1.00 62.45 89 LYS A CA 18
ATOM 23478 C C . LYS A 1 89 ? 46.117 -5.286 14.210 1.00 5.24 89 LYS A C 18
ATOM 23479 O O . LYS A 1 89 ? 45.996 -5.849 15.298 1.00 23.32 89 LYS A O 18
ATOM 23498 N N . VAL A 1 90 ? 46.855 -5.777 13.220 1.00 60.14 90 VAL A N 18
ATOM 23499 C CA . VAL A 1 90 ? 47.581 -7.034 13.358 1.00 41.13 90 VAL A CA 18
ATOM 23500 C C . VAL A 1 90 ? 49.022 -6.791 13.793 1.00 71.33 90 VAL A C 18
ATOM 23501 O O . VAL A 1 90 ? 49.855 -6.347 13.002 1.00 1.10 90 VAL A O 18
ATOM 23514 N N . THR A 1 91 ? 49.311 -7.087 15.056 1.00 14.44 91 THR A N 18
ATOM 23515 C CA . THR A 1 91 ? 50.651 -6.900 15.598 1.00 72.21 91 THR A CA 18
ATOM 23516 C C . THR A 1 91 ? 51.294 -8.238 15.945 1.00 3.35 91 THR A C 18
ATOM 23517 O O . THR A 1 91 ? 50.626 -9.271 15.964 1.00 23.05 91 THR A O 18
ATOM 23528 N N . GLN A 1 92 ? 52.594 -8.210 16.220 1.00 4.13 92 GLN A N 18
ATOM 23529 C CA . GLN A 1 92 ? 53.327 -9.422 16.567 1.00 2.34 92 GLN A CA 18
ATOM 23530 C C . GLN A 1 92 ? 53.709 -9.423 18.044 1.00 34.11 92 GLN A C 18
ATOM 23531 O O . GLN A 1 92 ? 53.058 -10.072 18.864 1.00 71.33 92 GLN A O 18
ATOM 23545 N N . MET A 1 1 ? 4.601 0.976 8.900 1.00 40.22 1 MET A N 19
ATOM 23546 C CA . MET A 1 1 ? 4.079 1.183 7.554 1.00 12.41 1 MET A CA 19
ATOM 23547 C C . MET A 1 1 ? 5.078 0.708 6.504 1.00 10.30 1 MET A C 19
ATOM 23548 O O . MET A 1 1 ? 6.279 0.610 6.755 1.00 22.23 1 MET A O 19
ATOM 23562 N N . PRO A 1 2 ? 4.573 0.406 5.299 1.00 54.01 2 PRO A N 19
ATOM 23563 C CA . PRO A 1 2 ? 5.404 -0.064 4.187 1.00 44.41 2 PRO A CA 19
ATOM 23564 C C . PRO A 1 2 ? 6.313 1.032 3.640 1.00 60.13 2 PRO A C 19
ATOM 23565 O O . PRO A 1 2 ? 5.987 2.216 3.714 1.00 51.24 2 PRO A O 19
ATOM 23576 N N . ALA A 1 3 ? 7.454 0.628 3.090 1.00 10.53 3 ALA A N 19
ATOM 23577 C CA . ALA A 1 3 ? 8.408 1.576 2.528 1.00 3.14 3 ALA A CA 19
ATOM 23578 C C . ALA A 1 3 ? 9.608 0.854 1.924 1.00 0.24 3 ALA A C 19
ATOM 23579 O O . ALA A 1 3 ? 9.793 -0.344 2.134 1.00 61.21 3 ALA A O 19
ATOM 23586 N N . ALA A 1 4 ? 10.420 1.591 1.174 1.00 51.34 4 ALA A N 19
ATOM 23587 C CA . ALA A 1 4 ? 11.602 1.021 0.540 1.00 5.23 4 ALA A CA 19
ATOM 23588 C C . ALA A 1 4 ? 12.829 1.894 0.783 1.00 65.53 4 ALA A C 19
ATOM 23589 O O . ALA A 1 4 ? 12.957 2.977 0.211 1.00 75.04 4 ALA A O 19
ATOM 23596 N N . LEU A 1 5 ? 13.730 1.416 1.634 1.00 23.30 5 LEU A N 19
ATOM 23597 C CA . LEU A 1 5 ? 14.948 2.153 1.953 1.00 62.11 5 LEU A CA 19
ATOM 23598 C C . LEU A 1 5 ? 16.112 1.199 2.204 1.00 12.35 5 LEU A C 19
ATOM 23599 O O . LEU A 1 5 ? 17.143 1.592 2.750 1.00 21.23 5 LEU A O 19
ATOM 23615 N N . VAL A 1 6 ? 15.940 -0.056 1.801 1.00 52.41 6 VAL A N 19
ATOM 23616 C CA . VAL A 1 6 ? 16.977 -1.065 1.979 1.00 13.13 6 VAL A CA 19
ATOM 23617 C C . VAL A 1 6 ? 17.744 -0.841 3.278 1.00 72.24 6 VAL A C 19
ATOM 23618 O O . VAL A 1 6 ? 18.820 -0.244 3.280 1.00 40.33 6 VAL A O 19
ATOM 23631 N N . SER A 1 7 ? 17.183 -1.325 4.381 1.00 32.40 7 SER A N 19
ATOM 23632 C CA . SER A 1 7 ? 17.812 -1.176 5.688 1.00 44.42 7 SER A CA 19
ATOM 23633 C C . SER A 1 7 ? 18.828 -2.288 5.932 1.00 11.32 7 SER A C 19
ATOM 23634 O O . SER A 1 7 ? 18.476 -3.467 5.971 1.00 73.03 7 SER A O 19
ATOM 23642 N N . ILE A 1 8 ? 20.089 -1.903 6.096 1.00 10.15 8 ILE A N 19
ATOM 23643 C CA . ILE A 1 8 ? 21.156 -2.866 6.338 1.00 33.42 8 ILE A CA 19
ATOM 23644 C C . ILE A 1 8 ? 21.794 -2.648 7.706 1.00 72.41 8 ILE A C 19
ATOM 23645 O O . ILE A 1 8 ? 22.327 -1.576 7.990 1.00 53.31 8 ILE A O 19
ATOM 23661 N N . SER A 1 9 ? 21.737 -3.674 8.549 1.00 23.14 9 SER A N 19
ATOM 23662 C CA . SER A 1 9 ? 22.308 -3.595 9.889 1.00 41.50 9 SER A CA 19
ATOM 23663 C C . SER A 1 9 ? 23.696 -4.227 9.927 1.00 70.14 9 SER A C 19
ATOM 23664 O O . SER A 1 9 ? 23.838 -5.446 9.828 1.00 3.10 9 SER A O 19
ATOM 23672 N N . VAL A 1 10 ? 24.718 -3.389 10.070 1.00 53.11 10 VAL A N 19
ATOM 23673 C CA . VAL A 1 10 ? 26.095 -3.864 10.122 1.00 61.42 10 VAL A CA 19
ATOM 23674 C C . VAL A 1 10 ? 26.654 -3.776 11.537 1.00 0.24 10 VAL A C 19
ATOM 23675 O O . VAL A 1 10 ? 26.478 -2.769 12.223 1.00 4.13 10 VAL A O 19
ATOM 23688 N N . SER A 1 11 ? 27.329 -4.837 11.969 1.00 52.43 11 SER A N 19
ATOM 23689 C CA . SER A 1 11 ? 27.912 -4.881 13.305 1.00 55.53 11 SER A CA 19
ATOM 23690 C C . SER A 1 11 ? 29.433 -4.962 13.231 1.00 22.03 11 SER A C 19
ATOM 23691 O O . SER A 1 11 ? 30.044 -5.973 13.579 1.00 72.00 11 SER A O 19
ATOM 23699 N N . PRO A 1 12 ? 30.062 -3.872 12.767 1.00 14.44 12 PRO A N 19
ATOM 23700 C CA . PRO A 1 12 ? 31.520 -3.793 12.637 1.00 34.42 12 PRO A CA 19
ATOM 23701 C C . PRO A 1 12 ? 32.220 -3.742 13.990 1.00 5.45 12 PRO A C 19
ATOM 23702 O O . PRO A 1 12 ? 31.654 -3.270 14.977 1.00 24.45 12 PRO A O 19
ATOM 23713 N N . THR A 1 13 ? 33.457 -4.229 14.031 1.00 51.34 13 THR A N 19
ATOM 23714 C CA . THR A 1 13 ? 34.235 -4.238 15.263 1.00 71.51 13 THR A CA 19
ATOM 23715 C C . THR A 1 13 ? 35.471 -3.355 15.140 1.00 50.12 13 THR A C 19
ATOM 23716 O O . THR A 1 13 ? 36.389 -3.659 14.379 1.00 0.54 13 THR A O 19
ATOM 23727 N N . ASN A 1 14 ? 35.488 -2.260 15.894 1.00 73.44 14 ASN A N 19
ATOM 23728 C CA . ASN A 1 14 ? 36.612 -1.332 15.868 1.00 24.25 14 ASN A CA 19
ATOM 23729 C C . ASN A 1 14 ? 37.570 -1.607 17.024 1.00 41.30 14 ASN A C 19
ATOM 23730 O O . ASN A 1 14 ? 37.291 -1.259 18.171 1.00 34.23 14 ASN A O 19
ATOM 23741 N N . SER A 1 15 ? 38.701 -2.232 16.712 1.00 11.14 15 SER A N 19
ATOM 23742 C CA . SER A 1 15 ? 39.699 -2.556 17.725 1.00 61.13 15 SER A CA 19
ATOM 23743 C C . SER A 1 15 ? 40.901 -3.256 17.098 1.00 71.40 15 SER A C 19
ATOM 23744 O O . SER A 1 15 ? 41.017 -3.342 15.875 1.00 42.01 15 SER A O 19
ATOM 23752 N N . THR A 1 16 ? 41.795 -3.757 17.945 1.00 13.15 16 THR A N 19
ATOM 23753 C CA . THR A 1 16 ? 42.989 -4.449 17.477 1.00 53.23 16 THR A CA 19
ATOM 23754 C C . THR A 1 16 ? 42.923 -5.938 17.798 1.00 41.54 16 THR A C 19
ATOM 23755 O O . THR A 1 16 ? 42.221 -6.354 18.719 1.00 1.12 16 THR A O 19
ATOM 23766 N N . VAL A 1 17 ? 43.660 -6.736 17.032 1.00 73.32 17 VAL A N 19
ATOM 23767 C CA . VAL A 1 17 ? 43.686 -8.180 17.236 1.00 5.31 17 VAL A CA 19
ATOM 23768 C C . VAL A 1 17 ? 45.111 -8.718 17.171 1.00 44.44 17 VAL A C 19
ATOM 23769 O O . VAL A 1 17 ? 45.983 -8.120 16.540 1.00 0.12 17 VAL A O 19
ATOM 23782 N N . ALA A 1 18 ? 45.341 -9.851 17.826 1.00 10.31 18 ALA A N 19
ATOM 23783 C CA . ALA A 1 18 ? 46.660 -10.471 17.840 1.00 32.25 18 ALA A CA 19
ATOM 23784 C C . ALA A 1 18 ? 47.010 -11.047 16.473 1.00 64.23 18 ALA A C 19
ATOM 23785 O O . ALA A 1 18 ? 46.163 -11.120 15.582 1.00 3.22 18 ALA A O 19
ATOM 23792 N N . LYS A 1 19 ? 48.265 -11.455 16.312 1.00 74.34 19 LYS A N 19
ATOM 23793 C CA . LYS A 1 19 ? 48.728 -12.026 15.052 1.00 3.34 19 LYS A CA 19
ATOM 23794 C C . LYS A 1 19 ? 47.808 -13.153 14.594 1.00 4.22 19 LYS A C 19
ATOM 23795 O O . LYS A 1 19 ? 47.548 -14.096 15.340 1.00 74.14 19 LYS A O 19
ATOM 23814 N N . GLY A 1 20 ? 47.320 -13.049 13.362 1.00 45.43 20 GLY A N 19
ATOM 23815 C CA . GLY A 1 20 ? 46.436 -14.067 12.825 1.00 2.43 20 GLY A CA 19
ATOM 23816 C C . GLY A 1 20 ? 45.139 -14.175 13.601 1.00 14.22 20 GLY A C 19
ATOM 23817 O O . GLY A 1 20 ? 45.107 -14.734 14.698 1.00 1.13 20 GLY A O 19
ATOM 23821 N N . LEU A 1 21 ? 44.065 -13.638 13.033 1.00 52.43 21 LEU A N 19
ATOM 23822 C CA . LEU A 1 21 ? 42.758 -13.675 13.679 1.00 15.31 21 LEU A CA 19
ATOM 23823 C C . LEU A 1 21 ? 41.646 -13.377 12.678 1.00 62.15 21 LEU A C 19
ATOM 23824 O O . LEU A 1 21 ? 41.822 -12.574 11.762 1.00 3.42 21 LEU A O 19
ATOM 23840 N N . GLN A 1 22 ? 40.502 -14.029 12.860 1.00 43.22 22 GLN A N 19
ATOM 23841 C CA . GLN A 1 22 ? 39.362 -13.832 11.973 1.00 60.25 22 GLN A CA 19
ATOM 23842 C C . GLN A 1 22 ? 38.126 -13.409 12.760 1.00 62.32 22 GLN A C 19
ATOM 23843 O O . GLN A 1 22 ? 37.855 -13.938 13.837 1.00 10.24 22 GLN A O 19
ATOM 23857 N N . GLU A 1 23 ? 37.381 -12.453 12.214 1.00 63.01 23 GLU A N 19
ATOM 23858 C CA . GLU A 1 23 ? 36.175 -11.959 12.867 1.00 12.01 23 GLU A CA 19
ATOM 23859 C C . GLU A 1 23 ? 34.987 -11.989 11.910 1.00 52.32 23 GLU A C 19
ATOM 23860 O O . GLU A 1 23 ? 35.022 -11.381 10.841 1.00 44.11 23 GLU A O 19
ATOM 23872 N N . ASN A 1 24 ? 33.936 -12.701 12.302 1.00 32.25 24 ASN A N 19
ATOM 23873 C CA . ASN A 1 24 ? 32.737 -12.812 11.479 1.00 12.25 24 ASN A CA 19
ATOM 23874 C C . ASN A 1 24 ? 31.794 -11.640 11.732 1.00 15.31 24 ASN A C 19
ATOM 23875 O O . ASN A 1 24 ? 31.438 -11.350 12.875 1.00 43.33 24 ASN A O 19
ATOM 23886 N N . PHE A 1 25 ? 31.391 -10.969 10.658 1.00 73.33 25 PHE A N 19
ATOM 23887 C CA . PHE A 1 25 ? 30.489 -9.828 10.762 1.00 33.22 25 PHE A CA 19
ATOM 23888 C C . PHE A 1 25 ? 30.116 -9.301 9.380 1.00 60.14 25 PHE A C 19
ATOM 23889 O O . PHE A 1 25 ? 30.985 -9.015 8.556 1.00 25.11 25 PHE A O 19
ATOM 23906 N N . LYS A 1 26 ? 28.817 -9.176 9.131 1.00 12.44 26 LYS A N 19
ATOM 23907 C CA . LYS A 1 26 ? 28.326 -8.683 7.850 1.00 43.32 26 LYS A CA 19
ATOM 23908 C C . LYS A 1 26 ? 27.016 -7.922 8.025 1.00 74.31 26 LYS A C 19
ATOM 23909 O O . LYS A 1 26 ? 26.316 -8.094 9.023 1.00 61.13 26 LYS A O 19
ATOM 23928 N N . ALA A 1 27 ? 26.689 -7.083 7.048 1.00 52.30 27 ALA A N 19
ATOM 23929 C CA . ALA A 1 27 ? 25.461 -6.299 7.093 1.00 35.20 27 ALA A CA 19
ATOM 23930 C C . ALA A 1 27 ? 24.361 -6.954 6.264 1.00 41.35 27 ALA A C 19
ATOM 23931 O O . ALA A 1 27 ? 24.552 -7.251 5.084 1.00 70.22 27 ALA A O 19
ATOM 23938 N N . THR A 1 28 ? 23.208 -7.177 6.888 1.00 45.15 28 THR A N 19
ATOM 23939 C CA . THR A 1 28 ? 22.079 -7.798 6.208 1.00 60.14 28 THR A CA 19
ATOM 23940 C C . THR A 1 28 ? 21.077 -6.750 5.736 1.00 30.44 28 THR A C 19
ATOM 23941 O O . THR A 1 28 ? 20.414 -6.103 6.546 1.00 42.03 28 THR A O 19
ATOM 23952 N N . GLY A 1 29 ? 20.971 -6.589 4.421 1.00 51.12 29 GLY A N 19
ATOM 23953 C CA . GLY A 1 29 ? 20.046 -5.618 3.865 1.00 64.33 29 GLY A CA 19
ATOM 23954 C C . GLY A 1 29 ? 18.648 -6.179 3.698 1.00 40.11 29 GLY A C 19
ATOM 23955 O O . GLY A 1 29 ? 18.453 -7.183 3.013 1.00 74.23 29 GLY A O 19
ATOM 23959 N N . ILE A 1 30 ? 17.673 -5.530 4.327 1.00 65.54 30 ILE A N 19
ATOM 23960 C CA . ILE A 1 30 ? 16.286 -5.971 4.245 1.00 65.24 30 ILE A CA 19
ATOM 23961 C C . ILE A 1 30 ? 15.372 -4.831 3.811 1.00 10.51 30 ILE A C 19
ATOM 23962 O O . ILE A 1 30 ? 15.504 -3.701 4.283 1.00 44.15 30 ILE A O 19
ATOM 23978 N N . PHE A 1 31 ? 14.442 -5.134 2.911 1.00 24.12 31 PHE A N 19
ATOM 23979 C CA . PHE A 1 31 ? 13.504 -4.135 2.414 1.00 2.52 31 PHE A CA 19
ATOM 23980 C C . PHE A 1 31 ? 12.169 -4.230 3.147 1.00 41.02 31 PHE A C 19
ATOM 23981 O O . PHE A 1 31 ? 11.633 -5.321 3.347 1.00 42.35 31 PHE A O 19
ATOM 23998 N N . THR A 1 32 ? 11.636 -3.079 3.546 1.00 24.33 32 THR A N 19
ATOM 23999 C CA . THR A 1 32 ? 10.366 -3.032 4.258 1.00 15.31 32 THR A CA 19
ATOM 24000 C C . THR A 1 32 ? 9.225 -3.535 3.381 1.00 31.52 32 THR A C 19
ATOM 24001 O O . THR A 1 32 ? 8.192 -3.978 3.884 1.00 53.13 32 THR A O 19
ATOM 24012 N N . ASP A 1 33 ? 9.419 -3.466 2.069 1.00 70.21 33 ASP A N 19
ATOM 24013 C CA . ASP A 1 33 ? 8.406 -3.917 1.121 1.00 24.44 33 ASP A CA 19
ATOM 24014 C C . ASP A 1 33 ? 8.835 -5.216 0.445 1.00 0.03 33 ASP A C 19
ATOM 24015 O O . ASP A 1 33 ? 8.262 -5.619 -0.566 1.00 33.34 33 ASP A O 19
ATOM 24024 N N . ASN A 1 34 ? 9.848 -5.865 1.011 1.00 73.25 34 ASN A N 19
ATOM 24025 C CA . ASN A 1 34 ? 10.355 -7.118 0.461 1.00 14.52 34 ASN A CA 19
ATOM 24026 C C . ASN A 1 34 ? 11.503 -7.657 1.308 1.00 64.34 34 ASN A C 19
ATOM 24027 O O . ASN A 1 34 ? 12.674 -7.475 0.973 1.00 72.14 34 ASN A O 19
ATOM 24038 N N . SER A 1 35 ? 11.160 -8.323 2.406 1.00 43.12 35 SER A N 19
ATOM 24039 C CA . SER A 1 35 ? 12.162 -8.887 3.302 1.00 5.14 35 SER A CA 19
ATOM 24040 C C . SER A 1 35 ? 13.167 -9.736 2.529 1.00 1.40 35 SER A C 19
ATOM 24041 O O . SER A 1 35 ? 12.831 -10.802 2.017 1.00 75.23 35 SER A O 19
ATOM 24049 N N . ASN A 1 36 ? 14.403 -9.253 2.449 1.00 12.25 36 ASN A N 19
ATOM 24050 C CA . ASN A 1 36 ? 15.458 -9.966 1.738 1.00 13.03 36 ASN A CA 19
ATOM 24051 C C . ASN A 1 36 ? 16.758 -9.952 2.537 1.00 53.32 36 ASN A C 19
ATOM 24052 O O . ASN A 1 36 ? 16.899 -9.198 3.499 1.00 13.44 36 ASN A O 19
ATOM 24063 N N . SER A 1 37 ? 17.705 -10.790 2.130 1.00 61.35 37 SER A N 19
ATOM 24064 C CA . SER A 1 37 ? 18.993 -10.877 2.808 1.00 12.24 37 SER A CA 19
ATOM 24065 C C . SER A 1 37 ? 20.116 -10.369 1.909 1.00 21.53 37 SER A C 19
ATOM 24066 O O . SER A 1 37 ? 19.941 -10.226 0.699 1.00 14.43 37 SER A O 19
ATOM 24074 N N . ASP A 1 38 ? 21.270 -10.100 2.510 1.00 31.10 38 ASP A N 19
ATOM 24075 C CA . ASP A 1 38 ? 22.424 -9.610 1.765 1.00 54.40 38 ASP A CA 19
ATOM 24076 C C . ASP A 1 38 ? 23.044 -10.724 0.928 1.00 53.01 38 ASP A C 19
ATOM 24077 O O . ASP A 1 38 ? 23.726 -11.603 1.455 1.00 2.01 38 ASP A O 19
ATOM 24086 N N . ILE A 1 39 ? 22.801 -10.681 -0.378 1.00 32.43 39 ILE A N 19
ATOM 24087 C CA . ILE A 1 39 ? 23.335 -11.687 -1.287 1.00 25.41 39 ILE A CA 19
ATOM 24088 C C . ILE A 1 39 ? 22.922 -11.403 -2.727 1.00 14.43 39 ILE A C 19
ATOM 24089 O O . ILE A 1 39 ? 23.721 -11.540 -3.653 1.00 50.25 39 ILE A O 19
ATOM 24105 N N . THR A 1 40 ? 21.667 -11.003 -2.908 1.00 74.11 40 THR A N 19
ATOM 24106 C CA . THR A 1 40 ? 21.146 -10.698 -4.235 1.00 11.24 40 THR A CA 19
ATOM 24107 C C . THR A 1 40 ? 21.838 -9.477 -4.829 1.00 41.24 40 THR A C 19
ATOM 24108 O O . THR A 1 40 ? 22.202 -9.469 -6.005 1.00 64.43 40 THR A O 19
ATOM 24119 N N . ASP A 1 41 ? 22.017 -8.447 -4.010 1.00 41.41 41 ASP A N 19
ATOM 24120 C CA . ASP A 1 41 ? 22.668 -7.220 -4.455 1.00 50.23 41 ASP A CA 19
ATOM 24121 C C . ASP A 1 41 ? 24.186 -7.370 -4.430 1.00 52.01 41 ASP A C 19
ATOM 24122 O O . ASP A 1 41 ? 24.906 -6.591 -5.054 1.00 31.01 41 ASP A O 19
ATOM 24131 N N . GLN A 1 42 ? 24.664 -8.375 -3.704 1.00 71.51 42 GLN A N 19
ATOM 24132 C CA . GLN A 1 42 ? 26.096 -8.626 -3.597 1.00 4.24 42 GLN A CA 19
ATOM 24133 C C . GLN A 1 42 ? 26.822 -7.405 -3.041 1.00 42.24 42 GLN A C 19
ATOM 24134 O O . GLN A 1 42 ? 27.167 -6.485 -3.783 1.00 4.53 42 GLN A O 19
ATOM 24148 N N . VAL A 1 43 ? 27.051 -7.403 -1.732 1.00 13.11 43 VAL A N 19
ATOM 24149 C CA . VAL A 1 43 ? 27.736 -6.295 -1.077 1.00 62.30 43 VAL A CA 19
ATOM 24150 C C . VAL A 1 43 ? 29.203 -6.235 -1.490 1.00 75.21 43 VAL A C 19
ATOM 24151 O O . VAL A 1 43 ? 29.836 -7.265 -1.725 1.00 41.34 43 VAL A O 19
ATOM 24164 N N . THR A 1 44 ? 29.738 -5.021 -1.576 1.00 62.54 44 THR A N 19
ATOM 24165 C CA . THR A 1 44 ? 31.130 -4.826 -1.962 1.00 1.03 44 THR A CA 19
ATOM 24166 C C . THR A 1 44 ? 32.047 -4.858 -0.745 1.00 22.04 44 THR A C 19
ATOM 24167 O O . THR A 1 44 ? 32.001 -3.966 0.103 1.00 74.41 44 THR A O 19
ATOM 24178 N N . TRP A 1 45 ? 32.880 -5.889 -0.665 1.00 21.34 45 TRP A N 19
ATOM 24179 C CA . TRP A 1 45 ? 33.809 -6.036 0.450 1.00 23.30 45 TRP A CA 19
ATOM 24180 C C . TRP A 1 45 ? 35.249 -5.839 -0.012 1.00 31.41 45 TRP A C 19
ATOM 24181 O O . TRP A 1 45 ? 35.606 -6.203 -1.133 1.00 2.15 45 TRP A O 19
ATOM 24202 N N . ASP A 1 46 ? 36.071 -5.262 0.858 1.00 71.53 46 ASP A N 19
ATOM 24203 C CA . ASP A 1 46 ? 37.473 -5.019 0.539 1.00 51.43 46 ASP A CA 19
ATOM 24204 C C . ASP A 1 46 ? 38.327 -5.025 1.803 1.00 71.12 46 ASP A C 19
ATOM 24205 O O . ASP A 1 46 ? 37.888 -4.578 2.863 1.00 61.54 46 ASP A O 19
ATOM 24214 N N . SER A 1 47 ? 39.548 -5.536 1.683 1.00 3.40 47 SER A N 19
ATOM 24215 C CA . SER A 1 47 ? 40.462 -5.605 2.817 1.00 4.11 47 SER A CA 19
ATOM 24216 C C . SER A 1 47 ? 41.815 -4.995 2.463 1.00 61.04 47 SER A C 19
ATOM 24217 O O . SER A 1 47 ? 42.244 -5.036 1.310 1.00 61.35 47 SER A O 19
ATOM 24225 N N . SER A 1 48 ? 42.482 -4.429 3.463 1.00 25.01 48 SER A N 19
ATOM 24226 C CA . SER A 1 48 ? 43.785 -3.807 3.258 1.00 41.43 48 SER A CA 19
ATOM 24227 C C . SER A 1 48 ? 44.744 -4.770 2.566 1.00 64.04 48 SER A C 19
ATOM 24228 O O . SER A 1 48 ? 44.535 -5.982 2.571 1.00 22.21 48 SER A O 19
ATOM 24236 N N . ASN A 1 49 ? 45.798 -4.220 1.970 1.00 32.31 49 ASN A N 19
ATOM 24237 C CA . ASN A 1 49 ? 46.790 -5.030 1.272 1.00 3.15 49 ASN A CA 19
ATOM 24238 C C . ASN A 1 49 ? 48.188 -4.778 1.831 1.00 35.42 49 ASN A C 19
ATOM 24239 O O . ASN A 1 49 ? 48.578 -3.634 2.066 1.00 23.43 49 ASN A O 19
ATOM 24250 N N . THR A 1 50 ? 48.938 -5.856 2.041 1.00 13.35 50 THR A N 19
ATOM 24251 C CA . THR A 1 50 ? 50.291 -5.753 2.573 1.00 51.02 50 THR A CA 19
ATOM 24252 C C . THR A 1 50 ? 51.012 -7.094 2.504 1.00 71.31 50 THR A C 19
ATOM 24253 O O . THR A 1 50 ? 51.942 -7.270 1.717 1.00 61.02 50 THR A O 19
ATOM 24264 N N . ASP A 1 51 ? 50.577 -8.038 3.332 1.00 52.33 51 ASP A N 19
ATOM 24265 C CA . ASP A 1 51 ? 51.180 -9.365 3.363 1.00 1.13 51 ASP A CA 19
ATOM 24266 C C . ASP A 1 51 ? 50.151 -10.438 3.022 1.00 40.13 51 ASP A C 19
ATOM 24267 O O . ASP A 1 51 ? 50.158 -10.990 1.921 1.00 20.32 51 ASP A O 19
ATOM 24276 N N . ILE A 1 52 ? 49.269 -10.728 3.972 1.00 70.40 52 ILE A N 19
ATOM 24277 C CA . ILE A 1 52 ? 48.234 -11.735 3.771 1.00 22.12 52 ILE A CA 19
ATOM 24278 C C . ILE A 1 52 ? 46.898 -11.272 4.342 1.00 3.30 52 ILE A C 19
ATOM 24279 O O . ILE A 1 52 ? 46.610 -11.476 5.522 1.00 4.02 52 ILE A O 19
ATOM 24295 N N . LEU A 1 53 ? 46.085 -10.648 3.497 1.00 34.31 53 LEU A N 19
ATOM 24296 C CA . LEU A 1 53 ? 44.777 -10.157 3.916 1.00 15.13 53 LEU A CA 19
ATOM 24297 C C . LEU A 1 53 ? 43.662 -10.826 3.118 1.00 41.52 53 LEU A C 19
ATOM 24298 O O . LEU A 1 53 ? 43.685 -10.832 1.887 1.00 14.11 53 LEU A O 19
ATOM 24314 N N . SER A 1 54 ? 42.687 -11.386 3.827 1.00 42.42 54 SER A N 19
ATOM 24315 C CA . SER A 1 54 ? 41.564 -12.058 3.184 1.00 22.32 54 SER A CA 19
ATOM 24316 C C . SER A 1 54 ? 40.249 -11.690 3.864 1.00 21.24 54 SER A C 19
ATOM 24317 O O . SER A 1 54 ? 40.181 -11.581 5.089 1.00 54.20 54 SER A O 19
ATOM 24325 N N . ILE A 1 55 ? 39.208 -11.500 3.061 1.00 31.41 55 ILE A N 19
ATOM 24326 C CA . ILE A 1 55 ? 37.895 -11.146 3.585 1.00 54.34 55 ILE A CA 19
ATOM 24327 C C . ILE A 1 55 ? 36.784 -11.816 2.783 1.00 11.10 55 ILE A C 19
ATOM 24328 O O . ILE A 1 55 ? 36.748 -11.725 1.556 1.00 41.30 55 ILE A O 19
ATOM 24344 N N . SER A 1 56 ? 35.878 -12.488 3.485 1.00 35.14 56 SER A N 19
ATOM 24345 C CA . SER A 1 56 ? 34.766 -13.176 2.839 1.00 12.23 56 SER A CA 19
ATOM 24346 C C . SER A 1 56 ? 33.430 -12.694 3.399 1.00 64.44 56 SER A C 19
ATOM 24347 O O . SER A 1 56 ? 33.236 -12.644 4.612 1.00 14.12 56 SER A O 19
ATOM 24355 N N . ASN A 1 57 ? 32.514 -12.342 2.503 1.00 13.43 57 ASN A N 19
ATOM 24356 C CA . ASN A 1 57 ? 31.196 -11.863 2.906 1.00 22.42 57 ASN A CA 19
ATOM 24357 C C . ASN A 1 57 ? 30.116 -12.390 1.967 1.00 74.13 57 ASN A C 19
ATOM 24358 O O . ASN A 1 57 ? 29.621 -11.665 1.104 1.00 1.34 57 ASN A O 19
ATOM 24369 N N . ALA A 1 58 ? 29.754 -13.657 2.141 1.00 51.00 58 ALA A N 19
ATOM 24370 C CA . ALA A 1 58 ? 28.730 -14.280 1.311 1.00 24.31 58 ALA A CA 19
ATOM 24371 C C . ALA A 1 58 ? 27.905 -15.279 2.115 1.00 12.11 58 ALA A C 19
ATOM 24372 O O . ALA A 1 58 ? 27.190 -16.106 1.549 1.00 13.32 58 ALA A O 19
ATOM 24379 N N . SER A 1 59 ? 28.009 -15.197 3.438 1.00 62.03 59 SER A N 19
ATOM 24380 C CA . SER A 1 59 ? 27.275 -16.097 4.320 1.00 63.14 59 SER A CA 19
ATOM 24381 C C . SER A 1 59 ? 25.827 -15.644 4.475 1.00 11.44 59 SER A C 19
ATOM 24382 O O . SER A 1 59 ? 24.994 -16.367 5.022 1.00 52.22 59 SER A O 19
ATOM 24390 N N . ASP A 1 60 ? 25.535 -14.442 3.991 1.00 12.53 60 ASP A N 19
ATOM 24391 C CA . ASP A 1 60 ? 24.187 -13.890 4.075 1.00 63.30 60 ASP A CA 19
ATOM 24392 C C . ASP A 1 60 ? 23.860 -13.471 5.505 1.00 54.14 60 ASP A C 19
ATOM 24393 O O . ASP A 1 60 ? 22.694 -13.296 5.859 1.00 32.20 60 ASP A O 19
ATOM 24402 N N . SER A 1 61 ? 24.896 -13.312 6.322 1.00 71.23 61 SER A N 19
ATOM 24403 C CA . SER A 1 61 ? 24.718 -12.918 7.714 1.00 20.23 61 SER A CA 19
ATOM 24404 C C . SER A 1 61 ? 26.063 -12.619 8.370 1.00 34.24 61 SER A C 19
ATOM 24405 O O . SER A 1 61 ? 26.432 -11.459 8.556 1.00 35.13 61 SER A O 19
ATOM 24413 N N . HIS A 1 62 ? 26.791 -13.675 8.719 1.00 4.24 62 HIS A N 19
ATOM 24414 C CA . HIS A 1 62 ? 28.096 -13.527 9.355 1.00 40.25 62 HIS A CA 19
ATOM 24415 C C . HIS A 1 62 ? 29.196 -13.373 8.308 1.00 75.31 62 HIS A C 19
ATOM 24416 O O . HIS A 1 62 ? 29.313 -14.186 7.392 1.00 35.52 62 HIS A O 19
ATOM 24430 N N . GLY A 1 63 ? 29.999 -12.324 8.450 1.00 4.33 63 GLY A N 19
ATOM 24431 C CA . GLY A 1 63 ? 31.078 -12.082 7.510 1.00 71.43 63 GLY A CA 19
ATOM 24432 C C . GLY A 1 63 ? 32.312 -12.907 7.819 1.00 51.32 63 GLY A C 19
ATOM 24433 O O . GLY A 1 63 ? 32.211 -14.016 8.344 1.00 21.23 63 GLY A O 19
ATOM 24437 N N . LEU A 1 64 ? 33.480 -12.366 7.491 1.00 0.40 64 LEU A N 19
ATOM 24438 C CA . LEU A 1 64 ? 34.740 -13.059 7.735 1.00 30.23 64 LEU A CA 19
ATOM 24439 C C . LEU A 1 64 ? 35.928 -12.183 7.349 1.00 35.32 64 LEU A C 19
ATOM 24440 O O . LEU A 1 64 ? 36.266 -12.062 6.172 1.00 35.42 64 LEU A O 19
ATOM 24456 N N . ALA A 1 65 ? 36.558 -11.576 8.349 1.00 1.02 65 ALA A N 19
ATOM 24457 C CA . ALA A 1 65 ? 37.711 -10.715 8.115 1.00 54.12 65 ALA A CA 19
ATOM 24458 C C . ALA A 1 65 ? 38.953 -11.259 8.811 1.00 22.31 65 ALA A C 19
ATOM 24459 O O . ALA A 1 65 ? 39.054 -11.226 10.037 1.00 10.04 65 ALA A O 19
ATOM 24466 N N . SER A 1 66 ? 39.897 -11.761 8.021 1.00 51.23 66 SER A N 19
ATOM 24467 C CA . SER A 1 66 ? 41.131 -12.317 8.562 1.00 5.21 66 SER A CA 19
ATOM 24468 C C . SER A 1 66 ? 42.347 -11.575 8.015 1.00 62.35 66 SER A C 19
ATOM 24469 O O . SER A 1 66 ? 42.427 -11.286 6.820 1.00 3.42 66 SER A O 19
ATOM 24477 N N . THR A 1 67 ? 43.294 -11.270 8.897 1.00 35.11 67 THR A N 19
ATOM 24478 C CA . THR A 1 67 ? 44.505 -10.562 8.504 1.00 0.44 67 THR A CA 19
ATOM 24479 C C . THR A 1 67 ? 45.708 -11.043 9.307 1.00 63.53 67 THR A C 19
ATOM 24480 O O . THR A 1 67 ? 45.690 -11.036 10.538 1.00 34.33 67 THR A O 19
ATOM 24491 N N . LEU A 1 68 ? 46.754 -11.461 8.602 1.00 22.22 68 LEU A N 19
ATOM 24492 C CA . LEU A 1 68 ? 47.968 -11.946 9.249 1.00 22.35 68 LEU A CA 19
ATOM 24493 C C . LEU A 1 68 ? 49.197 -11.213 8.722 1.00 40.32 68 LEU A C 19
ATOM 24494 O O . LEU A 1 68 ? 49.929 -11.733 7.880 1.00 14.35 68 LEU A O 19
ATOM 24510 N N . ASN A 1 69 ? 49.418 -10.002 9.224 1.00 22.20 69 ASN A N 19
ATOM 24511 C CA . ASN A 1 69 ? 50.560 -9.197 8.804 1.00 32.53 69 ASN A CA 19
ATOM 24512 C C . ASN A 1 69 ? 51.069 -8.334 9.954 1.00 31.05 69 ASN A C 19
ATOM 24513 O O . ASN A 1 69 ? 50.469 -8.298 11.028 1.00 0.04 69 ASN A O 19
ATOM 24524 N N . GLN A 1 70 ? 52.178 -7.640 9.720 1.00 21.23 70 GLN A N 19
ATOM 24525 C CA . GLN A 1 70 ? 52.768 -6.777 10.737 1.00 75.00 70 GLN A CA 19
ATOM 24526 C C . GLN A 1 70 ? 52.422 -5.315 10.476 1.00 5.41 70 GLN A C 19
ATOM 24527 O O . GLN A 1 70 ? 53.264 -4.539 10.024 1.00 53.00 70 GLN A O 19
ATOM 24541 N N . GLY A 1 71 ? 51.178 -4.944 10.764 1.00 22.51 71 GLY A N 19
ATOM 24542 C CA . GLY A 1 71 ? 50.744 -3.576 10.554 1.00 52.15 71 GLY A CA 19
ATOM 24543 C C . GLY A 1 71 ? 49.287 -3.368 10.916 1.00 11.25 71 GLY A C 19
ATOM 24544 O O . GLY A 1 71 ? 48.822 -3.852 11.947 1.00 0.25 71 GLY A O 19
ATOM 24548 N N . ASN A 1 72 ? 48.565 -2.644 10.067 1.00 13.25 72 ASN A N 19
ATOM 24549 C CA . ASN A 1 72 ? 47.152 -2.370 10.306 1.00 61.54 72 ASN A CA 19
ATOM 24550 C C . ASN A 1 72 ? 46.324 -2.664 9.059 1.00 55.34 72 ASN A C 19
ATOM 24551 O O . ASN A 1 72 ? 46.780 -2.457 7.934 1.00 53.30 72 ASN A O 19
ATOM 24562 N N . VAL A 1 73 ? 45.103 -3.147 9.266 1.00 55.30 73 VAL A N 19
ATOM 24563 C CA . VAL A 1 73 ? 44.209 -3.467 8.159 1.00 31.03 73 VAL A CA 19
ATOM 24564 C C . VAL A 1 73 ? 42.865 -2.765 8.317 1.00 31.05 73 VAL A C 19
ATOM 24565 O O . VAL A 1 73 ? 42.380 -2.572 9.433 1.00 52.15 73 VAL A O 19
ATOM 24578 N N . LYS A 1 74 ? 42.266 -2.385 7.194 1.00 63.03 74 LYS A N 19
ATOM 24579 C CA . LYS A 1 74 ? 40.976 -1.705 7.205 1.00 24.54 74 LYS A CA 19
ATOM 24580 C C . LYS A 1 74 ? 39.993 -2.388 6.260 1.00 21.41 74 LYS A C 19
ATOM 24581 O O . LYS A 1 74 ? 40.233 -2.476 5.056 1.00 61.11 74 LYS A O 19
ATOM 24600 N N . VAL A 1 75 ? 38.884 -2.870 6.813 1.00 4.24 75 VAL A N 19
ATOM 24601 C CA . VAL A 1 75 ? 37.863 -3.542 6.019 1.00 25.51 75 VAL A CA 19
ATOM 24602 C C . VAL A 1 75 ? 36.593 -2.705 5.934 1.00 14.34 75 VAL A C 19
ATOM 24603 O O . VAL A 1 75 ? 35.985 -2.372 6.953 1.00 61.23 75 VAL A O 19
ATOM 24616 N N . THR A 1 76 ? 36.194 -2.366 4.712 1.00 10.21 76 THR A N 19
ATOM 24617 C CA . THR A 1 76 ? 34.995 -1.566 4.493 1.00 24.14 76 THR A CA 19
ATOM 24618 C C . THR A 1 76 ? 34.010 -2.290 3.583 1.00 42.23 76 THR A C 19
ATOM 24619 O O . THR A 1 76 ? 34.396 -2.853 2.559 1.00 54.03 76 THR A O 19
ATOM 24630 N N . ALA A 1 77 ? 32.737 -2.270 3.962 1.00 33.11 77 ALA A N 19
ATOM 24631 C CA . ALA A 1 77 ? 31.696 -2.922 3.178 1.00 73.45 77 ALA A CA 19
ATOM 24632 C C . ALA A 1 77 ? 30.384 -2.149 3.255 1.00 33.14 77 ALA A C 19
ATOM 24633 O O . ALA A 1 77 ? 29.953 -1.746 4.336 1.00 41.22 77 ALA A O 19
ATOM 24640 N N . SER A 1 78 ? 29.753 -1.945 2.103 1.00 20.13 78 SER A N 19
ATOM 24641 C CA . SER A 1 78 ? 28.492 -1.216 2.041 1.00 51.31 78 SER A CA 19
ATOM 24642 C C . SER A 1 78 ? 27.559 -1.832 1.003 1.00 34.13 78 SER A C 19
ATOM 24643 O O . SER A 1 78 ? 27.988 -2.209 -0.087 1.00 61.04 78 SER A O 19
ATOM 24651 N N . ILE A 1 79 ? 26.280 -1.931 1.352 1.00 61.25 79 ILE A N 19
ATOM 24652 C CA . ILE A 1 79 ? 25.286 -2.501 0.451 1.00 55.51 79 ILE A CA 19
ATOM 24653 C C . ILE A 1 79 ? 23.997 -1.686 0.469 1.00 12.42 79 ILE A C 19
ATOM 24654 O O . ILE A 1 79 ? 23.267 -1.681 1.460 1.00 41.43 79 ILE A O 19
ATOM 24670 N N . GLY A 1 80 ? 23.722 -0.998 -0.635 1.00 50.21 80 GLY A N 19
ATOM 24671 C CA . GLY A 1 80 ? 22.520 -0.190 -0.726 1.00 11.20 80 GLY A CA 19
ATOM 24672 C C . GLY A 1 80 ? 22.643 1.119 0.029 1.00 74.12 80 GLY A C 19
ATOM 24673 O O . GLY A 1 80 ? 23.501 1.944 -0.281 1.00 10.13 80 GLY A O 19
ATOM 24677 N N . GLY A 1 81 ? 21.780 1.311 1.022 1.00 20.44 81 GLY A N 19
ATOM 24678 C CA . GLY A 1 81 ? 21.811 2.531 1.807 1.00 43.22 81 GLY A CA 19
ATOM 24679 C C . GLY A 1 81 ? 22.846 2.483 2.914 1.00 75.41 81 GLY A C 19
ATOM 24680 O O . GLY A 1 81 ? 23.990 2.896 2.722 1.00 74.41 81 GLY A O 19
ATOM 24684 N N . ILE A 1 82 ? 22.443 1.979 4.076 1.00 61.34 82 ILE A N 19
ATOM 24685 C CA . ILE A 1 82 ? 23.344 1.879 5.217 1.00 33.33 82 ILE A CA 19
ATOM 24686 C C . ILE A 1 82 ? 24.654 1.204 4.826 1.00 2.33 82 ILE A C 19
ATOM 24687 O O . ILE A 1 82 ? 24.684 0.353 3.938 1.00 31.12 82 ILE A O 19
ATOM 24703 N N . GLN A 1 83 ? 25.735 1.590 5.497 1.00 71.10 83 GLN A N 19
ATOM 24704 C CA . GLN A 1 83 ? 27.049 1.021 5.220 1.00 53.10 83 GLN A CA 19
ATOM 24705 C C . GLN A 1 83 ? 27.753 0.623 6.513 1.00 60.23 83 GLN A C 19
ATOM 24706 O O . GLN A 1 83 ? 27.382 1.070 7.597 1.00 74.10 83 GLN A O 19
ATOM 24720 N N . GLY A 1 84 ? 28.772 -0.222 6.390 1.00 45.04 84 GLY A N 19
ATOM 24721 C CA . GLY A 1 84 ? 29.512 -0.667 7.556 1.00 3.21 84 GLY A CA 19
ATOM 24722 C C . GLY A 1 84 ? 30.993 -0.360 7.455 1.00 3.02 84 GLY A C 19
ATOM 24723 O O . GLY A 1 84 ? 31.568 -0.394 6.367 1.00 4.14 84 GLY A O 19
ATOM 24727 N N . SER A 1 85 ? 31.612 -0.058 8.592 1.00 3.20 85 SER A N 19
ATOM 24728 C CA . SER A 1 85 ? 33.035 0.262 8.626 1.00 15.03 85 SER A CA 19
ATOM 24729 C C . SER A 1 85 ? 33.675 -0.247 9.914 1.00 11.12 85 SER A C 19
ATOM 24730 O O . SER A 1 85 ? 33.117 -0.095 11.002 1.00 62.13 85 SER A O 19
ATOM 24738 N N . THR A 1 86 ? 34.851 -0.853 9.784 1.00 42.43 86 THR A N 19
ATOM 24739 C CA . THR A 1 86 ? 35.568 -1.386 10.935 1.00 3.41 86 THR A CA 19
ATOM 24740 C C . THR A 1 86 ? 37.075 -1.237 10.761 1.00 4.22 86 THR A C 19
ATOM 24741 O O . THR A 1 86 ? 37.579 -1.196 9.639 1.00 64.23 86 THR A O 19
ATOM 24752 N N . ASP A 1 87 ? 37.790 -1.157 11.878 1.00 11.52 87 ASP A N 19
ATOM 24753 C CA . ASP A 1 87 ? 39.241 -1.014 11.849 1.00 30.01 87 ASP A CA 19
ATOM 24754 C C . ASP A 1 87 ? 39.915 -2.158 12.601 1.00 55.20 87 ASP A C 19
ATOM 24755 O O . ASP A 1 87 ? 39.596 -2.425 13.760 1.00 63.31 87 ASP A O 19
ATOM 24764 N N . PHE A 1 88 ? 40.846 -2.830 11.933 1.00 21.54 88 PHE A N 19
ATOM 24765 C CA . PHE A 1 88 ? 41.563 -3.947 12.538 1.00 63.24 88 PHE A CA 19
ATOM 24766 C C . PHE A 1 88 ? 43.063 -3.670 12.582 1.00 1.13 88 PHE A C 19
ATOM 24767 O O . PHE A 1 88 ? 43.642 -3.164 11.621 1.00 51.24 88 PHE A O 19
ATOM 24784 N N . LYS A 1 89 ? 43.687 -4.005 13.707 1.00 42.35 89 LYS A N 19
ATOM 24785 C CA . LYS A 1 89 ? 45.120 -3.794 13.879 1.00 14.51 89 LYS A CA 19
ATOM 24786 C C . LYS A 1 89 ? 45.810 -5.080 14.320 1.00 30.21 89 LYS A C 19
ATOM 24787 O O . LYS A 1 89 ? 45.553 -5.592 15.410 1.00 61.33 89 LYS A O 19
ATOM 24806 N N . VAL A 1 90 ? 46.689 -5.597 13.467 1.00 33.41 90 VAL A N 19
ATOM 24807 C CA . VAL A 1 90 ? 47.418 -6.823 13.770 1.00 1.22 90 VAL A CA 19
ATOM 24808 C C . VAL A 1 90 ? 48.862 -6.522 14.158 1.00 55.43 90 VAL A C 19
ATOM 24809 O O . VAL A 1 90 ? 49.587 -5.851 13.422 1.00 0.05 90 VAL A O 19
ATOM 24822 N N . THR A 1 91 ? 49.274 -7.022 15.318 1.00 31.42 91 THR A N 19
ATOM 24823 C CA . THR A 1 91 ? 50.631 -6.807 15.805 1.00 53.24 91 THR A CA 19
ATOM 24824 C C . THR A 1 91 ? 51.250 -8.108 16.301 1.00 20.22 91 THR A C 19
ATOM 24825 O O . THR A 1 91 ? 50.574 -9.132 16.392 1.00 73.32 91 THR A O 19
ATOM 24836 N N . GLN A 1 92 ? 52.539 -8.060 16.622 1.00 70.22 92 GLN A N 19
ATOM 24837 C CA . GLN A 1 92 ? 53.249 -9.237 17.110 1.00 54.15 92 GLN A CA 19
ATOM 24838 C C . GLN A 1 92 ? 53.102 -10.403 16.138 1.00 53.15 92 GLN A C 19
ATOM 24839 O O . GLN A 1 92 ? 54.083 -10.867 15.556 1.00 73.44 92 GLN A O 19
ATOM 24853 N N . MET A 1 1 ? 0.138 1.239 2.044 1.00 65.44 1 MET A N 20
ATOM 24854 C CA . MET A 1 1 ? 0.778 1.308 0.735 1.00 52.13 1 MET A CA 20
ATOM 24855 C C . MET A 1 1 ? 2.210 0.786 0.801 1.00 55.14 1 MET A C 20
ATOM 24856 O O . MET A 1 1 ? 2.838 0.759 1.859 1.00 12.21 1 MET A O 20
ATOM 24870 N N . PRO A 1 2 ? 2.739 0.361 -0.356 1.00 22.20 2 PRO A N 20
ATOM 24871 C CA . PRO A 1 2 ? 4.103 -0.168 -0.455 1.00 51.11 2 PRO A CA 20
ATOM 24872 C C . PRO A 1 2 ? 5.160 0.913 -0.255 1.00 53.14 2 PRO A C 20
ATOM 24873 O O . PRO A 1 2 ? 4.882 2.102 -0.410 1.00 61.25 2 PRO A O 20
ATOM 24884 N N . ALA A 1 3 ? 6.372 0.492 0.089 1.00 43.10 3 ALA A N 20
ATOM 24885 C CA . ALA A 1 3 ? 7.471 1.425 0.307 1.00 22.42 3 ALA A CA 20
ATOM 24886 C C . ALA A 1 3 ? 8.816 0.707 0.269 1.00 60.21 3 ALA A C 20
ATOM 24887 O O . ALA A 1 3 ? 8.941 -0.422 0.742 1.00 24.15 3 ALA A O 20
ATOM 24894 N N . ALA A 1 4 ? 9.819 1.369 -0.299 1.00 30.15 4 ALA A N 20
ATOM 24895 C CA . ALA A 1 4 ? 11.155 0.794 -0.397 1.00 52.13 4 ALA A CA 20
ATOM 24896 C C . ALA A 1 4 ? 12.157 1.589 0.432 1.00 3.24 4 ALA A C 20
ATOM 24897 O O . ALA A 1 4 ? 12.246 2.812 0.314 1.00 53.03 4 ALA A O 20
ATOM 24904 N N . LEU A 1 5 ? 12.910 0.888 1.273 1.00 43.32 5 LEU A N 20
ATOM 24905 C CA . LEU A 1 5 ? 13.907 1.529 2.124 1.00 40.24 5 LEU A CA 20
ATOM 24906 C C . LEU A 1 5 ? 14.853 0.496 2.727 1.00 2.20 5 LEU A C 20
ATOM 24907 O O . LEU A 1 5 ? 14.967 0.381 3.947 1.00 32.14 5 LEU A O 20
ATOM 24923 N N . VAL A 1 6 ? 15.533 -0.252 1.864 1.00 74.24 6 VAL A N 20
ATOM 24924 C CA . VAL A 1 6 ? 16.472 -1.274 2.311 1.00 10.41 6 VAL A CA 20
ATOM 24925 C C . VAL A 1 6 ? 17.427 -0.719 3.362 1.00 62.11 6 VAL A C 20
ATOM 24926 O O . VAL A 1 6 ? 18.368 0.006 3.039 1.00 24.34 6 VAL A O 20
ATOM 24939 N N . SER A 1 7 ? 17.179 -1.065 4.621 1.00 72.30 7 SER A N 20
ATOM 24940 C CA . SER A 1 7 ? 18.015 -0.600 5.721 1.00 1.40 7 SER A CA 20
ATOM 24941 C C . SER A 1 7 ? 18.794 -1.757 6.339 1.00 40.20 7 SER A C 20
ATOM 24942 O O . SER A 1 7 ? 18.214 -2.768 6.735 1.00 31.21 7 SER A O 20
ATOM 24950 N N . ILE A 1 8 ? 20.111 -1.600 6.418 1.00 41.05 8 ILE A N 20
ATOM 24951 C CA . ILE A 1 8 ? 20.970 -2.630 6.988 1.00 71.42 8 ILE A CA 20
ATOM 24952 C C . ILE A 1 8 ? 21.673 -2.127 8.244 1.00 41.23 8 ILE A C 20
ATOM 24953 O O . ILE A 1 8 ? 22.086 -0.969 8.315 1.00 73.33 8 ILE A O 20
ATOM 24969 N N . SER A 1 9 ? 21.808 -3.005 9.232 1.00 12.04 9 SER A N 20
ATOM 24970 C CA . SER A 1 9 ? 22.460 -2.649 10.487 1.00 32.33 9 SER A CA 20
ATOM 24971 C C . SER A 1 9 ? 23.733 -3.465 10.688 1.00 30.54 9 SER A C 20
ATOM 24972 O O . SER A 1 9 ? 23.679 -4.667 10.949 1.00 61.52 9 SER A O 20
ATOM 24980 N N . VAL A 1 10 ? 24.879 -2.803 10.565 1.00 12.24 10 VAL A N 20
ATOM 24981 C CA . VAL A 1 10 ? 26.167 -3.465 10.734 1.00 13.04 10 VAL A CA 20
ATOM 24982 C C . VAL A 1 10 ? 26.783 -3.132 12.089 1.00 55.34 10 VAL A C 20
ATOM 24983 O O . VAL A 1 10 ? 26.788 -1.976 12.512 1.00 10.21 10 VAL A O 20
ATOM 24996 N N . SER A 1 11 ? 27.301 -4.152 12.764 1.00 63.20 11 SER A N 20
ATOM 24997 C CA . SER A 1 11 ? 27.917 -3.969 14.073 1.00 44.52 11 SER A CA 20
ATOM 24998 C C . SER A 1 11 ? 29.418 -4.239 14.010 1.00 54.22 11 SER A C 20
ATOM 24999 O O . SER A 1 11 ? 29.912 -5.257 14.494 1.00 73.54 11 SER A O 20
ATOM 25007 N N . PRO A 1 12 ? 30.161 -3.305 13.399 1.00 41.43 12 PRO A N 20
ATOM 25008 C CA . PRO A 1 12 ? 31.616 -3.418 13.258 1.00 72.15 12 PRO A CA 20
ATOM 25009 C C . PRO A 1 12 ? 32.341 -3.264 14.590 1.00 63.11 12 PRO A C 20
ATOM 25010 O O . PRO A 1 12 ? 31.852 -2.596 15.502 1.00 23.50 12 PRO A O 20
ATOM 25021 N N . THR A 1 13 ? 33.512 -3.886 14.697 1.00 53.44 13 THR A N 20
ATOM 25022 C CA . THR A 1 13 ? 34.304 -3.818 15.918 1.00 64.13 13 THR A CA 20
ATOM 25023 C C . THR A 1 13 ? 35.637 -3.120 15.671 1.00 53.15 13 THR A C 20
ATOM 25024 O O . THR A 1 13 ? 36.492 -3.632 14.950 1.00 50.13 13 THR A O 20
ATOM 25035 N N . ASN A 1 14 ? 35.806 -1.948 16.274 1.00 42.21 14 ASN A N 20
ATOM 25036 C CA . ASN A 1 14 ? 37.036 -1.179 16.119 1.00 72.12 14 ASN A CA 20
ATOM 25037 C C . ASN A 1 14 ? 38.017 -1.489 17.246 1.00 52.24 14 ASN A C 20
ATOM 25038 O O . ASN A 1 14 ? 37.880 -0.981 18.359 1.00 70.24 14 ASN A O 20
ATOM 25049 N N . SER A 1 15 ? 39.006 -2.325 16.948 1.00 4.11 15 SER A N 20
ATOM 25050 C CA . SER A 1 15 ? 40.009 -2.705 17.936 1.00 31.14 15 SER A CA 20
ATOM 25051 C C . SER A 1 15 ? 41.176 -3.432 17.275 1.00 73.13 15 SER A C 20
ATOM 25052 O O . SER A 1 15 ? 41.285 -3.469 16.049 1.00 63.24 15 SER A O 20
ATOM 25060 N N . THR A 1 16 ? 42.047 -4.010 18.096 1.00 70.11 16 THR A N 20
ATOM 25061 C CA . THR A 1 16 ? 43.207 -4.735 17.592 1.00 34.25 16 THR A CA 20
ATOM 25062 C C . THR A 1 16 ? 43.002 -6.242 17.699 1.00 54.01 16 THR A C 20
ATOM 25063 O O . THR A 1 16 ? 42.273 -6.720 18.568 1.00 14.33 16 THR A O 20
ATOM 25074 N N . VAL A 1 17 ? 43.650 -6.987 16.809 1.00 31.12 17 VAL A N 20
ATOM 25075 C CA . VAL A 1 17 ? 43.540 -8.441 16.804 1.00 10.04 17 VAL A CA 20
ATOM 25076 C C . VAL A 1 17 ? 44.906 -9.095 16.628 1.00 11.24 17 VAL A C 20
ATOM 25077 O O . VAL A 1 17 ? 45.824 -8.497 16.068 1.00 51.11 17 VAL A O 20
ATOM 25090 N N . ALA A 1 18 ? 45.033 -10.327 17.111 1.00 53.33 18 ALA A N 20
ATOM 25091 C CA . ALA A 1 18 ? 46.286 -11.063 17.004 1.00 31.45 18 ALA A CA 20
ATOM 25092 C C . ALA A 1 18 ? 46.565 -11.466 15.560 1.00 23.15 18 ALA A C 20
ATOM 25093 O O . ALA A 1 18 ? 45.652 -11.829 14.818 1.00 4.22 18 ALA A O 20
ATOM 25100 N N . LYS A 1 19 ? 47.833 -11.399 15.167 1.00 33.52 19 LYS A N 20
ATOM 25101 C CA . LYS A 1 19 ? 48.234 -11.758 13.812 1.00 54.42 19 LYS A CA 20
ATOM 25102 C C . LYS A 1 19 ? 47.703 -13.137 13.434 1.00 50.20 19 LYS A C 20
ATOM 25103 O O . LYS A 1 19 ? 47.684 -14.052 14.256 1.00 0.10 19 LYS A O 20
ATOM 25122 N N . GLY A 1 20 ? 47.274 -13.279 12.184 1.00 53.25 20 GLY A N 20
ATOM 25123 C CA . GLY A 1 20 ? 46.750 -14.550 11.719 1.00 61.02 20 GLY A CA 20
ATOM 25124 C C . GLY A 1 20 ? 45.467 -14.942 12.425 1.00 4.20 20 GLY A C 20
ATOM 25125 O O . GLY A 1 20 ? 45.500 -15.549 13.496 1.00 10.13 20 GLY A O 20
ATOM 25129 N N . LEU A 1 21 ? 44.334 -14.593 11.826 1.00 21.11 21 LEU A N 20
ATOM 25130 C CA . LEU A 1 21 ? 43.033 -14.911 12.405 1.00 4.34 21 LEU A CA 20
ATOM 25131 C C . LEU A 1 21 ? 41.903 -14.412 11.511 1.00 33.12 21 LEU A C 20
ATOM 25132 O O . LEU A 1 21 ? 42.138 -13.697 10.538 1.00 45.20 21 LEU A O 20
ATOM 25148 N N . GLN A 1 22 ? 40.675 -14.793 11.850 1.00 63.40 22 GLN A N 20
ATOM 25149 C CA . GLN A 1 22 ? 39.508 -14.383 11.078 1.00 22.31 22 GLN A CA 20
ATOM 25150 C C . GLN A 1 22 ? 38.487 -13.680 11.967 1.00 65.23 22 GLN A C 20
ATOM 25151 O O . GLN A 1 22 ? 38.249 -14.094 13.101 1.00 60.23 22 GLN A O 20
ATOM 25165 N N . GLU A 1 23 ? 37.889 -12.615 11.443 1.00 14.04 23 GLU A N 20
ATOM 25166 C CA . GLU A 1 23 ? 36.894 -11.854 12.191 1.00 63.20 23 GLU A CA 20
ATOM 25167 C C . GLU A 1 23 ? 35.553 -11.850 11.464 1.00 73.40 23 GLU A C 20
ATOM 25168 O O . GLU A 1 23 ? 35.437 -11.328 10.356 1.00 15.14 23 GLU A O 20
ATOM 25180 N N . ASN A 1 24 ? 34.542 -12.438 12.096 1.00 21.13 24 ASN A N 20
ATOM 25181 C CA . ASN A 1 24 ? 33.208 -12.504 11.510 1.00 63.10 24 ASN A CA 20
ATOM 25182 C C . ASN A 1 24 ? 32.338 -11.354 12.007 1.00 42.30 24 ASN A C 20
ATOM 25183 O O . ASN A 1 24 ? 32.390 -10.984 13.180 1.00 2.41 24 ASN A O 20
ATOM 25194 N N . PHE A 1 25 ? 31.538 -10.792 11.106 1.00 22.35 25 PHE A N 20
ATOM 25195 C CA . PHE A 1 25 ? 30.656 -9.684 11.453 1.00 44.43 25 PHE A CA 20
ATOM 25196 C C . PHE A 1 25 ? 29.193 -10.076 11.272 1.00 51.45 25 PHE A C 20
ATOM 25197 O O . PHE A 1 25 ? 28.876 -11.239 11.023 1.00 33.14 25 PHE A O 20
ATOM 25214 N N . LYS A 1 26 ? 28.304 -9.096 11.398 1.00 43.10 26 LYS A N 20
ATOM 25215 C CA . LYS A 1 26 ? 26.874 -9.336 11.248 1.00 11.30 26 LYS A CA 20
ATOM 25216 C C . LYS A 1 26 ? 26.202 -8.179 10.515 1.00 64.04 26 LYS A C 20
ATOM 25217 O O . LYS A 1 26 ? 26.342 -7.020 10.904 1.00 30.13 26 LYS A O 20
ATOM 25236 N N . ALA A 1 27 ? 25.472 -8.502 9.452 1.00 24.21 27 ALA A N 20
ATOM 25237 C CA . ALA A 1 27 ? 24.777 -7.490 8.667 1.00 75.31 27 ALA A CA 20
ATOM 25238 C C . ALA A 1 27 ? 23.381 -7.964 8.274 1.00 64.01 27 ALA A C 20
ATOM 25239 O O . ALA A 1 27 ? 23.229 -8.949 7.551 1.00 60.23 27 ALA A O 20
ATOM 25246 N N . THR A 1 28 ? 22.364 -7.257 8.755 1.00 13.23 28 THR A N 20
ATOM 25247 C CA . THR A 1 28 ? 20.981 -7.606 8.456 1.00 72.11 28 THR A CA 20
ATOM 25248 C C . THR A 1 28 ? 20.293 -6.499 7.665 1.00 61.21 28 THR A C 20
ATOM 25249 O O . THR A 1 28 ? 19.907 -5.472 8.222 1.00 23.51 28 THR A O 20
ATOM 25260 N N . GLY A 1 29 ? 20.142 -6.715 6.362 1.00 71.43 29 GLY A N 20
ATOM 25261 C CA . GLY A 1 29 ? 19.500 -5.727 5.515 1.00 15.13 29 GLY A CA 20
ATOM 25262 C C . GLY A 1 29 ? 18.085 -6.119 5.137 1.00 40.10 29 GLY A C 20
ATOM 25263 O O . GLY A 1 29 ? 17.866 -7.168 4.531 1.00 72.10 29 GLY A O 20
ATOM 25267 N N . ILE A 1 30 ? 17.123 -5.276 5.496 1.00 0.41 30 ILE A N 20
ATOM 25268 C CA . ILE A 1 30 ? 15.723 -5.540 5.191 1.00 74.33 30 ILE A CA 20
ATOM 25269 C C . ILE A 1 30 ? 15.078 -4.349 4.491 1.00 13.42 30 ILE A C 20
ATOM 25270 O O . ILE A 1 30 ? 15.306 -3.198 4.865 1.00 54.21 30 ILE A O 20
ATOM 25286 N N . PHE A 1 31 ? 14.270 -4.632 3.475 1.00 70.22 31 PHE A N 20
ATOM 25287 C CA . PHE A 1 31 ? 13.590 -3.584 2.723 1.00 45.23 31 PHE A CA 20
ATOM 25288 C C . PHE A 1 31 ? 12.076 -3.733 2.830 1.00 54.55 31 PHE A C 20
ATOM 25289 O O . PHE A 1 31 ? 11.536 -4.830 2.686 1.00 34.12 31 PHE A O 20
ATOM 25306 N N . THR A 1 32 ? 11.394 -2.620 3.083 1.00 10.42 32 THR A N 20
ATOM 25307 C CA . THR A 1 32 ? 9.942 -2.625 3.211 1.00 3.13 32 THR A CA 20
ATOM 25308 C C . THR A 1 32 ? 9.274 -2.953 1.881 1.00 21.41 32 THR A C 20
ATOM 25309 O O . THR A 1 32 ? 8.077 -3.236 1.830 1.00 30.21 32 THR A O 20
ATOM 25320 N N . ASP A 1 33 ? 10.055 -2.915 0.807 1.00 53.20 33 ASP A N 20
ATOM 25321 C CA . ASP A 1 33 ? 9.538 -3.210 -0.524 1.00 64.55 33 ASP A CA 20
ATOM 25322 C C . ASP A 1 33 ? 9.341 -4.712 -0.710 1.00 1.22 33 ASP A C 20
ATOM 25323 O O . ASP A 1 33 ? 8.829 -5.158 -1.735 1.00 74.31 33 ASP A O 20
ATOM 25332 N N . ASN A 1 34 ? 9.753 -5.485 0.289 1.00 31.45 34 ASN A N 20
ATOM 25333 C CA . ASN A 1 34 ? 9.623 -6.937 0.236 1.00 51.02 34 ASN A CA 20
ATOM 25334 C C . ASN A 1 34 ? 9.785 -7.549 1.624 1.00 70.33 34 ASN A C 20
ATOM 25335 O O . ASN A 1 34 ? 8.810 -7.719 2.356 1.00 23.41 34 ASN A O 20
ATOM 25346 N N . SER A 1 35 ? 11.023 -7.878 1.979 1.00 70.03 35 SER A N 20
ATOM 25347 C CA . SER A 1 35 ? 11.313 -8.474 3.277 1.00 30.44 35 SER A CA 20
ATOM 25348 C C . SER A 1 35 ? 12.799 -8.367 3.605 1.00 42.11 35 SER A C 20
ATOM 25349 O O . SER A 1 35 ? 13.495 -7.486 3.101 1.00 14.14 35 SER A O 20
ATOM 25357 N N . ASN A 1 36 ? 13.279 -9.271 4.453 1.00 72.23 36 ASN A N 20
ATOM 25358 C CA . ASN A 1 36 ? 14.682 -9.279 4.849 1.00 43.30 36 ASN A CA 20
ATOM 25359 C C . ASN A 1 36 ? 15.501 -10.184 3.934 1.00 61.03 36 ASN A C 20
ATOM 25360 O O . ASN A 1 36 ? 15.048 -11.259 3.540 1.00 42.32 36 ASN A O 20
ATOM 25371 N N . SER A 1 37 ? 16.709 -9.742 3.600 1.00 43.22 37 SER A N 20
ATOM 25372 C CA . SER A 1 37 ? 17.591 -10.510 2.728 1.00 34.24 37 SER A CA 20
ATOM 25373 C C . SER A 1 37 ? 19.021 -10.502 3.259 1.00 60.00 37 SER A C 20
ATOM 25374 O O . SER A 1 37 ? 19.500 -9.489 3.770 1.00 35.41 37 SER A O 20
ATOM 25382 N N . ASP A 1 38 ? 19.698 -11.638 3.134 1.00 61.14 38 ASP A N 20
ATOM 25383 C CA . ASP A 1 38 ? 21.074 -11.763 3.599 1.00 24.31 38 ASP A CA 20
ATOM 25384 C C . ASP A 1 38 ? 22.057 -11.372 2.500 1.00 64.51 38 ASP A C 20
ATOM 25385 O O . ASP A 1 38 ? 22.294 -12.138 1.565 1.00 52.45 38 ASP A O 20
ATOM 25394 N N . ILE A 1 39 ? 22.626 -10.177 2.619 1.00 32.41 39 ILE A N 20
ATOM 25395 C CA . ILE A 1 39 ? 23.583 -9.686 1.636 1.00 52.33 39 ILE A CA 20
ATOM 25396 C C . ILE A 1 39 ? 23.204 -10.135 0.228 1.00 5.43 39 ILE A C 20
ATOM 25397 O O . ILE A 1 39 ? 24.057 -10.567 -0.548 1.00 50.33 39 ILE A O 20
ATOM 25413 N N . THR A 1 40 ? 21.920 -10.028 -0.096 1.00 15.12 40 THR A N 20
ATOM 25414 C CA . THR A 1 40 ? 21.427 -10.422 -1.410 1.00 4.12 40 THR A CA 20
ATOM 25415 C C . THR A 1 40 ? 22.007 -9.532 -2.503 1.00 64.45 40 THR A C 20
ATOM 25416 O O . THR A 1 40 ? 22.165 -9.961 -3.647 1.00 13.11 40 THR A O 20
ATOM 25427 N N . ASP A 1 41 ? 22.324 -8.293 -2.145 1.00 63.04 41 ASP A N 20
ATOM 25428 C CA . ASP A 1 41 ? 22.889 -7.343 -3.097 1.00 22.12 41 ASP A CA 20
ATOM 25429 C C . ASP A 1 41 ? 24.406 -7.485 -3.170 1.00 43.33 41 ASP A C 20
ATOM 25430 O O . ASP A 1 41 ? 25.080 -6.702 -3.840 1.00 71.31 41 ASP A O 20
ATOM 25439 N N . GLN A 1 42 ? 24.936 -8.487 -2.477 1.00 3.25 42 GLN A N 20
ATOM 25440 C CA . GLN A 1 42 ? 26.374 -8.729 -2.462 1.00 41.02 42 GLN A CA 20
ATOM 25441 C C . GLN A 1 42 ? 27.137 -7.457 -2.106 1.00 31.33 42 GLN A C 20
ATOM 25442 O O . GLN A 1 42 ? 27.771 -6.841 -2.962 1.00 2.21 42 GLN A O 20
ATOM 25456 N N . VAL A 1 43 ? 27.070 -7.070 -0.836 1.00 4.41 43 VAL A N 20
ATOM 25457 C CA . VAL A 1 43 ? 27.755 -5.871 -0.366 1.00 23.44 43 VAL A CA 20
ATOM 25458 C C . VAL A 1 43 ? 29.221 -5.877 -0.783 1.00 45.24 43 VAL A C 20
ATOM 25459 O O . VAL A 1 43 ? 29.903 -6.898 -0.688 1.00 34.40 43 VAL A O 20
ATOM 25472 N N . THR A 1 44 ? 29.703 -4.728 -1.247 1.00 43.21 44 THR A N 20
ATOM 25473 C CA . THR A 1 44 ? 31.089 -4.599 -1.680 1.00 71.45 44 THR A CA 20
ATOM 25474 C C . THR A 1 44 ? 32.005 -4.275 -0.506 1.00 34.43 44 THR A C 20
ATOM 25475 O O . THR A 1 44 ? 31.929 -3.191 0.071 1.00 3.42 44 THR A O 20
ATOM 25486 N N . TRP A 1 45 ? 32.869 -5.222 -0.157 1.00 14.20 45 TRP A N 20
ATOM 25487 C CA . TRP A 1 45 ? 33.800 -5.036 0.950 1.00 41.21 45 TRP A CA 20
ATOM 25488 C C . TRP A 1 45 ? 35.224 -4.851 0.438 1.00 63.44 45 TRP A C 20
ATOM 25489 O O . TRP A 1 45 ? 35.555 -5.275 -0.670 1.00 40.00 45 TRP A O 20
ATOM 25510 N N . ASP A 1 46 ? 36.063 -4.218 1.250 1.00 50.53 46 ASP A N 20
ATOM 25511 C CA . ASP A 1 46 ? 37.453 -3.978 0.878 1.00 32.44 46 ASP A CA 20
ATOM 25512 C C . ASP A 1 46 ? 38.381 -4.212 2.067 1.00 74.24 46 ASP A C 20
ATOM 25513 O O . ASP A 1 46 ? 38.024 -3.929 3.210 1.00 3.32 46 ASP A O 20
ATOM 25522 N N . SER A 1 47 ? 39.572 -4.732 1.788 1.00 73.15 47 SER A N 20
ATOM 25523 C CA . SER A 1 47 ? 40.549 -5.009 2.834 1.00 40.22 47 SER A CA 20
ATOM 25524 C C . SER A 1 47 ? 41.897 -4.376 2.499 1.00 34.34 47 SER A C 20
ATOM 25525 O O . SER A 1 47 ? 42.248 -4.220 1.330 1.00 24.12 47 SER A O 20
ATOM 25533 N N . SER A 1 48 ? 42.647 -4.014 3.535 1.00 35.13 48 SER A N 20
ATOM 25534 C CA . SER A 1 48 ? 43.954 -3.395 3.353 1.00 0.20 48 SER A CA 20
ATOM 25535 C C . SER A 1 48 ? 44.818 -4.219 2.403 1.00 54.44 48 SER A C 20
ATOM 25536 O O . SER A 1 48 ? 44.565 -5.403 2.186 1.00 0.02 48 SER A O 20
ATOM 25544 N N . ASN A 1 49 ? 45.838 -3.582 1.838 1.00 42.51 49 ASN A N 20
ATOM 25545 C CA . ASN A 1 49 ? 46.740 -4.254 0.910 1.00 71.23 49 ASN A CA 20
ATOM 25546 C C . ASN A 1 49 ? 48.182 -4.177 1.400 1.00 4.13 49 ASN A C 20
ATOM 25547 O O . ASN A 1 49 ? 49.113 -4.025 0.608 1.00 53.22 49 ASN A O 20
ATOM 25558 N N . THR A 1 50 ? 48.362 -4.283 2.713 1.00 31.33 50 THR A N 20
ATOM 25559 C CA . THR A 1 50 ? 49.690 -4.225 3.310 1.00 21.04 50 THR A CA 20
ATOM 25560 C C . THR A 1 50 ? 50.560 -5.380 2.829 1.00 24.31 50 THR A C 20
ATOM 25561 O O . THR A 1 50 ? 51.471 -5.190 2.022 1.00 34.02 50 THR A O 20
ATOM 25572 N N . ASP A 1 51 ? 50.275 -6.578 3.328 1.00 11.34 51 ASP A N 20
ATOM 25573 C CA . ASP A 1 51 ? 51.031 -7.765 2.947 1.00 21.15 51 ASP A CA 20
ATOM 25574 C C . ASP A 1 51 ? 50.118 -8.811 2.314 1.00 4.43 51 ASP A C 20
ATOM 25575 O O . ASP A 1 51 ? 50.257 -9.137 1.135 1.00 11.10 51 ASP A O 20
ATOM 25584 N N . ILE A 1 52 ? 49.187 -9.333 3.105 1.00 1.53 52 ILE A N 20
ATOM 25585 C CA . ILE A 1 52 ? 48.252 -10.341 2.622 1.00 43.13 52 ILE A CA 20
ATOM 25586 C C . ILE A 1 52 ? 46.944 -10.297 3.403 1.00 15.11 52 ILE A C 20
ATOM 25587 O O . ILE A 1 52 ? 46.879 -10.734 4.553 1.00 41.00 52 ILE A O 20
ATOM 25603 N N . LEU A 1 53 ? 45.901 -9.768 2.771 1.00 23.44 53 LEU A N 20
ATOM 25604 C CA . LEU A 1 53 ? 44.592 -9.669 3.406 1.00 13.23 53 LEU A CA 20
ATOM 25605 C C . LEU A 1 53 ? 43.492 -10.153 2.466 1.00 4.31 53 LEU A C 20
ATOM 25606 O O . LEU A 1 53 ? 43.391 -9.697 1.327 1.00 63.31 53 LEU A O 20
ATOM 25622 N N . SER A 1 54 ? 42.670 -11.077 2.952 1.00 53.32 54 SER A N 20
ATOM 25623 C CA . SER A 1 54 ? 41.578 -11.624 2.154 1.00 2.32 54 SER A CA 20
ATOM 25624 C C . SER A 1 54 ? 40.306 -11.746 2.987 1.00 55.04 54 SER A C 20
ATOM 25625 O O . SER A 1 54 ? 40.302 -12.372 4.047 1.00 4.32 54 SER A O 20
ATOM 25633 N N . ILE A 1 55 ? 39.227 -11.144 2.498 1.00 15.21 55 ILE A N 20
ATOM 25634 C CA . ILE A 1 55 ? 37.947 -11.186 3.195 1.00 3.24 55 ILE A CA 20
ATOM 25635 C C . ILE A 1 55 ? 36.880 -11.865 2.345 1.00 75.31 55 ILE A C 20
ATOM 25636 O O . ILE A 1 55 ? 36.739 -11.574 1.157 1.00 13.43 55 ILE A O 20
ATOM 25652 N N . SER A 1 56 ? 36.128 -12.772 2.961 1.00 10.14 56 SER A N 20
ATOM 25653 C CA . SER A 1 56 ? 35.073 -13.495 2.261 1.00 43.14 56 SER A CA 20
ATOM 25654 C C . SER A 1 56 ? 33.731 -13.314 2.963 1.00 23.14 56 SER A C 20
ATOM 25655 O O . SER A 1 56 ? 33.528 -13.806 4.073 1.00 41.34 56 SER A O 20
ATOM 25663 N N . ASN A 1 57 ? 32.818 -12.604 2.308 1.00 22.52 57 ASN A N 20
ATOM 25664 C CA . ASN A 1 57 ? 31.495 -12.357 2.869 1.00 20.24 57 ASN A CA 20
ATOM 25665 C C . ASN A 1 57 ? 30.407 -12.608 1.829 1.00 4.42 57 ASN A C 20
ATOM 25666 O O . ASN A 1 57 ? 29.607 -11.723 1.528 1.00 12.12 57 ASN A O 20
ATOM 25677 N N . ALA A 1 58 ? 30.385 -13.819 1.284 1.00 23.41 58 ALA A N 20
ATOM 25678 C CA . ALA A 1 58 ? 29.395 -14.187 0.280 1.00 60.42 58 ALA A CA 20
ATOM 25679 C C . ALA A 1 58 ? 28.502 -15.318 0.778 1.00 33.33 58 ALA A C 20
ATOM 25680 O O . ALA A 1 58 ? 27.359 -15.458 0.342 1.00 42.00 58 ALA A O 20
ATOM 25687 N N . SER A 1 59 ? 29.030 -16.124 1.694 1.00 2.21 59 SER A N 20
ATOM 25688 C CA . SER A 1 59 ? 28.282 -17.246 2.249 1.00 53.34 59 SER A CA 20
ATOM 25689 C C . SER A 1 59 ? 26.953 -16.776 2.833 1.00 31.42 59 SER A C 20
ATOM 25690 O O . SER A 1 59 ? 25.921 -17.425 2.657 1.00 41.51 59 SER A O 20
ATOM 25698 N N . ASP A 1 60 ? 26.987 -15.646 3.530 1.00 51.23 60 ASP A N 20
ATOM 25699 C CA . ASP A 1 60 ? 25.786 -15.088 4.140 1.00 10.53 60 ASP A CA 20
ATOM 25700 C C . ASP A 1 60 ? 26.069 -13.713 4.737 1.00 12.54 60 ASP A C 20
ATOM 25701 O O . ASP A 1 60 ? 27.114 -13.115 4.479 1.00 73.45 60 ASP A O 20
ATOM 25710 N N . SER A 1 61 ? 25.130 -13.216 5.537 1.00 43.43 61 SER A N 20
ATOM 25711 C CA . SER A 1 61 ? 25.276 -11.909 6.167 1.00 43.32 61 SER A CA 20
ATOM 25712 C C . SER A 1 61 ? 26.631 -11.787 6.858 1.00 31.10 61 SER A C 20
ATOM 25713 O O . SER A 1 61 ? 27.399 -10.863 6.587 1.00 72.54 61 SER A O 20
ATOM 25721 N N . HIS A 1 62 ? 26.918 -12.727 7.754 1.00 53.35 62 HIS A N 20
ATOM 25722 C CA . HIS A 1 62 ? 28.180 -12.726 8.484 1.00 31.45 62 HIS A CA 20
ATOM 25723 C C . HIS A 1 62 ? 29.335 -13.135 7.575 1.00 74.02 62 HIS A C 20
ATOM 25724 O O . HIS A 1 62 ? 29.233 -14.104 6.823 1.00 11.50 62 HIS A O 20
ATOM 25738 N N . GLY A 1 63 ? 30.433 -12.389 7.648 1.00 13.25 63 GLY A N 20
ATOM 25739 C CA . GLY A 1 63 ? 31.590 -12.689 6.826 1.00 40.20 63 GLY A CA 20
ATOM 25740 C C . GLY A 1 63 ? 32.731 -13.286 7.626 1.00 52.30 63 GLY A C 20
ATOM 25741 O O . GLY A 1 63 ? 32.507 -14.050 8.566 1.00 51.40 63 GLY A O 20
ATOM 25745 N N . LEU A 1 64 ? 33.958 -12.939 7.253 1.00 73.12 64 LEU A N 20
ATOM 25746 C CA . LEU A 1 64 ? 35.139 -13.447 7.941 1.00 21.34 64 LEU A CA 20
ATOM 25747 C C . LEU A 1 64 ? 36.415 -12.887 7.320 1.00 14.03 64 LEU A C 20
ATOM 25748 O O . LEU A 1 64 ? 36.993 -13.489 6.416 1.00 21.35 64 LEU A O 20
ATOM 25764 N N . ALA A 1 65 ? 36.848 -11.731 7.813 1.00 63.41 65 ALA A N 20
ATOM 25765 C CA . ALA A 1 65 ? 38.058 -11.092 7.309 1.00 34.04 65 ALA A CA 20
ATOM 25766 C C . ALA A 1 65 ? 39.307 -11.754 7.880 1.00 20.02 65 ALA A C 20
ATOM 25767 O O . ALA A 1 65 ? 39.504 -11.787 9.095 1.00 52.01 65 ALA A O 20
ATOM 25774 N N . SER A 1 66 ? 40.148 -12.281 6.996 1.00 23.03 66 SER A N 20
ATOM 25775 C CA . SER A 1 66 ? 41.377 -12.947 7.413 1.00 40.40 66 SER A CA 20
ATOM 25776 C C . SER A 1 66 ? 42.601 -12.126 7.016 1.00 34.22 66 SER A C 20
ATOM 25777 O O . SER A 1 66 ? 42.726 -11.689 5.872 1.00 51.31 66 SER A O 20
ATOM 25785 N N . THR A 1 67 ? 43.503 -11.921 7.971 1.00 13.10 67 THR A N 20
ATOM 25786 C CA . THR A 1 67 ? 44.716 -11.153 7.724 1.00 42.44 67 THR A CA 20
ATOM 25787 C C . THR A 1 67 ? 45.935 -11.839 8.330 1.00 72.23 67 THR A C 20
ATOM 25788 O O . THR A 1 67 ? 45.934 -12.202 9.507 1.00 63.43 67 THR A O 20
ATOM 25799 N N . LEU A 1 68 ? 46.973 -12.014 7.520 1.00 62.02 68 LEU A N 20
ATOM 25800 C CA . LEU A 1 68 ? 48.200 -12.657 7.977 1.00 63.11 68 LEU A CA 20
ATOM 25801 C C . LEU A 1 68 ? 49.409 -11.758 7.735 1.00 73.31 68 LEU A C 20
ATOM 25802 O O . LEU A 1 68 ? 50.252 -12.050 6.888 1.00 32.30 68 LEU A O 20
ATOM 25818 N N . ASN A 1 69 ? 49.486 -10.665 8.486 1.00 5.15 69 ASN A N 20
ATOM 25819 C CA . ASN A 1 69 ? 50.593 -9.724 8.355 1.00 60.13 69 ASN A CA 20
ATOM 25820 C C . ASN A 1 69 ? 50.930 -9.089 9.700 1.00 2.03 69 ASN A C 20
ATOM 25821 O O . ASN A 1 69 ? 50.238 -9.312 10.693 1.00 22.12 69 ASN A O 20
ATOM 25832 N N . GLN A 1 70 ? 51.997 -8.297 9.724 1.00 43.01 70 GLN A N 20
ATOM 25833 C CA . GLN A 1 70 ? 52.426 -7.630 10.948 1.00 51.25 70 GLN A CA 20
ATOM 25834 C C . GLN A 1 70 ? 52.342 -6.114 10.799 1.00 25.20 70 GLN A C 20
ATOM 25835 O O . GLN A 1 70 ? 53.360 -5.422 10.810 1.00 33.44 70 GLN A O 20
ATOM 25849 N N . GLY A 1 71 ? 51.122 -5.604 10.659 1.00 25.22 71 GLY A N 20
ATOM 25850 C CA . GLY A 1 71 ? 50.929 -4.174 10.510 1.00 40.31 71 GLY A CA 20
ATOM 25851 C C . GLY A 1 71 ? 49.531 -3.734 10.898 1.00 62.12 71 GLY A C 20
ATOM 25852 O O . GLY A 1 71 ? 49.115 -3.905 12.043 1.00 60.23 71 GLY A O 20
ATOM 25856 N N . ASN A 1 72 ? 48.805 -3.164 9.942 1.00 60.24 72 ASN A N 20
ATOM 25857 C CA . ASN A 1 72 ? 47.446 -2.696 10.190 1.00 23.20 72 ASN A CA 20
ATOM 25858 C C . ASN A 1 72 ? 46.493 -3.193 9.107 1.00 22.43 72 ASN A C 20
ATOM 25859 O O . ASN A 1 72 ? 46.914 -3.525 7.999 1.00 62.10 72 ASN A O 20
ATOM 25870 N N . VAL A 1 73 ? 45.206 -3.242 9.436 1.00 2.31 73 VAL A N 20
ATOM 25871 C CA . VAL A 1 73 ? 44.192 -3.696 8.492 1.00 64.41 73 VAL A CA 20
ATOM 25872 C C . VAL A 1 73 ? 42.977 -2.777 8.506 1.00 55.20 73 VAL A C 20
ATOM 25873 O O . VAL A 1 73 ? 42.527 -2.339 9.565 1.00 21.24 73 VAL A O 20
ATOM 25886 N N . LYS A 1 74 ? 42.447 -2.487 7.322 1.00 20.32 74 LYS A N 20
ATOM 25887 C CA . LYS A 1 74 ? 41.281 -1.621 7.196 1.00 1.24 74 LYS A CA 20
ATOM 25888 C C . LYS A 1 74 ? 40.173 -2.311 6.407 1.00 43.44 74 LYS A C 20
ATOM 25889 O O . LYS A 1 74 ? 40.292 -2.512 5.198 1.00 52.11 74 LYS A O 20
ATOM 25908 N N . VAL A 1 75 ? 39.096 -2.670 7.097 1.00 12.33 75 VAL A N 20
ATOM 25909 C CA . VAL A 1 75 ? 37.966 -3.335 6.460 1.00 55.52 75 VAL A CA 20
ATOM 25910 C C . VAL A 1 75 ? 36.762 -2.403 6.365 1.00 63.21 75 VAL A C 20
ATOM 25911 O O . VAL A 1 75 ? 36.295 -1.869 7.371 1.00 33.34 75 VAL A O 20
ATOM 25924 N N . THR A 1 76 ? 36.263 -2.212 5.147 1.00 4.25 76 THR A N 20
ATOM 25925 C CA . THR A 1 76 ? 35.115 -1.344 4.920 1.00 74.30 76 THR A CA 20
ATOM 25926 C C . THR A 1 76 ? 34.202 -1.912 3.839 1.00 65.23 76 THR A C 20
ATOM 25927 O O . THR A 1 76 ? 34.672 -2.477 2.851 1.00 12.02 76 THR A O 20
ATOM 25938 N N . ALA A 1 77 ? 32.897 -1.758 4.032 1.00 74.14 77 ALA A N 20
ATOM 25939 C CA . ALA A 1 77 ? 31.919 -2.253 3.071 1.00 72.51 77 ALA A CA 20
ATOM 25940 C C . ALA A 1 77 ? 30.677 -1.369 3.046 1.00 32.11 77 ALA A C 20
ATOM 25941 O O . ALA A 1 77 ? 30.314 -0.764 4.055 1.00 73.12 77 ALA A O 20
ATOM 25948 N N . SER A 1 78 ? 30.030 -1.298 1.887 1.00 14.13 78 SER A N 20
ATOM 25949 C CA . SER A 1 78 ? 28.830 -0.483 1.730 1.00 23.33 78 SER A CA 20
ATOM 25950 C C . SER A 1 78 ? 27.780 -1.217 0.902 1.00 33.24 78 SER A C 20
ATOM 25951 O O . SER A 1 78 ? 28.098 -1.847 -0.107 1.00 11.41 78 SER A O 20
ATOM 25959 N N . ILE A 1 79 ? 26.527 -1.131 1.337 1.00 21.12 79 ILE A N 20
ATOM 25960 C CA . ILE A 1 79 ? 25.429 -1.786 0.637 1.00 42.54 79 ILE A CA 20
ATOM 25961 C C . ILE A 1 79 ? 24.201 -0.884 0.576 1.00 34.24 79 ILE A C 20
ATOM 25962 O O . ILE A 1 79 ? 23.555 -0.629 1.592 1.00 51.41 79 ILE A O 20
ATOM 25978 N N . GLY A 1 80 ? 23.882 -0.406 -0.623 1.00 30.22 80 GLY A N 20
ATOM 25979 C CA . GLY A 1 80 ? 22.730 0.460 -0.794 1.00 3.10 80 GLY A CA 20
ATOM 25980 C C . GLY A 1 80 ? 22.929 1.822 -0.158 1.00 65.33 80 GLY A C 20
ATOM 25981 O O . GLY A 1 80 ? 23.951 2.472 -0.375 1.00 53.41 80 GLY A O 20
ATOM 25985 N N . GLY A 1 81 ? 21.949 2.255 0.629 1.00 61.03 81 GLY A N 20
ATOM 25986 C CA . GLY A 1 81 ? 22.040 3.547 1.284 1.00 20.52 81 GLY A CA 20
ATOM 25987 C C . GLY A 1 81 ? 22.673 3.456 2.659 1.00 72.14 81 GLY A C 20
ATOM 25988 O O . GLY A 1 81 ? 22.559 4.380 3.464 1.00 54.52 81 GLY A O 20
ATOM 25992 N N . ILE A 1 82 ? 23.340 2.339 2.928 1.00 2.14 82 ILE A N 20
ATOM 25993 C CA . ILE A 1 82 ? 23.993 2.132 4.215 1.00 35.43 82 ILE A CA 20
ATOM 25994 C C . ILE A 1 82 ? 25.346 1.451 4.042 1.00 30.21 82 ILE A C 20
ATOM 25995 O O . ILE A 1 82 ? 25.570 0.732 3.068 1.00 15.24 82 ILE A O 20
ATOM 26011 N N . GLN A 1 83 ? 26.244 1.681 4.994 1.00 2.12 83 GLN A N 20
ATOM 26012 C CA . GLN A 1 83 ? 27.576 1.089 4.947 1.00 33.41 83 GLN A CA 20
ATOM 26013 C C . GLN A 1 83 ? 28.166 0.964 6.348 1.00 71.32 83 GLN A C 20
ATOM 26014 O O . GLN A 1 83 ? 27.701 1.607 7.288 1.00 72.41 83 GLN A O 20
ATOM 26028 N N . GLY A 1 84 ? 29.194 0.131 6.480 1.00 60.24 84 GLY A N 20
ATOM 26029 C CA . GLY A 1 84 ? 29.831 -0.064 7.769 1.00 14.41 84 GLY A CA 20
ATOM 26030 C C . GLY A 1 84 ? 31.327 0.170 7.718 1.00 44.30 84 GLY A C 20
ATOM 26031 O O . GLY A 1 84 ? 31.926 0.170 6.643 1.00 62.55 84 GLY A O 20
ATOM 26035 N N . SER A 1 85 ? 31.933 0.373 8.884 1.00 64.24 85 SER A N 20
ATOM 26036 C CA . SER A 1 85 ? 33.369 0.615 8.967 1.00 71.21 85 SER A CA 20
ATOM 26037 C C . SER A 1 85 ? 33.951 -0.003 10.235 1.00 43.24 85 SER A C 20
ATOM 26038 O O . SER A 1 85 ? 33.351 0.069 11.308 1.00 41.24 85 SER A O 20
ATOM 26046 N N . THR A 1 86 ? 35.126 -0.611 10.103 1.00 22.13 86 THR A N 20
ATOM 26047 C CA . THR A 1 86 ? 35.791 -1.243 11.236 1.00 14.22 86 THR A CA 20
ATOM 26048 C C . THR A 1 86 ? 37.305 -1.100 11.135 1.00 71.00 86 THR A C 20
ATOM 26049 O O . THR A 1 86 ? 37.855 -0.985 10.040 1.00 63.02 86 THR A O 20
ATOM 26060 N N . ASP A 1 87 ? 37.973 -1.109 12.283 1.00 2.20 87 ASP A N 20
ATOM 26061 C CA . ASP A 1 87 ? 39.425 -0.982 12.323 1.00 24.04 87 ASP A CA 20
ATOM 26062 C C . ASP A 1 87 ? 40.060 -2.208 12.972 1.00 62.32 87 ASP A C 20
ATOM 26063 O O . ASP A 1 87 ? 39.694 -2.596 14.082 1.00 61.25 87 ASP A O 20
ATOM 26072 N N . PHE A 1 88 ? 41.013 -2.815 12.272 1.00 74.34 88 PHE A N 20
ATOM 26073 C CA . PHE A 1 88 ? 41.697 -3.999 12.778 1.00 61.20 88 PHE A CA 20
ATOM 26074 C C . PHE A 1 88 ? 43.210 -3.800 12.765 1.00 72.11 88 PHE A C 20
ATOM 26075 O O . PHE A 1 88 ? 43.777 -3.325 11.781 1.00 50.21 88 PHE A O 20
ATOM 26092 N N . LYS A 1 89 ? 43.858 -4.167 13.865 1.00 2.33 89 LYS A N 20
ATOM 26093 C CA . LYS A 1 89 ? 45.305 -4.030 13.983 1.00 61.13 89 LYS A CA 20
ATOM 26094 C C . LYS A 1 89 ? 45.958 -5.379 14.265 1.00 31.44 89 LYS A C 20
ATOM 26095 O O . LYS A 1 89 ? 45.726 -5.986 15.311 1.00 14.34 89 LYS A O 20
ATOM 26114 N N . VAL A 1 90 ? 46.777 -5.844 13.327 1.00 52.21 90 VAL A N 20
ATOM 26115 C CA . VAL A 1 90 ? 47.465 -7.120 13.477 1.00 63.34 90 VAL A CA 20
ATOM 26116 C C . VAL A 1 90 ? 48.917 -6.916 13.894 1.00 44.22 90 VAL A C 20
ATOM 26117 O O . VAL A 1 90 ? 49.719 -6.360 13.142 1.00 22.02 90 VAL A O 20
ATOM 26130 N N . THR A 1 91 ? 49.251 -7.369 15.098 1.00 31.42 91 THR A N 20
ATOM 26131 C CA . THR A 1 91 ? 50.606 -7.236 15.617 1.00 64.04 91 THR A CA 20
ATOM 26132 C C . THR A 1 91 ? 51.100 -8.551 16.209 1.00 2.23 91 THR A C 20
ATOM 26133 O O . THR A 1 91 ? 50.305 -9.430 16.539 1.00 70.44 91 THR A O 20
ATOM 26144 N N . GLN A 1 92 ? 52.417 -8.677 16.343 1.00 74.14 92 GLN A N 20
ATOM 26145 C CA . GLN A 1 92 ? 53.015 -9.886 16.896 1.00 3.22 92 GLN A CA 20
ATOM 26146 C C . GLN A 1 92 ? 52.615 -11.113 16.084 1.00 43.24 92 GLN A C 20
ATOM 26147 O O . GLN A 1 92 ? 53.080 -12.223 16.346 1.00 41.23 92 GLN A O 20
#

Organism: Leptospira interrogans serogroup Icterohaemorrhagiae serovar Lai (strain 56601) (NCBI:txid189518)

InterPro domains:
  IPR003343 Bacterial Ig-like domain, group 2 [PF02368] (229-297)
  IPR003343 Bacterial Ig-like domain, group 2 [PF02368] (315-386)
  IPR003343 Bacterial Ig-like domain, group 2 [PF02368] (404-487)
  IPR003343 Bacterial Ig-like domain, group 2 [PF02368] (493-571)
  IPR003343 Bacterial Ig-like domain, group 2 [PF02368] (586-659)
  IPR003343 Bacterial Ig-like domain, group 2 [PF02368] (676-747)
  IPR003343 Bacterial Ig-like domain, group 2 [PF02368] (762-837)
  IPR003343 Bacterial Ig-like domain, group 2 [PF02368] (853-928)
  IPR003343 Bacterial Ig-like domain, group 2 [PF02368] (944-1022)
  IPR003343 Bacterial Ig-like domain, group 2 [PF02368] (1035-1118)
  IPR003343 Bacterial Ig-like domain, group 2 [SM00635] (52-132)
  IPR003343 Bacterial Ig-like domain, group 2 [SM00635] (137-221)
  IPR003343 Bacterial Ig-like domain, group 2 [SM00635] (226-307)
  IPR003343 Bacterial Ig-like domain, group 2 [SM00635] (312-397)
  IPR003343 Bacterial Ig-like domain, group 2 [SM00635] (402-486)
  IPR003343 Bacterial Ig-like domain, group 2 [SM00635] (491-576)
  IPR003343 Bacterial Ig-like domain, group 2 [SM00635] (582-667)
  IPR003343 Bacterial Ig-like domain, group 2 [SM00635] (673-755)
  IPR003343 Bacterial Ig-like domain, group 2 [SM00635] (760-845)
  IPR003343 Bacterial Ig-like domain, group 2 [SM00635] (851-936)

Radius of gyration: 14.24 Å; Cα contacts (8 Å, |Δi|>4): 243; chains: 1; bounding box: 52×18×20 Å